Protein 6UEB (pdb70)

Sequence (2141 aa):
NILRNSDYNLNSPLIEDPARLMLEWLKTGNRPYRMTLTDNCSRSFRVLKDYFKKVDLGSLKVGGMAAQSMISLWLYGAHSESNRSRRCITDLAHFYSKSSPIEKLLNLTLGNRGLRIPPEGVLSCLERVDYDNAFGRYLANTYSSYLFFHVITLYMNALDWDEEKTILALWKDLTSVDIGKDLVKFKDQIWGLLIVTKDFVYSQSSNCLFDRNYTLMLKDLFLSRFNSLMVLLSPPEPRYSDDLISQLCQLYIAGDQVLSMCGNSGYEVIKILEPYVVNSLVQRAEKFRPLIHSLGDFPVFIKDKVSQLEETFGPCARRFFRALDQFDNIHDLVFVFGCYRHWGHPYIDYRKGLSKLYDQVHLKKMIDKSYQECLASDLARRILRWGFDKYSKWYLDSRFLARDHPLTPYIKTQTWPPKHIVDLVGDTWHKLPITQIFEIPESMDPSEILDDKSHSFTRTRLASWLSENRGGPVPSEKVIITALSKPPVNPREFLRSIDLGGLPDEDLIIGLKPKERELKIEGRFFALMSWNLRLYFVITEKLLANYILPLFDALTMTDNLNKVFKKLIDRVTGQGLLDYSRVTYAFHLDYEKWNNHQRLESTEDVFSVLDQVFGLKRVFSRTHEFFQKAWIYYSDRSDLIGLREDQIYCLDASNGPTCWNGQDGGLEGLRQKGWSLVSLLMIDRESQIRNTRTKILAQGDNQVLCPTYMLSPGLSQEGLLYELERISRNALSIYRAVEEGASKLGLIIKKEETMCSYDFLIYGKTPLFRGNILVPESKRWARVSCVSNDQIVNLANIMSTVSTNALTVAQHSQSLIKPMRDFLLMSVQAVFHYLLFSPILKGRVYKILSAEGESFLLAMSRIIYLDPSLGGISGMSLGRFHIRQFSDPVSEGLSFWREIWLSSQESWIHALCQEAGNPDLGERTLESFTRLLEDPTTLNIRGGASPTILLKDAIRKALYDEVDKVENSEFREAILLSKTHRDNFILFLISVEPLFPRFLSELFSSSFLGIPESIIGLIQNSRTIRRQFRKSLSKTLEESFYNSEIHGISRMTQTPQRVGGVWPCSSERADLLREISWGRKVVGTTVPHPSEMLGLLPKSSISCTCGATGGGNPRVSVSVLPSFDQSFFSRGPLKGYLGSSTSMSTQLFHAWEKVTNVHVVKRALSLKESINWFITRDSNLAQALIRNIMSLTGPDFPLEEAPVFKRTGSALHRFKSARYSEGGYSSVCPNLLSHISVSTDTMSDLTQDGKNYDFMFQPLMLYAQTWTSELVQRDTRLRDSTFHWHLRCNRCVRPIDDVTLETSQIFEFPDVSKRISRMVSGAVPHFQRLPDIRLRPGDFESLSGREKSHHIGSAQGLLYSILVAIHDSGYNDGTIFPVNIYGKVSPRDYLRGLARGVLIGSSICFLTRMTNININRPLELVSGVISYILLRLDNHPSLYIMLREPSLRGEIFSIPQKIPAAYPTTMKEGNRSILCYLQHVLRYEREIITASPENDWLWIFSDFRSAKMTYLSLITYQSHLLLQRVERNLSKSMRDNLRQLSSLMRQVLGGHGEDTLESDDNIQRLLKDSLRRTRWVDQEVRHAARTMTGDYSPNKKVSRKVGCSEWVCSAQQVAVSTSANPAPVSELDIRALSKRFQNPLISGLRVVQWATGAHYKLKPILDDLNVFPSLCLVVGDGSGGISRAVLNMFPDAKLVFNSLLEVNDLMASGTHPLPPSAIMRGGNDIVSRVIDLDSIWEKPSDLRNLATWKYFQSVQKQVNMSYDLIICDAEVTDIASINRITLLMSDFALSIDGPLYLVFKTYGTMLVNPNYKAIQHLSRAFPSVTGFITQVTSSFSSELYLRFSKRGKFFRDAEYLTSSTLREMSLVLFNCSSPKSEMQRARSLNYQDLVRGFPEEIISNPYNEMIITLIDSDVESFLVHKMVDDLELQRGTLSKVAIIIAIMIVFSNRVFNVSKPLTDPSFYPPSDPKILRHFNICCSTMMYLSTALGDVPSFARLHDLYNRPITYYFRKQVIRGNVYLSWSWSNDTSVFKRVACNSSLSLSSHWIRLIYKIVKTTRLVGSIKDLSREVERHLHRYNRWITLEDIRSRSSLLDYSCLEDMGRLHLDDGKSPNHGEIAKVGEGKYREDFQMDEGE

Organism: Rabies virus (strain SAD B19) (NCBI:txid11300)

Secondary structure (DSSP, 8-state):
--------SS-S---SHHHHHHHHHHHSSS--S-S---HHHHHHHHHHHHH--SS-TTS-B-TTTHHHHHHHHHHHHHHS--SSHHHHHHHHHHHHHHTGGGHHHHHHHHHHHT----SS-GGGGGGSS-SSSHHHHHHHHHHHHHHHHHHHHHHHH--SHHHHHHHHHHS-SSEEEETTTTEEEEEETTTEEE---SS-EEETTTTEEE-HHHHHHHHHHHHHHHHHHHHHSS-SSTTS-SHHHHHHHHHHHHHHHHHHHH-GGGGHHHHHHHHHHHHHHHHHHTTSSTTSPP-SSHHHHHHHHHHHHHHTTTTHHHHHHHHHHT--SSHHHHHHHH-SSSS------HHHHHHHHHHHHH------SHHHHHHHHHHHHHHHHHHHHHSSS----GGGS-SSSTTTHHHHTT----HHHHHHTTT-GGGS-----SPPPS---GGGT--S------HHHHHHHHHH--S-PPPPP-HHHHHHHS----HHHHHHHHHTS-S-TTS-EEEEEE-SS---SS--EEEEE-HHHHHHHHHHHHHHHHHTGGG-SSB-SS--HHHHHHHHHHTTTTSS-SSSS-EE-EEEEE-SSHHHH--TTTTTHHHHHHHHHTT-SSTTTHHHHHHHH-EEEETT--TT----SSS---SSTTS----BS--SS--TTSSHHHHHHHHHHHHHHHHHHH-SSEEEEBSSSEEEEEEEE---SS--HHHHHHHHHHHHHHHHHHHHHHHHHHHHTT----TTT-EEESS-EEETTEEEETTEE----HHHHHTTT---TT----HHHHHHHHHHHHHHHHHT-S-THHHHHHHHHHHHHHHHHHHH-BTTTTB---SSSS--TTHHHHHHHHHHTS-SSSS-SS---GGGTT-SS-S-HHHHHHHHHHHHHHS---SHHHHHHHHHHS--B---STTTTTHHHHS-S---BTT---HHHHHHHHHHHHHHHTGGG---HHHHHHHHHHHHHHHHHHHHHHTSSS--HHHHHHHHHHSTTHHHHHHHHH---HHHHHHHS-HHHHHHHHHHHHHHHHHHHHHHT----------S-HHHHHHHHHHHHHSS---SS----TTTSS-S--EESSS-S-TT-SS----EEEEE-TT--SSSS---S---------S-SS-SSS-S-------HHHHHHHHHHTSTTTS-SSSHHHHHHHHHHHHSS-S-------------SS-SS---TTTT-S-----S-TTGGGGEEEE-GGGGGGGGS-TT-----HHHHHHHHHHHHHHHHT-TT-TT--EEE----STT-----------S---PPPP-TTT--SSSTTSS----------------TTS-HHHHHHHHHHHHHHHHHHHHHTT-GGGG-TTSS-SSSSSSS-HHHHHHHHHHHHHHHHHHHHHHS--SSGGG-HHHHHHHHHHHHHHHHHT-SGGGGGGGSHHHHHHHHSS-------SS--HHHHHHHHHHHHHHHTTTSTTTTT-SSTT--B---SSS-SHHHHHHHHHHHHHHHHHSS-SS---HHHHHHHHHHHHHHHHHS-SSS-S-S-SHHHHHHHTTTTGGGB---SS-TGGGGGTTTTS--------------------EEEE---EESS----SHHHHHHS------SHHHH----SSSS-HHHHHHHHHH--S--SEEEEES-SSSHHHHHHHHH-SS-EEEEE------TTS-SSSPP---HHHHHH-HHHHHTSS-STTSTTS---TTSSHHHHHHHHHHHHTT----EEEE----S-SHHHHHHHHHHHHHHHT--S-EEEEEEEEGGGGTSTT--SHHHHTTS--EEEEEEESSS-TT--EEEEEEEE-S-------EE-SHHHHHHHHSSSSSS-HHHHHHHHHHS-SHHHHTTS-SSSS--HHHHHHHHHHHT---HHHHHHHHHHHHH---HHHHHHHHHHHHHHHHHHSS--SS---SSEE----HHHHHHHHHHHHHHHHHHHHHHT-HHHHHHHHHHHHSPEEEEEEEEE-SSSEEEEEESS---SEEEEES----HHHHHHHHHHHHHHS---S----HHHHHHHHHHHHHHHTSS--STTTTTTT-SSSSS--/----------SEE----SS--TTTS-----------------

InterPro domains:
  IPR014023 Mononegavirales RNA-directed RNA polymerase catalytic domain [PF00946] (35-1083)
  IPR014023 Mononegavirales RNA-directed RNA polymerase catalytic domain [PS50526] (611-799)
  IPR017234 RNA-directed RNA polymerase, rhabdovirus [PIRSF037546] (3-2126)
  IPR025786 Mononegavirus L protein 2-O-ribose methyltransferase [PS51590] (1674-1871)
  IPR026890 Mononegavirales mRNA-capping domain V [PF14318] (1093-1326)
  IPR039530 RNA-directed RNA polymerase L methyltransferase domain, rhabdovirus [PF14314] (1660-1925)
  IPR039736 RNA-directed RNA polymerase L, C-terminal [TIGR04198] (1189-2093)
  IPR048397 Virus-capping methyltransferase, connector domain [PF21080] (1376-1577)
  IPR048398 Virus-capping methyltransferase, C-terminal domain [PF21081] (1928-2051)

Radius of gyration: 39.96 Å; Cα contacts (8 Å, |Δi|>4): 3445; chains: 2; bounding box: 104×99×120 Å

Nearest PDB structures (foldseek):
  6ueb-assembly1_A  TM=1.000E+00  e=0.000E+00  Rabies virus SAD B19
  6u1x-assembly1_A  TM=9.436E-01  e=0.000E+00  Vesicular stomatitis Indiana virus strain San Juan
  6uen-assembly1_A  TM=7.520E-01  e=6.757E-36  human respiratory syncytial virus
  5chs-assembly2_B  TM=7.984E-01  e=4.181E-09  Vesicular stomatitis Indiana virus
  5chs-assembly1_A  TM=8.192E-01  e=1.172E-08  Vesicular stomatitis Indiana virus

B-factor: mean 109.97, std 10.53, range [85.77, 172.06]

Structure (mmCIF, N/CA/C/O backbone):
data_6UEB
#
_entry.id   6UEB
#
_cell.length_a   1.00
_cell.length_b   1.00
_cell.length_c   1.00
_cell.angle_alpha   90.00
_cell.angle_beta   90.00
_cell.angle_gamma   90.00
#
_symmetry.space_group_name_H-M   'P 1'
#
loop_
_entity.id
_entity.type
_entity.pdbx_description
1 polymer 'Large structural protein'
2 polymer Phosphoprotein,Phosphoprotein
3 non-polymer 'ZINC ION'
#
loop_
_atom_site.group_PDB
_atom_site.id
_atom_site.type_symbol
_atom_site.label_atom_id
_atom_site.label_alt_id
_atom_site.label_comp_id
_atom_site.label_asym_id
_atom_site.label_entity_id
_atom_site.label_seq_id
_atom_site.pdbx_PDB_ins_code
_atom_site.Cartn_x
_atom_site.Cartn_y
_atom_site.Cartn_z
_atom_site.occupancy
_atom_site.B_iso_or_equiv
_atom_site.auth_seq_id
_atom_site.auth_comp_id
_atom_site.auth_asym_id
_atom_site.auth_atom_id
_atom_site.pdbx_PDB_model_num
ATOM 1 N N . ASN A 1 29 ? 49.439 93.670 110.463 1.00 149.87 29 ASN A N 1
ATOM 2 C CA . ASN A 1 29 ? 49.395 92.549 111.393 1.00 149.87 29 ASN A CA 1
ATOM 3 C C . ASN A 1 29 ? 49.059 91.251 110.662 1.00 149.87 29 ASN A C 1
ATOM 4 O O . ASN A 1 29 ? 48.426 90.354 111.220 1.00 149.87 29 ASN A O 1
ATOM 14 N N . ILE A 1 30 ? 49.490 91.158 109.405 1.00 143.36 30 ILE A N 1
ATOM 15 C CA . ILE A 1 30 ? 49.249 89.974 108.589 1.00 143.36 30 ILE A CA 1
ATOM 16 C C . ILE A 1 30 ? 50.298 89.924 107.485 1.00 143.36 30 ILE A C 1
ATOM 17 O O . ILE A 1 30 ? 50.591 90.940 106.844 1.00 143.36 30 ILE A O 1
ATOM 33 N N . LEU A 1 31 ? 50.873 88.744 107.265 1.00 132.71 31 LEU A N 1
ATOM 34 C CA . LEU A 1 31 ? 51.873 88.536 106.228 1.00 132.71 31 LEU A CA 1
ATOM 35 C C . LEU A 1 31 ? 51.604 87.203 105.548 1.00 132.71 31 LEU A C 1
ATOM 36 O O . LEU A 1 31 ? 51.034 86.288 106.147 1.00 132.71 31 LEU A O 1
ATOM 52 N N . ARG A 1 32 ? 52.017 87.103 104.289 1.00 131.58 32 ARG A N 1
ATOM 53 C CA . ARG A 1 32 ? 51.841 85.875 103.533 1.00 131.58 32 ARG A CA 1
ATOM 54 C C . ARG A 1 32 ? 52.912 84.855 103.918 1.00 131.58 32 ARG A C 1
ATOM 55 O O . ARG A 1 32 ? 53.872 85.156 104.631 1.00 131.58 32 ARG A O 1
ATOM 76 N N . ASN A 1 33 ? 52.736 83.629 103.428 1.00 129.18 33 ASN A N 1
ATOM 77 C CA . ASN A 1 33 ? 53.695 82.557 103.693 1.00 129.18 33 ASN A CA 1
ATOM 78 C C . ASN A 1 33 ? 54.741 82.467 102.583 1.00 129.18 33 ASN A C 1
ATOM 79 O O . ASN A 1 33 ? 55.942 82.583 102.846 1.00 129.18 33 ASN A O 1
ATOM 90 N N . SER A 1 34 ? 54.291 82.274 101.339 1.00 128.69 34 SER A N 1
ATOM 91 C CA . SER A 1 34 ? 55.138 82.302 100.140 1.00 128.69 34 SER A CA 1
ATOM 92 C C . SER A 1 34 ? 56.396 81.447 100.292 1.00 128.69 34 SER A C 1
ATOM 93 O O . SER A 1 34 ? 57.439 81.745 99.704 1.00 128.69 34 SER A O 1
ATOM 101 N N . ASP A 1 35 ? 56.315 80.370 101.076 1.00 120.98 35 ASP A N 1
ATOM 102 C CA . ASP A 1 35 ? 57.463 79.487 101.275 1.00 120.98 35 ASP A CA 1
ATOM 103 C C . ASP A 1 35 ? 56.937 78.076 101.517 1.00 120.98 35 ASP A C 1
ATOM 104 O O . ASP A 1 35 ? 56.531 77.753 102.637 1.00 120.98 35 ASP A O 1
ATOM 113 N N . TYR A 1 36 ? 56.940 77.250 100.473 1.00 112.42 36 TYR A N 1
ATOM 114 C CA . TYR A 1 36 ? 56.591 75.841 100.601 1.00 112.42 36 TYR A CA 1
ATOM 115 C C . TYR A 1 36 ? 57.738 74.914 100.243 1.00 112.42 36 TYR A C 1
ATOM 116 O O . TYR A 1 36 ? 58.016 73.966 100.987 1.00 112.42 36 TYR A O 1
ATOM 134 N N . ASN A 1 37 ? 58.407 75.155 99.124 1.00 109.42 37 ASN A N 1
ATOM 135 C CA . ASN A 1 37 ? 59.519 74.332 98.679 1.00 109.42 37 ASN A CA 1
ATOM 136 C C . ASN A 1 37 ? 60.847 75.005 98.997 1.00 109.42 37 ASN A C 1
ATOM 137 O O . ASN A 1 37 ? 60.917 76.190 99.328 1.00 109.42 37 ASN A O 1
ATOM 148 N N . LEU A 1 38 ? 61.916 74.224 98.881 1.00 105.37 38 LEU A N 1
ATOM 149 C CA . LEU A 1 38 ? 63.259 74.682 99.226 1.00 105.37 38 LEU A CA 1
ATOM 150 C C . LEU A 1 38 ? 63.854 75.407 98.028 1.00 105.37 38 LEU A C 1
ATOM 151 O O . LEU A 1 38 ? 64.490 74.807 97.162 1.00 105.37 38 LEU A O 1
ATOM 167 N N . ASN A 1 39 ? 63.640 76.718 97.985 1.00 108.73 39 ASN A N 1
ATOM 168 C CA . ASN A 1 39 ? 64.321 77.600 97.050 1.00 108.73 39 ASN A CA 1
ATOM 169 C C . ASN A 1 39 ? 65.337 78.496 97.729 1.00 108.73 39 ASN A C 1
ATOM 170 O O . ASN A 1 39 ? 66.348 78.848 97.118 1.00 108.73 39 ASN A O 1
ATOM 181 N N . SER A 1 40 ? 65.086 78.864 98.980 1.00 109.59 40 SER A N 1
ATOM 182 C CA . SER A 1 40 ? 66.032 79.643 99.748 1.00 109.59 40 SER A CA 1
ATOM 183 C C . SER A 1 40 ? 67.325 78.856 99.947 1.00 109.59 40 SER A C 1
ATOM 184 O O . SER A 1 40 ? 67.358 77.639 99.762 1.00 109.59 40 SER A O 1
ATOM 192 N N . PRO A 1 41 ? 68.406 79.531 100.323 1.00 102.46 41 PRO A N 1
ATOM 193 C CA . PRO A 1 41 ? 69.635 78.806 100.657 1.00 102.46 41 PRO A CA 1
ATOM 194 C C . PRO A 1 41 ? 69.527 78.133 102.008 1.00 102.46 41 PRO A C 1
ATOM 195 O O . PRO A 1 41 ? 68.470 78.179 102.642 1.00 102.46 41 PRO A O 1
ATOM 206 N N . LEU A 1 42 ? 70.607 77.505 102.453 1.00 101.61 42 LEU A N 1
ATOM 207 C CA . LEU A 1 42 ? 70.610 76.745 103.690 1.00 101.61 42 LEU A CA 1
ATOM 208 C C . LEU A 1 42 ? 71.776 77.199 104.555 1.00 101.61 42 LEU A C 1
ATOM 209 O O . LEU A 1 42 ? 72.843 77.550 104.045 1.00 101.61 42 LEU A O 1
ATOM 225 N N . ILE A 1 43 ? 71.552 77.205 105.869 1.00 104.98 43 ILE A N 1
ATOM 226 C CA . ILE A 1 43 ? 72.394 77.948 106.798 1.00 104.98 43 ILE A CA 1
ATOM 227 C C . ILE A 1 43 ? 72.161 77.386 108.192 1.00 104.98 43 ILE A C 1
ATOM 228 O O . ILE A 1 43 ? 71.127 76.773 108.463 1.00 104.98 43 ILE A O 1
ATOM 244 N N . GLU A 1 44 ? 73.133 77.591 109.087 1.00 107.93 44 GLU A N 1
ATOM 245 C CA . GLU A 1 44 ? 73.080 77.058 110.445 1.00 107.93 44 GLU A CA 1
ATOM 246 C C . GLU A 1 44 ? 73.087 78.125 111.532 1.00 107.93 44 GLU A C 1
ATOM 247 O O . GLU A 1 44 ? 72.952 77.779 112.710 1.00 107.93 44 GLU A O 1
ATOM 259 N N . ASP A 1 45 ? 73.236 79.400 111.184 1.00 109.33 45 ASP A N 1
ATOM 260 C CA . ASP A 1 45 ? 73.289 80.436 112.211 1.00 109.33 45 ASP A CA 1
ATOM 261 C C . ASP A 1 45 ? 72.007 80.556 113.029 1.00 109.33 45 ASP A C 1
ATOM 262 O O . ASP A 1 45 ? 72.108 80.712 114.260 1.00 109.33 45 ASP A O 1
ATOM 271 N N . PRO A 1 46 ? 70.806 80.513 112.441 1.00 109.00 46 PRO A N 1
ATOM 272 C CA . PRO A 1 46 ? 69.592 80.663 113.263 1.00 109.00 46 PRO A CA 1
ATOM 273 C C . PRO A 1 46 ? 69.480 79.645 114.380 1.00 109.00 46 PRO A C 1
ATOM 274 O O . PRO A 1 46 ? 69.154 80.005 115.519 1.00 109.00 46 PRO A O 1
ATOM 285 N N . ALA A 1 47 ? 69.749 78.377 114.085 1.00 112.95 47 ALA A N 1
ATOM 286 C CA . ALA A 1 47 ? 69.639 77.347 115.108 1.00 112.95 47 ALA A CA 1
ATOM 287 C C . ALA A 1 47 ? 70.661 77.566 116.214 1.00 112.95 47 ALA A C 1
ATOM 288 O O . ALA A 1 47 ? 70.351 77.399 117.398 1.00 112.95 47 ALA A O 1
ATOM 295 N N . ARG A 1 48 ? 71.883 77.948 115.847 1.00 110.58 48 ARG A N 1
ATOM 296 C CA . ARG A 1 48 ? 72.916 78.187 116.848 1.00 110.58 48 ARG A CA 1
ATOM 297 C C . ARG A 1 48 ? 72.520 79.331 117.769 1.00 110.58 48 ARG A C 1
ATOM 298 O O . ARG A 1 48 ? 72.651 79.233 118.997 1.00 110.58 48 ARG A O 1
ATOM 319 N N . LEU A 1 49 ? 72.015 80.422 117.193 1.00 112.39 49 LEU A N 1
ATOM 320 C CA . LEU A 1 49 ? 71.629 81.562 118.012 1.00 112.39 49 LEU A CA 1
ATOM 321 C C . LEU A 1 49 ? 70.439 81.222 118.897 1.00 112.39 49 LEU A C 1
ATOM 322 O O . LEU A 1 49 ? 70.386 81.630 120.065 1.00 112.39 49 LEU A O 1
ATOM 338 N N . MET A 1 50 ? 69.481 80.460 118.373 1.00 115.91 50 MET A N 1
ATOM 339 C CA . MET A 1 50 ? 68.344 80.081 119.196 1.00 115.91 50 MET A CA 1
ATOM 340 C C . MET A 1 50 ? 68.770 79.154 120.322 1.00 115.91 50 MET A C 1
ATOM 341 O O . MET A 1 50 ? 68.218 79.226 121.425 1.00 115.91 50 MET A O 1
ATOM 355 N N . LEU A 1 51 ? 69.769 78.307 120.083 1.00 115.75 51 LEU A N 1
ATOM 356 C CA . LEU A 1 51 ? 70.288 77.467 121.154 1.00 115.75 51 LEU A CA 1
ATOM 357 C C . LEU A 1 51 ? 70.939 78.318 122.233 1.00 115.75 51 LEU A C 1
ATOM 358 O O . LEU A 1 51 ? 70.719 78.102 123.433 1.00 115.75 51 LEU A O 1
ATOM 374 N N . GLU A 1 52 ? 71.750 79.292 121.821 1.00 115.53 52 GLU A N 1
ATOM 375 C CA . GLU A 1 52 ? 72.396 80.158 122.799 1.00 115.53 52 GLU A CA 1
ATOM 376 C C . GLU A 1 52 ? 71.374 80.958 123.588 1.00 115.53 52 GLU A C 1
ATOM 377 O O . GLU A 1 52 ? 71.606 81.280 124.758 1.00 115.53 52 GLU A O 1
ATOM 389 N N . TRP A 1 53 ? 70.241 81.288 122.969 1.00 116.16 53 TRP A N 1
ATOM 390 C CA . TRP A 1 53 ? 69.186 81.969 123.709 1.00 116.16 53 TRP A CA 1
ATOM 391 C C . TRP A 1 53 ? 68.492 81.017 124.673 1.00 116.16 53 TRP A C 1
ATOM 392 O O . TRP A 1 53 ? 68.112 81.410 125.780 1.00 116.16 53 TRP A O 1
ATOM 413 N N . LEU A 1 54 ? 68.316 79.761 124.264 1.00 117.13 54 LEU A N 1
ATOM 414 C CA . LEU A 1 54 ? 67.642 78.790 125.116 1.00 117.13 54 LEU A CA 1
ATOM 415 C C . LEU A 1 54 ? 68.472 78.431 126.336 1.00 117.13 54 LEU A C 1
ATOM 416 O O . LEU A 1 54 ? 67.912 78.152 127.402 1.00 117.13 54 LEU A O 1
ATOM 432 N N . LYS A 1 55 ? 69.797 78.420 126.206 1.00 119.13 55 LYS A N 1
ATOM 433 C CA . LYS A 1 55 ? 70.635 78.131 127.363 1.00 119.13 55 LYS A CA 1
ATOM 434 C C . LYS A 1 55 ? 70.487 79.222 128.416 1.00 119.13 55 LYS A C 1
ATOM 435 O O . LYS A 1 55 ? 70.114 78.951 129.563 1.00 119.13 55 LYS A O 1
ATOM 454 N N . THR A 1 56 ? 70.757 80.469 128.037 1.00 119.09 56 THR A N 1
ATOM 455 C CA . THR A 1 56 ? 70.569 81.604 128.931 1.00 119.09 56 THR A CA 1
ATOM 456 C C . THR A 1 56 ? 70.798 82.888 128.151 1.00 119.09 56 THR A C 1
ATOM 457 O O . THR A 1 56 ? 71.447 82.891 127.100 1.00 119.09 56 THR A O 1
ATOM 468 N N . GLY A 1 57 ? 70.251 83.977 128.682 1.00 115.91 57 GLY A N 1
ATOM 469 C CA . GLY A 1 57 ? 70.491 85.309 128.164 1.00 115.91 57 GLY A CA 1
ATOM 470 C C . GLY A 1 57 ? 69.307 85.841 127.387 1.00 115.91 57 GLY A C 1
ATOM 471 O O . GLY A 1 57 ? 68.282 85.179 127.203 1.00 115.91 57 GLY A O 1
ATOM 475 N N . ASN A 1 58 ? 69.460 87.084 126.946 1.00 121.69 58 ASN A N 1
ATOM 476 C CA . ASN A 1 58 ? 68.541 87.683 125.994 1.00 121.69 58 ASN A CA 1
ATOM 477 C C . ASN A 1 58 ? 68.956 87.306 124.573 1.00 121.69 58 ASN A C 1
ATOM 478 O O . ASN A 1 58 ? 69.990 86.672 124.350 1.00 121.69 58 ASN A O 1
ATOM 489 N N . ARG A 1 59 ? 68.136 87.698 123.602 1.00 118.71 59 ARG A N 1
ATOM 490 C CA . ARG A 1 59 ? 68.423 87.349 122.219 1.00 118.71 59 ARG A CA 1
ATOM 491 C C . ARG A 1 59 ? 69.737 88.000 121.790 1.00 118.71 59 ARG A C 1
ATOM 492 O O . ARG A 1 59 ? 69.947 89.189 122.067 1.00 118.71 59 ARG A O 1
ATOM 513 N N . PRO A 1 60 ? 70.656 87.265 121.109 1.00 118.73 60 PRO A N 1
ATOM 514 C CA . PRO A 1 60 ? 71.961 87.834 120.749 1.00 118.73 60 PRO A CA 1
ATOM 515 C C . PRO A 1 60 ? 71.970 88.664 119.463 1.00 118.73 60 PRO A C 1
ATOM 516 O O . PRO A 1 60 ? 72.828 88.496 118.597 1.00 118.73 60 PRO A O 1
ATOM 527 N N . TYR A 1 61 ? 71.008 89.573 119.340 1.00 119.78 61 TYR A N 1
ATOM 528 C CA . TYR A 1 61 ? 71.039 90.717 118.437 1.00 119.78 61 TYR A CA 1
ATOM 529 C C . TYR A 1 61 ? 70.921 90.342 116.965 1.00 119.78 61 TYR A C 1
ATOM 530 O O . TYR A 1 61 ? 70.905 91.244 116.119 1.00 119.78 61 TYR A O 1
ATOM 548 N N . ARG A 1 62 ? 70.843 89.057 116.624 1.00 118.98 62 ARG A N 1
ATOM 549 C CA . ARG A 1 62 ? 70.925 88.611 115.237 1.00 118.98 62 ARG A CA 1
ATOM 550 C C . ARG A 1 62 ? 69.870 87.560 114.937 1.00 118.98 62 ARG A C 1
ATOM 551 O O . ARG A 1 62 ? 70.150 86.561 114.267 1.00 118.98 62 ARG A O 1
ATOM 572 N N . MET A 1 63 ? 68.642 87.765 115.411 1.00 121.92 63 MET A N 1
ATOM 573 C CA . MET A 1 63 ? 67.662 86.687 115.462 1.00 121.92 63 MET A CA 1
ATOM 574 C C . MET A 1 63 ? 66.388 86.962 114.672 1.00 121.92 63 MET A C 1
ATOM 575 O O . MET A 1 63 ? 65.442 86.172 114.768 1.00 121.92 63 MET A O 1
ATOM 589 N N . THR A 1 64 ? 66.338 88.029 113.875 1.00 123.23 64 THR A N 1
ATOM 590 C CA . THR A 1 64 ? 65.199 88.296 112.993 1.00 123.23 64 THR A CA 1
ATOM 591 C C . THR A 1 64 ? 63.893 88.329 113.789 1.00 123.23 64 THR A C 1
ATOM 592 O O . THR A 1 64 ? 62.998 87.503 113.606 1.00 123.23 64 THR A O 1
ATOM 603 N N . LEU A 1 65 ? 63.839 89.279 114.719 1.00 123.98 65 LEU A N 1
ATOM 604 C CA . LEU A 1 65 ? 62.729 89.420 115.654 1.00 123.98 65 LEU A CA 1
ATOM 605 C C . LEU A 1 65 ? 61.371 89.341 114.965 1.00 123.98 65 LEU A C 1
ATOM 606 O O . LEU A 1 65 ? 61.142 89.981 113.936 1.00 123.98 65 LEU A O 1
ATOM 622 N N . THR A 1 66 ? 60.486 88.516 115.528 1.00 124.75 66 THR A N 1
ATOM 623 C CA . THR A 1 66 ? 59.107 88.368 115.074 1.00 124.75 66 THR A CA 1
ATOM 624 C C . THR A 1 66 ? 58.270 87.883 116.252 1.00 124.75 66 THR A C 1
ATOM 625 O O . THR A 1 66 ? 58.768 87.712 117.368 1.00 124.75 66 THR A O 1
ATOM 636 N N . ASP A 1 67 ? 56.979 87.670 115.990 1.00 129.27 67 ASP A N 1
ATOM 637 C CA . ASP A 1 67 ? 56.086 87.077 116.980 1.00 129.27 67 ASP A CA 1
ATOM 638 C C . ASP A 1 67 ? 56.266 85.565 117.045 1.00 129.27 67 ASP A C 1
ATOM 639 O O . ASP A 1 67 ? 56.240 84.971 118.134 1.00 129.27 67 ASP A O 1
ATOM 648 N N . ASN A 1 68 ? 56.467 84.938 115.883 1.00 123.59 68 ASN A N 1
ATOM 649 C CA . ASN A 1 68 ? 56.561 83.486 115.813 1.00 123.59 68 ASN A CA 1
ATOM 650 C C . ASN A 1 68 ? 57.753 82.986 116.611 1.00 123.59 68 ASN A C 1
ATOM 651 O O . ASN A 1 68 ? 57.639 82.045 117.406 1.00 123.59 68 ASN A O 1
ATOM 662 N N . CYS A 1 69 ? 58.914 83.598 116.400 1.00 121.34 69 CYS A N 1
ATOM 663 C CA . CYS A 1 69 ? 60.104 83.162 117.107 1.00 121.34 69 CYS A CA 1
ATOM 664 C C . CYS A 1 69 ? 59.965 83.397 118.606 1.00 121.34 69 CYS A C 1
ATOM 665 O O . CYS A 1 69 ? 60.431 82.584 119.412 1.00 121.34 69 CYS A O 1
ATOM 673 N N . SER A 1 70 ? 59.298 84.483 119.000 1.00 120.34 70 SER A N 1
ATOM 674 C CA . SER A 1 70 ? 59.093 84.745 120.423 1.00 120.34 70 SER A CA 1
ATOM 675 C C . SER A 1 70 ? 58.242 83.658 121.073 1.00 120.34 70 SER A C 1
ATOM 676 O O . SER A 1 70 ? 58.606 83.108 122.124 1.00 120.34 70 SER A O 1
ATOM 684 N N . ARG A 1 71 ? 57.102 83.330 120.462 1.00 119.67 71 ARG A N 1
ATOM 685 C CA . ARG A 1 71 ? 56.254 82.298 121.050 1.00 119.67 71 ARG A CA 1
ATOM 686 C C . ARG A 1 71 ? 56.954 80.945 121.033 1.00 119.67 71 ARG A C 1
ATOM 687 O O . ARG A 1 71 ? 56.821 80.148 121.977 1.00 119.67 71 ARG A O 1
ATOM 708 N N . SER A 1 72 ? 57.737 80.688 119.982 1.00 117.66 72 SER A N 1
ATOM 709 C CA . SER A 1 72 ? 58.477 79.438 119.902 1.00 117.66 72 SER A CA 1
ATOM 710 C C . SER A 1 72 ? 59.478 79.336 121.037 1.00 117.66 72 SER A C 1
ATOM 711 O O . SER A 1 72 ? 59.620 78.280 121.656 1.00 117.66 72 SER A O 1
ATOM 719 N N . PHE A 1 73 ? 60.176 80.428 121.325 1.00 116.79 73 PHE A N 1
ATOM 720 C CA . PHE A 1 73 ? 61.137 80.428 122.418 1.00 116.79 73 PHE A CA 1
ATOM 721 C C . PHE A 1 73 ? 60.442 80.229 123.754 1.00 116.79 73 PHE A C 1
ATOM 722 O O . PHE A 1 73 ? 60.971 79.549 124.640 1.00 116.79 73 PHE A O 1
ATOM 739 N N . ARG A 1 74 ? 59.269 80.839 123.926 1.00 121.98 74 ARG A N 1
ATOM 740 C CA . ARG A 1 74 ? 58.510 80.644 125.158 1.00 121.98 74 ARG A CA 1
ATOM 741 C C . ARG A 1 74 ? 58.221 79.164 125.393 1.00 121.98 74 ARG A C 1
ATOM 742 O O . ARG A 1 74 ? 58.581 78.591 126.437 1.00 121.98 74 ARG A O 1
ATOM 763 N N . VAL A 1 75 ? 57.636 78.509 124.390 1.00 118.25 75 VAL A N 1
ATOM 764 C CA . VAL A 1 75 ? 57.297 77.097 124.555 1.00 118.25 75 VAL A CA 1
ATOM 765 C C . VAL A 1 75 ? 58.564 76.259 124.671 1.00 118.25 75 VAL A C 1
ATOM 766 O O . VAL A 1 75 ? 58.601 75.247 125.392 1.00 118.25 75 VAL A O 1
ATOM 779 N N . LEU A 1 76 ? 59.628 76.674 123.988 1.00 117.28 76 LEU A N 1
ATOM 780 C CA . LEU A 1 76 ? 60.851 75.897 124.008 1.00 117.28 76 LEU A CA 1
ATOM 781 C C . LEU A 1 76 ? 61.497 75.941 125.379 1.00 117.28 76 LEU A C 1
ATOM 782 O O . LEU A 1 76 ? 62.020 74.932 125.838 1.00 117.28 76 LEU A O 1
ATOM 798 N N . LYS A 1 77 ? 61.477 77.090 126.055 1.00 117.25 77 LYS A N 1
ATOM 799 C CA . LYS A 1 77 ? 61.922 77.105 127.444 1.00 117.25 77 LYS A CA 1
ATOM 800 C C . LYS A 1 77 ? 61.050 76.195 128.294 1.00 117.25 77 LYS A C 1
ATOM 801 O O . LYS A 1 77 ? 61.557 75.368 129.078 1.00 117.25 77 LYS A O 1
ATOM 820 N N . ASP A 1 78 ? 59.730 76.274 128.078 1.00 119.60 78 ASP A N 1
ATOM 821 C CA . ASP A 1 78 ? 58.789 75.545 128.917 1.00 119.60 78 ASP A CA 1
ATOM 822 C C . ASP A 1 78 ? 58.906 74.041 128.750 1.00 119.60 78 ASP A C 1
ATOM 823 O O . ASP A 1 78 ? 58.372 73.305 129.586 1.00 119.60 78 ASP A O 1
ATOM 832 N N . TYR A 1 79 ? 59.584 73.572 127.700 1.00 114.20 79 TYR A N 1
ATOM 833 C CA . TYR A 1 79 ? 59.864 72.147 127.560 1.00 114.20 79 TYR A CA 1
ATOM 834 C C . TYR A 1 79 ? 61.348 71.805 127.642 1.00 114.20 79 TYR A C 1
ATOM 835 O O . TYR A 1 79 ? 61.680 70.633 127.846 1.00 114.20 79 TYR A O 1
ATOM 853 N N . PHE A 1 80 ? 62.244 72.789 127.547 1.00 116.95 80 PHE A N 1
ATOM 854 C CA . PHE A 1 80 ? 63.672 72.607 127.771 1.00 116.95 80 PHE A CA 1
ATOM 855 C C . PHE A 1 80 ? 64.107 73.098 129.142 1.00 116.95 80 PHE A C 1
ATOM 856 O O . PHE A 1 80 ? 65.222 73.606 129.298 1.00 116.95 80 PHE A O 1
ATOM 873 N N . LYS A 1 81 ? 63.244 72.973 130.143 1.00 122.75 81 LYS A N 1
ATOM 874 C CA . LYS A 1 81 ? 63.739 72.908 131.512 1.00 122.75 81 LYS A CA 1
ATOM 875 C C . LYS A 1 81 ? 64.068 71.473 131.932 1.00 122.75 81 LYS A C 1
ATOM 876 O O . LYS A 1 81 ? 64.128 71.178 133.131 1.00 122.75 81 LYS A O 1
ATOM 895 N N . LYS A 1 82 ? 64.287 70.585 130.960 1.00 126.30 82 LYS A N 1
ATOM 896 C CA . LYS A 1 82 ? 64.887 69.272 131.151 1.00 126.30 82 LYS A CA 1
ATOM 897 C C . LYS A 1 82 ? 66.412 69.394 131.112 1.00 126.30 82 LYS A C 1
ATOM 898 O O . LYS A 1 82 ? 66.970 70.495 131.127 1.00 126.30 82 LYS A O 1
ATOM 917 N N . VAL A 1 83 ? 67.099 68.252 131.063 1.00 129.92 83 VAL A N 1
ATOM 918 C CA . VAL A 1 83 ? 68.547 68.182 131.254 1.00 129.92 83 VAL A CA 1
ATOM 919 C C . VAL A 1 83 ? 69.292 67.790 129.986 1.00 129.92 83 VAL A C 1
ATOM 920 O O . VAL A 1 83 ? 70.533 67.848 129.976 1.00 129.92 83 VAL A O 1
ATOM 933 N N . ASP A 1 84 ? 68.589 67.396 128.920 1.00 127.87 84 ASP A N 1
ATOM 934 C CA . ASP A 1 84 ? 69.263 67.053 127.671 1.00 127.87 84 ASP A CA 1
ATOM 935 C C . ASP A 1 84 ? 70.088 68.221 127.145 1.00 127.87 84 ASP A C 1
ATOM 936 O O . ASP A 1 84 ? 71.128 68.010 126.510 1.00 127.87 84 ASP A O 1
ATOM 945 N N . LEU A 1 85 ? 69.642 69.450 127.389 1.00 121.69 85 LEU A N 1
ATOM 946 C CA . LEU A 1 85 ? 70.371 70.626 126.937 1.00 121.69 85 LEU A CA 1
ATOM 947 C C . LEU A 1 85 ? 71.760 70.654 127.555 1.00 121.69 85 LEU A C 1
ATOM 948 O O . LEU A 1 85 ? 71.909 70.649 128.780 1.00 121.69 85 LEU A O 1
ATOM 964 N N . GLY A 1 86 ? 72.772 70.630 126.695 1.00 120.93 86 GLY A N 1
ATOM 965 C CA . GLY A 1 86 ? 74.156 70.659 127.117 1.00 120.93 86 GLY A CA 1
ATOM 966 C C . GLY A 1 86 ? 74.994 69.683 126.324 1.00 120.93 86 GLY A C 1
ATOM 967 O O . GLY A 1 86 ? 76.193 69.901 126.129 1.00 120.93 86 GLY A O 1
ATOM 971 N N . SER A 1 87 ? 74.373 68.601 125.864 1.00 121.76 87 SER A N 1
ATOM 972 C CA . SER A 1 87 ? 74.971 67.694 124.896 1.00 121.76 87 SER A CA 1
ATOM 973 C C . SER A 1 87 ? 74.098 67.610 123.652 1.00 121.76 87 SER A C 1
ATOM 974 O O . SER A 1 87 ? 73.886 66.536 123.086 1.00 121.76 87 SER A O 1
ATOM 982 N N . LEU A 1 88 ? 73.595 68.755 123.207 1.00 114.92 88 LEU A N 1
ATOM 983 C CA . LEU A 1 88 ? 72.752 68.820 122.025 1.00 114.92 88 LEU A CA 1
ATOM 984 C C . LEU A 1 88 ? 73.593 69.024 120.773 1.00 114.92 88 LEU A C 1
ATOM 985 O O . LEU A 1 88 ? 74.666 69.632 120.815 1.00 114.92 88 LEU A O 1
ATOM 1001 N N . LYS A 1 89 ? 73.088 68.515 119.654 1.00 112.12 89 LYS A N 1
ATOM 1002 C CA . LYS A 1 89 ? 73.696 68.726 118.351 1.00 112.12 89 LYS A CA 1
ATOM 1003 C C . LYS A 1 89 ? 72.970 69.834 117.599 1.00 112.12 89 LYS A C 1
ATOM 1004 O O . LYS A 1 89 ? 71.840 70.203 117.922 1.00 112.12 89 LYS A O 1
ATOM 1023 N N . VAL A 1 90 ? 73.639 70.355 116.572 1.00 110.47 90 VAL A N 1
ATOM 1024 C CA . VAL A 1 90 ? 73.147 71.482 115.791 1.00 110.47 90 VAL A CA 1
ATOM 1025 C C . VAL A 1 90 ? 73.359 71.168 114.315 1.00 110.47 90 VAL A C 1
ATOM 1026 O O . VAL A 1 90 ? 74.015 70.190 113.952 1.00 110.47 90 VAL A O 1
ATOM 1039 N N . GLY A 1 91 ? 72.762 71.999 113.464 1.00 112.39 91 GLY A N 1
ATOM 1040 C CA . GLY A 1 91 ? 72.959 71.930 112.030 1.00 112.39 91 GLY A CA 1
ATOM 1041 C C . GLY A 1 91 ? 74.414 71.806 111.636 1.00 112.39 91 GLY A C 1
ATOM 1042 O O . GLY A 1 91 ? 75.290 72.401 112.270 1.00 112.39 91 GLY A O 1
ATOM 1046 N N . GLY A 1 92 ? 74.684 71.032 110.587 1.00 109.30 92 GLY A N 1
ATOM 1047 C CA . GLY A 1 92 ? 76.015 70.565 110.290 1.00 109.30 92 GLY A CA 1
ATOM 1048 C C . GLY A 1 92 ? 76.400 69.298 111.022 1.00 109.30 92 GLY A C 1
ATOM 1049 O O . GLY A 1 92 ? 77.272 68.564 110.546 1.00 109.30 92 GLY A O 1
ATOM 1053 N N . MET A 1 93 ? 75.777 69.030 112.170 1.00 107.30 93 MET A N 1
ATOM 1054 C CA . MET A 1 93 ? 75.869 67.752 112.854 1.00 107.30 93 MET A CA 1
ATOM 1055 C C . MET A 1 93 ? 74.512 67.111 113.078 1.00 107.30 93 MET A C 1
ATOM 1056 O O . MET A 1 93 ? 74.442 65.885 113.229 1.00 107.30 93 MET A O 1
ATOM 1070 N N . ALA A 1 94 ? 73.432 67.882 112.976 1.00 109.62 94 ALA A N 1
ATOM 1071 C CA . ALA A 1 94 ? 72.112 67.381 113.327 1.00 109.62 94 ALA A CA 1
ATOM 1072 C C . ALA A 1 94 ? 71.687 66.288 112.364 1.00 109.62 94 ALA A C 1
ATOM 1073 O O . ALA A 1 94 ? 71.232 65.217 112.782 1.00 109.62 94 ALA A O 1
ATOM 1080 N N . ALA A 1 95 ? 71.799 66.566 111.069 1.00 105.81 95 ALA A N 1
ATOM 1081 C CA . ALA A 1 95 ? 71.586 65.586 110.017 1.00 105.81 95 ALA A CA 1
ATOM 1082 C C . ALA A 1 95 ? 72.226 64.248 110.355 1.00 105.81 95 ALA A C 1
ATOM 1083 O O . ALA A 1 95 ? 71.631 63.201 110.081 1.00 105.81 95 ALA A O 1
ATOM 1090 N N . GLN A 1 96 ? 73.450 64.280 110.897 1.00 105.95 96 GLN A N 1
ATOM 1091 C CA . GLN A 1 96 ? 74.189 63.056 111.197 1.00 105.95 96 GLN A CA 1
ATOM 1092 C C . GLN A 1 96 ? 73.311 62.016 111.887 1.00 105.95 96 GLN A C 1
ATOM 1093 O O . GLN A 1 96 ? 73.145 60.895 111.394 1.00 105.95 96 GLN A O 1
ATOM 1107 N N . SER A 1 97 ? 72.757 62.370 113.047 1.00 107.62 97 SER A N 1
ATOM 1108 C CA . SER A 1 97 ? 71.775 61.520 113.712 1.00 107.62 97 SER A CA 1
ATOM 1109 C C . SER A 1 97 ? 70.643 61.127 112.769 1.00 107.62 97 SER A C 1
ATOM 1110 O O . SER A 1 97 ? 70.339 59.940 112.591 1.00 107.62 97 SER A O 1
ATOM 1118 N N . MET A 1 98 ? 69.997 62.137 112.180 1.00 104.99 98 MET A N 1
ATOM 1119 C CA . MET A 1 98 ? 68.776 61.938 111.405 1.00 104.99 98 MET A CA 1
ATOM 1120 C C . MET A 1 98 ? 68.924 60.856 110.344 1.00 104.99 98 MET A C 1
ATOM 1121 O O . MET A 1 98 ? 68.080 59.964 110.239 1.00 104.99 98 MET A O 1
ATOM 1135 N N . ILE A 1 99 ? 69.948 60.966 109.496 1.00 101.13 99 ILE A N 1
ATOM 1136 C CA . ILE A 1 99 ? 70.077 60.048 108.366 1.00 101.13 99 ILE A CA 1
ATOM 1137 C C . ILE A 1 99 ? 70.232 58.611 108.852 1.00 101.13 99 ILE A C 1
ATOM 1138 O O . ILE A 1 99 ? 69.642 57.677 108.289 1.00 101.13 99 ILE A O 1
ATOM 1154 N N . SER A 1 100 ? 71.063 58.410 109.876 1.00 103.31 100 SER A N 1
ATOM 1155 C CA . SER A 1 100 ? 71.180 57.104 110.520 1.00 103.31 100 SER A CA 1
ATOM 1156 C C . SER A 1 100 ? 69.819 56.588 110.961 1.00 103.31 100 SER A C 1
ATOM 1157 O O . SER A 1 100 ? 69.431 55.448 110.658 1.00 103.31 100 SER A O 1
ATOM 1165 N N . LEU A 1 101 ? 69.117 57.403 111.747 1.00 101.39 101 LEU A N 1
ATOM 1166 C CA . LEU A 1 101 ? 67.759 57.083 112.161 1.00 101.39 101 LEU A CA 1
ATOM 1167 C C . LEU A 1 101 ? 66.921 56.628 110.979 1.00 101.39 101 LEU A C 1
ATOM 1168 O O . LEU A 1 101 ? 66.195 55.626 111.055 1.00 101.39 101 LEU A O 1
ATOM 1184 N N . TRP A 1 102 ? 66.970 57.394 109.893 1.00 97.50 102 TRP A N 1
ATOM 1185 C CA . TRP A 1 102 ? 66.092 57.106 108.773 1.00 97.50 102 TRP A CA 1
ATOM 1186 C C . TRP A 1 102 ? 66.422 55.776 108.131 1.00 97.50 102 TRP A C 1
ATOM 1187 O O . TRP A 1 102 ? 65.518 55.024 107.780 1.00 97.50 102 TRP A O 1
ATOM 1208 N N . LEU A 1 103 ? 67.702 55.492 107.893 1.00 100.14 103 LEU A N 1
ATOM 1209 C CA . LEU A 1 103 ? 68.013 54.211 107.266 1.00 100.14 103 LEU A CA 1
ATOM 1210 C C . LEU A 1 103 ? 67.600 53.058 108.173 1.00 100.14 103 LEU A C 1
ATOM 1211 O O . LEU A 1 103 ? 67.067 52.035 107.705 1.00 100.14 103 LEU A O 1
ATOM 1227 N N . TYR A 1 104 ? 67.750 53.252 109.486 1.00 103.63 104 TYR A N 1
ATOM 1228 C CA . TYR A 1 104 ? 67.303 52.253 110.446 1.00 103.63 104 TYR A CA 1
ATOM 1229 C C . TYR A 1 104 ? 65.820 51.961 110.259 1.00 103.63 104 TYR A C 1
ATOM 1230 O O . TYR A 1 104 ? 65.419 50.827 109.964 1.00 103.63 104 TYR A O 1
ATOM 1248 N N . GLY A 1 105 ? 64.985 52.985 110.425 1.00 101.15 105 GLY A N 1
ATOM 1249 C CA . GLY A 1 105 ? 63.559 52.779 110.246 1.00 101.15 105 GLY A CA 1
ATOM 1250 C C . GLY A 1 105 ? 63.152 52.422 108.829 1.00 101.15 105 GLY A C 1
ATOM 1251 O O . GLY A 1 105 ? 62.103 51.800 108.635 1.00 101.15 105 GLY A O 1
ATOM 1255 N N . ALA A 1 106 ? 63.965 52.789 107.838 1.00 96.21 106 ALA A N 1
ATOM 1256 C CA . ALA A 1 106 ? 63.665 52.480 106.448 1.00 96.21 106 ALA A CA 1
ATOM 1257 C C . ALA A 1 106 ? 63.792 50.999 106.178 1.00 96.21 106 ALA A C 1
ATOM 1258 O O . ALA A 1 106 ? 63.128 50.473 105.279 1.00 96.21 106 ALA A O 1
ATOM 1265 N N . HIS A 1 107 ? 64.629 50.315 106.950 1.00 99.23 107 HIS A N 1
ATOM 1266 C CA . HIS A 1 107 ? 64.706 48.867 106.849 1.00 99.23 107 HIS A CA 1
ATOM 1267 C C . HIS A 1 107 ? 63.886 48.169 107.921 1.00 99.23 107 HIS A C 1
ATOM 1268 O O . HIS A 1 107 ? 63.661 46.959 107.812 1.00 99.23 107 HIS A O 1
ATOM 1282 N N . SER A 1 108 ? 63.434 48.891 108.941 1.00 100.88 108 SER A N 1
ATOM 1283 C CA . SER A 1 108 ? 62.360 48.377 109.777 1.00 100.88 108 SER A CA 1
ATOM 1284 C C . SER A 1 108 ? 61.009 48.613 109.107 1.00 100.88 108 SER A C 1
ATOM 1285 O O . SER A 1 108 ? 60.860 49.467 108.230 1.00 100.88 108 SER A O 1
ATOM 1293 N N . GLU A 1 109 ? 60.021 47.832 109.530 1.00 100.67 109 GLU A N 1
ATOM 1294 C CA . GLU A 1 109 ? 58.645 47.972 109.086 1.00 100.67 109 GLU A CA 1
ATOM 1295 C C . GLU A 1 109 ? 57.857 48.785 110.106 1.00 100.67 109 GLU A C 1
ATOM 1296 O O . GLU A 1 109 ? 58.358 49.153 111.171 1.00 100.67 109 GLU A O 1
ATOM 1308 N N . SER A 1 110 ? 56.601 49.067 109.772 1.00 99.12 110 SER A N 1
ATOM 1309 C CA . SER A 1 110 ? 55.701 49.770 110.673 1.00 99.12 110 SER A CA 1
ATOM 1310 C C . SER A 1 110 ? 54.296 49.216 110.485 1.00 99.12 110 SER A C 1
ATOM 1311 O O . SER A 1 110 ? 54.086 48.210 109.801 1.00 99.12 110 SER A O 1
ATOM 1319 N N . ASN A 1 111 ? 53.331 49.885 111.113 1.00 101.09 111 ASN A N 1
ATOM 1320 C CA . ASN A 1 111 ? 51.914 49.649 110.892 1.00 101.09 111 ASN A CA 1
ATOM 1321 C C . ASN A 1 111 ? 51.241 50.818 110.190 1.00 101.09 111 ASN A C 1
ATOM 1322 O O . ASN A 1 111 ? 50.033 50.763 109.938 1.00 101.09 111 ASN A O 1
ATOM 1333 N N . ARG A 1 112 ? 51.991 51.864 109.857 1.00 97.63 112 ARG A N 1
ATOM 1334 C CA . ARG A 1 112 ? 51.454 53.078 109.262 1.00 97.63 112 ARG A CA 1
ATOM 1335 C C . ARG A 1 112 ? 51.627 53.104 107.759 1.00 97.63 112 ARG A C 1
ATOM 1336 O O . ARG A 1 112 ? 50.721 53.530 107.037 1.00 97.63 112 ARG A O 1
ATOM 1357 N N . SER A 1 113 ? 52.782 52.657 107.276 1.00 97.70 113 SER A N 1
ATOM 1358 C CA . SER A 1 113 ? 53.044 52.700 105.848 1.00 97.70 113 SER A CA 1
ATOM 1359 C C . SER A 1 113 ? 52.086 51.793 105.089 1.00 97.70 113 SER A C 1
ATOM 1360 O O . SER A 1 113 ? 51.701 52.108 103.958 1.00 97.70 113 SER A O 1
ATOM 1368 N N . ARG A 1 114 ? 51.708 50.661 105.686 1.00 100.27 114 ARG A N 1
ATOM 1369 C CA . ARG A 1 114 ? 50.680 49.806 105.102 1.00 100.27 114 ARG A CA 1
ATOM 1370 C C . ARG A 1 114 ? 49.429 50.605 104.755 1.00 100.27 114 ARG A C 1
ATOM 1371 O O . ARG A 1 114 ? 48.935 50.550 103.624 1.00 100.27 114 ARG A O 1
ATOM 1392 N N . ARG A 1 115 ? 48.898 51.345 105.729 1.00 101.80 115 ARG A N 1
ATOM 1393 C CA . ARG A 1 115 ? 47.672 52.104 105.506 1.00 101.80 115 ARG A CA 1
ATOM 1394 C C . ARG A 1 115 ? 47.840 53.106 104.374 1.00 101.80 115 ARG A C 1
ATOM 1395 O O . ARG A 1 115 ? 46.945 53.266 103.533 1.00 101.80 115 ARG A O 1
ATOM 1416 N N . CYS A 1 116 ? 48.990 53.773 104.323 1.00 97.67 116 CYS A N 1
ATOM 1417 C CA . CYS A 1 116 ? 49.187 54.839 103.351 1.00 97.67 116 CYS A CA 1
ATOM 1418 C C . CYS A 1 116 ? 49.163 54.295 101.929 1.00 97.67 116 CYS A C 1
ATOM 1419 O O . CYS A 1 116 ? 48.399 54.767 101.078 1.00 97.67 116 CYS A O 1
ATOM 1427 N N . ILE A 1 117 ? 50.009 53.306 101.650 1.00 95.82 117 ILE A N 1
ATOM 1428 C CA . ILE A 1 117 ? 50.100 52.790 100.294 1.00 95.82 117 ILE A CA 1
ATOM 1429 C C . ILE A 1 117 ? 48.850 52.006 99.941 1.00 95.82 117 ILE A C 1
ATOM 1430 O O . ILE A 1 117 ? 48.454 51.954 98.772 1.00 95.82 117 ILE A O 1
ATOM 1446 N N . THR A 1 118 ? 48.180 51.428 100.934 1.00 98.35 118 THR A N 1
ATOM 1447 C CA . THR A 1 118 ? 46.890 50.802 100.679 1.00 98.35 118 THR A CA 1
ATOM 1448 C C . THR A 1 118 ? 45.889 51.827 100.166 1.00 98.35 118 THR A C 1
ATOM 1449 O O . THR A 1 118 ? 45.202 51.596 99.164 1.00 98.35 118 THR A O 1
ATOM 1460 N N . ASP A 1 119 ? 45.810 52.981 100.830 1.00 98.56 119 ASP A N 1
ATOM 1461 C CA . ASP A 1 119 ? 44.892 54.019 100.380 1.00 98.56 119 ASP A CA 1
ATOM 1462 C C . ASP A 1 119 ? 45.293 54.558 99.013 1.00 98.56 119 ASP A C 1
ATOM 1463 O O . ASP A 1 119 ? 44.432 54.834 98.169 1.00 98.56 119 ASP A O 1
ATOM 1472 N N . LEU A 1 120 ? 46.594 54.717 98.776 1.00 93.56 120 LEU A N 1
ATOM 1473 C CA . LEU A 1 120 ? 47.045 55.229 97.486 1.00 93.56 120 LEU A CA 1
ATOM 1474 C C . LEU A 1 120 ? 46.670 54.280 96.355 1.00 93.56 120 LEU A C 1
ATOM 1475 O O . LEU A 1 120 ? 46.184 54.705 95.299 1.00 93.56 120 LEU A O 1
ATOM 1491 N N . ALA A 1 121 ? 46.895 52.983 96.555 1.00 96.64 121 ALA A N 1
ATOM 1492 C CA . ALA A 1 121 ? 46.550 52.021 95.521 1.00 96.64 121 ALA A CA 1
ATOM 1493 C C . ALA A 1 121 ? 45.046 51.905 95.358 1.00 96.64 121 ALA A C 1
ATOM 1494 O O . ALA A 1 121 ? 44.562 51.640 94.253 1.00 96.64 121 ALA A O 1
ATOM 1501 N N . HIS A 1 122 ? 44.290 52.102 96.437 1.00 96.24 122 HIS A N 1
ATOM 1502 C CA . HIS A 1 122 ? 42.844 52.183 96.306 1.00 96.24 122 HIS A CA 1
ATOM 1503 C C . HIS A 1 122 ? 42.453 53.346 95.412 1.00 96.24 122 HIS A C 1
ATOM 1504 O O . HIS A 1 122 ? 41.575 53.215 94.554 1.00 96.24 122 HIS A O 1
ATOM 1518 N N . PHE A 1 123 ? 43.106 54.491 95.598 1.00 94.48 123 PHE A N 1
ATOM 1519 C CA . PHE A 1 123 ? 42.844 55.647 94.748 1.00 94.48 123 PHE A CA 1
ATOM 1520 C C . PHE A 1 123 ? 43.162 55.339 93.294 1.00 94.48 123 PHE A C 1
ATOM 1521 O O . PHE A 1 123 ? 42.383 55.663 92.387 1.00 94.48 123 PHE A O 1
ATOM 1538 N N . TYR A 1 124 ? 44.289 54.674 93.055 1.00 95.97 124 TYR A N 1
ATOM 1539 C CA . TYR A 1 124 ? 44.661 54.339 91.686 1.00 95.97 124 TYR A CA 1
ATOM 1540 C C . TYR A 1 124 ? 43.638 53.404 91.056 1.00 95.97 124 TYR A C 1
ATOM 1541 O O . TYR A 1 124 ? 43.157 53.653 89.946 1.00 95.97 124 TYR A O 1
ATOM 1559 N N . SER A 1 125 ? 43.303 52.312 91.744 1.00 94.88 125 SER A N 1
ATOM 1560 C CA . SER A 1 125 ? 42.321 51.378 91.209 1.00 94.88 125 SER A CA 1
ATOM 1561 C C . SER A 1 125 ? 40.983 52.062 90.967 1.00 94.88 125 SER A C 1
ATOM 1562 O O . SER A 1 125 ? 40.293 51.765 89.985 1.00 94.88 125 SER A O 1
ATOM 1570 N N . LYS A 1 126 ? 40.600 52.987 91.849 1.00 97.49 126 LYS A N 1
ATOM 1571 C CA . LYS A 1 126 ? 39.411 53.795 91.608 1.00 97.49 126 LYS A CA 1
ATOM 1572 C C . LYS A 1 126 ? 39.570 54.657 90.366 1.00 97.49 126 LYS A C 1
ATOM 1573 O O . LYS A 1 126 ? 38.574 55.041 89.745 1.00 97.49 126 LYS A O 1
ATOM 1592 N N . SER A 1 127 ? 40.811 54.968 89.993 1.00 95.80 127 SER A N 1
ATOM 1593 C CA . SER A 1 127 ? 41.105 55.793 88.832 1.00 95.80 127 SER A CA 1
ATOM 1594 C C . SER A 1 127 ? 41.616 54.982 87.644 1.00 95.80 127 SER A C 1
ATOM 1595 O O . SER A 1 127 ? 42.167 55.556 86.700 1.00 95.80 127 SER A O 1
ATOM 1603 N N . SER A 1 128 ? 41.411 53.663 87.654 1.00 97.46 128 SER A N 1
ATOM 1604 C CA . SER A 1 128 ? 41.975 52.828 86.593 1.00 97.46 128 SER A CA 1
ATOM 1605 C C . SER A 1 128 ? 41.355 53.106 85.231 1.00 97.46 128 SER A C 1
ATOM 1606 O O . SER A 1 128 ? 42.111 53.267 84.257 1.00 97.46 128 SER A O 1
ATOM 1614 N N . PRO A 1 129 ? 40.024 53.163 85.073 1.00 99.76 129 PRO A N 1
ATOM 1615 C CA . PRO A 1 129 ? 39.440 53.335 83.734 1.00 99.76 129 PRO A CA 1
ATOM 1616 C C . PRO A 1 129 ? 39.948 54.545 82.963 1.00 99.76 129 PRO A C 1
ATOM 1617 O O . PRO A 1 129 ? 39.822 54.587 81.737 1.00 99.76 129 PRO A O 1
ATOM 1628 N N . ILE A 1 130 ? 40.473 55.542 83.677 1.00 97.09 130 ILE A N 1
ATOM 1629 C CA . ILE A 1 130 ? 41.008 56.750 83.048 1.00 97.09 130 ILE A CA 1
ATOM 1630 C C . ILE A 1 130 ? 41.914 56.403 81.875 1.00 97.09 130 ILE A C 1
ATOM 1631 O O . ILE A 1 130 ? 41.802 56.982 80.789 1.00 97.09 130 ILE A O 1
ATOM 1647 N N . GLU A 1 131 ? 42.845 55.473 82.088 1.00 101.79 131 GLU A N 1
ATOM 1648 C CA . GLU A 1 131 ? 43.794 55.078 81.050 1.00 101.79 131 GLU A CA 1
ATOM 1649 C C . GLU A 1 131 ? 43.119 54.675 79.741 1.00 101.79 131 GLU A C 1
ATOM 1650 O O . GLU A 1 131 ? 43.767 54.719 78.683 1.00 101.79 131 GLU A O 1
ATOM 1662 N N . LYS A 1 132 ? 41.855 54.240 79.799 1.00 101.16 132 LYS A N 1
ATOM 1663 C CA . LYS A 1 132 ? 41.129 53.823 78.601 1.00 101.16 132 LYS A CA 1
ATOM 1664 C C . LYS A 1 132 ? 41.244 54.850 77.484 1.00 101.16 132 LYS A C 1
ATOM 1665 O O . LYS A 1 132 ? 41.390 54.483 76.319 1.00 101.16 132 LYS A O 1
ATOM 1684 N N . LEU A 1 133 ? 41.090 56.136 77.805 1.00 98.43 133 LEU A N 1
ATOM 1685 C CA . LEU A 1 133 ? 41.288 57.180 76.802 1.00 98.43 133 LEU A CA 1
ATOM 1686 C C . LEU A 1 133 ? 42.622 57.025 76.084 1.00 98.43 133 LEU A C 1
ATOM 1687 O O . LEU A 1 133 ? 42.686 57.055 74.847 1.00 98.43 133 LEU A O 1
ATOM 1703 N N . LEU A 1 134 ? 43.708 56.938 76.853 1.00 96.31 134 LEU A N 1
ATOM 1704 C CA . LEU A 1 134 ? 45.027 56.731 76.268 1.00 96.31 134 LEU A CA 1
ATOM 1705 C C . LEU A 1 134 ? 45.046 55.515 75.351 1.00 96.31 134 LEU A C 1
ATOM 1706 O O . LEU A 1 134 ? 45.478 55.593 74.194 1.00 96.31 134 LEU A O 1
ATOM 1722 N N . ASN A 1 135 ? 44.605 54.368 75.869 1.00 100.81 135 ASN A N 1
ATOM 1723 C CA . ASN A 1 135 ? 44.617 53.153 75.064 1.00 100.81 135 ASN A CA 1
ATOM 1724 C C . ASN A 1 135 ? 43.778 53.309 73.803 1.00 100.81 135 ASN A C 1
ATOM 1725 O O . ASN A 1 135 ? 44.131 52.773 72.747 1.00 100.81 135 ASN A O 1
ATOM 1736 N N . LEU A 1 136 ? 42.694 54.078 73.883 1.00 99.10 136 LEU A N 1
ATOM 1737 C CA . LEU A 1 136 ? 41.812 54.257 72.740 1.00 99.10 136 LEU A CA 1
ATOM 1738 C C . LEU A 1 136 ? 42.471 55.109 71.672 1.00 99.10 136 LEU A C 1
ATOM 1739 O O . LEU A 1 136 ? 42.377 54.802 70.479 1.00 99.10 136 LEU A O 1
ATOM 1755 N N . THR A 1 137 ? 43.168 56.167 72.079 1.00 98.52 137 THR A N 1
ATOM 1756 C CA . THR A 1 137 ? 43.830 56.986 71.073 1.00 98.52 137 THR A CA 1
ATOM 1757 C C . THR A 1 137 ? 45.004 56.238 70.468 1.00 98.52 137 THR A C 1
ATOM 1758 O O . THR A 1 137 ? 45.275 56.375 69.272 1.00 98.52 137 THR A O 1
ATOM 1769 N N . LEU A 1 138 ? 45.650 55.370 71.242 1.00 99.10 138 LEU A N 1
ATOM 1770 C CA . LEU A 1 138 ? 46.753 54.602 70.678 1.00 99.10 138 LEU A CA 1
ATOM 1771 C C . LEU A 1 138 ? 46.236 53.534 69.721 1.00 99.10 138 LEU A C 1
ATOM 1772 O O . LEU A 1 138 ? 46.873 53.245 68.701 1.00 99.10 138 LEU A O 1
ATOM 1788 N N . GLY A 1 139 ? 45.069 52.957 70.012 1.00 97.98 139 GLY A N 1
ATOM 1789 C CA . GLY A 1 139 ? 44.493 51.988 69.100 1.00 97.98 139 GLY A CA 1
ATOM 1790 C C . GLY A 1 139 ? 43.901 52.621 67.861 1.00 97.98 139 GLY A C 1
ATOM 1791 O O . GLY A 1 139 ? 43.831 51.978 66.809 1.00 97.98 139 GLY A O 1
ATOM 1795 N N . ASN A 1 140 ? 43.467 53.879 67.959 1.00 98.38 140 ASN A N 1
ATOM 1796 C CA . ASN A 1 140 ? 43.069 54.615 66.765 1.00 98.38 140 ASN A CA 1
ATOM 1797 C C . ASN A 1 140 ? 44.275 55.015 65.929 1.00 98.38 140 ASN A C 1
ATOM 1798 O O . ASN A 1 140 ? 44.175 55.100 64.701 1.00 98.38 140 ASN A O 1
ATOM 1809 N N . ARG A 1 141 ? 45.418 55.254 66.569 1.00 95.41 141 ARG A N 1
ATOM 1810 C CA . ARG A 1 141 ? 46.632 55.571 65.829 1.00 95.41 141 ARG A CA 1
ATOM 1811 C C . ARG A 1 141 ? 47.271 54.321 65.249 1.00 95.41 141 ARG A C 1
ATOM 1812 O O . ARG A 1 141 ? 48.080 54.423 64.321 1.00 95.41 141 ARG A O 1
ATOM 1833 N N . GLY A 1 142 ? 46.943 53.145 65.786 1.00 96.64 142 GLY A N 1
ATOM 1834 C CA . GLY A 1 142 ? 47.463 51.912 65.229 1.00 96.64 142 GLY A CA 1
ATOM 1835 C C . GLY A 1 142 ? 48.672 51.335 65.928 1.00 96.64 142 GLY A C 1
ATOM 1836 O O . GLY A 1 142 ? 49.643 50.939 65.278 1.00 96.64 142 GLY A O 1
ATOM 1840 N N . LEU A 1 143 ? 48.623 51.286 67.255 1.00 99.19 143 LEU A N 1
ATOM 1841 C CA . LEU A 1 143 ? 49.723 50.773 68.056 1.00 99.19 143 LEU A CA 1
ATOM 1842 C C . LEU A 1 143 ? 49.170 49.912 69.178 1.00 99.19 143 LEU A C 1
ATOM 1843 O O . LEU A 1 143 ? 48.013 50.040 69.582 1.00 99.19 143 LEU A O 1
ATOM 1859 N N . ARG A 1 144 ? 50.024 49.026 69.675 1.00 107.94 144 ARG A N 1
ATOM 1860 C CA . ARG A 1 144 ? 49.642 48.106 70.727 1.00 107.94 144 ARG A CA 1
ATOM 1861 C C . ARG A 1 144 ? 49.606 48.835 72.060 1.00 107.94 144 ARG A C 1
ATOM 1862 O O . ARG A 1 144 ? 50.186 49.911 72.222 1.00 107.94 144 ARG A O 1
ATOM 1883 N N . ILE A 1 145 ? 48.916 48.239 73.020 1.00 107.07 145 ILE A N 1
ATOM 1884 C CA . ILE A 1 145 ? 48.776 48.798 74.361 1.00 107.07 145 ILE A CA 1
ATOM 1885 C C . ILE A 1 145 ? 49.562 47.915 75.322 1.00 107.07 145 ILE A C 1
ATOM 1886 O O . ILE A 1 145 ? 49.394 46.691 75.295 1.00 107.07 145 ILE A O 1
ATOM 1902 N N . PRO A 1 146 ? 50.468 48.469 76.122 1.00 102.47 146 PRO A N 1
ATOM 1903 C CA . PRO A 1 146 ? 51.074 47.694 77.200 1.00 102.47 146 PRO A CA 1
ATOM 1904 C C . PRO A 1 146 ? 50.013 47.066 78.087 1.00 102.47 146 PRO A C 1
ATOM 1905 O O . PRO A 1 146 ? 49.162 47.782 78.636 1.00 102.47 146 PRO A O 1
ATOM 1916 N N . PRO A 1 147 ? 50.013 45.740 78.258 1.00 106.87 147 PRO A N 1
ATOM 1917 C CA . PRO A 1 147 ? 48.946 45.098 79.033 1.00 106.87 147 PRO A CA 1
ATOM 1918 C C . PRO A 1 147 ? 49.185 45.031 80.531 1.00 106.87 147 PRO A C 1
ATOM 1919 O O . PRO A 1 147 ? 48.260 44.654 81.263 1.00 106.87 147 PRO A O 1
ATOM 1930 N N . GLU A 1 148 ? 50.382 45.373 81.008 1.00 110.27 148 GLU A N 1
ATOM 1931 C CA . GLU A 1 148 ? 50.645 45.317 82.441 1.00 110.27 148 GLU A CA 1
ATOM 1932 C C . GLU A 1 148 ? 49.779 46.327 83.182 1.00 110.27 148 GLU A C 1
ATOM 1933 O O . GLU A 1 148 ? 49.159 46.003 84.201 1.00 110.27 148 GLU A O 1
ATOM 1945 N N . GLY A 1 149 ? 49.731 47.558 82.682 1.00 101.66 149 GLY A N 1
ATOM 1946 C CA . GLY A 1 149 ? 48.888 48.590 83.249 1.00 101.66 149 GLY A CA 1
ATOM 1947 C C . GLY A 1 149 ? 49.691 49.593 84.046 1.00 101.66 149 GLY A C 1
ATOM 1948 O O . GLY A 1 149 ? 50.110 49.304 85.171 1.00 101.66 149 GLY A O 1
ATOM 1952 N N . VAL A 1 150 ? 49.932 50.766 83.455 1.00 97.27 150 VAL A N 1
ATOM 1953 C CA . VAL A 1 150 ? 50.657 51.832 84.145 1.00 97.27 150 VAL A CA 1
ATOM 1954 C C . VAL A 1 150 ? 50.044 52.104 85.507 1.00 97.27 150 VAL A C 1
ATOM 1955 O O . VAL A 1 150 ? 50.747 52.199 86.519 1.00 97.27 150 VAL A O 1
ATOM 1968 N N . LEU A 1 151 ? 48.731 52.228 85.550 1.00 95.96 151 LEU A N 1
ATOM 1969 C CA . LEU A 1 151 ? 48.056 52.860 86.664 1.00 95.96 151 LEU A CA 1
ATOM 1970 C C . LEU A 1 151 ? 47.703 51.882 87.771 1.00 95.96 151 LEU A C 1
ATOM 1971 O O . LEU A 1 151 ? 47.189 52.304 88.809 1.00 95.96 151 LEU A O 1
ATOM 1987 N N . SER A 1 152 ? 47.957 50.595 87.571 1.00 99.83 152 SER A N 1
ATOM 1988 C CA . SER A 1 152 ? 47.808 49.576 88.597 1.00 99.83 152 SER A CA 1
ATOM 1989 C C . SER A 1 152 ? 49.173 48.976 88.893 1.00 99.83 152 SER A C 1
ATOM 1990 O O . SER A 1 152 ? 49.327 47.773 89.108 1.00 99.83 152 SER A O 1
ATOM 1998 N N . CYS A 1 153 ? 50.178 49.851 88.902 1.00 99.85 153 CYS A N 1
ATOM 1999 C CA . CYS A 1 153 ? 51.563 49.485 89.148 1.00 99.85 153 CYS A CA 1
ATOM 2000 C C . CYS A 1 153 ? 51.851 49.184 90.609 1.00 99.85 153 CYS A C 1
ATOM 2001 O O . CYS A 1 153 ? 52.885 48.576 90.901 1.00 99.85 153 CYS A O 1
ATOM 2009 N N . LEU A 1 154 ? 50.975 49.582 91.528 1.00 98.76 154 LEU A N 1
ATOM 2010 C CA . LEU A 1 154 ? 51.199 49.337 92.951 1.00 98.76 154 LEU A CA 1
ATOM 2011 C C . LEU A 1 154 ? 50.409 48.140 93.439 1.00 98.76 154 LEU A C 1
ATOM 2012 O O . LEU A 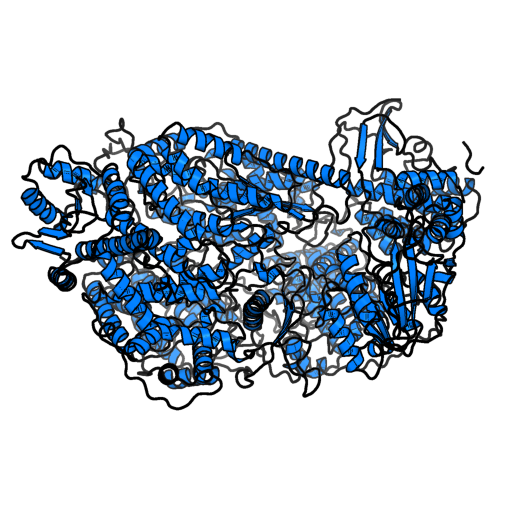1 154 ? 50.066 48.047 94.621 1.00 98.76 154 LEU A O 1
ATOM 2028 N N . GLU A 1 155 ? 50.097 47.201 92.548 1.00 110.41 155 GLU A N 1
ATOM 2029 C CA . GLU A 1 155 ? 49.559 45.922 92.982 1.00 110.41 155 GLU A CA 1
ATOM 2030 C C . GLU A 1 155 ? 50.186 44.741 92.255 1.00 110.41 155 GLU A C 1
ATOM 2031 O O . GLU A 1 155 ? 49.460 43.811 91.892 1.00 110.41 155 GLU A O 1
ATOM 2043 N N . ARG A 1 156 ? 51.503 44.752 92.010 1.00 113.03 156 ARG A N 1
ATOM 2044 C CA . ARG A 1 156 ? 52.127 43.518 91.544 1.00 113.03 156 ARG A CA 1
ATOM 2045 C C . ARG A 1 156 ? 53.114 42.933 92.548 1.00 113.03 156 ARG A C 1
ATOM 2046 O O . ARG A 1 156 ? 52.963 41.777 92.956 1.00 113.03 156 ARG A O 1
ATOM 2067 N N . VAL A 1 157 ? 54.114 43.708 92.970 1.00 108.45 157 VAL A N 1
ATOM 2068 C CA . VAL A 1 157 ? 54.749 43.550 94.274 1.00 108.45 157 VAL A CA 1
ATOM 2069 C C . VAL A 1 157 ? 55.002 44.936 94.843 1.00 108.45 157 VAL A C 1
ATOM 2070 O O . VAL A 1 157 ? 55.950 45.608 94.421 1.00 108.45 157 VAL A O 1
ATOM 2083 N N . ASP A 1 158 ? 54.179 45.395 95.777 1.00 106.08 158 ASP A N 1
ATOM 2084 C CA . ASP A 1 158 ? 54.551 46.578 96.541 1.00 106.08 158 ASP A CA 1
ATOM 2085 C C . ASP A 1 158 ? 54.244 46.395 98.021 1.00 106.08 158 ASP A C 1
ATOM 2086 O O . ASP A 1 158 ? 53.771 47.324 98.684 1.00 106.08 158 ASP A O 1
ATOM 2095 N N . TYR A 1 159 ? 54.548 45.221 98.572 1.00 103.82 159 TYR A N 1
ATOM 2096 C CA . TYR A 1 159 ? 54.192 44.956 99.958 1.00 103.82 159 TYR A CA 1
ATOM 2097 C C . TYR A 1 159 ? 55.059 43.841 100.517 1.00 103.82 159 TYR A C 1
ATOM 2098 O O . TYR A 1 159 ? 55.559 42.986 99.782 1.00 103.82 159 TYR A O 1
ATOM 2116 N N . ASP A 1 160 ? 55.211 43.871 101.845 1.00 103.72 160 ASP A N 1
ATOM 2117 C CA . ASP A 1 160 ? 55.818 42.793 102.630 1.00 103.72 160 ASP A CA 1
ATOM 2118 C C . ASP A 1 160 ? 57.146 42.328 102.040 1.00 103.72 160 ASP A C 1
ATOM 2119 O O . ASP A 1 160 ? 57.486 41.144 102.091 1.00 103.72 160 ASP A O 1
ATOM 2128 N N . ASN A 1 161 ? 57.902 43.258 101.466 1.00 100.12 161 ASN A N 1
ATOM 2129 C CA . ASN A 1 161 ? 59.192 42.953 100.868 1.00 100.12 161 ASN A CA 1
ATOM 2130 C C . ASN A 1 161 ? 60.104 44.153 101.051 1.00 100.12 161 ASN A C 1
ATOM 2131 O O . ASN A 1 161 ? 59.648 45.265 101.329 1.00 100.12 161 ASN A O 1
ATOM 2142 N N . ALA A 1 162 ? 61.407 43.903 100.911 1.00 100.46 162 ALA A N 1
ATOM 2143 C CA . ALA A 1 162 ? 62.401 44.948 101.139 1.00 100.46 162 ALA A CA 1
ATOM 2144 C C . ALA A 1 162 ? 62.121 46.179 100.285 1.00 100.46 162 ALA A C 1
ATOM 2145 O O . ALA A 1 162 ? 62.106 47.311 100.787 1.00 100.46 162 ALA A O 1
ATOM 2152 N N . PHE A 1 163 ? 61.852 45.975 98.996 1.00 94.64 163 PHE A N 1
ATOM 2153 C CA . PHE A 1 163 ? 61.691 47.120 98.114 1.00 94.64 163 PHE A CA 1
ATOM 2154 C C . PHE A 1 163 ? 60.380 47.839 98.377 1.00 94.64 163 PHE A C 1
ATOM 2155 O O . PHE A 1 163 ? 60.321 49.073 98.2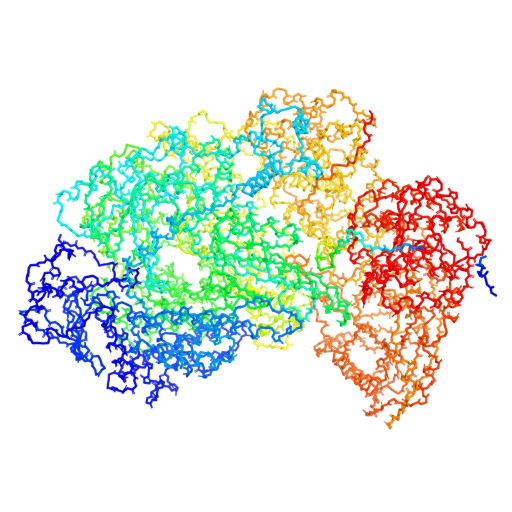95 1.00 94.64 163 PHE A O 1
ATOM 2172 N N . GLY A 1 164 ? 59.363 47.116 98.828 1.00 100.13 164 GLY A N 1
ATOM 2173 C CA . GLY A 1 164 ? 58.089 47.753 99.070 1.00 100.13 164 GLY A CA 1
ATOM 2174 C C . GLY A 1 164 ? 58.057 48.339 100.460 1.00 100.13 164 GLY A C 1
ATOM 2175 O O . GLY A 1 164 ? 57.342 49.313 100.704 1.00 100.13 164 GLY A O 1
ATOM 2179 N N . ARG A 1 165 ? 58.968 47.888 101.319 1.00 96.97 165 ARG A N 1
ATOM 2180 C CA . ARG A 1 165 ? 59.076 48.506 102.628 1.00 96.97 165 ARG A CA 1
ATOM 2181 C C . ARG A 1 165 ? 59.864 49.791 102.525 1.00 96.97 165 ARG A C 1
ATOM 2182 O O . ARG A 1 165 ? 59.522 50.781 103.180 1.00 96.97 165 ARG A O 1
ATOM 2203 N N . TYR A 1 166 ? 60.809 49.839 101.592 1.00 93.95 166 TYR A N 1
ATOM 2204 C CA . TYR A 1 166 ? 61.572 51.056 101.394 1.00 93.95 166 TYR A CA 1
ATOM 2205 C C . TYR A 1 166 ? 60.745 52.085 100.644 1.00 93.95 166 TYR A C 1
ATOM 2206 O O . TYR A 1 166 ? 60.761 53.272 101.000 1.00 93.95 166 TYR A O 1
ATOM 2224 N N . LEU A 1 167 ? 59.887 51.624 99.735 1.00 94.77 167 LEU A N 1
ATOM 2225 C CA . LEU A 1 167 ? 59.013 52.546 99.026 1.00 94.77 167 LEU A CA 1
ATOM 2226 C C . LEU A 1 167 ? 57.945 53.100 99.954 1.00 94.77 167 LEU A C 1
ATOM 2227 O O . LEU A 1 167 ? 57.674 54.310 99.955 1.00 94.77 167 LEU A O 1
ATOM 2243 N N . ALA A 1 168 ? 57.355 52.239 100.782 1.00 95.17 168 ALA A N 1
ATOM 2244 C CA . ALA A 1 168 ? 56.279 52.693 101.642 1.00 95.17 168 ALA A CA 1
ATOM 2245 C C . ALA A 1 168 ? 56.805 53.600 102.743 1.00 95.17 168 ALA A C 1
ATOM 2246 O O . ALA A 1 168 ? 56.175 54.612 103.070 1.00 95.17 168 ALA A O 1
ATOM 2253 N N . ASN A 1 169 ? 57.971 53.279 103.309 1.00 94.05 169 ASN A N 1
ATOM 2254 C CA . ASN A 1 169 ? 58.547 54.166 104.308 1.00 94.05 169 ASN A CA 1
ATOM 2255 C C . ASN A 1 169 ? 58.925 55.505 103.697 1.00 94.05 169 ASN A C 1
ATOM 2256 O O . ASN A 1 169 ? 58.747 56.552 104.332 1.00 94.05 169 ASN A O 1
ATOM 2267 N N . THR A 1 170 ? 59.419 55.504 102.458 1.00 95.22 170 THR A N 1
ATOM 2268 C CA . THR A 1 170 ? 59.753 56.767 101.818 1.00 95.22 170 THR A CA 1
ATOM 2269 C C . THR A 1 170 ? 58.511 57.630 101.638 1.00 95.22 170 THR A C 1
ATOM 2270 O O . THR A 1 170 ? 58.508 58.824 101.977 1.00 95.22 170 THR A O 1
ATOM 2281 N N . TYR A 1 171 ? 57.432 57.034 101.126 1.00 95.70 171 TYR A N 1
ATOM 2282 C CA . TYR A 1 171 ? 56.208 57.803 100.929 1.00 95.70 171 TYR A CA 1
ATOM 2283 C C . TYR A 1 171 ? 55.656 58.301 102.256 1.00 95.70 171 TYR A C 1
ATOM 2284 O O . TYR A 1 171 ? 55.177 59.439 102.357 1.00 95.70 171 TYR A O 1
ATOM 2302 N N . SER A 1 172 ? 55.732 57.471 103.294 1.00 95.21 172 SER A N 1
ATOM 2303 C CA . SER A 1 172 ? 55.181 57.863 104.580 1.00 95.21 172 SER A CA 1
ATOM 2304 C C . SER A 1 172 ? 55.966 59.014 105.175 1.00 95.21 172 SER A C 1
ATOM 2305 O O . SER A 1 172 ? 55.387 59.932 105.768 1.00 95.21 172 SER A O 1
ATOM 2313 N N . SER A 1 173 ? 57.287 58.986 105.024 1.00 97.18 173 SER A N 1
ATOM 2314 C CA . SER A 1 173 ? 58.095 60.091 105.514 1.00 97.18 173 SER A CA 1
ATOM 2315 C C . SER A 1 173 ? 57.788 61.371 104.752 1.00 97.18 173 SER A C 1
ATOM 2316 O O . SER A 1 173 ? 57.731 62.458 105.345 1.00 97.18 173 SER A O 1
ATOM 2324 N N . TYR A 1 174 ? 57.581 61.263 103.437 1.00 96.66 174 TYR A N 1
ATOM 2325 C CA . TYR A 1 174 ? 57.213 62.448 102.673 1.00 96.66 174 TYR A CA 1
ATOM 2326 C C . TYR A 1 174 ? 55.897 63.028 103.168 1.00 96.66 174 TYR A C 1
ATOM 2327 O O . TYR A 1 174 ? 55.750 64.249 103.285 1.00 96.66 174 TYR A O 1
ATOM 2345 N N . LEU A 1 175 ? 54.930 62.163 103.471 1.00 97.20 175 LEU A N 1
ATOM 2346 C CA . LEU A 1 175 ? 53.639 62.637 103.960 1.00 97.20 175 LEU A CA 1
ATOM 2347 C C . LEU A 1 175 ? 53.789 63.316 105.315 1.00 97.20 175 LEU A C 1
ATOM 2348 O O . LEU A 1 175 ? 53.207 64.383 105.567 1.00 97.20 175 LEU A O 1
ATOM 2364 N N . PHE A 1 176 ? 54.553 62.682 106.205 1.00 96.95 176 PHE A N 1
ATOM 2365 C CA . PHE A 1 176 ? 54.899 63.262 107.496 1.00 96.95 176 PHE A CA 1
ATOM 2366 C C . PHE A 1 176 ? 55.410 64.685 107.337 1.00 96.95 176 PHE A C 1
ATOM 2367 O O . PHE A 1 176 ? 54.881 65.631 107.938 1.00 96.95 176 PHE A O 1
ATOM 2384 N N . PHE A 1 177 ? 56.431 64.856 106.505 1.00 97.49 177 PHE A N 1
ATOM 2385 C CA . PHE A 1 177 ? 57.071 66.159 106.412 1.00 97.49 177 PHE A CA 1
ATOM 2386 C C . PHE A 1 177 ? 56.192 67.160 105.676 1.00 97.49 177 PHE A C 1
ATOM 2387 O O . PHE A 1 177 ? 56.273 68.363 105.941 1.00 97.49 177 PHE A O 1
ATOM 2404 N N . HIS A 1 178 ? 55.322 66.687 104.784 1.00 98.80 178 HIS A N 1
ATOM 2405 C CA . HIS A 1 178 ? 54.353 67.580 104.160 1.00 98.80 178 HIS A CA 1
ATOM 2406 C C . HIS A 1 178 ? 53.409 68.161 105.202 1.00 98.80 178 HIS A C 1
ATOM 2407 O O . HIS A 1 178 ? 53.157 69.373 105.228 1.00 98.80 178 HIS A O 1
ATOM 2421 N N . VAL A 1 179 ? 52.879 67.304 106.076 1.00 102.30 179 VAL A N 1
ATOM 2422 C CA . VAL A 1 179 ? 51.995 67.787 107.133 1.00 102.30 179 VAL A CA 1
ATOM 2423 C C . VAL A 1 179 ? 52.736 68.762 108.036 1.00 102.30 179 VAL A C 1
ATOM 2424 O O . VAL A 1 179 ? 52.190 69.798 108.450 1.00 102.30 179 VAL A O 1
ATOM 2437 N N . ILE A 1 180 ? 53.990 68.446 108.357 1.00 104.32 180 ILE A N 1
ATOM 2438 C CA . ILE A 1 180 ? 54.783 69.334 109.201 1.00 104.32 180 ILE A CA 1
ATOM 2439 C C . ILE A 1 180 ? 54.909 70.703 108.550 1.00 104.32 180 ILE A C 1
ATOM 2440 O O . ILE A 1 180 ? 54.685 71.738 109.189 1.00 104.32 180 ILE A O 1
ATOM 2456 N N . THR A 1 181 ? 55.275 70.729 107.270 1.00 106.07 181 THR A N 1
ATOM 2457 C CA . THR A 1 181 ? 55.464 72.005 106.596 1.00 106.07 181 THR A CA 1
ATOM 2458 C C . THR A 1 181 ? 54.162 72.776 106.487 1.00 106.07 181 THR A C 1
ATOM 2459 O O . THR A 1 181 ? 54.170 74.011 106.518 1.00 106.07 181 THR A O 1
ATOM 2470 N N . LEU A 1 182 ? 53.034 72.077 106.377 1.00 105.30 182 LEU A N 1
ATOM 2471 C CA . LEU A 1 182 ? 51.764 72.789 106.343 1.00 105.30 182 LEU A CA 1
ATOM 2472 C C . LEU A 1 182 ? 51.483 73.456 107.680 1.00 105.30 182 LEU A C 1
ATOM 2473 O O . LEU A 1 182 ? 51.074 74.625 107.727 1.00 105.30 182 LEU A O 1
ATOM 2489 N N . TYR A 1 183 ? 51.733 72.742 108.779 1.00 110.33 183 TYR A N 1
ATOM 2490 C CA . TYR A 1 183 ? 51.539 73.356 110.087 1.00 110.33 183 TYR A CA 1
ATOM 2491 C C . TYR A 1 183 ? 52.481 74.531 110.274 1.00 110.33 183 TYR A C 1
ATOM 2492 O O . TYR A 1 183 ? 52.122 75.536 110.897 1.00 110.33 183 TYR A O 1
ATOM 2510 N N . MET A 1 184 ? 53.690 74.424 109.737 1.00 112.11 184 MET A N 1
ATOM 2511 C CA . MET A 1 184 ? 54.662 75.494 109.902 1.00 112.11 184 MET A CA 1
ATOM 2512 C C . MET A 1 184 ? 54.253 76.732 109.119 1.00 112.11 184 MET A C 1
ATOM 2513 O O . MET A 1 184 ? 54.284 77.849 109.646 1.00 112.11 184 MET A O 1
ATOM 2527 N N . ASN A 1 185 ? 53.865 76.554 107.861 1.00 113.81 185 ASN A N 1
ATOM 2528 C CA . ASN A 1 185 ? 53.520 77.680 107.009 1.00 113.81 185 ASN A CA 1
ATOM 2529 C C . ASN A 1 185 ? 52.076 78.131 107.166 1.00 113.81 185 ASN A C 1
ATOM 2530 O O . ASN A 1 185 ? 51.648 79.025 106.429 1.00 113.81 185 ASN A O 1
ATOM 2541 N N . ALA A 1 186 ? 51.317 77.556 108.096 1.00 112.68 186 ALA A N 1
ATOM 2542 C CA . ALA A 1 186 ? 49.974 78.062 108.322 1.00 112.68 186 ALA A CA 1
ATOM 2543 C C . ALA A 1 186 ? 50.033 79.452 108.951 1.00 112.68 186 ALA A C 1
ATOM 2544 O O . ALA A 1 186 ? 51.095 79.947 109.337 1.00 112.68 186 ALA A O 1
ATOM 2551 N N . LEU A 1 187 ? 48.863 80.080 109.063 1.00 112.60 187 LEU A N 1
ATOM 2552 C CA . LEU A 1 187 ? 48.748 81.456 109.529 1.00 112.60 187 LEU A CA 1
ATOM 2553 C C . LEU A 1 187 ? 48.041 81.584 110.867 1.00 112.60 187 LEU A C 1
ATOM 2554 O O . LEU A 1 187 ? 48.577 82.194 111.796 1.00 112.60 187 LEU A O 1
ATOM 2570 N N . ASP A 1 188 ? 46.843 81.022 110.982 1.00 114.14 188 ASP A N 1
ATOM 2571 C CA . ASP A 1 188 ? 45.963 81.217 112.123 1.00 114.14 188 ASP A CA 1
ATOM 2572 C C . ASP A 1 188 ? 45.681 79.890 112.810 1.00 114.14 188 ASP A C 1
ATOM 2573 O O . ASP A 1 188 ? 45.988 78.812 112.296 1.00 114.14 188 ASP A O 1
ATOM 2582 N N . TRP A 1 189 ? 45.073 79.986 113.992 1.00 112.53 189 TRP A N 1
ATOM 2583 C CA . TRP A 1 189 ? 44.746 78.785 114.746 1.00 112.53 189 TRP A CA 1
ATOM 2584 C C . TRP A 1 189 ? 43.715 77.929 114.022 1.00 112.53 189 TRP A C 1
ATOM 2585 O O . TRP A 1 189 ? 43.670 76.711 114.228 1.00 112.53 189 TRP A O 1
ATOM 2606 N N . ASP A 1 190 ? 42.896 78.536 113.162 1.00 107.89 190 ASP A N 1
ATOM 2607 C CA . ASP A 1 190 ? 41.854 77.776 112.482 1.00 107.89 190 ASP A CA 1
ATOM 2608 C C . ASP A 1 190 ? 42.450 76.732 111.544 1.00 107.89 190 ASP A C 1
ATOM 2609 O O . ASP A 1 190 ? 41.989 75.585 111.509 1.00 107.89 190 ASP A O 1
ATOM 2618 N N . GLU A 1 191 ? 43.485 77.103 110.787 1.00 108.79 191 GLU A N 1
ATOM 2619 C CA . GLU A 1 191 ? 44.121 76.141 109.894 1.00 108.79 191 GLU A CA 1
ATOM 2620 C C . GLU A 1 191 ? 44.744 74.993 110.672 1.00 108.79 191 GLU A C 1
ATOM 2621 O O . GLU A 1 191 ? 44.679 73.835 110.245 1.00 108.79 191 GLU A O 1
ATOM 2633 N N . GLU A 1 192 ? 45.382 75.296 111.798 1.00 112.97 192 GLU A N 1
ATOM 2634 C CA . GLU A 1 192 ? 46.008 74.242 112.582 1.00 112.97 192 GLU A CA 1
ATOM 2635 C C . GLU A 1 192 ? 44.958 73.311 113.173 1.00 112.97 192 GLU A C 1
ATOM 2636 O O . GLU A 1 192 ? 45.151 72.089 113.212 1.00 112.97 192 GLU A O 1
ATOM 2648 N N . LYS A 1 193 ? 43.836 73.872 113.626 1.00 109.17 193 LYS A N 1
ATOM 2649 C CA . LYS A 1 193 ? 42.726 73.038 114.068 1.00 109.17 193 LYS A CA 1
ATOM 2650 C C . LYS A 1 193 ? 42.248 72.141 112.940 1.00 109.17 193 LYS A C 1
ATOM 2651 O O . LYS A 1 193 ? 41.957 70.961 113.154 1.00 109.17 193 LYS A O 1
ATOM 2670 N N . THR A 1 194 ? 42.172 72.686 111.727 1.00 108.54 194 THR A N 1
ATOM 2671 C CA . THR A 1 194 ? 41.751 71.898 110.573 1.00 108.54 194 THR A CA 1
ATOM 2672 C C . THR A 1 194 ? 42.710 70.739 110.329 1.00 108.54 194 THR A C 1
ATOM 2673 O O . THR A 1 194 ? 42.292 69.594 110.108 1.00 108.54 194 THR A O 1
ATOM 2684 N N . ILE A 1 195 ? 44.008 71.031 110.351 1.00 104.51 195 ILE A N 1
ATOM 2685 C CA . ILE A 1 195 ? 45.014 70.001 110.118 1.00 104.51 195 ILE A CA 1
ATOM 2686 C C . ILE A 1 195 ? 44.885 68.889 111.150 1.00 104.51 195 ILE A C 1
ATOM 2687 O O . ILE A 1 195 ? 44.831 67.703 110.805 1.00 104.51 195 ILE A O 1
ATOM 2703 N N . LEU A 1 196 ? 44.853 69.252 112.435 1.00 108.24 196 LEU A N 1
ATOM 2704 C CA . LEU A 1 196 ? 44.713 68.228 113.465 1.00 108.24 196 LEU A CA 1
ATOM 2705 C C . LEU A 1 196 ? 43.385 67.494 113.354 1.00 108.24 196 LEU A C 1
ATOM 2706 O O . LEU A 1 196 ? 43.286 66.330 113.755 1.00 108.24 196 LEU A O 1
ATOM 2722 N N . ALA A 1 197 ? 42.359 68.147 112.809 1.00 105.88 197 ALA A N 1
ATOM 2723 C CA . ALA A 1 197 ? 41.103 67.452 112.566 1.00 105.88 197 ALA A CA 1
ATOM 2724 C C . ALA A 1 197 ? 41.298 66.364 111.529 1.00 105.88 197 ALA A C 1
ATOM 2725 O O . ALA A 1 197 ? 40.737 65.269 111.646 1.00 105.88 197 ALA A O 1
ATOM 2732 N N . LEU A 1 198 ? 42.102 66.650 110.509 1.00 102.93 198 LEU A N 1
ATOM 2733 C CA . LEU A 1 198 ? 42.343 65.657 109.470 1.00 102.93 198 LEU A CA 1
ATOM 2734 C C . LEU A 1 198 ? 43.205 64.519 109.998 1.00 102.93 198 LEU A C 1
ATOM 2735 O O . LEU A 1 198 ? 42.790 63.355 109.997 1.00 102.93 198 LEU A O 1
ATOM 2751 N N . TRP A 1 199 ? 44.409 64.840 110.459 1.00 101.14 199 TRP A N 1
ATOM 2752 C CA . TRP A 1 199 ? 45.313 63.858 111.048 1.00 101.14 199 TRP A CA 1
ATOM 2753 C C . TRP A 1 199 ? 45.103 63.850 112.555 1.00 101.14 199 TRP A C 1
ATOM 2754 O O . TRP A 1 199 ? 45.453 64.816 113.240 1.00 101.14 199 TRP A O 1
ATOM 2775 N N . LYS A 1 200 ? 44.540 62.761 113.073 1.00 110.52 200 LYS A N 1
ATOM 2776 C CA . LYS A 1 200 ? 44.220 62.642 114.489 1.00 110.52 200 LYS A CA 1
ATOM 2777 C C . LYS A 1 200 ? 45.087 61.625 115.212 1.00 110.52 200 LYS A C 1
ATOM 2778 O O . LYS A 1 200 ? 45.713 61.956 116.222 1.00 110.52 200 LYS A O 1
ATOM 2797 N N . ASP A 1 201 ? 45.153 60.392 114.715 1.00 111.52 201 ASP A N 1
ATOM 2798 C CA . ASP A 1 201 ? 45.901 59.343 115.397 1.00 111.52 201 ASP A CA 1
ATOM 2799 C C . ASP A 1 201 ? 47.404 59.457 115.194 1.00 111.52 201 ASP A C 1
ATOM 2800 O O . ASP A 1 201 ? 48.148 58.641 115.748 1.00 111.52 201 ASP A O 1
ATOM 2809 N N . LEU A 1 202 ? 47.866 60.439 114.427 1.00 102.97 202 LEU A N 1
ATOM 2810 C CA . LEU A 1 202 ? 49.285 60.658 114.193 1.00 102.97 202 LEU A CA 1
ATOM 2811 C C . LEU A 1 202 ? 49.853 61.790 115.031 1.00 102.97 202 LEU A C 1
ATOM 2812 O O . LEU A 1 202 ? 50.961 61.673 115.560 1.00 102.97 202 LEU A O 1
ATOM 2828 N N . THR A 1 203 ? 49.109 62.878 115.158 1.00 107.17 203 THR A N 1
ATOM 2829 C CA . THR A 1 203 ? 49.556 64.102 115.800 1.00 107.17 203 THR A CA 1
ATOM 2830 C C . THR A 1 203 ? 48.949 64.204 117.192 1.00 107.17 203 THR A C 1
ATOM 2831 O O . THR A 1 203 ? 47.941 63.564 117.499 1.00 107.17 203 THR A O 1
ATOM 2842 N N . SER A 1 204 ? 49.577 65.010 118.044 1.00 106.40 204 SER A N 1
ATOM 2843 C CA . SER A 1 204 ? 48.963 65.363 119.311 1.00 106.40 204 SER A CA 1
ATOM 2844 C C . SER A 1 204 ? 49.283 66.810 119.647 1.00 106.40 204 SER A C 1
ATOM 2845 O O . SER A 1 204 ? 50.261 67.389 119.164 1.00 106.40 204 SER A O 1
ATOM 2853 N N . VAL A 1 205 ? 48.443 67.375 120.509 1.00 111.43 205 VAL A N 1
ATOM 2854 C CA . VAL A 1 205 ? 48.469 68.791 120.838 1.00 111.43 205 VAL A CA 1
ATOM 2855 C C . VAL A 1 205 ? 48.489 68.962 122.348 1.00 111.43 205 VAL A C 1
ATOM 2856 O O . VAL A 1 205 ? 47.941 68.148 123.096 1.00 111.43 205 VAL A O 1
ATOM 2869 N N . ASP A 1 206 ? 49.130 70.039 122.789 1.00 115.78 206 ASP A N 1
ATOM 2870 C CA . ASP A 1 206 ? 49.072 70.502 124.168 1.00 115.78 206 ASP A CA 1
ATOM 2871 C C . ASP A 1 206 ? 48.766 71.993 124.101 1.00 115.78 206 ASP A C 1
ATOM 2872 O O . ASP A 1 206 ? 49.616 72.795 123.672 1.00 115.78 206 ASP A O 1
ATOM 2881 N N . ILE A 1 207 ? 47.508 72.306 124.429 1.00 112.83 207 ILE A N 1
ATOM 2882 C CA . ILE A 1 207 ? 46.911 73.630 124.583 1.00 112.83 207 ILE A CA 1
ATOM 2883 C C . ILE A 1 207 ? 47.274 74.156 125.970 1.00 112.83 207 ILE A C 1
ATOM 2884 O O . ILE A 1 207 ? 47.737 73.395 126.826 1.00 112.83 207 ILE A O 1
ATOM 2900 N N . GLY A 1 208 ? 47.078 75.455 126.205 1.00 111.47 208 GLY A N 1
ATOM 2901 C CA . GLY A 1 208 ? 47.760 76.157 127.269 1.00 111.47 208 GLY A CA 1
ATOM 2902 C C . GLY A 1 208 ? 49.188 76.490 126.924 1.00 111.47 208 GLY A C 1
ATOM 2903 O O . GLY A 1 208 ? 49.923 77.005 127.776 1.00 111.47 208 GLY A O 1
ATOM 2907 N N . LYS A 1 209 ? 49.590 76.201 125.694 1.00 115.43 209 LYS A N 1
ATOM 2908 C CA . LYS A 1 209 ? 50.892 76.397 125.101 1.00 115.43 209 LYS A CA 1
ATOM 2909 C C . LYS A 1 209 ? 50.699 75.987 123.652 1.00 115.43 209 LYS A C 1
ATOM 2910 O O . LYS A 1 209 ? 49.716 75.320 123.320 1.00 115.43 209 LYS A O 1
ATOM 2929 N N . ASP A 1 210 ? 51.603 76.420 122.788 1.00 118.13 210 ASP A N 1
ATOM 2930 C CA . ASP A 1 210 ? 51.538 75.999 121.392 1.00 118.13 210 ASP A CA 1
ATOM 2931 C C . ASP A 1 210 ? 52.358 74.738 121.168 1.00 118.13 210 ASP A C 1
ATOM 2932 O O . ASP A 1 210 ? 53.227 74.711 120.298 1.00 118.13 210 ASP A O 1
ATOM 2941 N N . LEU A 1 211 ? 52.094 73.668 121.930 1.00 112.39 211 LEU A N 1
ATOM 2942 C CA . LEU A 1 211 ? 53.033 72.546 121.976 1.00 112.39 211 LEU A CA 1
ATOM 2943 C C . LEU A 1 211 ? 52.468 71.392 121.159 1.00 112.39 211 LEU A C 1
ATOM 2944 O O . LEU A 1 211 ? 51.646 70.618 121.649 1.00 112.39 211 LEU A O 1
ATOM 2960 N N . VAL A 1 212 ? 52.940 71.255 119.922 1.00 110.19 212 VAL A N 1
ATOM 2961 C CA . VAL A 1 212 ? 52.441 70.242 118.999 1.00 110.19 212 VAL A CA 1
ATOM 2962 C C . VAL A 1 212 ? 53.520 69.194 118.774 1.00 110.19 212 VAL A C 1
ATOM 2963 O O . VAL A 1 212 ? 54.670 69.518 118.425 1.00 110.19 212 VAL A O 1
ATOM 2976 N N . LYS A 1 213 ? 53.141 67.939 118.994 1.00 105.41 213 LYS A N 1
ATOM 2977 C CA . LYS A 1 213 ? 54.010 66.789 118.843 1.00 105.41 213 LYS A CA 1
ATOM 2978 C C . LYS A 1 213 ? 53.556 65.952 117.659 1.00 105.41 213 LYS A C 1
ATOM 2979 O O . LYS A 1 213 ? 52.353 65.810 117.409 1.00 105.41 213 LYS A O 1
ATOM 2998 N N . PHE A 1 214 ? 54.526 65.371 116.962 1.00 104.09 214 PHE A N 1
ATOM 2999 C CA . PHE A 1 214 ? 54.277 64.446 115.867 1.00 104.09 214 PHE A CA 1
ATOM 3000 C C . PHE A 1 214 ? 55.097 63.191 116.108 1.00 104.09 214 PHE A C 1
ATOM 3001 O O . PHE A 1 214 ? 56.325 63.262 116.211 1.00 104.09 214 PHE A O 1
ATOM 3018 N N . LYS A 1 215 ? 54.423 62.055 116.203 1.00 98.95 215 LYS A N 1
ATOM 3019 C CA . LYS A 1 215 ? 55.063 60.786 116.494 1.00 98.95 215 LYS A CA 1
ATOM 3020 C C . LYS A 1 215 ? 55.153 59.933 115.241 1.00 98.95 215 LYS A C 1
ATOM 3021 O O . LYS A 1 215 ? 54.392 60.099 114.286 1.00 98.95 215 LYS A O 1
ATOM 3040 N N . ASP A 1 216 ? 56.105 59.008 115.259 1.00 101.64 216 ASP A N 1
ATOM 3041 C CA . ASP A 1 216 ? 56.207 58.020 114.193 1.00 101.64 216 ASP A CA 1
ATOM 3042 C C . ASP A 1 216 ? 57.196 56.950 114.611 1.00 101.64 216 ASP A C 1
ATOM 3043 O O . ASP A 1 216 ? 58.204 57.241 115.257 1.00 101.64 216 ASP A O 1
ATOM 3052 N N . GLN A 1 217 ? 56.931 55.722 114.166 1.00 98.75 217 GLN A N 1
ATOM 3053 C CA . GLN A 1 217 ? 57.740 54.588 114.586 1.00 98.75 217 GLN A CA 1
ATOM 3054 C C . GLN A 1 217 ? 59.174 54.707 114.098 1.00 98.75 217 GLN A C 1
ATOM 3055 O O . GLN A 1 217 ? 60.065 54.071 114.670 1.00 98.75 217 GLN A O 1
ATOM 3069 N N . ILE A 1 218 ? 59.419 55.506 113.065 1.00 95.00 218 ILE A N 1
ATOM 3070 C CA . ILE A 1 218 ? 60.772 55.733 112.582 1.00 95.00 218 ILE A CA 1
ATOM 3071 C C . ILE A 1 218 ? 61.385 56.942 113.274 1.00 95.00 218 ILE A C 1
ATOM 3072 O O . ILE A 1 218 ? 62.417 56.830 113.944 1.00 95.00 218 ILE A O 1
ATOM 3088 N N . TRP A 1 219 ? 60.752 58.102 113.122 1.00 94.73 219 TRP A N 1
ATOM 3089 C CA . TRP A 1 219 ? 61.352 59.372 113.503 1.00 94.73 219 TRP A CA 1
ATOM 3090 C C . TRP A 1 219 ? 61.079 59.777 114.947 1.00 94.73 219 TRP A C 1
ATOM 3091 O O . TRP A 1 219 ? 61.354 60.922 115.313 1.00 94.73 219 TRP A O 1
ATOM 3112 N N . GLY A 1 220 ? 60.540 58.886 115.769 1.00 97.50 220 GLY A N 1
ATOM 3113 C CA . GLY A 1 220 ? 60.408 59.156 117.183 1.00 97.50 220 GLY A CA 1
ATOM 3114 C C . GLY A 1 220 ? 59.302 60.130 117.529 1.00 97.50 220 GLY A C 1
ATOM 3115 O O . GLY A 1 220 ? 58.124 59.866 117.260 1.00 97.50 220 GLY A O 1
ATOM 3119 N N . LEU A 1 221 ? 59.692 61.285 118.078 1.00 100.74 221 LEU A N 1
ATOM 3120 C CA . LEU A 1 221 ? 58.752 62.243 118.660 1.00 100.74 221 LEU A CA 1
ATOM 3121 C C . LEU A 1 221 ? 59.285 63.649 118.401 1.00 100.74 221 LEU A C 1
ATOM 3122 O O . LEU A 1 221 ? 60.124 64.140 119.159 1.00 100.74 221 LEU A O 1
ATOM 3138 N N . LEU A 1 222 ? 58.791 64.286 117.345 1.00 101.49 222 LEU A N 1
ATOM 3139 C CA . LEU A 1 222 ? 59.214 65.635 116.999 1.00 101.49 222 LEU A CA 1
ATOM 3140 C C . LEU A 1 222 ? 58.331 66.655 117.711 1.00 101.49 222 LEU A C 1
ATOM 3141 O O . LEU A 1 222 ? 57.196 66.354 118.081 1.00 101.49 222 LEU A O 1
ATOM 3157 N N . ILE A 1 223 ? 58.858 67.859 117.902 1.00 107.09 223 ILE A N 1
ATOM 3158 C CA . ILE A 1 223 ? 58.116 68.919 118.571 1.00 107.09 223 ILE A CA 1
ATOM 3159 C C . ILE A 1 223 ? 58.146 70.193 117.736 1.00 107.09 223 ILE A C 1
ATOM 3160 O O . ILE A 1 223 ? 58.753 71.189 118.129 1.00 107.09 223 ILE A O 1
ATOM 3176 N N . VAL A 1 224 ? 57.487 70.155 116.583 1.00 109.18 224 VAL A N 1
ATOM 3177 C CA . VAL A 1 224 ? 57.438 71.305 115.688 1.00 109.18 224 VAL A CA 1
ATOM 3178 C C . VAL A 1 224 ? 56.899 72.536 116.416 1.00 109.18 224 VAL A C 1
ATOM 3179 O O . VAL A 1 224 ? 55.689 72.758 116.453 1.00 109.18 224 VAL A O 1
ATOM 3192 N N . THR A 1 225 ? 57.793 73.335 116.994 1.00 116.78 225 THR A N 1
ATOM 3193 C CA . THR A 1 225 ? 57.389 74.534 117.716 1.00 116.78 225 THR A CA 1
ATOM 3194 C C . THR A 1 225 ? 57.227 75.712 116.762 1.00 116.78 225 THR A C 1
ATOM 3195 O O . THR A 1 225 ? 58.082 76.597 116.704 1.00 116.78 225 THR A O 1
ATOM 3206 N N . LYS A 1 226 ? 56.131 75.700 116.005 1.00 115.98 226 LYS A N 1
ATOM 3207 C CA . LYS A 1 226 ? 55.792 76.748 115.029 1.00 115.98 226 LYS A CA 1
ATOM 3208 C C . LYS A 1 226 ? 56.851 77.004 113.934 1.00 115.98 226 LYS A C 1
ATOM 3209 O O . LYS A 1 226 ? 56.637 76.621 112.783 1.00 115.98 226 LYS A O 1
ATOM 3228 N N . ASP A 1 227 ? 57.976 77.637 114.266 1.00 116.85 227 ASP A N 1
ATOM 3229 C CA . ASP A 1 227 ? 59.008 77.914 113.273 1.00 116.85 227 ASP A CA 1
ATOM 3230 C C . ASP A 1 227 ? 60.298 77.141 113.552 1.00 116.85 227 ASP A C 1
ATOM 3231 O O . ASP A 1 227 ? 61.352 77.473 113.010 1.00 116.85 227 ASP A O 1
ATOM 3240 N N . PHE A 1 228 ? 60.211 76.110 114.388 1.00 113.71 228 PHE A N 1
ATOM 3241 C CA . PHE A 1 228 ? 61.374 75.300 114.731 1.00 113.71 228 PHE A CA 1
ATOM 3242 C C . PHE A 1 228 ? 60.970 73.843 114.943 1.00 113.71 228 PHE A C 1
ATOM 3243 O O . PHE A 1 228 ? 59.824 73.555 115.289 1.00 113.71 228 PHE A O 1
ATOM 3260 N N . VAL A 1 229 ? 61.912 72.927 114.735 1.00 108.04 229 VAL A N 1
ATOM 3261 C CA . VAL A 1 229 ? 61.649 71.503 114.909 1.00 108.04 229 VAL A CA 1
ATOM 3262 C C . VAL A 1 229 ? 62.699 70.894 115.846 1.00 108.04 229 VAL A C 1
ATOM 3263 O O . VAL A 1 229 ? 63.878 71.236 115.758 1.00 108.04 229 VAL A O 1
ATOM 3276 N N . TYR A 1 230 ? 62.281 69.996 116.738 1.00 108.97 230 TYR A N 1
ATOM 3277 C CA . TYR A 1 230 ? 63.206 69.360 117.669 1.00 108.97 230 TYR A CA 1
ATOM 3278 C C . TYR A 1 230 ? 62.970 67.855 117.693 1.00 108.97 230 TYR A C 1
ATOM 3279 O O . TYR A 1 230 ? 61.826 67.399 117.702 1.00 108.97 230 TYR A O 1
ATOM 3297 N N . SER A 1 231 ? 64.053 67.085 117.706 1.00 107.55 231 SER A N 1
ATOM 3298 C CA . SER A 1 231 ? 63.953 65.638 117.723 1.00 107.55 231 SER A CA 1
ATOM 3299 C C . SER A 1 231 ? 64.638 65.126 118.976 1.00 107.55 231 SER A C 1
ATOM 3300 O O . SER A 1 231 ? 65.767 65.530 119.284 1.00 107.55 231 SER A O 1
ATOM 3308 N N . GLN A 1 232 ? 63.939 64.250 119.692 1.00 108.08 232 GLN A N 1
ATOM 3309 C CA . GLN A 1 232 ? 64.374 63.737 120.983 1.00 108.08 232 GLN A CA 1
ATOM 3310 C C . GLN A 1 232 ? 65.235 62.489 120.822 1.00 108.08 232 GLN A C 1
ATOM 3311 O O . GLN A 1 232 ? 66.369 62.443 121.309 1.00 108.08 232 GLN A O 1
ATOM 3325 N N . SER A 1 233 ? 64.696 61.462 120.162 1.00 109.41 233 SER A N 1
ATOM 3326 C CA . SER A 1 233 ? 65.473 60.258 119.890 1.00 109.41 233 SER A CA 1
ATOM 3327 C C . SER A 1 233 ? 66.762 60.603 119.157 1.00 109.41 233 SER A C 1
ATOM 3328 O O . SER A 1 233 ? 67.864 60.286 119.619 1.00 109.41 233 SER A O 1
ATOM 3336 N N . SER A 1 234 ? 66.640 61.256 118.007 1.00 109.68 234 SER A N 1
ATOM 3337 C CA . SER A 1 234 ? 67.769 61.913 117.358 1.00 109.68 234 SER A CA 1
ATOM 3338 C C . SER A 1 234 ? 67.922 63.276 118.010 1.00 109.68 234 SER A C 1
ATOM 3339 O O . SER A 1 234 ? 67.244 64.233 117.635 1.00 109.68 234 SER A O 1
ATOM 3347 N N . ASN A 1 235 ? 68.830 63.381 118.973 1.00 111.49 235 ASN A N 1
ATOM 3348 C CA . ASN A 1 235 ? 68.828 64.505 119.907 1.00 111.49 235 ASN A CA 1
ATOM 3349 C C . ASN A 1 235 ? 69.388 65.717 119.182 1.00 111.49 235 ASN A C 1
ATOM 3350 O O . ASN A 1 235 ? 70.585 66.002 119.227 1.00 111.49 235 ASN A O 1
ATOM 3361 N N . CYS A 1 236 ? 68.508 66.443 118.496 1.00 110.36 236 CYS A N 1
ATOM 3362 C CA . CYS A 1 236 ? 68.950 67.582 117.702 1.00 110.36 236 CYS A CA 1
ATOM 3363 C C . CYS A 1 236 ? 67.793 68.552 117.498 1.00 110.36 236 CYS A C 1
ATOM 3364 O O . CYS A 1 236 ? 66.664 68.312 117.930 1.00 110.36 236 CYS A O 1
ATOM 3372 N N . LEU A 1 237 ? 68.092 69.648 116.807 1.00 110.46 237 LEU A N 1
ATOM 3373 C CA . LEU A 1 237 ? 67.171 70.753 116.604 1.00 110.46 237 LEU A CA 1
ATOM 3374 C C . LEU A 1 237 ? 67.512 71.426 115.287 1.00 110.46 237 LEU A C 1
ATOM 3375 O O . LEU A 1 237 ? 68.679 71.477 114.892 1.00 110.46 237 LEU A O 1
ATOM 3391 N N . PHE A 1 238 ? 66.499 71.952 114.608 1.00 108.12 238 PHE A N 1
ATOM 3392 C CA . PHE A 1 238 ? 66.743 72.585 113.315 1.00 108.12 238 PHE A CA 1
ATOM 3393 C C . PHE A 1 238 ? 65.510 73.386 112.906 1.00 108.12 238 PHE A C 1
ATOM 3394 O O . PHE A 1 238 ? 64.549 73.525 113.670 1.00 108.12 238 PHE A O 1
ATOM 3411 N N . ASP A 1 239 ? 65.559 73.929 111.695 1.00 110.40 239 ASP A N 1
ATOM 3412 C CA . ASP A 1 239 ? 64.635 74.937 111.199 1.00 110.40 239 ASP A CA 1
ATOM 3413 C C . ASP A 1 239 ? 63.922 74.424 109.948 1.00 110.40 239 ASP A C 1
ATOM 3414 O O . ASP A 1 239 ? 64.082 73.271 109.542 1.00 110.40 239 ASP A O 1
ATOM 3423 N N . ARG A 1 240 ? 63.131 75.306 109.334 1.00 108.17 240 ARG A N 1
ATOM 3424 C CA . ARG A 1 240 ? 62.217 74.889 108.276 1.00 108.17 240 ARG A CA 1
ATOM 3425 C C . ARG A 1 240 ? 62.964 74.412 107.039 1.00 108.17 240 ARG A C 1
ATOM 3426 O O . ARG A 1 240 ? 62.558 73.429 106.408 1.00 108.17 240 ARG A O 1
ATOM 3447 N N . ASN A 1 241 ? 64.044 75.103 106.671 1.00 104.33 241 ASN A N 1
ATOM 3448 C CA . ASN A 1 241 ? 64.733 74.800 105.422 1.00 104.33 241 ASN A CA 1
ATOM 3449 C C . ASN A 1 241 ? 65.172 73.341 105.366 1.00 104.33 241 ASN A C 1
ATOM 3450 O O . ASN A 1 241 ? 65.083 72.694 104.315 1.00 104.33 241 ASN A O 1
ATOM 3461 N N . TYR A 1 242 ? 65.630 72.798 106.493 1.00 104.27 242 TYR A N 1
ATOM 3462 C CA . TYR A 1 242 ? 66.007 71.391 106.524 1.00 104.27 242 TYR A CA 1
ATOM 3463 C C . TYR A 1 242 ? 64.796 70.499 106.288 1.00 104.27 242 TYR A C 1
ATOM 3464 O O . TYR A 1 242 ? 64.893 69.465 105.611 1.00 104.27 242 TYR A O 1
ATOM 3482 N N . THR A 1 243 ? 63.640 70.892 106.822 1.00 103.91 243 THR A N 1
ATOM 3483 C CA . THR A 1 243 ? 62.436 70.100 106.609 1.00 103.91 243 THR A CA 1
ATOM 3484 C C . THR A 1 243 ? 62.052 70.101 105.142 1.00 103.91 243 THR A C 1
ATOM 3485 O O . THR A 1 243 ? 61.655 69.067 104.594 1.00 103.91 243 THR A O 1
ATOM 3496 N N . LEU A 1 244 ? 62.167 71.255 104.490 1.00 105.27 244 LEU A N 1
ATOM 3497 C CA . LEU A 1 244 ? 61.883 71.319 103.064 1.00 105.27 244 LEU A CA 1
ATOM 3498 C C . LEU A 1 244 ? 62.851 70.448 102.283 1.00 105.27 244 LEU A C 1
ATOM 3499 O O . LEU A 1 244 ? 62.453 69.759 101.338 1.00 105.27 244 LEU A O 1
ATOM 3515 N N . MET A 1 245 ? 64.127 70.463 102.668 1.00 100.38 245 MET A N 1
ATOM 3516 C CA . MET A 1 245 ? 65.113 69.628 101.992 1.00 100.38 245 MET A CA 1
ATOM 3517 C C . MET A 1 245 ? 64.728 68.159 102.079 1.00 100.38 245 MET A C 1
ATOM 3518 O O . MET A 1 245 ? 64.725 67.438 101.071 1.00 100.38 245 MET A O 1
ATOM 3532 N N . LEU A 1 246 ? 64.399 67.700 103.282 1.00 98.98 246 LEU A N 1
ATOM 3533 C CA . LEU A 1 246 ? 64.080 66.289 103.457 1.00 98.98 246 LEU A CA 1
ATOM 3534 C C . LEU A 1 246 ? 62.791 65.924 102.737 1.00 98.98 246 LEU A C 1
ATOM 3535 O O . LEU A 1 246 ? 62.697 64.857 102.117 1.00 98.98 246 LEU A O 1
ATOM 3551 N N . LYS A 1 247 ? 61.786 66.796 102.809 1.00 100.00 247 LYS A N 1
ATOM 3552 C CA . LYS A 1 247 ? 60.554 66.567 102.068 1.00 100.00 247 LYS A CA 1
ATOM 3553 C C . LYS A 1 247 ? 60.844 66.415 100.584 1.00 100.00 247 LYS A C 1
ATOM 3554 O O . LYS A 1 247 ? 60.349 65.486 99.931 1.00 100.00 247 LYS A O 1
ATOM 3573 N N . ASP A 1 248 ? 61.690 67.293 100.049 1.00 102.51 248 ASP A N 1
ATOM 3574 C CA . ASP A 1 248 ? 61.989 67.264 98.627 1.00 102.51 248 ASP A CA 1
ATOM 3575 C C . ASP A 1 248 ? 62.701 65.977 98.252 1.00 102.51 248 ASP A C 1
ATOM 3576 O O . ASP A 1 248 ? 62.388 65.365 97.226 1.00 102.51 248 ASP A O 1
ATOM 3585 N N . LEU A 1 249 ? 63.661 65.542 99.069 1.00 95.58 249 LEU A N 1
ATOM 3586 C CA . LEU A 1 249 ? 64.418 64.357 98.684 1.00 95.58 249 LEU A CA 1
ATOM 3587 C C . LEU A 1 249 ? 63.559 63.104 98.780 1.00 95.58 249 LEU A C 1
ATOM 3588 O O . LEU A 1 249 ? 63.626 62.233 97.902 1.00 95.58 249 LEU A O 1
ATOM 3604 N N . PHE A 1 250 ? 62.741 62.990 99.830 1.00 94.54 250 PHE A N 1
ATOM 3605 C CA . PHE A 1 250 ? 61.847 61.841 99.916 1.00 94.54 250 PHE A CA 1
ATOM 3606 C C . PHE A 1 250 ? 60.889 61.813 98.734 1.00 94.54 250 PHE A C 1
ATOM 3607 O O . PHE A 1 250 ? 60.640 60.750 98.148 1.00 94.54 250 PHE A O 1
ATOM 3624 N N . LEU A 1 251 ? 60.366 62.978 98.347 1.00 98.18 251 LEU A N 1
ATOM 3625 C CA . LEU A 1 251 ? 59.452 63.023 97.214 1.00 98.18 251 LEU A CA 1
ATOM 3626 C C . LEU A 1 251 ? 60.157 62.631 95.926 1.00 98.18 251 LEU A C 1
ATOM 3627 O O . LEU A 1 251 ? 59.590 61.916 95.089 1.00 98.18 251 LEU A O 1
ATOM 3643 N N . SER A 1 252 ? 61.390 63.105 95.749 1.00 96.32 252 SER A N 1
ATOM 3644 C CA . SER A 1 252 ? 62.171 62.740 94.578 1.00 96.32 252 SER A CA 1
ATOM 3645 C C . SER A 1 252 ? 62.316 61.233 94.486 1.00 96.32 252 SER A C 1
ATOM 3646 O O . SER A 1 252 ? 62.013 60.626 93.453 1.00 96.32 252 SER A O 1
ATOM 3654 N N . ARG A 1 253 ? 62.781 60.613 95.569 1.00 93.55 253 ARG A N 1
ATOM 3655 C CA . ARG A 1 253 ? 62.971 59.168 95.570 1.00 93.55 253 ARG A CA 1
ATOM 3656 C C . ARG A 1 253 ? 61.674 58.449 95.232 1.00 93.55 253 ARG A C 1
ATOM 3657 O O . ARG A 1 253 ? 61.644 57.560 94.366 1.00 93.55 253 ARG A O 1
ATOM 3678 N N . PHE A 1 254 ? 60.576 58.853 95.873 1.00 96.09 254 PHE A N 1
ATOM 3679 C CA . PHE A 1 254 ? 59.328 58.126 95.696 1.00 96.09 254 PHE A CA 1
ATOM 3680 C C . PHE A 1 254 ? 58.830 58.230 94.265 1.00 96.09 254 PHE A C 1
ATOM 3681 O O . PHE A 1 254 ? 58.580 57.212 93.610 1.00 96.09 254 PHE A O 1
ATOM 3698 N N . ASN A 1 255 ? 58.701 59.451 93.748 1.00 96.79 255 ASN A N 1
ATOM 3699 C CA . ASN A 1 255 ? 58.114 59.592 92.422 1.00 96.79 255 ASN A CA 1
ATOM 3700 C C . ASN A 1 255 ? 59.040 59.036 91.350 1.00 96.79 255 ASN A C 1
ATOM 3701 O O . ASN A 1 255 ? 58.567 58.494 90.340 1.00 96.79 255 ASN A O 1
ATOM 3712 N N . SER A 1 256 ? 60.354 59.141 91.557 1.00 95.55 256 SER A N 1
ATOM 3713 C CA . SER A 1 256 ? 61.292 58.552 90.617 1.00 95.55 256 SER A CA 1
ATOM 3714 C C . SER A 1 256 ? 61.095 57.046 90.529 1.00 95.55 256 SER A C 1
ATOM 3715 O O . SER A 1 256 ? 60.913 56.500 89.436 1.00 95.55 256 SER A O 1
ATOM 3723 N N . LEU A 1 257 ? 61.112 56.352 91.671 1.00 94.01 257 LEU A N 1
ATOM 3724 C CA . LEU A 1 257 ? 60.904 54.907 91.629 1.00 94.01 257 LEU A CA 1
ATOM 3725 C C . LEU A 1 257 ? 59.519 54.554 91.100 1.00 94.01 257 LEU A C 1
ATOM 3726 O O . LEU A 1 257 ? 59.345 53.520 90.434 1.00 94.01 257 LEU A O 1
ATOM 3742 N N . MET A 1 258 ? 58.550 55.448 91.285 1.00 96.46 258 MET A N 1
ATOM 3743 C CA . MET A 1 258 ? 57.192 55.150 90.860 1.00 96.46 258 MET A CA 1
ATOM 3744 C C . MET A 1 258 ? 57.104 55.144 89.347 1.00 96.46 258 MET A C 1
ATOM 3745 O O . MET A 1 258 ? 56.659 54.162 88.742 1.00 96.46 258 MET A O 1
ATOM 3759 N N . VAL A 1 259 ? 57.529 56.236 88.714 1.00 95.04 259 VAL A N 1
ATOM 3760 C CA . VAL A 1 259 ? 57.506 56.256 87.258 1.00 95.04 259 VAL A CA 1
ATOM 3761 C C . VAL A 1 259 ? 58.469 55.221 86.702 1.00 95.04 259 VAL A C 1
ATOM 3762 O O . VAL A 1 259 ? 58.274 54.717 85.590 1.00 95.04 259 VAL A O 1
ATOM 3775 N N . LEU A 1 260 ? 59.521 54.885 87.450 1.00 94.38 260 LEU A N 1
ATOM 3776 C CA . LEU A 1 260 ? 60.409 53.817 87.016 1.00 94.38 260 LEU A CA 1
ATOM 3777 C C . LEU A 1 260 ? 59.694 52.481 86.952 1.00 94.38 260 LEU A C 1
ATOM 3778 O O . LEU A 1 260 ? 60.085 51.607 86.171 1.00 94.38 260 LEU A O 1
ATOM 3794 N N . LEU A 1 261 ? 58.653 52.298 87.756 1.00 94.99 261 LEU A N 1
ATOM 3795 C CA . LEU A 1 261 ? 57.950 51.025 87.756 1.00 94.99 261 LEU A CA 1
ATOM 3796 C C . LEU A 1 261 ? 57.001 50.904 86.571 1.00 94.99 261 LEU A C 1
ATOM 3797 O O . LEU A 1 261 ? 56.494 51.897 86.042 1.00 94.99 261 LEU A O 1
ATOM 3813 N N . SER A 1 262 ? 56.759 49.654 86.172 1.00 98.19 262 SER A N 1
ATOM 3814 C CA . SER A 1 262 ? 55.862 49.268 85.088 1.00 98.19 262 SER A CA 1
ATOM 3815 C C . SER A 1 262 ? 56.026 50.114 83.832 1.00 98.19 262 SER A C 1
ATOM 3816 O O . SER A 1 262 ? 55.113 50.870 83.478 1.00 98.19 262 SER A O 1
ATOM 3824 N N . PRO A 1 263 ? 57.155 50.027 83.137 1.00 97.78 263 PRO A N 1
ATOM 3825 C CA . PRO A 1 263 ? 57.283 50.701 81.854 1.00 97.78 263 PRO A CA 1
ATOM 3826 C C . PRO A 1 263 ? 56.861 49.786 80.719 1.00 97.78 263 PRO A C 1
ATOM 3827 O O . PRO A 1 263 ? 56.786 48.561 80.894 1.00 97.78 263 PRO A O 1
ATOM 3838 N N . PRO A 1 264 ? 56.579 50.341 79.538 1.00 98.91 264 PRO A N 1
ATOM 3839 C CA . PRO A 1 264 ? 56.051 49.499 78.454 1.00 98.91 264 PRO A CA 1
ATOM 3840 C C . PRO A 1 264 ? 57.054 48.519 77.878 1.00 98.91 264 PRO A C 1
ATOM 3841 O O . PRO A 1 264 ? 56.714 47.352 77.650 1.00 98.91 264 PRO A O 1
ATOM 3852 N N . GLU A 1 265 ? 58.281 48.963 77.642 1.00 102.99 265 GLU A N 1
ATOM 3853 C CA . GLU A 1 265 ? 59.306 48.217 76.932 1.00 102.99 265 GLU A CA 1
ATOM 3854 C C . GLU A 1 265 ? 60.486 47.944 77.853 1.00 102.99 265 GLU A C 1
ATOM 3855 O O . GLU A 1 265 ? 60.693 48.665 78.836 1.00 102.99 265 GLU A O 1
ATOM 3867 N N . PRO A 1 266 ? 61.295 46.916 77.566 1.00 102.57 266 PRO A N 1
ATOM 3868 C CA . PRO A 1 266 ? 62.460 46.652 78.426 1.00 102.57 266 PRO A CA 1
ATOM 3869 C C . PRO A 1 266 ? 63.623 47.591 78.124 1.00 102.57 266 PRO A C 1
ATOM 3870 O O . PRO A 1 266 ? 64.722 47.177 77.748 1.00 102.57 266 PRO A O 1
ATOM 3881 N N . ARG A 1 267 ? 63.374 48.890 78.291 1.00 100.83 267 ARG A N 1
ATOM 3882 C CA . ARG A 1 267 ? 64.452 49.866 78.229 1.00 100.83 267 ARG A CA 1
ATOM 3883 C C . ARG A 1 267 ? 65.402 49.703 79.407 1.00 100.83 267 ARG A C 1
ATOM 3884 O O . ARG A 1 267 ? 66.625 49.761 79.238 1.00 100.83 267 ARG A O 1
ATOM 3905 N N . TYR A 1 268 ? 64.857 49.507 80.605 1.00 97.19 268 TYR A N 1
ATOM 3906 C CA . TYR A 1 268 ? 65.642 49.300 81.811 1.00 97.19 268 TYR A CA 1
ATOM 3907 C C . TYR A 1 268 ? 65.558 47.847 82.256 1.00 97.19 268 TYR A C 1
ATOM 3908 O O . TYR A 1 268 ? 64.712 47.074 81.800 1.00 97.19 268 TYR A O 1
ATOM 3926 N N . SER A 1 269 ? 66.456 47.484 83.166 1.00 99.65 269 SER A N 1
ATOM 3927 C CA . SER A 1 269 ? 66.336 46.270 83.956 1.00 99.65 269 SER A CA 1
ATOM 3928 C C . SER A 1 269 ? 65.454 46.490 85.188 1.00 99.65 269 SER A C 1
ATOM 3929 O O . SER A 1 269 ? 64.983 47.597 85.463 1.00 99.65 269 SER A O 1
ATOM 3937 N N . ASP A 1 270 ? 65.236 45.407 85.945 1.00 104.15 270 ASP A N 1
ATOM 3938 C CA . ASP A 1 270 ? 64.738 45.492 87.321 1.00 104.15 270 ASP A CA 1
ATOM 3939 C C . ASP A 1 270 ? 65.867 45.610 88.341 1.00 104.15 270 ASP A C 1
ATOM 3940 O O . ASP A 1 270 ? 65.663 46.130 89.461 1.00 104.15 270 ASP A O 1
ATOM 3949 N N . ASP A 1 271 ? 67.082 45.240 87.960 1.00 101.47 271 ASP A N 1
ATOM 3950 C CA . ASP A 1 271 ? 68.158 45.501 88.886 1.00 101.47 271 ASP A CA 1
ATOM 3951 C C . ASP A 1 271 ? 68.535 46.966 88.873 1.00 101.47 271 ASP A C 1
ATOM 3952 O O . ASP A 1 271 ? 69.352 47.372 89.687 1.00 101.47 271 ASP A O 1
ATOM 3961 N N . LEU A 1 272 ? 67.835 47.790 88.089 1.00 97.56 272 LEU A N 1
ATOM 3962 C CA . LEU A 1 272 ? 67.965 49.230 88.242 1.00 97.56 272 LEU A CA 1
ATOM 3963 C C . LEU A 1 272 ? 67.273 49.694 89.510 1.00 97.56 272 LEU A C 1
ATOM 3964 O O . LEU A 1 272 ? 67.850 50.450 90.293 1.00 97.56 272 LEU A O 1
ATOM 3980 N N . ILE A 1 273 ? 66.056 49.213 89.765 1.00 96.02 273 ILE A N 1
ATOM 3981 C CA . ILE A 1 273 ? 65.402 49.578 91.015 1.00 96.02 273 ILE A CA 1
ATOM 3982 C C . ILE A 1 273 ? 66.183 49.008 92.187 1.00 96.02 273 ILE A C 1
ATOM 3983 O O . ILE A 1 273 ? 66.405 49.696 93.198 1.00 96.02 273 ILE A O 1
ATOM 3999 N N . SER A 1 274 ? 66.645 47.758 92.072 1.00 96.40 274 SER A N 1
ATOM 4000 C CA . SER A 1 274 ? 67.369 47.199 93.213 1.00 96.40 274 SER A CA 1
ATOM 4001 C C . SER A 1 274 ? 68.690 47.937 93.445 1.00 96.40 274 SER A C 1
ATOM 4002 O O . SER A 1 274 ? 69.025 48.293 94.586 1.00 96.40 274 SER A O 1
ATOM 4010 N N . GLN A 1 275 ? 69.425 48.231 92.372 1.00 97.83 275 GLN A N 1
ATOM 4011 C CA . GLN A 1 275 ? 70.680 48.951 92.489 1.00 97.83 275 GLN A CA 1
ATOM 4012 C C . GLN A 1 275 ? 70.467 50.363 93.001 1.00 97.83 275 GLN A C 1
ATOM 4013 O O . GLN A 1 275 ? 71.330 50.901 93.695 1.00 97.83 275 GLN A O 1
ATOM 4027 N N . LEU A 1 276 ? 69.339 50.987 92.666 1.00 93.85 276 LEU A N 1
ATOM 4028 C CA . LEU A 1 276 ? 69.112 52.358 93.098 1.00 93.85 276 LEU A CA 1
ATOM 4029 C C . LEU A 1 276 ? 68.769 52.410 94.575 1.00 93.85 276 LEU A C 1
ATOM 4030 O O . LEU A 1 276 ? 69.197 53.327 95.287 1.00 93.85 276 LEU A O 1
ATOM 4046 N N . CYS A 1 277 ? 68.013 51.425 95.060 1.00 95.54 277 CYS A N 1
ATOM 4047 C CA . CYS A 1 277 ? 67.847 51.303 96.502 1.00 95.54 277 CYS A CA 1
ATOM 4048 C C . CYS A 1 277 ? 69.198 51.120 97.183 1.00 95.54 277 CYS A C 1
ATOM 4049 O O . CYS A 1 277 ? 69.487 51.759 98.207 1.00 95.54 277 CYS A O 1
ATOM 4057 N N . GLN A 1 278 ? 70.055 50.281 96.598 1.00 92.19 278 GLN A N 1
ATOM 4058 C CA . GLN A 1 278 ? 71.387 50.079 97.157 1.00 92.19 278 GLN A CA 1
ATOM 4059 C C . GLN A 1 278 ? 72.178 51.381 97.179 1.00 92.19 278 GLN A C 1
ATOM 4060 O O . GLN A 1 278 ? 72.853 51.695 98.166 1.00 92.19 278 GLN A O 1
ATOM 4074 N N . LEU A 1 279 ? 72.098 52.152 96.097 1.00 94.58 279 LEU A N 1
ATOM 4075 C CA . LEU A 1 279 ? 72.852 53.393 95.984 1.00 94.58 279 LEU A CA 1
ATOM 4076 C C . LEU A 1 279 ? 72.395 54.411 97.016 1.00 94.58 279 LEU A C 1
ATOM 4077 O O . LEU A 1 279 ? 73.218 55.085 97.650 1.00 94.58 279 LEU A O 1
ATOM 4093 N N . TYR A 1 280 ? 71.082 54.556 97.178 1.00 93.25 280 TYR A N 1
ATOM 4094 C CA . TYR A 1 280 ? 70.573 55.491 98.170 1.00 93.25 280 TYR A CA 1
ATOM 4095 C C . TYR A 1 280 ? 71.001 55.079 99.570 1.00 93.25 280 TYR A C 1
ATOM 4096 O O . TYR A 1 280 ? 71.386 55.929 100.382 1.00 93.25 280 TYR A O 1
ATOM 4114 N N . ILE A 1 281 ? 70.967 53.780 99.869 1.00 95.35 281 ILE A N 1
ATOM 4115 C CA . ILE A 1 281 ? 71.400 53.352 101.194 1.00 95.35 281 ILE A CA 1
ATOM 4116 C C . ILE A 1 281 ? 72.892 53.599 101.373 1.00 95.35 281 ILE A C 1
ATOM 4117 O O . ILE A 1 281 ? 73.353 53.923 102.477 1.00 95.35 281 ILE A O 1
ATOM 4133 N N . ALA A 1 282 ? 73.667 53.482 100.297 1.00 96.47 282 ALA A N 1
ATOM 4134 C CA . ALA A 1 282 ? 75.092 53.774 100.380 1.00 96.47 282 ALA A CA 1
ATOM 4135 C C . ALA A 1 282 ? 75.330 55.242 100.697 1.00 96.47 282 ALA A C 1
ATOM 4136 O O . ALA A 1 282 ? 76.177 55.581 101.532 1.00 96.47 282 ALA A O 1
ATOM 4143 N N . GLY A 1 283 ? 74.603 56.126 100.020 1.00 97.02 283 GLY A N 1
ATOM 4144 C CA . GLY A 1 283 ? 74.711 57.542 100.328 1.00 97.02 283 GLY A CA 1
ATOM 4145 C C . GLY A 1 283 ? 74.314 57.845 101.759 1.00 97.02 283 GLY A C 1
ATOM 4146 O O . GLY A 1 283 ? 74.924 58.689 102.423 1.00 97.02 283 GLY A O 1
ATOM 4150 N N . ASP A 1 284 ? 73.280 57.162 102.249 1.00 102.03 284 ASP A N 1
ATOM 4151 C CA . ASP A 1 284 ? 72.896 57.308 103.648 1.00 102.03 284 ASP A CA 1
ATOM 4152 C C . ASP A 1 284 ? 74.046 56.930 104.566 1.00 102.03 284 ASP A C 1
ATOM 4153 O O . ASP A 1 284 ? 74.327 57.633 105.541 1.00 102.03 284 ASP A O 1
ATOM 4162 N N . GLN A 1 285 ? 74.720 55.819 104.271 1.00 99.12 285 GLN A N 1
ATOM 4163 C CA . GLN A 1 285 ? 75.843 55.399 105.101 1.00 99.12 285 GLN A CA 1
ATOM 4164 C C . GLN A 1 285 ? 76.957 56.435 105.067 1.00 99.12 285 GLN A C 1
ATOM 4165 O O . GLN A 1 285 ? 77.560 56.758 106.104 1.00 99.12 285 GLN A O 1
ATOM 4179 N N . VAL A 1 286 ? 77.243 56.960 103.877 1.00 97.93 286 VAL A N 1
ATOM 4180 C CA . VAL A 1 286 ? 78.269 57.987 103.736 1.00 97.93 286 VAL A CA 1
ATOM 4181 C C . VAL A 1 286 ? 77.947 59.172 104.629 1.00 97.93 286 VAL A C 1
ATOM 4182 O O . VAL A 1 286 ? 78.792 59.647 105.395 1.00 97.93 286 VAL A O 1
ATOM 4195 N N . LEU A 1 287 ? 76.721 59.675 104.533 1.00 98.78 287 LEU A N 1
ATOM 4196 C CA . LEU A 1 287 ? 76.341 60.822 105.347 1.00 98.78 287 LEU A CA 1
ATOM 4197 C C . LEU A 1 287 ? 76.398 60.488 106.826 1.00 98.78 287 LEU A C 1
ATOM 4198 O O . LEU A 1 287 ? 76.799 61.322 107.644 1.00 98.78 287 LEU A O 1
ATOM 4214 N N . SER A 1 288 ? 76.019 59.267 107.189 1.00 101.97 288 SER A N 1
ATOM 4215 C CA . SER A 1 288 ? 75.896 58.931 108.595 1.00 101.97 288 SER A CA 1
ATOM 4216 C C . SER A 1 288 ? 77.241 58.737 109.268 1.00 101.97 288 SER A C 1
ATOM 4217 O O . SER A 1 288 ? 77.321 58.876 110.493 1.00 101.97 288 SER A O 1
ATOM 4225 N N . MET A 1 289 ? 78.294 58.419 108.508 1.00 104.40 289 MET A N 1
ATOM 4226 C CA . MET A 1 289 ? 79.613 58.224 109.104 1.00 104.40 289 MET A CA 1
ATOM 4227 C C . MET A 1 289 ? 80.690 59.128 108.509 1.00 104.40 289 MET A C 1
ATOM 4228 O O . MET A 1 289 ? 81.878 58.849 108.691 1.00 104.40 289 MET A O 1
ATOM 4242 N N . CYS A 1 290 ? 80.317 60.198 107.798 1.00 102.99 290 CYS A N 1
ATOM 4243 C CA . CYS A 1 290 ? 81.299 61.197 107.391 1.00 102.99 290 CYS A CA 1
ATOM 4244 C C . CYS A 1 290 ? 80.829 62.638 107.540 1.00 102.99 290 CYS A C 1
ATOM 4245 O O . CYS A 1 290 ? 81.564 63.547 107.143 1.00 102.99 290 CYS A O 1
ATOM 4253 N N . GLY A 1 291 ? 79.653 62.881 108.094 1.00 102.84 291 GLY A N 1
ATOM 4254 C CA . GLY A 1 291 ? 79.181 64.239 108.270 1.00 102.84 291 GLY A CA 1
ATOM 4255 C C . GLY A 1 291 ? 78.850 64.933 106.958 1.00 102.84 291 GLY A C 1
ATOM 4256 O O . GLY A 1 291 ? 78.899 64.358 105.870 1.00 102.84 291 GLY A O 1
ATOM 4260 N N . ASN A 1 292 ? 78.543 66.226 107.088 1.00 102.30 292 ASN A N 1
ATOM 4261 C CA . ASN A 1 292 ? 78.267 67.046 105.915 1.00 102.30 292 ASN A CA 1
ATOM 4262 C C . ASN A 1 292 ? 79.455 67.072 104.968 1.00 102.30 292 ASN A C 1
ATOM 4263 O O . ASN A 1 292 ? 79.283 67.231 103.753 1.00 102.30 292 ASN A O 1
ATOM 4274 N N . SER A 1 293 ? 80.662 66.885 105.502 1.00 106.81 293 SER A N 1
ATOM 4275 C CA . SER A 1 293 ? 81.859 66.833 104.676 1.00 106.81 293 SER A CA 1
ATOM 4276 C C . SER A 1 293 ? 81.776 65.755 103.608 1.00 106.81 293 SER A C 1
ATOM 4277 O O . SER A 1 293 ? 82.492 65.836 102.605 1.00 106.81 293 SER A O 1
ATOM 4285 N N . GLY A 1 294 ? 80.916 64.758 103.792 1.00 104.29 294 GLY A N 1
ATOM 4286 C CA . GLY A 1 294 ? 80.739 63.725 102.796 1.00 104.29 294 GLY A CA 1
ATOM 4287 C C . GLY A 1 294 ? 79.988 64.158 101.554 1.00 104.29 294 GLY A C 1
ATOM 4288 O O . GLY A 1 294 ? 79.710 63.329 100.684 1.00 104.29 294 GLY A O 1
ATOM 4292 N N . TYR A 1 295 ? 79.654 65.442 101.445 1.00 100.35 295 TYR A N 1
ATOM 4293 C CA . TYR A 1 295 ? 78.957 65.934 100.266 1.00 100.35 295 TYR A CA 1
ATOM 4294 C C . TYR A 1 295 ? 79.891 66.244 99.107 1.00 100.35 295 TYR A C 1
ATOM 4295 O O . TYR A 1 295 ? 79.421 66.716 98.067 1.00 100.35 295 TYR A O 1
ATOM 4313 N N . GLU A 1 296 ? 81.191 65.990 99.245 1.00 103.16 296 GLU A N 1
ATOM 4314 C CA . GLU A 1 296 ? 82.068 66.010 98.085 1.00 103.16 296 GLU A CA 1
ATOM 4315 C C . GLU A 1 296 ? 81.916 64.749 97.246 1.00 103.16 296 GLU A C 1
ATOM 4316 O O . GLU A 1 296 ? 82.229 64.756 96.045 1.00 103.16 296 GLU A O 1
ATOM 4328 N N . VAL A 1 297 ? 81.330 63.706 97.827 1.00 102.39 297 VAL A N 1
ATOM 4329 C CA . VAL A 1 297 ? 81.312 62.406 97.186 1.00 102.39 297 VAL A CA 1
ATOM 4330 C C . VAL A 1 297 ? 80.356 62.399 96.006 1.00 102.39 297 VAL A C 1
ATOM 4331 O O . VAL A 1 297 ? 80.610 61.725 95.010 1.00 102.39 297 VAL A O 1
ATOM 4344 N N . ILE A 1 298 ? 79.247 63.130 96.081 1.00 99.68 298 ILE A N 1
ATOM 4345 C CA . ILE A 1 298 ? 78.339 63.173 94.942 1.00 99.68 298 ILE A CA 1
ATOM 4346 C C . ILE A 1 298 ? 78.896 64.086 93.855 1.00 99.68 298 ILE A C 1
ATOM 4347 O O . ILE A 1 298 ? 78.717 63.831 92.643 1.00 99.68 298 ILE A O 1
ATOM 4363 N N . LYS A 1 299 ? 79.595 65.144 94.273 1.00 98.79 299 LYS A N 1
ATOM 4364 C CA . LYS A 1 299 ? 80.417 65.917 93.354 1.00 98.79 299 LYS A CA 1
ATOM 4365 C C . LYS A 1 299 ? 81.392 65.035 92.594 1.00 98.79 299 LYS A C 1
ATOM 4366 O O . LYS A 1 299 ? 81.817 65.394 91.491 1.00 98.79 299 LYS A O 1
ATOM 4385 N N . ILE A 1 300 ? 81.760 63.885 93.160 1.00 101.71 300 ILE A N 1
ATOM 4386 C CA . ILE A 1 300 ? 82.551 62.923 92.396 1.00 101.71 300 ILE A CA 1
ATOM 4387 C C . ILE A 1 300 ? 81.667 61.897 91.693 1.00 101.71 300 ILE A C 1
ATOM 4388 O O . ILE A 1 300 ? 82.084 61.317 90.686 1.00 101.71 300 ILE A O 1
ATOM 4404 N N . LEU A 1 301 ? 80.465 61.649 92.215 1.00 98.65 301 LEU A N 1
ATOM 4405 C CA . LEU A 1 301 ? 79.549 60.708 91.579 1.00 98.65 301 LEU A CA 1
ATOM 4406 C C . LEU A 1 301 ? 79.298 61.089 90.137 1.00 98.65 301 LEU A C 1
ATOM 4407 O O . LEU A 1 301 ? 79.373 60.247 89.235 1.00 98.65 301 LEU A O 1
ATOM 4423 N N . GLU A 1 302 ? 78.968 62.357 89.907 1.00 98.45 302 GLU A N 1
ATOM 4424 C CA . GLU A 1 302 ? 78.523 62.741 88.567 1.00 98.45 302 GLU A CA 1
ATOM 4425 C C . GLU A 1 302 ? 79.600 62.496 87.511 1.00 98.45 302 GLU A C 1
ATOM 4426 O O . GLU A 1 302 ? 79.335 61.775 86.528 1.00 98.45 302 GLU A O 1
ATOM 4438 N N . PRO A 1 303 ? 80.815 63.033 87.643 1.00 95.13 303 PRO A N 1
ATOM 4439 C CA . PRO A 1 303 ? 81.844 62.727 86.643 1.00 95.13 303 PRO A CA 1
ATOM 4440 C C . PRO A 1 303 ? 82.196 61.256 86.556 1.00 95.13 303 PRO A C 1
ATOM 4441 O O . PRO A 1 303 ? 82.657 60.808 85.503 1.00 95.13 303 PRO A O 1
ATOM 4452 N N . TYR A 1 304 ? 81.998 60.484 87.623 1.00 98.23 304 TYR A N 1
ATOM 4453 C CA . TYR A 1 304 ? 82.225 59.045 87.533 1.00 98.23 304 TYR A CA 1
ATOM 4454 C C . TYR A 1 304 ? 81.265 58.414 86.539 1.00 98.23 304 TYR A C 1
ATOM 4455 O O . TYR A 1 304 ? 81.657 57.588 85.705 1.00 98.23 304 TYR A O 1
ATOM 4473 N N . VAL A 1 305 ? 79.992 58.795 86.621 1.00 95.79 305 VAL A N 1
ATOM 4474 C CA . VAL A 1 305 ? 79.003 58.321 85.661 1.00 95.79 305 VAL A CA 1
ATOM 4475 C C . VAL A 1 305 ? 79.378 58.763 84.258 1.00 95.79 305 VAL A C 1
ATOM 4476 O O . VAL A 1 305 ? 79.234 58.004 83.291 1.00 95.79 305 VAL A O 1
ATOM 4489 N N . VAL A 1 306 ? 79.851 59.999 84.118 1.00 91.52 306 VAL A N 1
ATOM 4490 C CA . VAL A 1 306 ? 80.229 60.481 82.793 1.00 91.52 306 VAL A CA 1
ATOM 4491 C C . VAL A 1 306 ? 81.377 59.651 82.231 1.00 91.52 306 VAL A C 1
ATOM 4492 O O . VAL A 1 306 ? 81.385 59.286 81.046 1.00 91.52 306 VAL A O 1
ATOM 4505 N N . ASN A 1 307 ? 82.366 59.348 83.069 1.00 92.77 307 ASN A N 1
ATOM 4506 C CA . ASN A 1 307 ? 83.492 58.532 82.637 1.00 92.77 307 ASN A CA 1
ATOM 4507 C C . ASN A 1 307 ? 83.034 57.139 82.240 1.00 92.77 307 ASN A C 1
ATOM 4508 O O . ASN A 1 307 ? 83.516 56.574 81.252 1.00 92.77 307 ASN A O 1
ATOM 4519 N N . SER A 1 308 ? 82.112 56.563 83.008 1.00 92.25 308 SER A N 1
ATOM 4520 C CA . SER A 1 308 ? 81.580 55.255 82.653 1.00 92.25 308 SER A CA 1
ATOM 4521 C C . SER A 1 308 ? 80.889 55.297 81.299 1.00 92.25 308 SER A C 1
ATOM 4522 O O . SER A 1 308 ? 81.059 54.391 80.475 1.00 92.25 308 SER A O 1
ATOM 4530 N N . LEU A 1 309 ? 80.104 56.345 81.054 1.00 90.59 309 LEU A N 1
ATOM 4531 C CA . LEU A 1 309 ? 79.418 56.470 79.772 1.00 90.59 309 LEU A CA 1
ATOM 4532 C C . LEU A 1 309 ? 80.417 56.546 78.627 1.00 90.59 309 LEU A C 1
ATOM 4533 O O . LEU A 1 309 ? 80.270 55.857 77.609 1.00 90.59 309 LEU A O 1
ATOM 4549 N N . VAL A 1 310 ? 81.444 57.382 78.775 1.00 88.68 310 VAL A N 1
ATOM 4550 C CA . VAL A 1 310 ? 82.462 57.481 77.733 1.00 88.68 310 VAL A CA 1
ATOM 4551 C C . VAL A 1 310 ? 83.121 56.129 77.499 1.00 88.68 310 VAL A C 1
ATOM 4552 O O . VAL A 1 310 ? 83.278 55.685 76.355 1.00 88.68 310 VAL A O 1
ATOM 4565 N N . GLN A 1 311 ? 83.513 55.449 78.574 1.00 93.01 311 GLN A N 1
ATOM 4566 C CA . GLN A 1 311 ? 84.199 54.179 78.406 1.00 93.01 311 GLN A CA 1
ATOM 4567 C C . GLN A 1 311 ? 83.288 53.111 77.819 1.00 93.01 311 GLN A C 1
ATOM 4568 O O . GLN A 1 311 ? 83.787 52.133 77.255 1.00 93.01 311 GLN A O 1
ATOM 4582 N N . ARG A 1 312 ? 81.972 53.275 77.937 1.00 94.36 312 ARG A N 1
ATOM 4583 C CA . ARG A 1 312 ? 81.035 52.412 77.233 1.00 94.36 312 ARG A CA 1
ATOM 4584 C C . ARG A 1 312 ? 80.756 52.880 75.814 1.00 94.36 312 ARG A C 1
ATOM 4585 O O . ARG A 1 312 ? 80.147 52.133 75.042 1.00 94.36 312 ARG A O 1
ATOM 4606 N N . ALA A 1 313 ? 81.180 54.090 75.454 1.00 90.50 313 ALA A N 1
ATOM 4607 C CA . ALA A 1 313 ? 80.978 54.565 74.092 1.00 90.50 313 ALA A CA 1
ATOM 4608 C C . ALA A 1 313 ? 82.036 54.021 73.144 1.00 90.50 313 ALA A C 1
ATOM 4609 O O . ALA A 1 313 ? 81.713 53.500 72.072 1.00 90.50 313 ALA A O 1
ATOM 4616 N N . GLU A 1 314 ? 83.308 54.137 73.527 1.00 95.56 314 GLU A N 1
ATOM 4617 C CA . GLU A 1 314 ? 84.413 53.785 72.640 1.00 95.56 314 GLU A CA 1
ATOM 4618 C C . GLU A 1 314 ? 84.390 52.334 72.175 1.00 95.56 314 GLU A C 1
ATOM 4619 O O . GLU A 1 314 ? 85.124 51.996 71.241 1.00 95.56 314 GLU A O 1
ATOM 4631 N N . LYS A 1 315 ? 83.583 51.470 72.790 1.00 96.81 315 LYS A N 1
ATOM 4632 C CA . LYS A 1 315 ? 83.551 50.072 72.384 1.00 96.81 315 LYS A CA 1
ATOM 4633 C C . LYS A 1 315 ? 83.067 49.889 70.950 1.00 96.81 315 LYS A C 1
ATOM 4634 O O . LYS A 1 315 ? 83.382 48.867 70.330 1.00 96.81 315 LYS A O 1
ATOM 4653 N N . PHE A 1 316 ? 82.314 50.848 70.409 1.00 93.30 316 PHE A N 1
ATOM 4654 C CA . PHE A 1 316 ? 81.762 50.701 69.067 1.00 93.30 316 PHE A CA 1
ATOM 4655 C C . PHE A 1 316 ? 82.760 51.086 67.986 1.00 93.30 316 PHE A C 1
ATOM 4656 O O . PHE A 1 316 ? 82.765 50.478 66.910 1.00 93.30 316 PHE A O 1
ATOM 4673 N N . ARG A 1 317 ? 83.597 52.084 68.246 1.00 93.32 317 ARG A N 1
ATOM 4674 C CA . ARG A 1 317 ? 84.660 52.507 67.335 1.00 93.32 317 ARG A CA 1
ATOM 4675 C C . ARG A 1 317 ? 85.968 52.518 68.110 1.00 93.32 317 ARG A C 1
ATOM 4676 O O . ARG A 1 317 ? 86.595 53.568 68.287 1.00 93.32 317 ARG A O 1
ATOM 4697 N N . PRO A 1 318 ? 86.430 51.351 68.560 1.00 93.70 318 PRO A N 1
ATOM 4698 C CA . PRO A 1 318 ? 87.531 51.296 69.524 1.00 93.70 318 PRO A CA 1
ATOM 4699 C C . PRO A 1 318 ? 88.910 51.502 68.924 1.00 93.70 318 PRO A C 1
ATOM 4700 O O . PRO A 1 318 ? 89.905 51.270 69.615 1.00 93.70 318 PRO A O 1
ATOM 4711 N N . LEU A 1 319 ? 88.988 51.927 67.673 1.00 93.59 319 LEU A N 1
ATOM 4712 C CA . LEU A 1 319 ? 90.241 51.994 66.947 1.00 93.59 319 LEU A CA 1
ATOM 4713 C C . LEU A 1 319 ? 90.887 53.370 67.011 1.00 93.59 319 LEU A C 1
ATOM 4714 O O . LEU A 1 319 ? 92.006 53.533 66.519 1.00 93.59 319 LEU A O 1
ATOM 4730 N N . ILE A 1 320 ? 90.221 54.352 67.610 1.00 93.61 320 ILE A N 1
ATOM 4731 C CA . ILE A 1 320 ? 90.755 55.701 67.740 1.00 93.61 320 ILE A CA 1
ATOM 4732 C C . ILE A 1 320 ? 91.295 55.865 69.152 1.00 93.61 320 ILE A C 1
ATOM 4733 O O . ILE A 1 320 ? 90.856 55.189 70.090 1.00 93.61 320 ILE A O 1
ATOM 4749 N N . HIS A 1 321 ? 92.246 56.780 69.311 1.00 91.56 321 HIS A N 1
ATOM 4750 C CA . HIS A 1 321 ? 92.958 56.954 70.567 1.00 91.56 321 HIS A CA 1
ATOM 4751 C C . HIS A 1 321 ? 92.244 57.983 71.434 1.00 91.56 321 HIS A C 1
ATOM 4752 O O . HIS A 1 321 ? 92.117 59.148 71.046 1.00 91.56 321 HIS A O 1
ATOM 4766 N N . SER A 1 322 ? 91.793 57.552 72.608 1.00 92.82 322 SER A N 1
ATOM 4767 C CA . SER A 1 322 ? 91.148 58.447 73.554 1.00 92.82 322 SER A CA 1
ATOM 4768 C C . SER A 1 322 ? 92.196 59.186 74.372 1.00 92.82 322 SER A C 1
ATOM 4769 O O . SER A 1 322 ? 93.161 58.589 74.855 1.00 92.82 322 SER A O 1
ATOM 4777 N N . LEU A 1 323 ? 91.996 60.487 74.528 1.00 95.01 323 LEU A N 1
ATOM 4778 C CA . LEU A 1 323 ? 92.997 61.388 75.072 1.00 95.01 323 LEU A CA 1
ATOM 4779 C C . LEU A 1 323 ? 92.628 61.823 76.485 1.00 95.01 323 LEU A C 1
ATOM 4780 O O . LEU A 1 323 ? 91.628 61.390 77.060 1.00 95.01 323 LEU A O 1
ATOM 4796 N N . GLY A 1 324 ? 93.460 62.698 77.038 1.00 99.16 324 GLY A N 1
ATOM 4797 C CA . GLY A 1 324 ? 93.211 63.273 78.338 1.00 99.16 324 GLY A CA 1
ATOM 4798 C C . GLY A 1 324 ? 93.620 62.360 79.475 1.00 99.16 324 GLY A C 1
ATOM 4799 O O . GLY A 1 324 ? 94.258 61.319 79.295 1.00 99.16 324 GLY A O 1
ATOM 4803 N N . ASP A 1 325 ? 93.233 62.777 80.683 1.00 103.06 325 ASP A N 1
ATOM 4804 C CA . ASP A 1 325 ? 93.535 62.037 81.900 1.00 103.06 325 ASP A CA 1
ATOM 4805 C C . ASP A 1 325 ? 92.328 61.986 82.824 1.00 103.06 325 ASP A C 1
ATOM 4806 O O . ASP A 1 325 ? 92.478 61.859 84.046 1.00 103.06 325 ASP A O 1
ATOM 4815 N N . PHE A 1 326 ? 91.130 62.071 82.254 1.00 98.21 326 PHE A N 1
ATOM 4816 C CA . PHE A 1 326 ? 89.911 62.031 83.059 1.00 98.21 326 PHE A CA 1
ATOM 4817 C C . PHE A 1 326 ? 89.793 60.752 83.872 1.00 98.21 326 PHE A C 1
ATOM 4818 O O . PHE A 1 326 ? 89.504 60.836 85.081 1.00 98.21 326 PHE A O 1
ATOM 4835 N N . PRO A 1 327 ? 89.978 59.560 83.302 1.00 100.58 327 PRO A N 1
ATOM 4836 C CA . PRO A 1 327 ? 89.830 58.349 84.116 1.00 100.58 327 PRO A CA 1
ATOM 4837 C C . PRO A 1 327 ? 90.902 58.224 85.182 1.00 100.58 327 PRO A C 1
ATOM 4838 O O . PRO A 1 327 ? 90.621 57.716 86.274 1.00 100.58 327 PRO A O 1
ATOM 4849 N N . VAL A 1 328 ? 92.118 58.697 84.909 1.00 102.23 328 VAL A N 1
ATOM 4850 C CA . VAL A 1 328 ? 93.164 58.677 85.925 1.00 102.23 328 VAL A CA 1
ATOM 4851 C C . VAL A 1 328 ? 92.783 59.590 87.077 1.00 102.23 328 VAL A C 1
ATOM 4852 O O . VAL A 1 328 ? 92.963 59.250 88.254 1.00 102.23 328 VAL A O 1
ATOM 4865 N N . PHE A 1 329 ? 92.261 60.769 86.749 1.00 100.90 329 PHE A N 1
ATOM 4866 C CA . PHE A 1 329 ? 91.777 61.701 87.759 1.00 100.90 329 PHE A CA 1
ATOM 4867 C C . PHE A 1 329 ? 90.715 61.048 88.632 1.00 100.90 329 PHE A C 1
ATOM 4868 O O . PHE A 1 329 ? 90.771 61.112 89.870 1.00 100.90 329 PHE A O 1
ATOM 4885 N N . ILE A 1 330 ? 89.751 60.385 87.994 1.00 100.44 330 ILE A N 1
ATOM 4886 C CA . ILE A 1 330 ? 88.673 59.735 88.734 1.00 100.44 330 ILE A CA 1
ATOM 4887 C C . ILE A 1 330 ? 89.230 58.664 89.663 1.00 100.44 330 ILE A C 1
ATOM 4888 O O . ILE A 1 330 ? 88.852 58.578 90.837 1.00 100.44 330 ILE A O 1
ATOM 4904 N N . LYS A 1 331 ? 90.121 57.816 89.144 1.00 104.20 331 LYS A N 1
ATOM 4905 C CA . LYS A 1 331 ? 90.656 56.724 89.950 1.00 104.20 331 LYS A CA 1
ATOM 4906 C C . LYS A 1 331 ? 91.437 57.257 91.141 1.00 104.20 331 LYS A C 1
ATOM 4907 O O . LYS A 1 331 ? 91.312 56.741 92.261 1.00 104.20 331 LYS A O 1
ATOM 4926 N N . ASP A 1 332 ? 92.254 58.287 90.920 1.00 106.85 332 ASP A N 1
ATOM 4927 C CA . ASP A 1 332 ? 93.022 58.859 92.016 1.00 106.85 332 ASP A CA 1
ATOM 4928 C C . ASP A 1 332 ? 92.102 59.402 93.094 1.00 106.85 332 ASP A C 1
ATOM 4929 O O . ASP A 1 332 ? 92.319 59.167 94.288 1.00 106.85 332 ASP A O 1
ATOM 4938 N N . LYS A 1 333 ? 91.060 60.133 92.693 1.00 105.23 333 LYS A N 1
ATOM 4939 C CA . LYS A 1 333 ? 90.178 60.706 93.704 1.00 105.23 333 LYS A CA 1
ATOM 4940 C C . LYS A 1 333 ? 89.362 59.643 94.425 1.00 105.23 333 LYS A C 1
ATOM 4941 O O . LYS A 1 333 ? 89.060 59.798 95.615 1.00 105.23 333 LYS A O 1
ATOM 4960 N N . VAL A 1 334 ? 89.020 58.550 93.746 1.00 103.68 334 VAL A N 1
ATOM 4961 C CA . VAL A 1 334 ? 88.318 57.470 94.429 1.00 103.68 334 VAL A CA 1
ATOM 4962 C C . VAL A 1 334 ? 89.227 56.816 95.456 1.00 103.68 334 VAL A C 1
ATOM 4963 O O . VAL A 1 334 ? 88.798 56.512 96.573 1.00 103.68 334 VAL A O 1
ATOM 4976 N N . SER A 1 335 ? 90.489 56.578 95.102 1.00 108.25 335 SER A N 1
ATOM 4977 C CA . SER A 1 335 ? 91.413 56.016 96.082 1.00 108.25 335 SER A CA 1
ATOM 4978 C C . SER A 1 335 ? 91.608 56.969 97.255 1.00 108.25 335 SER A C 1
ATOM 4979 O O . SER A 1 335 ? 91.695 56.536 98.412 1.00 108.25 335 SER A O 1
ATOM 4987 N N . GLN A 1 336 ? 91.676 58.271 96.975 1.00 107.16 336 GLN A N 1
ATOM 4988 C CA . GLN A 1 336 ? 91.796 59.264 98.037 1.00 107.16 336 GLN A CA 1
ATOM 4989 C C . GLN A 1 336 ? 90.617 59.178 98.998 1.00 107.16 336 GLN A C 1
ATOM 4990 O O . GLN A 1 336 ? 90.792 59.004 100.212 1.00 107.16 336 GLN A O 1
ATOM 5004 N N . LEU A 1 337 ? 89.403 59.316 98.468 1.00 105.30 337 LEU A N 1
ATOM 5005 C CA . LEU A 1 337 ? 88.203 59.253 99.288 1.00 105.30 337 LEU A CA 1
ATOM 5006 C C . LEU A 1 337 ? 87.953 57.876 99.880 1.00 105.30 337 LEU A C 1
ATOM 5007 O O . LEU A 1 337 ? 87.086 57.748 100.748 1.00 105.30 337 LEU A O 1
ATOM 5023 N N . GLU A 1 338 ? 88.650 56.845 99.408 1.00 107.84 338 GLU A N 1
ATOM 5024 C CA . GLU A 1 338 ? 88.554 55.540 100.045 1.00 107.84 338 GLU A CA 1
ATOM 5025 C C . GLU A 1 338 ? 89.484 55.458 101.243 1.00 107.84 338 GLU A C 1
ATOM 5026 O O . GLU A 1 338 ? 89.110 54.912 102.287 1.00 107.84 338 GLU A O 1
ATOM 5038 N N . GLU A 1 339 ? 90.695 55.997 101.112 1.00 109.46 339 GLU A N 1
ATOM 5039 C CA . GLU A 1 339 ? 91.614 56.007 102.242 1.00 109.46 339 GLU A CA 1
ATOM 5040 C C . GLU A 1 339 ? 91.094 56.919 103.344 1.00 109.46 339 GLU A C 1
ATOM 5041 O O . GLU A 1 339 ? 90.869 56.477 104.477 1.00 109.46 339 GLU A O 1
ATOM 5053 N N . THR A 1 340 ? 90.898 58.199 103.036 1.00 107.34 340 THR A N 1
ATOM 5054 C CA . THR A 1 340 ? 90.115 59.027 103.937 1.00 107.34 340 THR A CA 1
ATOM 5055 C C . THR A 1 340 ? 88.656 58.585 103.896 1.00 107.34 340 THR A C 1
ATOM 5056 O O . THR A 1 340 ? 88.243 57.790 103.050 1.00 107.34 340 THR A O 1
ATOM 5067 N N . PHE A 1 341 ? 87.878 59.063 104.863 1.00 102.85 341 PHE A N 1
ATOM 5068 C CA . PHE A 1 341 ? 86.428 58.906 104.927 1.00 102.85 341 PHE A CA 1
ATOM 5069 C C . PHE A 1 341 ? 85.996 57.468 105.177 1.00 102.85 341 PHE A C 1
ATOM 5070 O O . PHE A 1 341 ? 84.792 57.207 105.251 1.00 102.85 341 PHE A O 1
ATOM 5087 N N . GLY A 1 342 ? 86.925 56.532 105.321 1.00 102.43 342 GLY A N 1
ATOM 5088 C CA . GLY A 1 342 ? 86.589 55.151 105.556 1.00 102.43 342 GLY A CA 1
ATOM 5089 C C . GLY A 1 342 ? 86.224 54.415 104.289 1.00 102.43 342 GLY A C 1
ATOM 5090 O O . GLY A 1 342 ? 86.403 54.912 103.174 1.00 102.43 342 GLY A O 1
ATOM 5094 N N . PRO A 1 343 ? 85.691 53.202 104.443 1.00 107.08 343 PRO A N 1
ATOM 5095 C CA . PRO A 1 343 ? 85.291 52.407 103.281 1.00 107.08 343 PRO A CA 1
ATOM 5096 C C . PRO A 1 343 ? 83.917 52.749 102.739 1.00 107.08 343 PRO A C 1
ATOM 5097 O O . PRO A 1 343 ? 83.473 52.116 101.772 1.00 107.08 343 PRO A O 1
ATOM 5108 N N . CYS A 1 344 ? 83.229 53.721 103.337 1.00 105.39 344 CYS A N 1
ATOM 5109 C CA . CYS A 1 344 ? 81.897 54.067 102.864 1.00 105.39 344 CYS A CA 1
ATOM 5110 C C . CYS A 1 344 ? 81.949 54.591 101.437 1.00 105.39 344 CYS A C 1
ATOM 5111 O O . CYS A 1 344 ? 81.108 54.234 100.604 1.00 105.39 344 CYS A O 1
ATOM 5119 N N . ALA A 1 345 ? 82.924 55.451 101.141 1.00 102.88 345 ALA A N 1
ATOM 5120 C CA . ALA A 1 345 ? 83.113 55.900 99.769 1.00 102.88 345 ALA A CA 1
ATOM 5121 C C . ALA A 1 345 ? 83.394 54.730 98.841 1.00 102.88 345 ALA A C 1
ATOM 5122 O O . ALA A 1 345 ? 82.962 54.724 97.682 1.00 102.88 345 ALA A O 1
ATOM 5129 N N . ARG A 1 346 ? 84.118 53.728 99.334 1.00 106.88 346 ARG A N 1
ATOM 5130 C CA . ARG A 1 346 ? 84.372 52.542 98.528 1.00 106.88 346 ARG A CA 1
ATOM 5131 C C . ARG A 1 346 ? 83.069 51.847 98.174 1.00 106.88 346 ARG A C 1
ATOM 5132 O O . ARG A 1 346 ? 82.838 51.486 97.016 1.00 106.88 346 ARG A O 1
ATOM 5153 N N . ARG A 1 347 ? 82.199 51.657 99.168 1.00 105.49 347 ARG A N 1
ATOM 5154 C CA . ARG A 1 347 ? 80.909 51.027 98.913 1.00 105.49 347 ARG A CA 1
ATOM 5155 C C . ARG A 1 347 ? 80.091 51.846 97.930 1.00 105.49 347 ARG A C 1
ATOM 5156 O O . ARG A 1 347 ? 79.436 51.295 97.035 1.00 105.49 347 ARG A O 1
ATOM 5177 N N . PHE A 1 348 ? 80.123 53.166 98.084 1.00 99.29 348 PHE A N 1
ATOM 5178 C CA . PHE A 1 348 ? 79.364 54.046 97.205 1.00 99.29 348 PHE A CA 1
ATOM 5179 C C . PHE A 1 348 ? 79.815 53.891 95.761 1.00 99.29 348 PHE A C 1
ATOM 5180 O O . PHE A 1 348 ? 79.007 53.623 94.865 1.00 99.29 348 PHE A O 1
ATOM 5197 N N . PHE A 1 349 ? 81.113 54.065 95.515 1.00 101.72 349 PHE A N 1
ATOM 5198 C CA . PHE A 1 349 ? 81.621 53.955 94.155 1.00 101.72 349 PHE A CA 1
ATOM 5199 C C . PHE A 1 349 ? 81.470 52.541 93.606 1.00 101.72 349 PHE A C 1
ATOM 5200 O O . PHE A 1 349 ? 81.294 52.366 92.396 1.00 101.72 349 PHE A O 1
ATOM 5217 N N . ARG A 1 350 ? 81.495 51.527 94.471 1.00 105.16 350 ARG A N 1
ATOM 5218 C CA . ARG A 1 350 ? 81.288 50.159 94.013 1.00 105.16 350 ARG A CA 1
ATOM 5219 C C . ARG A 1 350 ? 79.865 49.971 93.511 1.00 105.16 350 ARG A C 1
ATOM 5220 O O . ARG A 1 350 ? 79.640 49.458 92.407 1.00 105.16 350 ARG A O 1
ATOM 5241 N N . ALA A 1 351 ? 78.889 50.404 94.306 1.00 98.50 351 ALA A N 1
ATOM 5242 C CA . ALA A 1 351 ? 77.501 50.307 93.882 1.00 98.50 351 ALA A CA 1
ATOM 5243 C C . ALA A 1 351 ? 77.229 51.182 92.670 1.00 98.50 351 ALA A C 1
ATOM 5244 O O . ALA A 1 351 ? 76.324 50.890 91.882 1.00 98.50 351 ALA A O 1
ATOM 5251 N N . LEU A 1 352 ? 77.997 52.259 92.507 1.00 99.98 352 LEU A N 1
ATOM 5252 C CA . LEU A 1 352 ? 77.852 53.090 91.320 1.00 99.98 352 LEU A CA 1
ATOM 5253 C C . LEU A 1 352 ? 78.377 52.376 90.083 1.00 99.98 352 LEU A C 1
ATOM 5254 O O . LEU A 1 352 ? 77.755 52.426 89.017 1.00 99.98 352 LEU A O 1
ATOM 5270 N N . ASP A 1 353 ? 79.527 51.717 90.203 1.00 103.66 353 ASP A N 1
ATOM 5271 C CA . ASP A 1 353 ? 80.070 50.940 89.100 1.00 103.66 353 ASP A CA 1
ATOM 5272 C C . ASP A 1 353 ? 79.302 49.650 88.856 1.00 103.66 353 ASP A C 1
ATOM 5273 O O . ASP A 1 353 ? 79.554 48.982 87.849 1.00 103.66 353 ASP A O 1
ATOM 5282 N N . GLN A 1 354 ? 78.377 49.284 89.747 1.00 100.14 354 GLN A N 1
ATOM 5283 C CA . GLN A 1 354 ? 77.609 48.061 89.547 1.00 100.14 354 GLN A CA 1
ATOM 5284 C C . GLN A 1 354 ? 76.760 48.126 88.285 1.00 100.14 354 GLN A C 1
ATOM 5285 O O . GLN A 1 354 ? 76.513 47.095 87.650 1.00 100.14 354 GLN A O 1
ATOM 5299 N N . PHE A 1 355 ? 76.306 49.316 87.907 1.00 96.41 355 PHE A N 1
ATOM 5300 C CA . PHE A 1 355 ? 75.470 49.464 86.725 1.00 96.41 355 PHE A CA 1
ATOM 5301 C C . PHE A 1 355 ? 76.249 49.099 85.468 1.00 96.41 355 PHE A C 1
ATOM 5302 O O . PHE A 1 355 ? 77.461 49.306 85.382 1.00 96.41 355 PHE A O 1
ATOM 5319 N N . ASP A 1 356 ? 75.538 48.542 84.489 1.00 99.05 356 ASP A N 1
ATOM 5320 C CA . ASP A 1 356 ? 76.127 48.171 83.207 1.00 99.05 356 ASP A CA 1
ATOM 5321 C C . ASP A 1 356 ? 75.444 48.820 82.017 1.00 99.05 356 ASP A C 1
ATOM 5322 O O . ASP A 1 356 ? 76.119 49.192 81.054 1.00 99.05 356 ASP A O 1
ATOM 5331 N N . ASN A 1 357 ? 74.124 48.969 82.054 1.00 98.65 357 ASN A N 1
ATOM 5332 C CA . ASN A 1 357 ? 73.413 49.599 80.957 1.00 98.65 357 ASN A CA 1
ATOM 5333 C C . ASN A 1 357 ? 73.745 51.085 80.898 1.00 98.65 357 ASN A C 1
ATOM 5334 O O . ASN A 1 357 ? 74.418 51.640 81.771 1.00 98.65 357 ASN A O 1
ATOM 5345 N N . ILE A 1 358 ? 73.262 51.730 79.843 1.00 92.53 358 ILE A N 1
ATOM 5346 C CA . ILE A 1 358 ? 73.549 53.140 79.607 1.00 92.53 358 ILE A CA 1
ATOM 5347 C C . ILE A 1 358 ? 72.442 54.036 80.152 1.00 92.53 358 ILE A C 1
ATOM 5348 O O . ILE A 1 358 ? 72.702 55.021 80.855 1.00 92.53 358 ILE A O 1
ATOM 5364 N N . HIS A 1 359 ? 71.185 53.683 79.886 1.00 95.38 359 HIS A N 1
ATOM 5365 C CA . HIS A 1 359 ? 70.088 54.508 80.365 1.00 95.38 359 HIS A CA 1
ATOM 5366 C C . HIS A 1 359 ? 69.967 54.428 81.878 1.00 95.38 359 HIS A C 1
ATOM 5367 O O . HIS A 1 359 ? 69.562 55.401 82.523 1.00 95.38 359 HIS A O 1
ATOM 5381 N N . ASP A 1 360 ? 70.357 53.298 82.466 1.00 97.87 360 ASP A N 1
ATOM 5382 C CA . ASP A 1 360 ? 70.384 53.201 83.917 1.00 97.87 360 ASP A CA 1
ATOM 5383 C C . ASP A 1 360 ? 71.420 54.161 84.487 1.00 97.87 360 ASP A C 1
ATOM 5384 O O . ASP A 1 360 ? 71.177 54.827 85.500 1.00 97.87 360 ASP A O 1
ATOM 5393 N N . LEU A 1 361 ? 72.577 54.261 83.831 1.00 93.90 361 LEU A N 1
ATOM 5394 C CA . LEU A 1 361 ? 73.609 55.179 84.293 1.00 93.90 361 LEU A CA 1
ATOM 5395 C C . LEU A 1 361 ? 73.141 56.621 84.187 1.00 93.90 361 LEU A C 1
ATOM 5396 O O . LEU A 1 361 ? 73.431 57.438 85.065 1.00 93.90 361 LEU A O 1
ATOM 5412 N N . VAL A 1 362 ? 72.414 56.960 83.125 1.00 91.47 362 VAL A N 1
ATOM 5413 C CA . VAL A 1 362 ? 71.852 58.307 83.051 1.00 91.47 362 VAL A CA 1
ATOM 5414 C C . VAL A 1 362 ? 70.829 58.526 84.159 1.00 91.47 362 VAL A C 1
ATOM 5415 O O . VAL A 1 362 ? 70.739 59.617 84.740 1.00 91.47 362 VAL A O 1
ATOM 5428 N N . PHE A 1 363 ? 70.027 57.512 84.461 1.00 94.26 363 PHE A N 1
ATOM 5429 C CA . PHE A 1 363 ? 69.073 57.672 85.547 1.00 94.26 363 PHE A CA 1
ATOM 5430 C C . PHE A 1 363 ? 69.779 57.895 86.875 1.00 94.26 363 PHE A C 1
ATOM 5431 O O . PHE A 1 363 ? 69.243 58.577 87.754 1.00 94.26 363 PHE A O 1
ATOM 5448 N N . VAL A 1 364 ? 70.969 57.320 87.046 1.00 96.78 364 VAL A N 1
ATOM 5449 C CA . VAL A 1 364 ? 71.792 57.678 88.199 1.00 96.78 364 VAL A CA 1
ATOM 5450 C C . VAL A 1 364 ? 72.353 59.087 88.048 1.00 96.78 364 VAL A C 1
ATOM 5451 O O . VAL A 1 364 ? 72.592 59.778 89.045 1.00 96.78 364 VAL A O 1
ATOM 5464 N N . PHE A 1 365 ? 72.568 59.533 86.811 1.00 91.05 365 PHE A N 1
ATOM 5465 C CA . PHE A 1 365 ? 73.079 60.879 86.571 1.00 91.05 365 PHE A CA 1
ATOM 5466 C C . PHE A 1 365 ? 72.118 61.914 87.122 1.00 91.05 365 PHE A C 1
ATOM 5467 O O . PHE A 1 365 ? 72.530 62.887 87.762 1.00 91.05 365 PHE A O 1
ATOM 5484 N N . GLY A 1 366 ? 70.827 61.725 86.868 1.00 94.76 366 GLY A N 1
ATOM 5485 C CA . GLY A 1 366 ? 69.874 62.769 87.192 1.00 94.76 366 GLY A CA 1
ATOM 5486 C C . GLY A 1 366 ? 69.731 63.018 88.678 1.00 94.76 366 GLY A C 1
ATOM 5487 O O . GLY A 1 366 ? 69.384 64.127 89.092 1.00 94.76 366 GLY A O 1
ATOM 5491 N N . CYS A 1 367 ? 69.991 62.004 89.498 1.00 99.68 367 CYS A N 1
ATOM 5492 C CA . CYS A 1 367 ? 69.839 62.120 90.946 1.00 99.68 367 CYS A CA 1
ATOM 5493 C C . CYS A 1 367 ? 71.174 62.467 91.603 1.00 99.68 367 CYS A C 1
ATOM 5494 O O . CYS A 1 367 ? 71.815 61.642 92.253 1.00 99.68 367 CYS A O 1
ATOM 5502 N N . TYR A 1 368 ? 71.590 63.719 91.421 1.00 97.49 368 TYR A N 1
ATOM 5503 C CA . TYR A 1 368 ? 72.642 64.300 92.241 1.00 97.49 368 TYR A CA 1
ATOM 5504 C C . TYR A 1 368 ? 72.083 65.240 93.296 1.00 97.49 368 TYR A C 1
ATOM 5505 O O . TYR A 1 368 ? 72.841 66.012 93.889 1.00 97.49 368 TYR A O 1
ATOM 5523 N N . ARG A 1 369 ? 70.775 65.182 93.545 1.00 97.80 369 ARG A N 1
ATOM 5524 C CA . ARG A 1 369 ? 70.131 65.984 94.575 1.00 97.80 369 ARG A CA 1
ATOM 5525 C C . ARG A 1 369 ? 69.191 65.157 95.438 1.00 97.80 369 ARG A C 1
ATOM 5526 O O . ARG A 1 369 ? 68.452 65.727 96.246 1.00 97.80 369 ARG A O 1
ATOM 5547 N N . HIS A 1 370 ? 69.201 63.838 95.294 1.00 95.96 370 HIS A N 1
ATOM 5548 C CA . HIS A 1 370 ? 68.293 62.968 96.024 1.00 95.96 370 HIS A CA 1
ATOM 5549 C C . HIS A 1 370 ? 68.805 62.610 97.407 1.00 95.96 370 HIS A C 1
ATOM 5550 O O . HIS A 1 370 ? 68.238 61.719 98.047 1.00 95.96 370 HIS A O 1
ATOM 5564 N N . TRP A 1 371 ? 69.853 63.275 97.877 1.00 95.12 371 TRP A N 1
ATOM 5565 C CA . TRP A 1 371 ? 70.414 63.029 99.194 1.00 95.12 371 TRP A CA 1
ATOM 5566 C C . TRP A 1 371 ? 70.319 64.225 100.120 1.00 95.12 371 TRP A C 1
ATOM 5567 O O . TRP A 1 371 ? 70.199 64.037 101.332 1.00 95.12 371 TRP A O 1
ATOM 5588 N N . GLY A 1 372 ? 70.366 65.434 99.591 1.00 96.77 372 GLY A N 1
ATOM 5589 C CA . GLY A 1 372 ? 70.147 66.621 100.382 1.00 96.77 372 GLY A CA 1
ATOM 5590 C C . GLY A 1 372 ? 70.984 67.765 99.858 1.00 96.77 372 GLY A C 1
ATOM 5591 O O . GLY A 1 372 ? 71.379 67.782 98.698 1.00 96.77 372 GLY A O 1
ATOM 5595 N N . HIS A 1 373 ? 71.234 68.719 100.745 1.00 99.99 373 HIS A N 1
ATOM 5596 C CA . HIS A 1 373 ? 72.050 69.876 100.438 1.00 99.99 373 HIS A CA 1
ATOM 5597 C C . HIS A 1 373 ? 72.876 70.229 101.665 1.00 99.99 373 HIS A C 1
ATOM 5598 O O . HIS A 1 373 ? 72.435 69.999 102.796 1.00 99.99 373 HIS A O 1
ATOM 5612 N N . PRO A 1 374 ? 74.075 70.779 101.477 1.00 100.33 374 PRO A N 1
ATOM 5613 C CA . PRO A 1 374 ? 75.002 70.913 102.600 1.00 100.33 374 PRO A CA 1
ATOM 5614 C C . PRO A 1 374 ? 74.878 72.233 103.340 1.00 100.33 374 PRO A C 1
ATOM 5615 O O . PRO A 1 374 ? 74.659 73.294 102.754 1.00 100.33 374 PRO A O 1
ATOM 5626 N N . TYR A 1 375 ? 75.043 72.158 104.655 1.00 104.30 375 TYR A N 1
ATOM 5627 C CA . TYR A 1 375 ? 75.135 73.362 105.467 1.00 104.30 375 TYR A CA 1
ATOM 5628 C C . TYR A 1 375 ? 76.445 74.058 105.132 1.00 104.30 375 TYR A C 1
ATOM 5629 O O . TYR A 1 375 ? 77.520 73.598 105.524 1.00 104.30 375 TYR A O 1
ATOM 5647 N N . ILE A 1 376 ? 76.358 75.165 104.409 1.00 100.54 376 ILE A N 1
ATOM 5648 C CA . ILE A 1 376 ? 77.552 75.831 103.913 1.00 100.54 376 ILE A CA 1
ATOM 5649 C C . ILE A 1 376 ? 78.254 76.575 105.044 1.00 100.54 376 ILE A C 1
ATOM 5650 O O . ILE A 1 376 ? 77.691 76.818 106.114 1.00 100.54 376 ILE A O 1
ATOM 5666 N N . ASP A 1 377 ? 79.513 76.926 104.798 1.00 100.88 377 ASP A N 1
ATOM 5667 C CA . ASP A 1 377 ? 80.320 77.734 105.707 1.00 100.88 377 ASP A CA 1
ATOM 5668 C C . ASP A 1 377 ? 80.684 79.001 104.942 1.00 100.88 377 ASP A C 1
ATOM 5669 O O . ASP A 1 377 ? 81.721 79.079 104.272 1.00 100.88 377 ASP A O 1
ATOM 5678 N N . TYR A 1 378 ? 79.798 79.991 105.053 1.00 103.29 378 TYR A N 1
ATOM 5679 C CA . TYR A 1 378 ? 79.953 81.229 104.304 1.00 103.29 378 TYR A CA 1
ATOM 5680 C C . TYR A 1 378 ? 81.286 81.903 104.596 1.00 103.29 378 TYR A C 1
ATOM 5681 O O . TYR A 1 378 ? 81.907 82.465 103.689 1.00 103.29 378 TYR A O 1
ATOM 5699 N N . ARG A 1 379 ? 81.753 81.850 105.844 1.00 103.93 379 ARG A N 1
ATOM 5700 C CA . ARG A 1 379 ? 83.027 82.485 106.164 1.00 103.93 379 ARG A CA 1
ATOM 5701 C C . ARG A 1 379 ? 84.166 81.826 105.403 1.00 103.93 379 ARG A C 1
ATOM 5702 O O . ARG A 1 379 ? 85.018 82.504 104.816 1.00 103.93 379 ARG A O 1
ATOM 5723 N N . LYS A 1 380 ? 84.181 80.496 105.390 1.00 99.18 380 LYS A N 1
ATOM 5724 C CA . LYS A 1 380 ? 85.218 79.765 104.675 1.00 99.18 380 LYS A CA 1
ATOM 5725 C C . LYS A 1 380 ? 85.181 80.086 103.188 1.00 99.18 380 LYS A C 1
ATOM 5726 O O . LYS A 1 380 ? 86.216 80.372 102.567 1.00 99.18 380 LYS A O 1
ATOM 5745 N N . GLY A 1 381 ? 83.986 80.048 102.599 1.00 101.16 381 GLY A N 1
ATOM 5746 C CA . GLY A 1 381 ? 83.886 80.297 101.174 1.00 101.16 381 GLY A CA 1
ATOM 5747 C C . GLY A 1 381 ? 84.278 81.713 100.814 1.00 101.16 381 GLY A C 1
ATOM 5748 O O . GLY A 1 381 ? 84.929 81.948 99.794 1.00 101.16 381 GLY A O 1
ATOM 5752 N N . LEU A 1 382 ? 83.919 82.670 101.663 1.00 102.66 382 LEU A N 1
ATOM 5753 C CA . LEU A 1 382 ? 84.274 84.053 101.397 1.00 102.66 382 LEU A CA 1
ATOM 5754 C C . LEU A 1 382 ? 85.770 84.269 101.540 1.00 102.66 382 LEU A C 1
ATOM 5755 O O . LEU A 1 382 ? 86.357 85.063 100.802 1.00 102.66 382 LEU A O 1
ATOM 5771 N N . SER A 1 383 ? 86.406 83.572 102.480 1.00 103.37 383 SER A N 1
ATOM 5772 C CA . SER A 1 383 ? 87.855 83.666 102.596 1.00 103.37 383 SER A CA 1
ATOM 5773 C C . SER A 1 383 ? 88.529 83.137 101.338 1.00 103.37 383 SER A C 1
ATOM 5774 O O . SER A 1 383 ? 89.451 83.764 100.792 1.00 103.37 383 SER A O 1
ATOM 5782 N N . LYS A 1 384 ? 88.063 81.986 100.852 1.00 103.33 384 LYS A N 1
ATOM 5783 C CA . LYS A 1 384 ? 88.643 81.430 99.635 1.00 103.33 384 LYS A CA 1
ATOM 5784 C C . LYS A 1 384 ? 88.413 82.358 98.452 1.00 103.33 384 LYS A C 1
ATOM 5785 O O . LYS A 1 384 ? 89.296 82.529 97.604 1.00 103.33 384 LYS A O 1
ATOM 5804 N N . LEU A 1 385 ? 87.245 82.996 98.401 1.00 101.59 385 LEU A N 1
ATOM 5805 C CA . LEU A 1 385 ? 86.956 83.915 97.310 1.00 101.59 385 LEU A CA 1
ATOM 5806 C C . LEU A 1 385 ? 87.851 85.141 97.376 1.00 101.59 385 LEU A C 1
ATOM 5807 O O . LEU A 1 385 ? 88.367 85.597 96.350 1.00 101.59 385 LEU A O 1
ATOM 5823 N N . TYR A 1 386 ? 88.009 85.710 98.570 1.00 100.08 386 TYR A N 1
ATOM 5824 C CA . TYR A 1 386 ? 88.899 86.848 98.752 1.00 100.08 386 TYR A CA 1
ATOM 5825 C C . TYR A 1 386 ? 90.297 86.517 98.258 1.00 100.08 386 TYR A C 1
ATOM 5826 O O . TYR A 1 386 ? 90.906 87.294 97.511 1.00 100.08 386 TYR A O 1
ATOM 5844 N N . ASP A 1 387 ? 90.819 85.353 98.652 1.00 104.37 387 ASP A N 1
ATOM 5845 C CA . ASP A 1 387 ? 92.168 84.995 98.228 1.00 104.37 387 ASP A CA 1
ATOM 5846 C C . ASP A 1 387 ? 92.240 84.797 96.719 1.00 104.37 387 ASP A C 1
ATOM 5847 O O . ASP A 1 387 ? 93.171 85.287 96.063 1.00 104.37 387 ASP A O 1
ATOM 5856 N N . GLN A 1 388 ? 91.230 84.146 96.142 1.00 102.58 388 GLN A N 1
ATOM 5857 C CA . GLN A 1 388 ? 91.278 83.828 94.721 1.00 102.58 388 GLN A CA 1
ATOM 5858 C C . GLN A 1 388 ? 91.118 85.073 93.870 1.00 102.58 388 GLN A C 1
ATOM 5859 O O . GLN A 1 388 ? 91.604 85.115 92.735 1.00 102.58 388 GLN A O 1
ATOM 5873 N N . VAL A 1 389 ? 90.444 86.087 94.397 1.00 101.74 389 VAL A N 1
ATOM 5874 C CA . VAL A 1 389 ? 90.256 87.318 93.646 1.00 101.74 389 VAL A CA 1
ATOM 5875 C C . VAL A 1 389 ? 91.477 88.210 93.784 1.00 101.74 389 VAL A C 1
ATOM 5876 O O . VAL A 1 389 ? 91.987 88.748 92.796 1.00 101.74 389 VAL A O 1
ATOM 5889 N N . HIS A 1 390 ? 91.968 88.384 95.010 1.00 100.61 390 HIS A N 1
ATOM 5890 C CA . HIS A 1 390 ? 93.126 89.235 95.222 1.00 100.61 390 HIS A CA 1
ATOM 5891 C C . HIS A 1 390 ? 94.422 88.610 94.735 1.00 100.61 390 HIS A C 1
ATOM 5892 O O . HIS A 1 390 ? 95.452 89.292 94.747 1.00 100.61 390 HIS A O 1
ATOM 5906 N N . LEU A 1 391 ? 94.413 87.347 94.315 1.00 102.76 391 LEU A N 1
ATOM 5907 C CA . LEU A 1 391 ? 95.636 86.763 93.786 1.00 102.76 391 LEU A CA 1
ATOM 5908 C C . LEU A 1 391 ? 96.052 87.468 92.501 1.00 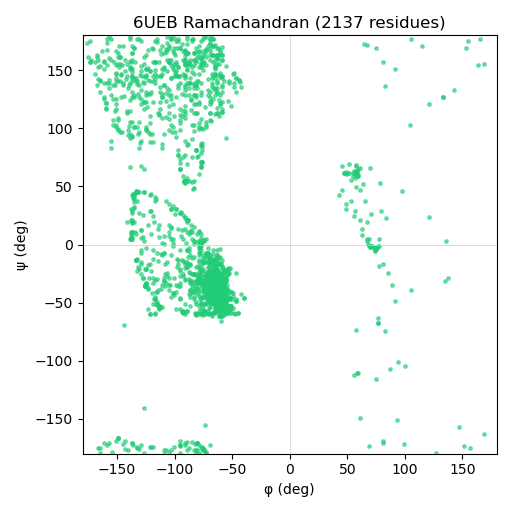102.76 391 LEU A C 1
ATOM 5909 O O . LEU A 1 391 ? 95.365 87.371 91.480 1.00 102.76 391 LEU A O 1
ATOM 5925 N N . LYS A 1 392 ? 97.173 88.181 92.548 1.00 104.47 392 LYS A N 1
ATOM 5926 C CA . LYS A 1 392 ? 97.677 88.921 91.402 1.00 104.47 392 LYS A CA 1
ATOM 5927 C C . LYS A 1 392 ? 98.348 87.985 90.403 1.00 104.47 392 LYS A C 1
ATOM 5928 O O . LYS A 1 392 ? 98.758 86.870 90.733 1.00 104.47 392 LYS A O 1
ATOM 5947 N N . LYS A 1 393 ? 98.455 88.458 89.162 1.00 104.48 393 LYS A N 1
ATOM 5948 C CA . LYS A 1 393 ? 99.020 87.685 88.066 1.00 104.48 393 LYS A CA 1
ATOM 5949 C C . LYS A 1 393 ? 100.024 88.539 87.299 1.00 104.48 393 LYS A C 1
ATOM 5950 O O . LYS A 1 393 ? 100.225 89.721 87.593 1.00 104.48 393 LYS A O 1
ATOM 5969 N N . MET A 1 394 ? 100.658 87.920 86.306 1.00 112.66 394 MET A N 1
ATOM 5970 C CA . MET A 1 394 ? 101.730 88.513 85.509 1.00 112.66 394 MET A CA 1
ATOM 5971 C C . MET A 1 394 ? 101.474 88.262 84.029 1.00 112.66 394 MET A C 1
ATOM 5972 O O . MET A 1 394 ? 102.363 87.878 83.267 1.00 112.66 394 MET A O 1
ATOM 5986 N N . ILE A 1 395 ? 100.231 88.481 83.610 1.00 107.88 395 ILE A N 1
ATOM 5987 C CA . ILE A 1 395 ? 99.754 88.058 82.298 1.00 107.88 395 ILE A CA 1
ATOM 5988 C C . ILE A 1 395 ? 100.208 89.005 81.196 1.00 107.88 395 ILE A C 1
ATOM 5989 O O . ILE A 1 395 ? 100.655 90.126 81.460 1.00 107.88 395 ILE A O 1
ATOM 6005 N N . ASP A 1 396 ? 100.086 88.549 79.954 1.00 113.00 396 ASP A N 1
ATOM 6006 C CA . ASP A 1 396 ? 100.527 89.284 78.781 1.00 113.00 396 ASP A CA 1
ATOM 6007 C C . ASP A 1 396 ? 99.414 90.190 78.263 1.00 113.00 396 ASP A C 1
ATOM 6008 O O . ASP A 1 396 ? 98.244 90.060 78.628 1.00 113.00 396 ASP A O 1
ATOM 6017 N N . LYS A 1 397 ? 99.804 91.122 77.398 1.00 111.73 397 LYS A N 1
ATOM 6018 C CA . LYS A 1 397 ? 98.897 92.058 76.752 1.00 111.73 397 LYS A CA 1
ATOM 6019 C C . LYS A 1 397 ? 98.886 91.935 75.239 1.00 111.73 397 LYS A C 1
ATOM 6020 O O . LYS A 1 397 ? 97.864 92.236 74.617 1.00 111.73 397 LYS A O 1
ATOM 6039 N N . SER A 1 398 ? 99.994 91.509 74.631 1.00 109.97 398 SER A N 1
ATOM 6040 C CA . SER A 1 398 ? 100.046 91.398 73.179 1.00 109.97 398 SER A CA 1
ATOM 6041 C C . SER A 1 398 ? 99.039 90.378 72.674 1.00 109.97 398 SER A C 1
ATOM 6042 O O . SER A 1 398 ? 98.470 90.536 71.586 1.00 109.97 398 SER A O 1
ATOM 6050 N N . TYR A 1 399 ? 98.821 89.310 73.441 1.00 104.72 399 TYR A N 1
ATOM 6051 C CA . TYR A 1 399 ? 97.809 88.334 73.061 1.00 104.72 399 TYR A CA 1
ATOM 6052 C C . TYR A 1 399 ? 96.434 88.980 73.005 1.00 104.72 399 TYR A C 1
ATOM 6053 O O . TYR A 1 399 ? 95.673 88.770 72.053 1.00 104.72 399 TYR A O 1
ATOM 6071 N N . GLN A 1 400 ? 96.100 89.781 74.018 1.00 105.08 400 GLN A N 1
ATOM 6072 C CA . GLN A 1 400 ? 94.830 90.493 73.991 1.00 105.08 400 GLN A CA 1
ATOM 6073 C C . GLN A 1 400 ? 94.769 91.473 72.834 1.00 105.08 400 GLN A C 1
ATOM 6074 O O . GLN A 1 400 ? 93.697 91.686 72.257 1.00 105.08 400 GLN A O 1
ATOM 6088 N N . GLU A 1 401 ? 95.903 92.068 72.470 1.00 107.05 401 GLU A N 1
ATOM 6089 C CA . GLU A 1 401 ? 95.915 92.980 71.332 1.00 107.05 401 GLU A CA 1
ATOM 6090 C C . GLU A 1 401 ? 95.554 92.244 70.049 1.00 107.05 401 GLU A C 1
ATOM 6091 O O . GLU A 1 401 ? 94.688 92.686 69.285 1.00 107.05 401 GLU A O 1
ATOM 6103 N N . CYS A 1 402 ? 96.206 91.107 69.803 1.00 106.66 402 CYS A N 1
ATOM 6104 C CA . CYS A 1 402 ? 95.890 90.316 68.617 1.00 106.66 402 CYS A CA 1
ATOM 6105 C C . CYS A 1 402 ? 94.439 89.855 68.644 1.00 106.66 402 CYS A C 1
ATOM 6106 O O . CYS A 1 402 ? 93.751 89.854 67.614 1.00 106.66 402 CYS A O 1
ATOM 6114 N N . LEU A 1 403 ? 93.954 89.481 69.825 1.00 101.57 403 LEU A N 1
ATOM 6115 C CA . LEU A 1 403 ? 92.588 88.996 69.962 1.00 101.57 403 LEU A CA 1
ATOM 6116 C C . LEU A 1 403 ? 91.581 90.077 69.588 1.00 101.57 403 LEU A C 1
ATOM 6117 O O . LEU A 1 403 ? 90.652 89.847 68.800 1.00 101.57 403 LEU A O 1
ATOM 6133 N N . ALA A 1 404 ? 91.755 91.273 70.142 1.00 103.57 404 ALA A N 1
ATOM 6134 C CA . ALA A 1 404 ? 90.834 92.356 69.837 1.00 103.57 404 ALA A CA 1
ATOM 6135 C C . ALA A 1 404 ? 90.979 92.823 68.397 1.00 103.57 404 ALA A C 1
ATOM 6136 O O . ALA A 1 404 ? 90.004 93.290 67.798 1.00 103.57 404 ALA A O 1
ATOM 6143 N N . SER A 1 405 ? 92.174 92.697 67.818 1.00 104.78 405 SER A N 1
ATOM 6144 C CA . SER A 1 405 ? 92.321 92.981 66.397 1.00 104.78 405 SER A CA 1
ATOM 6145 C C . SER A 1 405 ? 91.487 92.015 65.570 1.00 104.78 405 SER A C 1
ATOM 6146 O O . SER A 1 405 ? 90.841 92.415 64.595 1.00 104.78 405 SER A O 1
ATOM 6154 N N . ASP A 1 406 ? 91.482 90.739 65.956 1.00 104.65 406 ASP A N 1
ATOM 6155 C CA . ASP A 1 406 ? 90.629 89.770 65.276 1.00 104.65 406 ASP A CA 1
ATOM 6156 C C . ASP A 1 406 ? 89.162 90.154 65.412 1.00 104.65 406 ASP A C 1
ATOM 6157 O O . ASP A 1 406 ? 88.393 90.079 64.443 1.00 104.65 406 ASP A O 1
ATOM 6166 N N . LEU A 1 407 ? 88.760 90.572 66.612 1.00 101.54 407 LEU A N 1
ATOM 6167 C CA . LEU A 1 407 ? 87.370 90.965 66.823 1.00 101.54 407 LEU A CA 1
ATOM 6168 C C . LEU A 1 407 ? 86.987 92.139 65.931 1.00 101.54 407 LEU A C 1
ATOM 6169 O O . LEU A 1 407 ? 85.910 92.143 65.321 1.00 101.54 407 LEU A O 1
ATOM 6185 N N . ALA A 1 408 ? 87.850 93.149 65.853 1.00 103.49 408 ALA A N 1
ATOM 6186 C CA . ALA A 1 408 ? 87.542 94.312 65.030 1.00 103.49 408 ALA A CA 1
ATOM 6187 C C . ALA A 1 408 ? 87.516 93.946 63.555 1.00 103.49 408 ALA A C 1
ATOM 6188 O O . ALA A 1 408 ? 86.690 94.462 62.793 1.00 103.49 408 ALA A O 1
ATOM 6195 N N . ARG A 1 409 ? 88.406 93.051 63.131 1.00 104.45 409 ARG A N 1
ATOM 6196 C CA . ARG A 1 409 ? 88.355 92.570 61.757 1.00 104.45 409 ARG A CA 1
ATOM 6197 C C . ARG A 1 409 ? 87.010 91.921 61.468 1.00 104.45 409 ARG A C 1
ATOM 6198 O O . ARG A 1 409 ? 86.393 92.181 60.427 1.00 104.45 409 ARG A O 1
ATOM 6219 N N . ARG A 1 410 ? 86.515 91.117 62.408 1.00 102.68 410 ARG A N 1
ATOM 6220 C CA . ARG A 1 410 ? 85.250 90.424 62.196 1.00 102.68 410 ARG A CA 1
ATOM 6221 C C . ARG A 1 410 ? 84.095 91.414 62.132 1.00 102.68 410 ARG A C 1
ATOM 6222 O O . ARG A 1 410 ? 83.237 91.334 61.241 1.00 102.68 410 ARG A O 1
ATOM 6243 N N . ILE A 1 411 ? 84.070 92.371 63.058 1.00 97.97 411 ILE A N 1
ATOM 6244 C CA . ILE A 1 411 ? 82.948 93.300 63.115 1.00 97.97 411 ILE A CA 1
ATOM 6245 C C . ILE A 1 411 ? 82.938 94.192 61.882 1.00 97.97 411 ILE A C 1
ATOM 6246 O O . ILE A 1 411 ? 81.875 94.513 61.344 1.00 97.97 411 ILE A O 1
ATOM 6262 N N . LEU A 1 412 ? 84.114 94.586 61.395 1.00 98.17 412 LEU A N 1
ATOM 6263 C CA . LEU A 1 412 ? 84.157 95.441 60.216 1.00 98.17 412 LEU A CA 1
ATOM 6264 C C . LEU A 1 412 ? 83.799 94.665 58.957 1.00 98.17 412 LEU A C 1
ATOM 6265 O O . LEU A 1 412 ? 83.149 95.209 58.058 1.00 98.17 412 LEU A O 1
ATOM 6281 N N . ARG A 1 413 ? 84.216 93.400 58.860 1.00 101.11 413 ARG A N 1
ATOM 6282 C CA . ARG A 1 413 ? 83.769 92.578 57.741 1.00 101.11 413 ARG A CA 1
ATOM 6283 C C . ARG A 1 413 ? 82.253 92.477 57.730 1.00 101.11 413 ARG A C 1
ATOM 6284 O O . ARG A 1 413 ? 81.616 92.623 56.681 1.00 101.11 413 ARG A O 1
ATOM 6305 N N . TRP A 1 414 ? 81.656 92.236 58.897 1.00 94.16 414 TRP A N 1
ATOM 6306 C CA . TRP A 1 414 ? 80.203 92.132 58.971 1.00 94.16 414 TRP A CA 1
ATOM 6307 C C . TRP A 1 414 ? 79.543 93.442 58.582 1.00 94.16 414 TRP A C 1
ATOM 6308 O O . TRP A 1 414 ? 78.542 93.457 57.850 1.00 94.16 414 TRP A O 1
ATOM 6329 N N . GLY A 1 415 ? 80.066 94.549 59.103 1.00 95.53 415 GLY A N 1
ATOM 6330 C CA . GLY A 1 415 ? 79.529 95.846 58.748 1.00 95.53 415 GLY A CA 1
ATOM 6331 C C . GLY A 1 415 ? 79.560 96.090 57.256 1.00 95.53 415 GLY A C 1
ATOM 6332 O O . GLY A 1 415 ? 78.559 96.478 56.660 1.00 95.53 415 GLY A O 1
ATOM 6336 N N . PHE A 1 416 ? 80.710 95.848 56.629 1.00 96.37 416 PHE A N 1
ATOM 6337 C CA . PHE A 1 416 ? 80.812 96.045 55.189 1.00 96.37 416 PHE A CA 1
ATOM 6338 C C . PHE A 1 416 ? 79.851 95.138 54.444 1.00 96.37 416 PHE A C 1
ATOM 6339 O O . PHE A 1 416 ? 79.230 95.554 53.460 1.00 96.37 416 PHE A O 1
ATOM 6356 N N . ASP A 1 417 ? 79.729 93.888 54.885 1.00 98.00 417 ASP A N 1
ATOM 6357 C CA . ASP A 1 417 ? 78.860 92.946 54.194 1.00 98.00 417 ASP A CA 1
ATOM 6358 C C . ASP A 1 417 ? 77.421 93.432 54.210 1.00 98.00 417 ASP A C 1
ATOM 6359 O O . ASP A 1 417 ? 76.800 93.615 53.157 1.00 98.00 417 ASP A O 1
ATOM 6368 N N . LYS A 1 418 ? 76.874 93.661 55.402 1.00 97.42 418 LYS A N 1
ATOM 6369 C CA . LYS A 1 418 ? 75.468 94.038 55.487 1.00 97.42 418 LYS A CA 1
ATOM 6370 C C . LYS A 1 418 ? 75.233 95.434 54.929 1.00 97.42 418 LYS A C 1
ATOM 6371 O O . LYS A 1 418 ? 74.382 95.630 54.055 1.00 97.42 418 LYS A O 1
ATOM 6390 N N . TYR A 1 419 ? 75.976 96.415 55.424 1.00 94.17 419 TYR A N 1
ATOM 6391 C CA . TYR A 1 419 ? 75.844 97.812 55.033 1.00 94.17 419 TYR A CA 1
ATOM 6392 C C . TYR A 1 419 ? 77.129 98.174 54.303 1.00 94.17 419 TYR A C 1
ATOM 6393 O O . TYR A 1 419 ? 78.190 98.280 54.924 1.00 94.17 419 TYR A O 1
ATOM 6411 N N . SER A 1 420 ? 77.045 98.409 52.997 1.00 101.05 420 SER A N 1
ATOM 6412 C CA . SER A 1 420 ? 78.251 98.482 52.176 1.00 101.05 420 SER A CA 1
ATOM 6413 C C . SER A 1 420 ? 78.934 99.825 52.424 1.00 101.05 420 SER A C 1
ATOM 6414 O O . SER A 1 420 ? 78.976 100.721 51.581 1.00 101.05 420 SER A O 1
ATOM 6422 N N . LYS A 1 421 ? 79.501 99.932 53.622 1.00 101.14 421 LYS A N 1
ATOM 6423 C CA . LYS A 1 421 ? 80.082 101.173 54.107 1.00 101.14 421 LYS A CA 1
ATOM 6424 C C . LYS A 1 421 ? 81.030 100.842 55.248 1.00 101.14 421 LYS A C 1
ATOM 6425 O O . LYS A 1 421 ? 80.639 100.166 56.202 1.00 101.14 421 LYS A O 1
ATOM 6444 N N . TRP A 1 422 ? 82.266 101.316 55.143 1.00 100.20 422 TRP A N 1
ATOM 6445 C CA . TRP A 1 422 ? 83.224 101.185 56.226 1.00 100.20 422 TRP A CA 1
ATOM 6446 C C . TRP A 1 422 ? 82.766 101.990 57.441 1.00 100.20 422 TRP A C 1
ATOM 6447 O O . TRP A 1 422 ? 81.800 102.755 57.392 1.00 100.20 422 TRP A O 1
ATOM 6468 N N . TYR A 1 423 ? 83.474 101.803 58.550 1.00 99.48 423 TYR A N 1
ATOM 6469 C CA . TYR A 1 423 ? 83.177 102.468 59.813 1.00 99.48 423 TYR A CA 1
ATOM 6470 C C . TYR A 1 423 ? 84.446 103.044 60.417 1.00 99.48 423 TYR A C 1
ATOM 6471 O O . TYR A 1 423 ? 84.727 102.907 61.609 1.00 99.48 423 TYR A O 1
ATOM 6489 N N . LEU A 1 424 ? 85.232 103.699 59.572 1.00 105.32 424 LEU A N 1
ATOM 6490 C CA . LEU A 1 424 ? 86.470 104.365 59.941 1.00 105.32 424 LEU A CA 1
ATOM 6491 C C . LEU A 1 424 ? 86.357 105.854 59.638 1.00 105.32 424 LEU A C 1
ATOM 6492 O O . LEU A 1 424 ? 85.301 106.357 59.246 1.00 105.32 424 LEU A O 1
ATOM 6508 N N . ASP A 1 425 ? 87.468 106.561 59.828 1.00 115.30 425 ASP A N 1
ATOM 6509 C CA . ASP A 1 425 ? 87.529 107.992 59.549 1.00 115.30 425 ASP A CA 1
ATOM 6510 C C . ASP A 1 425 ? 88.956 108.304 59.114 1.00 115.30 425 ASP A C 1
ATOM 6511 O O . ASP A 1 425 ? 89.848 108.456 59.954 1.00 115.30 425 ASP A O 1
ATOM 6520 N N . SER A 1 426 ? 89.159 108.401 57.799 1.00 120.51 426 SER A N 1
ATOM 6521 C CA . SER A 1 426 ? 90.483 108.675 57.254 1.00 120.51 426 SER A CA 1
ATOM 6522 C C . SER A 1 426 ? 91.042 110.010 57.723 1.00 120.51 426 SER A C 1
ATOM 6523 O O . SER A 1 426 ? 92.251 110.237 57.606 1.00 120.51 426 SER A O 1
ATOM 6531 N N . ARG A 1 427 ? 90.195 110.898 58.247 1.00 124.93 427 ARG A N 1
ATOM 6532 C CA . ARG A 1 427 ? 90.680 112.171 58.761 1.00 124.93 427 ARG A CA 1
ATOM 6533 C C . ARG A 1 427 ? 91.667 111.970 59.902 1.00 124.93 427 ARG A C 1
ATOM 6534 O O . ARG A 1 427 ? 92.561 112.800 60.102 1.00 124.93 427 ARG A O 1
ATOM 6555 N N . PHE A 1 428 ? 91.528 110.879 60.650 1.00 122.58 428 PHE A N 1
ATOM 6556 C CA . PHE A 1 428 ? 92.364 110.594 61.806 1.00 122.58 428 PHE A CA 1
ATOM 6557 C C . PHE A 1 428 ? 93.463 109.580 61.516 1.00 122.58 428 PHE A C 1
ATOM 6558 O O . PHE A 1 428 ? 94.252 109.275 62.415 1.00 122.58 428 PHE A O 1
ATOM 6575 N N . LEU A 1 429 ? 93.540 109.059 60.295 1.00 116.13 429 LEU A N 1
ATOM 6576 C CA . LEU A 1 429 ? 94.395 107.925 59.977 1.00 116.13 429 LEU A CA 1
ATOM 6577 C C . LEU A 1 429 ? 95.633 108.366 59.203 1.00 116.13 429 LEU A C 1
ATOM 6578 O O . LEU A 1 429 ? 95.745 109.502 58.741 1.00 116.13 429 LEU A O 1
ATOM 6594 N N . ALA A 1 430 ? 96.571 107.433 59.070 1.00 115.60 430 ALA A N 1
ATOM 6595 C CA . ALA A 1 430 ? 97.843 107.688 58.409 1.00 115.60 430 ALA A CA 1
ATOM 6596 C C . ALA A 1 430 ? 97.662 107.601 56.895 1.00 115.60 430 ALA A C 1
ATOM 6597 O O . ALA A 1 430 ? 96.544 107.512 56.382 1.00 115.60 430 ALA A O 1
ATOM 6604 N N . ARG A 1 431 ? 98.778 107.627 56.161 1.00 116.29 431 ARG A N 1
ATOM 6605 C CA . ARG A 1 431 ? 98.756 107.613 54.704 1.00 116.29 431 ARG A CA 1
ATOM 6606 C C . ARG A 1 431 ? 99.632 106.505 54.136 1.00 116.29 431 ARG A C 1
ATOM 6607 O O . ARG A 1 431 ? 99.350 105.986 53.052 1.00 116.29 431 ARG A O 1
ATOM 6628 N N . ASP A 1 432 ? 100.690 106.126 54.854 1.00 116.37 432 ASP A N 1
ATOM 6629 C CA . ASP A 1 432 ? 101.493 104.972 54.462 1.00 116.37 432 ASP A CA 1
ATOM 6630 C C . ASP A 1 432 ? 100.838 103.696 54.972 1.00 116.37 432 ASP A C 1
ATOM 6631 O O . ASP A 1 432 ? 101.466 102.887 55.662 1.00 116.37 432 ASP A O 1
ATOM 6640 N N . HIS A 1 433 ? 99.568 103.516 54.618 1.00 111.69 433 HIS A N 1
ATOM 6641 C CA . HIS A 1 433 ? 98.728 102.474 55.139 1.00 111.69 433 HIS A CA 1
ATOM 6642 C C . HIS A 1 433 ? 97.847 102.035 53.972 1.00 111.69 433 HIS A C 1
ATOM 6643 O O . HIS A 1 433 ? 97.207 102.891 53.341 1.00 111.69 433 HIS A O 1
ATOM 6657 N N . PRO A 1 434 ? 97.773 100.739 53.643 1.00 111.22 434 PRO A N 1
ATOM 6658 C CA . PRO A 1 434 ? 97.024 100.342 52.435 1.00 111.22 434 PRO A CA 1
ATOM 6659 C C . PRO A 1 434 ? 95.526 100.604 52.545 1.00 111.22 434 PRO A C 1
ATOM 6660 O O . PRO A 1 434 ? 94.794 100.541 51.534 1.00 111.22 434 PRO A O 1
ATOM 6671 N N . LEU A 1 435 ? 95.051 100.974 53.720 1.00 108.90 435 LEU A N 1
ATOM 6672 C CA . LEU A 1 435 ? 93.632 101.158 53.893 1.00 108.90 435 LEU A CA 1
ATOM 6673 C C . LEU A 1 435 ? 93.180 102.568 53.549 1.00 108.90 435 LEU A C 1
ATOM 6674 O O . LEU A 1 435 ? 91.984 102.770 53.369 1.00 108.90 435 LEU A O 1
ATOM 6690 N N . THR A 1 436 ? 94.086 103.533 53.354 1.00 114.53 436 THR A N 1
ATOM 6691 C CA . THR A 1 436 ? 93.561 104.802 52.858 1.00 114.53 436 THR A CA 1
ATOM 6692 C C . THR A 1 436 ? 93.120 104.680 51.395 1.00 114.53 436 THR A C 1
ATOM 6693 O O . THR A 1 436 ? 92.073 105.242 51.050 1.00 114.53 436 THR A O 1
ATOM 6704 N N . PRO A 1 437 ? 93.803 103.933 50.509 1.00 106.63 437 PRO A N 1
ATOM 6705 C CA . PRO A 1 437 ? 93.162 103.658 49.216 1.00 106.63 437 PRO A CA 1
ATOM 6706 C C . PRO A 1 437 ? 92.040 102.652 49.321 1.00 106.63 437 PRO A C 1
ATOM 6707 O O . PRO A 1 437 ? 91.014 102.811 48.642 1.00 106.63 437 PRO A O 1
ATOM 6718 N N . TYR A 1 438 ? 92.163 101.651 50.203 1.00 105.56 438 TYR A N 1
ATOM 6719 C CA . TYR A 1 438 ? 91.035 100.725 50.313 1.00 105.56 438 TYR A CA 1
ATOM 6720 C C . TYR A 1 438 ? 89.841 101.331 51.060 1.00 105.56 438 TYR A C 1
ATOM 6721 O O . TYR A 1 438 ? 88.859 100.620 51.300 1.00 105.56 438 TYR A O 1
ATOM 6739 N N . ILE A 1 439 ? 89.920 102.606 51.443 1.00 106.53 439 ILE A N 1
ATOM 6740 C CA . ILE A 1 439 ? 88.809 103.341 52.022 1.00 106.53 439 ILE A CA 1
ATOM 6741 C C . ILE A 1 439 ? 88.323 104.438 51.084 1.00 106.53 439 ILE A C 1
ATOM 6742 O O . ILE A 1 439 ? 87.119 104.689 50.996 1.00 106.53 439 ILE A O 1
ATOM 6758 N N . LYS A 1 440 ? 89.242 105.117 50.390 1.00 109.47 440 LYS A N 1
ATOM 6759 C CA . LYS A 1 440 ? 88.834 105.982 49.291 1.00 109.47 440 LYS A CA 1
ATOM 6760 C C . LYS A 1 440 ? 87.998 105.206 48.290 1.00 109.47 440 LYS A C 1
ATOM 6761 O O . LYS A 1 440 ? 87.068 105.759 47.692 1.00 109.47 440 LYS A O 1
ATOM 6780 N N . THR A 1 441 ? 88.315 103.929 48.097 1.00 108.95 441 THR A N 1
ATOM 6781 C CA . THR A 1 441 ? 87.441 103.001 47.397 1.00 108.95 441 THR A CA 1
ATOM 6782 C C . THR A 1 441 ? 86.798 102.105 48.444 1.00 108.95 441 THR A C 1
ATOM 6783 O O . THR A 1 441 ? 87.498 101.378 49.156 1.00 108.95 441 THR A O 1
ATOM 6794 N N . GLN A 1 442 ? 85.472 102.149 48.534 1.00 103.03 442 GLN A N 1
ATOM 6795 C CA . GLN A 1 442 ? 84.760 101.449 49.600 1.00 103.03 442 GLN A CA 1
ATOM 6796 C C . GLN A 1 442 ? 84.720 99.966 49.253 1.00 103.03 442 GLN A C 1
ATOM 6797 O O . GLN A 1 442 ? 83.757 99.444 48.686 1.00 103.03 442 GLN A O 1
ATOM 6811 N N . THR A 1 443 ? 85.802 99.283 49.615 1.00 106.87 443 THR A N 1
ATOM 6812 C CA . THR A 1 443 ? 85.975 97.864 49.340 1.00 106.87 443 THR A CA 1
ATOM 6813 C C . THR A 1 443 ? 86.371 97.109 50.597 1.00 106.87 443 THR A C 1
ATOM 6814 O O . THR A 1 443 ? 86.379 97.673 51.694 1.00 106.87 443 THR A O 1
ATOM 6825 N N . TRP A 1 444 ? 86.703 95.833 50.437 1.00 100.73 444 TRP A N 1
ATOM 6826 C CA . TRP A 1 444 ? 87.321 95.036 51.472 1.00 100.73 444 TRP A CA 1
ATOM 6827 C C . TRP A 1 444 ? 88.618 94.445 50.934 1.00 100.73 444 TRP A C 1
ATOM 6828 O O . TRP A 1 444 ? 88.678 94.105 49.748 1.00 100.73 444 TRP A O 1
ATOM 6849 N N . PRO A 1 445 ? 89.662 94.301 51.748 1.00 105.56 445 PRO A N 1
ATOM 6850 C CA . PRO A 1 445 ? 90.959 93.965 51.186 1.00 105.56 445 PRO A CA 1
ATOM 6851 C C . PRO A 1 445 ? 91.170 92.464 51.130 1.00 105.56 445 PRO A C 1
ATOM 6852 O O . PRO A 1 445 ? 90.420 91.697 51.751 1.00 105.56 445 PRO A O 1
ATOM 6863 N N . PRO A 1 446 ? 92.178 92.010 50.401 1.00 107.40 446 PRO A N 1
ATOM 6864 C CA . PRO A 1 446 ? 92.479 90.580 50.324 1.00 107.40 446 PRO A CA 1
ATOM 6865 C C . PRO A 1 446 ? 93.333 90.073 51.486 1.00 107.40 446 PRO A C 1
ATOM 6866 O O . PRO A 1 446 ? 93.713 90.803 52.418 1.00 107.40 446 PRO A O 1
ATOM 6877 N N . LYS A 1 447 ? 93.665 88.783 51.382 1.00 108.59 447 LYS A N 1
ATOM 6878 C CA . LYS A 1 447 ? 94.307 88.068 52.476 1.00 108.59 447 LYS A CA 1
ATOM 6879 C C . LYS A 1 447 ? 95.689 88.628 52.775 1.00 108.59 447 LYS A C 1
ATOM 6880 O O . LYS A 1 447 ? 96.062 88.781 53.942 1.00 108.59 447 LYS A O 1
ATOM 6899 N N . HIS A 1 448 ? 96.476 88.920 51.740 1.00 107.68 448 HIS A N 1
ATOM 6900 C CA . HIS A 1 448 ? 97.836 89.373 52.002 1.00 107.68 448 HIS A CA 1
ATOM 6901 C C . HIS A 1 448 ? 97.857 90.760 52.630 1.00 107.68 448 HIS A C 1
ATOM 6902 O O . HIS A 1 448 ? 98.705 91.038 53.485 1.00 107.68 448 HIS A O 1
ATOM 6916 N N . ILE A 1 449 ? 96.913 91.627 52.267 1.00 108.25 449 ILE A N 1
ATOM 6917 C CA . ILE A 1 449 ? 96.829 92.926 52.927 1.00 108.25 449 ILE A CA 1
ATOM 6918 C C . ILE A 1 449 ? 96.456 92.753 54.395 1.00 108.25 449 ILE A C 1
ATOM 6919 O O . ILE A 1 449 ? 97.084 93.341 55.292 1.00 108.25 449 ILE A O 1
ATOM 6935 N N . VAL A 1 450 ? 95.435 91.937 54.670 1.00 107.34 450 VAL A N 1
ATOM 6936 C CA . VAL A 1 450 ? 95.050 91.799 56.071 1.00 107.34 450 VAL A CA 1
ATOM 6937 C C . VAL A 1 450 ? 96.170 91.143 56.866 1.00 107.34 450 VAL A C 1
ATOM 6938 O O . VAL A 1 450 ? 96.324 91.405 58.064 1.00 107.34 450 VAL A O 1
ATOM 6951 N N . ASP A 1 451 ? 96.974 90.294 56.224 1.00 110.69 451 ASP A N 1
ATOM 6952 C CA . ASP A 1 451 ? 98.149 89.757 56.898 1.00 110.69 451 ASP A CA 1
ATOM 6953 C C . ASP A 1 451 ? 99.174 90.854 57.154 1.00 110.69 451 ASP A C 1
ATOM 6954 O O . ASP A 1 451 ? 99.847 90.852 58.191 1.00 110.69 451 ASP A O 1
ATOM 6963 N N . LEU A 1 452 ? 99.298 91.811 56.230 1.00 106.64 452 LEU A N 1
ATOM 6964 C CA . LEU A 1 452 ? 100.208 92.926 56.465 1.00 106.64 452 LEU A CA 1
ATOM 6965 C C . LEU A 1 452 ? 99.777 93.757 57.660 1.00 106.64 452 LEU A C 1
ATOM 6966 O O . LEU A 1 452 ? 100.619 94.388 58.306 1.00 106.64 452 LEU A O 1
ATOM 6982 N N . VAL A 1 453 ? 98.479 93.776 57.965 1.00 108.75 453 VAL A N 1
ATOM 6983 C CA . VAL A 1 453 ? 97.978 94.559 59.097 1.00 108.75 453 VAL A CA 1
ATOM 6984 C C . VAL A 1 453 ? 97.264 93.666 60.101 1.00 108.75 453 VAL A C 1
ATOM 6985 O O . VAL A 1 453 ? 96.342 94.111 60.792 1.00 108.75 453 VAL A O 1
ATOM 6998 N N . GLY A 1 454 ? 97.675 92.401 60.183 1.00 109.14 454 GLY A N 1
ATOM 6999 C CA . GLY A 1 454 ? 96.926 91.420 60.952 1.00 109.14 454 GLY A CA 1
ATOM 7000 C C . GLY A 1 454 ? 96.715 91.756 62.414 1.00 109.14 454 GLY A C 1
ATOM 7001 O O . GLY A 1 454 ? 95.794 91.209 63.031 1.00 109.14 454 GLY A O 1
ATOM 7005 N N . ASP A 1 455 ? 97.544 92.624 62.992 1.00 109.40 455 ASP A N 1
ATOM 7006 C CA . ASP A 1 455 ? 97.447 92.943 64.416 1.00 109.40 455 ASP A CA 1
ATOM 7007 C C . ASP A 1 455 ? 97.568 94.441 64.666 1.00 109.40 455 ASP A C 1
ATOM 7008 O O . ASP A 1 455 ? 98.260 94.870 65.595 1.00 109.40 455 ASP A O 1
ATOM 7017 N N . THR A 1 456 ? 96.908 95.267 63.844 1.00 109.55 456 THR A N 1
ATOM 7018 C CA . THR A 1 456 ? 96.995 96.712 64.032 1.00 109.55 456 THR A CA 1
ATOM 7019 C C . THR A 1 456 ? 95.647 97.413 63.873 1.00 109.55 456 THR A C 1
ATOM 7020 O O . THR A 1 456 ? 95.609 98.650 63.783 1.00 109.55 456 THR A O 1
ATOM 7031 N N . TRP A 1 457 ? 94.533 96.683 63.966 1.00 106.09 457 TRP A N 1
ATOM 7032 C CA . TRP A 1 457 ? 93.244 97.290 63.659 1.00 106.09 457 TRP A CA 1
ATOM 7033 C C . TRP A 1 457 ? 92.838 98.301 64.718 1.00 106.09 457 TRP A C 1
ATOM 7034 O O . TRP A 1 457 ? 92.041 99.203 64.434 1.00 106.09 457 TRP A O 1
ATOM 7055 N N . HIS A 1 458 ? 93.441 98.222 65.901 1.00 105.51 458 HIS A N 1
ATOM 7056 C CA . HIS A 1 458 ? 93.148 99.188 66.947 1.00 105.51 458 HIS A CA 1
ATOM 7057 C C . HIS A 1 458 ? 93.626 100.566 66.545 1.00 105.51 458 HIS A C 1
ATOM 7058 O O . HIS A 1 458 ? 92.959 101.567 66.829 1.00 105.51 458 HIS A O 1
ATOM 7072 N N . LYS A 1 459 ? 94.782 100.644 65.882 1.00 108.63 459 LYS A N 1
ATOM 7073 C CA . LYS A 1 459 ? 95.245 101.945 65.418 1.00 108.63 459 LYS A CA 1
ATOM 7074 C C . LYS A 1 459 ? 94.273 102.589 64.435 1.00 108.63 459 LYS A C 1
ATOM 7075 O O . LYS A 1 459 ? 94.431 103.776 64.128 1.00 108.63 459 LYS A O 1
ATOM 7094 N N . LEU A 1 460 ? 93.277 101.850 63.938 1.00 107.63 460 LEU A N 1
ATOM 7095 C CA . LEU A 1 460 ? 92.195 102.468 63.189 1.00 107.63 460 LEU A CA 1
ATOM 7096 C C . LEU A 1 460 ? 91.170 103.060 64.155 1.00 107.63 460 LEU A C 1
ATOM 7097 O O . LEU A 1 460 ? 90.715 102.360 65.064 1.00 107.63 460 LEU A O 1
ATOM 7113 N N . PRO A 1 461 ? 90.779 104.335 63.998 1.00 111.64 461 PRO A N 1
ATOM 7114 C CA . PRO A 1 461 ? 89.727 104.884 64.881 1.00 111.64 461 PRO A CA 1
ATOM 7115 C C . PRO A 1 461 ? 88.313 104.512 64.443 1.00 111.64 461 PRO A C 1
ATOM 7116 O O . PRO A 1 461 ? 87.590 105.267 63.798 1.00 111.64 461 PRO A O 1
ATOM 7127 N N . ILE A 1 462 ? 87.902 103.298 64.804 1.00 102.20 462 ILE A N 1
ATOM 7128 C CA . ILE A 1 462 ? 86.577 102.818 64.435 1.00 102.20 462 ILE A CA 1
ATOM 7129 C C . ILE A 1 462 ? 85.518 103.665 65.124 1.00 102.20 462 ILE A C 1
ATOM 7130 O O . ILE A 1 462 ? 85.565 103.883 66.341 1.00 102.20 462 ILE A O 1
ATOM 7146 N N . THR A 1 463 ? 84.566 104.157 64.341 1.00 99.17 463 THR A N 1
ATOM 7147 C CA . THR A 1 463 ? 83.503 105.020 64.818 1.00 99.17 463 THR A CA 1
ATOM 7148 C C . THR A 1 463 ? 82.251 104.205 65.138 1.00 99.17 463 THR A C 1
ATOM 7149 O O . THR A 1 463 ? 82.253 102.972 65.119 1.00 99.17 463 THR A O 1
ATOM 7160 N N . GLN A 1 464 ? 81.168 104.913 65.437 1.00 98.13 464 GLN A N 1
ATOM 7161 C CA . GLN A 1 464 ? 79.924 104.282 65.849 1.00 98.13 464 GLN A CA 1
ATOM 7162 C C . GLN A 1 464 ? 79.337 103.446 64.723 1.00 98.13 464 GLN A C 1
ATOM 7163 O O . GLN A 1 464 ? 79.423 103.811 63.548 1.00 98.13 464 GLN A O 1
ATOM 7177 N N . ILE A 1 465 ? 78.743 102.309 65.090 1.00 98.81 465 ILE A N 1
ATOM 7178 C CA . ILE A 1 465 ? 77.995 101.488 64.145 1.00 98.81 465 ILE A CA 1
ATOM 7179 C C . ILE A 1 465 ? 76.561 101.343 64.627 1.00 98.81 465 ILE A C 1
ATOM 7180 O O . ILE A 1 465 ? 75.616 101.723 63.927 1.00 98.81 465 ILE A O 1
ATOM 7196 N N . PHE A 1 466 ? 76.392 100.788 65.820 1.00 97.08 466 PHE A N 1
ATOM 7197 C CA . PHE A 1 466 ? 75.081 100.414 66.333 1.00 97.08 466 PHE A CA 1
ATOM 7198 C C . PHE A 1 466 ? 74.553 101.546 67.201 1.00 97.08 466 PHE A C 1
ATOM 7199 O O . PHE A 1 466 ? 75.025 101.749 68.323 1.00 97.08 466 PHE A O 1
ATOM 7216 N N . GLU A 1 467 ? 73.570 102.273 66.687 1.00 103.24 467 GLU A N 1
ATOM 7217 C CA . GLU A 1 467 ? 72.969 103.351 67.453 1.00 103.24 467 GLU A CA 1
ATOM 7218 C C . GLU A 1 467 ? 72.176 102.777 68.616 1.00 103.24 467 GLU A C 1
ATOM 7219 O O . GLU A 1 467 ? 71.373 101.857 68.442 1.00 103.24 467 GLU A O 1
ATOM 7231 N N . ILE A 1 468 ? 72.411 103.320 69.803 1.00 100.15 468 ILE A N 1
ATOM 7232 C CA . ILE A 1 468 ? 71.714 102.883 71.007 1.00 100.15 468 ILE A CA 1
ATOM 7233 C C . ILE A 1 468 ? 70.411 103.657 71.137 1.00 100.15 468 ILE A C 1
ATOM 7234 O O . ILE A 1 468 ? 70.302 104.776 70.617 1.00 100.15 468 ILE A O 1
ATOM 7250 N N . PRO A 1 469 ? 69.408 103.117 71.826 1.00 104.00 469 PRO A N 1
ATOM 7251 C CA . PRO A 1 469 ? 68.126 103.814 71.929 1.00 104.00 469 PRO A CA 1
ATOM 7252 C C . PRO A 1 469 ? 68.098 104.795 73.087 1.00 104.00 469 PRO A C 1
ATOM 7253 O O . PRO A 1 469 ? 68.637 104.546 74.166 1.00 104.00 469 PRO A O 1
ATOM 7264 N N . GLU A 1 470 ? 67.433 105.925 72.856 1.00 105.74 470 GLU A N 1
ATOM 7265 C CA . GLU A 1 470 ? 67.267 106.930 73.897 1.00 105.74 470 GLU A CA 1
ATOM 7266 C C . GLU A 1 470 ? 66.310 106.491 74.994 1.00 105.74 470 GLU A C 1
ATOM 7267 O O . GLU A 1 470 ? 66.127 107.237 75.961 1.00 105.74 470 GLU A O 1
ATOM 7279 N N . SER A 1 471 ? 65.699 105.319 74.873 1.00 106.03 471 SER A N 1
ATOM 7280 C CA . SER A 1 471 ? 64.825 104.778 75.900 1.00 106.03 471 SER A CA 1
ATOM 7281 C C . SER A 1 471 ? 64.774 103.268 75.719 1.00 106.03 471 SER A C 1
ATOM 7282 O O . SER A 1 471 ? 65.533 102.695 74.931 1.00 106.03 471 SER A O 1
ATOM 7290 N N . MET A 1 472 ? 63.878 102.619 76.451 1.00 107.62 472 MET A N 1
ATOM 7291 C CA . MET A 1 472 ? 63.788 101.169 76.428 1.00 107.62 472 MET A CA 1
ATOM 7292 C C . MET A 1 472 ? 62.512 100.766 77.143 1.00 107.62 472 MET A C 1
ATOM 7293 O O . MET A 1 472 ? 61.978 101.515 77.964 1.00 107.62 472 MET A O 1
ATOM 7307 N N . ASP A 1 473 ? 62.034 99.586 76.822 1.00 111.16 473 ASP A N 1
ATOM 7308 C CA . ASP A 1 473 ? 60.838 99.086 77.471 1.00 111.16 473 ASP A CA 1
ATOM 7309 C C . ASP A 1 473 ? 61.179 98.590 78.874 1.00 111.16 473 ASP A C 1
ATOM 7310 O O . ASP A 1 473 ? 62.215 97.948 79.066 1.00 111.16 473 ASP A O 1
ATOM 7319 N N . PRO A 1 474 ? 60.336 98.862 79.872 1.00 108.91 474 PRO A N 1
ATOM 7320 C CA . PRO A 1 474 ? 60.637 98.367 81.220 1.00 108.91 474 PRO A CA 1
ATOM 7321 C C . PRO A 1 474 ? 60.667 96.859 81.323 1.00 108.91 474 PRO A C 1
ATOM 7322 O O . PRO A 1 474 ? 61.309 96.329 82.236 1.00 108.91 474 PRO A O 1
ATOM 7333 N N . SER A 1 475 ? 60.001 96.144 80.418 1.00 111.42 475 SER A N 1
ATOM 7334 C CA . SER A 1 475 ? 59.980 94.689 80.501 1.00 111.42 475 SER A CA 1
ATOM 7335 C C . SER A 1 475 ? 61.364 94.081 80.341 1.00 111.42 475 SER A C 1
ATOM 7336 O O . SER A 1 475 ? 61.581 92.943 80.769 1.00 111.42 475 SER A O 1
ATOM 7344 N N . GLU A 1 476 ? 62.302 94.811 79.742 1.00 108.77 476 GLU A N 1
ATOM 7345 C CA . GLU A 1 476 ? 63.644 94.300 79.517 1.00 108.77 476 GLU A CA 1
ATOM 7346 C C . GLU A 1 476 ? 64.583 94.581 80.680 1.00 108.77 476 GLU A C 1
ATOM 7347 O O . GLU A 1 476 ? 65.638 93.944 80.774 1.00 108.77 476 GLU A O 1
ATOM 7359 N N . ILE A 1 477 ? 64.209 95.486 81.584 1.00 106.38 477 ILE A N 1
ATOM 7360 C CA . ILE A 1 477 ? 65.097 95.938 82.648 1.00 106.38 477 ILE A CA 1
ATOM 7361 C C . ILE A 1 477 ? 64.516 95.565 84.003 1.00 106.38 477 ILE A C 1
ATOM 7362 O O . ILE A 1 477 ? 65.143 94.841 84.784 1.00 106.38 477 ILE A O 1
ATOM 7378 N N . LEU A 1 478 ? 63.317 96.058 84.287 1.00 109.85 478 LEU A N 1
ATOM 7379 C CA . LEU A 1 478 ? 62.703 95.835 85.586 1.00 109.85 478 LEU A CA 1
ATOM 7380 C C . LEU A 1 478 ? 62.447 94.350 85.814 1.00 109.85 478 LEU A C 1
ATOM 7381 O O . LEU A 1 478 ? 62.020 93.628 84.910 1.00 109.85 478 LEU A O 1
ATOM 7397 N N . ASP A 1 479 ? 62.715 93.900 87.035 1.00 116.29 479 ASP A N 1
ATOM 7398 C CA . ASP A 1 479 ? 62.485 92.522 87.447 1.00 116.29 479 ASP A CA 1
ATOM 7399 C C . ASP A 1 479 ? 62.753 92.438 88.942 1.00 116.29 479 ASP A C 1
ATOM 7400 O O . ASP A 1 479 ? 63.488 93.256 89.500 1.00 116.29 479 ASP A O 1
ATOM 7409 N N . ASP A 1 480 ? 62.166 91.428 89.583 1.00 118.09 480 ASP A N 1
ATOM 7410 C CA . ASP A 1 480 ? 62.291 91.265 91.032 1.00 118.09 480 ASP A CA 1
ATOM 7411 C C . ASP A 1 480 ? 63.676 90.695 91.339 1.00 118.09 480 ASP A C 1
ATOM 7412 O O . ASP A 1 480 ? 63.862 89.505 91.605 1.00 118.09 480 ASP A O 1
ATOM 7421 N N . LYS A 1 481 ? 64.668 91.587 91.312 1.00 114.25 481 LYS A N 1
ATOM 7422 C CA . LYS A 1 481 ? 66.068 91.228 91.499 1.00 114.25 481 LYS A CA 1
ATOM 7423 C C . LYS A 1 481 ? 66.637 91.701 92.831 1.00 114.25 481 LYS A C 1
ATOM 7424 O O . LYS A 1 481 ? 67.845 91.573 93.053 1.00 114.25 481 LYS A O 1
ATOM 7443 N N . SER A 1 482 ? 65.804 92.240 93.722 1.00 112.29 482 SER A N 1
ATOM 7444 C CA . SER A 1 482 ? 66.230 92.637 95.061 1.00 112.29 482 SER A CA 1
ATOM 7445 C C . SER A 1 482 ? 67.381 93.644 94.998 1.00 112.29 482 SER A C 1
ATOM 7446 O O . SER A 1 482 ? 68.501 93.394 95.447 1.00 112.29 482 SER A O 1
ATOM 7454 N N . HIS A 1 483 ? 67.076 94.782 94.382 1.00 111.06 483 HIS A N 1
ATOM 7455 C CA . HIS A 1 483 ? 67.994 95.911 94.314 1.00 111.06 483 HIS A CA 1
ATOM 7456 C C . HIS A 1 483 ? 68.571 96.239 95.683 1.00 111.06 483 HIS A C 1
ATOM 7457 O O . HIS A 1 483 ? 67.870 96.214 96.697 1.00 111.06 483 HIS A O 1
ATOM 7471 N N . SER A 1 484 ? 69.860 96.553 95.698 1.00 106.30 484 SER A N 1
ATOM 7472 C CA . SER A 1 484 ? 70.624 96.693 96.929 1.00 106.30 484 SER A CA 1
ATOM 7473 C C . SER A 1 484 ? 70.383 98.059 97.554 1.00 106.30 484 SER A C 1
ATOM 7474 O O . SER A 1 484 ? 69.501 98.817 97.146 1.00 106.30 484 SER A O 1
ATOM 7482 N N . PHE A 1 485 ? 71.172 98.376 98.568 1.00 105.14 485 PHE A N 1
ATOM 7483 C CA . PHE A 1 485 ? 71.156 99.677 99.211 1.00 105.14 485 PHE A CA 1
ATOM 7484 C C . PHE A 1 485 ? 72.317 100.516 98.698 1.00 105.14 485 PHE A C 1
ATOM 7485 O O . PHE A 1 485 ? 73.216 100.026 98.013 1.00 105.14 485 PHE A O 1
ATOM 7502 N N . THR A 1 486 ? 72.281 101.798 99.034 1.00 107.10 486 THR A N 1
ATOM 7503 C CA . THR A 1 486 ? 73.386 102.708 98.782 1.00 107.10 486 THR A CA 1
ATOM 7504 C C . THR A 1 486 ? 74.027 103.111 100.105 1.00 107.10 486 THR A C 1
ATOM 7505 O O . THR A 1 486 ? 73.513 102.821 101.189 1.00 107.10 486 THR A O 1
ATOM 7516 N N . ARG A 1 487 ? 75.169 103.790 99.996 1.00 105.29 487 ARG A N 1
ATOM 7517 C CA . ARG A 1 487 ? 76.027 103.990 101.159 1.00 105.29 487 ARG A CA 1
ATOM 7518 C C . ARG A 1 487 ? 75.337 104.813 102.236 1.00 105.29 487 ARG A C 1
ATOM 7519 O O . ARG A 1 487 ? 75.490 104.536 103.432 1.00 105.29 487 ARG A O 1
ATOM 7540 N N . THR A 1 488 ? 74.584 105.834 101.833 1.00 109.24 488 THR A N 1
ATOM 7541 C CA . THR A 1 488 ? 73.939 106.708 102.805 1.00 109.24 488 THR A CA 1
ATOM 7542 C C . THR A 1 488 ? 72.964 105.928 103.677 1.00 109.24 488 THR A C 1
ATOM 7543 O O . THR A 1 488 ? 73.060 105.937 104.913 1.00 109.24 488 THR A O 1
ATOM 7554 N N . ARG A 1 489 ? 72.017 105.234 103.043 1.00 111.44 489 ARG A N 1
ATOM 7555 C CA . ARG A 1 489 ? 71.052 104.463 103.812 1.00 111.44 489 ARG A CA 1
ATOM 7556 C C . ARG A 1 489 ? 71.724 103.326 104.560 1.00 111.44 489 ARG A C 1
ATOM 7557 O O . ARG A 1 489 ? 71.270 102.955 105.644 1.00 111.44 489 ARG A O 1
ATOM 7578 N N . LEU A 1 490 ? 72.803 102.768 104.013 1.00 108.33 490 LEU A N 1
ATOM 7579 C CA . LEU A 1 490 ? 73.502 101.703 104.719 1.00 108.33 490 LEU A CA 1
ATOM 7580 C C . LEU A 1 490 ? 74.074 102.215 106.034 1.00 108.33 490 LEU A C 1
ATOM 7581 O O . LEU A 1 490 ? 73.878 101.607 107.093 1.00 108.33 490 LEU A O 1
ATOM 7597 N N . ALA A 1 491 ? 74.776 103.346 105.985 1.00 108.74 491 ALA A N 1
ATOM 7598 C CA . ALA A 1 491 ? 75.341 103.910 107.203 1.00 108.74 491 ALA A CA 1
ATOM 7599 C C . ALA A 1 491 ? 74.249 104.307 108.185 1.00 108.74 491 ALA A C 1
ATOM 7600 O O . ALA A 1 491 ? 74.391 104.108 109.398 1.00 108.74 491 ALA A O 1
ATOM 7607 N N . SER A 1 492 ? 73.146 104.865 107.684 1.00 111.90 492 SER A N 1
ATOM 7608 C CA . SER A 1 492 ? 72.067 105.260 108.583 1.00 111.90 492 SER A CA 1
ATOM 7609 C C . SER A 1 492 ? 71.442 104.046 109.260 1.00 111.90 492 SER A C 1
ATOM 7610 O O . SER A 1 492 ? 71.181 104.063 110.470 1.00 111.90 492 SER A O 1
ATOM 7618 N N . TRP A 1 493 ? 71.210 102.980 108.494 1.00 110.61 493 TRP A N 1
ATOM 7619 C CA . TRP A 1 493 ? 70.636 101.761 109.042 1.00 110.61 493 TRP A CA 1
ATOM 7620 C C . TRP A 1 493 ? 71.572 101.109 110.043 1.00 110.61 493 TRP A C 1
ATOM 7621 O O . TRP A 1 493 ? 71.114 100.502 111.015 1.00 110.61 493 TRP A O 1
ATOM 7642 N N . LEU A 1 494 ? 72.881 101.229 109.826 1.00 111.77 494 LEU A N 1
ATOM 7643 C CA . LEU A 1 494 ? 73.831 100.686 110.788 1.00 111.77 494 LEU A CA 1
ATOM 7644 C C . LEU A 1 494 ? 73.841 101.505 112.069 1.00 111.77 494 LEU A C 1
ATOM 7645 O O . LEU A 1 494 ? 73.909 100.947 113.170 1.00 111.77 494 LEU A O 1
ATOM 7661 N N . SER A 1 495 ? 73.779 102.831 111.945 1.00 114.63 495 SER A N 1
ATOM 7662 C CA . SER A 1 495 ? 73.728 103.673 113.132 1.00 114.63 495 SER A CA 1
ATOM 7663 C C . SER A 1 495 ? 72.465 103.403 113.937 1.00 114.63 495 SER A C 1
ATOM 7664 O O . SER A 1 495 ? 72.492 103.414 115.173 1.00 114.63 495 SER A O 1
ATOM 7672 N N . GLU A 1 496 ? 71.350 103.147 113.254 1.00 116.45 496 GLU A N 1
ATOM 7673 C CA . GLU A 1 496 ? 70.089 102.929 113.955 1.00 116.45 496 GLU A CA 1
ATOM 7674 C C . GLU A 1 496 ? 70.024 101.533 114.566 1.00 116.45 496 GLU A C 1
ATOM 7675 O O . GLU A 1 496 ? 69.876 101.382 115.783 1.00 116.45 496 GLU A O 1
ATOM 7687 N N . ASN A 1 497 ? 70.136 100.500 113.736 1.00 115.64 497 ASN A N 1
ATOM 7688 C CA . ASN A 1 497 ? 69.934 99.139 114.200 1.00 115.64 497 ASN A CA 1
ATOM 7689 C C . ASN A 1 497 ? 71.109 98.676 115.056 1.00 115.64 497 ASN A C 1
ATOM 7690 O O . ASN A 1 497 ? 72.173 99.300 115.105 1.00 115.64 497 ASN A O 1
ATOM 7701 N N . ARG A 1 498 ? 70.892 97.552 115.742 1.00 124.81 498 ARG A N 1
ATOM 7702 C CA . ARG A 1 498 ? 71.905 96.910 116.565 1.00 124.81 498 ARG A CA 1
ATOM 7703 C C . ARG A 1 498 ? 72.418 95.608 115.968 1.00 124.81 498 ARG A C 1
ATOM 7704 O O . ARG A 1 498 ? 73.372 95.036 116.505 1.00 124.81 498 ARG A O 1
ATOM 7725 N N . GLY A 1 499 ? 71.821 95.133 114.888 1.00 120.63 499 GLY A N 1
ATOM 7726 C CA . GLY A 1 499 ? 72.242 93.893 114.268 1.00 120.63 499 GLY A CA 1
ATOM 7727 C C . GLY A 1 499 ? 71.097 93.276 113.493 1.00 120.63 499 GLY A C 1
ATOM 7728 O O . GLY A 1 499 ? 69.968 93.758 113.510 1.00 120.63 499 GLY A O 1
ATOM 7732 N N . GLY A 1 500 ? 71.425 92.185 112.805 1.00 116.50 500 GLY A N 1
ATOM 7733 C CA . GLY A 1 500 ? 70.468 91.447 112.019 1.00 116.50 500 GLY A CA 1
ATOM 7734 C C . GLY A 1 500 ? 70.788 91.492 110.539 1.00 116.50 500 GLY A C 1
ATOM 7735 O O . GLY A 1 500 ? 71.668 92.233 110.091 1.00 116.50 500 GLY A O 1
ATOM 7739 N N . PRO A 1 501 ? 70.078 90.693 109.751 1.00 113.54 501 PRO A N 1
ATOM 7740 C CA . PRO A 1 501 ? 70.302 90.685 108.306 1.00 113.54 501 PRO A CA 1
ATOM 7741 C C . PRO A 1 501 ? 69.588 91.835 107.619 1.00 113.54 501 PRO A C 1
ATOM 7742 O O . PRO A 1 501 ? 68.606 92.388 108.116 1.00 113.54 501 PRO A O 1
ATOM 7753 N N . VAL A 1 502 ? 70.100 92.181 106.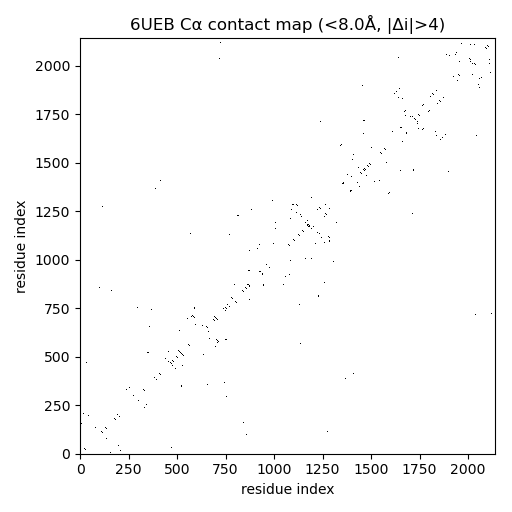449 1.00 109.79 502 VAL A N 1
ATOM 7754 C CA . VAL A 1 502 ? 69.525 93.279 105.673 1.00 109.79 502 VAL A CA 1
ATOM 7755 C C . VAL A 1 502 ? 68.334 92.750 104.878 1.00 109.79 502 VAL A C 1
ATOM 7756 O O . VAL A 1 502 ? 68.470 91.728 104.188 1.00 109.79 502 VAL A O 1
ATOM 7769 N N . PRO A 1 503 ? 67.158 93.392 104.949 1.00 115.00 503 PRO A N 1
ATOM 7770 C CA . PRO A 1 503 ? 66.189 93.245 103.858 1.00 115.00 503 PRO A CA 1
ATOM 7771 C C . PRO A 1 503 ? 66.497 94.252 102.762 1.00 115.00 503 PRO A C 1
ATOM 7772 O O . PRO A 1 503 ? 66.559 95.453 103.037 1.00 115.00 503 PRO A O 1
ATOM 7783 N N . SER A 1 504 ? 66.684 93.793 101.530 1.00 111.40 504 SER A N 1
ATOM 7784 C CA . SER A 1 504 ? 67.047 94.671 100.430 1.00 111.40 504 SER A CA 1
ATOM 7785 C C . SER A 1 504 ? 65.805 95.262 99.775 1.00 111.40 504 SER A C 1
ATOM 7786 O O . SER A 1 504 ? 64.713 94.693 99.828 1.00 111.40 504 SER A O 1
ATOM 7794 N N . GLU A 1 505 ? 65.986 96.420 99.145 1.00 111.63 505 GLU A N 1
ATOM 7795 C CA . GLU A 1 505 ? 64.883 97.064 98.456 1.00 111.63 505 GLU A CA 1
ATOM 7796 C C . GLU A 1 505 ? 64.554 96.311 97.174 1.00 111.63 505 GLU A C 1
ATOM 7797 O O . GLU A 1 505 ? 65.307 95.447 96.719 1.00 111.63 505 GLU A O 1
ATOM 7809 N N . LYS A 1 506 ? 63.414 96.657 96.581 1.00 114.00 506 LYS A N 1
ATOM 7810 C CA . LYS A 1 506 ? 62.967 96.031 95.349 1.00 114.00 506 LYS A CA 1
ATOM 7811 C C . LYS A 1 506 ? 62.999 96.995 94.166 1.00 114.00 506 LYS A C 1
ATOM 7812 O O . LYS A 1 506 ? 62.952 98.231 94.299 1.00 114.00 506 LYS A O 1
ATOM 7831 N N . VAL A 1 507 ? 62.923 96.387 92.990 1.00 111.35 507 VAL A N 1
ATOM 7832 C CA . VAL A 1 507 ? 63.340 97.047 91.768 1.00 111.35 507 VAL A CA 1
ATOM 7833 C C . VAL A 1 507 ? 62.211 97.863 91.178 1.00 111.35 507 VAL A C 1
ATOM 7834 O O . VAL A 1 507 ? 62.412 99.008 90.774 1.00 111.35 507 VAL A O 1
ATOM 7847 N N . ILE A 1 508 ? 61.013 97.287 91.126 1.00 112.80 508 ILE A N 1
ATOM 7848 C CA . ILE A 1 508 ? 59.893 98.019 90.561 1.00 112.80 508 ILE A CA 1
ATOM 7849 C C . ILE A 1 508 ? 59.536 99.195 91.449 1.00 112.80 508 ILE A C 1
ATOM 7850 O O . ILE A 1 508 ? 59.128 100.252 90.956 1.00 112.80 508 ILE A O 1
ATOM 7866 N N . ILE A 1 509 ? 59.706 99.051 92.760 1.00 114.08 509 ILE A N 1
ATOM 7867 C CA . ILE A 1 509 ? 59.436 100.165 93.657 1.00 114.08 509 ILE A CA 1
ATOM 7868 C C . ILE A 1 509 ? 60.445 101.277 93.428 1.00 114.08 509 ILE A C 1
ATOM 7869 O O . ILE A 1 509 ? 60.080 102.455 93.314 1.00 114.08 509 ILE A O 1
ATOM 7885 N N . THR A 1 510 ? 61.732 100.927 93.355 1.00 112.75 510 THR A N 1
ATOM 7886 C CA . THR A 1 510 ? 62.718 101.966 93.081 1.00 112.75 510 THR A CA 1
ATOM 7887 C C . THR A 1 510 ? 62.466 102.630 91.730 1.00 112.75 510 THR A C 1
ATOM 7888 O O . THR A 1 510 ? 62.645 103.845 91.583 1.00 112.75 510 THR A O 1
ATOM 7899 N N . ALA A 1 511 ? 62.033 101.853 90.736 1.00 110.62 511 ALA A N 1
ATOM 7900 C CA . ALA A 1 511 ? 61.775 102.408 89.412 1.00 110.62 511 ALA A CA 1
ATOM 7901 C C . ALA A 1 511 ? 60.595 103.364 89.435 1.00 110.62 511 ALA A C 1
ATOM 7902 O O . ALA A 1 511 ? 60.653 104.449 88.848 1.00 110.62 511 ALA A O 1
ATOM 7909 N N . LEU A 1 512 ? 59.512 102.975 90.102 1.00 113.71 512 LEU A N 1
ATOM 7910 C CA . LEU A 1 512 ? 58.351 103.841 90.203 1.00 113.71 512 LEU A CA 1
ATOM 7911 C C . LEU A 1 512 ? 58.648 105.082 91.023 1.00 113.71 512 LEU A C 1
ATOM 7912 O O . LEU A 1 512 ? 57.980 106.105 90.842 1.00 113.71 512 LEU A O 1
ATOM 7928 N N . SER A 1 513 ? 59.634 105.018 91.916 1.00 114.85 513 SER A N 1
ATOM 7929 C CA . SER A 1 513 ? 59.993 106.201 92.685 1.00 114.85 513 SER A CA 1
ATOM 7930 C C . SER A 1 513 ? 60.885 107.142 91.883 1.00 114.85 513 SER A C 1
ATOM 7931 O O . SER A 1 513 ? 60.723 108.364 91.963 1.00 114.85 513 SER A O 1
ATOM 7939 N N . LYS A 1 514 ? 61.816 106.600 91.101 1.00 113.35 514 LYS A N 1
ATOM 7940 C CA . LYS A 1 514 ? 62.800 107.403 90.390 1.00 113.35 514 LYS A CA 1
ATOM 7941 C C . LYS A 1 514 ? 62.411 107.570 88.930 1.00 113.35 514 LYS A C 1
ATOM 7942 O O . LYS A 1 514 ? 61.546 106.854 88.420 1.00 113.35 514 LYS A O 1
ATOM 7961 N N . PRO A 1 515 ? 63.026 108.513 88.218 1.00 109.56 515 PRO A N 1
ATOM 7962 C CA . PRO A 1 515 ? 62.690 108.706 86.809 1.00 109.56 515 PRO A CA 1
ATOM 7963 C C . PRO A 1 515 ? 63.162 107.535 85.970 1.00 109.56 515 PRO A C 1
ATOM 7964 O O . PRO A 1 515 ? 64.064 106.789 86.379 1.00 109.56 515 PRO A O 1
ATOM 7975 N N . PRO A 1 516 ? 62.587 107.345 84.788 1.00 109.51 516 PRO A N 1
ATOM 7976 C CA . PRO A 1 516 ? 62.969 106.204 83.954 1.00 109.51 516 PRO A CA 1
ATOM 7977 C C . PRO A 1 516 ? 64.320 106.404 83.291 1.00 109.51 516 PRO A C 1
ATOM 7978 O O . PRO A 1 516 ? 64.990 107.416 83.516 1.00 109.51 516 PRO A O 1
ATOM 7989 N N . VAL A 1 517 ? 64.717 105.454 82.471 1.00 105.17 517 VAL A N 1
ATOM 7990 C CA . VAL A 1 517 ? 66.078 105.374 81.962 1.00 105.17 517 VAL A CA 1
ATOM 7991 C C . VAL A 1 517 ? 66.196 106.132 80.650 1.00 105.17 517 VAL A C 1
ATOM 7992 O O . VAL A 1 517 ? 65.269 106.151 79.834 1.00 105.17 517 VAL A O 1
ATOM 8005 N N . ASN A 1 518 ? 67.356 106.753 80.449 1.00 106.41 518 ASN A N 1
ATOM 8006 C CA . ASN A 1 518 ? 67.749 107.361 79.179 1.00 106.41 518 ASN A CA 1
ATOM 8007 C C . ASN A 1 518 ? 69.157 106.867 78.872 1.00 106.41 518 ASN A C 1
ATOM 8008 O O . ASN A 1 518 ? 70.143 107.555 79.174 1.00 106.41 518 ASN A O 1
ATOM 8019 N N . PRO A 1 519 ? 69.290 105.669 78.287 1.00 102.58 519 PRO A N 1
ATOM 8020 C CA . PRO A 1 519 ? 70.618 105.038 78.218 1.00 102.58 519 PRO A CA 1
ATOM 8021 C C . PRO A 1 519 ? 71.678 105.872 77.529 1.00 102.58 519 PRO A C 1
ATOM 8022 O O . PRO A 1 519 ? 72.844 105.823 77.933 1.00 102.58 519 PRO A O 1
ATOM 8033 N N . ARG A 1 520 ? 71.317 106.633 76.499 1.00 101.45 520 ARG A N 1
ATOM 8034 C CA . ARG A 1 520 ? 72.279 107.540 75.883 1.00 101.45 520 ARG A CA 1
ATOM 8035 C C . ARG A 1 520 ? 72.882 108.477 76.919 1.00 101.45 520 ARG A C 1
ATOM 8036 O O . ARG A 1 520 ? 74.107 108.571 77.055 1.00 101.45 520 ARG A O 1
ATOM 8057 N N . GLU A 1 521 ? 72.028 109.169 77.674 1.00 106.01 521 GLU A N 1
ATOM 8058 C CA . GLU A 1 521 ? 72.514 110.112 78.672 1.00 106.01 521 GLU A CA 1
ATOM 8059 C C . GLU A 1 521 ? 73.278 109.397 79.778 1.00 106.01 521 GLU A C 1
ATOM 8060 O O . GLU A 1 521 ? 74.313 109.889 80.247 1.00 106.01 521 GLU A O 1
ATOM 8072 N N . PHE A 1 522 ? 72.795 108.223 80.188 1.00 100.16 522 PHE A N 1
ATOM 8073 C CA . PHE A 1 522 ? 73.454 107.471 81.251 1.00 100.16 522 PHE A CA 1
ATOM 8074 C C . PHE A 1 522 ? 74.878 107.101 80.858 1.00 100.16 522 PHE A C 1
ATOM 8075 O O . PHE A 1 522 ? 75.838 107.355 81.602 1.00 100.16 522 PHE A O 1
ATOM 8092 N N . LEU A 1 523 ? 75.038 106.511 79.677 1.00 100.70 523 LEU A N 1
ATOM 8093 C CA . LEU A 1 523 ? 76.354 106.091 79.242 1.00 100.70 523 LEU A CA 1
ATOM 8094 C C . LEU A 1 523 ? 77.229 107.267 78.851 1.00 100.70 523 LEU A C 1
ATOM 8095 O O . LEU A 1 523 ? 78.450 107.163 78.958 1.00 100.70 523 LEU A O 1
ATOM 8111 N N . ARG A 1 524 ? 76.653 108.400 78.453 1.00 105.45 524 ARG A N 1
ATOM 8112 C CA . ARG A 1 524 ? 77.487 109.577 78.243 1.00 105.45 524 ARG A CA 1
ATOM 8113 C C . ARG A 1 524 ? 78.027 110.094 79.569 1.00 105.45 524 ARG A C 1
ATOM 8114 O O . ARG A 1 524 ? 79.189 110.517 79.657 1.00 105.45 524 ARG A O 1
ATOM 8135 N N . SER A 1 525 ? 77.213 110.025 80.623 1.00 104.39 525 SER A N 1
ATOM 8136 C CA . SER A 1 525 ? 77.694 110.434 81.935 1.00 104.39 525 SER A CA 1
ATOM 8137 C C . SER A 1 525 ? 78.808 109.512 82.401 1.00 104.39 525 SER A C 1
ATOM 8138 O O . SER A 1 525 ? 79.826 109.969 82.933 1.00 104.39 525 SER A O 1
ATOM 8146 N N . ILE A 1 526 ? 78.633 108.206 82.202 1.00 101.80 526 ILE A N 1
ATOM 8147 C CA . ILE A 1 526 ? 79.705 107.272 82.530 1.00 101.80 526 ILE A CA 1
ATOM 8148 C C . ILE A 1 526 ? 80.935 107.532 81.666 1.00 101.80 526 ILE A C 1
ATOM 8149 O O . ILE A 1 526 ? 82.071 107.345 82.117 1.00 101.80 526 ILE A O 1
ATOM 8165 N N . ASP A 1 527 ? 80.735 107.965 80.421 1.00 103.12 527 ASP A N 1
ATOM 8166 C CA . ASP A 1 527 ? 81.850 108.337 79.557 1.00 103.12 527 ASP A CA 1
ATOM 8167 C C . ASP A 1 527 ? 82.591 109.548 80.095 1.00 103.12 527 ASP A C 1
ATOM 8168 O O . ASP A 1 527 ? 83.785 109.715 79.826 1.00 103.12 527 ASP A O 1
ATOM 8177 N N . LEU A 1 528 ? 81.902 110.394 80.854 1.00 103.33 528 LEU A N 1
ATOM 8178 C CA . LEU A 1 528 ? 82.487 111.587 81.447 1.00 103.33 528 LEU A CA 1
ATOM 8179 C C . LEU A 1 528 ? 82.976 111.330 82.867 1.00 103.33 528 LEU A C 1
ATOM 8180 O O . LEU A 1 528 ? 83.031 112.254 83.688 1.00 103.33 528 LEU A O 1
ATOM 8196 N N . GLY A 1 529 ? 83.348 110.088 83.168 1.00 107.11 529 GLY A N 1
ATOM 8197 C CA . GLY A 1 529 ? 83.540 109.645 84.534 1.00 107.11 529 GLY A CA 1
ATOM 8198 C C . GLY A 1 529 ? 82.266 109.017 85.045 1.00 107.11 529 GLY A C 1
ATOM 8199 O O . GLY A 1 529 ? 81.985 107.854 84.745 1.00 107.11 529 GLY A O 1
ATOM 8203 N N . GLY A 1 530 ? 81.495 109.758 85.827 1.00 107.16 530 GLY A N 1
ATOM 8204 C CA . GLY A 1 530 ? 80.174 109.292 86.179 1.00 107.16 530 GLY A CA 1
ATOM 8205 C C . GLY A 1 530 ? 80.180 108.066 87.062 1.00 107.16 530 GLY A C 1
ATOM 8206 O O . GLY A 1 530 ? 81.226 107.449 87.286 1.00 107.16 530 GLY A O 1
ATOM 8210 N N . LEU A 1 531 ? 79.005 107.702 87.560 1.00 104.37 531 LEU A N 1
ATOM 8211 C CA . LEU A 1 531 ? 78.898 106.671 88.576 1.00 104.37 531 LEU A CA 1
ATOM 8212 C C . LEU A 1 531 ? 79.744 107.093 89.768 1.00 104.37 531 LEU A C 1
ATOM 8213 O O . LEU A 1 531 ? 80.780 106.479 90.052 1.00 104.37 531 LEU A O 1
ATOM 8229 N N . PRO A 1 532 ? 79.344 108.154 90.467 1.00 107.54 532 PRO A N 1
ATOM 8230 C CA . PRO A 1 532 ? 80.157 108.669 91.572 1.00 107.54 532 PRO A CA 1
ATOM 8231 C C . PRO A 1 532 ? 80.382 107.610 92.638 1.00 107.54 532 PRO A C 1
ATOM 8232 O O . PRO A 1 532 ? 79.769 106.542 92.648 1.00 107.54 532 PRO A O 1
ATOM 8243 N N . ASP A 1 533 ? 81.285 107.933 93.562 1.00 110.90 533 ASP A N 1
ATOM 8244 C CA . ASP A 1 533 ? 81.810 106.931 94.479 1.00 110.90 533 ASP A CA 1
ATOM 8245 C C . ASP A 1 533 ? 80.732 106.331 95.373 1.00 110.90 533 ASP A C 1
ATOM 8246 O O . ASP A 1 533 ? 80.953 105.267 95.959 1.00 110.90 533 ASP A O 1
ATOM 8255 N N . GLU A 1 534 ? 79.567 106.972 95.480 1.00 108.50 534 GLU A N 1
ATOM 8256 C CA . GLU A 1 534 ? 78.570 106.519 96.440 1.00 108.50 534 GLU A CA 1
ATOM 8257 C C . GLU A 1 534 ? 77.875 105.247 95.972 1.00 108.50 534 GLU A C 1
ATOM 8258 O O . GLU A 1 534 ? 77.667 104.324 96.767 1.00 108.50 534 GLU A O 1
ATOM 8270 N N . ASP A 1 535 ? 77.513 105.173 94.698 1.00 108.47 535 ASP A N 1
ATOM 8271 C CA . ASP A 1 535 ? 76.724 104.049 94.189 1.00 108.47 535 ASP A CA 1
ATOM 8272 C C . ASP A 1 535 ? 77.628 102.976 93.584 1.00 108.47 535 ASP A C 1
ATOM 8273 O O . ASP A 1 535 ? 77.600 102.695 92.388 1.00 108.47 535 ASP A O 1
ATOM 8282 N N . LEU A 1 536 ? 78.443 102.374 94.447 1.00 104.04 536 LEU A N 1
ATOM 8283 C CA . LEU A 1 536 ? 79.345 101.294 94.065 1.00 104.04 536 LEU A CA 1
ATOM 8284 C C . LEU A 1 536 ? 79.299 100.166 95.085 1.00 104.04 536 LEU A C 1
ATOM 8285 O O . LEU A 1 536 ? 80.335 99.629 95.488 1.00 104.04 536 LEU A O 1
ATOM 8301 N N . ILE A 1 537 ? 78.108 99.803 95.531 1.00 102.01 537 ILE A N 1
ATOM 8302 C CA . ILE A 1 537 ? 77.933 98.767 96.541 1.00 102.01 537 ILE A CA 1
ATOM 8303 C C . ILE A 1 537 ? 77.522 97.472 95.864 1.00 102.01 537 ILE A C 1
ATOM 8304 O O . ILE A 1 537 ? 76.800 97.469 94.862 1.00 102.01 537 ILE A O 1
ATOM 8320 N N . ILE A 1 538 ? 77.993 96.358 96.417 1.00 98.39 538 ILE A N 1
ATOM 8321 C CA . ILE A 1 538 ? 77.523 95.035 96.041 1.00 98.39 538 ILE A CA 1
ATOM 8322 C C . ILE A 1 538 ? 77.284 94.231 97.307 1.00 98.39 538 ILE A C 1
ATOM 8323 O O . ILE A 1 538 ? 78.036 94.345 98.284 1.00 98.39 538 ILE A O 1
ATOM 8339 N N . GLY A 1 539 ? 76.238 93.413 97.283 1.00 99.56 539 GLY A N 1
ATOM 8340 C CA . GLY A 1 539 ? 75.951 92.495 98.362 1.00 99.56 539 GLY A CA 1
ATOM 8341 C C . GLY A 1 539 ? 75.941 91.080 97.827 1.00 99.56 539 GLY A C 1
ATOM 8342 O O . GLY A 1 539 ? 75.606 90.845 96.667 1.00 99.56 539 GLY A O 1
ATOM 8346 N N . LEU A 1 540 ? 76.325 90.141 98.679 1.00 100.05 540 LEU A N 1
ATOM 8347 C CA . LEU A 1 540 ? 76.367 88.734 98.315 1.00 100.05 540 LEU A CA 1
ATOM 8348 C C . LEU A 1 540 ? 75.202 87.985 98.939 1.00 100.05 540 LEU A C 1
ATOM 8349 O O . LEU A 1 540 ? 74.617 88.409 99.937 1.00 100.05 540 LEU A O 1
ATOM 8365 N N . LYS A 1 541 ? 74.863 86.854 98.322 1.00 98.89 541 LYS A N 1
ATOM 8366 C CA . LYS A 1 541 ? 73.904 85.950 98.889 1.00 98.89 541 LYS A CA 1
ATOM 8367 C C . LYS A 1 541 ? 74.302 84.555 98.440 1.00 98.89 541 LYS A C 1
ATOM 8368 O O . LYS A 1 541 ? 74.702 84.377 97.279 1.00 98.89 541 LYS A O 1
ATOM 8387 N N . PRO A 1 542 ? 74.185 83.551 99.306 1.00 100.30 542 PRO A N 1
ATOM 8388 C CA . PRO A 1 542 ? 74.647 82.212 98.939 1.00 100.30 542 PRO A CA 1
ATOM 8389 C C . PRO A 1 542 ? 73.653 81.537 98.009 1.00 100.30 542 PRO A C 1
ATOM 8390 O O . PRO A 1 542 ? 72.449 81.518 98.272 1.00 100.30 542 PRO A O 1
ATOM 8401 N N . LYS A 1 543 ? 74.164 80.988 96.913 1.00 101.96 543 LYS A N 1
ATOM 8402 C CA . LYS A 1 543 ? 73.307 80.307 95.962 1.00 101.96 543 LYS A CA 1
ATOM 8403 C C . LYS A 1 543 ? 72.649 79.094 96.610 1.00 101.96 543 LYS A C 1
ATOM 8404 O O . LYS A 1 543 ? 73.073 78.602 97.657 1.00 101.96 543 LYS A O 1
ATOM 8423 N N . GLU A 1 544 ? 71.596 78.615 95.960 1.00 103.15 544 GLU A N 1
ATOM 8424 C CA . GLU A 1 544 ? 70.704 77.599 96.499 1.00 103.15 544 GLU A CA 1
ATOM 8425 C C . GLU A 1 544 ? 70.860 76.295 95.733 1.00 103.15 544 GLU A C 1
ATOM 8426 O O . GLU A 1 544 ? 70.790 76.282 94.501 1.00 103.15 544 GLU A O 1
ATOM 8438 N N . ARG A 1 545 ? 71.051 75.200 96.467 1.00 101.57 545 ARG A N 1
ATOM 8439 C CA . ARG A 1 545 ? 71.091 73.863 95.883 1.00 101.57 545 ARG A CA 1
ATOM 8440 C C . ARG A 1 545 ? 72.179 73.748 94.816 1.00 101.57 545 ARG A C 1
ATOM 8441 O O . ARG A 1 545 ? 71.919 73.501 93.637 1.00 101.57 545 ARG A O 1
ATOM 8462 N N . GLU A 1 546 ? 73.417 73.946 95.265 1.00 103.24 546 GLU A N 1
ATOM 8463 C CA . GLU A 1 546 ? 74.594 73.886 94.415 1.00 103.24 546 GLU A CA 1
ATOM 8464 C C . GLU A 1 546 ? 75.571 72.798 94.823 1.00 103.24 546 GLU A C 1
ATOM 8465 O O . GLU A 1 546 ? 76.490 72.501 94.052 1.00 103.24 546 GLU A O 1
ATOM 8477 N N . LEU A 1 547 ? 75.408 72.203 96.002 1.00 99.99 547 LEU A N 1
ATOM 8478 C CA . LEU A 1 547 ? 76.184 71.032 96.403 1.00 99.99 547 LEU A CA 1
ATOM 8479 C C . LEU A 1 547 ? 77.674 71.354 96.513 1.00 99.99 547 LEU A C 1
ATOM 8480 O O . LEU A 1 547 ? 78.528 70.683 95.932 1.00 99.99 547 LEU A O 1
ATOM 8496 N N . LYS A 1 548 ? 77.980 72.409 97.263 1.00 100.72 548 LYS A N 1
ATOM 8497 C CA . LYS A 1 548 ? 79.359 72.767 97.568 1.00 100.72 548 LYS A CA 1
ATOM 8498 C C . LYS A 1 548 ? 79.406 73.370 98.963 1.00 100.72 548 LYS A C 1
ATOM 8499 O O . LYS A 1 548 ? 78.674 74.320 99.256 1.00 100.72 548 LYS A O 1
ATOM 8518 N N . ILE A 1 549 ? 80.275 72.822 99.813 1.00 100.04 549 ILE A N 1
ATOM 8519 C CA . ILE A 1 549 ? 80.352 73.288 101.194 1.00 100.04 549 ILE A CA 1
ATOM 8520 C C . ILE A 1 549 ? 80.834 74.728 101.250 1.00 100.04 549 ILE A C 1
ATOM 8521 O O . ILE A 1 549 ? 80.380 75.515 102.088 1.00 100.04 549 ILE A O 1
ATOM 8537 N N . GLU A 1 550 ? 81.762 75.099 100.369 1.00 103.25 550 GLU A N 1
ATOM 8538 C CA . GLU A 1 550 ? 82.187 76.489 100.305 1.00 103.25 550 GLU A CA 1
ATOM 8539 C C . GLU A 1 550 ? 81.023 77.376 99.907 1.00 103.25 550 GLU A C 1
ATOM 8540 O O . GLU A 1 550 ? 80.870 78.490 100.420 1.00 103.25 550 GLU A O 1
ATOM 8552 N N . GLY A 1 551 ? 80.198 76.898 98.986 1.00 103.49 551 GLY A N 1
ATOM 8553 C CA . GLY A 1 551 ? 79.013 77.613 98.580 1.00 103.49 551 GLY A CA 1
ATOM 8554 C C . GLY A 1 551 ? 79.321 78.669 97.546 1.00 103.49 551 GLY A C 1
ATOM 8555 O O . GLY A 1 551 ? 80.309 79.399 97.663 1.00 103.49 551 GLY A O 1
ATOM 8559 N N . ARG A 1 552 ? 78.480 78.755 96.525 1.00 103.22 552 ARG A N 1
ATOM 8560 C CA . ARG A 1 552 ? 78.577 79.839 95.572 1.00 103.22 552 ARG A CA 1
ATOM 8561 C C . ARG A 1 552 ? 77.901 81.080 96.137 1.00 103.22 552 ARG A C 1
ATOM 8562 O O . ARG A 1 552 ? 77.203 81.034 97.152 1.00 103.22 552 ARG A O 1
ATOM 8583 N N . PHE A 1 553 ? 78.115 82.204 95.463 1.00 100.71 553 PHE A N 1
ATOM 8584 C CA . PHE A 1 553 ? 77.570 83.484 95.899 1.00 100.71 553 PHE A CA 1
ATOM 8585 C C . PHE A 1 553 ? 77.116 84.258 94.674 1.00 100.71 553 PHE A C 1
ATOM 8586 O O . PHE A 1 553 ? 77.943 84.640 93.840 1.00 100.71 553 PHE A O 1
ATOM 8603 N N . PHE A 1 554 ? 75.813 84.495 94.570 1.00 101.10 554 PHE A N 1
ATOM 8604 C CA . PHE A 1 554 ? 75.278 85.402 93.569 1.00 101.10 554 PHE A CA 1
ATOM 8605 C C . PHE A 1 554 ? 75.062 86.757 94.217 1.00 101.10 554 PHE A C 1
ATOM 8606 O O . PHE A 1 554 ? 74.708 86.847 95.397 1.00 101.10 554 PHE A O 1
ATOM 8623 N N . ALA A 1 555 ? 75.283 87.805 93.442 1.00 96.80 555 ALA A N 1
ATOM 8624 C CA . ALA A 1 555 ? 75.343 89.154 93.966 1.00 96.80 555 ALA A CA 1
ATOM 8625 C C . ALA A 1 555 ? 74.105 89.945 93.589 1.00 96.80 555 ALA A C 1
ATOM 8626 O O . ALA A 1 555 ? 73.385 89.619 92.643 1.00 96.80 555 ALA A O 1
ATOM 8633 N N . LEU A 1 556 ? 73.872 90.997 94.362 1.00 101.46 556 LEU A N 1
ATOM 8634 C CA . LEU A 1 556 ? 72.858 91.992 94.068 1.00 101.46 556 LEU A CA 1
ATOM 8635 C C . LEU A 1 556 ? 73.496 93.363 94.194 1.00 101.46 556 LEU A C 1
ATOM 8636 O O . LEU A 1 556 ? 74.143 93.669 95.203 1.00 101.46 556 LEU A O 1
ATOM 8652 N N . MET A 1 557 ? 73.347 94.157 93.143 1.00 103.64 557 MET A N 1
ATOM 8653 C CA . MET A 1 557 ? 74.026 95.425 92.982 1.00 103.64 557 MET A CA 1
ATOM 8654 C C . MET A 1 557 ? 73.073 96.577 93.278 1.00 103.64 557 MET A C 1
ATOM 8655 O O . MET A 1 557 ? 71.886 96.390 93.554 1.00 103.64 557 MET A O 1
ATOM 8669 N N . SER A 1 558 ? 73.609 97.790 93.220 1.00 106.99 558 SER A N 1
ATOM 8670 C CA . SER A 1 558 ? 72.808 98.984 93.409 1.00 106.99 558 SER A CA 1
ATOM 8671 C C . SER A 1 558 ? 72.041 99.312 92.133 1.00 106.99 558 SER A C 1
ATOM 8672 O O . SER A 1 558 ? 72.132 98.616 91.118 1.00 106.99 558 SER A O 1
ATOM 8680 N N . TRP A 1 559 ? 71.284 100.406 92.186 1.00 105.79 559 TRP A N 1
ATOM 8681 C CA . TRP A 1 559 ? 70.411 100.764 91.077 1.00 105.79 559 TRP A CA 1
ATOM 8682 C C . TRP A 1 559 ? 71.223 101.096 89.839 1.00 105.79 559 TRP A C 1
ATOM 8683 O O . TRP A 1 559 ? 71.032 100.504 88.771 1.00 105.79 559 TRP A O 1
ATOM 8704 N N . ASN A 1 560 ? 72.152 102.039 89.971 1.00 103.40 560 ASN A N 1
ATOM 8705 C CA . ASN A 1 560 ? 72.914 102.481 88.815 1.00 103.40 560 ASN A CA 1
ATOM 8706 C C . ASN A 1 560 ? 73.779 101.354 88.273 1.00 103.40 560 ASN A C 1
ATOM 8707 O O . ASN A 1 560 ? 73.916 101.193 87.055 1.00 103.40 560 ASN A O 1
ATOM 8718 N N . LEU A 1 561 ? 74.330 100.531 89.161 1.00 103.89 561 LEU A N 1
ATOM 8719 C CA . LEU A 1 561 ? 75.238 99.480 88.722 1.00 103.89 561 LEU A CA 1
ATOM 8720 C C . LEU A 1 561 ? 74.483 98.353 88.028 1.00 103.89 561 LEU A C 1
ATOM 8721 O O . LEU A 1 561 ? 74.907 97.862 86.972 1.00 103.89 561 LEU A O 1
ATOM 8737 N N . ARG A 1 562 ? 73.365 97.920 88.615 1.00 104.10 562 ARG A N 1
ATOM 8738 C CA . ARG A 1 562 ? 72.541 96.913 87.957 1.00 104.10 562 ARG A CA 1
ATOM 8739 C C . ARG A 1 562 ? 72.033 97.427 86.624 1.00 104.10 562 ARG A C 1
ATOM 8740 O O . ARG A 1 562 ? 71.970 96.679 85.644 1.00 104.10 562 ARG A O 1
ATOM 8761 N N . LEU A 1 563 ? 71.665 98.704 86.573 1.00 102.83 563 LEU A N 1
ATOM 8762 C CA . LEU A 1 563 ? 71.232 99.303 85.321 1.00 102.83 563 LEU A CA 1
ATOM 8763 C C . LEU A 1 563 ? 72.329 99.205 84.275 1.00 102.83 563 LEU A C 1
ATOM 8764 O O . LEU A 1 563 ? 72.089 98.784 83.136 1.00 102.83 563 LEU A O 1
ATOM 8780 N N . TYR A 1 564 ? 73.543 99.601 84.654 1.00 103.08 564 TYR A N 1
ATOM 8781 C CA . TYR A 1 564 ? 74.692 99.517 83.765 1.00 103.08 564 TYR A CA 1
ATOM 8782 C C . TYR A 1 564 ? 74.841 98.110 83.208 1.00 103.08 564 TYR A C 1
ATOM 8783 O O . TYR A 1 564 ? 74.841 97.899 81.988 1.00 103.08 564 TYR A O 1
ATOM 8801 N N . PHE A 1 565 ? 74.957 97.131 84.107 1.00 103.28 565 PHE A N 1
ATOM 8802 C CA . PHE A 1 565 ? 75.188 95.755 83.677 1.00 103.28 565 PHE A CA 1
ATOM 8803 C C . PHE A 1 565 ? 74.070 95.254 82.771 1.00 103.28 565 PHE A C 1
ATOM 8804 O O . PHE A 1 565 ? 74.332 94.623 81.739 1.00 103.28 565 PHE A O 1
ATOM 8821 N N . VAL A 1 566 ? 72.817 95.541 83.124 1.00 103.37 566 VAL A N 1
ATOM 8822 C CA . VAL A 1 566 ? 71.694 94.977 82.385 1.00 103.37 566 VAL A CA 1
ATOM 8823 C C . VAL A 1 566 ? 71.613 95.579 80.993 1.00 103.37 566 VAL A C 1
ATOM 8824 O O . VAL A 1 566 ? 71.478 94.857 79.997 1.00 103.37 566 VAL A O 1
ATOM 8837 N N . ILE A 1 567 ? 71.668 96.907 80.894 1.00 102.55 567 ILE A N 1
ATOM 8838 C CA . ILE A 1 567 ? 71.554 97.504 79.573 1.00 102.55 567 ILE A CA 1
ATOM 8839 C C . ILE A 1 567 ? 72.746 97.106 78.722 1.00 102.55 567 ILE A C 1
ATOM 8840 O O . ILE A 1 567 ? 72.606 96.860 77.521 1.00 102.55 567 ILE A O 1
ATOM 8856 N N . THR A 1 568 ? 73.925 96.981 79.333 1.00 101.62 568 THR A N 1
ATOM 8857 C CA . THR A 1 568 ? 75.099 96.577 78.574 1.00 101.62 568 THR A CA 1
ATOM 8858 C C . THR A 1 568 ? 74.933 95.174 78.004 1.00 101.62 568 THR A C 1
ATOM 8859 O O . THR A 1 568 ? 75.173 94.938 76.811 1.00 101.62 568 THR A O 1
ATOM 8870 N N . GLU A 1 569 ? 74.527 94.223 78.846 1.00 103.03 569 GLU A N 1
ATOM 8871 C CA . GLU A 1 569 ? 74.449 92.848 78.378 1.00 103.03 569 GLU A CA 1
ATOM 8872 C C . GLU A 1 569 ? 73.321 92.672 77.369 1.00 103.03 569 GLU A C 1
ATOM 8873 O O . GLU A 1 569 ? 73.463 91.911 76.407 1.00 103.03 569 GLU A O 1
ATOM 8885 N N . LYS A 1 570 ? 72.205 93.385 77.544 1.00 102.23 570 LYS A N 1
ATOM 8886 C CA . LYS A 1 570 ? 71.148 93.307 76.540 1.00 102.23 570 LYS A CA 1
ATOM 8887 C C . LYS A 1 570 ? 71.597 93.928 75.227 1.00 102.23 570 LYS A C 1
ATOM 8888 O O . LYS A 1 570 ? 71.291 93.408 74.146 1.00 102.23 570 LYS A O 1
ATOM 8907 N N . LEU A 1 571 ? 72.330 95.038 75.305 1.00 97.70 571 LEU A N 1
ATOM 8908 C CA . LEU A 1 571 ? 72.876 95.667 74.113 1.00 97.70 571 LEU A CA 1
ATOM 8909 C C . LEU A 1 571 ? 73.745 94.691 73.341 1.00 97.70 571 LEU A C 1
ATOM 8910 O O . LEU A 1 571 ? 73.628 94.566 72.117 1.00 97.70 571 LEU A O 1
ATOM 8926 N N . LEU A 1 572 ? 74.634 93.990 74.043 1.00 97.98 572 LEU A N 1
ATOM 8927 C CA . LEU A 1 572 ? 75.474 93.011 73.361 1.00 97.98 572 LEU A CA 1
ATOM 8928 C C . LEU A 1 572 ? 74.645 91.867 72.798 1.00 97.98 572 LEU A C 1
ATOM 8929 O O . LEU A 1 572 ? 74.837 91.460 71.647 1.00 97.98 572 LEU A O 1
ATOM 8945 N N . ALA A 1 573 ? 73.710 91.339 73.587 1.00 99.05 573 ALA A N 1
ATOM 8946 C CA . ALA A 1 573 ? 72.923 90.204 73.125 1.00 99.05 573 ALA A CA 1
ATOM 8947 C C . ALA A 1 573 ? 72.118 90.543 71.882 1.00 99.05 573 ALA A C 1
ATOM 8948 O O . ALA A 1 573 ? 71.843 89.660 71.063 1.00 99.05 573 ALA A O 1
ATOM 8955 N N . ASN A 1 574 ? 71.730 91.806 71.720 1.00 97.62 574 ASN A N 1
ATOM 8956 C CA . ASN A 1 574 ? 70.942 92.168 70.550 1.00 97.62 574 ASN A CA 1
ATOM 8957 C C . ASN A 1 574 ? 71.802 92.284 69.298 1.00 97.62 574 ASN A C 1
ATOM 8958 O O . ASN A 1 574 ? 71.487 91.681 68.267 1.00 97.62 574 ASN A O 1
ATOM 8969 N N . TYR A 1 575 ? 72.891 93.050 69.367 1.00 94.28 575 TYR A N 1
ATOM 8970 C CA . TYR A 1 575 ? 73.618 93.469 68.176 1.00 94.28 575 TYR A CA 1
ATOM 8971 C C . TYR A 1 575 ? 75.019 92.881 68.058 1.00 94.28 575 TYR A C 1
ATOM 8972 O O . TYR A 1 575 ? 75.758 93.279 67.152 1.00 94.28 575 TYR A O 1
ATOM 8990 N N . ILE A 1 576 ? 75.413 91.960 68.939 1.00 96.88 576 ILE A N 1
ATOM 8991 C CA . ILE A 1 576 ? 76.737 91.347 68.855 1.00 96.88 576 ILE A CA 1
ATOM 8992 C C . ILE A 1 576 ? 76.631 89.832 68.762 1.00 96.88 576 ILE A C 1
ATOM 8993 O O . ILE A 1 576 ? 77.185 89.220 67.843 1.00 96.88 576 ILE A O 1
ATOM 9009 N N . LEU A 1 577 ? 75.948 89.224 69.727 1.00 98.94 577 LEU A N 1
ATOM 9010 C CA . LEU A 1 577 ? 75.887 87.767 69.809 1.00 98.94 577 LEU A CA 1
ATOM 9011 C C . LEU A 1 577 ? 75.478 87.078 68.516 1.00 98.94 577 LEU A C 1
ATOM 9012 O O . LEU A 1 577 ? 76.059 86.025 68.204 1.00 98.94 577 LEU A O 1
ATOM 9028 N N . PRO A 1 578 ? 74.506 87.572 67.752 1.00 93.03 578 PRO A N 1
ATOM 9029 C CA . PRO A 1 578 ? 74.163 86.917 66.483 1.00 93.03 578 PRO A CA 1
ATOM 9030 C C . PRO A 1 578 ? 75.332 86.703 65.541 1.00 93.03 578 PRO A C 1
ATOM 9031 O O . PRO A 1 578 ? 75.278 85.797 64.701 1.00 93.03 578 PRO A O 1
ATOM 9042 N N . LEU A 1 579 ? 76.386 87.512 65.641 1.00 97.30 579 LEU A N 1
ATOM 9043 C CA . LEU A 1 579 ? 77.571 87.272 64.826 1.00 97.30 579 LEU A CA 1
ATOM 9044 C C . LEU A 1 579 ? 78.184 85.917 65.143 1.00 97.30 579 LEU A C 1
ATOM 9045 O O . LEU A 1 579 ? 78.546 85.157 64.238 1.00 97.30 579 LEU A O 1
ATOM 9061 N N . PHE A 1 580 ? 78.315 85.603 66.427 1.00 97.91 580 PHE A N 1
ATOM 9062 C CA . PHE A 1 580 ? 78.935 84.365 66.866 1.00 97.91 580 PHE A CA 1
ATOM 9063 C C . PHE A 1 580 ? 77.904 83.254 66.992 1.00 97.91 580 PHE A C 1
ATOM 9064 O O . PHE A 1 580 ? 76.730 83.496 67.282 1.00 97.91 580 PHE A O 1
ATOM 9081 N N . ASP A 1 581 ? 78.364 82.023 66.779 1.00 94.97 581 ASP A N 1
ATOM 9082 C CA . ASP A 1 581 ? 77.496 80.856 66.787 1.00 94.97 581 ASP A CA 1
ATOM 9083 C C . ASP A 1 581 ? 77.604 80.015 68.057 1.00 94.97 581 ASP A C 1
ATOM 9084 O O . ASP A 1 581 ? 76.589 79.481 68.511 1.00 94.97 581 ASP A O 1
ATOM 9093 N N . ALA A 1 582 ? 78.795 79.901 68.662 1.00 97.56 582 ALA A N 1
ATOM 9094 C CA . ALA A 1 582 ? 78.918 79.237 69.944 1.00 97.56 582 ALA A CA 1
ATOM 9095 C C . ALA A 1 582 ? 78.063 79.869 71.025 1.00 97.56 582 ALA A C 1
ATOM 9096 O O . ALA A 1 582 ? 77.717 79.188 71.991 1.00 97.56 582 ALA A O 1
ATOM 9103 N N . LEU A 1 583 ? 77.704 81.137 70.891 1.00 98.32 583 LEU A N 1
ATOM 9104 C CA . LEU A 1 583 ? 77.218 81.886 72.045 1.00 98.32 583 LEU A CA 1
ATOM 9105 C C . LEU A 1 583 ? 75.782 81.478 72.328 1.00 98.32 583 LEU A C 1
ATOM 9106 O O . LEU A 1 583 ? 74.824 82.097 71.866 1.00 98.32 583 LEU A O 1
ATOM 9122 N N . THR A 1 584 ? 75.646 80.411 73.106 1.00 102.78 584 THR A N 1
ATOM 9123 C CA . THR A 1 584 ? 74.345 79.845 73.441 1.00 102.78 584 THR A CA 1
ATOM 9124 C C . THR A 1 584 ? 73.857 80.382 74.784 1.00 102.78 584 THR A C 1
ATOM 9125 O O . THR A 1 584 ? 73.809 79.672 75.788 1.00 102.78 584 THR A O 1
ATOM 9136 N N . MET A 1 585 ? 73.496 81.662 74.793 1.00 108.86 585 MET A N 1
ATOM 9137 C CA . MET A 1 585 ? 72.829 82.264 75.939 1.00 108.86 585 MET A CA 1
ATOM 9138 C C . MET A 1 585 ? 71.400 82.681 75.635 1.00 108.86 585 MET A C 1
ATOM 9139 O O . MET A 1 585 ? 70.472 82.282 76.343 1.00 108.86 585 MET A O 1
ATOM 9153 N N . THR A 1 586 ? 71.206 83.475 74.588 1.00 106.80 586 THR A N 1
ATOM 9154 C CA . THR A 1 586 ? 69.877 83.917 74.165 1.00 106.80 586 THR A CA 1
ATOM 9155 C C . THR A 1 586 ? 69.277 82.972 73.132 1.00 106.80 586 THR A C 1
ATOM 9156 O O . THR A 1 586 ? 68.882 83.387 72.044 1.00 106.80 586 THR A O 1
ATOM 9167 N N . ASP A 1 587 ? 69.201 81.689 73.468 1.00 110.67 587 ASP A N 1
ATOM 9168 C CA . ASP A 1 587 ? 68.727 80.683 72.534 1.00 110.67 587 ASP A CA 1
ATOM 9169 C C . ASP A 1 587 ? 67.792 79.725 73.250 1.00 110.67 587 ASP A C 1
ATOM 9170 O O . ASP A 1 587 ? 67.937 79.467 74.447 1.00 110.67 587 ASP A O 1
ATOM 9179 N N . ASN A 1 588 ? 66.829 79.205 72.500 1.00 108.91 588 ASN A N 1
ATOM 9180 C CA . ASN A 1 588 ? 65.853 78.268 73.021 1.00 108.91 588 ASN A CA 1
ATOM 9181 C C . ASN A 1 588 ? 66.297 76.835 72.748 1.00 108.91 588 ASN A C 1
ATOM 9182 O O . ASN A 1 588 ? 67.346 76.574 72.153 1.00 108.91 588 ASN A O 1
ATOM 9193 N N . LEU A 1 589 ? 65.459 75.893 73.175 1.00 103.88 589 LEU A N 1
ATOM 9194 C CA . LEU A 1 589 ? 65.852 74.491 73.167 1.00 103.88 589 LEU A CA 1
ATOM 9195 C C . LEU A 1 589 ? 65.972 73.947 71.751 1.00 103.88 589 LEU A C 1
ATOM 9196 O O . LEU A 1 589 ? 66.898 73.184 71.449 1.00 103.88 589 LEU A O 1
ATOM 9212 N N . ASN A 1 590 ? 65.041 74.312 70.870 1.00 103.39 590 ASN A N 1
ATOM 9213 C CA . ASN A 1 590 ? 65.110 73.833 69.495 1.00 103.39 590 ASN A CA 1
ATOM 9214 C C . ASN A 1 590 ? 66.387 74.302 68.814 1.00 103.39 590 ASN A C 1
ATOM 9215 O O . ASN A 1 590 ? 67.065 73.524 68.133 1.00 103.39 590 ASN A O 1
ATOM 9226 N N . LYS A 1 591 ? 66.728 75.581 68.976 1.00 99.63 591 LYS A N 1
ATOM 9227 C CA . LYS A 1 591 ? 67.947 76.079 68.355 1.00 99.63 591 LYS A CA 1
ATOM 9228 C C . LYS A 1 591 ? 69.180 75.456 68.988 1.00 99.63 591 LYS A C 1
ATOM 9229 O O . LYS A 1 591 ? 70.176 75.207 68.298 1.00 99.63 591 LYS A O 1
ATOM 9248 N N . VAL A 1 592 ? 69.119 75.170 70.288 1.00 98.56 592 VAL A N 1
ATOM 9249 C CA . VAL A 1 592 ? 70.206 74.448 70.936 1.00 98.56 592 VAL A CA 1
ATOM 9250 C C . VAL A 1 592 ? 70.402 73.097 70.268 1.00 98.56 592 VAL A C 1
ATOM 9251 O O . VAL A 1 592 ? 71.532 72.678 69.990 1.00 98.56 592 VAL A O 1
ATOM 9264 N N . PHE A 1 593 ? 69.303 72.395 70.005 1.00 96.36 593 PHE A N 1
ATOM 9265 C CA . PHE A 1 593 ? 69.407 71.077 69.398 1.00 96.36 593 PHE A CA 1
ATOM 9266 C C . PHE A 1 593 ? 69.939 71.174 67.977 1.00 96.36 593 PHE A C 1
ATOM 9267 O O . PHE A 1 593 ? 70.768 70.358 67.564 1.00 96.36 593 PHE A O 1
ATOM 9284 N N . LYS A 1 594 ? 69.475 72.165 67.216 1.00 95.97 594 LYS A N 1
ATOM 9285 C CA . LYS A 1 594 ? 70.000 72.370 65.871 1.00 95.97 594 LYS A CA 1
ATOM 9286 C C . LYS A 1 594 ? 71.508 72.575 65.906 1.00 95.97 594 LYS A C 1
ATOM 9287 O O . LYS A 1 594 ? 72.254 71.974 65.122 1.00 95.97 594 LYS A O 1
ATOM 9306 N N . LYS A 1 595 ? 71.975 73.405 66.838 1.00 95.64 595 LYS A N 1
ATOM 9307 C CA . LYS A 1 595 ? 73.401 73.682 66.931 1.00 95.64 595 LYS A CA 1
ATOM 9308 C C . LYS A 1 595 ? 74.178 72.430 67.313 1.00 95.64 595 LYS A C 1
ATOM 9309 O O . LYS A 1 595 ? 75.227 72.136 66.727 1.00 95.64 595 LYS A O 1
ATOM 9328 N N . LEU A 1 596 ? 73.681 71.685 68.299 1.00 93.03 596 LEU A N 1
ATOM 9329 C CA . LEU A 1 596 ? 74.358 70.462 68.717 1.00 93.03 596 LEU A CA 1
ATOM 9330 C C . LEU A 1 596 ? 74.476 69.484 67.559 1.00 93.03 596 LEU A C 1
ATOM 9331 O O . LEU A 1 596 ? 75.547 68.914 67.315 1.00 93.03 596 LEU A O 1
ATOM 9347 N N . ILE A 1 597 ? 73.379 69.279 66.833 1.00 93.91 597 ILE A N 1
ATOM 9348 C CA . ILE A 1 597 ? 73.402 68.368 65.698 1.00 93.91 597 ILE A CA 1
ATOM 9349 C C . ILE A 1 597 ? 74.400 68.847 64.657 1.00 93.91 597 ILE A C 1
ATOM 9350 O O . ILE A 1 597 ? 75.110 68.042 64.043 1.00 93.91 597 ILE A O 1
ATOM 9366 N N . ASP A 1 598 ? 74.478 70.159 64.441 1.00 95.87 598 ASP A N 1
ATOM 9367 C CA . ASP A 1 598 ? 75.446 70.660 63.474 1.00 95.87 598 ASP A CA 1
ATOM 9368 C C . ASP A 1 598 ? 76.874 70.433 63.945 1.00 95.87 598 ASP A C 1
ATOM 9369 O O . ASP A 1 598 ? 77.778 70.277 63.118 1.00 95.87 598 ASP A O 1
ATOM 9378 N N . ARG A 1 599 ? 77.096 70.409 65.256 1.00 93.24 599 ARG A N 1
ATOM 9379 C CA . ARG A 1 599 ? 78.437 70.290 65.813 1.00 93.24 599 ARG A CA 1
ATOM 9380 C C . ARG A 1 599 ? 78.740 68.898 66.323 1.00 93.24 599 ARG A C 1
ATOM 9381 O O . ARG A 1 599 ? 79.716 68.715 67.055 1.00 93.24 599 ARG A O 1
ATOM 9402 N N . VAL A 1 600 ? 77.928 67.917 65.953 1.00 92.26 600 VAL A N 1
ATOM 9403 C CA . VAL A 1 600 ? 78.106 66.544 66.403 1.00 92.26 600 VAL A CA 1
ATOM 9404 C C . VAL A 1 600 ? 78.091 65.606 65.201 1.00 92.26 600 VAL A C 1
ATOM 9405 O O . VAL A 1 600 ? 78.350 64.404 65.336 1.00 92.26 600 VAL A O 1
ATOM 9418 N N . THR A 1 601 ? 77.829 66.144 64.008 1.00 93.99 601 THR A N 1
ATOM 9419 C CA . THR A 1 601 ? 77.863 65.308 62.821 1.00 93.99 601 THR A CA 1
ATOM 9420 C C . THR A 1 601 ? 79.249 64.702 62.705 1.00 93.99 601 THR A C 1
ATOM 9421 O O . THR A 1 601 ? 80.233 65.414 62.484 1.00 93.99 601 THR A O 1
ATOM 9432 N N . GLY A 1 602 ? 79.320 63.385 62.842 1.00 94.50 602 GLY A N 1
ATOM 9433 C CA . GLY A 1 602 ? 80.583 62.689 62.917 1.00 94.50 602 GLY A CA 1
ATOM 9434 C C . GLY A 1 602 ? 80.743 61.909 64.201 1.00 94.50 602 GLY A C 1
ATOM 9435 O O . GLY A 1 602 ? 81.864 61.634 64.636 1.00 94.50 602 GLY A O 1
ATOM 9439 N N . GLN A 1 603 ? 79.622 61.564 64.824 1.00 89.38 603 GLN A N 1
ATOM 9440 C CA . GLN A 1 603 ? 79.608 60.767 66.039 1.00 89.38 603 GLN A CA 1
ATOM 9441 C C . GLN A 1 603 ? 78.722 59.555 65.812 1.00 89.38 603 GLN A C 1
ATOM 9442 O O . GLN A 1 603 ? 77.543 59.701 65.476 1.00 89.38 603 GLN A O 1
ATOM 9456 N N . GLY A 1 604 ? 79.286 58.367 65.998 1.00 93.43 604 GLY A N 1
ATOM 9457 C CA . GLY A 1 604 ? 78.533 57.145 65.822 1.00 93.43 604 GLY A CA 1
ATOM 9458 C C . GLY A 1 604 ? 77.998 56.969 64.421 1.00 93.43 604 GLY A C 1
ATOM 9459 O O . GLY A 1 604 ? 76.786 56.986 64.219 1.00 93.43 604 GLY A O 1
ATOM 9463 N N . LEU A 1 605 ? 78.888 56.810 63.444 1.00 94.06 605 LEU A N 1
ATOM 9464 C CA . LEU A 1 605 ? 78.505 56.735 62.045 1.00 94.06 605 LEU A CA 1
ATOM 9465 C C . LEU A 1 605 ? 78.696 55.360 61.423 1.00 94.06 605 LEU A C 1
ATOM 9466 O O . LEU A 1 605 ? 78.254 55.152 60.289 1.00 94.06 605 LEU A O 1
ATOM 9482 N N . LEU A 1 606 ? 79.345 54.428 62.119 1.00 95.52 606 LEU A N 1
ATOM 9483 C CA . LEU A 1 606 ? 79.673 53.085 61.653 1.00 95.52 606 LEU A CA 1
ATOM 9484 C C . LEU A 1 606 ? 80.821 53.069 60.651 1.00 95.52 606 LEU A C 1
ATOM 9485 O O . LEU A 1 606 ? 81.233 51.982 60.230 1.00 95.52 606 LEU A O 1
ATOM 9501 N N . ASP A 1 607 ? 81.353 54.227 60.256 1.00 98.46 607 ASP A N 1
ATOM 9502 C CA . ASP A 1 607 ? 82.445 54.300 59.294 1.00 98.46 607 ASP A CA 1
ATOM 9503 C C . ASP A 1 607 ? 83.521 55.245 59.803 1.00 98.46 607 ASP A C 1
ATOM 9504 O O . ASP A 1 607 ? 83.446 55.711 60.943 1.00 98.46 607 ASP A O 1
ATOM 9513 N N . TYR A 1 608 ? 84.535 55.504 58.984 1.00 100.25 608 TYR A N 1
ATOM 9514 C CA . TYR A 1 608 ? 85.628 56.381 59.388 1.00 100.25 608 TYR A CA 1
ATOM 9515 C C . TYR A 1 608 ? 85.698 57.627 58.515 1.00 100.25 608 TYR A C 1
ATOM 9516 O O . TYR A 1 608 ? 86.784 58.110 58.194 1.00 100.25 608 TYR A O 1
ATOM 9534 N N . SER A 1 609 ? 84.536 58.143 58.132 1.00 102.27 609 SER A N 1
ATOM 9535 C CA . SER A 1 609 ? 84.474 59.333 57.293 1.00 102.27 609 SER A CA 1
ATOM 9536 C C . SER A 1 609 ? 84.240 60.622 58.084 1.00 102.27 609 SER A C 1
ATOM 9537 O O . SER A 1 609 ? 84.518 61.711 57.585 1.00 102.27 609 SER A O 1
ATOM 9545 N N . ARG A 1 610 ? 83.739 60.506 59.312 1.00 100.94 610 ARG A N 1
ATOM 9546 C CA . ARG A 1 610 ? 83.464 61.686 60.127 1.00 100.94 610 ARG A CA 1
ATOM 9547 C C . ARG A 1 610 ? 83.856 61.509 61.598 1.00 100.94 610 ARG A C 1
ATOM 9548 O O . ARG A 1 610 ? 83.052 61.041 62.404 1.00 100.94 610 ARG A O 1
ATOM 9569 N N . VAL A 1 611 ? 85.086 61.882 61.947 1.00 95.40 611 VAL A N 1
ATOM 9570 C CA . VAL A 1 611 ? 85.553 61.786 63.326 1.00 95.40 611 VAL A CA 1
ATOM 9571 C C . VAL A 1 611 ? 85.491 63.171 63.962 1.00 95.40 611 VAL A C 1
ATOM 9572 O O . VAL A 1 611 ? 86.129 64.107 63.482 1.00 95.40 611 VAL A O 1
ATOM 9585 N N . THR A 1 612 ? 84.724 63.303 65.041 1.00 94.68 612 THR A N 1
ATOM 9586 C CA . THR A 1 612 ? 84.568 64.588 65.705 1.00 94.68 612 THR A CA 1
ATOM 9587 C C . THR A 1 612 ? 84.958 64.432 67.159 1.00 94.68 612 THR A C 1
ATOM 9588 O O . THR A 1 612 ? 84.324 63.668 67.894 1.00 94.68 612 THR A O 1
ATOM 9599 N N . TYR A 1 613 ? 85.983 65.163 67.574 1.00 91.48 613 TYR A N 1
ATOM 9600 C CA . TYR A 1 613 ? 86.312 65.170 68.983 1.00 91.48 613 TYR A CA 1
ATOM 9601 C C . TYR A 1 613 ? 85.435 66.177 69.709 1.00 91.48 613 TYR A C 1
ATOM 9602 O O . TYR A 1 613 ? 84.785 67.032 69.105 1.00 91.48 613 TYR A O 1
ATOM 9620 N N . ALA A 1 614 ? 85.418 66.053 71.027 1.00 91.28 614 ALA A N 1
ATOM 9621 C CA . ALA A 1 614 ? 84.667 66.947 71.895 1.00 91.28 614 ALA A CA 1
ATOM 9622 C C . ALA A 1 614 ? 85.520 67.193 73.125 1.00 91.28 614 ALA A C 1
ATOM 9623 O O . ALA A 1 614 ? 85.781 66.257 73.893 1.00 91.28 614 ALA A O 1
ATOM 9630 N N . PHE A 1 615 ? 85.978 68.434 73.281 1.00 92.09 615 PHE A N 1
ATOM 9631 C CA . PHE A 1 615 ? 86.712 68.877 74.459 1.00 92.09 615 PHE A CA 1
ATOM 9632 C C . PHE A 1 615 ? 85.773 69.728 75.297 1.00 92.09 615 PHE A C 1
ATOM 9633 O O . PHE A 1 615 ? 85.370 70.816 74.870 1.00 92.09 615 PHE A O 1
ATOM 9650 N N . HIS A 1 616 ? 85.420 69.227 76.476 1.00 91.48 616 HIS A N 1
ATOM 9651 C CA . HIS A 1 616 ? 84.696 70.003 77.473 1.00 91.48 616 HIS A CA 1
ATOM 9652 C C . HIS A 1 616 ? 85.707 70.684 78.380 1.00 91.48 616 HIS A C 1
ATOM 9653 O O . HIS A 1 616 ? 86.456 70.013 79.104 1.00 91.48 616 HIS A O 1
ATOM 9667 N N . LEU A 1 617 ? 85.725 72.011 78.330 1.00 95.96 617 LEU A N 1
ATOM 9668 C CA . LEU A 1 617 ? 86.592 72.828 79.161 1.00 95.96 617 LEU A CA 1
ATOM 9669 C C . LEU A 1 617 ? 85.786 73.430 80.301 1.00 95.96 617 LEU A C 1
ATOM 9670 O O . LEU A 1 617 ? 84.729 74.040 80.075 1.00 95.96 617 LEU A O 1
ATOM 9686 N N . ASP A 1 618 ? 86.302 73.254 81.517 1.00 104.00 618 ASP A N 1
ATOM 9687 C CA . ASP A 1 618 ? 85.726 73.816 82.736 1.00 104.00 618 ASP A CA 1
ATOM 9688 C C . ASP A 1 618 ? 86.882 74.404 83.539 1.00 104.00 618 ASP A C 1
ATOM 9689 O O . ASP A 1 618 ? 87.620 73.676 84.210 1.00 104.00 618 ASP A O 1
ATOM 9698 N N . TYR A 1 619 ? 87.036 75.720 83.467 1.00 101.09 619 TYR A N 1
ATOM 9699 C CA . TYR A 1 619 ? 88.154 76.382 84.113 1.00 101.09 619 TYR A CA 1
ATOM 9700 C C . TYR A 1 619 ? 88.002 76.313 85.630 1.00 101.09 619 TYR A C 1
ATOM 9701 O O . TYR A 1 619 ? 87.015 75.805 86.168 1.00 101.09 619 TYR A O 1
ATOM 9719 N N . GLU A 1 620 ? 89.006 76.841 86.322 1.00 102.09 620 GLU A N 1
ATOM 9720 C CA . GLU A 1 620 ? 89.013 76.935 87.778 1.00 102.09 620 GLU A CA 1
ATOM 9721 C C . GLU A 1 620 ? 88.692 78.376 88.145 1.00 102.09 620 GLU A C 1
ATOM 9722 O O . GLU A 1 620 ? 89.550 79.257 88.055 1.00 102.09 620 GLU A O 1
ATOM 9734 N N . LYS A 1 621 ? 87.453 78.612 88.573 1.00 103.78 621 LYS A N 1
ATOM 9735 C CA . LYS A 1 621 ? 87.004 79.943 88.964 1.00 103.78 621 LYS A CA 1
ATOM 9736 C C . LYS A 1 621 ? 87.185 80.939 87.817 1.00 103.78 621 LYS A C 1
ATOM 9737 O O . LYS A 1 621 ? 87.926 81.918 87.911 1.00 103.78 621 LYS A O 1
ATOM 9756 N N . TRP A 1 622 ? 86.492 80.652 86.715 1.00 100.34 622 TRP A N 1
ATOM 9757 C CA . TRP A 1 622 ? 86.587 81.493 85.528 1.00 100.34 622 TRP A CA 1
ATOM 9758 C C . TRP A 1 622 ? 86.128 82.912 85.827 1.00 100.34 622 TRP A C 1
ATOM 9759 O O . TRP A 1 622 ? 86.779 83.888 85.429 1.00 100.34 622 TRP A O 1
ATOM 9780 N N . ASN A 1 623 ? 85.069 83.039 86.624 1.00 100.35 623 ASN A N 1
ATOM 9781 C CA . ASN A 1 623 ? 84.507 84.347 86.923 1.00 100.35 623 ASN A CA 1
ATOM 9782 C C . ASN A 1 623 ? 85.482 85.172 87.742 1.00 100.35 623 ASN A C 1
ATOM 9783 O O . ASN A 1 623 ? 85.783 86.321 87.402 1.00 100.35 623 ASN A O 1
ATOM 9794 N N . ASN A 1 624 ? 85.994 84.593 88.823 1.00 101.74 624 ASN A N 1
ATOM 9795 C CA . ASN A 1 624 ? 86.895 85.327 89.696 1.00 101.74 624 ASN A CA 1
ATOM 9796 C C . ASN A 1 624 ? 88.201 85.640 88.981 1.00 101.74 624 ASN A C 1
ATOM 9797 O O . ASN A 1 624 ? 88.647 86.793 88.955 1.00 101.74 624 ASN A O 1
ATOM 9808 N N . HIS A 1 625 ? 88.823 84.629 88.380 1.00 100.22 625 HIS A N 1
ATOM 9809 C CA . HIS A 1 625 ? 90.111 84.837 87.739 1.00 100.22 625 HIS A CA 1
ATOM 9810 C C . HIS A 1 625 ? 90.027 85.778 86.550 1.00 100.22 625 HIS A C 1
ATOM 9811 O O . HIS A 1 625 ? 91.056 86.323 86.141 1.00 100.22 625 HIS A O 1
ATOM 9825 N N . GLN A 1 626 ? 88.844 85.996 85.985 1.00 98.45 626 GLN A N 1
ATOM 9826 C CA . GLN A 1 626 ? 88.736 86.993 84.929 1.00 98.45 626 GLN A CA 1
ATOM 9827 C C . GLN A 1 626 ? 88.945 88.368 85.542 1.00 98.45 626 GLN A C 1
ATOM 9828 O O . GLN A 1 626 ? 88.232 88.751 86.474 1.00 98.45 626 GLN A O 1
ATOM 9842 N N . ARG A 1 627 ? 89.929 89.106 85.030 1.00 100.21 627 ARG A N 1
ATOM 9843 C CA . ARG A 1 627 ? 90.434 90.285 85.713 1.00 100.21 627 ARG A CA 1
ATOM 9844 C C . ARG A 1 627 ? 90.693 91.405 84.711 1.00 100.21 627 ARG A C 1
ATOM 9845 O O . ARG A 1 627 ? 90.505 91.250 83.501 1.00 100.21 627 ARG A O 1
ATOM 9866 N N . LEU A 1 628 ? 91.138 92.543 85.246 1.00 103.56 628 LEU A N 1
ATOM 9867 C CA . LEU A 1 628 ? 91.165 93.799 84.502 1.00 103.56 628 LEU A CA 1
ATOM 9868 C C . LEU A 1 628 ? 92.054 93.719 83.270 1.00 103.56 628 LEU A C 1
ATOM 9869 O O . LEU A 1 628 ? 91.589 93.901 82.139 1.00 103.56 628 LEU A O 1
ATOM 9885 N N . GLU A 1 629 ? 93.347 93.459 83.473 1.00 104.96 629 GLU A N 1
ATOM 9886 C CA . GLU A 1 629 ? 94.337 93.670 82.422 1.00 104.96 629 GLU A CA 1
ATOM 9887 C C . GLU A 1 629 ? 94.053 92.858 81.170 1.00 104.96 629 GLU A C 1
ATOM 9888 O O . GLU A 1 629 ? 94.578 93.186 80.101 1.00 104.96 629 GLU A O 1
ATOM 9900 N N . SER A 1 630 ? 93.238 91.811 81.271 1.00 103.05 630 SER A N 1
ATOM 9901 C CA . SER A 1 630 ? 92.844 91.067 80.083 1.00 103.05 630 SER A CA 1
ATOM 9902 C C . SER A 1 630 ? 91.818 91.849 79.274 1.00 103.05 630 SER A C 1
ATOM 9903 O O . SER A 1 630 ? 92.038 92.157 78.099 1.00 103.05 630 SER A O 1
ATOM 9911 N N . THR A 1 631 ? 90.698 92.206 79.900 1.00 104.00 631 THR A N 1
ATOM 9912 C CA . THR A 1 631 ? 89.583 92.837 79.194 1.00 104.00 631 THR A CA 1
ATOM 9913 C C . THR A 1 631 ? 89.707 94.358 79.276 1.00 104.00 631 THR A C 1
ATOM 9914 O O . THR A 1 631 ? 89.002 95.041 80.020 1.00 104.00 631 THR A O 1
ATOM 9925 N N . GLU A 1 632 ? 90.642 94.878 78.488 1.00 109.52 632 GLU A N 1
ATOM 9926 C CA . GLU A 1 632 ? 90.776 96.310 78.257 1.00 109.52 632 GLU A CA 1
ATOM 9927 C C . GLU A 1 632 ? 90.550 96.668 76.800 1.00 109.52 632 GLU A C 1
ATOM 9928 O O . GLU A 1 632 ? 89.758 97.569 76.499 1.00 109.52 632 GLU A O 1
ATOM 9940 N N . ASP A 1 633 ? 91.172 95.935 75.881 1.00 108.28 633 ASP A N 1
ATOM 9941 C CA . ASP A 1 633 ? 91.184 96.306 74.475 1.00 108.28 633 ASP A CA 1
ATOM 9942 C C . ASP A 1 633 ? 89.965 95.775 73.735 1.00 108.28 633 ASP A C 1
ATOM 9943 O O . ASP A 1 633 ? 89.399 96.477 72.891 1.00 108.28 633 ASP A O 1
ATOM 9952 N N . VAL A 1 634 ? 89.532 94.557 74.053 1.00 103.35 634 VAL A N 1
ATOM 9953 C CA . VAL A 1 634 ? 88.293 94.038 73.484 1.00 103.35 634 VAL A CA 1
ATOM 9954 C C . VAL A 1 634 ? 87.125 94.929 73.886 1.00 103.35 634 VAL A C 1
ATOM 9955 O O . VAL A 1 634 ? 86.321 95.370 73.049 1.00 103.35 634 VAL A O 1
ATOM 9968 N N . PHE A 1 635 ? 87.016 95.196 75.183 1.00 103.81 635 PHE A N 1
ATOM 9969 C CA . PHE A 1 635 ? 85.963 96.064 75.680 1.00 103.81 635 PHE A CA 1
ATOM 9970 C C . PHE A 1 635 ? 86.105 97.475 75.123 1.00 103.81 635 PHE A C 1
ATOM 9971 O O . PHE A 1 635 ? 85.099 98.133 74.831 1.00 103.81 635 PHE A O 1
ATOM 9988 N N . SER A 1 636 ? 87.340 97.929 74.901 1.00 103.49 636 SER A N 1
ATOM 9989 C CA . SER A 1 636 ? 87.548 99.227 74.271 1.00 103.49 636 SER A CA 1
ATOM 9990 C C . SER A 1 636 ? 86.984 99.243 72.860 1.00 103.49 636 SER A C 1
ATOM 9991 O O . SER A 1 636 ? 86.387 100.235 72.428 1.00 103.49 636 SER A O 1
ATOM 9999 N N . VAL A 1 637 ? 87.175 98.153 72.122 1.00 102.29 637 VAL A N 1
ATOM 10000 C CA . VAL A 1 637 ? 86.659 98.076 70.761 1.00 102.29 637 VAL A CA 1
ATOM 10001 C C . VAL A 1 637 ? 85.137 98.115 70.772 1.00 102.29 637 VAL A C 1
ATOM 10002 O O . VAL A 1 637 ? 84.511 98.823 69.969 1.00 102.29 637 VAL A O 1
ATOM 10015 N N . LEU A 1 638 ? 84.518 97.348 71.674 1.00 101.23 638 LEU A N 1
ATOM 10016 C CA . LEU A 1 638 ? 83.063 97.411 71.804 1.00 101.23 638 LEU A CA 1
ATOM 10017 C C . LEU A 1 638 ? 82.610 98.834 72.101 1.00 101.23 638 LEU A C 1
ATOM 10018 O O . LEU A 1 638 ? 81.599 99.320 71.563 1.00 101.23 638 LEU A O 1
ATOM 10034 N N . ASP A 1 639 ? 83.392 99.542 72.900 1.00 105.37 639 ASP A N 1
ATOM 10035 C CA . ASP A 1 639 ? 82.954 100.840 73.364 1.00 105.37 639 ASP A CA 1
ATOM 10036 C C . ASP A 1 639 ? 83.106 101.869 72.259 1.00 105.37 639 ASP A C 1
ATOM 10037 O O . ASP A 1 639 ? 82.339 102.834 72.197 1.00 105.37 639 ASP A O 1
ATOM 10046 N N . GLN A 1 640 ? 84.102 101.677 71.392 1.00 101.58 640 GLN A N 1
ATOM 10047 C CA . GLN A 1 640 ? 84.242 102.530 70.219 1.00 101.58 640 GLN A CA 1
ATOM 10048 C C . GLN A 1 640 ? 83.128 102.277 69.215 1.00 101.58 640 GLN A C 1
ATOM 10049 O O . GLN A 1 640 ? 82.615 103.220 68.604 1.00 101.58 640 GLN A O 1
ATOM 10063 N N . VAL A 1 641 ? 82.734 101.014 69.025 1.00 98.28 641 VAL A N 1
ATOM 10064 C CA . VAL A 1 641 ? 81.679 100.751 68.049 1.00 98.28 641 VAL A CA 1
ATOM 10065 C C . VAL A 1 641 ? 80.341 101.283 68.527 1.00 98.28 641 VAL A C 1
ATOM 10066 O O . VAL A 1 641 ? 79.470 101.566 67.696 1.00 98.28 641 VAL A O 1
ATOM 10079 N N . PHE A 1 642 ? 80.142 101.431 69.837 1.00 98.79 642 PHE A N 1
ATOM 10080 C CA . PHE A 1 642 ? 78.917 102.064 70.318 1.00 98.79 642 PHE A CA 1
ATOM 10081 C C . PHE A 1 642 ? 79.054 103.573 70.473 1.00 98.79 642 PHE A C 1
ATOM 10082 O O . PHE A 1 642 ? 78.090 104.226 70.881 1.00 98.79 642 PHE A O 1
ATOM 10099 N N . GLY A 1 643 ? 80.211 104.141 70.141 1.00 99.07 643 GLY A N 1
ATOM 10100 C CA . GLY A 1 643 ? 80.397 105.576 70.213 1.00 99.07 643 GLY A CA 1
ATOM 10101 C C . GLY A 1 643 ? 80.753 106.087 71.582 1.00 99.07 643 GLY A C 1
ATOM 10102 O O . GLY A 1 643 ? 80.513 107.259 71.882 1.00 99.07 643 GLY A O 1
ATOM 10106 N N . LEU A 1 644 ? 81.304 105.231 72.425 1.00 101.41 644 LEU A N 1
ATOM 10107 C CA . LEU A 1 644 ? 81.671 105.516 73.799 1.00 101.41 644 LEU A CA 1
ATOM 10108 C C . LEU A 1 644 ? 83.173 105.262 73.954 1.00 101.41 644 LEU A C 1
ATOM 10109 O O . LEU A 1 644 ? 83.875 104.990 72.977 1.00 101.41 644 LEU A O 1
ATOM 10125 N N . LYS A 1 645 ? 83.676 105.365 75.183 1.00 102.99 645 LYS A N 1
ATOM 10126 C CA . LYS A 1 645 ? 85.088 105.087 75.417 1.00 102.99 645 LYS A CA 1
ATOM 10127 C C . LYS A 1 645 ? 85.343 104.903 76.906 1.00 102.99 645 LYS A C 1
ATOM 10128 O O . LYS A 1 645 ? 84.896 105.710 77.723 1.00 102.99 645 LYS A O 1
ATOM 10147 N N . ARG A 1 646 ? 86.042 103.820 77.242 1.00 110.09 646 ARG A N 1
ATOM 10148 C CA . ARG A 1 646 ? 86.432 103.399 78.587 1.00 110.09 646 ARG A CA 1
ATOM 10149 C C . ARG A 1 646 ? 85.252 102.863 79.392 1.00 110.09 646 ARG A C 1
ATOM 10150 O O . ARG A 1 646 ? 85.467 102.268 80.459 1.00 110.09 646 ARG A O 1
ATOM 10171 N N . VAL A 1 647 ? 84.045 102.869 78.832 1.00 103.85 647 VAL A N 1
ATOM 10172 C CA . VAL A 1 647 ? 82.855 102.572 79.619 1.00 103.85 647 VAL A CA 1
ATOM 10173 C C . VAL A 1 647 ? 82.869 101.116 80.042 1.00 103.85 647 VAL A C 1
ATOM 10174 O O . VAL A 1 647 ? 82.909 100.793 81.236 1.00 103.85 647 VAL A O 1
ATOM 10187 N N . PHE A 1 648 ? 82.906 100.222 79.061 1.00 102.79 648 PHE A N 1
ATOM 10188 C CA . PHE A 1 648 ? 83.084 98.814 79.360 1.00 102.79 648 PHE A CA 1
ATOM 10189 C C . PHE A 1 648 ? 84.329 98.604 80.203 1.00 102.79 648 PHE A C 1
ATOM 10190 O O . PHE A 1 648 ? 84.316 97.814 81.155 1.00 102.79 648 PHE A O 1
ATOM 10207 N N . SER A 1 649 ? 85.429 99.267 79.833 1.00 107.51 649 SER A N 1
ATOM 10208 C CA . SER A 1 649 ? 86.659 99.168 80.608 1.00 107.51 649 SER A CA 1
ATOM 10209 C C . SER A 1 649 ? 86.396 99.411 82.089 1.00 107.51 649 SER A C 1
ATOM 10210 O O . SER A 1 649 ? 86.870 98.660 82.949 1.00 107.51 649 SER A O 1
ATOM 10218 N N . ARG A 1 650 ? 85.637 100.467 82.400 1.00 105.29 650 ARG A N 1
ATOM 10219 C CA . ARG A 1 650 ? 85.420 100.881 83.783 1.00 105.29 650 ARG A CA 1
ATOM 10220 C C . ARG A 1 650 ? 84.907 99.765 84.688 1.00 105.29 650 ARG A C 1
ATOM 10221 O O . ARG A 1 650 ? 85.012 99.888 85.914 1.00 105.29 650 ARG A O 1
ATOM 10242 N N . THR A 1 651 ? 84.319 98.708 84.119 1.00 103.52 651 THR A N 1
ATOM 10243 C CA . THR A 1 651 ? 83.757 97.600 84.886 1.00 103.52 651 THR A CA 1
ATOM 10244 C C . THR A 1 651 ? 84.675 97.129 86.009 1.00 103.52 651 THR A C 1
ATOM 10245 O O . THR A 1 651 ? 84.317 97.152 87.196 1.00 103.52 651 THR A O 1
ATOM 10256 N N . HIS A 1 652 ? 85.878 96.704 85.642 1.00 102.67 652 HIS A N 1
ATOM 10257 C CA . HIS A 1 652 ? 86.808 96.230 86.652 1.00 102.67 652 HIS A CA 1
ATOM 10258 C C . HIS A 1 652 ? 87.294 97.371 87.532 1.00 102.67 652 HIS A C 1
ATOM 10259 O O . HIS A 1 652 ? 87.603 97.154 88.706 1.00 102.67 652 HIS A O 1
ATOM 10273 N N . GLU A 1 653 ? 87.386 98.585 86.991 1.00 105.19 653 GLU A N 1
ATOM 10274 C CA . GLU A 1 653 ? 87.619 99.735 87.856 1.00 105.19 653 GLU A CA 1
ATOM 10275 C C . GLU A 1 653 ? 86.533 99.857 88.919 1.00 105.19 653 GLU A C 1
ATOM 10276 O O . GLU A 1 653 ? 86.821 100.187 90.076 1.00 105.19 653 GLU A O 1
ATOM 10288 N N . PHE A 1 654 ? 85.274 99.597 88.553 1.00 104.12 654 PHE A N 1
ATOM 10289 C CA . PHE A 1 654 ? 84.220 99.608 89.561 1.00 104.12 654 PHE A CA 1
ATOM 10290 C C . PHE A 1 654 ? 84.446 98.517 90.593 1.00 104.12 654 PHE A C 1
ATOM 10291 O O . PHE A 1 654 ? 84.292 98.749 91.798 1.00 104.12 654 PHE A O 1
ATOM 10308 N N . PHE A 1 655 ? 84.812 97.316 90.143 1.00 101.20 655 PHE A N 1
ATOM 10309 C CA . PHE A 1 655 ? 85.116 96.260 91.101 1.00 101.20 655 PHE A CA 1
ATOM 10310 C C . PHE A 1 655 ? 86.320 96.600 91.972 1.00 101.20 655 PHE A C 1
ATOM 10311 O O . PHE A 1 655 ? 86.468 96.034 93.060 1.00 101.20 655 PHE A O 1
ATOM 10328 N N . GLN A 1 656 ? 87.179 97.508 91.511 1.00 102.60 656 GLN A N 1
ATOM 10329 C CA . GLN A 1 656 ? 88.315 97.966 92.300 1.00 102.60 656 GLN A CA 1
ATOM 10330 C C . GLN A 1 656 ? 87.912 99.031 93.304 1.00 102.60 656 GLN A C 1
ATOM 10331 O O . GLN A 1 656 ? 88.509 99.126 94.382 1.00 102.60 656 GLN A O 1
ATOM 10345 N N . LYS A 1 657 ? 86.906 99.830 92.964 1.00 104.83 657 LYS A N 1
ATOM 10346 C CA . LYS A 1 657 ? 86.515 100.996 93.738 1.00 104.83 657 LYS A CA 1
ATOM 10347 C C . LYS A 1 657 ? 85.244 100.769 94.540 1.00 104.83 657 LYS A C 1
ATOM 10348 O O . LYS A 1 657 ? 84.731 101.714 95.146 1.00 104.83 657 LYS A O 1
ATOM 10367 N N . ALA A 1 658 ? 84.734 99.544 94.567 1.00 101.00 658 ALA A N 1
ATOM 10368 C CA . ALA A 1 658 ? 83.412 99.252 95.095 1.00 101.00 658 ALA A CA 1
ATOM 10369 C C . ALA A 1 658 ? 83.482 98.547 96.440 1.00 101.00 658 ALA A C 1
ATOM 10370 O O . ALA A 1 658 ? 84.415 97.792 96.722 1.00 101.00 658 ALA A O 1
ATOM 10377 N N . TRP A 1 659 ? 82.471 98.803 97.263 1.00 103.11 659 TRP A N 1
ATOM 10378 C CA . TRP A 1 659 ? 82.277 98.032 98.479 1.00 103.11 659 TRP A CA 1
ATOM 10379 C C . TRP A 1 659 ? 81.622 96.701 98.149 1.00 103.11 659 TRP A C 1
ATOM 10380 O O . TRP A 1 659 ? 80.791 96.601 97.241 1.00 103.11 659 TRP A O 1
ATOM 10401 N N . ILE A 1 660 ? 81.981 95.680 98.915 1.00 97.39 660 ILE A N 1
ATOM 10402 C CA . ILE A 1 660 ? 81.344 94.376 98.828 1.00 97.39 660 ILE A CA 1
ATOM 10403 C C . ILE A 1 660 ? 81.075 93.887 100.237 1.00 97.39 660 ILE A C 1
ATOM 10404 O O . ILE A 1 660 ? 81.983 93.872 101.078 1.00 97.39 660 ILE A O 1
ATOM 10420 N N . TYR A 1 661 ? 79.831 93.476 100.484 1.00 101.92 661 TYR A N 1
ATOM 10421 C CA . TYR A 1 661 ? 79.399 93.047 101.803 1.00 101.92 661 TYR A CA 1
ATOM 10422 C C . TYR A 1 661 ? 78.548 91.792 101.693 1.00 101.92 661 TYR A C 1
ATOM 10423 O O . TYR A 1 661 ? 78.165 91.357 100.604 1.00 101.92 661 TYR A O 1
ATOM 10441 N N . TYR A 1 662 ? 78.259 91.219 102.856 1.00 102.52 662 TYR A N 1
ATOM 10442 C CA . TYR A 1 662 ? 77.428 90.035 102.996 1.00 102.52 662 TYR A CA 1
ATOM 10443 C C . TYR A 1 662 ? 76.140 90.412 103.710 1.00 102.52 662 TYR A C 1
ATOM 10444 O O . TYR A 1 662 ? 76.161 91.132 104.712 1.00 102.52 662 TYR A O 1
ATOM 10462 N N . SER A 1 663 ? 75.019 89.918 103.191 1.00 108.46 663 SER A N 1
ATOM 10463 C CA . SER A 1 663 ? 73.719 90.401 103.636 1.00 108.46 663 SER A CA 1
ATOM 10464 C C . SER A 1 663 ? 73.306 89.787 104.966 1.00 108.46 663 SER A C 1
ATOM 10465 O O . SER A 1 663 ? 72.757 90.482 105.826 1.00 108.46 663 SER A O 1
ATOM 10473 N N . ASP A 1 664 ? 73.557 88.494 105.155 1.00 115.05 664 ASP A N 1
ATOM 10474 C CA . ASP A 1 664 ? 73.041 87.792 106.325 1.00 115.05 664 ASP A CA 1
ATOM 10475 C C . ASP A 1 664 ? 73.789 88.126 107.610 1.00 115.05 664 ASP A C 1
ATOM 10476 O O . ASP A 1 664 ? 73.465 87.543 108.651 1.00 115.05 664 ASP A O 1
ATOM 10485 N N . ARG A 1 665 ? 74.762 89.034 107.581 1.00 113.56 665 ARG A N 1
ATOM 10486 C CA . ARG A 1 665 ? 75.449 89.456 108.798 1.00 113.56 665 ARG A CA 1
ATOM 10487 C C . ARG A 1 665 ? 75.918 90.889 108.619 1.00 113.56 665 ARG A C 1
ATOM 10488 O O . ARG A 1 665 ? 76.744 91.170 107.746 1.00 113.56 665 ARG A O 1
ATOM 10509 N N . SER A 1 666 ? 75.387 91.782 109.450 1.00 111.80 666 SER A N 1
ATOM 10510 C CA . SER A 1 666 ? 75.675 93.207 109.390 1.00 111.80 666 SER A CA 1
ATOM 10511 C C . SER A 1 666 ? 76.566 93.694 110.515 1.00 111.80 666 SER A C 1
ATOM 10512 O O . SER A 1 666 ? 77.280 94.682 110.336 1.00 111.80 666 SER A O 1
ATOM 10520 N N . ASP A 1 667 ? 76.546 93.020 111.665 1.00 116.28 667 ASP A N 1
ATOM 10521 C CA . ASP A 1 667 ? 77.301 93.482 112.822 1.00 116.28 667 ASP A CA 1
ATOM 10522 C C . ASP A 1 667 ? 78.802 93.495 112.576 1.00 116.28 667 ASP A C 1
ATOM 10523 O O . ASP A 1 667 ? 79.538 94.117 113.348 1.00 116.28 667 ASP A O 1
ATOM 10532 N N . LEU A 1 668 ? 79.272 92.829 111.525 1.00 114.25 668 LEU A N 1
ATOM 10533 C CA . LEU A 1 668 ? 80.696 92.780 111.241 1.00 114.25 668 LEU A CA 1
ATOM 10534 C C . LEU A 1 668 ? 81.209 94.045 110.569 1.00 114.25 668 LEU A C 1
ATOM 10535 O O . LEU A 1 668 ? 82.425 94.180 110.396 1.00 114.25 668 LEU A O 1
ATOM 10551 N N . ILE A 1 669 ? 80.329 94.966 110.194 1.00 108.81 669 ILE A N 1
ATOM 10552 C CA . ILE A 1 669 ? 80.730 96.199 109.529 1.00 108.81 669 ILE A CA 1
ATOM 10553 C C . ILE A 1 669 ? 80.979 97.275 110.572 1.00 108.81 669 ILE A C 1
ATOM 10554 O O . ILE A 1 669 ? 80.194 97.457 111.509 1.00 108.81 669 ILE A O 1
ATOM 10570 N N . GLY A 1 670 ? 82.082 97.993 110.395 1.00 117.76 670 GLY A N 1
ATOM 10571 C CA . GLY A 1 670 ? 82.598 98.928 111.374 1.00 117.76 670 GLY A CA 1
ATOM 10572 C C . GLY A 1 670 ? 83.023 100.240 110.751 1.00 117.76 670 GLY A C 1
ATOM 10573 O O . GLY A 1 670 ? 83.962 100.876 111.240 1.00 117.76 670 GLY A O 1
ATOM 10577 N N . LEU A 1 671 ? 82.331 100.638 109.676 1.00 114.64 671 LEU A N 1
ATOM 10578 C CA . LEU A 1 671 ? 82.815 101.621 108.709 1.00 114.64 671 LEU A CA 1
ATOM 10579 C C . LEU A 1 671 ? 83.492 102.814 109.362 1.00 114.64 671 LEU A C 1
ATOM 10580 O O . LEU A 1 671 ? 83.033 103.343 110.376 1.00 114.64 671 LEU A O 1
ATOM 10596 N N . ARG A 1 672 ? 84.629 103.184 108.786 1.00 118.69 672 ARG A N 1
ATOM 10597 C CA . ARG A 1 672 ? 85.486 104.255 109.264 1.00 118.69 672 ARG A CA 1
ATOM 10598 C C . ARG A 1 672 ? 85.140 105.601 108.639 1.00 118.69 672 ARG A C 1
ATOM 10599 O O . ARG A 1 672 ? 85.930 106.543 108.748 1.00 118.69 672 ARG A O 1
ATOM 10620 N N . GLU A 1 673 ? 83.985 105.703 107.978 1.00 121.39 673 GLU A N 1
ATOM 10621 C CA . GLU A 1 673 ? 83.507 106.866 107.233 1.00 121.39 673 GLU A CA 1
ATOM 10622 C C . GLU A 1 673 ? 84.282 107.101 105.942 1.00 121.39 673 GLU A C 1
ATOM 10623 O O . GLU A 1 673 ? 83.956 108.041 105.208 1.00 121.39 673 GLU A O 1
ATOM 10635 N N . ASP A 1 674 ? 85.283 106.291 105.637 1.00 117.33 674 ASP A N 1
ATOM 10636 C CA . ASP A 1 674 ? 86.036 106.342 104.392 1.00 117.33 674 ASP A CA 1
ATOM 10637 C C . ASP A 1 674 ? 86.058 105.008 103.665 1.00 117.33 674 ASP A C 1
ATOM 10638 O O . ASP A 1 674 ? 86.037 104.982 102.432 1.00 117.33 674 ASP A O 1
ATOM 10647 N N . GLN A 1 675 ? 86.097 103.905 104.402 1.00 114.92 675 GLN A N 1
ATOM 10648 C CA . GLN A 1 675 ? 86.218 102.568 103.844 1.00 114.92 675 GLN A CA 1
ATOM 10649 C C . GLN A 1 675 ? 85.489 101.609 104.782 1.00 114.92 675 GLN A C 1
ATOM 10650 O O . GLN A 1 675 ? 84.726 102.032 105.656 1.00 114.92 675 GLN A O 1
ATOM 10664 N N . ILE A 1 676 ? 85.718 100.311 104.601 1.00 107.72 676 ILE A N 1
ATOM 10665 C CA . ILE A 1 676 ? 84.899 99.304 105.267 1.00 107.72 676 ILE A CA 1
ATOM 10666 C C . ILE A 1 676 ? 85.377 99.058 106.691 1.00 107.72 676 ILE A C 1
ATOM 10667 O O . ILE A 1 676 ? 84.606 99.191 107.646 1.00 107.72 676 ILE A O 1
ATOM 10683 N N . TYR A 1 677 ? 86.633 98.646 106.855 1.00 111.57 677 TYR A N 1
ATOM 10684 C CA . TYR A 1 677 ? 87.181 98.335 108.176 1.00 111.57 677 TYR A CA 1
ATOM 10685 C C . TYR A 1 677 ? 86.365 97.223 108.840 1.00 111.57 677 TYR A C 1
ATOM 10686 O O . TYR A 1 677 ? 85.774 97.388 109.908 1.00 111.57 677 TYR A O 1
ATOM 10704 N N . CYS A 1 678 ? 86.322 96.080 108.161 1.00 110.50 678 CYS A N 1
ATOM 10705 C CA . CYS A 1 678 ? 85.567 94.944 108.665 1.00 110.50 678 CYS A CA 1
ATOM 10706 C C . CYS A 1 678 ? 86.137 94.464 109.993 1.00 110.50 678 CYS A C 1
ATOM 10707 O O . CYS A 1 678 ? 87.316 94.659 110.299 1.00 110.50 678 CYS A O 1
ATOM 10715 N N . LEU A 1 679 ? 85.281 93.823 110.779 1.00 113.89 679 LEU A N 1
ATOM 10716 C CA . LEU A 1 679 ? 85.610 93.344 112.110 1.00 113.89 679 LEU A CA 1
ATOM 10717 C C . LEU A 1 679 ? 85.747 91.830 112.105 1.00 113.89 679 LEU A C 1
ATOM 10718 O O . LEU A 1 679 ? 85.374 91.148 111.149 1.00 113.89 679 LEU A O 1
ATOM 10734 N N . ASP A 1 680 ? 86.308 91.311 113.196 1.00 119.62 680 ASP A N 1
ATOM 10735 C CA . ASP A 1 680 ? 86.473 89.872 113.388 1.00 119.62 680 ASP A CA 1
ATOM 10736 C C . ASP A 1 680 ? 87.269 89.246 112.250 1.00 119.62 680 ASP A C 1
ATOM 10737 O O . ASP A 1 680 ? 87.096 88.067 111.932 1.00 119.62 680 ASP A O 1
ATOM 10746 N N . ALA A 1 681 ? 88.157 90.021 111.634 1.00 117.69 681 ALA A N 1
ATOM 10747 C CA . ALA A 1 681 ? 88.860 89.571 110.435 1.00 117.69 681 ALA A CA 1
ATOM 10748 C C . ALA A 1 681 ? 90.126 88.797 110.783 1.00 117.69 681 ALA A C 1
ATOM 10749 O O . ALA A 1 681 ? 91.226 89.113 110.333 1.00 117.69 681 ALA A O 1
ATOM 10756 N N . SER A 1 682 ? 89.962 87.774 111.597 1.00 118.43 682 SER A N 1
ATOM 10757 C CA . SER A 1 682 ? 90.961 86.739 111.817 1.00 118.43 682 SER A CA 1
ATOM 10758 C C . SER A 1 682 ? 90.394 85.355 111.564 1.00 118.43 682 SER A C 1
ATOM 10759 O O . SER A 1 682 ? 91.109 84.482 111.065 1.00 118.43 682 SER A O 1
ATOM 10767 N N . ASN A 1 683 ? 89.124 85.136 111.893 1.00 114.93 683 ASN A N 1
ATOM 10768 C CA . ASN A 1 683 ? 88.434 83.898 111.574 1.00 114.93 683 ASN A CA 1
ATOM 10769 C C . ASN A 1 683 ? 87.971 83.840 110.125 1.00 114.93 683 ASN A C 1
ATOM 10770 O O . ASN A 1 683 ? 87.417 82.816 109.712 1.00 114.93 683 ASN A O 1
ATOM 10781 N N . GLY A 1 684 ? 88.179 84.908 109.355 1.00 111.54 684 GLY A N 1
ATOM 10782 C CA . GLY A 1 684 ? 87.818 84.944 107.958 1.00 111.54 684 GLY A CA 1
ATOM 10783 C C . GLY A 1 684 ? 87.077 86.224 107.608 1.00 111.54 684 GLY A C 1
ATOM 10784 O O . GLY A 1 684 ? 86.077 86.559 108.247 1.00 111.54 684 GLY A O 1
ATOM 10788 N N . PRO A 1 685 ? 87.527 86.961 106.591 1.00 101.76 685 PRO A N 1
ATOM 10789 C CA . PRO A 1 685 ? 86.871 88.231 106.277 1.00 101.76 685 PRO A CA 1
ATOM 10790 C C . PRO A 1 685 ? 85.474 88.025 105.720 1.00 101.76 685 PRO A C 1
ATOM 10791 O O . PRO A 1 685 ? 85.099 86.935 105.283 1.00 101.76 685 PRO A O 1
ATOM 10802 N N . THR A 1 686 ? 84.698 89.108 105.750 1.00 103.47 686 THR A N 1
ATOM 10803 C CA . THR A 1 686 ? 83.322 89.095 105.270 1.00 103.47 686 THR A CA 1
ATOM 10804 C C . THR A 1 686 ? 83.060 90.201 104.256 1.00 103.47 686 THR A C 1
ATOM 10805 O O . THR A 1 686 ? 82.204 90.049 103.380 1.00 103.47 686 THR A O 1
ATOM 10816 N N . CYS A 1 687 ? 83.782 91.313 104.367 1.00 102.72 687 CYS A N 1
ATOM 10817 C CA . CYS A 1 687 ? 83.551 92.476 103.526 1.00 102.72 687 CYS A CA 1
ATOM 10818 C C . CYS A 1 687 ? 84.880 93.041 103.062 1.00 102.72 687 CYS A C 1
ATOM 10819 O O . CYS A 1 687 ? 85.937 92.714 103.604 1.00 102.72 687 CYS A O 1
ATOM 10827 N N . TRP A 1 688 ? 84.819 93.901 102.049 1.00 98.17 688 TRP A N 1
ATOM 10828 C CA . TRP A 1 688 ? 86.039 94.577 101.624 1.00 98.17 688 TRP A CA 1
ATOM 10829 C C . TRP A 1 688 ? 85.715 95.733 100.690 1.00 98.17 688 TRP A C 1
ATOM 10830 O O . TRP A 1 688 ? 84.640 95.796 100.088 1.00 98.17 688 TRP A O 1
ATOM 10851 N N . ASN A 1 689 ? 86.686 96.637 100.564 1.00 100.64 689 ASN A N 1
ATOM 10852 C CA . ASN A 1 689 ? 86.511 97.905 99.874 1.00 100.64 689 ASN A CA 1
ATOM 10853 C C . ASN A 1 689 ? 86.995 97.872 98.435 1.00 100.64 689 ASN A C 1
ATOM 10854 O O . ASN A 1 689 ? 87.145 98.931 97.820 1.00 100.64 689 ASN A O 1
ATOM 10865 N N . GLY A 1 690 ? 87.260 96.694 97.889 1.00 99.53 690 GLY A N 1
ATOM 10866 C CA . GLY A 1 690 ? 87.699 96.605 96.515 1.00 99.53 690 GLY A CA 1
ATOM 10867 C C . GLY A 1 690 ? 88.198 95.224 96.170 1.00 99.53 690 GLY A C 1
ATOM 10868 O O . GLY A 1 690 ? 88.631 94.482 97.055 1.00 99.53 690 GLY A O 1
ATOM 10872 N N . GLN A 1 691 ? 88.148 94.858 94.894 1.00 100.61 691 GLN A N 1
ATOM 10873 C CA . GLN A 1 691 ? 88.649 93.556 94.496 1.00 100.61 691 GLN A CA 1
ATOM 10874 C C . GLN A 1 691 ? 88.922 93.550 93.001 1.00 100.61 691 GLN A C 1
ATOM 10875 O O . GLN A 1 691 ? 88.138 94.089 92.218 1.00 100.61 691 GLN A O 1
ATOM 10889 N N . ASP A 1 692 ? 90.036 92.933 92.623 1.00 100.95 692 ASP A N 1
ATOM 10890 C CA . ASP A 1 692 ? 90.441 92.821 91.227 1.00 100.95 692 ASP A CA 1
ATOM 10891 C C . ASP A 1 692 ? 89.865 91.525 90.682 1.00 100.95 692 ASP A C 1
ATOM 10892 O O . ASP A 1 692 ? 90.498 90.472 90.727 1.00 100.95 692 ASP A O 1
ATOM 10901 N N . GLY A 1 693 ? 88.649 91.598 90.158 1.00 100.55 693 GLY A N 1
ATOM 10902 C CA . GLY A 1 693 ? 88.004 90.401 89.659 1.00 100.55 693 GLY A CA 1
ATOM 10903 C C . GLY A 1 693 ? 86.543 90.647 89.355 1.00 100.55 693 GLY A C 1
ATOM 10904 O O . GLY A 1 693 ? 86.103 91.789 89.224 1.00 100.55 693 GLY A O 1
ATOM 10908 N N . GLY A 1 694 ? 85.807 89.545 89.239 1.00 102.46 694 GLY A N 1
ATOM 10909 C CA . GLY A 1 694 ? 84.387 89.587 88.969 1.00 102.46 694 GLY A CA 1
ATOM 10910 C C . GLY A 1 694 ? 83.661 88.522 89.764 1.00 102.46 694 GLY A C 1
ATOM 10911 O O . GLY A 1 694 ? 84.260 87.797 90.560 1.00 102.46 694 GLY A O 1
ATOM 10915 N N . LEU A 1 695 ? 82.353 88.444 89.533 1.00 100.99 695 LEU A N 1
ATOM 10916 C CA . LEU A 1 695 ? 81.482 87.559 90.286 1.00 100.99 695 LEU A CA 1
ATOM 10917 C C . LEU A 1 695 ? 80.514 86.876 89.334 1.00 100.99 695 LEU A C 1
ATOM 10918 O O . LEU A 1 695 ? 80.259 87.349 88.225 1.00 100.99 695 LEU A O 1
ATOM 10934 N N . GLU A 1 696 ? 79.970 85.753 89.788 1.00 106.94 696 GLU A N 1
ATOM 10935 C CA . GLU A 1 696 ? 79.123 84.935 88.937 1.00 106.94 696 GLU A CA 1
ATOM 10936 C C . GLU A 1 696 ? 77.828 85.659 88.598 1.00 106.94 696 GLU A C 1
ATOM 10937 O O . GLU A 1 696 ? 77.271 86.404 89.408 1.00 106.94 696 GLU A O 1
ATOM 10949 N N . GLY A 1 697 ? 77.349 85.427 87.379 1.00 103.56 697 GLY A N 1
ATOM 10950 C CA . GLY A 1 697 ? 76.118 86.043 86.931 1.00 103.56 697 GLY A CA 1
ATOM 10951 C C . GLY A 1 697 ? 76.266 87.478 86.494 1.00 103.56 697 GLY A C 1
ATOM 10952 O O . GLY A 1 697 ? 75.311 88.252 86.601 1.00 103.56 697 GLY A O 1
ATOM 10956 N N . LEU A 1 698 ? 77.439 87.858 85.995 1.00 102.19 698 LEU A N 1
ATOM 10957 C CA . LEU A 1 698 ? 77.713 89.245 85.656 1.00 102.19 698 LEU A CA 1
ATOM 10958 C C . LEU A 1 698 ? 78.723 89.298 84.524 1.00 102.19 698 LEU A C 1
ATOM 10959 O O . LEU A 1 698 ? 79.810 88.725 84.634 1.00 102.19 698 LEU A O 1
ATOM 10975 N N . ARG A 1 699 ? 78.359 89.990 83.448 1.00 104.05 699 ARG A N 1
ATOM 10976 C CA . ARG A 1 699 ? 79.207 90.109 82.266 1.00 104.05 699 ARG A CA 1
ATOM 10977 C C . ARG A 1 699 ? 79.641 88.739 81.762 1.00 104.05 699 ARG A C 1
ATOM 10978 O O . ARG A 1 699 ? 80.768 88.551 81.300 1.00 104.05 699 ARG A O 1
ATOM 10999 N N . GLN A 1 700 ? 78.730 87.769 81.854 1.00 103.39 700 GLN A N 1
ATOM 11000 C CA . GLN A 1 700 ? 78.980 86.461 81.266 1.00 103.39 700 GLN A CA 1
ATOM 11001 C C . GLN A 1 700 ? 79.280 86.571 79.780 1.00 103.39 700 GLN A C 1
ATOM 11002 O O . GLN A 1 700 ? 80.053 85.773 79.237 1.00 103.39 700 GLN A O 1
ATOM 11016 N N . LYS A 1 701 ? 78.732 87.588 79.124 1.00 100.98 701 LYS A N 1
ATOM 11017 C CA . LYS A 1 701 ? 78.739 87.630 77.672 1.00 100.98 701 LYS A CA 1
ATOM 11018 C C . LYS A 1 701 ? 80.056 88.173 77.132 1.00 100.98 701 LYS A C 1
ATOM 11019 O O . LYS A 1 701 ? 80.624 87.597 76.203 1.00 100.98 701 LYS A O 1
ATOM 11038 N N . GLY A 1 702 ? 80.574 89.258 77.705 1.00 102.51 702 GLY A N 1
ATOM 11039 C CA . GLY A 1 702 ? 81.864 89.761 77.255 1.00 102.51 702 GLY A CA 1
ATOM 11040 C C . GLY A 1 702 ? 83.002 88.812 77.583 1.00 102.51 702 GLY A C 1
ATOM 11041 O O . GLY A 1 702 ? 83.930 88.624 76.783 1.00 102.51 702 GLY A O 1
ATOM 11045 N N . TRP A 1 703 ? 82.948 88.199 78.762 1.00 99.13 703 TRP A N 1
ATOM 11046 C CA . TRP A 1 703 ? 83.974 87.239 79.133 1.00 99.13 703 TRP A CA 1
ATOM 11047 C C . TRP A 1 703 ? 83.898 86.001 78.250 1.00 99.13 703 TRP A C 1
ATOM 11048 O O . TRP A 1 703 ? 84.929 85.464 77.813 1.00 99.13 703 TRP A O 1
ATOM 11069 N N . SER A 1 704 ? 82.679 85.563 77.937 1.00 100.01 704 SER A N 1
ATOM 11070 C CA . SER A 1 704 ? 82.512 84.491 76.969 1.00 100.01 704 SER A CA 1
ATOM 11071 C C . SER A 1 704 ? 83.071 84.898 75.616 1.00 100.01 704 SER A C 1
ATOM 11072 O O . SER A 1 704 ? 83.675 84.081 74.918 1.00 100.01 704 SER A O 1
ATOM 11080 N N . LEU A 1 705 ? 82.878 86.159 75.230 1.00 101.06 705 LEU A N 1
ATOM 11081 C CA . LEU A 1 705 ? 83.386 86.632 73.948 1.00 101.06 705 LEU A CA 1
ATOM 11082 C C . LEU A 1 705 ? 84.899 86.510 73.880 1.00 101.06 705 LEU A C 1
ATOM 11083 O O . LEU A 1 705 ? 85.448 85.997 72.899 1.00 101.06 705 LEU A O 1
ATOM 11099 N N . VAL A 1 706 ? 85.597 86.992 74.908 1.00 101.08 706 VAL A N 1
ATOM 11100 C CA . VAL A 1 706 ? 87.056 86.962 74.844 1.00 101.08 706 VAL A CA 1
ATOM 11101 C C . VAL A 1 706 ? 87.565 85.524 74.877 1.00 101.08 706 VAL A C 1
ATOM 11102 O O . VAL A 1 706 ? 88.486 85.159 74.129 1.00 101.08 706 VAL A O 1
ATOM 11115 N N . SER A 1 707 ? 86.966 84.677 75.719 1.00 98.93 707 SER A N 1
ATOM 11116 C CA . SER A 1 707 ? 87.403 83.287 75.770 1.00 98.93 707 SER A CA 1
ATOM 11117 C C . SER A 1 707 ? 87.161 82.589 74.436 1.00 98.93 707 SER A C 1
ATOM 11118 O O . SER A 1 707 ? 88.024 81.851 73.934 1.00 98.93 707 SER A O 1
ATOM 11126 N N . LEU A 1 708 ? 85.995 82.826 73.843 1.00 97.81 708 LEU A N 1
ATOM 11127 C CA . LEU A 1 708 ? 85.669 82.236 72.557 1.00 97.81 708 LEU A CA 1
ATOM 11128 C C . LEU A 1 708 ? 86.616 82.723 71.478 1.00 97.81 708 LEU A C 1
ATOM 11129 O O . LEU A 1 708 ? 86.989 81.962 70.583 1.00 97.81 708 LEU A O 1
ATOM 11145 N N . LEU A 1 709 ? 87.004 83.994 71.536 1.00 99.98 709 LEU A N 1
ATOM 11146 C CA . LEU A 1 709 ? 87.926 84.516 70.539 1.00 99.98 709 LEU A CA 1
ATOM 11147 C C . LEU A 1 709 ? 89.284 83.844 70.652 1.00 99.98 709 LEU A C 1
ATOM 11148 O O . LEU A 1 709 ? 89.904 83.505 69.637 1.00 99.98 709 LEU A O 1
ATOM 11164 N N . MET A 1 710 ? 89.753 83.638 71.882 1.00 101.03 710 MET A N 1
ATOM 11165 C CA . MET A 1 710 ? 90.976 82.870 72.092 1.00 101.03 710 MET A CA 1
ATOM 11166 C C . MET A 1 710 ? 90.871 81.496 71.443 1.00 101.03 710 MET A C 1
ATOM 11167 O O . MET A 1 710 ? 91.747 81.083 70.662 1.00 101.03 710 MET A O 1
ATOM 11181 N N . ILE A 1 711 ? 89.803 80.768 71.777 1.00 98.23 711 ILE A N 1
ATOM 11182 C CA . ILE A 1 711 ? 89.634 79.409 71.272 1.00 98.23 711 ILE A CA 1
ATOM 11183 C C . ILE A 1 711 ? 89.604 79.408 69.752 1.00 98.23 711 ILE A C 1
ATOM 11184 O O . ILE A 1 711 ? 90.225 78.562 69.096 1.00 98.23 711 ILE A O 1
ATOM 11200 N N . ASP A 1 712 ? 88.853 80.340 69.174 1.00 101.45 712 ASP A N 1
ATOM 11201 C CA . ASP A 1 712 ? 88.705 80.378 67.730 1.00 101.45 712 ASP A CA 1
ATOM 11202 C C . ASP A 1 712 ? 90.032 80.685 67.061 1.00 101.45 712 ASP A C 1
ATOM 11203 O O . ASP A 1 712 ? 90.354 80.099 66.025 1.00 101.45 712 ASP A O 1
ATOM 11212 N N . ARG A 1 713 ? 90.824 81.583 67.644 1.00 99.44 713 ARG A N 1
ATOM 11213 C CA . ARG A 1 713 ? 92.139 81.866 67.086 1.00 99.44 713 ARG A CA 1
ATOM 11214 C C . ARG A 1 713 ? 92.988 80.606 67.045 1.00 99.44 713 ARG A C 1
ATOM 11215 O O . ARG A 1 713 ? 93.522 80.231 65.991 1.00 99.44 713 ARG A O 1
ATOM 11236 N N . GLU A 1 714 ? 93.116 79.934 68.190 1.00 100.09 714 GLU A N 1
ATOM 11237 C CA . GLU A 1 714 ? 93.992 78.767 68.252 1.00 100.09 714 GLU A CA 1
ATOM 11238 C C . GLU A 1 714 ? 93.527 77.675 67.294 1.00 100.09 714 GLU A C 1
ATOM 11239 O O . GLU A 1 714 ? 94.322 77.118 66.522 1.00 100.09 714 GLU A O 1
ATOM 11251 N N . SER A 1 715 ? 92.233 77.367 67.315 1.00 99.08 715 SER A N 1
ATOM 11252 C CA . SER A 1 715 ? 91.715 76.339 66.425 1.00 99.08 715 SER A CA 1
ATOM 11253 C C . SER A 1 715 ? 91.929 76.726 64.969 1.00 99.08 715 SER A C 1
ATOM 11254 O O . SER A 1 715 ? 92.553 75.989 64.201 1.00 99.08 715 SER A O 1
ATOM 11262 N N . GLN A 1 716 ? 91.439 77.905 64.583 1.00 97.59 716 GLN A N 1
ATOM 11263 C CA . GLN A 1 716 ? 91.504 78.337 63.196 1.00 97.59 716 GLN A CA 1
ATOM 11264 C C . GLN A 1 716 ? 92.930 78.359 62.672 1.00 97.59 716 GLN A C 1
ATOM 11265 O O . GLN A 1 716 ? 93.143 78.153 61.472 1.00 97.59 716 GLN A O 1
ATOM 11279 N N . ILE A 1 717 ? 93.920 78.591 63.539 1.00 96.14 717 ILE A N 1
ATOM 11280 C CA . ILE A 1 717 ? 95.290 78.499 63.044 1.00 96.14 717 ILE A CA 1
ATOM 11281 C C . ILE A 1 717 ? 95.729 77.043 62.951 1.00 96.14 717 ILE A C 1
ATOM 11282 O O . ILE A 1 717 ? 96.557 76.703 62.099 1.00 96.14 717 ILE A O 1
ATOM 11298 N N . ARG A 1 718 ? 95.192 76.162 63.798 1.00 97.91 718 ARG A N 1
ATOM 11299 C CA . ARG A 1 718 ? 95.531 74.744 63.686 1.00 97.91 718 ARG A CA 1
ATOM 11300 C C . ARG A 1 718 ? 94.585 74.008 62.738 1.00 97.91 718 ARG A C 1
ATOM 11301 O O . ARG A 1 718 ? 95.027 73.407 61.755 1.00 97.91 718 ARG A O 1
ATOM 11322 N N . ASN A 1 719 ? 93.285 74.053 63.024 1.00 100.21 719 ASN A N 1
ATOM 11323 C CA . ASN A 1 719 ? 92.265 73.408 62.205 1.00 100.21 719 ASN A CA 1
ATOM 11324 C C . ASN A 1 719 ? 91.103 74.366 62.012 1.00 100.21 719 ASN A C 1
ATOM 11325 O O . ASN A 1 719 ? 90.540 74.866 62.989 1.00 100.21 719 ASN A O 1
ATOM 11336 N N . THR A 1 720 ? 90.722 74.594 60.756 1.00 99.92 720 THR A N 1
ATOM 11337 C CA . THR A 1 720 ? 89.731 75.621 60.466 1.00 99.92 720 THR A CA 1
ATOM 11338 C C . THR A 1 720 ? 88.303 75.145 60.696 1.00 99.92 720 THR A C 1
ATOM 11339 O O . THR A 1 720 ? 87.443 75.954 61.059 1.00 99.92 720 THR A O 1
ATOM 11350 N N . ARG A 1 721 ? 88.025 73.862 60.499 1.00 103.79 721 ARG A N 1
ATOM 11351 C CA . ARG A 1 721 ? 86.660 73.347 60.613 1.00 103.79 721 ARG A CA 1
ATOM 11352 C C . ARG A 1 721 ? 86.337 72.911 62.036 1.00 103.79 721 ARG A C 1
ATOM 11353 O O . ARG A 1 721 ? 85.919 71.782 62.281 1.00 103.79 721 ARG A O 1
ATOM 11374 N N . THR A 1 722 ? 86.525 73.822 62.983 1.00 98.13 722 THR A N 1
ATOM 11375 C CA . THR A 1 722 ? 86.127 73.618 64.366 1.00 98.13 722 THR A CA 1
ATOM 11376 C C . THR A 1 722 ? 84.852 74.393 64.638 1.00 98.13 722 THR A C 1
ATOM 11377 O O . THR A 1 722 ? 84.670 75.501 64.126 1.00 98.13 722 THR A O 1
ATOM 11388 N N . LYS A 1 723 ? 83.973 73.812 65.445 1.00 97.05 723 LYS A N 1
ATOM 11389 C CA . LYS A 1 723 ? 82.791 74.513 65.909 1.00 97.05 723 LYS A CA 1
ATOM 11390 C C . LYS A 1 723 ? 82.845 74.656 67.421 1.00 97.05 723 LYS A C 1
ATOM 11391 O O . LYS A 1 723 ? 83.434 73.825 68.125 1.00 97.05 723 LYS A O 1
ATOM 11410 N N . ILE A 1 724 ? 82.235 75.733 67.914 1.00 95.51 724 ILE A N 1
ATOM 11411 C CA . ILE A 1 724 ? 82.340 76.100 69.317 1.00 95.51 724 ILE A CA 1
ATOM 11412 C C . ILE A 1 724 ? 80.971 76.360 69.927 1.00 95.51 724 ILE A C 1
ATOM 11413 O O . ILE A 1 724 ? 80.103 77.027 69.334 1.00 95.51 724 ILE A O 1
ATOM 11429 N N . LEU A 1 725 ? 80.877 76.005 71.210 1.00 95.12 725 LEU A N 1
ATOM 11430 C CA . LEU A 1 725 ? 79.676 76.188 72.010 1.00 95.12 725 LEU A CA 1
ATOM 11431 C C . LEU A 1 725 ? 80.077 76.724 73.373 1.00 95.12 725 LEU A C 1
ATOM 11432 O O . LEU A 1 725 ? 80.988 76.191 74.013 1.00 95.12 725 LEU A O 1
ATOM 11448 N N . ALA A 1 726 ? 79.401 77.781 73.810 1.00 97.02 726 ALA A N 1
ATOM 11449 C CA . ALA A 1 726 ? 79.846 78.548 74.964 1.00 97.02 726 ALA A CA 1
ATOM 11450 C C . ALA A 1 726 ? 78.670 79.324 75.524 1.00 97.02 726 ALA A C 1
ATOM 11451 O O . ALA A 1 726 ? 78.027 80.085 74.794 1.00 97.02 726 ALA A O 1
ATOM 11458 N N . GLN A 1 727 ? 78.351 79.082 76.791 1.00 103.76 727 GLN A N 1
ATOM 11459 C CA . GLN A 1 727 ? 77.561 80.010 77.581 1.00 103.76 727 GLN A CA 1
ATOM 11460 C C . GLN A 1 727 ? 78.420 80.809 78.550 1.00 103.76 727 GLN A C 1
ATOM 11461 O O . GLN A 1 727 ? 77.918 81.755 79.164 1.00 103.76 727 GLN A O 1
ATOM 11475 N N . GLY A 1 728 ? 79.695 80.451 78.692 1.00 102.59 728 GLY A N 1
ATOM 11476 C CA . GLY A 1 728 ? 80.669 81.250 79.406 1.00 102.59 728 GLY A CA 1
ATOM 11477 C C . GLY A 1 728 ? 81.543 80.444 80.343 1.00 102.59 728 GLY A C 1
ATOM 11478 O O . GLY A 1 728 ? 82.717 80.774 80.535 1.00 102.59 728 GLY A O 1
ATOM 11482 N N . ASP A 1 729 ? 80.998 79.367 80.903 1.00 106.39 729 ASP A N 1
ATOM 11483 C CA . ASP A 1 729 ? 81.714 78.533 81.861 1.00 106.39 729 ASP A CA 1
ATOM 11484 C C . ASP A 1 729 ? 81.966 77.129 81.343 1.00 106.39 729 ASP A C 1
ATOM 11485 O O . ASP A 1 729 ? 83.098 76.639 81.420 1.00 106.39 729 ASP A O 1
ATOM 11494 N N . ASN A 1 730 ? 80.937 76.466 80.818 1.00 103.93 730 ASN A N 1
ATOM 11495 C CA . ASN A 1 730 ? 81.036 75.076 80.377 1.00 103.93 730 ASN A CA 1
ATOM 11496 C C . ASN A 1 730 ? 81.280 75.056 78.871 1.00 103.93 730 ASN A C 1
ATOM 11497 O O . ASN A 1 730 ? 80.394 74.768 78.069 1.00 103.93 730 ASN A O 1
ATOM 11508 N N . GLN A 1 731 ? 82.516 75.340 78.485 1.00 96.75 731 GLN A N 1
ATOM 11509 C CA . GLN A 1 731 ? 82.789 75.519 77.070 1.00 96.75 731 GLN A CA 1
ATOM 11510 C C . GLN A 1 731 ? 83.002 74.176 76.391 1.00 96.75 731 GLN A C 1
ATOM 11511 O O . GLN A 1 731 ? 83.413 73.197 77.020 1.00 96.75 731 GLN A O 1
ATOM 11525 N N . VAL A 1 732 ? 82.742 74.144 75.084 1.00 94.19 732 VAL A N 1
ATOM 11526 C CA . VAL A 1 732 ? 82.879 72.926 74.297 1.00 94.19 732 VAL A CA 1
ATOM 11527 C C . VAL A 1 732 ? 83.512 73.274 72.961 1.00 94.19 732 VAL A C 1
ATOM 11528 O O . VAL A 1 732 ? 82.997 74.127 72.223 1.00 94.19 732 VAL A O 1
ATOM 11541 N N . LEU A 1 733 ? 84.617 72.602 72.653 1.00 94.44 733 LEU A N 1
ATOM 11542 C CA . LEU A 1 733 ? 85.244 72.622 71.343 1.00 94.44 733 LEU A CA 1
ATOM 11543 C C . LEU A 1 733 ? 84.914 71.329 70.617 1.00 94.44 733 LEU A C 1
ATOM 11544 O O . LEU A 1 733 ? 84.883 70.258 71.233 1.00 94.44 733 LEU A O 1
ATOM 11560 N N . CYS A 1 734 ? 84.705 71.425 69.305 1.00 96.66 734 CYS A N 1
ATOM 11561 C CA . CYS A 1 734 ? 84.412 70.256 68.481 1.00 96.66 734 CYS A CA 1
ATOM 11562 C C . CYS A 1 734 ? 85.176 70.378 67.171 1.00 96.66 734 CYS A C 1
ATOM 11563 O O . CYS A 1 734 ? 84.730 71.083 66.250 1.00 96.66 734 CYS A O 1
ATOM 11571 N N . PRO A 1 735 ? 86.364 69.769 67.076 1.00 94.99 735 PRO A N 1
ATOM 11572 C CA . PRO A 1 735 ? 87.023 69.636 65.776 1.00 94.99 735 PRO A CA 1
ATOM 11573 C C . PRO A 1 735 ? 86.580 68.384 65.039 1.00 94.99 735 PRO A C 1
ATOM 11574 O O . PRO A 1 735 ? 86.593 67.277 65.594 1.00 94.99 735 PRO A O 1
ATOM 11585 N N . THR A 1 736 ? 86.172 68.567 63.789 1.00 97.95 736 THR A N 1
ATOM 11586 C CA . THR A 1 736 ? 85.770 67.494 62.896 1.00 97.95 736 THR A CA 1
ATOM 11587 C C . THR A 1 736 ? 86.891 67.172 61.918 1.00 97.95 736 THR A C 1
ATOM 11588 O O . THR A 1 736 ? 87.705 68.032 61.575 1.00 97.95 736 THR A O 1
ATOM 11599 N N . TYR A 1 737 ? 86.930 65.919 61.476 1.00 102.06 737 TYR A N 1
ATOM 11600 C CA . TYR A 1 737 ? 87.910 65.472 60.501 1.00 102.06 737 TYR A CA 1
ATOM 11601 C C . TYR A 1 737 ? 87.284 64.435 59.581 1.00 102.06 737 TYR A C 1
ATOM 11602 O O . TYR A 1 737 ? 86.561 63.544 60.040 1.00 102.06 737 TYR A O 1
ATOM 11620 N N . MET A 1 738 ? 87.564 64.560 58.285 1.00 106.67 738 MET A N 1
ATOM 11621 C CA . MET A 1 738 ? 87.082 63.629 57.275 1.00 106.67 738 MET A CA 1
ATOM 11622 C C . MET A 1 738 ? 88.224 62.754 56.774 1.00 106.67 738 MET A C 1
ATOM 11623 O O . MET A 1 738 ? 89.291 63.260 56.415 1.00 106.67 738 MET A O 1
ATOM 11637 N N . LEU A 1 739 ? 87.990 61.445 56.755 1.00 105.28 739 LEU A N 1
ATOM 11638 C CA . LEU A 1 739 ? 88.889 60.465 56.172 1.00 105.28 739 LEU A CA 1
ATOM 11639 C C . LEU A 1 739 ? 88.161 59.604 55.151 1.00 105.28 739 LEU A C 1
ATOM 11640 O O . LEU A 1 739 ? 87.036 59.126 55.400 1.00 105.28 739 LEU A O 1
ATOM 11656 N N . SER A 1 740 ? 88.918 59.268 54.108 1.00 112.57 740 SER A N 1
ATOM 11657 C CA . SER A 1 740 ? 88.402 58.765 52.847 1.00 112.57 740 SER A CA 1
ATOM 11658 C C . SER A 1 740 ? 87.518 57.536 53.036 1.00 112.57 740 SER A C 1
ATOM 11659 O O . SER A 1 740 ? 87.674 56.788 54.005 1.00 112.57 740 SER A O 1
ATOM 11667 N N . PRO A 1 741 ? 86.581 57.300 52.113 1.00 119.07 741 PRO A N 1
ATOM 11668 C CA . PRO A 1 741 ? 85.691 56.139 52.270 1.00 119.07 741 PRO A CA 1
ATOM 11669 C C . PRO A 1 741 ? 86.434 54.818 52.197 1.00 119.07 741 PRO A C 1
ATOM 11670 O O . PRO A 1 741 ? 86.230 53.951 53.057 1.00 119.07 741 PRO A O 1
ATOM 11681 N N . GLY A 1 742 ? 87.287 54.636 51.190 1.00 112.82 742 GLY A N 1
ATOM 11682 C CA . GLY A 1 742 ? 88.051 53.411 51.072 1.00 112.82 742 GLY A CA 1
ATOM 11683 C C . GLY A 1 742 ? 89.495 53.612 51.471 1.00 112.82 742 GLY A C 1
ATOM 11684 O O . GLY A 1 742 ? 90.277 54.255 50.764 1.00 112.82 742 GLY A O 1
ATOM 11688 N N . LEU A 1 743 ? 89.844 53.055 52.624 1.00 109.09 743 LEU A N 1
ATOM 11689 C CA . LEU A 1 743 ? 91.171 53.165 53.203 1.00 109.09 743 LEU A CA 1
ATOM 11690 C C . LEU A 1 743 ? 91.581 51.814 53.759 1.00 109.09 743 LEU A C 1
ATOM 11691 O O . LEU A 1 743 ? 90.735 51.008 54.155 1.00 109.09 743 LEU A O 1
ATOM 11707 N N . SER A 1 744 ? 92.883 51.574 53.782 1.00 106.97 744 SER A N 1
ATOM 11708 C CA . SER A 1 744 ? 93.430 50.338 54.312 1.00 106.97 744 SER A CA 1
ATOM 11709 C C . SER A 1 744 ? 93.906 50.547 55.745 1.00 106.97 744 SER A C 1
ATOM 11710 O O . SER A 1 744 ? 94.002 51.671 56.244 1.00 106.97 744 SER A O 1
ATOM 11718 N N . GLN A 1 745 ? 94.207 49.429 56.407 1.00 106.16 745 GLN A N 1
ATOM 11719 C CA . GLN A 1 745 ? 94.484 49.458 57.840 1.00 106.16 745 GLN A CA 1
ATOM 11720 C C . GLN A 1 745 ? 95.693 50.329 58.155 1.00 106.16 745 GLN A C 1
ATOM 11721 O O . GLN A 1 745 ? 95.654 51.162 59.068 1.00 106.16 745 GLN A O 1
ATOM 11735 N N . GLU A 1 746 ? 96.780 50.145 57.406 1.00 109.68 746 GLU A N 1
ATOM 11736 C CA . GLU A 1 746 ? 97.978 50.951 57.610 1.00 109.68 746 GLU A CA 1
ATOM 11737 C C . GLU A 1 746 ? 97.661 52.436 57.475 1.00 109.68 746 GLU A C 1
ATOM 11738 O O . GLU A 1 746 ? 97.936 53.233 58.384 1.00 109.68 746 GLU A O 1
ATOM 11750 N N . GLY A 1 747 ? 97.073 52.821 56.343 1.00 111.03 747 GLY A N 1
ATOM 11751 C CA . GLY A 1 747 ? 96.738 54.215 56.131 1.00 111.03 747 GLY A CA 1
ATOM 11752 C C . GLY A 1 747 ? 95.729 54.729 57.133 1.00 111.03 747 GLY A C 1
ATOM 11753 O O . GLY A 1 747 ? 95.794 55.889 57.548 1.00 111.03 747 GLY A O 1
ATOM 11757 N N . LEU A 1 748 ? 94.791 53.877 57.544 1.00 103.75 748 LEU A N 1
ATOM 11758 C CA . LEU A 1 748 ? 93.804 54.302 58.526 1.00 103.75 748 LEU A CA 1
ATOM 11759 C C . LEU A 1 748 ? 94.475 54.655 59.844 1.00 103.75 748 LEU A C 1
ATOM 11760 O O . LEU A 1 748 ? 94.210 55.713 60.426 1.00 103.75 748 LEU A O 1
ATOM 11776 N N . LEU A 1 749 ? 95.369 53.788 60.317 1.00 101.72 749 LEU A N 1
ATOM 11777 C CA . LEU A 1 749 ? 96.057 54.063 61.572 1.00 101.72 749 LEU A CA 1
ATOM 11778 C C . LEU A 1 749 ? 96.949 55.288 61.450 1.00 101.72 749 LEU A C 1
ATOM 11779 O O . LEU A 1 749 ? 97.080 56.065 62.403 1.00 101.72 749 LEU A O 1
ATOM 11795 N N . TYR A 1 750 ? 97.553 55.490 60.282 1.00 104.88 750 TYR A N 1
ATOM 11796 C CA . TYR A 1 750 ? 98.345 56.695 60.068 1.00 104.88 750 TYR A CA 1
ATOM 11797 C C . TYR A 1 750 ? 97.479 57.938 60.209 1.00 104.88 750 TYR A C 1
ATOM 11798 O O . TYR A 1 750 ? 97.847 58.909 60.894 1.00 104.88 750 TYR A O 1
ATOM 11816 N N . GLU A 1 751 ? 96.313 57.917 59.565 1.00 106.56 751 GLU A N 1
ATOM 11817 C CA . GLU A 1 751 ? 95.396 59.043 59.650 1.00 106.56 751 GLU A CA 1
ATOM 11818 C C . GLU A 1 751 ? 94.998 59.303 61.093 1.00 106.56 751 GLU A C 1
ATOM 11819 O O . GLU A 1 751 ? 95.028 60.445 61.558 1.00 106.56 751 GLU A O 1
ATOM 11831 N N . LEU A 1 752 ? 94.632 58.250 61.824 1.00 99.96 752 LEU A N 1
ATOM 11832 C CA . LEU A 1 752 ? 94.197 58.450 63.200 1.00 99.96 752 LEU A CA 1
ATOM 11833 C C . LEU A 1 752 ? 95.325 58.974 64.080 1.00 99.96 752 LEU A C 1
ATOM 11834 O O . LEU A 1 752 ? 95.076 59.761 65.004 1.00 99.96 752 LEU A O 1
ATOM 11850 N N . GLU A 1 753 ? 96.566 58.568 63.808 1.00 101.76 753 GLU A N 1
ATOM 11851 C CA . GLU A 1 753 ? 97.689 59.132 64.545 1.00 101.76 753 GLU A CA 1
ATOM 11852 C C . GLU A 1 753 ? 97.775 60.631 64.317 1.00 101.76 753 GLU A C 1
ATOM 11853 O O . GLU A 1 753 ? 97.890 61.413 65.271 1.00 101.76 753 GLU A O 1
ATOM 11865 N N . ARG A 1 754 ? 97.722 61.049 63.052 1.00 107.96 754 ARG A N 1
ATOM 11866 C CA . ARG A 1 754 ? 97.774 62.480 62.769 1.00 107.96 754 ARG A CA 1
ATOM 11867 C C . ARG A 1 754 ? 96.596 63.208 63.404 1.00 107.96 754 ARG A C 1
ATOM 11868 O O . ARG A 1 754 ? 96.730 64.355 63.853 1.00 107.96 754 ARG A O 1
ATOM 11889 N N . ILE A 1 755 ? 95.450 62.536 63.480 1.00 103.26 755 ILE A N 1
ATOM 11890 C CA . ILE A 1 755 ? 94.252 63.128 64.065 1.00 103.26 755 ILE A CA 1
ATOM 11891 C C . ILE A 1 755 ? 94.486 63.439 65.535 1.00 103.26 755 ILE A C 1
ATOM 11892 O O . ILE A 1 755 ? 94.260 64.564 66.005 1.00 103.26 755 ILE A O 1
ATOM 11908 N N . SER A 1 756 ? 94.929 62.431 66.284 1.00 99.19 756 SER A N 1
ATOM 11909 C CA . SER A 1 756 ? 95.190 62.629 67.703 1.00 99.19 756 SER A CA 1
ATOM 11910 C C . SER A 1 756 ? 96.262 63.684 67.909 1.00 99.19 756 SER A C 1
ATOM 11911 O O . SER A 1 756 ? 96.181 64.492 68.843 1.00 99.19 756 SER A O 1
ATOM 11919 N N . ARG A 1 757 ? 97.282 63.682 67.052 1.00 104.44 757 ARG A N 1
ATOM 11920 C CA . ARG A 1 757 ? 98.335 64.684 67.147 1.00 104.44 757 ARG A CA 1
ATOM 11921 C C . ARG A 1 757 ? 97.757 66.089 67.059 1.00 104.44 757 ARG A C 1
ATOM 11922 O O . ARG A 1 757 ? 98.028 66.942 67.913 1.00 104.44 757 ARG A O 1
ATOM 11943 N N . ASN A 1 758 ? 96.942 66.342 66.034 1.00 103.30 758 ASN A N 1
ATOM 11944 C CA . ASN A 1 758 ? 96.405 67.685 65.850 1.00 103.30 758 ASN A CA 1
ATOM 11945 C C . ASN A 1 758 ? 95.480 68.073 66.996 1.00 103.30 758 ASN A C 1
ATOM 11946 O O . ASN A 1 758 ? 95.499 69.222 67.460 1.00 103.30 758 ASN A O 1
ATOM 11957 N N . ALA A 1 759 ? 94.672 67.128 67.478 1.00 99.06 759 ALA A N 1
ATOM 11958 C CA . ALA A 1 759 ? 93.750 67.454 68.562 1.00 99.06 759 ALA A CA 1
ATOM 11959 C C . ALA A 1 759 ? 94.506 67.812 69.835 1.00 99.06 759 ALA A C 1
ATOM 11960 O O . ALA A 1 759 ? 94.193 68.811 70.501 1.00 99.06 759 ALA A O 1
ATOM 11967 N N . LEU A 1 760 ? 95.496 66.995 70.197 1.00 99.79 760 LEU A N 1
ATOM 11968 C CA . LEU A 1 760 ? 96.318 67.302 71.358 1.00 99.79 760 LEU A CA 1
ATOM 11969 C C . LEU A 1 760 ? 97.015 68.645 71.193 1.00 99.79 760 LEU A C 1
ATOM 11970 O O . LEU A 1 760 ? 97.149 69.411 72.157 1.00 99.79 760 LEU A O 1
ATOM 11986 N N . SER A 1 761 ? 97.444 68.960 69.969 1.00 99.09 761 SER A N 1
ATOM 11987 C CA . SER A 1 761 ? 98.096 70.239 69.733 1.00 99.09 761 SER A CA 1
ATOM 11988 C C . SER A 1 761 ? 97.145 71.390 70.009 1.00 99.09 761 SER A C 1
ATOM 11989 O O . SER A 1 761 ? 97.522 72.385 70.641 1.00 99.09 761 SER A O 1
ATOM 11997 N N . ILE A 1 762 ? 95.898 71.265 69.559 1.00 97.24 762 ILE A N 1
ATOM 11998 C CA . ILE A 1 762 ? 94.942 72.345 69.769 1.00 97.24 762 ILE A CA 1
ATOM 11999 C C . ILE A 1 762 ? 94.628 72.497 71.250 1.00 97.24 762 ILE A C 1
ATOM 12000 O O . ILE A 1 762 ? 94.482 73.617 71.755 1.00 97.24 762 ILE A O 1
ATOM 12016 N N . TYR A 1 763 ? 94.508 71.382 71.969 1.00 99.23 763 TYR A N 1
ATOM 12017 C CA . TYR A 1 763 ? 94.238 71.477 73.401 1.00 99.23 763 TYR A CA 1
ATOM 12018 C C . TYR A 1 763 ? 95.388 72.168 74.129 1.00 99.23 763 TYR A C 1
ATOM 12019 O O . TYR A 1 763 ? 95.166 73.025 75.000 1.00 99.23 763 TYR A O 1
ATOM 12037 N N . ARG A 1 764 ? 96.625 71.839 73.757 1.00 101.51 764 ARG A N 1
ATOM 12038 C CA . ARG A 1 764 ? 97.773 72.510 74.354 1.00 101.51 764 ARG A CA 1
ATOM 12039 C C . ARG A 1 764 ? 97.773 73.995 74.028 1.00 101.51 764 ARG A C 1
ATOM 12040 O O . ARG A 1 764 ? 98.119 74.827 74.875 1.00 101.51 764 ARG A O 1
ATOM 12061 N N . ALA A 1 765 ? 97.392 74.347 72.801 1.00 101.35 765 ALA A N 1
ATOM 12062 C CA . ALA A 1 765 ? 97.353 75.753 72.416 1.00 101.35 765 ALA A CA 1
ATOM 12063 C C . ALA A 1 765 ? 96.310 76.507 73.226 1.00 101.35 765 ALA A C 1
ATOM 12064 O O . ALA A 1 765 ? 96.529 77.658 73.627 1.00 101.35 765 ALA A O 1
ATOM 12071 N N . VAL A 1 766 ? 95.171 75.870 73.482 1.00 98.95 766 VAL A N 1
ATOM 12072 C CA . VAL A 1 766 ? 94.134 76.507 74.282 1.00 98.95 766 VAL A CA 1
ATOM 12073 C C . VAL A 1 766 ? 94.634 76.732 75.698 1.00 98.95 766 VAL A C 1
ATOM 12074 O O . VAL A 1 766 ? 94.399 77.788 76.297 1.00 98.95 766 VAL A O 1
ATOM 12087 N N . GLU A 1 767 ? 95.352 75.756 76.250 1.00 101.99 767 GLU A N 1
ATOM 12088 C CA . GLU A 1 767 ? 95.868 75.933 77.602 1.00 101.99 767 GLU A CA 1
ATOM 12089 C C . GLU A 1 767 ? 96.913 77.038 77.646 1.00 101.99 767 GLU A C 1
ATOM 12090 O O . GLU A 1 767 ? 96.970 77.813 78.609 1.00 101.99 767 GLU A O 1
ATOM 12102 N N . GLU A 1 768 ? 97.753 77.121 76.617 1.00 105.85 768 GLU A N 1
ATOM 12103 C CA . GLU A 1 768 ? 98.732 78.198 76.550 1.00 105.85 768 GLU A CA 1
ATOM 12104 C C . GLU A 1 768 ? 98.042 79.556 76.517 1.00 105.85 768 GLU A C 1
ATOM 12105 O O . GLU A 1 768 ? 98.419 80.473 77.254 1.00 105.85 768 GLU A O 1
ATOM 12117 N N . GLY A 1 769 ? 97.024 79.706 75.668 1.00 103.74 769 GLY A N 1
ATOM 12118 C CA . GLY A 1 769 ? 96.292 80.965 75.631 1.00 103.74 769 GLY A CA 1
ATOM 12119 C C . GLY A 1 769 ? 95.621 81.290 76.952 1.00 103.74 769 GLY A C 1
ATOM 12120 O O . GLY A 1 769 ? 95.584 82.450 77.385 1.00 103.74 769 GLY A O 1
ATOM 12124 N N . ALA A 1 770 ? 95.141 80.263 77.647 1.00 99.81 770 ALA A N 1
ATOM 12125 C CA . ALA A 1 770 ? 94.399 80.516 78.870 1.00 99.81 770 ALA A CA 1
ATOM 12126 C C . ALA A 1 770 ? 95.339 80.918 79.992 1.00 99.81 770 ALA A C 1
ATOM 12127 O O . ALA A 1 770 ? 94.987 81.747 80.838 1.00 99.81 770 ALA A O 1
ATOM 12134 N N . SER A 1 771 ? 96.541 80.344 80.018 1.00 98.48 771 SER A N 1
ATOM 12135 C CA . SER A 1 771 ? 97.556 80.841 80.933 1.00 98.48 771 SER A CA 1
ATOM 12136 C C . SER A 1 771 ? 98.088 82.199 80.504 1.00 98.48 771 SER A C 1
ATOM 12137 O O . SER A 1 771 ? 98.603 82.943 81.344 1.00 98.48 771 SER A O 1
ATOM 12145 N N . LYS A 1 772 ? 97.979 82.536 79.218 1.00 101.56 772 LYS A N 1
ATOM 12146 C CA . LYS A 1 772 ? 98.320 83.879 78.769 1.00 101.56 772 LYS A CA 1
ATOM 12147 C C . LYS A 1 772 ? 97.277 84.903 79.178 1.00 101.56 772 LYS A C 1
ATOM 12148 O O . LYS A 1 772 ? 97.557 86.104 79.120 1.00 101.56 772 LYS A O 1
ATOM 12167 N N . LEU A 1 773 ? 96.088 84.460 79.587 1.00 99.84 773 LEU A N 1
ATOM 12168 C CA . LEU A 1 773 ? 95.051 85.361 80.076 1.00 99.84 773 LEU A CA 1
ATOM 12169 C C . LEU A 1 773 ? 94.726 85.147 81.547 1.00 99.84 773 LEU A C 1
ATOM 12170 O O . LEU A 1 773 ? 93.709 85.658 82.025 1.00 99.84 773 LEU A O 1
ATOM 12186 N N . GLY A 1 774 ? 95.552 84.402 82.277 1.00 101.23 774 GLY A N 1
ATOM 12187 C CA . GLY A 1 774 ? 95.304 84.140 83.677 1.00 101.23 774 GLY A CA 1
ATOM 12188 C C . GLY A 1 774 ? 94.311 83.038 83.951 1.00 101.23 774 GLY A C 1
ATOM 12189 O O . GLY A 1 774 ? 94.267 82.526 85.074 1.00 101.23 774 GLY A O 1
ATOM 12193 N N . LEU A 1 775 ? 93.517 82.654 82.963 1.00 98.13 775 LEU A N 1
ATOM 12194 C CA . LEU A 1 775 ? 92.525 81.600 83.117 1.00 98.13 775 LEU A CA 1
ATOM 12195 C C . LEU A 1 775 ? 93.254 80.270 83.179 1.00 98.13 775 LEU A C 1
ATOM 12196 O O . LEU A 1 775 ? 93.717 79.753 82.163 1.00 98.13 775 LEU A O 1
ATOM 12212 N N . ILE A 1 776 ? 93.380 79.713 84.373 1.00 97.50 776 ILE A N 1
ATOM 12213 C CA . ILE A 1 776 ? 94.048 78.430 84.525 1.00 97.50 776 ILE A CA 1
ATOM 12214 C C . ILE A 1 776 ? 93.065 77.328 84.167 1.00 97.50 776 ILE A C 1
ATOM 12215 O O . ILE A 1 776 ? 91.897 77.359 84.575 1.00 97.50 776 ILE A O 1
ATOM 12231 N N . ILE A 1 777 ? 93.531 76.363 83.384 1.00 101.02 777 ILE A N 1
ATOM 12232 C CA . ILE A 1 777 ? 92.735 75.218 82.970 1.00 101.02 777 ILE A CA 1
ATOM 12233 C C . ILE A 1 777 ? 93.265 73.992 83.691 1.00 101.02 777 ILE A C 1
ATOM 12234 O O . ILE A 1 777 ? 94.481 73.793 83.793 1.00 101.02 777 ILE A O 1
ATOM 12250 N N . LYS A 1 778 ? 92.349 73.169 84.183 1.00 102.60 778 LYS A N 1
ATOM 12251 C CA . LYS A 1 778 ? 92.715 71.937 84.864 1.00 102.60 778 LYS A CA 1
ATOM 12252 C C . LYS A 1 778 ? 92.966 70.868 83.811 1.00 102.60 778 LYS A C 1
ATOM 12253 O O . LYS A 1 778 ? 92.039 70.440 83.117 1.00 102.60 778 LYS A O 1
ATOM 12272 N N . LYS A 1 779 ? 94.220 70.435 83.687 1.00 101.58 779 LYS A N 1
ATOM 12273 C CA . LYS A 1 779 ? 94.545 69.440 82.674 1.00 101.58 779 LYS A CA 1
ATOM 12274 C C . LYS A 1 779 ? 93.858 68.117 82.970 1.00 101.58 779 LYS A C 1
ATOM 12275 O O . LYS A 1 779 ? 93.309 67.476 82.067 1.00 101.58 779 LYS A O 1
ATOM 12294 N N . GLU A 1 780 ? 93.875 67.699 84.231 1.00 99.72 780 GLU A N 1
ATOM 12295 C CA . GLU A 1 780 ? 93.327 66.421 84.648 1.00 99.72 780 GLU A CA 1
ATOM 12296 C C . GLU A 1 780 ? 91.834 66.475 84.930 1.00 99.72 780 GLU A C 1
ATOM 12297 O O . GLU A 1 780 ? 91.311 65.579 85.600 1.00 99.72 780 GLU A O 1
ATOM 12309 N N . GLU A 1 781 ? 91.141 67.512 84.463 1.00 99.76 781 GLU A N 1
ATOM 12310 C CA . GLU A 1 781 ? 89.693 67.575 84.574 1.00 99.76 781 GLU A CA 1
ATOM 12311 C C . GLU A 1 781 ? 88.989 67.990 83.298 1.00 99.76 781 GLU A C 1
ATOM 12312 O O . GLU A 1 781 ? 87.766 67.839 83.222 1.00 99.76 781 GLU A O 1
ATOM 12324 N N . THR A 1 782 ? 89.700 68.507 82.305 1.00 97.51 782 THR A N 1
ATOM 12325 C CA . THR A 1 782 ? 89.075 68.734 81.016 1.00 97.51 782 THR A CA 1
ATOM 12326 C C . THR A 1 782 ? 88.689 67.391 80.427 1.00 97.51 782 THR A C 1
ATOM 12327 O O . THR A 1 782 ? 89.462 66.431 80.474 1.00 97.51 782 THR A O 1
ATOM 12338 N N . MET A 1 783 ? 87.480 67.308 79.898 1.00 95.23 783 MET A N 1
ATOM 12339 C CA . MET A 1 783 ? 86.981 66.041 79.393 1.00 95.23 783 MET A CA 1
ATOM 12340 C C . MET A 1 783 ? 87.198 65.979 77.893 1.00 95.23 783 MET A C 1
ATOM 12341 O O . MET A 1 783 ? 87.087 66.990 77.197 1.00 95.23 783 MET A O 1
ATOM 12355 N N . CYS A 1 784 ? 87.498 64.786 77.403 1.00 95.87 784 CYS A N 1
ATOM 12356 C CA . CYS A 1 784 ? 87.662 64.546 75.982 1.00 95.87 784 CYS A CA 1
ATOM 12357 C C . CYS A 1 784 ? 86.900 63.301 75.582 1.00 95.87 784 CYS A C 1
ATOM 12358 O O . CYS A 1 784 ? 86.845 62.325 76.335 1.00 95.87 784 CYS A O 1
ATOM 12366 N N . SER A 1 785 ? 86.318 63.341 74.394 1.00 91.53 785 SER A N 1
ATOM 12367 C CA . SER A 1 785 ? 85.725 62.142 73.825 1.00 91.53 785 SER A CA 1
ATOM 12368 C C . SER A 1 785 ? 85.610 62.321 72.322 1.00 91.53 785 SER A C 1
ATOM 12369 O O . SER A 1 785 ? 85.964 63.364 71.772 1.00 91.53 785 SER A O 1
ATOM 12377 N N . TYR A 1 786 ? 85.137 61.274 71.659 1.00 87.72 786 TYR A N 1
ATOM 12378 C CA . TYR A 1 786 ? 84.764 61.344 70.256 1.00 87.72 786 TYR A CA 1
ATOM 12379 C C . TYR A 1 786 ? 83.376 60.809 69.975 1.00 87.72 786 TYR A C 1
ATOM 12380 O O . TYR A 1 786 ? 82.834 61.097 68.903 1.00 87.72 786 TYR A O 1
ATOM 12398 N N . ASP A 1 787 ? 82.784 60.051 70.889 1.00 90.05 787 ASP A N 1
ATOM 12399 C CA . ASP A 1 787 ? 81.427 59.541 70.770 1.00 90.05 787 ASP A CA 1
ATOM 12400 C C . ASP A 1 787 ? 80.629 59.915 72.007 1.00 90.05 787 ASP A C 1
ATOM 12401 O O . ASP A 1 787 ? 79.921 59.104 72.603 1.00 90.05 787 ASP A O 1
ATOM 12410 N N . PHE A 1 788 ? 80.760 61.170 72.423 1.00 85.77 788 PHE A N 1
ATOM 12411 C CA . PHE A 1 788 ? 80.029 61.679 73.571 1.00 85.77 788 PHE A CA 1
ATOM 12412 C C . PHE A 1 788 ? 80.134 63.192 73.591 1.00 85.77 788 PHE A C 1
ATOM 12413 O O . PHE A 1 788 ? 81.044 63.778 72.999 1.00 85.77 788 PHE A O 1
ATOM 12430 N N . LEU A 1 789 ? 79.192 63.816 74.289 1.00 88.73 789 LEU A N 1
ATOM 12431 C CA . LEU A 1 789 ? 79.206 65.261 74.441 1.00 88.73 789 LEU A CA 1
ATOM 12432 C C . LEU A 1 789 ? 78.223 65.653 75.534 1.00 88.73 789 LEU A C 1
ATOM 12433 O O . LEU A 1 789 ? 77.264 64.929 75.809 1.00 88.73 789 LEU A O 1
ATOM 12449 N N . ILE A 1 790 ? 78.492 66.788 76.173 1.00 88.12 790 ILE A N 1
ATOM 12450 C CA . ILE A 1 790 ? 77.652 67.321 77.239 1.00 88.12 790 ILE A CA 1
ATOM 12451 C C . ILE A 1 790 ? 77.498 68.817 77.031 1.00 88.12 790 ILE A C 1
ATOM 12452 O O . ILE A 1 790 ? 78.451 69.503 76.649 1.00 88.12 790 ILE A O 1
ATOM 12468 N N . TYR A 1 791 ? 76.297 69.323 77.291 1.00 94.43 791 TYR A N 1
ATOM 12469 C CA . TYR A 1 791 ? 76.070 70.763 77.268 1.00 94.43 791 TYR A CA 1
ATOM 12470 C C . TYR A 1 791 ? 74.984 71.107 78.272 1.00 94.43 791 TYR A C 1
ATOM 12471 O O . TYR A 1 791 ? 73.814 70.789 78.053 1.00 94.43 791 TYR A O 1
ATOM 12489 N N . GLY A 1 792 ? 75.371 71.756 79.365 1.00 97.92 792 GLY A N 1
ATOM 12490 C CA . GLY A 1 792 ? 74.411 72.210 80.347 1.00 97.92 792 GLY A CA 1
ATOM 12491 C C . GLY A 1 792 ? 73.568 71.082 80.893 1.00 97.92 792 GLY A C 1
ATOM 12492 O O . GLY A 1 792 ? 72.338 71.166 80.928 1.00 97.92 792 GLY A O 1
ATOM 12496 N N . LYS A 1 793 ? 74.232 70.009 81.304 1.00 96.82 793 LYS A N 1
ATOM 12497 C CA . LYS A 1 793 ? 73.612 68.796 81.824 1.00 96.82 793 LYS A CA 1
ATOM 12498 C C . LYS A 1 793 ? 72.739 68.089 80.792 1.00 96.82 793 LYS A C 1
ATOM 12499 O O . LYS A 1 793 ? 71.974 67.187 81.149 1.00 96.82 793 LYS A O 1
ATOM 12518 N N . THR A 1 794 ? 72.839 68.463 79.515 1.00 94.56 794 THR A N 1
ATOM 12519 C CA . THR A 1 794 ? 72.215 67.698 78.445 1.00 94.56 794 THR A CA 1
ATOM 12520 C C . THR A 1 794 ? 73.259 66.746 77.880 1.00 94.56 794 THR A C 1
ATOM 12521 O O . THR A 1 794 ? 74.240 67.213 77.280 1.00 94.56 794 THR A O 1
ATOM 12532 N N . PRO A 1 795 ? 73.129 65.433 78.080 1.00 88.98 795 PRO A N 1
ATOM 12533 C CA . PRO A 1 795 ? 74.052 64.493 77.442 1.00 88.98 795 PRO A CA 1
ATOM 12534 C C . PRO A 1 795 ? 73.630 64.072 76.047 1.00 88.98 795 PRO A C 1
ATOM 12535 O O . PRO A 1 795 ? 72.459 63.812 75.761 1.00 88.98 795 PRO A O 1
ATOM 12546 N N . LEU A 1 796 ? 74.627 63.997 75.176 1.00 89.39 796 LEU A N 1
ATOM 12547 C CA . LEU A 1 796 ? 74.467 63.629 73.776 1.00 89.39 796 LEU A CA 1
ATOM 12548 C C . LEU A 1 796 ? 75.405 62.456 73.513 1.00 89.39 796 LEU A C 1
ATOM 12549 O O . LEU A 1 796 ? 76.621 62.640 73.381 1.00 89.39 796 LEU A O 1
ATOM 12565 N N . PHE A 1 797 ? 74.834 61.257 73.484 1.00 88.29 797 PHE A N 1
ATOM 12566 C CA . PHE A 1 797 ? 75.575 60.020 73.276 1.00 88.29 797 PHE A CA 1
ATOM 12567 C C . PHE A 1 797 ? 75.396 59.601 71.826 1.00 88.29 797 PHE A C 1
ATOM 12568 O O . PHE A 1 797 ? 74.296 59.224 71.412 1.00 88.29 797 PHE A O 1
ATOM 12585 N N . ARG A 1 798 ? 76.474 59.685 71.059 1.00 90.24 798 ARG A N 1
ATOM 12586 C CA . ARG A 1 798 ? 76.488 59.275 69.664 1.00 90.24 798 ARG A CA 1
ATOM 12587 C C . ARG A 1 798 ? 75.362 59.951 68.892 1.00 90.24 798 ARG A C 1
ATOM 12588 O O . ARG A 1 798 ? 74.509 59.308 68.286 1.00 90.24 798 ARG A O 1
ATOM 12609 N N . GLY A 1 799 ? 75.349 61.276 68.967 1.00 89.94 799 GLY A N 1
ATOM 12610 C CA . GLY A 1 799 ? 74.353 62.071 68.289 1.00 89.94 799 GLY A CA 1
ATOM 12611 C C . GLY A 1 799 ? 72.948 61.963 68.832 1.00 89.94 799 GLY A C 1
ATOM 12612 O O . GLY A 1 799 ? 72.054 62.639 68.311 1.00 89.94 799 GLY A O 1
ATOM 12616 N N . ASN A 1 800 ? 72.718 61.152 69.857 1.00 88.27 800 ASN A N 1
ATOM 12617 C CA . ASN A 1 800 ? 71.391 60.949 70.416 1.00 88.27 800 ASN A CA 1
ATOM 12618 C C . ASN A 1 800 ? 71.250 61.726 71.713 1.00 88.27 800 ASN A C 1
ATOM 12619 O O . ASN A 1 800 ? 72.060 61.564 72.630 1.00 88.27 800 ASN A O 1
ATOM 12630 N N . ILE A 1 801 ? 70.220 62.567 71.786 1.00 90.88 801 ILE A N 1
ATOM 12631 C CA . ILE A 1 801 ? 69.997 63.402 72.961 1.00 90.88 801 ILE A CA 1
ATOM 12632 C C . ILE A 1 801 ? 69.410 62.483 74.022 1.00 90.88 801 ILE A C 1
ATOM 12633 O O . ILE A 1 801 ? 68.221 62.171 74.008 1.00 90.88 801 ILE A O 1
ATOM 12649 N N . LEU A 1 802 ? 70.252 62.051 74.946 1.00 92.69 802 LEU A N 1
ATOM 12650 C CA . LEU A 1 802 ? 69.841 61.124 75.977 1.00 92.69 802 LEU A CA 1
ATOM 12651 C C . LEU A 1 802 ? 69.274 61.905 77.152 1.00 92.69 802 LEU A C 1
ATOM 12652 O O . LEU A 1 802 ? 69.806 62.951 77.531 1.00 92.69 802 LEU A O 1
ATOM 12668 N N . VAL A 1 803 ? 68.191 61.401 77.719 1.00 96.38 803 VAL A N 1
ATOM 12669 C CA . VAL A 1 803 ? 67.349 62.165 78.636 1.00 96.38 803 VAL A CA 1
ATOM 12670 C C . VAL A 1 803 ? 67.601 61.685 80.059 1.00 96.38 803 VAL A C 1
ATOM 12671 O O . VAL A 1 803 ? 67.580 60.474 80.304 1.00 96.38 803 VAL A O 1
ATOM 12684 N N . PRO A 1 804 ? 67.879 62.579 81.007 1.00 96.60 804 PRO A N 1
ATOM 12685 C CA . PRO A 1 804 ? 67.609 62.262 82.412 1.00 96.60 804 PRO A CA 1
ATOM 12686 C C . PRO A 1 804 ? 66.171 62.579 82.788 1.00 96.60 804 PRO A C 1
ATOM 12687 O O . PRO A 1 804 ? 65.717 63.711 82.600 1.00 96.60 804 PRO A O 1
ATOM 12698 N N . GLU A 1 805 ? 65.449 61.595 83.318 1.00 100.46 805 GLU A N 1
ATOM 12699 C CA . GLU A 1 805 ? 64.068 61.792 83.745 1.00 100.46 805 GLU A CA 1
ATOM 12700 C C . GLU A 1 805 ? 63.953 62.206 85.203 1.00 100.46 805 GLU A C 1
ATOM 12701 O O . GLU A 1 805 ? 62.902 62.725 85.616 1.00 100.46 805 GLU A O 1
ATOM 12713 N N . SER A 1 806 ? 65.015 62.006 85.982 1.00 99.18 806 SER A N 1
ATOM 12714 C CA . SER A 1 806 ? 64.887 62.088 87.426 1.00 99.18 806 SER A CA 1
ATOM 12715 C C . SER A 1 806 ? 64.767 63.526 87.893 1.00 99.18 806 SER A C 1
ATOM 12716 O O . SER A 1 806 ? 64.001 63.810 88.814 1.00 99.18 806 SER A O 1
ATOM 12724 N N . LYS A 1 807 ? 65.487 64.450 87.255 1.00 101.75 807 LYS A N 1
ATOM 12725 C CA . LYS A 1 807 ? 65.354 65.857 87.617 1.00 101.75 807 LYS A CA 1
ATOM 12726 C C . LYS A 1 807 ? 63.910 66.312 87.483 1.00 101.75 807 LYS A C 1
ATOM 12727 O O . LYS A 1 807 ? 63.356 66.968 88.379 1.00 101.75 807 LYS A O 1
ATOM 12746 N N . ARG A 1 808 ? 63.251 65.871 86.419 1.00 98.84 808 ARG A N 1
ATOM 12747 C CA . ARG A 1 808 ? 61.974 66.454 86.058 1.00 98.84 808 ARG A CA 1
ATOM 12748 C C . ARG A 1 808 ? 60.850 65.805 86.838 1.00 98.84 808 ARG A C 1
ATOM 12749 O O . ARG A 1 808 ? 59.939 66.499 87.300 1.00 98.84 808 ARG A O 1
ATOM 12770 N N . TRP A 1 809 ? 60.891 64.485 87.011 1.00 98.01 809 TRP A N 1
ATOM 12771 C CA . TRP A 1 809 ? 59.907 63.897 87.905 1.00 98.01 809 TRP A CA 1
ATOM 12772 C C . TRP A 1 809 ? 60.180 64.233 89.366 1.00 98.01 809 TRP A C 1
ATOM 12773 O O . TRP A 1 809 ? 59.242 64.225 90.168 1.00 98.01 809 TRP A O 1
ATOM 12794 N N . ALA A 1 810 ? 61.424 64.555 89.733 1.00 99.10 810 ALA A N 1
ATOM 12795 C CA . ALA A 1 810 ? 61.696 65.060 91.071 1.00 99.10 810 ALA A CA 1
ATOM 12796 C C . ALA A 1 810 ? 61.095 66.435 91.287 1.00 99.10 810 ALA A C 1
ATOM 12797 O O . ALA A 1 810 ? 60.736 66.782 92.417 1.00 99.10 810 ALA A O 1
ATOM 12804 N N . ARG A 1 811 ? 60.969 67.227 90.227 1.00 105.31 811 ARG A N 1
ATOM 12805 C CA . ARG A 1 811 ? 60.398 68.559 90.375 1.00 105.31 811 ARG A CA 1
ATOM 12806 C C . ARG A 1 811 ? 58.874 68.549 90.421 1.00 105.31 811 ARG A C 1
ATOM 12807 O O . ARG A 1 811 ? 58.262 69.621 90.378 1.00 105.31 811 ARG A O 1
ATOM 12828 N N . VAL A 1 812 ? 58.247 67.374 90.512 1.00 100.99 812 VAL A N 1
ATOM 12829 C CA . VAL A 1 812 ? 56.801 67.314 90.674 1.00 100.99 812 VAL A CA 1
ATOM 12830 C C . VAL A 1 812 ? 56.419 67.920 92.012 1.00 100.99 812 VAL A C 1
ATOM 12831 O O . VAL A 1 812 ? 57.030 67.624 93.046 1.00 100.99 812 VAL A O 1
ATOM 12844 N N . SER A 1 813 ? 55.410 68.787 91.992 1.00 100.82 813 SER A N 1
ATOM 12845 C CA . SER A 1 813 ? 54.867 69.482 93.151 1.00 100.82 813 SER A CA 1
ATOM 12846 C C . SER A 1 813 ? 55.840 70.506 93.715 1.00 100.82 813 SER A C 1
ATOM 12847 O O . SER A 1 813 ? 55.548 71.107 94.756 1.00 100.82 813 SER A O 1
ATOM 12855 N N . CYS A 1 814 ? 56.985 70.729 93.067 1.00 107.21 814 CYS A N 1
ATOM 12856 C CA . CYS A 1 814 ? 57.955 71.730 93.494 1.00 107.21 814 CYS A CA 1
ATOM 12857 C C . CYS A 1 814 ? 57.695 72.982 92.664 1.00 107.21 814 CYS A C 1
ATOM 12858 O O . CYS A 1 814 ? 58.354 73.258 91.662 1.00 107.21 814 CYS A O 1
ATOM 12866 N N . VAL A 1 815 ? 56.692 73.741 93.098 1.00 108.97 815 VAL A N 1
ATOM 12867 C CA . VAL A 1 815 ? 56.288 74.931 92.370 1.00 108.97 815 VAL A CA 1
ATOM 12868 C C . VAL A 1 815 ? 57.390 75.981 92.428 1.00 108.97 815 VAL A C 1
ATOM 12869 O O . VAL A 1 815 ? 58.306 75.931 93.256 1.00 108.97 815 VAL A O 1
ATOM 12882 N N . SER A 1 816 ? 57.290 76.953 91.529 1.00 114.94 816 SER A N 1
ATOM 12883 C CA . SER A 1 816 ? 58.289 78.002 91.440 1.00 114.94 816 SER A CA 1
ATOM 12884 C C . SER A 1 816 ? 58.119 78.985 92.596 1.00 114.94 816 SER A C 1
ATOM 12885 O O . SER A 1 816 ? 57.228 78.855 93.439 1.00 114.94 816 SER A O 1
ATOM 12893 N N . ASN A 1 817 ? 58.995 79.984 92.635 1.00 118.51 817 ASN A N 1
ATOM 12894 C CA . ASN A 1 817 ? 58.918 81.012 93.655 1.00 118.51 817 ASN A CA 1
ATOM 12895 C C . ASN A 1 817 ? 57.836 82.024 93.297 1.00 118.51 817 ASN A C 1
ATOM 12896 O O . ASN A 1 817 ? 57.320 82.049 92.178 1.00 118.51 817 ASN A O 1
ATOM 12907 N N . ASP A 1 818 ? 57.490 82.853 94.287 1.00 127.09 818 ASP A N 1
ATOM 12908 C CA . ASP A 1 818 ? 56.470 83.898 94.200 1.00 127.09 818 ASP A CA 1
ATOM 12909 C C . ASP A 1 818 ? 55.225 83.409 93.469 1.00 127.09 818 ASP A C 1
ATOM 12910 O O . ASP A 1 818 ? 54.645 84.134 92.655 1.00 127.09 818 ASP A O 1
ATOM 12919 N N . GLN A 1 819 ? 54.800 82.186 93.779 1.00 116.98 819 GLN A N 1
ATOM 12920 C CA . GLN A 1 819 ? 53.611 81.595 93.191 1.00 116.98 819 GLN A CA 1
ATOM 12921 C C . GLN A 1 819 ? 52.792 80.937 94.286 1.00 116.98 819 GLN A C 1
ATOM 12922 O O . GLN A 1 819 ? 53.243 80.766 95.422 1.00 116.98 819 GLN A O 1
ATOM 12936 N N . ILE A 1 820 ? 51.576 80.562 93.919 1.00 109.08 820 ILE A N 1
ATOM 12937 C CA . ILE A 1 820 ? 50.597 80.012 94.839 1.00 109.08 820 ILE A CA 1
ATOM 12938 C C . ILE A 1 820 ? 50.439 78.536 94.525 1.00 109.08 820 ILE A C 1
ATOM 12939 O O . ILE A 1 820 ? 50.621 78.102 93.382 1.00 109.08 820 ILE A O 1
ATOM 12955 N N . VAL A 1 821 ? 50.092 77.757 95.546 1.00 106.09 821 VAL A N 1
ATOM 12956 C CA . VAL A 1 821 ? 49.878 76.323 95.372 1.00 106.09 821 VAL A CA 1
ATOM 12957 C C . VAL A 1 821 ? 48.411 76.162 94.990 1.00 106.09 821 VAL A C 1
ATOM 12958 O O . VAL A 1 821 ? 47.533 75.941 95.824 1.00 106.09 821 VAL A O 1
ATOM 12971 N N . ASN A 1 822 ? 48.153 76.272 93.694 1.00 104.30 822 ASN A N 1
ATOM 12972 C CA . ASN A 1 822 ? 46.845 76.026 93.120 1.00 104.30 822 ASN A CA 1
ATOM 12973 C C . ASN A 1 822 ? 46.880 74.735 92.319 1.00 104.30 822 ASN A C 1
ATOM 12974 O O . ASN A 1 822 ? 47.933 74.319 91.826 1.00 104.30 822 ASN A O 1
ATOM 12985 N N . LEU A 1 823 ? 45.712 74.101 92.218 1.00 98.91 823 LEU A N 1
ATOM 12986 C CA . LEU A 1 823 ? 45.551 72.936 91.357 1.00 98.91 823 LEU A CA 1
ATOM 12987 C C . LEU A 1 823 ? 46.152 73.189 89.984 1.00 98.91 823 LEU A C 1
ATOM 12988 O O . LEU A 1 823 ? 46.926 72.374 89.459 1.00 98.91 823 LEU A O 1
ATOM 13004 N N . ALA A 1 824 ? 45.832 74.349 89.413 1.00 100.53 824 ALA A N 1
ATOM 13005 C CA . ALA A 1 824 ? 46.319 74.696 88.088 1.00 100.53 824 ALA A CA 1
ATOM 13006 C C . ALA A 1 824 ? 47.835 74.708 88.043 1.00 100.53 824 ALA A C 1
ATOM 13007 O O . ALA A 1 824 ? 48.437 74.185 87.102 1.00 100.53 824 ALA A O 1
ATOM 13014 N N . ASN A 1 825 ? 48.474 75.274 89.063 1.00 102.30 825 ASN A N 1
ATOM 13015 C CA . ASN A 1 825 ? 49.917 75.470 88.989 1.00 102.30 825 ASN A CA 1
ATOM 13016 C C . ASN A 1 825 ? 50.666 74.147 89.092 1.00 102.30 825 ASN A C 1
ATOM 13017 O O . ASN A 1 825 ? 51.635 73.918 88.358 1.00 102.30 825 ASN A O 1
ATOM 13028 N N . ILE A 1 826 ? 50.226 73.254 89.977 1.00 99.98 826 ILE A N 1
ATOM 13029 C CA . ILE A 1 826 ? 50.939 71.991 90.125 1.00 99.98 826 ILE A CA 1
ATOM 13030 C C . ILE A 1 826 ? 50.674 71.093 88.924 1.00 99.98 826 ILE A C 1
ATOM 13031 O O . ILE A 1 826 ? 51.582 70.419 88.416 1.00 99.98 826 ILE A O 1
ATOM 13047 N N . MET A 1 827 ? 49.440 71.087 88.422 1.00 97.83 827 MET A N 1
ATOM 13048 C CA . MET A 1 827 ? 49.195 70.322 87.211 1.00 97.83 827 MET A CA 1
ATOM 13049 C C . MET A 1 827 ? 49.971 70.903 86.039 1.00 97.83 827 MET A C 1
ATOM 13050 O O . MET A 1 827 ? 50.418 70.160 85.158 1.00 97.83 827 MET A O 1
ATOM 13064 N N . SER A 1 828 ? 50.198 72.217 86.041 1.00 103.18 828 SER A N 1
ATOM 13065 C CA . SER A 1 828 ? 50.918 72.846 84.944 1.00 103.18 828 SER A CA 1
ATOM 13066 C C . SER A 1 828 ? 52.398 72.507 84.993 1.00 103.18 828 SER A C 1
ATOM 13067 O O . SER A 1 828 ? 53.014 72.250 83.952 1.00 103.18 828 SER A O 1
ATOM 13075 N N . THR A 1 829 ? 52.991 72.502 86.187 1.00 101.13 829 THR A N 1
ATOM 13076 C CA . THR A 1 829 ? 54.396 72.116 86.263 1.00 101.13 829 THR A CA 1
ATOM 13077 C C . THR A 1 829 ? 54.560 70.647 85.903 1.00 101.13 829 THR A C 1
ATOM 13078 O O . THR A 1 829 ? 55.522 70.277 85.223 1.00 101.13 829 THR A O 1
ATOM 13089 N N . VAL A 1 830 ? 53.606 69.804 86.305 1.00 97.11 830 VAL A N 1
ATOM 13090 C CA . VAL A 1 830 ? 53.645 68.401 85.903 1.00 97.11 830 VAL A CA 1
ATOM 13091 C C . VAL A 1 830 ? 53.626 68.288 84.385 1.00 97.11 830 VAL A C 1
ATOM 13092 O O . VAL A 1 830 ? 54.458 67.599 83.778 1.00 97.11 830 VAL A O 1
ATOM 13105 N N . SER A 1 831 ? 52.671 68.966 83.753 1.00 97.81 831 SER A N 1
ATOM 13106 C CA . SER A 1 831 ? 52.502 68.842 82.313 1.00 97.81 831 SER A CA 1
ATOM 13107 C C . SER A 1 831 ? 53.734 69.340 81.577 1.00 97.81 831 SER A C 1
ATOM 13108 O O . SER A 1 831 ? 54.252 68.662 80.685 1.00 97.81 831 SER A O 1
ATOM 13116 N N . THR A 1 832 ? 54.222 70.528 81.933 1.00 97.57 832 THR A N 1
ATOM 13117 C CA . THR A 1 832 ? 55.359 71.076 81.208 1.00 97.57 832 THR A CA 1
ATOM 13118 C C . THR A 1 832 ? 56.627 70.279 81.477 1.00 97.57 832 THR A C 1
ATOM 13119 O O . THR A 1 832 ? 57.477 70.160 80.588 1.00 97.57 832 THR A O 1
ATOM 13130 N N . ASN A 1 833 ? 56.765 69.694 82.669 1.00 99.04 833 ASN A N 1
ATOM 13131 C CA . ASN A 1 833 ? 57.898 68.814 82.919 1.00 99.04 833 ASN A CA 1
ATOM 13132 C C . ASN A 1 833 ? 57.846 67.602 82.005 1.00 99.04 833 ASN A C 1
ATOM 13133 O O . ASN A 1 833 ? 58.846 67.239 81.376 1.00 99.04 833 ASN A O 1
ATOM 13144 N N . ALA A 1 834 ? 56.676 66.969 81.908 1.00 97.36 834 ALA A N 1
ATOM 13145 C CA . ALA A 1 834 ? 56.549 65.802 81.042 1.00 97.36 834 ALA A CA 1
ATOM 13146 C C . ALA A 1 834 ? 56.794 66.169 79.587 1.00 97.36 834 ALA A C 1
ATOM 13147 O O . ALA A 1 834 ? 57.390 65.394 78.830 1.00 97.36 834 ALA A O 1
ATOM 13154 N N . LEU A 1 835 ? 56.350 67.351 79.174 1.00 95.57 835 LEU A N 1
ATOM 13155 C CA . LEU A 1 835 ? 56.515 67.731 77.780 1.00 95.57 835 LEU A CA 1
ATOM 13156 C C . LEU A 1 835 ? 57.967 68.065 77.469 1.00 95.57 835 LEU A C 1
ATOM 13157 O O . LEU A 1 835 ? 58.457 67.767 76.374 1.00 95.57 835 LEU A O 1
ATOM 13173 N N . THR A 1 836 ? 58.685 68.661 78.422 1.00 99.09 836 THR A N 1
ATOM 13174 C CA . THR A 1 836 ? 60.112 68.868 78.213 1.00 99.09 836 THR A CA 1
ATOM 13175 C C . THR A 1 836 ? 60.864 67.547 78.226 1.00 99.09 836 THR A C 1
ATOM 13176 O O . THR A 1 836 ? 61.851 67.383 77.499 1.00 99.09 836 THR A O 1
ATOM 13187 N N . VAL A 1 837 ? 60.382 66.578 79.002 1.00 96.33 837 VAL A N 1
ATOM 13188 C CA . VAL A 1 837 ? 60.950 65.237 78.948 1.00 96.33 837 VAL A CA 1
ATOM 13189 C C . VAL A 1 837 ? 60.784 64.664 77.552 1.00 96.33 837 VAL A C 1
ATOM 13190 O O . VAL A 1 837 ? 61.718 64.104 76.971 1.00 96.33 837 VAL A O 1
ATOM 13203 N N . ALA A 1 838 ? 59.582 64.791 76.999 1.00 96.04 838 ALA A N 1
ATOM 13204 C CA . ALA A 1 838 ? 59.338 64.293 75.653 1.00 96.04 838 ALA A CA 1
ATOM 13205 C C . ALA A 1 838 ? 60.232 64.992 74.642 1.00 96.04 838 ALA A C 1
ATOM 13206 O O . ALA A 1 838 ? 60.796 64.350 73.751 1.00 96.04 838 ALA A O 1
ATOM 13213 N N . GLN A 1 839 ? 60.376 66.311 74.765 1.00 99.83 839 GLN A N 1
ATOM 13214 C CA . GLN A 1 839 ? 61.253 67.040 73.856 1.00 99.83 839 GLN A CA 1
ATOM 13215 C C . GLN A 1 839 ? 62.697 66.591 73.999 1.00 99.83 839 GLN A C 1
ATOM 13216 O O . GLN A 1 839 ? 63.474 66.692 73.045 1.00 99.83 839 GLN A O 1
ATOM 13230 N N . HIS A 1 840 ? 63.073 66.101 75.173 1.00 97.16 840 HIS A N 1
ATOM 13231 C CA . HIS A 1 840 ? 64.386 65.508 75.370 1.00 97.16 840 HIS A CA 1
ATOM 13232 C C . HIS A 1 840 ? 64.426 64.028 75.024 1.00 97.16 840 HIS A C 1
ATOM 13233 O O . HIS A 1 840 ? 65.500 63.424 75.100 1.00 97.16 840 HIS A O 1
ATOM 13247 N N . SER A 1 841 ? 63.297 63.428 74.657 1.00 95.09 841 SER A N 1
ATOM 13248 C CA . SER A 1 841 ? 63.211 61.982 74.518 1.00 95.09 841 SER A CA 1
ATOM 13249 C C . SER A 1 841 ? 62.434 61.622 73.261 1.00 95.09 841 SER A C 1
ATOM 13250 O O . SER A 1 841 ? 62.103 62.471 72.429 1.00 95.09 841 SER A O 1
ATOM 13258 N N . GLN A 1 842 ? 62.146 60.331 73.151 1.00 98.23 842 GLN A N 1
ATOM 13259 C CA . GLN A 1 842 ? 61.359 59.713 72.099 1.00 98.23 842 GLN A CA 1
ATOM 13260 C C . GLN A 1 842 ? 60.322 58.817 72.760 1.00 98.23 842 GLN A C 1
ATOM 13261 O O . GLN A 1 842 ? 60.228 58.754 73.989 1.00 98.23 842 GLN A O 1
ATOM 13275 N N . SER A 1 843 ? 59.548 58.098 71.946 1.00 98.94 843 SER A N 1
ATOM 13276 C CA . SER A 1 843 ? 58.622 57.091 72.461 1.00 98.94 843 SER A CA 1
ATOM 13277 C C . SER A 1 843 ? 57.621 57.700 73.446 1.00 98.94 843 SER A C 1
ATOM 13278 O O . SER A 1 843 ? 57.576 57.356 74.628 1.00 98.94 843 SER A O 1
ATOM 13286 N N . LEU A 1 844 ? 56.814 58.627 72.921 1.00 95.18 844 LEU A N 1
ATOM 13287 C CA . LEU A 1 844 ? 55.941 59.478 73.725 1.00 95.18 844 LEU A CA 1
ATOM 13288 C C . LEU A 1 844 ? 55.053 58.712 74.696 1.00 95.18 844 LEU A C 1
ATOM 13289 O O . LEU A 1 844 ? 54.541 59.309 75.653 1.00 95.18 844 LEU A O 1
ATOM 13305 N N . ILE A 1 845 ? 54.833 57.420 74.460 1.00 96.26 845 ILE A N 1
ATOM 13306 C CA . ILE A 1 845 ? 54.002 56.615 75.350 1.00 96.26 845 ILE A CA 1
ATOM 13307 C C . ILE A 1 845 ? 54.505 56.710 76.785 1.00 96.26 845 ILE A C 1
ATOM 13308 O O . ILE A 1 845 ? 53.717 56.833 77.734 1.00 96.26 845 ILE A O 1
ATOM 13324 N N . LYS A 1 846 ? 55.821 56.648 76.965 1.00 95.55 846 LYS A N 1
ATOM 13325 C CA . LYS A 1 846 ? 56.395 56.715 78.306 1.00 95.55 846 LYS A CA 1
ATOM 13326 C C . LYS A 1 846 ? 56.096 58.042 78.990 1.00 95.55 846 LYS A C 1
ATOM 13327 O O . LYS A 1 846 ? 55.595 58.024 80.130 1.00 95.55 846 LYS A O 1
ATOM 13346 N N . PRO A 1 847 ? 56.380 59.203 78.394 1.00 95.50 847 PRO A N 1
ATOM 13347 C CA . PRO A 1 847 ? 56.004 60.455 79.060 1.00 95.50 847 PRO A CA 1
ATOM 13348 C C . PRO A 1 847 ? 54.510 60.613 79.245 1.00 95.50 847 PRO A C 1
ATOM 13349 O O . PRO A 1 847 ? 54.093 61.249 80.214 1.00 95.50 847 PRO A O 1
ATOM 13360 N N . MET A 1 848 ? 53.685 60.035 78.372 1.00 94.89 848 MET A N 1
ATOM 13361 C CA . MET A 1 848 ? 52.243 60.100 78.587 1.00 94.89 848 MET A CA 1
ATOM 13362 C C . MET A 1 848 ? 51.852 59.345 79.850 1.00 94.89 848 MET A C 1
ATOM 13363 O O . MET A 1 848 ? 51.076 59.838 80.683 1.00 94.89 848 MET A O 1
ATOM 13377 N N . ARG A 1 849 ? 52.378 58.133 80.001 1.00 94.73 849 ARG A N 1
ATOM 13378 C CA . ARG A 1 849 ? 52.078 57.340 81.184 1.00 94.73 849 ARG A CA 1
ATOM 13379 C C . ARG A 1 849 ? 52.588 58.025 82.445 1.00 94.73 849 ARG A C 1
ATOM 13380 O O . ARG A 1 849 ? 51.908 58.039 83.483 1.00 94.73 849 ARG A O 1
ATOM 13401 N N . ASP A 1 850 ? 53.768 58.638 82.360 1.00 97.67 850 ASP A N 1
ATOM 13402 C CA . ASP A 1 850 ? 54.306 59.348 83.513 1.00 97.67 850 ASP A CA 1
ATOM 13403 C C . ASP A 1 850 ? 53.460 60.568 83.845 1.00 97.67 850 ASP A C 1
ATOM 13404 O O . ASP A 1 850 ? 53.250 60.886 85.019 1.00 97.67 850 ASP A O 1
ATOM 13413 N N . PHE A 1 851 ? 52.985 61.271 82.817 1.00 95.45 851 PHE A N 1
ATOM 13414 C CA . PHE A 1 851 ? 52.073 62.389 83.008 1.00 95.45 851 PHE A CA 1
ATOM 13415 C C . PHE A 1 851 ? 50.863 61.947 83.809 1.00 95.45 851 PHE A C 1
ATOM 13416 O O . PHE A 1 851 ? 50.519 62.558 84.827 1.00 95.45 851 PHE A O 1
ATOM 13433 N N . LEU A 1 852 ? 50.206 60.877 83.357 1.00 93.63 852 LEU A N 1
ATOM 13434 C CA . LEU A 1 852 ? 49.056 60.345 84.084 1.00 93.63 852 LEU A CA 1
ATOM 13435 C C . LEU A 1 852 ? 49.391 60.078 85.544 1.00 93.63 852 LEU A C 1
ATOM 13436 O O . LEU A 1 852 ? 48.697 60.548 86.459 1.00 93.63 852 LEU A O 1
ATOM 13452 N N . LEU A 1 853 ? 50.458 59.315 85.778 1.00 94.75 853 LEU A N 1
ATOM 13453 C CA . LEU A 1 853 ? 50.742 58.859 87.132 1.00 94.75 853 LEU A CA 1
ATOM 13454 C C . LEU A 1 853 ? 51.078 60.027 88.051 1.00 94.75 853 LEU A C 1
ATOM 13455 O O . LEU A 1 853 ? 50.517 60.156 89.150 1.00 94.75 853 LEU A O 1
ATOM 13471 N N . MET A 1 854 ? 51.987 60.895 87.610 1.00 99.07 854 MET A N 1
ATOM 13472 C CA . MET A 1 854 ? 52.392 62.028 88.429 1.00 99.07 854 MET A CA 1
ATOM 13473 C C . MET A 1 854 ? 51.225 62.967 88.681 1.00 99.07 854 MET A C 1
ATOM 13474 O O . MET A 1 854 ? 51.099 63.530 89.774 1.00 99.07 854 MET A O 1
ATOM 13488 N N . SER A 1 855 ? 50.356 63.151 87.686 1.00 95.96 855 SER A N 1
ATOM 13489 C CA . SER A 1 855 ? 49.218 64.038 87.868 1.00 95.96 855 SER A CA 1
ATOM 13490 C C . SER A 1 855 ? 48.273 63.492 88.922 1.00 95.96 855 SER A C 1
ATOM 13491 O O . SER A 1 855 ? 47.794 64.235 89.788 1.00 95.96 855 SER A O 1
ATOM 13499 N N . VAL A 1 856 ? 47.980 62.195 88.855 1.00 94.32 856 VAL A N 1
ATOM 13500 C CA . VAL A 1 856 ? 47.107 61.599 89.859 1.00 94.32 856 VAL A CA 1
ATOM 13501 C C . VAL A 1 856 ? 47.724 61.731 91.244 1.00 94.32 856 VAL A C 1
ATOM 13502 O O . VAL A 1 856 ? 47.032 62.037 92.223 1.00 94.32 856 VAL A O 1
ATOM 13515 N N . GLN A 1 857 ? 49.036 61.520 91.348 1.00 96.99 857 GLN A N 1
ATOM 13516 C CA . GLN A 1 857 ? 49.707 61.659 92.637 1.00 96.99 857 GLN A CA 1
ATOM 13517 C C . GLN A 1 857 ? 49.567 63.081 93.173 1.00 96.99 857 GLN A C 1
ATOM 13518 O O . GLN A 1 857 ? 49.219 63.300 94.346 1.00 96.99 857 GLN A O 1
ATOM 13532 N N . ALA A 1 858 ? 49.821 64.062 92.310 1.00 96.96 858 ALA A N 1
ATOM 13533 C CA . ALA A 1 858 ? 49.780 65.454 92.729 1.00 96.96 858 ALA A CA 1
ATOM 13534 C C . ALA A 1 858 ? 48.388 65.847 93.187 1.00 96.96 858 ALA A C 1
ATOM 13535 O O . ALA A 1 858 ? 48.229 66.505 94.222 1.00 96.96 858 ALA A O 1
ATOM 13542 N N . VAL A 1 859 ? 47.363 65.456 92.432 1.00 94.81 859 VAL A N 1
ATOM 13543 C CA . VAL A 1 859 ? 46.020 65.856 92.823 1.00 94.81 859 VAL A CA 1
ATOM 13544 C C . VAL A 1 859 ? 45.596 65.111 94.072 1.00 94.81 859 VAL A C 1
ATOM 13545 O O . VAL A 1 859 ? 44.818 65.635 94.872 1.00 94.81 859 VAL A O 1
ATOM 13558 N N . PHE A 1 860 ? 46.110 63.900 94.289 1.00 92.15 860 PHE A N 1
ATOM 13559 C CA . PHE A 1 860 ? 45.806 63.217 95.539 1.00 92.15 860 PHE A CA 1
ATOM 13560 C C . PHE A 1 860 ? 46.354 64.000 96.719 1.00 92.15 860 PHE A C 1
ATOM 13561 O O . PHE A 1 860 ? 45.669 64.170 97.732 1.00 92.15 860 PHE A O 1
ATOM 13578 N N . HIS A 1 861 ? 47.578 64.509 96.596 1.00 95.88 861 HIS A N 1
ATOM 13579 C CA . HIS A 1 861 ? 48.126 65.342 97.666 1.00 95.88 861 HIS A CA 1
ATOM 13580 C C . HIS A 1 861 ? 47.300 66.613 97.851 1.00 95.88 861 HIS A C 1
ATOM 13581 O O . HIS A 1 861 ? 46.902 66.965 98.973 1.00 95.88 861 HIS A O 1
ATOM 13595 N N . TYR A 1 862 ? 47.019 67.307 96.747 1.00 98.54 862 TYR A N 1
ATOM 13596 C CA . TYR A 1 862 ? 46.327 68.590 96.814 1.00 98.54 862 TYR A CA 1
ATOM 13597 C C . TYR A 1 862 ? 44.935 68.439 97.395 1.00 98.54 862 TYR A C 1
ATOM 13598 O O . TYR A 1 862 ? 44.438 69.354 98.057 1.00 98.54 862 TYR A O 1
ATOM 13616 N N . LEU A 1 863 ? 44.285 67.309 97.143 1.00 98.48 863 LEU A N 1
ATOM 13617 C CA . LEU A 1 863 ? 42.972 67.070 97.716 1.00 98.48 863 LEU A CA 1
ATOM 13618 C C . LEU A 1 863 ? 43.069 66.539 99.136 1.00 98.48 863 LEU A C 1
ATOM 13619 O O . LEU A 1 863 ? 42.131 66.711 99.919 1.00 98.48 863 LEU A O 1
ATOM 13635 N N . LEU A 1 864 ? 44.180 65.890 99.487 1.00 96.67 864 LEU A N 1
ATOM 13636 C CA . LEU A 1 864 ? 44.427 65.587 100.888 1.00 96.67 864 LEU A CA 1
ATOM 13637 C C . LEU A 1 864 ? 44.478 66.863 101.706 1.00 96.67 864 LEU A C 1
ATOM 13638 O O . LEU A 1 864 ? 43.999 66.901 102.844 1.00 96.67 864 LEU A O 1
ATOM 13654 N N . PHE A 1 865 ? 45.045 67.925 101.139 1.00 101.94 865 PHE A N 1
ATOM 13655 C CA . PHE A 1 865 ? 44.962 69.226 101.787 1.00 101.94 865 PHE A CA 1
ATOM 13656 C C . PHE A 1 865 ? 45.198 70.335 100.776 1.00 101.94 865 PHE A C 1
ATOM 13657 O O . PHE A 1 865 ? 46.093 70.241 99.933 1.00 101.94 865 PHE A O 1
ATOM 13674 N N . SER A 1 866 ? 44.404 71.395 100.900 1.00 103.49 866 SER A N 1
ATOM 13675 C CA . SER A 1 866 ? 44.452 72.551 100.007 1.00 103.49 866 SER A CA 1
ATOM 13676 C C . SER A 1 866 ? 44.746 73.796 100.830 1.00 103.49 866 SER A C 1
ATOM 13677 O O . SER A 1 866 ? 43.854 74.294 101.540 1.00 103.49 866 SER A O 1
ATOM 13685 N N . PRO A 1 867 ? 45.968 74.336 100.784 1.00 105.31 867 PRO A N 1
ATOM 13686 C CA . PRO A 1 867 ? 46.294 75.497 101.622 1.00 105.31 867 PRO A CA 1
ATOM 13687 C C . PRO A 1 867 ? 45.407 76.714 101.426 1.00 105.31 867 PRO A C 1
ATOM 13688 O O . PRO A 1 867 ? 44.820 77.215 102.390 1.00 105.31 867 PRO A O 1
ATOM 13699 N N . ILE A 1 868 ? 45.299 77.202 100.190 1.00 105.40 868 ILE A N 1
ATOM 13700 C CA . ILE A 1 868 ? 44.571 78.444 99.970 1.00 105.40 868 ILE A CA 1
ATOM 13701 C C . ILE A 1 868 ? 43.094 78.253 100.258 1.00 105.40 868 ILE A C 1
ATOM 13702 O O . ILE A 1 868 ? 42.418 79.181 100.718 1.00 105.40 868 ILE A O 1
ATOM 13718 N N . LEU A 1 869 ? 42.566 77.066 99.989 1.00 102.72 869 LEU A N 1
ATOM 13719 C CA . LEU A 1 869 ? 41.204 76.747 100.378 1.00 102.72 869 LEU A CA 1
ATOM 13720 C C . LEU A 1 869 ? 41.081 76.477 101.871 1.00 102.72 869 LEU A C 1
ATOM 13721 O O . LEU A 1 869 ? 39.965 76.473 102.398 1.00 102.72 869 LEU A O 1
ATOM 13737 N N . LYS A 1 870 ? 42.202 76.255 102.557 1.00 107.46 870 LYS A N 1
ATOM 13738 C CA . LYS A 1 870 ? 42.239 76.153 104.015 1.00 107.46 870 LYS A CA 1
ATOM 13739 C C . LYS A 1 870 ? 41.375 74.997 104.512 1.00 107.46 870 LYS A C 1
ATOM 13740 O O . LYS A 1 870 ? 40.585 75.136 105.447 1.00 107.46 870 LYS A O 1
ATOM 13759 N N . GLY A 1 871 ? 41.532 73.848 103.878 1.00 103.95 871 GLY A N 1
ATOM 13760 C CA . GLY A 1 871 ? 40.844 72.653 104.316 1.00 103.95 871 GLY A CA 1
ATOM 13761 C C . GLY A 1 871 ? 40.886 71.588 103.244 1.00 103.95 871 GLY A C 1
ATOM 13762 O O . GLY A 1 871 ? 41.404 71.792 102.147 1.00 103.95 871 GLY A O 1
ATOM 13766 N N . ARG A 1 872 ? 40.330 70.436 103.596 1.00 99.34 872 ARG A N 1
ATOM 13767 C CA . ARG A 1 872 ? 40.192 69.351 102.644 1.00 99.34 872 ARG A CA 1
ATOM 13768 C C . ARG A 1 872 ? 38.942 69.559 101.799 1.00 99.34 872 ARG A C 1
ATOM 13769 O O . ARG A 1 872 ? 38.016 70.281 102.178 1.00 99.34 872 ARG A O 1
ATOM 13790 N N . VAL A 1 873 ? 38.921 68.913 100.637 1.00 99.42 873 VAL A N 1
ATOM 13791 C CA . VAL A 1 873 ? 37.865 69.167 99.665 1.00 99.42 873 VAL A CA 1
ATOM 13792 C C . VAL A 1 873 ? 36.587 68.430 100.044 1.00 99.42 873 VAL A C 1
ATOM 13793 O O . VAL A 1 873 ? 35.520 69.037 100.184 1.00 99.42 873 VAL A O 1
ATOM 13806 N N . TYR A 1 874 ? 36.672 67.108 100.180 1.00 101.61 874 TYR A N 1
ATOM 13807 C CA . TYR A 1 874 ? 35.600 66.205 100.597 1.00 101.61 874 TYR A CA 1
ATOM 13808 C C . TYR A 1 874 ? 34.505 66.041 99.550 1.00 101.61 874 TYR A C 1
ATOM 13809 O O . TYR A 1 874 ? 33.562 65.277 99.784 1.00 101.61 874 TYR A O 1
ATOM 13827 N N . LYS A 1 875 ? 34.595 66.716 98.406 1.00 100.94 875 LYS A N 1
ATOM 13828 C CA . LYS A 1 875 ? 33.616 66.559 97.340 1.00 100.94 875 LYS A CA 1
ATOM 13829 C C . LYS A 1 875 ? 34.049 65.544 96.299 1.00 100.94 875 LYS A C 1
ATOM 13830 O O . LYS A 1 875 ? 33.195 64.990 95.599 1.00 100.94 875 LYS A O 1
ATOM 13849 N N . ILE A 1 876 ? 35.347 65.291 96.188 1.00 98.54 876 ILE A N 1
ATOM 13850 C CA . ILE A 1 876 ? 35.896 64.400 95.182 1.00 98.54 876 ILE A CA 1
ATOM 13851 C C . ILE A 1 876 ? 36.265 63.052 95.781 1.00 98.54 876 ILE A C 1
ATOM 13852 O O . ILE A 1 876 ? 35.965 62.005 95.207 1.00 98.54 876 ILE A O 1
ATOM 13868 N N . LEU A 1 877 ? 36.924 63.062 96.939 1.00 96.73 877 LEU A N 1
ATOM 13869 C CA . LEU A 1 877 ? 37.347 61.814 97.563 1.00 96.73 877 LEU A CA 1
ATOM 13870 C C . LEU A 1 877 ? 36.150 60.953 97.940 1.00 96.73 877 LEU A C 1
ATOM 13871 O O . LEU A 1 877 ? 36.138 59.742 97.696 1.00 96.73 877 LEU A O 1
ATOM 13887 N N . SER A 1 878 ? 35.131 61.563 98.542 1.00 102.33 878 SER A N 1
ATOM 13888 C CA . SER A 1 878 ? 33.972 60.799 98.979 1.00 102.33 878 SER A CA 1
ATOM 13889 C C . SER A 1 878 ? 33.179 60.233 97.813 1.00 102.33 878 SER A C 1
ATOM 13890 O O . SER A 1 878 ? 32.428 59.271 98.002 1.00 102.33 878 SER A O 1
ATOM 13898 N N . ALA A 1 879 ? 33.324 60.802 96.621 1.00 104.70 879 ALA A N 1
ATOM 13899 C CA . ALA A 1 879 ? 32.622 60.282 95.461 1.00 104.70 879 ALA A CA 1
ATOM 13900 C C . ALA A 1 879 ? 33.083 58.863 95.159 1.00 104.70 879 ALA A C 1
ATOM 13901 O O . ALA A 1 879 ? 34.143 58.415 95.603 1.00 104.70 879 ALA A O 1
ATOM 13908 N N . GLU A 1 880 ? 32.264 58.146 94.397 1.00 109.49 880 GLU A N 1
ATOM 13909 C CA . GLU A 1 880 ? 32.607 56.781 94.032 1.00 109.49 880 GLU A CA 1
ATOM 13910 C C . GLU A 1 880 ? 31.862 56.388 92.767 1.00 109.49 880 GLU A C 1
ATOM 13911 O O . GLU A 1 880 ? 30.862 57.002 92.388 1.00 109.49 880 GLU A O 1
ATOM 13923 N N . GLY A 1 881 ? 32.381 55.350 92.122 1.00 108.89 881 GLY A N 1
ATOM 13924 C CA . GLY A 1 881 ? 31.729 54.694 91.010 1.00 108.89 881 GLY A CA 1
ATOM 13925 C C . GLY A 1 881 ? 31.936 55.378 89.675 1.00 108.89 881 GLY A C 1
ATOM 13926 O O . GLY A 1 881 ? 32.691 54.880 88.835 1.00 108.89 881 GLY A O 1
ATOM 13930 N N . GLU A 1 882 ? 31.265 56.511 89.462 1.00 107.88 882 GLU A N 1
ATOM 13931 C CA . GLU A 1 882 ? 31.409 57.288 88.233 1.00 107.88 882 GLU A CA 1
ATOM 13932 C C . GLU A 1 882 ? 31.767 58.748 88.462 1.00 107.88 882 GLU A C 1
ATOM 13933 O O . GLU A 1 882 ? 32.509 59.327 87.661 1.00 107.88 882 GLU A O 1
ATOM 13945 N N . SER A 1 883 ? 31.243 59.364 89.523 1.00 105.87 883 SER A N 1
ATOM 13946 C CA . SER A 1 883 ? 31.395 60.806 89.677 1.00 105.87 883 SER A CA 1
ATOM 13947 C C . SER A 1 883 ? 32.852 61.190 89.880 1.00 105.87 883 SER A C 1
ATOM 13948 O O . SER A 1 883 ? 33.333 62.165 89.290 1.00 105.87 883 SER A O 1
ATOM 13956 N N . PHE A 1 884 ? 33.567 60.438 90.715 1.00 100.03 884 PHE A N 1
ATOM 13957 C CA . PHE A 1 884 ? 34.999 60.654 90.859 1.00 100.03 884 PHE A CA 1
ATOM 13958 C C . PHE A 1 884 ? 35.720 60.470 89.533 1.00 100.03 884 PHE A C 1
ATOM 13959 O O . PHE A 1 884 ? 36.703 61.169 89.248 1.00 100.03 884 PHE A O 1
ATOM 13976 N N . LEU A 1 885 ? 35.225 59.554 88.700 1.00 99.84 885 LEU A N 1
ATOM 13977 C CA . LEU A 1 885 ? 35.799 59.354 87.377 1.00 99.84 885 LEU A CA 1
ATOM 13978 C C . LEU A 1 885 ? 35.683 60.619 86.542 1.00 99.84 885 LEU A C 1
ATOM 13979 O O . LEU A 1 885 ? 36.672 61.102 85.973 1.00 99.84 885 LEU A O 1
ATOM 13995 N N . LEU A 1 886 ? 34.473 61.175 86.468 1.00 100.13 886 LEU A N 1
ATOM 13996 C CA . LEU A 1 886 ? 34.273 62.402 85.709 1.00 100.13 886 LEU A CA 1
ATOM 13997 C C . LEU A 1 886 ? 35.108 63.531 86.281 1.00 100.13 886 LEU A C 1
ATOM 13998 O O . LEU A 1 886 ? 35.651 64.353 85.535 1.00 100.13 886 LEU A O 1
ATOM 14014 N N . ALA A 1 887 ? 35.235 63.576 87.605 1.00 100.45 887 ALA A N 1
ATOM 14015 C CA . ALA A 1 887 ? 35.990 64.648 88.238 1.00 100.45 887 ALA A CA 1
ATOM 14016 C C . ALA A 1 887 ? 37.452 64.606 87.820 1.00 100.45 887 ALA A C 1
ATOM 14017 O O . ALA A 1 887 ? 38.016 65.615 87.383 1.00 100.45 887 ALA A O 1
ATOM 14024 N N . MET A 1 888 ? 38.082 63.438 87.942 1.00 99.20 888 MET A N 1
ATOM 14025 C CA . MET A 1 888 ? 39.485 63.332 87.558 1.00 99.20 888 MET A CA 1
ATOM 14026 C C . MET A 1 888 ? 39.664 63.604 86.074 1.00 99.20 888 MET A C 1
ATOM 14027 O O . MET A 1 888 ? 40.614 64.288 85.668 1.00 99.20 888 MET A O 1
ATOM 14041 N N . SER A 1 889 ? 38.755 63.084 85.247 1.00 97.94 889 SER A N 1
ATOM 14042 C CA . SER A 1 889 ? 38.868 63.303 83.812 1.00 97.94 889 SER A CA 1
ATOM 14043 C C . SER A 1 889 ? 38.797 64.784 83.484 1.00 97.94 889 SER A C 1
ATOM 14044 O O . SER A 1 889 ? 39.553 65.281 82.643 1.00 97.94 889 SER A O 1
ATOM 14052 N N . ARG A 1 890 ? 37.905 65.511 84.155 1.00 97.38 890 ARG A N 1
ATOM 14053 C CA . ARG A 1 890 ? 37.811 66.944 83.930 1.00 97.38 890 ARG A CA 1
ATOM 14054 C C . ARG A 1 890 ? 39.038 67.664 84.458 1.00 97.38 890 ARG A C 1
ATOM 14055 O O . ARG A 1 890 ? 39.432 68.699 83.912 1.00 97.38 890 ARG A O 1
ATOM 14076 N N . ILE A 1 891 ? 39.651 67.139 85.515 1.00 97.69 891 ILE A N 1
ATOM 14077 C CA . ILE A 1 891 ? 40.789 67.827 86.108 1.00 97.69 891 ILE A CA 1
ATOM 14078 C C . ILE A 1 891 ? 42.018 67.701 85.219 1.00 97.69 891 ILE A C 1
ATOM 14079 O O . ILE A 1 891 ? 42.791 68.654 85.074 1.00 97.69 891 ILE A O 1
ATOM 14095 N N . ILE A 1 892 ? 42.224 66.536 84.616 1.00 96.72 892 ILE A N 1
ATOM 14096 C CA . ILE A 1 892 ? 43.483 66.229 83.941 1.00 96.72 892 ILE A CA 1
ATOM 14097 C C . ILE A 1 892 ? 43.416 66.528 82.453 1.00 96.72 892 ILE A C 1
ATOM 14098 O O . ILE A 1 892 ? 44.322 67.147 81.897 1.00 96.72 892 ILE A O 1
ATOM 14114 N N . TYR A 1 893 ? 42.353 66.086 81.791 1.00 95.32 893 TYR A N 1
ATOM 14115 C CA . TYR A 1 893 ? 42.300 66.115 80.337 1.00 95.32 893 TYR A CA 1
ATOM 14116 C C . TYR A 1 893 ? 41.782 67.435 79.785 1.00 95.32 893 TYR A C 1
ATOM 14117 O O . TYR A 1 893 ? 42.330 67.949 78.805 1.00 95.32 893 TYR A O 1
ATOM 14135 N N . LEU A 1 894 ? 40.733 67.989 80.383 1.00 95.28 894 LEU A N 1
ATOM 14136 C CA . LEU A 1 894 ? 40.167 69.230 79.883 1.00 95.28 894 LEU A CA 1
ATOM 14137 C C . LEU A 1 894 ? 41.192 70.352 79.935 1.00 95.28 894 LEU A C 1
ATOM 14138 O O . LEU A 1 894 ? 42.048 70.408 80.820 1.00 95.28 894 LEU A O 1
ATOM 14154 N N . ASP A 1 895 ? 41.089 71.250 78.976 1.00 101.71 895 ASP A N 1
ATOM 14155 C CA . ASP A 1 895 ? 42.041 72.331 78.798 1.00 101.71 895 ASP A CA 1
ATOM 14156 C C . ASP A 1 895 ? 41.620 73.538 79.617 1.00 101.71 895 ASP A C 1
ATOM 14157 O O . ASP A 1 895 ? 40.487 73.623 80.094 1.00 101.71 895 ASP A O 1
ATOM 14166 N N . PRO A 1 896 ? 42.521 74.502 79.816 1.00 102.86 896 PRO A N 1
ATOM 14167 C CA . PRO A 1 896 ? 42.122 75.709 80.550 1.00 102.86 896 PRO A CA 1
ATOM 14168 C C . PRO A 1 896 ? 41.039 76.503 79.853 1.00 102.86 896 PRO A C 1
ATOM 14169 O O . PRO A 1 896 ? 40.270 77.206 80.520 1.00 102.86 896 PRO A O 1
ATOM 14180 N N . SER A 1 897 ? 40.952 76.411 78.528 1.00 102.48 897 SER A N 1
ATOM 14181 C CA . SER A 1 897 ? 39.949 77.170 77.796 1.00 102.48 897 SER A CA 1
ATOM 14182 C C . SER A 1 897 ? 38.586 76.500 77.832 1.00 102.48 897 SER A C 1
ATOM 14183 O O . SER A 1 897 ? 37.561 77.189 77.799 1.00 102.48 897 SER A O 1
ATOM 14191 N N . LEU A 1 898 ? 38.550 75.172 77.897 1.00 102.49 898 LEU A N 1
ATOM 14192 C CA . LEU A 1 898 ? 37.301 74.420 77.826 1.00 102.49 898 LEU A CA 1
ATOM 14193 C C . LEU A 1 898 ? 36.845 74.083 79.243 1.00 102.49 898 LEU A C 1
ATOM 14194 O O . LEU A 1 898 ? 36.988 72.962 79.729 1.00 102.49 898 LEU A O 1
ATOM 14210 N N . GLY A 1 899 ? 36.293 75.087 79.915 1.00 102.56 899 GLY A N 1
ATOM 14211 C CA . GLY A 1 899 ? 35.656 74.881 81.199 1.00 102.56 899 GLY A CA 1
ATOM 14212 C C . GLY A 1 899 ? 36.643 74.716 82.331 1.00 102.56 899 GLY A C 1
ATOM 14213 O O . GLY A 1 899 ? 36.733 75.569 83.219 1.00 102.56 899 GLY A O 1
ATOM 14217 N N . GLY A 1 900 ? 37.389 73.615 82.311 1.00 102.97 900 GLY A N 1
ATOM 14218 C CA . GLY A 1 900 ? 38.410 73.403 83.315 1.00 102.97 900 GLY A CA 1
ATOM 14219 C C . GLY A 1 900 ? 39.473 74.481 83.275 1.00 102.97 900 GLY A C 1
ATOM 14220 O O . GLY A 1 900 ? 39.598 75.233 82.308 1.00 102.97 900 GLY A O 1
ATOM 14224 N N . ILE A 1 901 ? 40.234 74.569 84.366 1.00 103.54 901 ILE A N 1
ATOM 14225 C CA . ILE A 1 901 ? 41.343 75.511 84.449 1.00 103.54 901 ILE A CA 1
ATOM 14226 C C . ILE A 1 901 ? 42.625 74.827 84.906 1.00 103.54 901 ILE A C 1
ATOM 14227 O O . ILE A 1 901 ? 43.602 75.502 85.246 1.00 103.54 901 ILE A O 1
ATOM 14243 N N . SER A 1 902 ? 42.641 73.494 84.910 1.00 100.55 902 SER A N 1
ATOM 14244 C CA . SER A 1 902 ? 43.741 72.745 85.505 1.00 100.55 902 SER A CA 1
ATOM 14245 C C . SER A 1 902 ? 44.508 71.887 84.515 1.00 100.55 902 SER A C 1
ATOM 14246 O O . SER A 1 902 ? 45.744 71.895 84.523 1.00 100.55 902 SER A O 1
ATOM 14254 N N . GLY A 1 903 ? 43.813 71.150 83.653 1.00 100.39 903 GLY A N 1
ATOM 14255 C CA . GLY A 1 903 ? 44.406 70.056 82.919 1.00 100.39 903 GLY A CA 1
ATOM 14256 C C . GLY A 1 903 ? 44.889 70.440 81.533 1.00 100.39 903 GLY A C 1
ATOM 14257 O O . GLY A 1 903 ? 44.969 71.611 81.159 1.00 100.39 903 GLY A O 1
ATOM 14261 N N . MET A 1 904 ? 45.223 69.408 80.764 1.00 97.55 904 MET A N 1
ATOM 14262 C CA . MET A 1 904 ? 45.658 69.562 79.387 1.00 97.55 904 MET A CA 1
ATOM 14263 C C . MET A 1 904 ? 45.279 68.316 78.608 1.00 97.55 904 MET A C 1
ATOM 14264 O O . MET A 1 904 ? 45.351 67.202 79.132 1.00 97.55 904 MET A O 1
ATOM 14278 N N . SER A 1 905 ? 44.883 68.511 77.357 1.00 99.16 905 SER A N 1
ATOM 14279 C CA . SER A 1 905 ? 44.604 67.401 76.466 1.00 99.16 905 SER A CA 1
ATOM 14280 C C . SER A 1 905 ? 45.900 66.791 75.951 1.00 99.16 905 SER A C 1
ATOM 14281 O O . SER A 1 905 ? 46.942 67.447 75.875 1.00 99.16 905 SER A O 1
ATOM 14289 N N . LEU A 1 906 ? 45.822 65.515 75.575 1.00 98.20 906 LEU A N 1
ATOM 14290 C CA . LEU A 1 906 ? 46.995 64.837 75.043 1.00 98.20 906 LEU A CA 1
ATOM 14291 C C . LEU A 1 906 ? 47.427 65.403 73.701 1.00 98.20 906 LEU A C 1
ATOM 14292 O O . LEU A 1 906 ? 48.566 65.172 73.284 1.00 98.20 906 LEU A O 1
ATOM 14308 N N . GLY A 1 907 ? 46.555 66.145 73.022 1.00 97.19 907 GLY A N 1
ATOM 14309 C CA . GLY A 1 907 ? 46.902 66.722 71.739 1.00 97.19 907 GLY A CA 1
ATOM 14310 C C . GLY A 1 907 ? 48.037 67.722 71.790 1.00 97.19 907 GLY A C 1
ATOM 14311 O O . GLY A 1 907 ? 48.562 68.088 70.733 1.00 97.19 907 GLY A O 1
ATOM 14315 N N . ARG A 1 908 ? 48.423 68.176 72.980 1.00 96.11 908 ARG A N 1
ATOM 14316 C CA . ARG A 1 908 ? 49.581 69.045 73.113 1.00 96.11 908 ARG A CA 1
ATOM 14317 C C . ARG A 1 908 ? 50.894 68.282 73.058 1.00 96.11 908 ARG A C 1
ATOM 14318 O O . ARG A 1 908 ? 51.955 68.911 72.997 1.00 96.11 908 ARG A O 1
ATOM 14339 N N . PHE A 1 909 ? 50.852 66.951 73.089 1.00 95.20 909 PHE A N 1
ATOM 14340 C CA . PHE A 1 909 ? 52.066 66.163 72.943 1.00 95.20 909 PHE A CA 1
ATOM 14341 C C . PHE A 1 909 ? 52.523 66.098 71.496 1.00 95.20 909 PHE A C 1
ATOM 14342 O O . PHE A 1 909 ? 53.718 65.930 71.232 1.00 95.20 909 PHE A O 1
ATOM 14359 N N . HIS A 1 910 ? 51.592 66.225 70.552 1.00 94.98 910 HIS A N 1
ATOM 14360 C CA . HIS A 1 910 ? 51.954 66.181 69.142 1.00 94.98 910 HIS A CA 1
ATOM 14361 C C . HIS A 1 910 ? 52.836 67.367 68.780 1.00 94.98 910 HIS A C 1
ATOM 14362 O O . HIS A 1 910 ? 53.971 67.201 68.322 1.00 94.98 910 HIS A O 1
ATOM 14376 N N . ILE A 1 911 ? 52.324 68.577 68.982 1.00 99.54 911 ILE A N 1
ATOM 14377 C CA . ILE A 1 911 ? 53.093 69.804 68.835 1.00 99.54 911 ILE A CA 1
ATOM 14378 C C . ILE A 1 911 ? 52.946 70.612 70.111 1.00 99.54 911 ILE A C 1
ATOM 14379 O O . ILE A 1 911 ? 51.958 70.480 70.840 1.00 99.54 911 ILE A O 1
ATOM 14395 N N . ARG A 1 912 ? 53.935 71.464 70.377 1.00 100.48 912 ARG A N 1
ATOM 14396 C CA . ARG A 1 912 ? 53.931 72.306 71.567 1.00 100.48 912 ARG A CA 1
ATOM 14397 C C . ARG A 1 912 ? 53.457 73.724 71.267 1.00 100.48 912 ARG A C 1
ATOM 14398 O O . ARG A 1 912 ? 52.513 74.210 71.896 1.00 100.48 912 ARG A O 1
ATOM 14419 N N . GLN A 1 913 ? 54.097 74.397 70.316 1.00 104.71 913 GLN A N 1
ATOM 14420 C CA . GLN A 1 913 ? 53.755 75.780 69.985 1.00 104.71 913 GLN A CA 1
ATOM 14421 C C . GLN A 1 913 ? 52.711 75.843 68.880 1.00 104.71 913 GLN A C 1
ATOM 14422 O O . GLN A 1 913 ? 52.899 76.487 67.850 1.00 104.71 913 GLN A O 1
ATOM 14436 N N . PHE A 1 914 ? 51.592 75.167 69.097 1.00 105.33 914 PHE A N 1
ATOM 14437 C CA . PHE A 1 914 ? 50.502 75.195 68.141 1.00 105.33 914 PHE A CA 1
ATOM 14438 C C . PHE A 1 914 ? 49.738 76.505 68.261 1.00 105.33 914 PHE A C 1
ATOM 14439 O O . PHE A 1 914 ? 49.707 77.136 69.321 1.00 105.33 914 PHE A O 1
ATOM 14456 N N . SER A 1 915 ? 49.117 76.913 67.157 1.00 108.72 915 SER A N 1
ATOM 14457 C CA . SER A 1 915 ? 48.519 78.239 67.099 1.00 108.72 915 SER A CA 1
ATOM 14458 C C . SER A 1 915 ? 47.151 78.293 67.765 1.00 108.72 915 SER A C 1
ATOM 14459 O O . SER A 1 915 ? 46.746 79.360 68.238 1.00 108.72 915 SER A O 1
ATOM 14467 N N . ASP A 1 916 ? 46.432 77.173 67.813 1.00 105.67 916 ASP A N 1
ATOM 14468 C CA . ASP A 1 916 ? 45.086 77.144 68.371 1.00 105.67 916 ASP A CA 1
ATOM 14469 C C . ASP A 1 916 ? 44.874 75.891 69.211 1.00 105.67 916 ASP A C 1
ATOM 14470 O O . ASP A 1 916 ? 44.704 74.802 68.650 1.00 105.67 916 ASP A O 1
ATOM 14479 N N . PRO A 1 917 ? 44.866 75.986 70.545 1.00 105.50 917 PRO A N 1
ATOM 14480 C CA . PRO A 1 917 ? 44.577 74.790 71.348 1.00 105.50 917 PRO A CA 1
ATOM 14481 C C . PRO A 1 917 ? 43.142 74.318 71.232 1.00 105.50 917 PRO A C 1
ATOM 14482 O O . PRO A 1 917 ? 42.855 73.161 71.570 1.00 105.50 917 PRO A O 1
ATOM 14493 N N . VAL A 1 918 ? 42.238 75.166 70.743 1.00 102.57 918 VAL A N 1
ATOM 14494 C CA . VAL A 1 918 ? 40.825 74.808 70.708 1.00 102.57 918 VAL A CA 1
ATOM 14495 C C . VAL A 1 918 ? 40.599 73.666 69.730 1.00 102.57 918 VAL A C 1
ATOM 14496 O O . VAL A 1 918 ? 39.942 72.667 70.048 1.00 102.57 918 VAL A O 1
ATOM 14509 N N . SER A 1 919 ? 41.140 73.804 68.521 1.00 101.07 919 SER A N 1
ATOM 14510 C CA . SER A 1 919 ? 40.985 72.766 67.514 1.00 101.07 919 SER A CA 1
ATOM 14511 C C . SER A 1 919 ? 41.641 71.472 67.960 1.00 101.07 919 SER A C 1
ATOM 14512 O O . SER A 1 919 ? 41.087 70.386 67.762 1.00 101.07 919 SER A O 1
ATOM 14520 N N . GLU A 1 920 ? 42.840 71.570 68.533 1.00 102.02 920 GLU A N 1
ATOM 14521 C CA . GLU A 1 920 ? 43.518 70.401 69.079 1.00 102.02 920 GLU A CA 1
ATOM 14522 C C . GLU A 1 920 ? 42.620 69.658 70.058 1.00 102.02 920 GLU A C 1
ATOM 14523 O O . GLU A 1 920 ? 42.390 68.446 69.925 1.00 102.02 920 GLU A O 1
ATOM 14535 N N . GLY A 1 921 ? 42.091 70.382 71.043 1.00 100.82 921 GLY A N 1
ATOM 14536 C CA . GLY A 1 921 ? 41.246 69.748 72.035 1.00 100.82 921 GLY A CA 1
ATOM 14537 C C . GLY A 1 921 ? 40.009 69.124 71.427 1.00 100.82 921 GLY A C 1
ATOM 14538 O O . GLY A 1 921 ? 39.654 67.987 71.744 1.00 100.82 921 GLY A O 1
ATOM 14542 N N . LEU A 1 922 ? 39.348 69.851 70.529 1.00 98.52 922 LEU A N 1
ATOM 14543 C CA . LEU A 1 922 ? 38.101 69.356 69.967 1.00 98.52 922 LEU A CA 1
ATOM 14544 C C . LEU A 1 922 ? 38.340 68.126 69.107 1.00 98.52 922 LEU A C 1
ATOM 14545 O O . LEU A 1 922 ? 37.544 67.183 69.129 1.00 98.52 922 LEU A O 1
ATOM 14561 N N . SER A 1 923 ? 39.435 68.113 68.351 1.00 97.98 923 SER A N 1
ATOM 14562 C CA . SER A 1 923 ? 39.778 66.940 67.564 1.00 97.98 923 SER A CA 1
ATOM 14563 C C . SER A 1 923 ? 40.038 65.742 68.460 1.00 97.98 923 SER A C 1
ATOM 14564 O O . SER A 1 923 ? 39.568 64.630 68.182 1.00 97.98 923 SER A O 1
ATOM 14572 N N . PHE A 1 924 ? 40.793 65.950 69.540 1.00 96.65 924 PHE A N 1
ATOM 14573 C CA . PHE A 1 924 ? 41.063 64.863 70.472 1.00 96.65 924 PHE A CA 1
ATOM 14574 C C . PHE A 1 924 ? 39.766 64.303 71.035 1.00 96.65 924 PHE A C 1
ATOM 14575 O O . PHE A 1 924 ? 39.550 63.083 71.058 1.00 96.65 924 PHE A O 1
ATOM 14592 N N . TRP A 1 925 ? 38.872 65.189 71.460 1.00 94.51 925 TRP A N 1
ATOM 14593 C CA . TRP A 1 925 ? 37.636 64.739 72.077 1.00 94.51 925 TRP A CA 1
ATOM 14594 C C . TRP A 1 925 ? 36.728 64.056 71.068 1.00 94.51 925 TRP A C 1
ATOM 14595 O O . TRP A 1 925 ? 36.044 63.090 71.410 1.00 94.51 925 TRP A O 1
ATOM 14616 N N . ARG A 1 926 ? 36.724 64.517 69.820 1.00 97.21 926 ARG A N 1
ATOM 14617 C CA . ARG A 1 926 ? 35.927 63.857 68.795 1.00 97.21 926 ARG A CA 1
ATOM 14618 C C . ARG A 1 926 ? 36.437 62.449 68.534 1.00 97.21 926 ARG A C 1
ATOM 14619 O O . ARG A 1 926 ? 35.649 61.499 68.415 1.00 97.21 926 ARG A O 1
ATOM 14640 N N . GLU A 1 927 ? 37.754 62.306 68.374 1.00 99.06 927 GLU A N 1
ATOM 14641 C CA . GLU A 1 927 ? 38.313 60.981 68.149 1.00 99.06 927 GLU A CA 1
ATOM 14642 C C . GLU A 1 927 ? 37.986 60.053 69.305 1.00 99.06 927 GLU A C 1
ATOM 14643 O O . GLU A 1 927 ? 37.615 58.892 69.095 1.00 99.06 927 GLU A O 1
ATOM 14655 N N . ILE A 1 928 ? 38.043 60.570 70.533 1.00 98.16 928 ILE A N 1
ATOM 14656 C CA . ILE A 1 928 ? 37.746 59.729 71.682 1.00 98.16 928 ILE A CA 1
ATOM 14657 C C . ILE A 1 928 ? 36.260 59.440 71.779 1.00 98.16 928 ILE A C 1
ATOM 14658 O O . ILE A 1 928 ? 35.864 58.415 72.345 1.00 98.16 928 ILE A O 1
ATOM 14674 N N . TRP A 1 929 ? 35.421 60.308 71.222 1.00 96.15 929 TRP A N 1
ATOM 14675 C CA . TRP A 1 929 ? 33.986 60.080 71.278 1.00 96.15 929 TRP A CA 1
ATOM 14676 C C . TRP A 1 929 ? 33.588 58.985 70.307 1.00 96.15 929 TRP A C 1
ATOM 14677 O O . TRP A 1 929 ? 33.026 57.959 70.703 1.00 96.15 929 TRP A O 1
ATOM 14698 N N . LEU A 1 930 ? 33.872 59.183 69.024 1.00 98.57 930 LEU A N 1
ATOM 14699 C CA . LEU A 1 930 ? 33.449 58.178 68.061 1.00 98.57 930 LEU A CA 1
ATOM 14700 C C . LEU A 1 930 ? 34.261 56.896 68.174 1.00 98.57 930 LEU A C 1
ATOM 14701 O O . LEU A 1 930 ? 33.804 55.854 67.694 1.00 98.57 930 LEU A O 1
ATOM 14717 N N . SER A 1 931 ? 35.442 56.944 68.784 1.00 101.31 931 SER A N 1
ATOM 14718 C CA . SER A 1 931 ? 36.206 55.734 69.084 1.00 101.31 931 SER A CA 1
ATOM 14719 C C . SER A 1 931 ? 35.940 55.270 70.513 1.00 101.31 931 SER A C 1
ATOM 14720 O O . SER A 1 931 ? 36.825 55.258 71.365 1.00 101.31 931 SER A O 1
ATOM 14728 N N . SER A 1 932 ? 34.699 54.882 70.774 1.00 100.67 932 SER A N 1
ATOM 14729 C CA . SER A 1 932 ? 34.350 54.296 72.060 1.00 100.67 932 SER A CA 1
ATOM 14730 C C . SER A 1 932 ? 32.914 53.805 71.996 1.00 100.67 932 SER A C 1
ATOM 14731 O O . SER A 1 932 ? 32.211 54.005 71.002 1.00 100.67 932 SER A O 1
ATOM 14739 N N . GLN A 1 933 ? 32.493 53.147 73.077 1.00 104.53 933 GLN A N 1
ATOM 14740 C CA . GLN A 1 933 ? 31.102 52.744 73.232 1.00 104.53 933 GLN A CA 1
ATOM 14741 C C . GLN A 1 933 ? 30.578 52.988 74.642 1.00 104.53 933 GLN A C 1
ATOM 14742 O O . GLN A 1 933 ? 29.448 52.581 74.943 1.00 104.53 933 GLN A O 1
ATOM 14756 N N . GLU A 1 934 ? 31.345 53.642 75.511 1.00 104.12 934 GLU A N 1
ATOM 14757 C CA . GLU A 1 934 ? 30.955 53.805 76.900 1.00 104.12 934 GLU A CA 1
ATOM 14758 C C . GLU A 1 934 ? 30.125 55.076 77.077 1.00 104.12 934 GLU A C 1
ATOM 14759 O O . GLU A 1 934 ? 29.914 55.849 76.140 1.00 104.12 934 GLU A O 1
ATOM 14771 N N . SER A 1 935 ? 29.647 55.298 78.303 1.00 101.83 935 SER A N 1
ATOM 14772 C CA . SER A 1 935 ? 28.673 56.353 78.562 1.00 101.83 935 SER A CA 1
ATOM 14773 C C . SER A 1 935 ? 29.312 57.670 78.998 1.00 101.83 935 SER A C 1
ATOM 14774 O O . SER A 1 935 ? 29.109 58.705 78.357 1.00 101.83 935 SER A O 1
ATOM 14782 N N . TRP A 1 936 ? 30.084 57.645 80.086 1.00 101.04 936 TRP A N 1
ATOM 14783 C CA . TRP A 1 936 ? 30.520 58.899 80.696 1.00 101.04 936 TRP A CA 1
ATOM 14784 C C . TRP A 1 936 ? 31.447 59.691 79.781 1.00 101.04 936 TRP A C 1
ATOM 14785 O O . TRP A 1 936 ? 31.464 60.929 79.834 1.00 101.04 936 TRP A O 1
ATOM 14806 N N . ILE A 1 937 ? 32.200 59.007 78.923 1.00 100.59 937 ILE A N 1
ATOM 14807 C CA . ILE A 1 937 ? 33.094 59.711 78.013 1.00 100.59 937 ILE A CA 1
ATOM 14808 C C . ILE A 1 937 ? 32.289 60.552 77.035 1.00 100.59 937 ILE A C 1
ATOM 14809 O O . ILE A 1 937 ? 32.709 61.648 76.640 1.00 100.59 937 ILE A O 1
ATOM 14825 N N . HIS A 1 938 ? 31.119 60.059 76.632 1.00 100.77 938 HIS A N 1
ATOM 14826 C CA . HIS A 1 938 ? 30.245 60.849 75.776 1.00 100.77 938 HIS A CA 1
ATOM 14827 C C . HIS A 1 938 ? 29.837 62.138 76.472 1.00 100.77 938 HIS A C 1
ATOM 14828 O O . HIS A 1 938 ? 29.815 63.211 75.856 1.00 100.77 938 HIS A O 1
ATOM 14842 N N . ALA A 1 939 ? 29.504 62.048 77.760 1.00 99.61 939 ALA A N 1
ATOM 14843 C CA . ALA A 1 939 ? 29.131 63.239 78.508 1.00 99.61 939 ALA A CA 1
ATOM 14844 C C . ALA A 1 939 ? 30.291 64.214 78.581 1.00 99.61 939 ALA A C 1
ATOM 14845 O O . ALA A 1 939 ? 30.106 65.428 78.437 1.00 99.61 939 ALA A O 1
ATOM 14852 N N . LEU A 1 940 ? 31.498 63.696 78.791 1.00 97.97 940 LEU A N 1
ATOM 14853 C CA . LEU A 1 940 ? 32.662 64.569 78.859 1.00 97.97 940 LEU A CA 1
ATOM 14854 C C . LEU A 1 940 ? 32.880 65.286 77.536 1.00 97.97 940 LEU A C 1
ATOM 14855 O O . LEU A 1 940 ? 33.187 66.485 77.503 1.00 97.97 940 LEU A O 1
ATOM 14871 N N . CYS A 1 941 ? 32.701 64.570 76.431 1.00 98.80 941 CYS A N 1
ATOM 14872 C CA . CYS A 1 941 ? 32.892 65.191 75.128 1.00 98.80 941 CYS A CA 1
ATOM 14873 C C . CYS A 1 941 ? 31.832 66.251 74.866 1.00 98.80 941 CYS A C 1
ATOM 14874 O O . CYS A 1 941 ? 32.143 67.337 74.362 1.00 98.80 941 CYS A O 1
ATOM 14882 N N . GLN A 1 942 ? 30.574 65.955 75.198 1.00 99.55 942 GLN A N 1
ATOM 14883 C CA . GLN A 1 942 ? 29.523 66.949 75.016 1.00 99.55 942 GLN A CA 1
ATOM 14884 C C . GLN A 1 942 ? 29.806 68.184 75.853 1.00 99.55 942 GLN A C 1
ATOM 14885 O O . GLN A 1 942 ? 29.568 69.313 75.408 1.00 99.55 942 GLN A O 1
ATOM 14899 N N . GLU A 1 943 ? 30.312 67.990 77.070 1.00 101.20 943 GLU A N 1
ATOM 14900 C CA . GLU A 1 943 ? 30.723 69.129 77.879 1.00 101.20 943 GLU A CA 1
ATOM 14901 C C . GLU A 1 943 ? 31.793 69.936 77.164 1.00 101.20 943 GLU A C 1
ATOM 14902 O O . GLU A 1 943 ? 31.733 71.170 77.124 1.00 101.20 943 GLU A O 1
ATOM 14914 N N . ALA A 1 944 ? 32.783 69.254 76.592 1.00 99.20 944 ALA A N 1
ATOM 14915 C CA . ALA A 1 944 ? 33.831 69.957 75.866 1.00 99.20 944 ALA A CA 1
ATOM 14916 C C . ALA A 1 944 ? 33.302 70.665 74.629 1.00 99.20 944 ALA A C 1
ATOM 14917 O O . ALA A 1 944 ? 33.952 71.591 74.135 1.00 99.20 944 ALA A O 1
ATOM 14924 N N . GLY A 1 945 ? 32.148 70.251 74.114 1.00 98.46 945 GLY A N 1
ATOM 14925 C CA . GLY A 1 945 ? 31.593 70.873 72.927 1.00 98.46 945 GLY A CA 1
ATOM 14926 C C . GLY A 1 945 ? 30.941 72.211 73.192 1.00 98.46 945 GLY A C 1
ATOM 14927 O O . GLY A 1 945 ? 31.233 73.195 72.509 1.00 98.46 945 GLY A O 1
ATOM 14931 N N . ASN A 1 946 ? 30.047 72.256 74.179 1.00 102.81 946 ASN A N 1
ATOM 14932 C CA . ASN A 1 946 ? 29.375 73.480 74.601 1.00 102.81 946 ASN A CA 1
ATOM 14933 C C . ASN A 1 946 ? 29.885 73.851 75.987 1.00 102.81 946 ASN A C 1
ATOM 14934 O O . ASN A 1 946 ? 29.275 73.474 76.998 1.00 102.81 946 ASN A O 1
ATOM 14945 N N . PRO A 1 947 ? 30.994 74.593 76.099 1.00 103.82 947 PRO A N 1
ATOM 14946 C CA . PRO A 1 947 ? 31.612 74.853 77.404 1.00 103.82 947 PRO A CA 1
ATOM 14947 C C . PRO A 1 947 ? 30.981 76.010 78.179 1.00 103.82 947 PRO A C 1
ATOM 14948 O O . PRO A 1 947 ? 31.675 76.881 78.704 1.00 103.82 947 PRO A O 1
ATOM 14959 N N . ASP A 1 948 ? 29.653 75.998 78.271 1.00 110.40 948 ASP A N 1
ATOM 14960 C CA . ASP A 1 948 ? 28.896 76.857 79.178 1.00 110.40 948 ASP A CA 1
ATOM 14961 C C . ASP A 1 948 ? 29.301 78.325 79.045 1.00 110.40 948 ASP A C 1
ATOM 14962 O O . ASP A 1 948 ? 29.792 78.957 79.981 1.00 110.40 948 ASP A O 1
ATOM 14971 N N . LEU A 1 949 ? 29.097 78.859 77.845 1.00 108.79 949 LEU A N 1
ATOM 14972 C CA . LEU A 1 949 ? 29.406 80.256 77.589 1.00 108.79 949 LEU A CA 1
ATOM 14973 C C . LEU A 1 949 ? 28.614 81.158 78.527 1.00 108.79 949 LEU A C 1
ATOM 14974 O O . LEU A 1 949 ? 27.620 80.753 79.136 1.00 108.79 949 LEU A O 1
ATOM 14990 N N . GLY A 1 950 ? 29.065 82.401 78.629 1.00 110.57 950 GLY A N 1
ATOM 14991 C CA . GLY A 1 950 ? 28.509 83.360 79.565 1.00 110.57 950 GLY A CA 1
ATOM 14992 C C . GLY A 1 950 ? 28.110 84.641 78.864 1.00 110.57 950 GLY A C 1
ATOM 14993 O O . GLY A 1 950 ? 27.589 84.639 77.750 1.00 110.57 950 GLY A O 1
ATOM 14997 N N . GLU A 1 951 ? 28.367 85.750 79.546 1.00 114.04 951 GLU A N 1
ATOM 14998 C CA . GLU A 1 951 ? 27.981 87.057 79.051 1.00 114.04 951 GLU A CA 1
ATOM 14999 C C . GLU A 1 951 ? 28.775 87.420 77.799 1.00 114.04 951 GLU A C 1
ATOM 15000 O O . GLU A 1 951 ? 29.732 86.747 77.409 1.00 114.04 951 GLU A O 1
ATOM 15012 N N . ARG A 1 952 ? 28.357 88.514 77.172 1.00 112.50 952 ARG A N 1
ATOM 15013 C CA . ARG A 1 952 ? 28.932 89.008 75.929 1.00 112.50 952 ARG A CA 1
ATOM 15014 C C . ARG A 1 952 ? 29.144 90.507 76.027 1.00 112.50 952 ARG A C 1
ATOM 15015 O O . ARG A 1 952 ? 28.845 91.262 75.096 1.00 112.50 952 ARG A O 1
ATOM 15036 N N . THR A 1 953 ? 29.652 90.955 77.167 1.00 118.69 953 THR A N 1
ATOM 15037 C CA . THR A 1 953 ? 29.788 92.367 77.484 1.00 118.69 953 THR A CA 1
ATOM 15038 C C . THR A 1 953 ? 31.257 92.726 77.650 1.00 118.69 953 THR A C 1
ATOM 15039 O O . THR A 1 953 ? 32.145 91.872 77.611 1.00 118.69 953 THR A O 1
ATOM 15050 N N . LEU A 1 954 ? 31.496 94.019 77.840 1.00 116.77 954 LEU A N 1
ATOM 15051 C CA . LEU A 1 954 ? 32.816 94.500 78.198 1.00 116.77 954 LEU A CA 1
ATOM 15052 C C . LEU A 1 954 ? 33.239 93.887 79.533 1.00 116.77 954 LEU A C 1
ATOM 15053 O O . LEU A 1 954 ? 32.431 93.318 80.269 1.00 116.77 954 LEU A O 1
ATOM 15069 N N . GLU A 1 955 ? 34.535 93.999 79.828 1.00 118.15 955 GLU A N 1
ATOM 15070 C CA . GLU A 1 955 ? 35.270 93.355 80.920 1.00 118.15 955 GLU A CA 1
ATOM 15071 C C . GLU A 1 955 ? 35.558 91.893 80.576 1.00 118.15 955 GLU A C 1
ATOM 15072 O O . GLU A 1 955 ? 36.228 91.208 81.357 1.00 118.15 955 GLU A O 1
ATOM 15084 N N . SER A 1 956 ? 35.116 91.404 79.418 1.00 114.64 956 SER A N 1
ATOM 15085 C CA . SER A 1 956 ? 35.513 90.106 78.897 1.00 114.64 956 SER A CA 1
ATOM 15086 C C . SER A 1 956 ? 36.224 90.200 77.563 1.00 114.64 956 SER A C 1
ATOM 15087 O O . SER A 1 956 ? 37.129 89.404 77.303 1.00 114.64 956 SER A O 1
ATOM 15095 N N . PHE A 1 957 ? 35.856 91.169 76.724 1.00 112.27 957 PHE A N 1
ATOM 15096 C CA . PHE A 1 957 ? 36.562 91.381 75.468 1.00 112.27 957 PHE A CA 1
ATOM 15097 C C . PHE A 1 957 ? 38.045 91.629 75.694 1.00 112.27 957 PHE A C 1
ATOM 15098 O O . PHE A 1 957 ? 38.862 91.355 74.808 1.00 112.27 957 PHE A O 1
ATOM 15115 N N . THR A 1 958 ? 38.411 92.157 76.863 1.00 114.19 958 THR A N 1
ATOM 15116 C CA . THR A 1 958 ? 39.817 92.399 77.158 1.00 114.19 958 THR A CA 1
ATOM 15117 C C . THR A 1 958 ? 40.622 91.108 77.136 1.00 114.19 958 THR A C 1
ATOM 15118 O O . THR A 1 958 ? 41.822 91.132 76.838 1.00 114.19 958 THR A O 1
ATOM 15129 N N . ARG A 1 959 ? 39.985 89.980 77.457 1.00 110.90 959 ARG A N 1
ATOM 15130 C CA . ARG A 1 959 ? 40.672 88.694 77.409 1.00 110.90 959 ARG A CA 1
ATOM 15131 C C . ARG A 1 959 ? 41.288 88.444 76.040 1.00 110.90 959 ARG A C 1
ATOM 15132 O O . ARG A 1 959 ? 42.400 87.913 75.938 1.00 110.90 959 ARG A O 1
ATOM 15153 N N . LEU A 1 960 ? 40.568 88.796 74.974 1.00 110.63 960 LEU A N 1
ATOM 15154 C CA . LEU A 1 960 ? 41.085 88.602 73.627 1.00 110.63 960 LEU A CA 1
ATOM 15155 C C . LEU A 1 960 ? 42.391 89.344 73.392 1.00 110.63 960 LEU A C 1
ATOM 15156 O O . LEU A 1 960 ? 43.141 88.980 72.480 1.00 110.63 960 LEU A O 1
ATOM 15172 N N . LEU A 1 961 ? 42.682 90.368 74.189 1.00 114.91 961 LEU A N 1
ATOM 15173 C CA . LEU A 1 961 ? 43.913 91.126 74.028 1.00 114.91 961 LEU A CA 1
ATOM 15174 C C . LEU A 1 961 ? 45.083 90.486 74.753 1.00 114.91 961 LEU A C 1
ATOM 15175 O O . LEU A 1 961 ? 46.221 90.577 74.278 1.00 114.91 961 LEU A O 1
ATOM 15191 N N . GLU A 1 962 ? 44.829 89.837 75.888 1.00 119.26 962 GLU A N 1
ATOM 15192 C CA . GLU A 1 962 ? 45.896 89.201 76.648 1.00 119.26 962 GLU A CA 1
ATOM 15193 C C . GLU A 1 962 ? 46.184 87.781 76.184 1.00 119.26 962 GLU A C 1
ATOM 15194 O O . GLU A 1 962 ? 47.333 87.333 76.273 1.00 119.26 962 GLU A O 1
ATOM 15206 N N . ASP A 1 963 ? 45.176 87.063 75.691 1.00 115.98 963 ASP A N 1
ATOM 15207 C CA . ASP A 1 963 ? 45.380 85.701 75.213 1.00 115.98 963 ASP A CA 1
ATOM 15208 C C . ASP A 1 963 ? 44.324 85.310 74.185 1.00 115.98 963 ASP A C 1
ATOM 15209 O O . ASP A 1 963 ? 43.338 84.649 74.528 1.00 115.98 963 ASP A O 1
ATOM 15218 N N . PRO A 1 964 ? 44.497 85.671 72.913 1.00 109.38 964 PRO A N 1
ATOM 15219 C CA . PRO A 1 964 ? 43.510 85.267 71.905 1.00 109.38 964 PRO A CA 1
ATOM 15220 C C . PRO A 1 964 ? 43.541 83.771 71.669 1.00 109.38 964 PRO A C 1
ATOM 15221 O O . PRO A 1 964 ? 44.324 83.057 72.301 1.00 109.38 964 PRO A O 1
ATOM 15232 N N . THR A 1 965 ? 42.680 83.286 70.777 1.00 108.62 965 THR A N 1
ATOM 15233 C CA . THR A 1 965 ? 42.454 81.854 70.606 1.00 108.62 965 THR A CA 1
ATOM 15234 C C . THR A 1 965 ? 41.822 81.261 71.859 1.00 108.62 965 THR A C 1
ATOM 15235 O O . THR A 1 965 ? 42.133 80.138 72.256 1.00 108.62 965 THR A O 1
ATOM 15246 N N . THR A 1 966 ? 40.931 82.025 72.482 1.00 104.14 966 THR A N 1
ATOM 15247 C CA . THR A 1 966 ? 40.250 81.630 73.703 1.00 104.14 966 THR A CA 1
ATOM 15248 C C . THR A 1 966 ? 38.762 81.907 73.555 1.00 104.14 966 THR A C 1
ATOM 15249 O O . THR A 1 966 ? 38.288 82.315 72.493 1.00 104.14 966 THR A O 1
ATOM 15260 N N . LEU A 1 967 ? 38.029 81.684 74.642 1.00 103.28 967 LEU A N 1
ATOM 15261 C CA . LEU A 1 967 ? 36.576 81.763 74.669 1.00 103.28 967 LEU A CA 1
ATOM 15262 C C . LEU A 1 967 ? 36.123 82.614 75.846 1.00 103.28 967 LEU A C 1
ATOM 15263 O O . LEU A 1 967 ? 36.647 82.478 76.955 1.00 103.28 967 LEU A O 1
ATOM 15279 N N . ASN A 1 968 ? 35.142 83.482 75.611 1.00 106.27 968 ASN A N 1
ATOM 15280 C CA . ASN A 1 968 ? 34.466 84.163 76.712 1.00 106.27 968 ASN A CA 1
ATOM 15281 C C . ASN A 1 968 ? 33.646 83.136 77.475 1.00 106.27 968 ASN A C 1
ATOM 15282 O O . ASN A 1 968 ? 32.673 82.591 76.946 1.00 106.27 968 ASN A O 1
ATOM 15293 N N . ILE A 1 969 ? 34.041 82.868 78.714 1.00 104.65 969 ILE A N 1
ATOM 15294 C CA . ILE A 1 969 ? 33.542 81.734 79.474 1.00 104.65 969 ILE A CA 1
ATOM 15295 C C . ILE A 1 969 ? 32.882 82.219 80.755 1.00 104.65 969 ILE A C 1
ATOM 15296 O O . ILE A 1 969 ? 33.372 83.143 81.412 1.00 104.65 969 ILE A O 1
ATOM 15312 N N . ARG A 1 970 ? 31.777 81.574 81.111 1.00 108.96 970 ARG A N 1
ATOM 15313 C CA . ARG A 1 970 ? 31.124 81.770 82.399 1.00 108.96 970 ARG A CA 1
ATOM 15314 C C . ARG A 1 970 ? 31.951 81.056 83.458 1.00 108.96 970 ARG A C 1
ATOM 15315 O O . ARG A 1 970 ? 31.842 79.840 83.629 1.00 108.96 970 ARG A O 1
ATOM 15336 N N . GLY A 1 971 ? 32.777 81.812 84.178 1.00 110.93 971 GLY A N 1
ATOM 15337 C CA . GLY A 1 971 ? 33.659 81.237 85.175 1.00 110.93 971 GLY A CA 1
ATOM 15338 C C . GLY A 1 971 ? 35.074 81.774 85.146 1.00 110.93 971 GLY A C 1
ATOM 15339 O O . GLY A 1 971 ? 35.931 81.311 85.904 1.00 110.93 971 GLY A O 1
ATOM 15343 N N . GLY A 1 972 ? 35.338 82.738 84.279 1.00 110.15 972 GLY A N 1
ATOM 15344 C CA . GLY A 1 972 ? 36.591 83.453 84.320 1.00 110.15 972 GLY A CA 1
ATOM 15345 C C . GLY A 1 972 ? 37.726 82.705 83.646 1.00 110.15 972 GLY A C 1
ATOM 15346 O O . GLY A 1 972 ? 37.716 81.484 83.493 1.00 110.15 972 GLY A O 1
ATOM 15350 N N . ALA A 1 973 ? 38.725 83.476 83.241 1.00 112.61 973 ALA A N 1
ATOM 15351 C CA . ALA A 1 973 ? 39.915 82.990 82.570 1.00 112.61 973 ALA A CA 1
ATOM 15352 C C . ALA A 1 973 ? 41.061 82.909 83.573 1.00 112.61 973 ALA A C 1
ATOM 15353 O O . ALA A 1 973 ? 40.873 83.106 84.778 1.00 112.61 973 ALA A O 1
ATOM 15360 N N . SER A 1 974 ? 42.255 82.585 83.074 1.00 112.74 974 SER A N 1
ATOM 15361 C CA . SER A 1 974 ? 43.451 82.403 83.886 1.00 112.74 974 SER A CA 1
ATOM 15362 C C . SER A 1 974 ? 43.643 83.570 84.849 1.00 112.74 974 SER A C 1
ATOM 15363 O O . SER A 1 974 ? 43.290 84.707 84.511 1.00 112.74 974 SER A O 1
ATOM 15371 N N . PRO A 1 975 ? 44.197 83.348 86.047 1.00 114.23 975 PRO A N 1
ATOM 15372 C CA . PRO A 1 975 ? 44.274 84.446 87.026 1.00 114.23 975 PRO A CA 1
ATOM 15373 C C . PRO A 1 975 ? 45.206 85.579 86.624 1.00 114.23 975 PRO A C 1
ATOM 15374 O O . PRO A 1 975 ? 45.261 86.586 87.343 1.00 114.23 975 PRO A O 1
ATOM 15385 N N . THR A 1 976 ? 45.936 85.458 85.514 1.00 111.83 976 THR A N 1
ATOM 15386 C CA . THR A 1 976 ? 46.770 86.566 85.064 1.00 111.83 976 THR A CA 1
ATOM 15387 C C . THR A 1 976 ? 45.926 87.795 84.764 1.00 111.83 976 THR A C 1
ATOM 15388 O O . THR A 1 976 ? 46.287 88.918 85.139 1.00 111.83 976 THR A O 1
ATOM 15399 N N . ILE A 1 977 ? 44.789 87.598 84.098 1.00 113.10 977 ILE A N 1
ATOM 15400 C CA . ILE A 1 977 ? 43.908 88.717 83.785 1.00 113.10 977 ILE A CA 1
ATOM 15401 C C . ILE A 1 977 ? 43.396 89.341 85.071 1.00 113.10 977 ILE A C 1
ATOM 15402 O O . ILE A 1 977 ? 43.285 90.569 85.192 1.00 113.10 977 ILE A O 1
ATOM 15418 N N . LEU A 1 978 ? 43.091 88.501 86.056 1.00 112.85 978 LEU A N 1
ATOM 15419 C CA . LEU A 1 978 ? 42.576 88.997 87.322 1.00 112.85 978 LEU A CA 1
ATOM 15420 C C . LEU A 1 978 ? 43.620 89.840 88.042 1.00 112.85 978 LEU A C 1
ATOM 15421 O O . LEU A 1 978 ? 43.301 90.907 88.580 1.00 112.85 978 LEU A O 1
ATOM 15437 N N . LEU A 1 979 ? 44.875 89.384 88.051 1.00 112.38 979 LEU A N 1
ATOM 15438 C CA . LEU A 1 979 ? 45.936 90.180 88.659 1.00 112.38 979 LEU A CA 1
ATOM 15439 C C . LEU A 1 979 ? 46.119 91.497 87.929 1.00 112.38 979 LEU A C 1
ATOM 15440 O O . LEU A 1 979 ? 46.262 92.550 88.561 1.00 112.38 979 LEU A O 1
ATOM 15456 N N . LYS A 1 980 ? 46.140 91.455 86.596 1.00 115.45 980 LYS A N 1
ATOM 15457 C CA . LYS A 1 980 ? 46.291 92.685 85.830 1.00 115.45 980 LYS A CA 1
ATOM 15458 C C . LYS A 1 980 ? 45.198 93.682 86.181 1.00 115.45 980 LYS A C 1
ATOM 15459 O O . LYS A 1 980 ? 45.478 94.860 86.413 1.00 115.45 980 LYS A O 1
ATOM 15478 N N . ASP A 1 981 ? 43.952 93.220 86.267 1.00 118.06 981 ASP A N 1
ATOM 15479 C CA . ASP A 1 981 ? 42.851 94.148 86.503 1.00 118.06 981 ASP A CA 1
ATOM 15480 C C . ASP A 1 981 ? 42.855 94.662 87.938 1.00 118.06 981 ASP A C 1
ATOM 15481 O O . ASP A 1 981 ? 42.578 95.843 88.180 1.00 118.06 981 ASP A O 1
ATOM 15490 N N . ALA A 1 982 ? 43.171 93.800 88.906 1.00 115.19 982 ALA A N 1
ATOM 15491 C CA . ALA A 1 982 ? 43.219 94.249 90.293 1.00 115.19 982 ALA A CA 1
ATOM 15492 C C . ALA A 1 982 ? 44.325 95.273 90.496 1.00 115.19 982 ALA A C 1
ATOM 15493 O O . ALA A 1 982 ? 44.124 96.304 91.155 1.00 115.19 982 ALA A O 1
ATOM 15500 N N . ILE A 1 983 ? 45.506 95.003 89.943 1.00 115.88 983 ILE A N 1
ATOM 15501 C CA . ILE A 1 983 ? 46.599 95.952 90.060 1.00 115.88 983 ILE A CA 1
ATOM 15502 C C . ILE A 1 983 ? 46.283 97.222 89.289 1.00 115.88 983 ILE A C 1
ATOM 15503 O O . ILE A 1 983 ? 46.675 98.316 89.701 1.00 115.88 983 ILE A O 1
ATOM 15519 N N . ARG A 1 984 ? 45.556 97.108 88.176 1.00 116.91 984 ARG A N 1
ATOM 15520 C CA . ARG A 1 984 ? 45.076 98.295 87.482 1.00 116.91 984 ARG A CA 1
ATOM 15521 C C . ARG A 1 984 ? 44.200 99.137 88.394 1.00 116.91 984 ARG A C 1
ATOM 15522 O O . ARG A 1 984 ? 44.326 100.363 88.428 1.00 116.91 984 ARG A O 1
ATOM 15543 N N . LYS A 1 985 ? 43.289 98.494 89.124 1.00 118.28 985 LYS A N 1
ATOM 15544 C CA . LYS A 1 985 ? 42.424 99.226 90.043 1.00 118.28 985 LYS A CA 1
ATOM 15545 C C . LYS A 1 985 ? 43.244 99.938 91.111 1.00 118.28 985 LYS A C 1
ATOM 15546 O O . LYS A 1 985 ? 43.043 101.132 91.382 1.00 118.28 985 LYS A O 1
ATOM 15565 N N . ALA A 1 986 ? 44.171 99.209 91.738 1.00 119.80 986 ALA A N 1
ATOM 15566 C CA . ALA A 1 986 ? 44.980 99.808 92.794 1.00 119.80 986 ALA A CA 1
ATOM 15567 C C . ALA A 1 986 ? 45.834 100.947 92.258 1.00 119.80 986 ALA A C 1
ATOM 15568 O O . ALA A 1 986 ? 45.989 101.985 92.916 1.00 119.80 986 ALA A O 1
ATOM 15575 N N . LEU A 1 987 ? 46.283 100.834 91.016 1.00 115.91 987 LEU A N 1
ATOM 15576 C CA . LEU A 1 987 ? 47.170 101.842 90.470 1.00 115.91 987 LEU A CA 1
ATOM 15577 C C . LEU A 1 987 ? 46.380 103.051 90.007 1.00 115.91 987 LEU A C 1
ATOM 15578 O O . LEU A 1 987 ? 46.874 104.180 90.082 1.00 115.91 987 LEU A O 1
ATOM 15594 N N . TYR A 1 988 ? 45.144 102.837 89.564 1.00 116.65 988 TYR A N 1
ATOM 15595 C CA . TYR A 1 988 ? 44.306 103.954 89.163 1.00 116.65 988 TYR A CA 1
ATOM 15596 C C . TYR A 1 988 ? 43.871 104.764 90.374 1.00 116.65 988 TYR A C 1
ATOM 15597 O O . TYR A 1 988 ? 43.971 105.996 90.374 1.00 116.65 988 TYR A O 1
ATOM 15615 N N . ASP A 1 989 ? 43.390 104.095 91.424 1.00 126.61 989 ASP A N 1
ATOM 15616 C CA . ASP A 1 989 ? 42.987 104.840 92.612 1.00 126.61 989 ASP A CA 1
ATOM 15617 C C . ASP A 1 989 ? 44.168 105.281 93.475 1.00 126.61 989 ASP A C 1
ATOM 15618 O O . ASP A 1 989 ? 43.943 105.971 94.475 1.00 126.61 989 ASP A O 1
ATOM 15627 N N . GLU A 1 990 ? 45.408 104.918 93.129 1.00 126.83 990 GLU A N 1
ATOM 15628 C CA . GLU A 1 990 ? 46.578 105.430 93.837 1.00 126.83 990 GLU A CA 1
ATOM 15629 C C . GLU A 1 990 ? 47.642 105.911 92.862 1.00 126.83 990 GLU A C 1
ATOM 15630 O O . GLU A 1 990 ? 48.843 105.748 93.091 1.00 126.83 990 GLU A O 1
ATOM 15642 N N . VAL A 1 991 ? 47.217 106.518 91.753 1.00 121.21 991 VAL A N 1
ATOM 15643 C CA . VAL A 1 991 ? 48.174 107.079 90.805 1.00 121.21 991 VAL A CA 1
ATOM 15644 C C . VAL A 1 991 ? 48.952 108.228 91.428 1.00 121.21 991 VAL A C 1
ATOM 15645 O O . VAL A 1 991 ? 50.119 108.455 91.086 1.00 121.21 991 VAL A O 1
ATOM 15658 N N . ASP A 1 992 ? 48.335 108.966 92.351 1.00 123.25 992 ASP A N 1
ATOM 15659 C CA . ASP A 1 992 ? 48.980 110.153 92.897 1.00 123.25 992 ASP A CA 1
ATOM 15660 C C . ASP A 1 992 ? 50.181 109.817 93.768 1.00 123.25 992 ASP A C 1
ATOM 15661 O O . ASP A 1 992 ? 51.059 110.669 93.940 1.00 123.25 992 ASP A O 1
ATOM 15670 N N . LYS A 1 993 ? 50.245 108.604 94.318 1.00 123.59 993 LYS A N 1
ATOM 15671 C CA . LYS A 1 993 ? 51.312 108.216 95.230 1.00 123.59 993 LYS A CA 1
ATOM 15672 C C . LYS A 1 993 ? 52.451 107.499 94.520 1.00 123.59 993 LYS A C 1
ATOM 15673 O O . LYS A 1 993 ? 53.148 106.682 95.130 1.00 123.59 993 LYS A O 1
ATOM 15692 N N . VAL A 1 994 ? 52.641 107.783 93.237 1.00 121.05 994 VAL A N 1
ATOM 15693 C CA . VAL A 1 994 ? 53.856 107.436 92.514 1.00 121.05 994 VAL A CA 1
ATOM 15694 C C . VAL A 1 994 ? 54.543 108.745 92.168 1.00 121.05 994 VAL A C 1
ATOM 15695 O O . VAL A 1 994 ? 53.949 109.612 91.516 1.00 121.05 994 VAL A O 1
ATOM 15708 N N . GLU A 1 995 ? 55.790 108.891 92.609 1.00 120.49 995 GLU A N 1
ATOM 15709 C CA . GLU A 1 995 ? 56.432 110.198 92.559 1.00 120.49 995 GLU A CA 1
ATOM 15710 C C . GLU A 1 995 ? 56.638 110.674 91.128 1.00 120.49 995 GLU A C 1
ATOM 15711 O O . GLU A 1 995 ? 56.503 111.870 90.845 1.00 120.49 995 GLU A O 1
ATOM 15723 N N . ASN A 1 996 ? 56.966 109.767 90.214 1.00 119.24 996 ASN A N 1
ATOM 15724 C CA . ASN A 1 996 ? 57.401 110.201 88.895 1.00 119.24 996 ASN A CA 1
ATOM 15725 C C . ASN A 1 996 ? 56.254 110.775 88.078 1.00 119.24 996 ASN A C 1
ATOM 15726 O O . ASN A 1 996 ? 55.168 110.188 87.987 1.00 119.24 996 ASN A O 1
ATOM 15737 N N . SER A 1 997 ? 56.577 111.820 87.321 1.00 120.22 997 SER A N 1
ATOM 15738 C CA . SER A 1 997 ? 55.569 112.594 86.617 1.00 120.22 997 SER A CA 1
ATOM 15739 C C . SER A 1 997 ? 55.196 111.908 85.319 1.00 120.22 997 SER A C 1
ATOM 15740 O O . SER A 1 997 ? 54.023 111.884 84.934 1.00 120.22 997 SER A O 1
ATOM 15748 N N . GLU A 1 998 ? 56.188 111.329 84.652 1.00 116.45 998 GLU A N 1
ATOM 15749 C CA . GLU A 1 998 ? 55.932 110.631 83.404 1.00 116.45 998 GLU A CA 1
ATOM 15750 C C . GLU A 1 998 ? 55.041 109.420 83.636 1.00 116.45 998 GLU A C 1
ATOM 15751 O O . GLU A 1 998 ? 54.020 109.256 82.961 1.00 116.45 998 GLU A O 1
ATOM 15763 N N . PHE A 1 999 ? 55.435 108.531 84.549 1.00 112.22 999 PHE A N 1
ATOM 15764 C CA . PHE A 1 999 ? 54.594 107.378 84.847 1.00 112.22 999 PHE A CA 1
ATOM 15765 C C . PHE A 1 999 ? 53.214 107.803 85.341 1.00 112.22 999 PHE A C 1
ATOM 15766 O O . PHE A 1 999 ? 52.198 107.187 84.976 1.00 112.22 999 PHE A O 1
ATOM 15783 N N . ARG A 1 1000 ? 53.140 108.901 86.103 1.00 116.16 1000 ARG A N 1
ATOM 15784 C CA . ARG A 1 1000 ? 51.834 109.363 86.568 1.00 116.16 1000 ARG A CA 1
ATOM 15785 C C . ARG A 1 1000 ? 50.953 109.749 85.388 1.00 116.16 1000 ARG A C 1
ATOM 15786 O O . ARG A 1 1000 ? 49.801 109.310 85.279 1.00 116.16 1000 ARG A O 1
ATOM 15807 N N . GLU A 1 1001 ? 51.486 110.576 84.491 1.00 115.03 1001 GLU A N 1
ATOM 15808 C CA . GLU A 1 1001 ? 50.704 111.032 83.353 1.00 115.03 1001 GLU A CA 1
ATOM 15809 C C . GLU A 1 1001 ? 50.348 109.874 82.437 1.00 115.03 1001 GLU A C 1
ATOM 15810 O O . GLU A 1 1001 ? 49.269 109.860 81.837 1.00 115.03 1001 GLU A O 1
ATOM 15822 N N . ALA A 1 1002 ? 51.258 108.915 82.278 1.00 114.45 1002 ALA A N 1
ATOM 15823 C CA . ALA A 1 1002 ? 50.955 107.754 81.450 1.00 114.45 1002 ALA A CA 1
ATOM 15824 C C . ALA A 1 1002 ? 49.772 106.982 82.007 1.00 114.45 1002 ALA A C 1
ATOM 15825 O O . ALA A 1 1002 ? 48.897 106.540 81.253 1.00 114.45 1002 ALA A O 1
ATOM 15832 N N . ILE A 1 1003 ? 49.673 106.889 83.333 1.00 115.41 1003 ILE A N 1
ATOM 15833 C CA . ILE A 1 1003 ? 48.551 106.150 83.904 1.00 115.41 1003 ILE A CA 1
ATOM 15834 C C . ILE A 1 1003 ? 47.271 106.967 83.784 1.00 115.41 1003 ILE A C 1
ATOM 15835 O O . ILE A 1 1003 ? 46.180 106.421 83.532 1.00 115.41 1003 ILE A O 1
ATOM 15851 N N . LEU A 1 1004 ? 47.395 108.288 83.913 1.00 114.15 1004 LEU A N 1
ATOM 15852 C CA . LEU A 1 1004 ? 46.258 109.179 83.711 1.00 114.15 1004 LEU A CA 1
ATOM 15853 C C . LEU A 1 1004 ? 45.687 109.007 82.310 1.00 114.15 1004 LEU A C 1
ATOM 15854 O O . LEU A 1 1004 ? 44.486 108.775 82.138 1.00 114.15 1004 LEU A O 1
ATOM 15870 N N . LEU A 1 1005 ? 46.542 109.141 81.297 1.00 114.80 1005 LEU A N 1
ATOM 15871 C CA . LEU A 1 1005 ? 46.145 108.860 79.923 1.00 114.80 1005 LEU A CA 1
ATOM 15872 C C . LEU A 1 1005 ? 45.519 107.482 79.807 1.00 114.80 1005 LEU A C 1
ATOM 15873 O O . LEU A 1 1005 ? 44.547 107.293 79.066 1.00 114.80 1005 LEU A O 1
ATOM 15889 N N . SER A 1 1006 ? 46.081 106.501 80.513 1.00 117.19 1006 SER A N 1
ATOM 15890 C CA . SER A 1 1006 ? 45.573 105.138 80.451 1.00 117.19 1006 SER A CA 1
ATOM 15891 C C . SER A 1 1006 ? 44.088 105.079 80.777 1.00 117.19 1006 SER A C 1
ATOM 15892 O O . SER A 1 1006 ? 43.287 104.599 79.968 1.00 117.19 1006 SER A O 1
ATOM 15900 N N . LYS A 1 1007 ? 43.715 105.547 81.974 1.00 113.91 1007 LYS A N 1
ATOM 15901 C CA . LYS A 1 1007 ? 42.383 105.280 82.528 1.00 113.91 1007 LYS A CA 1
ATOM 15902 C C . LYS A 1 1007 ? 41.250 105.528 81.528 1.00 113.91 1007 LYS A C 1
ATOM 15903 O O . LYS A 1 1007 ? 40.478 104.620 81.202 1.00 113.91 1007 LYS A O 1
ATOM 15922 N N . THR A 1 1008 ? 41.141 106.759 81.033 1.00 112.85 1008 THR A N 1
ATOM 15923 C CA . THR A 1 1008 ? 40.079 107.128 80.095 1.00 112.85 1008 THR A CA 1
ATOM 15924 C C . THR A 1 1008 ? 40.220 106.396 78.762 1.00 112.85 1008 THR A C 1
ATOM 15925 O O . THR A 1 1008 ? 39.308 105.685 78.292 1.00 112.85 1008 THR A O 1
ATOM 15936 N N . HIS A 1 1009 ? 41.362 106.590 78.117 1.00 114.74 1009 HIS A N 1
ATOM 15937 C CA . HIS A 1 1009 ? 41.509 106.151 76.748 1.00 114.74 1009 HIS A CA 1
ATOM 15938 C C . HIS A 1 1009 ? 41.557 104.639 76.636 1.00 114.74 1009 HIS A C 1
ATOM 15939 O O . HIS A 1 1009 ? 41.359 104.125 75.539 1.00 114.74 1009 HIS A O 1
ATOM 15953 N N . ARG A 1 1010 ? 41.718 103.912 77.740 1.00 114.58 1010 ARG A N 1
ATOM 15954 C CA . ARG A 1 1010 ? 41.671 102.458 77.652 1.00 114.58 1010 ARG A CA 1
ATOM 15955 C C . ARG A 1 1010 ? 40.255 101.980 77.364 1.00 114.58 1010 ARG A C 1
ATOM 15956 O O . ARG A 1 1010 ? 40.029 101.200 76.429 1.00 114.58 1010 ARG A O 1
ATOM 15977 N N . ASP A 1 1011 ? 39.282 102.471 78.132 1.00 113.10 1011 ASP A N 1
ATOM 15978 C CA . ASP A 1 1011 ? 37.888 102.160 77.840 1.00 113.10 1011 ASP A CA 1
ATOM 15979 C C . ASP A 1 1011 ? 37.515 102.633 76.442 1.00 113.10 1011 ASP A C 1
ATOM 15980 O O . ASP A 1 1011 ? 36.897 101.890 75.665 1.00 113.10 1011 ASP A O 1
ATOM 15989 N N . ASN A 1 1012 ? 37.893 103.866 76.091 1.00 112.71 1012 ASN A N 1
ATOM 15990 C CA . ASN A 1 1012 ? 37.456 104.381 74.794 1.00 112.71 1012 ASN A CA 1
ATOM 15991 C C . ASN A 1 1012 ? 38.088 103.601 73.638 1.00 112.71 1012 ASN A C 1
ATOM 15992 O O . ASN A 1 1012 ? 37.420 103.304 72.634 1.00 112.71 1012 ASN A O 1
ATOM 16003 N N . PHE A 1 1013 ? 39.357 103.218 73.771 1.00 116.09 1013 PHE A N 1
ATOM 16004 C CA . PHE A 1 1013 ? 40.035 102.502 72.702 1.00 116.09 1013 PHE A CA 1
ATOM 16005 C C . PHE A 1 1013 ? 39.525 101.074 72.591 1.00 116.09 1013 PHE A C 1
ATOM 16006 O O . PHE A 1 1013 ? 39.428 100.534 71.482 1.00 116.09 1013 PHE A O 1
ATOM 16023 N N . ILE A 1 1014 ? 39.146 100.462 73.713 1.00 114.19 1014 ILE A N 1
ATOM 16024 C CA . ILE A 1 1014 ? 38.515 99.150 73.643 1.00 114.19 1014 ILE A CA 1
ATOM 16025 C C . ILE A 1 1014 ? 37.176 99.252 72.928 1.00 114.19 1014 ILE A C 1
ATOM 16026 O O . ILE A 1 1014 ? 36.794 98.359 72.159 1.00 114.19 1014 ILE A O 1
ATOM 16042 N N . LEU A 1 1015 ? 36.434 100.331 73.182 1.00 112.50 1015 LEU A N 1
ATOM 16043 C CA . LEU A 1 1015 ? 35.189 100.537 72.451 1.00 112.50 1015 LEU A CA 1
ATOM 16044 C C . LEU A 1 1015 ? 35.443 100.608 70.952 1.00 112.50 1015 LEU A C 1
ATOM 16045 O O . LEU A 1 1015 ? 34.722 99.989 70.164 1.00 112.50 1015 LEU A O 1
ATOM 16061 N N . PHE A 1 1016 ? 36.470 101.350 70.540 1.00 114.49 1016 PHE A N 1
ATOM 16062 C CA . PHE A 1 1016 ? 36.794 101.423 69.113 1.00 114.49 1016 PHE A CA 1
ATOM 16063 C C . PHE A 1 1016 ? 37.148 100.047 68.553 1.00 114.49 1016 PHE A C 1
ATOM 16064 O O . PHE A 1 1016 ? 36.703 99.661 67.456 1.00 114.49 1016 PHE A O 1
ATOM 16081 N N . LEU A 1 1017 ? 37.906 99.268 69.321 1.00 113.80 1017 LEU A N 1
ATOM 16082 C CA . LEU A 1 1017 ? 38.347 97.971 68.827 1.00 113.80 1017 LEU A CA 1
ATOM 16083 C C . LEU A 1 1017 ? 37.167 97.031 68.652 1.00 113.80 1017 LEU A C 1
ATOM 16084 O O . LEU A 1 1017 ? 37.110 96.270 67.680 1.00 113.80 1017 LEU A O 1
ATOM 16100 N N . ILE A 1 1018 ? 36.208 97.078 69.574 1.00 111.61 1018 ILE A N 1
ATOM 16101 C CA . ILE A 1 1018 ? 34.977 96.331 69.358 1.00 111.61 1018 ILE A CA 1
ATOM 16102 C C . ILE A 1 1018 ? 34.201 96.922 68.191 1.00 111.61 1018 ILE A C 1
ATOM 16103 O O . ILE A 1 1018 ? 33.453 96.213 67.510 1.00 111.61 1018 ILE A O 1
ATOM 16119 N N . SER A 1 1019 ? 34.370 98.217 67.930 1.00 115.01 1019 SER A N 1
ATOM 16120 C CA . SER A 1 1019 ? 33.721 98.834 66.784 1.00 115.01 1019 SER A CA 1
ATOM 16121 C C . SER A 1 1019 ? 34.299 98.359 65.463 1.00 115.01 1019 SER A C 1
ATOM 16122 O O . SER A 1 1019 ? 33.714 98.652 64.416 1.00 115.01 1019 SER A O 1
ATOM 16130 N N . VAL A 1 1020 ? 35.424 97.651 65.476 1.00 113.69 1020 VAL A N 1
ATOM 16131 C CA . VAL A 1 1020 ? 35.893 97.010 64.248 1.00 113.69 1020 VAL A CA 1
ATOM 16132 C C . VAL A 1 1020 ? 35.058 95.759 63.994 1.00 113.69 1020 VAL A C 1
ATOM 16133 O O . VAL A 1 1020 ? 34.912 94.903 64.875 1.00 113.69 1020 VAL A O 1
ATOM 16146 N N . GLU A 1 1021 ? 34.509 95.647 62.768 1.00 116.00 1021 GLU A N 1
ATOM 16147 C CA . GLU A 1 1021 ? 33.507 94.613 62.502 1.00 116.00 1021 GLU A CA 1
ATOM 16148 C C . GLU A 1 1021 ? 34.097 93.211 62.396 1.00 116.00 1021 GLU A C 1
ATOM 16149 O O . GLU A 1 1021 ? 33.685 92.325 63.165 1.00 116.00 1021 GLU A O 1
ATOM 16161 N N . PRO A 1 1022 ? 35.049 92.932 61.498 1.00 111.10 1022 PRO A N 1
ATOM 16162 C CA . PRO A 1 1022 ? 35.441 91.530 61.263 1.00 111.10 1022 PRO A CA 1
ATOM 16163 C C . PRO A 1 1022 ? 36.085 90.857 62.452 1.00 111.10 1022 PRO A C 1
ATOM 16164 O O . PRO A 1 1022 ? 36.092 89.622 62.510 1.00 111.10 1022 PRO A O 1
ATOM 16175 N N . LEU A 1 1023 ? 36.617 91.618 63.402 1.00 110.63 1023 LEU A N 1
ATOM 16176 C CA . LEU A 1 1023 ? 37.180 91.064 64.629 1.00 110.63 1023 LEU A CA 1
ATOM 16177 C C . LEU A 1 1023 ? 38.300 90.065 64.334 1.00 110.63 1023 LEU A C 1
ATOM 16178 O O . LEU A 1 1023 ? 38.216 88.875 64.638 1.00 110.63 1023 LEU A O 1
ATOM 16194 N N . PHE A 1 1024 ? 39.346 90.572 63.695 1.00 110.66 1024 PHE A N 1
ATOM 16195 C CA . PHE A 1 1024 ? 40.599 89.837 63.617 1.00 110.66 1024 PHE A CA 1
ATOM 16196 C C . PHE A 1 1024 ? 41.360 90.152 64.901 1.00 110.66 1024 PHE A C 1
ATOM 16197 O O . PHE A 1 1024 ? 41.954 91.231 65.016 1.00 110.66 1024 PHE A O 1
ATOM 16214 N N . PRO A 1 1025 ? 41.382 89.242 65.884 1.00 111.75 1025 PRO A N 1
ATOM 16215 C CA . PRO A 1 1025 ? 41.767 89.644 67.239 1.00 111.75 1025 PRO A CA 1
ATOM 16216 C C . PRO A 1 1025 ? 43.254 89.873 67.422 1.00 111.75 1025 PRO A C 1
ATOM 16217 O O . PRO A 1 1025 ? 43.651 90.681 68.263 1.00 111.75 1025 PRO A O 1
ATOM 16228 N N . ARG A 1 1026 ? 44.085 89.145 66.678 1.00 114.43 1026 ARG A N 1
ATOM 16229 C CA . ARG A 1 1026 ? 45.526 89.318 66.825 1.00 114.43 1026 ARG A CA 1
ATOM 16230 C C . ARG A 1 1026 ? 45.939 90.741 66.484 1.00 114.43 1026 ARG A C 1
ATOM 16231 O O . ARG A 1 1026 ? 46.790 91.335 67.161 1.00 114.43 1026 ARG A O 1
ATOM 16252 N N . PHE A 1 1027 ? 45.324 91.313 65.450 1.00 113.65 1027 PHE A N 1
ATOM 16253 C CA . PHE A 1 1027 ? 45.592 92.701 65.104 1.00 113.65 1027 PHE A CA 1
ATOM 16254 C C . PHE A 1 1027 ? 45.208 93.627 66.246 1.00 113.65 1027 PHE A C 1
ATOM 16255 O O . PHE A 1 1027 ? 45.945 94.563 66.573 1.00 113.65 1027 PHE A O 1
ATOM 16272 N N . LEU A 1 1028 ? 44.069 93.362 66.886 1.00 113.39 1028 LEU A N 1
ATOM 16273 C CA . LEU A 1 1028 ? 43.626 94.218 67.979 1.00 113.39 1028 LEU A CA 1
ATOM 16274 C C . LEU A 1 1028 ? 44.551 94.104 69.179 1.00 113.39 1028 LEU A C 1
ATOM 16275 O O . LEU A 1 1028 ? 44.853 95.107 69.830 1.00 113.39 1028 LEU A O 1
ATOM 16291 N N . SER A 1 1029 ? 44.988 92.888 69.498 1.00 113.58 1029 SER A N 1
ATOM 16292 C CA . SER A 1 1029 ? 45.936 92.699 70.589 1.00 113.58 1029 SER A CA 1
ATOM 16293 C C . SER A 1 1029 ? 47.220 93.471 70.328 1.00 113.58 1029 SER A C 1
ATOM 16294 O O . SER A 1 1029 ? 47.717 94.197 71.200 1.00 113.58 1029 SER A O 1
ATOM 16302 N N . GLU A 1 1030 ? 47.777 93.321 69.125 1.00 114.36 1030 GLU A N 1
ATOM 16303 C CA . GLU A 1 1030 ? 49.028 94.000 68.823 1.00 114.36 1030 GLU A CA 1
ATOM 16304 C C . GLU A 1 1030 ? 48.846 95.508 68.782 1.00 114.36 1030 GLU A C 1
ATOM 16305 O O . GLU A 1 1030 ? 49.776 96.247 69.111 1.00 114.36 1030 GLU A O 1
ATOM 16317 N N . LEU A 1 1031 ? 47.654 95.984 68.422 1.00 112.83 1031 LEU A N 1
ATOM 16318 C CA . LEU A 1 1031 ? 47.407 97.421 68.405 1.00 112.83 1031 LEU A CA 1
ATOM 16319 C C . LEU A 1 1031 ? 47.243 97.968 69.816 1.00 112.83 1031 LEU A C 1
ATOM 16320 O O . LEU A 1 1031 ? 47.718 99.067 70.122 1.00 112.83 1031 LEU A O 1
ATOM 16336 N N . PHE A 1 1032 ? 46.572 97.213 70.682 1.00 113.39 1032 PHE A N 1
ATOM 16337 C CA . PHE A 1 1032 ? 46.419 97.614 72.073 1.00 113.39 1032 PHE A CA 1
ATOM 16338 C C . PHE A 1 1032 ? 47.770 97.687 72.761 1.00 113.39 1032 PHE A C 1
ATOM 16339 O O . PHE A 1 1032 ? 48.062 98.643 73.485 1.00 113.39 1032 PHE A O 1
ATOM 16356 N N . SER A 1 1033 ? 48.612 96.679 72.542 1.00 113.05 1033 SER A N 1
ATOM 16357 C CA . SER A 1 1033 ? 49.927 96.669 73.166 1.00 113.05 1033 SER A CA 1
ATOM 16358 C C . SER A 1 1033 ? 50.928 97.568 72.453 1.00 113.05 1033 SER A C 1
ATOM 16359 O O . SER A 1 1033 ? 51.978 97.873 73.028 1.00 113.05 1033 SER A O 1
ATOM 16367 N N . SER A 1 1034 ? 50.632 98.001 71.228 1.00 114.28 1034 SER A N 1
ATOM 16368 C CA . SER A 1 1034 ? 51.543 98.837 70.462 1.00 114.28 1034 SER A CA 1
ATOM 16369 C C . SER A 1 1034 ? 51.318 100.324 70.669 1.00 114.28 1034 SER A C 1
ATOM 16370 O O . SER A 1 1034 ? 52.179 101.120 70.282 1.00 114.28 1034 SER A O 1
ATOM 16378 N N . SER A 1 1035 ? 50.186 100.722 71.236 1.00 114.48 1035 SER A N 1
ATOM 16379 C CA . SER A 1 1035 ? 49.967 102.116 71.566 1.00 114.48 1035 SER A CA 1
ATOM 16380 C C . SER A 1 1035 ? 50.527 102.405 72.954 1.00 114.48 1035 SER A C 1
ATOM 16381 O O . SER A 1 1035 ? 51.129 101.545 73.598 1.00 114.48 1035 SER A O 1
ATOM 16389 N N . PHE A 1 1036 ? 50.312 103.633 73.429 1.00 114.73 1036 PHE A N 1
ATOM 16390 C CA . PHE A 1 1036 ? 50.886 104.037 74.707 1.00 114.73 1036 PHE A CA 1
ATOM 16391 C C . PHE A 1 1036 ? 50.413 103.153 75.851 1.00 114.73 1036 PHE A C 1
ATOM 16392 O O . PHE A 1 1036 ? 51.146 102.956 76.831 1.00 114.73 1036 PHE A O 1
ATOM 16409 N N . LEU A 1 1037 ? 49.238 102.545 75.710 1.00 113.68 1037 LEU A N 1
ATOM 16410 C CA . LEU A 1 1037 ? 48.681 101.750 76.790 1.00 113.68 1037 LEU A CA 1
ATOM 16411 C C . LEU A 1 1037 ? 49.488 100.498 77.071 1.00 113.68 1037 LEU A C 1
ATOM 16412 O O . LEU A 1 1037 ? 49.274 99.865 78.109 1.00 113.68 1037 LEU A O 1
ATOM 16428 N N . GLY A 1 1038 ? 50.407 100.124 76.184 1.00 115.19 1038 GLY A N 1
ATOM 16429 C CA . GLY A 1 1038 ? 51.266 99.001 76.491 1.00 115.19 1038 GLY A CA 1
ATOM 16430 C C . GLY A 1 1038 ? 52.254 99.278 77.598 1.00 115.19 1038 GLY A C 1
ATOM 16431 O O . GLY A 1 1038 ? 52.791 98.332 78.176 1.00 115.19 1038 GLY A O 1
ATOM 16435 N N . ILE A 1 1039 ? 52.491 100.544 77.922 1.00 112.76 1039 ILE A N 1
ATOM 16436 C CA . ILE A 1 1039 ? 53.418 100.904 78.992 1.00 112.76 1039 ILE A CA 1
ATOM 16437 C C . ILE A 1 1039 ? 52.848 100.451 80.336 1.00 112.76 1039 ILE A C 1
ATOM 16438 O O . ILE A 1 1039 ? 53.454 99.594 81.018 1.00 112.76 1039 ILE A O 1
ATOM 16454 N N . PRO A 1 1040 ? 51.679 100.957 80.745 1.00 114.07 1040 PRO A N 1
ATOM 16455 C CA . PRO A 1 1040 ? 51.165 100.564 82.062 1.00 114.07 1040 PRO A CA 1
ATOM 16456 C C . PRO A 1 1040 ? 50.830 99.090 82.150 1.00 114.07 1040 PRO A C 1
ATOM 16457 O O . PRO A 1 1040 ? 51.210 98.445 83.128 1.00 114.07 1040 PRO A O 1
ATOM 16468 N N . GLU A 1 1041 ? 50.084 98.551 81.182 1.00 115.92 1041 GLU A N 1
ATOM 16469 C CA . GLU A 1 1041 ? 49.861 97.110 81.128 1.00 115.92 1041 GLU A CA 1
ATOM 16470 C C . GLU A 1 1041 ? 51.162 96.320 81.204 1.00 115.92 1041 GLU A C 1
ATOM 16471 O O . GLU A 1 1041 ? 51.213 95.273 81.861 1.00 115.92 1041 GLU A O 1
ATOM 16483 N N . SER A 1 1042 ? 52.215 96.779 80.521 1.00 115.06 1042 SER A N 1
ATOM 16484 C CA . SER A 1 1042 ? 53.500 96.091 80.619 1.00 115.06 1042 SER A CA 1
ATOM 16485 C C . SER A 1 1042 ? 53.948 95.971 82.068 1.00 115.06 1042 SER A C 1
ATOM 16486 O O . SER A 1 1042 ? 54.177 94.865 82.574 1.00 115.06 1042 SER A O 1
ATOM 16494 N N . ILE A 1 1043 ? 54.105 97.107 82.751 1.00 113.13 1043 ILE A N 1
ATOM 16495 C CA . ILE A 1 1043 ? 54.589 97.011 84.129 1.00 113.13 1043 ILE A CA 1
ATOM 16496 C C . ILE A 1 1043 ? 53.599 96.254 85.010 1.00 113.13 1043 ILE A C 1
ATOM 16497 O O . ILE A 1 1043 ? 53.997 95.512 85.921 1.00 113.13 1043 ILE A O 1
ATOM 16513 N N . ILE A 1 1044 ? 52.303 96.393 84.731 1.00 114.63 1044 ILE A N 1
ATOM 16514 C CA . ILE A 1 1044 ? 51.285 95.773 85.567 1.00 114.63 1044 ILE A CA 1
ATOM 16515 C C . ILE A 1 1044 ? 51.343 94.261 85.449 1.00 114.63 1044 ILE A C 1
ATOM 16516 O O . ILE A 1 1044 ? 51.079 93.544 86.421 1.00 114.63 1044 ILE A O 1
ATOM 16532 N N . GLY A 1 1045 ? 51.695 93.751 84.270 1.00 116.77 1045 GLY A N 1
ATOM 16533 C CA . GLY A 1 1045 ? 51.977 92.338 84.140 1.00 116.77 1045 GLY A CA 1
ATOM 16534 C C . GLY A 1 1045 ? 53.331 91.956 84.672 1.00 116.77 1045 GLY A C 1
ATOM 16535 O O . GLY A 1 1045 ? 53.556 90.786 84.998 1.00 116.77 1045 GLY A O 1
ATOM 16539 N N . LEU A 1 1046 ? 54.236 92.923 84.770 1.00 115.29 1046 LEU A N 1
ATOM 16540 C CA . LEU A 1 1046 ? 55.523 92.671 85.388 1.00 115.29 1046 LEU A CA 1
ATOM 16541 C C . LEU A 1 1046 ? 55.438 92.581 86.904 1.00 115.29 1046 LEU A C 1
ATOM 16542 O O . LEU A 1 1046 ? 56.397 92.123 87.533 1.00 115.29 1046 LEU A O 1
ATOM 16558 N N . ILE A 1 1047 ? 54.326 92.992 87.506 1.00 117.59 1047 ILE A N 1
ATOM 16559 C CA . ILE A 1 1047 ? 54.124 92.767 88.936 1.00 117.59 1047 ILE A CA 1
ATOM 16560 C C . ILE A 1 1047 ? 53.643 91.331 89.118 1.00 117.59 1047 ILE A C 1
ATOM 16561 O O . ILE A 1 1047 ? 52.540 90.982 88.692 1.00 117.59 1047 ILE A O 1
ATOM 16577 N N . GLN A 1 1048 ? 54.474 90.494 89.741 1.00 120.23 1048 GLN A N 1
ATOM 16578 C CA . GLN A 1 1048 ? 54.056 89.150 90.111 1.00 120.23 1048 GLN A CA 1
ATOM 16579 C C . GLN A 1 1048 ? 54.500 88.716 91.500 1.00 120.23 1048 GLN A C 1
ATOM 16580 O O . GLN A 1 1048 ? 54.256 87.562 91.864 1.00 120.23 1048 GLN A O 1
ATOM 16594 N N . ASN A 1 1049 ? 55.127 89.586 92.289 1.00 124.75 1049 ASN A N 1
ATOM 16595 C CA . ASN A 1 1049 ? 55.685 89.211 93.581 1.00 124.75 1049 ASN A CA 1
ATOM 16596 C C . ASN A 1 1049 ? 54.814 89.733 94.715 1.00 124.75 1049 ASN A C 1
ATOM 16597 O O . ASN A 1 1049 ? 54.447 90.917 94.743 1.00 124.75 1049 ASN A O 1
ATOM 16608 N N . SER A 1 1050 ? 54.527 88.851 95.671 1.00 127.11 1050 SER A N 1
ATOM 16609 C CA . SER A 1 1050 ? 53.659 89.212 96.782 1.00 127.11 1050 SER A CA 1
ATOM 16610 C C . SER A 1 1050 ? 54.291 90.293 97.645 1.00 127.11 1050 SER A C 1
ATOM 16611 O O . SER A 1 1050 ? 53.626 91.263 98.025 1.00 127.11 1050 SER A O 1
ATOM 16619 N N . ARG A 1 1051 ? 55.565 90.126 98.000 1.00 128.60 1051 ARG A N 1
ATOM 16620 C CA . ARG A 1 1051 ? 56.226 91.141 98.809 1.00 128.60 1051 ARG A CA 1
ATOM 16621 C C . ARG A 1 1051 ? 56.363 92.456 98.056 1.00 128.60 1051 ARG A C 1
ATOM 16622 O O . ARG A 1 1051 ? 56.283 93.528 98.667 1.00 128.60 1051 ARG A O 1
ATOM 16643 N N . THR A 1 1052 ? 56.557 92.399 96.737 1.00 122.28 1052 THR A N 1
ATOM 16644 C CA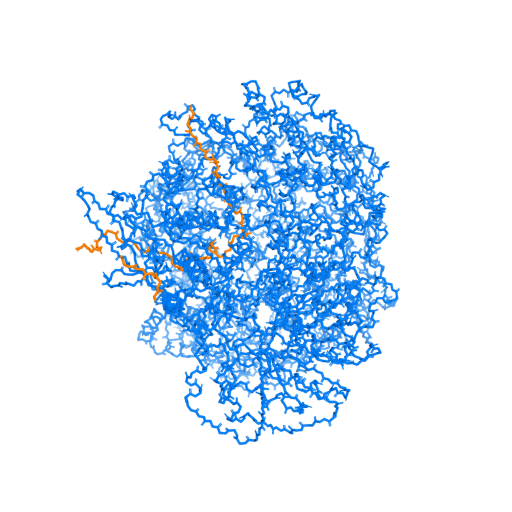 . THR A 1 1052 ? 56.538 93.616 95.933 1.00 122.28 1052 THR A CA 1
ATOM 16645 C C . THR A 1 1052 ? 55.214 94.343 96.096 1.00 122.28 1052 THR A C 1
ATOM 16646 O O . THR A 1 1052 ? 55.173 95.567 96.287 1.00 122.28 1052 THR A O 1
ATOM 16657 N N . ILE A 1 1053 ? 54.116 93.592 96.032 1.00 121.65 1053 ILE A N 1
ATOM 16658 C CA . ILE A 1 1053 ? 52.802 94.203 96.173 1.00 121.65 1053 ILE A CA 1
ATOM 16659 C C . ILE A 1 1053 ? 52.636 94.777 97.571 1.00 121.65 1053 ILE A C 1
ATOM 16660 O O . ILE A 1 1053 ? 52.134 95.893 97.746 1.00 121.65 1053 ILE A O 1
ATOM 16676 N N . ARG A 1 1054 ? 53.068 94.029 98.585 1.00 124.42 1054 ARG A N 1
ATOM 16677 C CA . ARG A 1 1054 ? 52.921 94.484 99.961 1.00 124.42 1054 ARG A CA 1
ATOM 16678 C C . ARG A 1 1054 ? 53.711 95.757 100.212 1.00 124.42 1054 ARG A C 1
ATOM 16679 O O . ARG A 1 1054 ? 53.273 96.619 100.982 1.00 124.42 1054 ARG A O 1
ATOM 16700 N N . ARG A 1 1055 ? 54.872 95.895 99.575 1.00 122.44 1055 ARG A N 1
ATOM 16701 C CA . ARG A 1 1055 ? 55.662 97.106 99.751 1.00 122.44 1055 ARG A CA 1
ATOM 16702 C C . ARG A 1 1055 ? 55.022 98.280 99.025 1.00 122.44 1055 ARG A C 1
ATOM 16703 O O . ARG A 1 1055 ? 54.818 99.348 99.613 1.00 122.44 1055 ARG A O 1
ATOM 16724 N N . GLN A 1 1056 ? 54.695 98.102 97.744 1.00 120.11 1056 GLN A N 1
ATOM 16725 C CA . GLN A 1 1056 ? 54.206 99.227 96.954 1.00 120.11 1056 GLN A CA 1
ATOM 16726 C C . GLN A 1 1056 ? 52.821 99.663 97.415 1.00 120.11 1056 GLN A C 1
ATOM 16727 O O . GLN A 1 1056 ? 52.619 100.814 97.819 1.00 120.11 1056 GLN A O 1
ATOM 16741 N N . PHE A 1 1057 ? 51.855 98.757 97.355 1.00 119.61 1057 PHE A N 1
ATOM 16742 C CA . PHE A 1 1057 ? 50.479 99.022 97.731 1.00 119.61 1057 PHE A CA 1
ATOM 16743 C C . PHE A 1 1057 ? 50.235 98.591 99.178 1.00 119.61 1057 PHE A C 1
ATOM 16744 O O . PHE A 1 1057 ? 51.158 98.216 99.906 1.00 119.61 1057 PHE A O 1
ATOM 16761 N N . ARG A 1 1058 ? 48.975 98.642 99.597 1.00 125.05 1058 ARG A N 1
ATOM 16762 C CA . ARG A 1 1058 ? 48.546 98.344 100.955 1.00 125.05 1058 ARG A CA 1
ATOM 16763 C C . ARG A 1 1058 ? 47.788 97.021 100.985 1.00 125.05 1058 ARG A C 1
ATOM 16764 O O . ARG A 1 1058 ? 47.649 96.328 99.974 1.00 125.05 1058 ARG A O 1
ATOM 16785 N N . LYS A 1 1059 ? 47.284 96.680 102.174 1.00 127.28 1059 LYS A N 1
ATOM 16786 C CA . LYS A 1 1059 ? 46.638 95.388 102.391 1.00 127.28 1059 LYS A CA 1
ATOM 16787 C C . LYS A 1 1059 ? 45.418 95.183 101.506 1.00 127.28 1059 LYS A C 1
ATOM 16788 O O . LYS A 1 1059 ? 44.963 94.044 101.359 1.00 127.28 1059 LYS A O 1
ATOM 16807 N N . SER A 1 1060 ? 44.875 96.253 100.922 1.00 123.26 1060 SER A N 1
ATOM 16808 C CA . SER A 1 1060 ? 43.681 96.127 100.095 1.00 123.26 1060 SER A CA 1
ATOM 16809 C C . SER A 1 1060 ? 43.921 95.172 98.936 1.00 123.26 1060 SER A C 1
ATOM 16810 O O . SER A 1 1060 ? 43.143 94.235 98.713 1.00 123.26 1060 SER A O 1
ATOM 16818 N N . LEU A 1 1061 ? 45.007 95.387 98.195 1.00 119.58 1061 LEU A N 1
ATOM 16819 C CA . LEU A 1 1061 ? 45.270 94.573 97.016 1.00 119.58 1061 LEU A CA 1
ATOM 16820 C C . LEU A 1 1061 ? 45.520 93.121 97.399 1.00 119.58 1061 LEU A C 1
ATOM 16821 O O . LEU A 1 1061 ? 44.982 92.200 96.775 1.00 119.58 1061 LEU A O 1
ATOM 16837 N N . SER A 1 1062 ? 46.332 92.898 98.433 1.00 119.86 1062 SER A N 1
ATOM 16838 C CA . SER A 1 1062 ? 46.648 91.534 98.839 1.00 119.86 1062 SER A CA 1
ATOM 16839 C C . SER A 1 1062 ? 45.401 90.792 99.298 1.00 119.86 1062 SER A C 1
ATOM 16840 O O . SER A 1 1062 ? 45.181 89.634 98.920 1.00 119.86 1062 SER A O 1
ATOM 16848 N N . LYS A 1 1063 ? 44.571 91.443 100.113 1.00 116.18 1063 LYS A N 1
ATOM 16849 C CA . LYS A 1 1063 ? 43.362 90.795 100.603 1.00 116.18 1063 LYS A CA 1
ATOM 16850 C C . LYS A 1 1063 ? 42.401 90.499 99.462 1.00 116.18 1063 LYS A C 1
ATOM 16851 O O . LYS A 1 1063 ? 41.807 89.413 99.400 1.00 116.18 1063 LYS A O 1
ATOM 16870 N N . THR A 1 1064 ? 42.234 91.455 98.545 1.00 116.34 1064 THR A N 1
ATOM 16871 C CA . THR A 1 1064 ? 41.362 91.228 97.401 1.00 116.34 1064 THR A CA 1
ATOM 16872 C C . THR A 1 1064 ? 41.862 90.059 96.568 1.00 116.34 1064 THR A C 1
ATOM 16873 O O . THR A 1 1064 ? 41.070 89.227 96.114 1.00 116.34 1064 THR A O 1
ATOM 16884 N N . LEU A 1 1065 ? 43.177 89.966 96.376 1.00 116.10 1065 LEU A N 1
ATOM 16885 C CA . LEU A 1 1065 ? 43.728 88.882 95.573 1.00 116.10 1065 LEU A CA 1
ATOM 16886 C C . LEU A 1 1065 ? 43.529 87.537 96.251 1.00 116.10 1065 LEU A C 1
ATOM 16887 O O . LEU A 1 1065 ? 43.202 86.543 95.591 1.00 116.10 1065 LEU A O 1
ATOM 16903 N N . GLU A 1 1066 ? 43.728 87.482 97.567 1.00 114.77 1066 GLU A N 1
ATOM 16904 C CA . GLU A 1 1066 ? 43.519 86.228 98.280 1.00 114.77 1066 GLU A CA 1
ATOM 16905 C C . GLU A 1 1066 ? 42.064 85.787 98.187 1.00 114.77 1066 GLU A C 1
ATOM 16906 O O . GLU A 1 1066 ? 41.776 84.609 97.934 1.00 114.77 1066 GLU A O 1
ATOM 16918 N N . GLU A 1 1067 ? 41.130 86.726 98.353 1.00 113.25 1067 GLU A N 1
ATOM 16919 C CA . GLU A 1 1067 ? 39.721 86.363 98.264 1.00 113.25 1067 GLU A CA 1
ATOM 16920 C C . GLU A 1 1067 ? 39.357 85.945 96.845 1.00 113.25 1067 GLU A C 1
ATOM 16921 O O . GLU A 1 1067 ? 38.538 85.037 96.643 1.00 113.25 1067 GLU A O 1
ATOM 16933 N N . SER A 1 1068 ? 39.973 86.585 95.850 1.00 112.59 1068 SER A N 1
ATOM 16934 C CA . SER A 1 1068 ? 39.716 86.213 94.466 1.00 112.59 1068 SER A CA 1
ATOM 16935 C C . SER A 1 1068 ? 40.202 84.802 94.181 1.00 112.59 1068 SER A C 1
ATOM 16936 O O . SER A 1 1068 ? 39.510 84.027 93.517 1.00 112.59 1068 SER A O 1
ATOM 16944 N N . PHE A 1 1069 ? 41.393 84.453 94.669 1.00 109.64 1069 PHE A N 1
ATOM 16945 C CA . PHE A 1 1069 ? 41.885 83.094 94.482 1.00 109.64 1069 PHE A CA 1
ATOM 16946 C C . PHE A 1 1069 ? 40.989 82.084 95.185 1.00 109.64 1069 PHE A C 1
ATOM 16947 O O . PHE A 1 1069 ? 40.746 80.988 94.663 1.00 109.64 1069 PHE A O 1
ATOM 16964 N N . TYR A 1 1070 ? 40.504 82.428 96.380 1.00 105.56 1070 TYR A N 1
ATOM 16965 C CA . TYR A 1 1070 ? 39.569 81.552 97.080 1.00 105.56 1070 TYR A CA 1
ATOM 16966 C C . TYR A 1 1070 ? 38.333 81.280 96.230 1.00 105.56 1070 TYR A C 1
ATOM 16967 O O . TYR A 1 1070 ? 37.968 80.120 95.984 1.00 105.56 1070 TYR A O 1
ATOM 16985 N N . ASN A 1 1071 ? 37.686 82.349 95.760 1.00 106.02 1071 ASN A N 1
ATOM 16986 C CA . ASN A 1 1071 ? 36.500 82.190 94.927 1.00 106.02 1071 ASN A CA 1
ATOM 16987 C C . ASN A 1 1071 ? 36.816 81.434 93.644 1.00 106.02 1071 ASN A C 1
ATOM 16988 O O . ASN A 1 1071 ? 35.995 80.641 93.167 1.00 106.02 1071 ASN A O 1
ATOM 16999 N N . SER A 1 1072 ? 38.011 81.642 93.093 1.00 108.03 1072 SER A N 1
ATOM 17000 C CA . SER A 1 1072 ? 38.371 81.008 91.834 1.00 108.03 1072 SER A CA 1
ATOM 17001 C C . SER A 1 1072 ? 38.530 79.509 92.008 1.00 108.03 1072 SER A C 1
ATOM 17002 O O . SER A 1 1072 ? 38.043 78.732 91.184 1.00 108.03 1072 SER A O 1
ATOM 17010 N N . GLU A 1 1073 ? 39.208 79.082 93.069 1.00 105.43 1073 GLU A N 1
ATOM 17011 C CA . GLU A 1 1073 ? 39.340 77.652 93.316 1.00 105.43 1073 GLU A CA 1
ATOM 17012 C C . GLU A 1 1073 ? 37.998 77.019 93.659 1.00 105.43 1073 GLU A C 1
ATOM 17013 O O . GLU A 1 1073 ? 37.745 75.865 93.286 1.00 105.43 1073 GLU A O 1
ATOM 17025 N N . ILE A 1 1074 ? 37.128 77.748 94.362 1.00 104.97 1074 ILE A N 1
ATOM 17026 C CA . ILE A 1 1074 ? 35.792 77.225 94.639 1.00 104.97 1074 ILE A CA 1
ATOM 17027 C C . ILE A 1 1074 ? 35.052 76.969 93.332 1.00 104.97 1074 ILE A C 1
ATOM 17028 O O . ILE A 1 1074 ? 34.520 75.875 93.095 1.00 104.97 1074 ILE A O 1
ATOM 17044 N N . HIS A 1 1075 ? 35.031 77.972 92.452 1.00 104.66 1075 HIS A N 1
ATOM 17045 C CA . HIS A 1 1075 ? 34.373 77.807 91.162 1.00 104.66 1075 HIS A CA 1
ATOM 17046 C C . HIS A 1 1075 ? 35.045 76.719 90.341 1.00 104.66 1075 HIS A C 1
ATOM 17047 O O . HIS A 1 1075 ? 34.377 76.012 89.582 1.00 104.66 1075 HIS A O 1
ATOM 17061 N N . GLY A 1 1076 ? 36.358 76.561 90.490 1.00 103.46 1076 GLY A N 1
ATOM 17062 C CA . GLY A 1 1076 ? 37.056 75.512 89.771 1.00 103.46 1076 GLY A CA 1
ATOM 17063 C C . GLY A 1 1076 ? 36.578 74.132 90.166 1.00 103.46 1076 GLY A C 1
ATOM 17064 O O . GLY A 1 1076 ? 36.243 73.310 89.312 1.00 103.46 1076 GLY A O 1
ATOM 17068 N N . ILE A 1 1077 ? 36.575 73.846 91.469 1.00 100.11 1077 ILE A N 1
ATOM 17069 C CA . ILE A 1 1077 ? 36.099 72.541 91.914 1.00 100.11 1077 ILE A CA 1
ATOM 17070 C C . ILE A 1 1077 ? 34.628 72.360 91.566 1.00 100.11 1077 ILE A C 1
ATOM 17071 O O . ILE A 1 1077 ? 34.185 71.244 91.254 1.00 100.11 1077 ILE A O 1
ATOM 17087 N N . SER A 1 1078 ? 33.866 73.452 91.514 1.00 101.22 1078 SER A N 1
ATOM 17088 C CA . SER A 1 1078 ? 32.468 73.319 91.123 1.00 101.22 1078 SER A CA 1
ATOM 17089 C C . SER A 1 1078 ? 32.360 72.936 89.654 1.00 101.22 1078 SER A C 1
ATOM 17090 O O . SER A 1 1078 ? 31.503 72.131 89.270 1.00 101.22 1078 SER A O 1
ATOM 17098 N N . ARG A 1 1079 ? 33.249 73.481 88.828 1.00 102.42 1079 ARG A N 1
ATOM 17099 C CA . ARG A 1 1079 ? 33.279 73.121 87.418 1.00 102.42 1079 ARG A CA 1
ATOM 17100 C C . ARG A 1 1079 ? 33.701 71.672 87.238 1.00 102.42 1079 ARG A C 1
ATOM 17101 O O . ARG A 1 1079 ? 33.145 70.955 86.400 1.00 102.42 1079 ARG A O 1
ATOM 17122 N N . MET A 1 1080 ? 34.693 71.229 88.009 1.00 99.83 1080 MET A N 1
ATOM 17123 C CA . MET A 1 1080 ? 35.130 69.842 87.925 1.00 99.83 1080 MET A CA 1
ATOM 17124 C C . MET A 1 1080 ? 34.094 68.872 88.472 1.00 99.83 1080 MET A C 1
ATOM 17125 O O . MET A 1 1080 ? 34.210 67.668 88.225 1.00 99.83 1080 MET A O 1
ATOM 17139 N N . THR A 1 1081 ? 33.102 69.358 89.218 1.00 97.52 1081 THR A N 1
ATOM 17140 C CA . THR A 1 1081 ? 32.025 68.511 89.720 1.00 97.52 1081 THR A CA 1
ATOM 17141 C C . THR A 1 1081 ? 30.657 68.944 89.201 1.00 97.52 1081 THR A C 1
ATOM 17142 O O . THR A 1 1081 ? 29.633 68.671 89.828 1.00 97.52 1081 THR A O 1
ATOM 17153 N N . GLN A 1 1082 ? 30.628 69.612 88.053 1.00 101.77 1082 GLN A N 1
ATOM 17154 C CA . GLN A 1 1082 ? 29.373 70.021 87.444 1.00 101.77 1082 GLN A CA 1
ATOM 17155 C C . GLN A 1 1082 ? 28.516 68.812 87.063 1.00 101.77 1082 GLN A C 1
ATOM 17156 O O . GLN A 1 1082 ? 28.948 67.659 87.089 1.00 101.77 1082 GLN A O 1
ATOM 17170 N N . THR A 1 1083 ? 27.270 69.115 86.719 1.00 99.92 1083 THR A N 1
ATOM 17171 C CA . THR A 1 1083 ? 26.327 68.137 86.207 1.00 99.92 1083 THR A CA 1
ATOM 17172 C C . THR A 1 1083 ? 26.795 67.596 84.849 1.00 99.92 1083 THR A C 1
ATOM 17173 O O . THR A 1 1083 ? 27.406 68.324 84.064 1.00 99.92 1083 THR A O 1
ATOM 17184 N N . PRO A 1 1084 ? 26.531 66.305 84.546 1.00 99.79 1084 PRO A N 1
ATOM 17185 C CA . PRO A 1 1084 ? 27.109 65.695 83.337 1.00 99.79 1084 PRO A CA 1
ATOM 17186 C C . PRO A 1 1084 ? 26.769 66.299 81.978 1.00 99.79 1084 PRO A C 1
ATOM 17187 O O . PRO A 1 1084 ? 27.334 65.827 80.988 1.00 99.79 1084 PRO A O 1
ATOM 17198 N N . GLN A 1 1085 ? 25.899 67.307 81.873 1.00 104.89 1085 GLN A N 1
ATOM 17199 C CA . GLN A 1 1085 ? 25.702 68.002 80.595 1.00 104.89 1085 GLN A CA 1
ATOM 17200 C C . GLN A 1 1085 ? 25.260 67.047 79.479 1.00 104.89 1085 GLN A C 1
ATOM 17201 O O . GLN A 1 1085 ? 25.971 66.821 78.498 1.00 104.89 1085 GLN A O 1
ATOM 17215 N N . ARG A 1 1086 ? 24.073 66.466 79.677 1.00 111.95 1086 ARG A N 1
ATOM 17216 C CA . ARG A 1 1086 ? 23.570 65.321 78.918 1.00 111.95 1086 ARG A CA 1
ATOM 17217 C C . ARG A 1 1086 ? 23.819 65.434 77.421 1.00 111.95 1086 ARG A C 1
ATOM 17218 O O . ARG A 1 1086 ? 23.694 66.507 76.825 1.00 111.95 1086 ARG A O 1
ATOM 17239 N N . VAL A 1 1087 ? 24.183 64.292 76.830 1.00 104.61 1087 VAL A N 1
ATOM 17240 C CA . VAL A 1 1087 ? 24.707 64.245 75.472 1.00 104.61 1087 VAL A CA 1
ATOM 17241 C C . VAL A 1 1087 ? 23.669 64.733 74.467 1.00 104.61 1087 VAL A C 1
ATOM 17242 O O . VAL A 1 1087 ? 22.459 64.755 74.727 1.00 104.61 1087 VAL A O 1
ATOM 17255 N N . GLY A 1 1088 ? 24.165 65.130 73.298 1.00 104.49 1088 GLY A N 1
ATOM 17256 C CA . GLY A 1 1088 ? 23.345 65.662 72.228 1.00 104.49 1088 GLY A CA 1
ATOM 17257 C C . GLY A 1 1088 ? 23.794 65.189 70.861 1.00 104.49 1088 GLY A C 1
ATOM 17258 O O . GLY A 1 1088 ? 23.454 65.801 69.845 1.00 104.49 1088 GLY A O 1
ATOM 17262 N N . GLY A 1 1089 ? 24.556 64.106 70.824 1.00 101.21 1089 GLY A N 1
ATOM 17263 C CA . GLY A 1 1089 ? 25.049 63.571 69.565 1.00 101.21 1089 GLY A CA 1
ATOM 17264 C C . GLY A 1 1089 ? 26.401 64.134 69.180 1.00 101.21 1089 GLY A C 1
ATOM 17265 O O . GLY A 1 1089 ? 26.769 65.255 69.527 1.00 101.21 1089 GLY A O 1
ATOM 17269 N N . VAL A 1 1090 ? 27.161 63.321 68.443 1.00 98.74 1090 VAL A N 1
ATOM 17270 C CA . VAL A 1 1090 ? 28.502 63.721 68.031 1.00 98.74 1090 VAL A CA 1
ATOM 17271 C C . VAL A 1 1090 ? 28.422 64.888 67.053 1.00 98.74 1090 VAL A C 1
ATOM 17272 O O . VAL A 1 1090 ? 27.373 65.176 66.464 1.00 98.74 1090 VAL A O 1
ATOM 17285 N N . TRP A 1 1091 ? 29.557 65.569 66.880 1.00 96.16 1091 TRP A N 1
ATOM 17286 C CA . TRP A 1 1091 ? 29.647 66.710 65.989 1.00 96.16 1091 TRP A CA 1
ATOM 17287 C C . TRP A 1 1091 ? 30.629 66.437 64.853 1.00 96.16 1091 TRP A C 1
ATOM 17288 O O . TRP A 1 1091 ? 31.617 65.723 65.047 1.00 96.16 1091 TRP A O 1
ATOM 17309 N N . PRO A 1 1092 ? 30.385 66.983 63.663 1.00 99.55 1092 PRO A N 1
ATOM 17310 C CA . PRO A 1 1092 ? 31.349 66.868 62.568 1.00 99.55 1092 PRO A CA 1
ATOM 17311 C C . PRO A 1 1092 ? 32.347 68.012 62.502 1.00 99.55 1092 PRO A C 1
ATOM 17312 O O . PRO A 1 1092 ? 32.039 69.167 62.801 1.00 99.55 1092 PRO A O 1
ATOM 17323 N N . CYS A 1 1093 ? 33.563 67.664 62.086 1.00 104.40 1093 CYS A N 1
ATOM 17324 C CA . CYS A 1 1093 ? 34.533 68.634 61.580 1.00 104.40 1093 CYS A CA 1
ATOM 17325 C C . CYS A 1 1093 ? 34.850 69.736 62.594 1.00 104.40 1093 CYS A C 1
ATOM 17326 O O . CYS A 1 1093 ? 34.574 70.918 62.381 1.00 104.40 1093 CYS A O 1
ATOM 17333 N N . SER A 1 1094 ? 35.433 69.302 63.713 1.00 100.99 1094 SER A N 1
ATOM 17334 C CA . SER A 1 1094 ? 35.601 70.101 64.924 1.00 100.99 1094 SER A CA 1
ATOM 17335 C C . SER A 1 1094 ? 35.973 71.563 64.687 1.00 100.99 1094 SER A C 1
ATOM 17336 O O . SER A 1 1094 ? 35.422 72.457 65.335 1.00 100.99 1094 SER A O 1
ATOM 17344 N N . SER A 1 1095 ? 36.935 71.828 63.804 1.00 99.52 1095 SER A N 1
ATOM 17345 C CA . SER A 1 1095 ? 37.384 73.202 63.587 1.00 99.52 1095 SER A CA 1
ATOM 17346 C C . SER A 1 1095 ? 36.222 74.128 63.241 1.00 99.52 1095 SER A C 1
ATOM 17347 O O . SER A 1 1095 ? 36.183 75.287 63.677 1.00 99.52 1095 SER A O 1
ATOM 17355 N N . GLU A 1 1096 ? 35.271 73.637 62.450 1.00 100.93 1096 GLU A N 1
ATOM 17356 C CA . GLU A 1 1096 ? 34.056 74.399 62.194 1.00 100.93 1096 GLU A CA 1
ATOM 17357 C C . GLU A 1 1096 ? 33.321 74.706 63.495 1.00 100.93 1096 GLU A C 1
ATOM 17358 O O . GLU A 1 1096 ? 32.808 75.820 63.689 1.00 100.93 1096 GLU A O 1
ATOM 17370 N N . ARG A 1 1097 ? 33.269 73.728 64.404 1.00 99.70 1097 ARG A N 1
ATOM 17371 C CA . ARG A 1 1097 ? 32.652 73.954 65.705 1.00 99.70 1097 ARG A CA 1
ATOM 17372 C C . ARG A 1 1097 ? 33.374 75.056 66.453 1.00 99.70 1097 ARG A C 1
ATOM 17373 O O . ARG A 1 1097 ? 32.738 75.912 67.067 1.00 99.70 1097 ARG A O 1
ATOM 17394 N N . ALA A 1 1098 ? 34.703 75.031 66.440 1.00 102.30 1098 ALA A N 1
ATOM 17395 C CA . ALA A 1 1098 ? 35.465 76.056 67.141 1.00 102.30 1098 ALA A CA 1
ATOM 17396 C C . ALA A 1 1098 ? 35.152 77.433 66.584 1.00 102.30 1098 ALA A C 1
ATOM 17397 O O . ALA A 1 1098 ? 34.958 78.394 67.341 1.00 102.30 1098 ALA A O 1
ATOM 17404 N N . ASP A 1 1099 ? 35.107 77.548 65.259 1.00 104.51 1099 ASP A N 1
ATOM 17405 C CA . ASP A 1 1099 ? 34.819 78.839 64.647 1.00 104.51 1099 ASP A CA 1
ATOM 17406 C C . ASP A 1 1099 ? 33.446 79.344 65.071 1.00 104.51 1099 ASP A C 1
ATOM 17407 O O . ASP A 1 1099 ? 33.302 80.490 65.512 1.00 104.51 1099 ASP A O 1
ATOM 17416 N N . LEU A 1 1100 ? 32.422 78.496 64.976 1.00 101.93 1100 LEU A N 1
ATOM 17417 C CA . LEU A 1 1100 ? 31.091 78.964 65.351 1.00 101.93 1100 LEU A CA 1
ATOM 17418 C C . LEU A 1 1100 ? 30.959 79.163 66.857 1.00 101.93 1100 LEU A C 1
ATOM 17419 O O . LEU A 1 1100 ? 30.099 79.933 67.298 1.00 101.93 1100 LEU A O 1
ATOM 17435 N N . LEU A 1 1101 ? 31.794 78.501 67.654 1.00 103.21 1101 LEU A N 1
ATOM 17436 C CA . LEU A 1 1101 ? 31.765 78.710 69.096 1.00 103.21 1101 LEU A CA 1
ATOM 17437 C C . LEU A 1 1101 ? 32.309 80.086 69.433 1.00 103.21 1101 LEU A C 1
ATOM 17438 O O . LEU A 1 1101 ? 31.701 80.839 70.204 1.00 103.21 1101 LEU A O 1
ATOM 17454 N N . ARG A 1 1102 ? 33.446 80.440 68.836 1.00 103.22 1102 ARG A N 1
ATOM 17455 C CA . ARG A 1 1102 ? 33.925 81.812 68.921 1.00 103.22 1102 ARG A CA 1
ATOM 17456 C C . ARG A 1 1102 ? 32.858 82.782 68.442 1.00 103.22 1102 ARG A C 1
ATOM 17457 O O . ARG A 1 1102 ? 32.673 83.859 69.024 1.00 103.22 1102 ARG A O 1
ATOM 17478 N N . GLU A 1 1103 ? 32.135 82.405 67.388 1.00 105.03 1103 GLU A N 1
ATOM 17479 C CA . GLU A 1 1103 ? 31.116 83.281 66.822 1.00 105.03 1103 GLU A CA 1
ATOM 17480 C C . GLU A 1 1103 ? 30.035 83.589 67.847 1.00 105.03 1103 GLU A C 1
ATOM 17481 O O . GLU A 1 1103 ? 29.769 84.753 68.162 1.00 105.03 1103 GLU A O 1
ATOM 17493 N N . ILE A 1 1104 ? 29.397 82.549 68.383 1.00 104.38 1104 ILE A N 1
ATOM 17494 C CA . ILE A 1 1104 ? 28.342 82.780 69.359 1.00 104.38 1104 ILE A CA 1
ATOM 17495 C C . ILE A 1 1104 ? 28.878 83.319 70.671 1.00 104.38 1104 ILE A C 1
ATOM 17496 O O . ILE A 1 1104 ? 28.093 83.786 71.502 1.00 104.38 1104 ILE A O 1
ATOM 17512 N N . SER A 1 1105 ? 30.192 83.260 70.887 1.00 105.60 1105 SER A N 1
ATOM 17513 C CA . SER A 1 1105 ? 30.754 83.876 72.079 1.00 105.60 1105 SER A CA 1
ATOM 17514 C C . SER A 1 1105 ? 30.850 85.386 71.921 1.00 105.60 1105 SER A C 1
ATOM 17515 O O . SER A 1 1105 ? 30.255 86.140 72.696 1.00 105.60 1105 SER A O 1
ATOM 17523 N N . TRP A 1 1106 ? 31.597 85.841 70.915 1.00 104.73 1106 TRP A N 1
ATOM 17524 C CA . TRP A 1 1106 ? 31.781 87.264 70.659 1.00 104.73 1106 TRP A CA 1
ATOM 17525 C C . TRP A 1 1106 ? 30.948 87.760 69.483 1.00 104.73 1106 TRP A C 1
ATOM 17526 O O . TRP A 1 1106 ? 31.348 88.697 68.785 1.00 104.73 1106 TRP A O 1
ATOM 17547 N N . GLY A 1 1107 ? 29.792 87.152 69.252 1.00 108.79 1107 GLY A N 1
ATOM 17548 C CA . GLY A 1 1107 ? 28.824 87.713 68.333 1.00 108.79 1107 GLY A CA 1
ATOM 17549 C C . GLY A 1 1107 ? 29.142 87.526 66.867 1.00 108.79 1107 GLY A C 1
ATOM 17550 O O . GLY A 1 1107 ? 28.433 86.809 66.155 1.00 108.79 1107 GLY A O 1
ATOM 17554 N N . ARG A 1 1108 ? 30.203 88.174 66.405 1.00 110.39 1108 ARG A N 1
ATOM 17555 C CA . ARG A 1 1108 ? 30.487 88.269 64.985 1.00 110.39 1108 ARG A CA 1
ATOM 17556 C C . ARG A 1 1108 ? 31.378 87.128 64.513 1.00 110.39 1108 ARG A C 1
ATOM 17557 O O . ARG A 1 1108 ? 31.974 86.393 65.303 1.00 110.39 1108 ARG A O 1
ATOM 17578 N N . LYS A 1 1109 ? 31.460 86.990 63.194 1.00 108.34 1109 LYS A N 1
ATOM 17579 C CA . LYS A 1 1109 ? 32.389 86.043 62.600 1.00 108.34 1109 LYS A CA 1
ATOM 17580 C C . LYS A 1 1109 ? 33.810 86.380 63.021 1.00 108.34 1109 LYS A C 1
ATOM 17581 O O . LYS A 1 1109 ? 34.179 87.550 63.143 1.00 108.34 1109 LYS A O 1
ATOM 17600 N N . VAL A 1 1110 ? 34.605 85.343 63.247 1.00 106.37 1110 VAL A N 1
ATOM 17601 C CA . VAL A 1 1110 ? 36.000 85.481 63.631 1.00 106.37 1110 VAL A CA 1
ATOM 17602 C C . VAL A 1 1110 ? 36.857 84.778 62.595 1.00 106.37 1110 VAL A C 1
ATOM 17603 O O . VAL A 1 1110 ? 36.445 83.789 61.982 1.00 106.37 1110 VAL A O 1
ATOM 17616 N N . VAL A 1 1111 ? 38.062 85.301 62.407 1.00 107.72 1111 VAL A N 1
ATOM 17617 C CA . VAL A 1 1111 ? 39.018 84.784 61.450 1.00 107.72 1111 VAL A CA 1
ATOM 17618 C C . VAL A 1 1111 ? 40.361 84.621 62.150 1.00 107.72 1111 VAL A C 1
ATOM 17619 O O . VAL A 1 1111 ? 40.517 84.948 63.325 1.00 107.72 1111 VAL A O 1
ATOM 17632 N N . GLY A 1 1112 ? 41.332 84.095 61.414 1.00 108.24 1112 GLY A N 1
ATOM 17633 C CA . GLY A 1 1112 ? 42.680 83.976 61.924 1.00 108.24 1112 GLY A CA 1
ATOM 17634 C C . GLY A 1 1112 ? 42.876 82.835 62.898 1.00 108.24 1112 GLY A C 1
ATOM 17635 O O . GLY A 1 1112 ? 43.642 81.905 62.630 1.00 108.24 1112 GLY A O 1
ATOM 17639 N N . THR A 1 1113 ? 42.183 82.894 64.035 1.00 106.32 1113 THR A N 1
ATOM 17640 C CA . THR A 1 1113 ? 42.450 81.945 65.109 1.00 106.32 1113 THR A CA 1
ATOM 17641 C C . THR A 1 1113 ? 42.105 80.522 64.707 1.00 106.32 1113 THR A C 1
ATOM 17642 O O . THR A 1 1113 ? 42.788 79.579 65.121 1.00 106.32 1113 THR A O 1
ATOM 17653 N N . THR A 1 1114 ? 41.063 80.343 63.910 1.00 105.15 1114 THR A N 1
ATOM 17654 C CA . THR A 1 1114 ? 40.589 79.009 63.567 1.00 105.15 1114 THR A CA 1
ATOM 17655 C C . THR A 1 1114 ? 41.575 78.374 62.601 1.00 105.15 1114 THR A C 1
ATOM 17656 O O . THR A 1 1114 ? 41.575 78.671 61.405 1.00 105.15 1114 THR A O 1
ATOM 17667 N N . VAL A 1 1115 ? 42.421 77.497 63.129 1.00 106.07 1115 VAL A N 1
ATOM 17668 C CA . VAL A 1 1115 ? 43.430 76.785 62.359 1.00 106.07 1115 VAL A CA 1
ATOM 17669 C C . VAL A 1 1115 ? 43.216 75.297 62.601 1.00 106.07 1115 VAL A C 1
ATOM 17670 O O . VAL A 1 1115 ? 43.099 74.884 63.756 1.00 106.07 1115 VAL A O 1
ATOM 17683 N N . PRO A 1 1116 ? 43.162 74.460 61.569 1.00 102.66 1116 PRO A N 1
ATOM 17684 C CA . PRO A 1 1116 ? 42.917 73.036 61.802 1.00 102.66 1116 PRO A CA 1
ATOM 17685 C C . PRO A 1 1116 ? 44.127 72.341 62.400 1.00 102.66 1116 PRO A C 1
ATOM 17686 O O . PRO A 1 1116 ? 45.258 72.823 62.332 1.00 102.66 1116 PRO A O 1
ATOM 17697 N N . HIS A 1 1117 ? 43.862 71.180 62.992 1.00 101.45 1117 HIS A N 1
ATOM 17698 C CA . HIS A 1 1117 ? 44.888 70.347 63.589 1.00 101.45 1117 HIS A CA 1
ATOM 17699 C C . HIS A 1 1117 ? 45.131 69.127 62.715 1.00 101.45 1117 HIS A C 1
ATOM 17700 O O . HIS A 1 1117 ? 44.159 68.500 62.273 1.00 101.45 1117 HIS A O 1
ATOM 17714 N N . PRO A 1 1118 ? 46.384 68.743 62.444 1.00 102.60 1118 PRO A N 1
ATOM 17715 C CA . PRO A 1 1118 ? 46.616 67.582 61.574 1.00 102.60 1118 PRO A CA 1
ATOM 17716 C C . PRO A 1 1118 ? 46.002 66.290 62.068 1.00 102.60 1118 PRO A C 1
ATOM 17717 O O . PRO A 1 1118 ? 45.830 65.365 61.267 1.00 102.60 1118 PRO A O 1
ATOM 17728 N N . SER A 1 1119 ? 45.663 66.183 63.351 1.00 100.63 1119 SER A N 1
ATOM 17729 C CA . SER A 1 1119 ? 45.018 64.967 63.826 1.00 100.63 1119 SER A CA 1
ATOM 17730 C C . SER A 1 1119 ? 43.666 64.746 63.168 1.00 100.63 1119 SER A C 1
ATOM 17731 O O . SER A 1 1119 ? 43.142 63.629 63.212 1.00 100.63 1119 SER A O 1
ATOM 17739 N N . GLU A 1 1120 ? 43.097 65.782 62.562 1.00 102.61 1120 GLU A N 1
ATOM 17740 C CA . GLU A 1 1120 ? 41.811 65.708 61.891 1.00 102.61 1120 GLU A CA 1
ATOM 17741 C C . GLU A 1 1120 ? 41.941 65.601 60.381 1.00 102.61 1120 GLU A C 1
ATOM 17742 O O . GLU A 1 1120 ? 41.216 64.821 59.758 1.00 102.61 1120 GLU A O 1
ATOM 17754 N N . MET A 1 1121 ? 42.863 66.357 59.781 1.00 105.55 1121 MET A N 1
ATOM 17755 C CA . MET A 1 1121 ? 43.001 66.431 58.332 1.00 105.55 1121 MET A CA 1
ATOM 17756 C C . MET A 1 1121 ? 44.180 65.619 57.810 1.00 105.55 1121 MET A C 1
ATOM 17757 O O . MET A 1 1121 ? 44.779 65.990 56.797 1.00 105.55 1121 MET A O 1
ATOM 17771 N N . LEU A 1 1122 ? 44.536 64.527 58.484 1.00 101.94 1122 LEU A N 1
ATOM 17772 C CA . LEU A 1 1122 ? 45.460 63.558 57.918 1.00 101.94 1122 LEU A CA 1
ATOM 17773 C C . LEU A 1 1122 ? 45.050 62.116 58.164 1.00 101.94 1122 LEU A C 1
ATOM 17774 O O . LEU A 1 1122 ? 45.811 61.211 57.813 1.00 101.94 1122 LEU A O 1
ATOM 17790 N N . GLY A 1 1123 ? 43.891 61.868 58.757 1.00 101.72 1123 GLY A N 1
ATOM 17791 C CA . GLY A 1 1123 ? 43.482 60.508 59.023 1.00 101.72 1123 GLY A CA 1
ATOM 17792 C C . GLY A 1 1123 ? 44.243 59.914 60.186 1.00 101.72 1123 GLY A C 1
ATOM 17793 O O . GLY A 1 1123 ? 45.232 60.487 60.649 1.00 101.72 1123 GLY A O 1
ATOM 17797 N N . LEU A 1 1124 ? 43.791 58.757 60.662 1.00 101.40 1124 LEU A N 1
ATOM 17798 C CA . LEU A 1 1124 ? 44.409 58.086 61.797 1.00 101.40 1124 LEU A CA 1
ATOM 17799 C C . LEU A 1 1124 ? 45.418 57.038 61.344 1.00 101.40 1124 LEU A C 1
ATOM 17800 O O . LEU A 1 1124 ? 46.586 57.079 61.738 1.00 101.40 1124 LEU A O 1
ATOM 17816 N N . LEU A 1 1125 ? 44.983 56.105 60.504 1.00 99.99 1125 LEU A N 1
ATOM 17817 C CA . LEU A 1 1125 ? 45.804 54.965 60.129 1.00 99.99 1125 LEU A CA 1
ATOM 17818 C C . LEU A 1 1125 ? 46.572 55.276 58.854 1.00 99.99 1125 LEU A C 1
ATOM 17819 O O . LEU A 1 1125 ? 45.945 55.457 57.803 1.00 99.99 1125 LEU A O 1
ATOM 17835 N N . PRO A 1 1126 ? 47.898 55.349 58.885 1.00 98.32 1126 PRO A N 1
ATOM 17836 C CA . PRO A 1 1126 ? 48.650 55.381 57.633 1.00 98.32 1126 PRO A CA 1
ATOM 17837 C C . PRO A 1 1126 ? 48.771 53.988 57.043 1.00 98.32 1126 PRO A C 1
ATOM 17838 O O . PRO A 1 1126 ? 48.566 52.975 57.713 1.00 98.32 1126 PRO A O 1
ATOM 17849 N N . LYS A 1 1127 ? 49.108 53.956 55.759 1.00 104.37 1127 LYS A N 1
ATOM 17850 C CA . LYS A 1 1127 ? 49.275 52.707 55.039 1.00 104.37 1127 LYS A CA 1
ATOM 17851 C C . LYS A 1 1127 ? 50.510 52.791 54.161 1.00 104.37 1127 LYS A C 1
ATOM 17852 O O . LYS A 1 1127 ? 50.839 53.848 53.617 1.00 104.37 1127 LYS A O 1
ATOM 17871 N N . SER A 1 1128 ? 51.191 51.659 54.032 1.00 106.13 1128 SER A N 1
ATOM 17872 C CA . SER A 1 1128 ? 52.377 51.588 53.203 1.00 106.13 1128 SER A CA 1
ATOM 17873 C C . SER A 1 1128 ? 52.015 51.823 51.742 1.00 106.13 1128 SER A C 1
ATOM 17874 O O . SER A 1 1128 ? 50.866 51.665 51.325 1.00 106.13 1128 SER A O 1
ATOM 17882 N N . SER A 1 1129 ? 53.022 52.213 50.957 1.00 106.79 1129 SER A N 1
ATOM 17883 C CA . SER A 1 1129 ? 52.810 52.393 49.526 1.00 106.79 1129 SER A CA 1
ATOM 17884 C C . SER A 1 1129 ? 52.331 51.106 48.877 1.00 106.79 1129 SER A C 1
ATOM 17885 O O . SER A 1 1129 ? 51.531 51.140 47.937 1.00 106.79 1129 SER A O 1
ATOM 17893 N N . ILE A 1 1130 ? 52.812 49.976 49.359 1.00 107.87 1130 ILE A N 1
ATOM 17894 C CA . ILE A 1 1130 ? 52.327 48.677 48.922 1.00 107.87 1130 ILE A CA 1
ATOM 17895 C C . ILE A 1 1130 ? 51.064 48.337 49.697 1.00 107.87 1130 ILE A C 1
ATOM 17896 O O . ILE A 1 1130 ? 50.971 48.585 50.906 1.00 107.87 1130 ILE A O 1
ATOM 17912 N N . SER A 1 1131 ? 50.082 47.764 49.004 1.00 114.63 1131 SER A N 1
ATOM 17913 C CA . SER A 1 1131 ? 48.804 47.391 49.608 1.00 114.63 1131 SER A CA 1
ATOM 17914 C C . SER A 1 1131 ? 48.088 48.607 50.202 1.00 114.63 1131 SER A C 1
ATOM 17915 O O . SER A 1 1131 ? 47.803 48.673 51.400 1.00 114.63 1131 SER A O 1
ATOM 17923 N N . CYS A 1 1132 ? 47.810 49.579 49.334 1.00 118.43 1132 CYS A N 1
ATOM 17924 C CA . CYS A 1 1132 ? 46.952 50.709 49.665 1.00 118.43 1132 CYS A CA 1
ATOM 17925 C C . CYS A 1 1132 ? 45.762 50.846 48.731 1.00 118.43 1132 CYS A C 1
ATOM 17926 O O . CYS A 1 1132 ? 44.726 51.366 49.150 1.00 118.43 1132 CYS A O 1
ATOM 17933 N N . THR A 1 1133 ? 45.888 50.409 47.482 1.00 130.05 1133 THR A N 1
ATOM 17934 C CA . THR A 1 1133 ? 44.821 50.280 46.497 1.00 130.05 1133 THR A CA 1
ATOM 17935 C C . THR A 1 1133 ? 44.440 51.635 45.902 1.00 130.05 1133 THR A C 1
ATOM 17936 O O . THR A 1 1133 ? 43.576 51.683 45.018 1.00 130.05 1133 THR A O 1
ATOM 17947 N N . CYS A 1 1134 ? 45.062 52.735 46.329 1.00 133.49 1134 CYS A N 1
ATOM 17948 C CA . CYS A 1 1134 ? 44.775 54.027 45.716 1.00 133.49 1134 CYS A CA 1
ATOM 17949 C C . CYS A 1 1134 ? 45.430 54.135 44.344 1.00 133.49 1134 CYS A C 1
ATOM 17950 O O . CYS A 1 1134 ? 44.750 54.335 43.333 1.00 133.49 1134 CYS A O 1
ATOM 17957 N N . GLY A 1 1135 ? 46.754 54.001 44.294 1.00 138.47 1135 GLY A N 1
ATOM 17958 C CA . GLY A 1 1135 ? 47.485 54.090 43.044 1.00 138.47 1135 GLY A CA 1
ATOM 17959 C C . GLY A 1 1135 ? 47.293 55.419 42.347 1.00 138.47 1135 GLY A C 1
ATOM 17960 O O . GLY A 1 1135 ? 47.774 56.453 42.821 1.00 138.47 1135 GLY A O 1
ATOM 17964 N N . ALA A 1 1136 ? 46.591 55.399 41.211 1.00 142.56 1136 ALA A N 1
ATOM 17965 C CA . ALA A 1 1136 ? 46.283 56.605 40.451 1.00 142.56 1136 ALA A CA 1
ATOM 17966 C C . ALA A 1 1136 ? 44.825 56.631 40.004 1.00 142.56 1136 ALA A C 1
ATOM 17967 O O . ALA A 1 1136 ? 44.481 57.375 39.080 1.00 142.56 1136 ALA A O 1
ATOM 17974 N N . THR A 1 1137 ? 43.967 55.840 40.641 1.00 141.88 1137 THR A N 1
ATOM 17975 C CA . THR A 1 1137 ? 42.556 55.759 40.294 1.00 141.88 1137 THR A CA 1
ATOM 17976 C C . THR A 1 1137 ? 41.714 56.497 41.327 1.00 141.88 1137 THR A C 1
ATOM 17977 O O . THR A 1 1137 ? 42.121 56.694 42.474 1.00 141.88 1137 THR A O 1
ATOM 17988 N N . GLY A 1 1138 ? 40.526 56.905 40.899 1.00 142.97 1138 GLY A N 1
ATOM 17989 C CA . GLY A 1 1138 ? 39.642 57.738 41.694 1.00 142.97 1138 GLY A CA 1
ATOM 17990 C C . GLY A 1 1138 ? 39.895 59.218 41.488 1.00 142.97 1138 GLY A C 1
ATOM 17991 O O . GLY A 1 1138 ? 38.959 60.020 41.510 1.00 142.97 1138 GLY A O 1
ATOM 17995 N N . GLY A 1 1139 ? 41.150 59.590 41.286 1.00 142.07 1139 GLY A N 1
ATOM 17996 C CA . GLY A 1 1139 ? 41.517 60.967 41.041 1.00 142.07 1139 GLY A CA 1
ATOM 17997 C C . GLY A 1 1139 ? 42.924 61.229 41.540 1.00 142.07 1139 GLY A C 1
ATOM 17998 O O . GLY A 1 1139 ? 43.639 60.318 41.948 1.00 142.07 1139 GLY A O 1
ATOM 18002 N N . GLY A 1 1140 ? 43.305 62.502 41.494 1.00 135.74 1140 GLY A N 1
ATOM 18003 C CA . GLY A 1 1140 ? 44.577 62.934 42.035 1.00 135.74 1140 GLY A CA 1
ATOM 18004 C C . GLY A 1 1140 ? 44.543 63.026 43.546 1.00 135.74 1140 GLY A C 1
ATOM 18005 O O . GLY A 1 1140 ? 44.621 64.123 44.106 1.00 135.74 1140 GLY A O 1
ATOM 18009 N N . ASN A 1 1141 ? 44.415 61.882 44.211 1.00 127.22 1141 ASN A N 1
ATOM 18010 C CA . ASN A 1 1141 ? 44.278 61.870 45.660 1.00 127.22 1141 ASN A CA 1
ATOM 18011 C C . ASN A 1 1141 ? 45.515 62.493 46.304 1.00 127.22 1141 ASN A C 1
ATOM 18012 O O . ASN A 1 1141 ? 46.641 62.092 45.979 1.00 127.22 1141 ASN A O 1
ATOM 18023 N N . PRO A 1 1142 ? 45.362 63.456 47.210 1.00 116.29 1142 PRO A N 1
ATOM 18024 C CA . PRO A 1 1142 ? 46.534 64.042 47.855 1.00 116.29 1142 PRO A CA 1
ATOM 18025 C C . PRO A 1 1142 ? 46.998 63.190 49.022 1.00 116.29 1142 PRO A C 1
ATOM 18026 O O . PRO A 1 1142 ? 46.282 62.320 49.518 1.00 116.29 1142 PRO A O 1
ATOM 18037 N N . ARG A 1 1143 ? 48.219 63.462 49.465 1.00 108.82 1143 ARG A N 1
ATOM 18038 C CA . ARG A 1 1143 ? 48.793 62.648 50.522 1.00 108.82 1143 ARG A CA 1
ATOM 18039 C C . ARG A 1 1143 ? 50.037 63.326 51.067 1.00 108.82 1143 ARG A C 1
ATOM 18040 O O . ARG A 1 1143 ? 50.594 64.237 50.449 1.00 108.82 1143 ARG A O 1
ATOM 18061 N N . VAL A 1 1144 ? 50.452 62.873 52.244 1.00 103.57 1144 VAL A N 1
ATOM 18062 C CA . VAL A 1 1144 ? 51.684 63.305 52.888 1.00 103.57 1144 VAL A CA 1
ATOM 18063 C C . VAL A 1 1144 ? 52.595 62.091 52.946 1.00 103.57 1144 VAL A C 1
ATOM 18064 O O . VAL A 1 1144 ? 52.293 61.116 53.644 1.00 103.57 1144 VAL A O 1
ATOM 18077 N N . SER A 1 1145 ? 53.699 62.133 52.205 1.00 103.25 1145 SER A N 1
ATOM 18078 C CA . SER A 1 1145 ? 54.538 60.960 52.026 1.00 103.25 1145 SER A CA 1
ATOM 18079 C C . SER A 1 1145 ? 55.676 60.957 53.033 1.00 103.25 1145 SER A C 1
ATOM 18080 O O . SER A 1 1145 ? 56.216 62.005 53.388 1.00 103.25 1145 SER A O 1
ATOM 18088 N N . VAL A 1 1146 ? 56.044 59.761 53.481 1.00 100.06 1146 VAL A N 1
ATOM 18089 C CA . VAL A 1 1146 ? 57.027 59.571 54.539 1.00 100.06 1146 VAL A CA 1
ATOM 18090 C C . VAL A 1 1146 ? 58.002 58.499 54.077 1.00 100.06 1146 VAL A C 1
ATOM 18091 O O . VAL A 1 1146 ? 57.705 57.303 54.167 1.00 100.06 1146 VAL A O 1
ATOM 18104 N N . SER A 1 1147 ? 59.174 58.918 53.612 1.00 100.53 1147 SER A N 1
ATOM 18105 C CA . SER A 1 1147 ? 60.218 57.998 53.181 1.00 100.53 1147 SER A CA 1
ATOM 18106 C C . SER A 1 1147 ? 61.123 57.693 54.368 1.00 100.53 1147 SER A C 1
ATOM 18107 O O . SER A 1 1147 ? 61.884 58.556 54.820 1.00 100.53 1147 SER A O 1
ATOM 18115 N N . VAL A 1 1148 ? 61.031 56.483 54.871 1.00 97.05 1148 VAL A N 1
ATOM 18116 C CA . VAL A 1 1148 ? 61.903 55.988 55.926 1.00 97.05 1148 VAL A CA 1
ATOM 18117 C C . VAL A 1 1148 ? 63.086 55.274 55.293 1.00 97.05 1148 VAL A C 1
ATOM 18118 O O . VAL A 1 1148 ? 62.969 54.651 54.232 1.00 97.05 1148 VAL A O 1
ATOM 18131 N N . LEU A 1 1149 ? 64.232 55.361 55.946 1.00 97.91 1149 LEU A N 1
ATOM 18132 C CA . LEU A 1 1149 ? 65.464 54.782 55.447 1.00 97.91 1149 LEU A CA 1
ATOM 18133 C C . LEU A 1 1149 ? 65.745 53.444 56.109 1.00 97.91 1149 LEU A C 1
ATOM 18134 O O . LEU A 1 1149 ? 65.303 53.186 57.231 1.00 97.91 1149 LEU A O 1
ATOM 18150 N N . PRO A 1 1150 ? 66.503 52.566 55.445 1.00 97.76 1150 PRO A N 1
ATOM 18151 C CA . PRO A 1 1150 ? 66.788 51.250 56.027 1.00 97.76 1150 PRO A CA 1
ATOM 18152 C C . PRO A 1 1150 ? 67.768 51.289 57.177 1.00 97.76 1150 PRO A C 1
ATOM 18153 O O . PRO A 1 1150 ? 67.919 50.276 57.870 1.00 97.76 1150 PRO A O 1
ATOM 18164 N N . SER A 1 1151 ? 68.435 52.415 57.405 1.00 94.60 1151 SER A N 1
ATOM 18165 C CA . SER A 1 1151 ? 69.382 52.548 58.499 1.00 94.60 1151 SER A CA 1
ATOM 18166 C C . SER A 1 1151 ? 68.709 52.738 59.852 1.00 94.60 1151 SER A C 1
ATOM 18167 O O . SER A 1 1151 ? 69.403 53.015 60.835 1.00 94.60 1151 SER A O 1
ATOM 18175 N N . PHE A 1 1152 ? 67.392 52.583 59.928 1.00 95.97 1152 PHE A N 1
ATOM 18176 C CA . PHE A 1 1152 ? 66.668 52.774 61.174 1.00 95.97 1152 PHE A CA 1
ATOM 18177 C C . PHE A 1 1152 ? 67.150 51.793 62.227 1.00 95.97 1152 PHE A C 1
ATOM 18178 O O . PHE A 1 1152 ? 67.088 50.576 62.030 1.00 95.97 1152 PHE A O 1
ATOM 18195 N N . ASP A 1 1153 ? 67.634 52.328 63.345 1.00 98.62 1153 ASP A N 1
ATOM 18196 C CA . ASP A 1 1153 ? 68.014 51.530 64.503 1.00 98.62 1153 ASP A CA 1
ATOM 18197 C C . ASP A 1 1153 ? 67.293 52.084 65.719 1.00 98.62 1153 ASP A C 1
ATOM 18198 O O . ASP A 1 1153 ? 67.521 53.233 66.110 1.00 98.62 1153 ASP A O 1
ATOM 18207 N N . GLN A 1 1154 ? 66.427 51.265 66.315 1.00 95.64 1154 GLN A N 1
ATOM 18208 C CA . GLN A 1 1154 ? 65.759 51.650 67.551 1.00 95.64 1154 GLN A CA 1
ATOM 18209 C C . GLN A 1 1154 ? 66.744 51.853 68.690 1.00 95.64 1154 GLN A C 1
ATOM 18210 O O . GLN A 1 1154 ? 66.419 52.540 69.663 1.00 95.64 1154 GLN A O 1
ATOM 18224 N N . SER A 1 1155 ? 67.937 51.281 68.587 1.00 97.48 1155 SER A N 1
ATOM 18225 C CA . SER A 1 1155 ? 68.955 51.418 69.615 1.00 97.48 1155 SER A CA 1
ATOM 18226 C C . SER A 1 1155 ? 69.580 52.803 69.497 1.00 97.48 1155 SER A C 1
ATOM 18227 O O . SER A 1 1155 ? 69.148 53.638 68.696 1.00 97.48 1155 SER A O 1
ATOM 18235 N N . PHE A 1 1156 ? 70.611 53.062 70.292 1.00 93.03 1156 PHE A N 1
ATOM 18236 C CA . PHE A 1 1156 ? 71.141 54.401 70.499 1.00 93.03 1156 PHE A CA 1
ATOM 18237 C C . PHE A 1 1156 ? 72.602 54.479 70.085 1.00 93.03 1156 PHE A C 1
ATOM 18238 O O . PHE A 1 1156 ? 73.428 55.074 70.777 1.00 93.03 1156 PHE A O 1
ATOM 18255 N N . PHE A 1 1157 ? 72.940 53.875 68.943 1.00 94.43 1157 PHE A N 1
ATOM 18256 C CA . PHE A 1 1157 ? 74.327 53.764 68.519 1.00 94.43 1157 PHE A CA 1
ATOM 18257 C C . PHE A 1 1157 ? 74.628 54.313 67.130 1.00 94.43 1157 PHE A C 1
ATOM 18258 O O . PHE A 1 1157 ? 75.800 54.314 66.742 1.00 94.43 1157 PHE A O 1
ATOM 18275 N N . SER A 1 1158 ? 73.634 54.785 66.378 1.00 93.80 1158 SER A N 1
ATOM 18276 C CA . SER A 1 1158 ? 73.832 55.054 64.955 1.00 93.80 1158 SER A CA 1
ATOM 18277 C C . SER A 1 1158 ? 73.615 56.498 64.537 1.00 93.80 1158 SER A C 1
ATOM 18278 O O . SER A 1 1158 ? 74.327 56.984 63.662 1.00 93.80 1158 SER A O 1
ATOM 18286 N N . ARG A 1 1159 ? 72.590 57.170 65.053 1.00 92.39 1159 ARG A N 1
ATOM 18287 C CA . ARG A 1 1159 ? 72.291 58.583 64.815 1.00 92.39 1159 ARG A CA 1
ATOM 18288 C C . ARG A 1 1159 ? 71.809 58.846 63.388 1.00 92.39 1159 ARG A C 1
ATOM 18289 O O . ARG A 1 1159 ? 71.420 59.972 63.079 1.00 92.39 1159 ARG A O 1
ATOM 18310 N N . GLY A 1 1160 ? 71.750 57.839 62.528 1.00 94.80 1160 GLY A N 1
ATOM 18311 C CA . GLY A 1 1160 ? 71.301 58.031 61.172 1.00 94.80 1160 GLY A CA 1
ATOM 18312 C C . GLY A 1 1160 ? 72.231 58.937 60.392 1.00 94.80 1160 GLY A C 1
ATOM 18313 O O . GLY A 1 1160 ? 73.160 59.536 60.942 1.00 94.80 1160 GLY A O 1
ATOM 18317 N N . PRO A 1 1161 ? 71.998 59.058 59.090 1.00 97.19 1161 PRO A N 1
ATOM 18318 C CA . PRO A 1 1161 ? 72.771 60.009 58.287 1.00 97.19 1161 PRO A CA 1
ATOM 18319 C C . PRO A 1 1161 ? 72.232 61.426 58.331 1.00 97.19 1161 PRO A C 1
ATOM 18320 O O . PRO A 1 1161 ? 72.972 62.390 58.119 1.00 97.19 1161 PRO A O 1
ATOM 18331 N N . LEU A 1 1162 ? 70.940 61.558 58.600 1.00 99.09 1162 LEU A N 1
ATOM 18332 C CA . LEU A 1 1162 ? 70.238 62.805 58.351 1.00 99.09 1162 LEU A CA 1
ATOM 18333 C C . LEU A 1 1162 ? 70.298 63.735 59.558 1.00 99.09 1162 LEU A C 1
ATOM 18334 O O . LEU A 1 1162 ? 70.764 63.377 60.640 1.00 99.09 1162 LEU A O 1
ATOM 18350 N N . LYS A 1 1163 ? 69.806 64.954 59.346 1.00 97.68 1163 LYS A N 1
ATOM 18351 C CA . LYS A 1 1163 ? 69.774 65.991 60.370 1.00 97.68 1163 LYS A CA 1
ATOM 18352 C C . LYS A 1 1163 ? 68.444 65.993 61.117 1.00 97.68 1163 LYS A C 1
ATOM 18353 O O . LYS A 1 1163 ? 68.412 65.860 62.344 1.00 97.68 1163 LYS A O 1
ATOM 18372 N N . GLY A 1 1164 ? 67.346 66.145 60.387 1.00 99.33 1164 GLY A N 1
ATOM 18373 C CA . GLY A 1 1164 ? 66.016 66.238 60.945 1.00 99.33 1164 GLY A CA 1
ATOM 18374 C C . GLY A 1 1164 ? 65.296 67.471 60.450 1.00 99.33 1164 GLY A C 1
ATOM 18375 O O . GLY A 1 1164 ? 65.812 68.254 59.656 1.00 99.33 1164 GLY A O 1
ATOM 18379 N N . TYR A 1 1165 ? 64.069 67.635 60.938 1.00 99.82 1165 TYR A N 1
ATOM 18380 C CA . TYR A 1 1165 ? 63.273 68.816 60.622 1.00 99.82 1165 TYR A CA 1
ATOM 18381 C C . TYR A 1 1165 ? 62.375 69.105 61.812 1.00 99.82 1165 TYR A C 1
ATOM 18382 O O . TYR A 1 1165 ? 61.402 68.381 62.040 1.00 99.82 1165 TYR A O 1
ATOM 18400 N N . LEU A 1 1166 ? 62.701 70.157 62.561 1.00 100.76 1166 LEU A N 1
ATOM 18401 C CA . LEU A 1 1166 ? 61.938 70.538 63.739 1.00 100.76 1166 LEU A CA 1
ATOM 18402 C C . LEU A 1 1166 ? 61.140 71.815 63.559 1.00 100.76 1166 LEU A C 1
ATOM 18403 O O . LEU A 1 1166 ? 60.082 71.960 64.173 1.00 100.76 1166 LEU A O 1
ATOM 18419 N N . GLY A 1 1167 ? 61.630 72.740 62.748 1.00 99.86 1167 GLY A N 1
ATOM 18420 C CA . GLY A 1 1167 ? 60.995 74.024 62.540 1.00 99.86 1167 GLY A CA 1
ATOM 18421 C C . GLY A 1 1167 ? 61.647 75.103 63.375 1.00 99.86 1167 GLY A C 1
ATOM 18422 O O . GLY A 1 1167 ? 62.689 74.910 64.007 1.00 99.86 1167 GLY A O 1
ATOM 18426 N N . SER A 1 1168 ? 61.007 76.266 63.375 1.00 104.36 1168 SER A N 1
ATOM 18427 C CA . SER A 1 1168 ? 61.456 77.371 64.201 1.00 104.36 1168 SER A CA 1
ATOM 18428 C C . SER A 1 1168 ? 60.727 77.365 65.541 1.00 104.36 1168 SER A C 1
ATOM 18429 O O . SER A 1 1168 ? 59.796 76.592 65.774 1.00 104.36 1168 SER A O 1
ATOM 18437 N N . SER A 1 1169 ? 61.172 78.245 66.431 1.00 108.02 1169 SER A N 1
ATOM 18438 C CA . SER A 1 1169 ? 60.573 78.353 67.757 1.00 108.02 1169 SER A CA 1
ATOM 18439 C C . SER A 1 1169 ? 60.917 79.715 68.330 1.00 108.02 1169 SER A C 1
ATOM 18440 O O . SER A 1 1169 ? 62.095 80.012 68.549 1.00 108.02 1169 SER A O 1
ATOM 18448 N N . THR A 1 1170 ? 59.903 80.533 68.576 1.00 119.17 1170 THR A N 1
ATOM 18449 C CA . THR A 1 1170 ? 60.122 81.858 69.132 1.00 119.17 1170 THR A CA 1
ATOM 18450 C C . THR A 1 1170 ? 60.312 81.782 70.640 1.00 119.17 1170 THR A C 1
ATOM 18451 O O . THR A 1 1170 ? 59.591 81.063 71.338 1.00 119.17 1170 THR A O 1
ATOM 18462 N N . SER A 1 1171 ? 61.290 82.538 71.140 1.00 124.58 1171 SER A N 1
ATOM 18463 C CA . SER A 1 1171 ? 61.660 82.503 72.554 1.00 124.58 1171 SER A CA 1
ATOM 18464 C C . SER A 1 1171 ? 60.847 83.557 73.298 1.00 124.58 1171 SER A C 1
ATOM 18465 O O . SER A 1 1171 ? 61.328 84.639 73.640 1.00 124.58 1171 SER A O 1
ATOM 18473 N N . MET A 1 1172 ? 59.576 83.220 73.543 1.00 130.60 1172 MET A N 1
ATOM 18474 C CA . MET A 1 1172 ? 58.669 84.115 74.254 1.00 130.60 1172 MET A CA 1
ATOM 18475 C C . MET A 1 1172 ? 57.815 83.377 75.281 1.00 130.60 1172 MET A C 1
ATOM 18476 O O . MET A 1 1172 ? 56.754 83.886 75.662 1.00 130.60 1172 MET A O 1
ATOM 18490 N N . SER A 1 1173 ? 58.236 82.188 75.731 1.00 129.16 1173 SER A N 1
ATOM 18491 C CA . SER A 1 1173 ? 57.475 81.432 76.719 1.00 129.16 1173 SER A CA 1
ATOM 18492 C C . SER A 1 1173 ? 58.382 80.825 77.785 1.00 129.16 1173 SER A C 1
ATOM 18493 O O . SER A 1 1173 ? 58.051 79.786 78.368 1.00 129.16 1173 SER A O 1
ATOM 18501 N N . THR A 1 1174 ? 59.519 81.465 78.062 1.00 132.37 1174 THR A N 1
ATOM 18502 C CA . THR A 1 1174 ? 60.445 81.031 79.108 1.00 132.37 1174 THR A CA 1
ATOM 18503 C C . THR A 1 1174 ? 60.901 79.588 78.876 1.00 132.37 1174 THR A C 1
ATOM 18504 O O . THR A 1 1174 ? 60.676 78.693 79.693 1.00 132.37 1174 THR A O 1
ATOM 18515 N N . GLN A 1 1175 ? 61.550 79.380 77.732 1.00 121.58 1175 GLN A N 1
ATOM 18516 C CA . GLN A 1 1175 ? 62.029 78.066 77.319 1.00 121.58 1175 GLN A CA 1
ATOM 18517 C C . GLN A 1 1175 ? 63.449 78.170 76.780 1.00 121.58 1175 GLN A C 1
ATOM 18518 O O . GLN A 1 1175 ? 63.811 77.521 75.794 1.00 121.58 1175 GLN A O 1
ATOM 18532 N N . LEU A 1 1176 ? 64.281 78.970 77.441 1.00 118.70 1176 LEU A N 1
ATOM 18533 C CA . LEU A 1 1176 ? 65.579 79.367 76.915 1.00 118.70 1176 LEU A CA 1
ATOM 18534 C C . LEU A 1 1176 ? 66.695 78.378 77.244 1.00 118.70 1176 LEU A C 1
ATOM 18535 O O . LEU A 1 1176 ? 67.869 78.706 77.039 1.00 118.70 1176 LEU A O 1
ATOM 18551 N N . PHE A 1 1177 ? 66.360 77.189 77.752 1.00 110.62 1177 PHE A N 1
ATOM 18552 C CA . PHE A 1 1177 ? 67.277 76.145 78.213 1.00 110.62 1177 PHE A CA 1
ATOM 18553 C C . PHE A 1 1177 ? 67.909 76.485 79.559 1.00 110.62 1177 PHE A C 1
ATOM 18554 O O . PHE A 1 1177 ? 68.632 75.653 80.123 1.00 110.62 1177 PHE A O 1
ATOM 18571 N N . HIS A 1 1178 ? 67.644 77.668 80.102 1.00 120.93 1178 HIS A N 1
ATOM 18572 C CA . HIS A 1 1178 ? 67.939 78.037 81.476 1.00 120.93 1178 HIS A CA 1
ATOM 18573 C C . HIS A 1 1178 ? 66.706 78.762 82.000 1.00 120.93 1178 HIS A C 1
ATOM 18574 O O . HIS A 1 1178 ? 65.664 78.800 81.340 1.00 120.93 1178 HIS A O 1
ATOM 18588 N N . ALA A 1 1179 ? 66.803 79.333 83.198 1.00 124.52 1179 ALA A N 1
ATOM 18589 C CA . ALA A 1 1179 ? 65.818 80.327 83.630 1.00 124.52 1179 ALA A CA 1
ATOM 18590 C C . ALA A 1 1179 ? 66.568 81.417 84.388 1.00 124.52 1179 ALA A C 1
ATOM 18591 O O . ALA A 1 1179 ? 66.812 81.300 85.592 1.00 124.52 1179 ALA A O 1
ATOM 18598 N N . TRP A 1 1180 ? 66.936 82.474 83.665 1.00 124.68 1180 TRP A N 1
ATOM 18599 C CA . TRP A 1 1180 ? 67.475 83.698 84.243 1.00 124.68 1180 TRP A CA 1
ATOM 18600 C C . TRP A 1 1180 ? 66.570 84.896 84.003 1.00 124.68 1180 TRP A C 1
ATOM 18601 O O . TRP A 1 1180 ? 66.231 85.613 84.951 1.00 124.68 1180 TRP A O 1
ATOM 18622 N N . GLU A 1 1181 ? 66.168 85.128 82.756 1.00 131.76 1181 GLU A N 1
ATOM 18623 C CA . GLU A 1 1181 ? 65.297 86.240 82.397 1.00 131.76 1181 GLU A CA 1
ATOM 18624 C C . GLU A 1 1181 ? 64.566 85.861 81.115 1.00 131.76 1181 GLU A C 1
ATOM 18625 O O . GLU A 1 1181 ? 64.801 84.796 80.537 1.00 131.76 1181 GLU A O 1
ATOM 18637 N N . LYS A 1 1182 ? 63.674 86.746 80.670 1.00 130.74 1182 LYS A N 1
ATOM 18638 C CA . LYS A 1 1182 ? 62.864 86.526 79.480 1.00 130.74 1182 LYS A CA 1
ATOM 18639 C C . LYS A 1 1182 ? 63.014 87.714 78.533 1.00 130.74 1182 LYS A C 1
ATOM 18640 O O . LYS A 1 1182 ? 63.746 88.670 78.804 1.00 130.74 1182 LYS A O 1
ATOM 18659 N N . VAL A 1 1183 ? 62.302 87.639 77.410 1.00 129.51 1183 VAL A N 1
ATOM 18660 C CA . VAL A 1 1183 ? 62.423 88.561 76.283 1.00 129.51 1183 VAL A CA 1
ATOM 18661 C C . VAL A 1 1183 ? 61.047 89.014 75.809 1.00 129.51 1183 VAL A C 1
ATOM 18662 O O . VAL A 1 1183 ? 60.752 89.020 74.613 1.00 129.51 1183 VAL A O 1
ATOM 18667 N N . THR A 1 1184 ? 60.182 89.382 76.761 1.00 124.82 1184 THR A N 1
ATOM 18668 C CA . THR A 1 1184 ? 58.748 89.515 76.502 1.00 124.82 1184 THR A CA 1
ATOM 18669 C C . THR A 1 1184 ? 58.444 90.418 75.308 1.00 124.82 1184 THR A C 1
ATOM 18670 O O . THR A 1 1184 ? 57.813 89.986 74.336 1.00 124.82 1184 THR A O 1
ATOM 18681 N N . ASN A 1 1185 ? 58.877 91.677 75.362 1.00 117.60 1185 ASN A N 1
ATOM 18682 C CA . ASN A 1 1185 ? 58.591 92.650 74.317 1.00 117.60 1185 ASN A CA 1
ATOM 18683 C C . ASN A 1 1185 ? 59.879 93.326 73.872 1.00 117.60 1185 ASN A C 1
ATOM 18684 O O . ASN A 1 1185 ? 60.951 93.100 74.438 1.00 117.60 1185 ASN A O 1
ATOM 18695 N N . VAL A 1 1186 ? 59.761 94.163 72.837 1.00 114.01 1186 VAL A N 1
ATOM 18696 C CA . VAL A 1 1186 ? 60.877 94.981 72.375 1.00 114.01 1186 VAL A CA 1
ATOM 18697 C C . VAL A 1 1186 ? 60.536 96.453 72.538 1.00 114.01 1186 VAL A C 1
ATOM 18698 O O . VAL A 1 1186 ? 61.222 97.180 73.264 1.00 114.01 1186 VAL A O 1
ATOM 18711 N N . HIS A 1 1187 ? 59.470 96.904 71.879 1.00 112.97 1187 HIS A N 1
ATOM 18712 C CA . HIS A 1 1187 ? 59.031 98.286 72.026 1.00 112.97 1187 HIS A CA 1
ATOM 18713 C C . HIS A 1 1187 ? 57.709 98.506 71.302 1.00 112.97 1187 HIS A C 1
ATOM 18714 O O . HIS A 1 1187 ? 57.396 97.858 70.291 1.00 112.97 1187 HIS A O 1
ATOM 18728 N N . VAL A 1 1188 ? 57.008 99.537 71.766 1.00 112.56 1188 VAL A N 1
ATOM 18729 C CA . VAL A 1 1188 ? 55.694 99.868 71.237 1.00 112.56 1188 VAL A CA 1
ATOM 18730 C C . VAL A 1 1188 ? 55.826 100.466 69.846 1.00 112.56 1188 VAL A C 1
ATOM 18731 O O . VAL A 1 1188 ? 55.017 100.188 68.952 1.00 112.56 1188 VAL A O 1
ATOM 18744 N N . VAL A 1 1189 ? 56.854 101.282 69.634 1.00 110.76 1189 VAL A N 1
ATOM 18745 C CA . VAL A 1 1189 ? 57.029 101.931 68.344 1.00 110.76 1189 VAL A CA 1
ATOM 18746 C C . VAL A 1 1189 ? 57.384 100.900 67.285 1.00 110.76 1189 VAL A C 1
ATOM 18747 O O . VAL A 1 1189 ? 56.892 100.957 66.151 1.00 110.76 1189 VAL A O 1
ATOM 18760 N N . LYS A 1 1190 ? 58.237 99.938 67.633 1.00 112.76 1190 LYS A N 1
ATOM 18761 C CA . LYS A 1 1190 ? 58.574 98.896 66.674 1.00 112.76 1190 LYS A CA 1
ATOM 18762 C C . LYS A 1 1190 ? 57.367 98.016 66.376 1.00 112.76 1190 LYS A C 1
ATOM 18763 O O . LYS A 1 1190 ? 57.164 97.599 65.228 1.00 112.76 1190 LYS A O 1
ATOM 18782 N N . ARG A 1 1191 ? 56.519 97.767 67.377 1.00 112.57 1191 ARG A N 1
ATOM 18783 C CA . ARG A 1 1191 ? 55.299 97.015 67.095 1.00 112.57 1191 ARG A CA 1
ATOM 18784 C C . ARG A 1 1191 ? 54.374 97.794 66.160 1.00 112.57 1191 ARG A C 1
ATOM 18785 O O . ARG A 1 1191 ? 53.769 97.221 65.238 1.00 112.57 1191 ARG A O 1
ATOM 18806 N N . ALA A 1 1192 ? 54.286 99.108 66.354 1.00 111.60 1192 ALA A N 1
ATOM 18807 C CA . ALA A 1 1192 ? 53.447 99.926 65.487 1.00 111.60 1192 ALA A CA 1
ATOM 18808 C C . ALA A 1 1192 ? 53.974 99.925 64.060 1.00 111.60 1192 ALA A C 1
ATOM 18809 O O . ALA A 1 1192 ? 53.202 99.854 63.093 1.00 111.60 1192 ALA A O 1
ATOM 18816 N N . LEU A 1 1193 ? 55.291 100.007 63.911 1.00 111.76 1193 LEU A N 1
ATOM 18817 C CA . LEU A 1 1193 ? 55.876 99.923 62.582 1.00 111.76 1193 LEU A CA 1
ATOM 18818 C C . LEU A 1 1193 ? 55.601 98.572 61.943 1.00 111.76 1193 LEU A C 1
ATOM 18819 O O . LEU A 1 1193 ? 55.425 98.486 60.724 1.00 111.76 1193 LEU A O 1
ATOM 18835 N N . SER A 1 1194 ? 55.568 97.505 62.738 1.00 114.44 1194 SER A N 1
ATOM 18836 C CA . SER A 1 1194 ? 55.200 96.213 62.175 1.00 114.44 1194 SER A CA 1
ATOM 18837 C C . SER A 1 1194 ? 53.769 96.241 61.647 1.00 114.44 1194 SER A C 1
ATOM 18838 O O . SER A 1 1194 ? 53.471 95.672 60.587 1.00 114.44 1194 SER A O 1
ATOM 18846 N N . LEU A 1 1195 ? 52.866 96.907 62.367 1.00 112.27 1195 LEU A N 1
ATOM 18847 C CA . LEU A 1 1195 ? 51.511 97.066 61.838 1.00 112.27 1195 LEU A CA 1
ATOM 18848 C C . LEU A 1 1195 ? 51.532 97.800 60.503 1.00 112.27 1195 LEU A C 1
ATOM 18849 O O . LEU A 1 1195 ? 50.871 97.392 59.533 1.00 112.27 1195 LEU A O 1
ATOM 18865 N N . LYS A 1 1196 ? 52.299 98.887 60.434 1.00 115.50 1196 LYS A N 1
ATOM 18866 C CA . LYS A 1 1196 ? 52.413 99.615 59.176 1.00 115.50 1196 LYS A CA 1
ATOM 18867 C C . LYS A 1 1196 ? 52.969 98.727 58.072 1.00 115.50 1196 LYS A C 1
ATOM 18868 O O . LYS A 1 1196 ? 52.621 98.898 56.898 1.00 115.50 1196 LYS A O 1
ATOM 18887 N N . GLU A 1 1197 ? 53.827 97.773 58.431 1.00 117.29 1197 GLU A N 1
ATOM 18888 C CA . GLU A 1 1197 ? 54.290 96.789 57.459 1.00 117.29 1197 GLU A CA 1
ATOM 18889 C C . GLU A 1 1197 ? 53.153 95.877 57.027 1.00 117.29 1197 GLU A C 1
ATOM 18890 O O . GLU A 1 1197 ? 53.156 95.373 55.899 1.00 117.29 1197 GLU A O 1
ATOM 18902 N N . SER A 1 1198 ? 52.181 95.660 57.909 1.00 113.37 1198 SER A N 1
ATOM 18903 C CA . SER A 1 1198 ? 51.029 94.807 57.620 1.00 113.37 1198 SER A CA 1
ATOM 18904 C C . SER A 1 1198 ? 49.775 95.630 57.355 1.00 113.37 1198 SER A C 1
ATOM 18905 O O . SER A 1 1198 ? 48.660 95.234 57.705 1.00 113.37 1198 SER A O 1
ATOM 18913 N N . ILE A 1 1199 ? 49.944 96.793 56.728 1.00 112.67 1199 ILE A N 1
ATOM 18914 C CA . ILE A 1 1199 ? 48.801 97.646 56.402 1.00 112.67 1199 ILE A CA 1
ATOM 18915 C C . ILE A 1 1199 ? 47.981 97.058 55.253 1.00 112.67 1199 ILE A C 1
ATOM 18916 O O . ILE A 1 1199 ? 46.754 96.956 55.346 1.00 112.67 1199 ILE A O 1
ATOM 18932 N N . ASN A 1 1200 ? 48.626 96.667 54.156 1.00 113.50 1200 ASN A N 1
ATOM 18933 C CA . ASN A 1 1200 ? 47.910 96.330 52.929 1.00 113.50 1200 ASN A CA 1
ATOM 18934 C C . ASN A 1 1200 ? 47.495 94.872 52.839 1.00 113.50 1200 ASN A C 1
ATOM 18935 O O . ASN A 1 1200 ? 46.817 94.498 51.877 1.00 113.50 1200 ASN A O 1
ATOM 18946 N N . TRP A 1 1201 ? 47.891 94.040 53.798 1.00 117.93 1201 TRP A N 1
ATOM 18947 C CA . TRP A 1 1201 ? 47.498 92.637 53.766 1.00 117.93 1201 TRP A CA 1
ATOM 18948 C C . TRP A 1 1201 ? 45.983 92.497 53.824 1.00 117.93 1201 TRP A C 1
ATOM 18949 O O . TRP A 1 1201 ? 45.381 91.801 52.999 1.00 117.93 1201 TRP A O 1
ATOM 18970 N N . PHE A 1 1202 ? 45.351 93.157 54.798 1.00 112.26 1202 PHE A N 1
ATOM 18971 C CA . PHE A 1 1202 ? 43.915 93.028 55.003 1.00 112.26 1202 PHE A CA 1
ATOM 18972 C C . PHE A 1 1202 ? 43.241 94.367 55.282 1.00 112.26 1202 PHE A C 1
ATOM 18973 O O . PHE A 1 1202 ? 42.132 94.388 55.825 1.00 112.26 1202 PHE A O 1
ATOM 18990 N N . ILE A 1 1203 ? 43.880 95.482 54.941 1.00 111.42 1203 ILE A N 1
ATOM 18991 C CA . ILE A 1 1203 ? 43.299 96.806 55.113 1.00 111.42 1203 ILE A CA 1
ATOM 18992 C C . ILE A 1 1203 ? 43.680 97.650 53.907 1.00 111.42 1203 ILE A C 1
ATOM 18993 O O . ILE A 1 1203 ? 44.778 97.523 53.359 1.00 111.42 1203 ILE A O 1
ATOM 19009 N N . THR A 1 1204 ? 42.767 98.523 53.502 1.00 111.50 1204 THR A N 1
ATOM 19010 C CA . THR A 1 1204 ? 42.997 99.408 52.375 1.00 111.50 1204 THR A CA 1
ATOM 19011 C C . THR A 1 1204 ? 43.655 100.694 52.854 1.00 111.50 1204 THR A C 1
ATOM 19012 O O . THR A 1 1204 ? 43.514 101.091 54.013 1.00 111.50 1204 THR A O 1
ATOM 19023 N N . ARG A 1 1205 ? 44.379 101.347 51.944 1.00 116.38 1205 ARG A N 1
ATOM 19024 C CA . ARG A 1 1205 ? 45.209 102.479 52.342 1.00 116.38 1205 ARG A CA 1
ATOM 19025 C C . ARG A 1 1205 ? 44.357 103.655 52.798 1.00 116.38 1205 ARG A C 1
ATOM 19026 O O . ARG A 1 1205 ? 44.469 104.113 53.939 1.00 116.38 1205 ARG A O 1
ATOM 19047 N N . ASP A 1 1206 ? 43.498 104.163 51.919 1.00 115.53 1206 ASP A N 1
ATOM 19048 C CA . ASP A 1 1206 ? 42.648 105.302 52.262 1.00 115.53 1206 ASP A CA 1
ATOM 19049 C C . ASP A 1 1206 ? 41.463 104.807 53.085 1.00 115.53 1206 ASP A C 1
ATOM 19050 O O . ASP A 1 1206 ? 40.331 104.695 52.608 1.00 115.53 1206 ASP A O 1
ATOM 19059 N N . SER A 1 1207 ? 41.726 104.519 54.357 1.00 117.13 1207 SER A N 1
ATOM 19060 C CA . SER A 1 1207 ? 40.659 104.099 55.252 1.00 117.13 1207 SER A CA 1
ATOM 19061 C C . SER A 1 1207 ? 40.887 104.662 56.649 1.00 117.13 1207 SER A C 1
ATOM 19062 O O . SER A 1 1207 ? 41.890 105.330 56.942 1.00 117.13 1207 SER A O 1
ATOM 19070 N N . ASN A 1 1208 ? 39.998 104.246 57.548 1.00 118.22 1208 ASN A N 1
ATOM 19071 C CA . ASN A 1 1208 ? 39.990 104.764 58.902 1.00 118.22 1208 ASN A CA 1
ATOM 19072 C C . ASN A 1 1208 ? 41.039 104.077 59.748 1.00 118.22 1208 ASN A C 1
ATOM 19073 O O . ASN A 1 1208 ? 41.635 104.708 60.623 1.00 118.22 1208 ASN A O 1
ATOM 19084 N N . LEU A 1 1209 ? 41.309 102.804 59.481 1.00 114.86 1209 LEU A N 1
ATOM 19085 C CA . LEU A 1 1209 ? 42.304 102.101 60.274 1.00 114.86 1209 LEU A CA 1
ATOM 19086 C C . LEU A 1 1209 ? 43.707 102.542 59.888 1.00 114.86 1209 LEU A C 1
ATOM 19087 O O . LEU A 1 1209 ? 44.581 102.665 60.750 1.00 114.86 1209 LEU A O 1
ATOM 19103 N N . ALA A 1 1210 ? 43.940 102.794 58.601 1.00 115.34 1210 ALA A N 1
ATOM 19104 C CA . ALA A 1 1210 ? 45.201 103.401 58.190 1.00 115.34 1210 ALA A CA 1
ATOM 19105 C C . ALA A 1 1210 ? 45.367 104.775 58.821 1.00 115.34 1210 ALA A C 1
ATOM 19106 O O . ALA A 1 1210 ? 46.443 105.113 59.337 1.00 115.34 1210 ALA A O 1
ATOM 19113 N N . GLN A 1 1211 ? 44.302 105.585 58.791 1.00 117.49 1211 GLN A N 1
ATOM 19114 C CA . GLN A 1 1211 ? 44.357 106.874 59.471 1.00 117.49 1211 GLN A CA 1
ATOM 19115 C C . GLN A 1 1211 ? 44.693 106.691 60.945 1.00 117.49 1211 GLN A C 1
ATOM 19116 O O . GLN A 1 1211 ? 45.477 107.458 61.514 1.00 117.49 1211 GLN A O 1
ATOM 19130 N N . ALA A 1 1212 ? 44.137 105.650 61.564 1.00 117.20 1212 ALA A N 1
ATOM 19131 C CA . ALA A 1 1212 ? 44.364 105.400 62.981 1.00 117.20 1212 ALA A CA 1
ATOM 19132 C C . ALA A 1 1212 ? 45.811 105.023 63.255 1.00 117.20 1212 ALA A C 1
ATOM 19133 O O . ALA A 1 1212 ? 46.411 105.511 64.215 1.00 117.20 1212 ALA A O 1
ATOM 19140 N N . LEU A 1 1213 ? 46.382 104.141 62.437 1.00 113.77 1213 LEU A N 1
ATOM 19141 C CA . LEU A 1 1213 ? 47.762 103.724 62.658 1.00 113.77 1213 LEU A CA 1
ATOM 19142 C C . LEU A 1 1213 ? 48.714 104.894 62.471 1.00 113.77 1213 LEU A C 1
ATOM 19143 O O . LEU A 1 1213 ? 49.676 105.058 63.238 1.00 113.77 1213 LEU A O 1
ATOM 19159 N N . ILE A 1 1214 ? 48.463 105.721 61.457 1.00 117.18 1214 ILE A N 1
ATOM 19160 C CA . ILE A 1 1214 ? 49.314 106.887 61.252 1.00 117.18 1214 ILE A CA 1
ATOM 19161 C C . ILE A 1 1214 ? 49.177 107.843 62.428 1.00 117.18 1214 ILE A C 1
ATOM 19162 O O . ILE A 1 1214 ? 50.175 108.372 62.934 1.00 117.18 1214 ILE A O 1
ATOM 19178 N N . ARG A 1 1215 ? 47.946 108.060 62.901 1.00 116.58 1215 ARG A N 1
ATOM 19179 C CA . ARG A 1 1215 ? 47.746 108.904 64.072 1.00 116.58 1215 ARG A CA 1
ATOM 19180 C C . ARG A 1 1215 ? 48.461 108.330 65.285 1.00 116.58 1215 ARG A C 1
ATOM 19181 O O . ARG A 1 1215 ? 48.993 109.075 66.111 1.00 116.58 1215 ARG A O 1
ATOM 19202 N N . ASN A 1 1216 ? 48.511 107.004 65.392 1.00 115.45 1216 ASN A N 1
ATOM 19203 C CA . ASN A 1 1216 ? 49.125 106.370 66.552 1.00 115.45 1216 ASN A CA 1
ATOM 19204 C C . ASN A 1 1216 ? 50.630 106.587 66.554 1.00 115.45 1216 ASN A C 1
ATOM 19205 O O . ASN A 1 1216 ? 51.207 107.038 67.554 1.00 115.45 1216 ASN A O 1
ATOM 19216 N N . ILE A 1 1217 ? 51.285 106.284 65.434 1.00 114.88 1217 ILE A N 1
ATOM 19217 C CA . ILE A 1 1217 ? 52.732 106.456 65.400 1.00 114.88 1217 ILE A CA 1
ATOM 19218 C C . ILE A 1 1217 ? 53.102 107.930 65.441 1.00 114.88 1217 ILE A C 1
ATOM 19219 O O . ILE A 1 1217 ? 54.186 108.287 65.918 1.00 114.88 1217 ILE A O 1
ATOM 19235 N N . MET A 1 1218 ? 52.226 108.814 64.961 1.00 118.49 1218 MET A N 1
ATOM 19236 C CA . MET A 1 1218 ? 52.496 110.239 65.074 1.00 118.49 1218 MET A CA 1
ATOM 19237 C C . MET A 1 1218 ? 52.233 110.759 66.478 1.00 118.49 1218 MET A C 1
ATOM 19238 O O . MET A 1 1218 ? 52.801 111.786 66.863 1.00 118.49 1218 MET A O 1
ATOM 19252 N N . SER A 1 1219 ? 51.391 110.073 67.249 1.00 116.97 1219 SER A N 1
ATOM 19253 C CA . SER A 1 1219 ? 51.191 110.434 68.643 1.00 116.97 1219 SER A CA 1
ATOM 19254 C C . SER A 1 1219 ? 52.368 109.998 69.496 1.00 116.97 1219 SER A C 1
ATOM 19255 O O . SER A 1 1219 ? 52.815 110.745 70.372 1.00 116.97 1219 SER A O 1
ATOM 19263 N N . LEU A 1 1220 ? 52.891 108.801 69.246 1.00 111.01 1220 LEU A N 1
ATOM 19264 C CA . LEU A 1 1220 ? 54.077 108.336 69.954 1.00 111.01 1220 LEU A CA 1
ATOM 19265 C C . LEU A 1 1220 ? 55.362 108.926 69.397 1.00 111.01 1220 LEU A C 1
ATOM 19266 O O . LEU A 1 1220 ? 56.445 108.442 69.732 1.00 111.01 1220 LEU A O 1
ATOM 19282 N N . THR A 1 1221 ? 55.268 109.927 68.532 1.00 115.36 1221 THR A N 1
ATOM 19283 C CA . THR A 1 1221 ? 56.408 110.716 68.105 1.00 115.36 1221 THR A CA 1
ATOM 19284 C C . THR A 1 1221 ? 55.923 112.149 67.953 1.00 115.36 1221 THR A C 1
ATOM 19285 O O . THR A 1 1221 ? 54.819 112.498 68.381 1.00 115.36 1221 THR A O 1
ATOM 19296 N N . GLY A 1 1222 ? 56.753 112.989 67.348 1.00 119.12 1222 GLY A N 1
ATOM 19297 C CA . GLY A 1 1222 ? 56.355 114.339 67.040 1.00 119.12 1222 GLY A CA 1
ATOM 19298 C C . GLY A 1 1222 ? 55.658 114.384 65.700 1.00 119.12 1222 GLY A C 1
ATOM 19299 O O . GLY A 1 1222 ? 55.821 113.486 64.869 1.00 119.12 1222 GLY A O 1
ATOM 19303 N N . PRO A 1 1223 ? 54.864 115.426 65.452 1.00 123.17 1223 PRO A N 1
ATOM 19304 C CA . PRO A 1 1223 ? 54.219 115.536 64.139 1.00 123.17 1223 PRO A CA 1
ATOM 19305 C C . PRO A 1 1223 ? 55.210 115.727 63.010 1.00 123.17 1223 PRO A C 1
ATOM 19306 O O . PRO A 1 1223 ? 54.848 115.521 61.845 1.00 123.17 1223 PRO A O 1
ATOM 19317 N N . ASP A 1 1224 ? 56.445 116.115 63.316 1.00 125.61 1224 ASP A N 1
ATOM 19318 C CA . ASP A 1 1224 ? 57.509 116.195 62.318 1.00 125.61 1224 ASP A CA 1
ATOM 19319 C C . ASP A 1 1224 ? 58.289 114.885 62.232 1.00 125.61 1224 ASP A C 1
ATOM 19320 O O . ASP A 1 1224 ? 59.513 114.860 62.348 1.00 125.61 1224 ASP A O 1
ATOM 19329 N N . PHE A 1 1225 ? 57.573 113.781 62.009 1.00 122.62 1225 PHE A N 1
ATOM 19330 C CA . PHE A 1 1225 ? 58.221 112.492 61.810 1.00 122.62 1225 PHE A CA 1
ATOM 19331 C C . PHE A 1 1225 ? 58.353 112.189 60.321 1.00 122.62 1225 PHE A C 1
ATOM 19332 O O . PHE A 1 1225 ? 57.408 112.419 59.559 1.00 122.62 1225 PHE A O 1
ATOM 19349 N N . PRO A 1 1226 ? 59.494 111.674 59.844 1.00 123.69 1226 PRO A N 1
ATOM 19350 C CA . PRO A 1 1226 ? 59.594 111.303 58.418 1.00 123.69 1226 PRO A CA 1
ATOM 19351 C C . PRO A 1 1226 ? 58.978 109.939 58.112 1.00 123.69 1226 PRO A C 1
ATOM 19352 O O . PRO A 1 1226 ? 59.645 108.909 58.026 1.00 123.69 1226 PRO A O 1
ATOM 19363 N N . LEU A 1 1227 ? 57.655 109.925 57.964 1.00 121.93 1227 LEU A N 1
ATOM 19364 C CA . LEU A 1 1227 ? 56.943 108.696 57.650 1.00 121.93 1227 LEU A CA 1
ATOM 19365 C C . LEU A 1 1227 ? 57.449 108.097 56.338 1.00 121.93 1227 LEU A C 1
ATOM 19366 O O . LEU A 1 1227 ? 58.030 108.779 55.494 1.00 121.93 1227 LEU A O 1
ATOM 19382 N N . GLU A 1 1228 ? 57.206 106.801 56.168 1.00 120.39 1228 GLU A N 1
ATOM 19383 C CA . GLU A 1 1228 ? 57.850 106.022 55.119 1.00 120.39 1228 GLU A CA 1
ATOM 19384 C C . GLU A 1 1228 ? 57.025 105.905 53.847 1.00 120.39 1228 GLU A C 1
ATOM 19385 O O . GLU A 1 1228 ? 57.423 105.163 52.945 1.00 120.39 1228 GLU A O 1
ATOM 19397 N N . GLU A 1 1229 ? 55.903 106.616 53.738 1.00 129.10 1229 GLU A N 1
ATOM 19398 C CA . GLU A 1 1229 ? 55.074 106.548 52.537 1.00 129.10 1229 GLU A CA 1
ATOM 19399 C C . GLU A 1 1229 ? 54.637 105.108 52.264 1.00 129.10 1229 GLU A C 1
ATOM 19400 O O . GLU A 1 1229 ? 54.991 104.504 51.249 1.00 129.10 1229 GLU A O 1
ATOM 19412 N N . ALA A 1 1230 ? 53.874 104.560 53.222 1.00 124.92 1230 ALA A N 1
ATOM 19413 C CA . ALA A 1 1230 ? 53.542 103.144 53.349 1.00 124.92 1230 ALA A CA 1
ATOM 19414 C C . ALA A 1 1230 ? 53.164 102.531 52.006 1.00 124.92 1230 ALA A C 1
ATOM 19415 O O . ALA A 1 1230 ? 52.496 103.173 51.187 1.00 124.92 1230 ALA A O 1
ATOM 19422 N N . PRO A 1 1231 ? 53.577 101.289 51.754 1.00 120.97 1231 PRO A N 1
ATOM 19423 C CA . PRO A 1 1231 ? 53.839 100.848 50.379 1.00 120.97 1231 PRO A CA 1
ATOM 19424 C C . PRO A 1 1231 ? 52.618 100.772 49.482 1.00 120.97 1231 PRO A C 1
ATOM 19425 O O . PRO A 1 1231 ? 51.484 101.004 49.912 1.00 120.97 1231 PRO A O 1
ATOM 19436 N N . VAL A 1 1232 ? 52.869 100.428 48.220 1.00 123.65 1232 VAL A N 1
ATOM 19437 C CA . VAL A 1 1232 ? 51.872 100.470 47.158 1.00 123.65 1232 VAL A CA 1
ATOM 19438 C C . VAL A 1 1232 ? 51.716 99.072 46.573 1.00 123.65 1232 VAL A C 1
ATOM 19439 O O . VAL A 1 1232 ? 51.385 98.913 45.392 1.00 123.65 1232 VAL A O 1
ATOM 19452 N N . PHE A 1 1233 ? 51.952 98.052 47.393 1.00 123.22 1233 PHE A N 1
ATOM 19453 C CA . PHE A 1 1233 ? 51.840 96.658 46.990 1.00 123.22 1233 PHE A CA 1
ATOM 19454 C C . PHE A 1 1233 ? 50.597 96.039 47.607 1.00 123.22 1233 PHE A C 1
ATOM 19455 O O . PHE A 1 1233 ? 49.918 96.641 48.442 1.00 123.22 1233 PHE A O 1
ATOM 19472 N N . LYS A 1 1234 ? 50.315 94.807 47.190 1.00 125.36 1234 LYS A N 1
ATOM 19473 C CA . LYS A 1 1234 ? 49.088 94.125 47.589 1.00 125.36 1234 LYS A CA 1
ATOM 19474 C C . LYS A 1 1234 ? 49.372 92.627 47.599 1.00 125.36 1234 LYS A C 1
ATOM 19475 O O . LYS A 1 1234 ? 49.423 91.999 46.538 1.00 125.36 1234 LYS A O 1
ATOM 19494 N N . ARG A 1 1235 ? 49.553 92.067 48.791 1.00 122.53 1235 ARG A N 1
ATOM 19495 C CA . ARG A 1 1235 ? 49.651 90.617 48.944 1.00 122.53 1235 ARG A CA 1
ATOM 19496 C C . ARG A 1 1235 ? 48.278 90.012 49.205 1.00 122.53 1235 ARG A C 1
ATOM 19497 O O . ARG A 1 1235 ? 48.056 89.277 50.164 1.00 122.53 1235 ARG A O 1
ATOM 19518 N N . THR A 1 1236 ? 47.342 90.313 48.305 1.00 127.75 1236 THR A N 1
ATOM 19519 C CA . THR A 1 1236 ? 45.999 89.761 48.422 1.00 127.75 1236 THR A CA 1
ATOM 19520 C C . THR A 1 1236 ? 46.014 88.240 48.352 1.00 127.75 1236 THR A C 1
ATOM 19521 O O . THR A 1 1236 ? 45.129 87.583 48.913 1.00 127.75 1236 THR A O 1
ATOM 19532 N N . GLY A 1 1237 ? 47.007 87.669 47.679 1.00 123.71 1237 GLY A N 1
ATOM 19533 C CA . GLY A 1 1237 ? 47.139 86.231 47.576 1.00 123.71 1237 GLY A CA 1
ATOM 19534 C C . GLY A 1 1237 ? 47.953 85.621 48.696 1.00 123.71 1237 GLY A C 1
ATOM 19535 O O . GLY A 1 1237 ? 49.069 85.147 48.463 1.00 123.71 1237 GLY A O 1
ATOM 19539 N N . SER A 1 1238 ? 47.423 85.627 49.916 1.00 121.14 1238 SER A N 1
ATOM 19540 C CA . SER A 1 1238 ? 48.155 85.079 51.048 1.00 121.14 1238 SER A CA 1
ATOM 19541 C C . SER A 1 1238 ? 47.178 84.734 52.159 1.00 121.14 1238 SER A C 1
ATOM 19542 O O . SER A 1 1238 ? 45.988 85.046 52.093 1.00 121.14 1238 SER A O 1
ATOM 19550 N N . ALA A 1 1239 ? 47.711 84.091 53.191 1.00 117.15 1239 ALA A N 1
ATOM 19551 C CA . ALA A 1 1239 ? 46.919 83.636 54.324 1.00 117.15 1239 ALA A CA 1
ATOM 19552 C C . ALA A 1 1239 ? 46.680 84.800 55.278 1.00 117.15 1239 ALA A C 1
ATOM 19553 O O . ALA A 1 1239 ? 46.959 85.960 54.966 1.00 117.15 1239 ALA A O 1
ATOM 19560 N N . LEU A 1 1240 ? 46.132 84.495 56.453 1.00 111.54 1240 LEU A N 1
ATOM 19561 C CA . LEU A 1 1240 ? 45.830 85.502 57.459 1.00 111.54 1240 LEU A CA 1
ATOM 19562 C C . LEU A 1 1240 ? 46.332 85.157 58.850 1.00 111.54 1240 LEU A C 1
ATOM 19563 O O . LEU A 1 1240 ? 46.510 86.077 59.656 1.00 111.54 1240 LEU A O 1
ATOM 19579 N N . HIS A 1 1241 ? 46.591 83.885 59.157 1.00 113.65 1241 HIS A N 1
ATOM 19580 C CA . HIS A 1 1241 ? 47.208 83.496 60.419 1.00 113.65 1241 HIS A CA 1
ATOM 19581 C C . HIS A 1 1241 ? 48.718 83.344 60.287 1.00 113.65 1241 HIS A C 1
ATOM 19582 O O . HIS A 1 1241 ? 49.335 82.574 61.030 1.00 113.65 1241 HIS A O 1
ATOM 19596 N N . ARG A 1 1242 ? 49.317 84.060 59.342 1.00 115.69 1242 ARG A N 1
ATOM 19597 C CA . ARG A 1 1242 ? 50.759 84.168 59.178 1.00 115.69 1242 ARG A CA 1
ATOM 19598 C C . ARG A 1 1242 ? 51.193 85.612 59.379 1.00 115.69 1242 ARG A C 1
ATOM 19599 O O . ARG A 1 1242 ? 52.057 86.130 58.670 1.00 115.69 1242 ARG A O 1
ATOM 19620 N N . PHE A 1 1243 ? 50.596 86.268 60.374 1.00 115.13 1243 PHE A N 1
ATOM 19621 C CA . PHE A 1 1243 ? 50.678 87.720 60.489 1.00 115.13 1243 PHE A CA 1
ATOM 19622 C C . PHE A 1 1243 ? 52.110 88.190 60.702 1.00 115.13 1243 PHE A C 1
ATOM 19623 O O . PHE A 1 1243 ? 52.623 89.028 59.951 1.00 115.13 1243 PHE A O 1
ATOM 19640 N N . LYS A 1 1244 ? 52.771 87.666 61.730 1.00 119.14 1244 LYS A N 1
ATOM 19641 C CA . LYS A 1 1244 ? 54.075 88.170 62.127 1.00 119.14 1244 LYS A CA 1
ATOM 19642 C C . LYS A 1 1244 ? 54.882 87.051 62.762 1.00 119.14 1244 LYS A C 1
ATOM 19643 O O . LYS A 1 1244 ? 54.336 86.191 63.455 1.00 119.14 1244 LYS A O 1
ATOM 19662 N N . SER A 1 1245 ? 56.196 87.097 62.553 1.00 125.97 1245 SER A N 1
ATOM 19663 C CA . SER A 1 1245 ? 57.114 86.146 63.178 1.00 125.97 1245 SER A CA 1
ATOM 19664 C C . SER A 1 1245 ? 57.582 86.673 64.534 1.00 125.97 1245 SER A C 1
ATOM 19665 O O . SER A 1 1245 ? 58.774 86.824 64.801 1.00 125.97 1245 SER A O 1
ATOM 19673 N N . ALA A 1 1246 ? 56.605 86.950 65.398 1.00 123.95 1246 ALA A N 1
ATOM 19674 C CA . ALA A 1 1246 ? 56.866 87.521 66.713 1.00 123.95 1246 ALA A CA 1
ATOM 19675 C C . ALA A 1 1246 ? 56.488 86.595 67.856 1.00 123.95 1246 ALA A C 1
ATOM 19676 O O . ALA A 1 1246 ? 57.315 86.351 68.743 1.00 123.95 1246 ALA A O 1
ATOM 19683 N N . ARG A 1 1247 ? 55.266 86.069 67.861 1.00 121.22 1247 ARG A N 1
ATOM 19684 C CA . ARG A 1 1247 ? 54.729 85.408 69.042 1.00 121.22 1247 ARG A CA 1
ATOM 19685 C C . ARG A 1 1247 ? 54.277 83.977 68.814 1.00 121.22 1247 ARG A C 1
ATOM 19686 O O . ARG A 1 1247 ? 54.464 83.137 69.698 1.00 121.22 1247 ARG A O 1
ATOM 19707 N N . TYR A 1 1248 ? 53.678 83.674 67.662 1.00 116.80 1248 TYR A N 1
ATOM 19708 C CA . TYR A 1 1248 ? 53.065 82.371 67.438 1.00 116.80 1248 TYR A CA 1
ATOM 19709 C C . TYR A 1 1248 ? 53.396 81.721 66.105 1.00 116.80 1248 TYR A C 1
ATOM 19710 O O . TYR A 1 1248 ? 53.140 80.522 65.953 1.00 116.80 1248 TYR A O 1
ATOM 19728 N N . SER A 1 1249 ? 53.965 82.447 65.149 1.00 115.73 1249 SER A N 1
ATOM 19729 C CA . SER A 1 1249 ? 54.062 81.925 63.796 1.00 115.73 1249 SER A CA 1
ATOM 19730 C C . SER A 1 1249 ? 55.117 80.829 63.728 1.00 115.73 1249 SER A C 1
ATOM 19731 O O . SER A 1 1249 ? 55.740 80.455 64.726 1.00 115.73 1249 SER A O 1
ATOM 19739 N N . GLU A 1 1250 ? 55.304 80.302 62.520 1.00 112.81 1250 GLU A N 1
ATOM 19740 C CA . GLU A 1 1250 ? 56.244 79.219 62.269 1.00 112.81 1250 GLU A CA 1
ATOM 19741 C C . GLU A 1 1250 ? 55.905 78.022 63.153 1.00 112.81 1250 GLU A C 1
ATOM 19742 O O . GLU A 1 1250 ? 56.685 77.594 64.004 1.00 112.81 1250 GLU A O 1
ATOM 19754 N N . GLY A 1 1251 ? 54.697 77.508 62.945 1.00 107.85 1251 GLY A N 1
ATOM 19755 C CA . GLY A 1 1251 ? 54.218 76.418 63.773 1.00 107.85 1251 GLY A CA 1
ATOM 19756 C C . GLY A 1 1251 ? 55.133 75.211 63.686 1.00 107.85 1251 GLY A C 1
ATOM 19757 O O . GLY A 1 1251 ? 55.596 74.832 62.608 1.00 107.85 1251 GLY A O 1
ATOM 19761 N N . GLY A 1 1252 ? 55.395 74.607 64.842 1.00 101.97 1252 GLY A N 1
ATOM 19762 C CA . GLY A 1 1252 ? 56.259 73.450 64.925 1.00 101.97 1252 GLY A CA 1
ATOM 19763 C C . GLY A 1 1252 ? 57.286 73.532 66.030 1.00 101.97 1252 GLY A C 1
ATOM 19764 O O . GLY A 1 1252 ? 58.046 74.499 66.128 1.00 101.97 1252 GLY A O 1
ATOM 19768 N N . TYR A 1 1253 ? 57.310 72.497 66.866 1.00 103.95 1253 TYR A N 1
ATOM 19769 C CA . TYR A 1 1253 ? 58.227 72.409 67.989 1.00 103.95 1253 TYR A CA 1
ATOM 19770 C C . TYR A 1 1253 ? 58.925 71.062 68.100 1.00 103.95 1253 TYR A C 1
ATOM 19771 O O . TYR A 1 1253 ? 59.896 70.958 68.856 1.00 103.95 1253 TYR A O 1
ATOM 19789 N N . SER A 1 1254 ? 58.476 70.041 67.371 1.00 99.69 1254 SER A N 1
ATOM 19790 C CA . SER A 1 1254 ? 59.138 68.739 67.329 1.00 99.69 1254 SER A CA 1
ATOM 19791 C C . SER A 1 1254 ? 59.252 68.120 68.721 1.00 99.69 1254 SER A C 1
ATOM 19792 O O . SER A 1 1254 ? 60.340 67.877 69.244 1.00 99.69 1254 SER A O 1
ATOM 19800 N N . SER A 1 1255 ? 58.084 67.869 69.312 1.00 97.66 1255 SER A N 1
ATOM 19801 C CA . SER A 1 1255 ? 57.989 67.343 70.668 1.00 97.66 1255 SER A CA 1
ATOM 19802 C C . SER A 1 1255 ? 58.813 66.085 70.899 1.00 97.66 1255 SER A C 1
ATOM 19803 O O . SER A 1 1255 ? 59.088 65.746 72.054 1.00 97.66 1255 SER A O 1
ATOM 19811 N N . VAL A 1 1256 ? 59.171 65.367 69.853 1.00 95.08 1256 VAL A N 1
ATOM 19812 C CA . VAL A 1 1256 ? 59.958 64.148 69.957 1.00 95.08 1256 VAL A CA 1
ATOM 19813 C C . VAL A 1 1256 ? 61.412 64.478 69.654 1.00 95.08 1256 VAL A C 1
ATOM 19814 O O . VAL A 1 1256 ? 61.713 65.404 68.893 1.00 95.08 1256 VAL A O 1
ATOM 19827 N N . CYS A 1 1257 ? 62.322 63.733 70.276 1.00 99.51 1257 CYS A N 1
ATOM 19828 C CA . CYS A 1 1257 ? 63.739 63.969 70.062 1.00 99.51 1257 CYS A CA 1
ATOM 19829 C C . CYS A 1 1257 ? 64.072 63.769 68.586 1.00 99.51 1257 CYS A C 1
ATOM 19830 O O . CYS A 1 1257 ? 63.503 62.883 67.939 1.00 99.51 1257 CYS A O 1
ATOM 19838 N N . PRO A 1 1258 ? 64.992 64.553 68.019 1.00 95.45 1258 PRO A N 1
ATOM 19839 C CA . PRO A 1 1258 ? 65.278 64.416 66.588 1.00 95.45 1258 PRO A CA 1
ATOM 19840 C C . PRO A 1 1258 ? 66.109 63.200 66.219 1.00 95.45 1258 PRO A C 1
ATOM 19841 O O . PRO A 1 1258 ? 66.365 62.990 65.027 1.00 95.45 1258 PRO A O 1
ATOM 19852 N N . ASN A 1 1259 ? 66.435 62.328 67.170 1.00 93.72 1259 ASN A N 1
ATOM 19853 C CA . ASN A 1 1259 ? 67.425 61.299 66.886 1.00 93.72 1259 ASN A CA 1
ATOM 19854 C C . ASN A 1 1259 ? 66.877 60.294 65.884 1.00 93.72 1259 ASN A C 1
ATOM 19855 O O . ASN A 1 1259 ? 67.485 60.053 64.832 1.00 93.72 1259 ASN A O 1
ATOM 19866 N N . LEU A 1 1260 ? 65.670 59.794 66.129 1.00 94.14 1260 LEU A N 1
ATOM 19867 C CA . LEU A 1 1260 ? 65.065 58.888 65.170 1.00 94.14 1260 LEU A CA 1
ATOM 19868 C C . LEU A 1 1260 ? 64.673 59.638 63.913 1.00 94.14 1260 LEU A C 1
ATOM 19869 O O . LEU A 1 1260 ? 64.644 59.055 62.824 1.00 94.14 1260 LEU A O 1
ATOM 19885 N N . LEU A 1 1261 ? 64.406 60.940 64.035 1.00 96.68 1261 LEU A N 1
ATOM 19886 C CA . LEU A 1 1261 ? 64.135 61.736 62.850 1.00 96.68 1261 LEU A CA 1
ATOM 19887 C C . LEU A 1 1261 ? 65.326 61.802 61.909 1.00 96.68 1261 LEU A C 1
ATOM 19888 O O . LEU A 1 1261 ? 65.178 62.310 60.794 1.00 96.68 1261 LEU A O 1
ATOM 19904 N N . SER A 1 1262 ? 66.498 61.314 62.321 1.00 96.77 1262 SER A N 1
ATOM 19905 C CA . SER A 1 1262 ? 67.607 61.212 61.387 1.00 96.77 1262 SER A CA 1
ATOM 19906 C C . SER A 1 1262 ? 67.404 60.123 60.344 1.00 96.77 1262 SER A C 1
ATOM 19907 O O . SER A 1 1262 ? 68.227 60.007 59.431 1.00 96.77 1262 SER A O 1
ATOM 19915 N N . HIS A 1 1263 ? 66.357 59.311 60.467 1.00 95.88 1263 HIS A N 1
ATOM 19916 C CA . HIS A 1 1263 ? 66.098 58.215 59.548 1.00 95.88 1263 HIS A CA 1
ATOM 19917 C C . HIS A 1 1263 ? 64.990 58.516 58.547 1.00 95.88 1263 HIS A C 1
ATOM 19918 O O . HIS A 1 1263 ? 64.625 57.630 57.768 1.00 95.88 1263 HIS A O 1
ATOM 19932 N N . ILE A 1 1264 ? 64.456 59.736 58.535 1.00 95.28 1264 ILE A N 1
ATOM 19933 C CA . ILE A 1 1264 ? 63.160 60.016 57.930 1.00 95.28 1264 ILE A CA 1
ATOM 19934 C C . ILE A 1 1264 ? 63.240 61.246 57.040 1.00 95.28 1264 ILE A C 1
ATOM 19935 O O . ILE A 1 1264 ? 63.902 62.233 57.379 1.00 95.28 1264 ILE A O 1
ATOM 19951 N N . SER A 1 1265 ? 62.546 61.183 55.904 1.00 101.63 1265 SER A N 1
ATOM 19952 C CA . SER A 1 1265 ? 62.237 62.340 55.081 1.00 101.63 1265 SER A CA 1
ATOM 19953 C C . SER A 1 1265 ? 60.730 62.384 54.883 1.00 101.63 1265 SER A C 1
ATOM 19954 O O . SER A 1 1265 ? 60.064 61.348 54.898 1.00 101.63 1265 SER A O 1
ATOM 19962 N N . VAL A 1 1266 ? 60.191 63.588 54.702 1.00 102.33 1266 VAL A N 1
ATOM 19963 C CA . VAL A 1 1266 ? 58.746 63.790 54.673 1.00 102.33 1266 VAL A CA 1
ATOM 19964 C C . VAL A 1 1266 ? 58.404 64.780 53.573 1.00 102.33 1266 VAL A C 1
ATOM 19965 O O . VAL A 1 1266 ? 58.745 65.961 53.675 1.00 102.33 1266 VAL A O 1
ATOM 19978 N N . SER A 1 1267 ? 57.684 64.316 52.558 1.00 106.33 1267 SER A N 1
ATOM 19979 C CA . SER A 1 1267 ? 57.394 65.099 51.370 1.00 106.33 1267 SER A CA 1
ATOM 19980 C C . SER A 1 1267 ? 55.922 65.470 51.290 1.00 106.33 1267 SER A C 1
ATOM 19981 O O . SER A 1 1267 ? 55.040 64.745 51.770 1.00 106.33 1267 SER A O 1
ATOM 19989 N N . THR A 1 1268 ? 55.686 66.614 50.647 1.00 106.92 1268 THR A N 1
ATOM 19990 C CA . THR A 1 1268 ? 54.372 67.211 50.509 1.00 106.92 1268 THR A CA 1
ATOM 19991 C C . THR A 1 1268 ? 54.013 67.524 49.066 1.00 106.92 1268 THR A C 1
ATOM 19992 O O . THR A 1 1268 ? 52.942 68.090 48.824 1.00 106.92 1268 THR A O 1
ATOM 20003 N N . ASP A 1 1269 ? 54.872 67.181 48.104 1.00 114.51 1269 ASP A N 1
ATOM 20004 C CA . ASP A 1 1269 ? 54.624 67.569 46.721 1.00 114.51 1269 ASP A CA 1
ATOM 20005 C C . ASP A 1 1269 ? 53.351 66.939 46.183 1.00 114.51 1269 ASP A C 1
ATOM 20006 O O . ASP A 1 1269 ? 52.745 67.469 45.245 1.00 114.51 1269 ASP A O 1
ATOM 20015 N N . THR A 1 1270 ? 52.940 65.805 46.750 1.00 115.83 1270 THR A N 1
ATOM 20016 C CA . THR A 1 1270 ? 51.656 65.226 46.377 1.00 115.83 1270 THR A CA 1
ATOM 20017 C C . THR A 1 1270 ? 50.531 66.224 46.610 1.00 115.83 1270 THR A C 1
ATOM 20018 O O . THR A 1 1270 ? 49.639 66.386 45.766 1.00 115.83 1270 THR A O 1
ATOM 20029 N N . MET A 1 1271 ? 50.592 66.951 47.727 1.00 115.60 1271 MET A N 1
ATOM 20030 C CA . MET A 1 1271 ? 49.586 67.960 48.024 1.00 115.60 1271 MET A CA 1
ATOM 20031 C C . MET A 1 1271 ? 49.563 69.089 47.006 1.00 115.60 1271 MET A C 1
ATOM 20032 O O . MET A 1 1271 ? 48.642 69.910 47.046 1.00 115.60 1271 MET A O 1
ATOM 20046 N N . SER A 1 1272 ? 50.540 69.152 46.095 1.00 121.44 1272 SER A N 1
ATOM 20047 C CA . SER A 1 1272 ? 50.451 70.085 44.977 1.00 121.44 1272 SER A CA 1
ATOM 20048 C C . SER A 1 1272 ? 49.161 69.890 44.192 1.00 121.44 1272 SER A C 1
ATOM 20049 O O . SER A 1 1272 ? 48.655 70.842 43.585 1.00 121.44 1272 SER A O 1
ATOM 20057 N N . ASP A 1 1273 ? 48.604 68.674 44.207 1.00 124.54 1273 ASP A N 1
ATOM 20058 C CA . ASP A 1 1273 ? 47.333 68.438 43.534 1.00 124.54 1273 ASP A CA 1
ATOM 20059 C C . ASP A 1 1273 ? 46.252 69.395 44.017 1.00 124.54 1273 ASP A C 1
ATOM 20060 O O . ASP A 1 1273 ? 45.362 69.769 43.242 1.00 124.54 1273 ASP A O 1
ATOM 20069 N N . LEU A 1 1274 ? 46.323 69.819 45.284 1.00 122.53 1274 LEU A N 1
ATOM 20070 C CA . LEU A 1 1274 ? 45.319 70.732 45.818 1.00 122.53 1274 LEU A CA 1
ATOM 20071 C C . LEU A 1 1274 ? 45.236 72.006 44.995 1.00 122.53 1274 LEU A C 1
ATOM 20072 O O . LEU A 1 1274 ? 44.147 72.567 44.824 1.00 122.53 1274 LEU A O 1
ATOM 20088 N N . THR A 1 1275 ? 46.366 72.479 44.473 1.00 129.30 1275 THR A N 1
ATOM 20089 C CA . THR A 1 1275 ? 46.335 73.624 43.561 1.00 129.30 1275 THR A CA 1
ATOM 20090 C C . THR A 1 1275 ? 46.213 73.162 42.113 1.00 129.30 1275 THR A C 1
ATOM 20091 O O . THR A 1 1275 ? 47.006 73.529 41.247 1.00 129.30 1275 THR A O 1
ATOM 20102 N N . GLN A 1 1276 ? 45.187 72.350 41.844 1.00 131.52 1276 GLN A N 1
ATOM 20103 C CA . GLN A 1 1276 ? 44.814 72.064 40.465 1.00 131.52 1276 GLN A CA 1
ATOM 20104 C C . GLN A 1 1276 ? 43.961 73.189 39.895 1.00 131.52 1276 GLN A C 1
ATOM 20105 O O . GLN A 1 1276 ? 44.091 73.537 38.716 1.00 131.52 1276 GLN A O 1
ATOM 20119 N N . ASP A 1 1277 ? 43.087 73.761 40.723 1.00 133.10 1277 ASP A N 1
ATOM 20120 C CA . ASP A 1 1277 ? 42.303 74.935 40.375 1.00 133.10 1277 ASP A CA 1
ATOM 20121 C C . ASP A 1 1277 ? 42.752 76.178 41.127 1.00 133.10 1277 ASP A C 1
ATOM 20122 O O . ASP A 1 1277 ? 42.159 77.245 40.942 1.00 133.10 1277 ASP A O 1
ATOM 20131 N N . GLY A 1 1278 ? 43.771 76.071 41.965 1.00 130.00 1278 GLY A N 1
ATOM 20132 C CA . GLY A 1 1278 ? 44.270 77.223 42.715 1.00 130.00 1278 GLY A CA 1
ATOM 20133 C C . GLY A 1 1278 ? 43.506 77.415 44.027 1.00 130.00 1278 GLY A C 1
ATOM 20134 O O . GLY A 1 1278 ? 43.695 76.656 44.970 1.00 130.00 1278 GLY A O 1
ATOM 20138 N N . LYS A 1 1279 ? 42.658 78.442 44.065 1.00 132.04 1279 LYS A N 1
ATOM 20139 C CA . LYS A 1 1279 ? 41.802 78.809 45.190 1.00 132.04 1279 LYS A CA 1
ATOM 20140 C C . LYS A 1 1279 ? 42.573 79.384 46.372 1.00 132.04 1279 LYS A C 1
ATOM 20141 O O . LYS A 1 1279 ? 41.946 79.756 47.370 1.00 132.04 1279 LYS A O 1
ATOM 20160 N N . ASN A 1 1280 ? 43.900 79.479 46.299 1.00 128.56 1280 ASN A N 1
ATOM 20161 C CA . ASN A 1 1280 ? 44.714 80.040 47.374 1.00 128.56 1280 ASN A CA 1
ATOM 20162 C C . ASN A 1 1280 ? 44.481 79.289 48.685 1.00 128.56 1280 ASN A C 1
ATOM 20163 O O . ASN A 1 1280 ? 44.103 79.867 49.705 1.00 128.56 1280 ASN A O 1
ATOM 20174 N N . TYR A 1 1281 ? 44.708 77.975 48.643 1.00 127.80 1281 TYR A N 1
ATOM 20175 C CA . TYR A 1 1281 ? 44.589 77.176 49.858 1.00 127.80 1281 TYR A CA 1
ATOM 20176 C C . TYR A 1 1281 ? 45.587 77.643 50.909 1.00 127.80 1281 TYR A C 1
ATOM 20177 O O . TYR A 1 1281 ? 45.202 78.102 51.991 1.00 127.80 1281 TYR A O 1
ATOM 20195 N N . ASP A 1 1282 ? 46.877 77.551 50.589 1.00 129.97 1282 ASP A N 1
ATOM 20196 C CA . ASP A 1 1282 ? 47.968 78.111 51.387 1.00 129.97 1282 ASP A CA 1
ATOM 20197 C C . ASP A 1 1282 ? 47.846 77.738 52.865 1.00 129.97 1282 ASP A C 1
ATOM 20198 O O . ASP A 1 1282 ? 47.731 78.595 53.744 1.00 129.97 1282 ASP A O 1
ATOM 20207 N N . PHE A 1 1283 ? 47.881 76.436 53.128 1.00 117.59 1283 PHE A N 1
ATOM 20208 C CA . PHE A 1 1283 ? 47.815 75.920 54.487 1.00 117.59 1283 PHE A CA 1
ATOM 20209 C C . PHE A 1 1283 ? 49.211 75.537 54.958 1.00 117.59 1283 PHE A C 1
ATOM 20210 O O . PHE A 1 1283 ? 50.089 75.207 54.158 1.00 117.59 1283 PHE A O 1
ATOM 20227 N N . MET A 1 1284 ? 49.408 75.596 56.271 1.00 115.44 1284 MET A N 1
ATOM 20228 C CA . MET A 1 1284 ? 50.712 75.298 56.844 1.00 115.44 1284 MET A CA 1
ATOM 20229 C C . MET A 1 1284 ? 51.011 73.808 56.749 1.00 115.44 1284 MET A C 1
ATOM 20230 O O . MET A 1 1284 ? 50.199 72.972 57.157 1.00 115.44 1284 MET A O 1
ATOM 20244 N N . PHE A 1 1285 ? 52.184 73.480 56.212 1.00 107.59 1285 PHE A N 1
ATOM 20245 C CA . PHE A 1 1285 ? 52.615 72.097 56.074 1.00 107.59 1285 PHE A CA 1
ATOM 20246 C C . PHE A 1 1285 ? 53.371 71.575 57.287 1.00 107.59 1285 PHE A C 1
ATOM 20247 O O . PHE A 1 1285 ? 53.480 70.352 57.458 1.00 107.59 1285 PHE A O 1
ATOM 20264 N N . GLN A 1 1286 ? 53.893 72.470 58.129 1.00 107.49 1286 GLN A N 1
ATOM 20265 C CA . GLN A 1 1286 ? 54.810 72.030 59.179 1.00 107.49 1286 GLN A CA 1
ATOM 20266 C C . GLN A 1 1286 ? 54.120 71.130 60.192 1.00 107.49 1286 GLN A C 1
ATOM 20267 O O . GLN A 1 1286 ? 54.700 70.091 60.560 1.00 107.49 1286 GLN A O 1
ATOM 20281 N N . PRO A 1 1287 ? 52.936 71.464 60.713 1.00 104.67 1287 PRO A N 1
ATOM 20282 C CA . PRO A 1 1287 ? 52.262 70.520 61.613 1.00 104.67 1287 PRO A CA 1
ATOM 20283 C C . PRO A 1 1287 ? 52.019 69.169 60.974 1.00 104.67 1287 PRO A C 1
ATOM 20284 O O . PRO A 1 1287 ? 52.108 68.138 61.650 1.00 104.67 1287 PRO A O 1
ATOM 20295 N N . LEU A 1 1288 ? 51.728 69.149 59.673 1.00 104.08 1288 LEU A N 1
ATOM 20296 C CA . LEU A 1 1288 ? 51.547 67.882 58.975 1.00 104.08 1288 LEU A CA 1
ATOM 20297 C C . LEU A 1 1288 ? 52.821 67.057 59.024 1.00 104.08 1288 LEU A C 1
ATOM 20298 O O . LEU A 1 1288 ? 52.807 65.882 59.424 1.00 104.08 1288 LEU A O 1
ATOM 20314 N N . MET A 1 1289 ? 53.935 67.663 58.603 1.00 102.82 1289 MET A N 1
ATOM 20315 C CA . MET A 1 1289 ? 55.222 66.982 58.635 1.00 102.82 1289 MET A CA 1
ATOM 20316 C C . MET A 1 1289 ? 55.507 66.432 60.020 1.00 102.82 1289 MET A C 1
ATOM 20317 O O . MET A 1 1289 ? 55.935 65.285 60.176 1.00 102.82 1289 MET A O 1
ATOM 20331 N N . LEU A 1 1290 ? 55.260 67.245 61.042 1.00 100.22 1290 LEU A N 1
ATOM 20332 C CA . LEU A 1 1290 ? 55.659 66.864 62.389 1.00 100.22 1290 LEU A CA 1
ATOM 20333 C C . LEU A 1 1290 ? 54.793 65.734 62.929 1.00 100.22 1290 LEU A C 1
ATOM 20334 O O . LEU A 1 1290 ? 55.306 64.792 63.549 1.00 100.22 1290 LEU A O 1
ATOM 20350 N N . TYR A 1 1291 ? 53.481 65.814 62.713 1.00 96.66 1291 TYR A N 1
ATOM 20351 C CA . TYR A 1 1291 ? 52.592 64.742 63.138 1.00 96.66 1291 TYR A CA 1
ATOM 20352 C C . TYR A 1 1291 ? 52.981 63.430 62.477 1.00 96.66 1291 TYR A C 1
ATOM 20353 O O . TYR A 1 1291 ? 53.072 62.379 63.135 1.00 96.66 1291 TYR A O 1
ATOM 20371 N N . ALA A 1 1292 ? 53.241 63.482 61.168 1.00 98.88 1292 ALA A N 1
ATOM 20372 C CA . ALA A 1 1292 ? 53.634 62.277 60.454 1.00 98.88 1292 ALA A CA 1
ATOM 20373 C C . ALA A 1 1292 ? 54.928 61.713 61.017 1.00 98.88 1292 ALA A C 1
ATOM 20374 O O . ALA A 1 1292 ? 55.020 60.516 61.303 1.00 98.88 1292 ALA A O 1
ATOM 20381 N N . GLN A 1 1293 ? 55.943 62.567 61.174 1.00 96.54 1293 GLN A N 1
ATOM 20382 C CA . GLN A 1 1293 ? 57.216 62.144 61.741 1.00 96.54 1293 GLN A CA 1
ATOM 20383 C C . GLN A 1 1293 ? 57.015 61.410 63.054 1.00 96.54 1293 GLN A C 1
ATOM 20384 O O . GLN A 1 1293 ? 57.469 60.274 63.233 1.00 96.54 1293 GLN A O 1
ATOM 20398 N N . THR A 1 1294 ? 56.332 62.066 63.988 1.00 95.29 1294 THR A N 1
ATOM 20399 C CA . THR A 1 1294 ? 56.141 61.509 65.319 1.00 95.29 1294 THR A CA 1
ATOM 20400 C C . THR A 1 1294 ? 55.505 60.129 65.253 1.00 95.29 1294 THR A C 1
ATOM 20401 O O . THR A 1 1294 ? 56.067 59.134 65.742 1.00 95.29 1294 THR A O 1
ATOM 20412 N N . TRP A 1 1295 ? 54.335 60.040 64.629 1.00 94.06 1295 TRP A N 1
ATOM 20413 C CA . TRP A 1 1295 ? 53.589 58.801 64.768 1.00 94.06 1295 TRP A CA 1
ATOM 20414 C C . TRP A 1 1295 ? 54.111 57.697 63.865 1.00 94.06 1295 TRP A C 1
ATOM 20415 O O . TRP A 1 1295 ? 53.988 56.520 64.221 1.00 94.06 1295 TRP A O 1
ATOM 20436 N N . THR A 1 1296 ? 54.793 58.033 62.772 1.00 94.89 1296 THR A N 1
ATOM 20437 C CA . THR A 1 1296 ? 55.408 56.986 61.976 1.00 94.89 1296 THR A CA 1
ATOM 20438 C C . THR A 1 1296 ? 56.680 56.476 62.631 1.00 94.89 1296 THR A C 1
ATOM 20439 O O . THR A 1 1296 ? 56.993 55.290 62.509 1.00 94.89 1296 THR A O 1
ATOM 20450 N N . SER A 1 1297 ? 57.423 57.333 63.334 1.00 94.79 1297 SER A N 1
ATOM 20451 C CA . SER A 1 1297 ? 58.528 56.832 64.136 1.00 94.79 1297 SER A CA 1
ATOM 20452 C C . SER A 1 1297 ? 58.025 55.874 65.200 1.00 94.79 1297 SER A C 1
ATOM 20453 O O . SER A 1 1297 ? 58.625 54.816 65.433 1.00 94.79 1297 SER A O 1
ATOM 20461 N N . GLU A 1 1298 ? 56.922 56.228 65.861 1.00 95.65 1298 GLU A N 1
ATOM 20462 C CA . GLU A 1 1298 ? 56.383 55.333 66.879 1.00 95.65 1298 GLU A CA 1
ATOM 20463 C C . GLU A 1 1298 ? 55.938 54.011 66.267 1.00 95.65 1298 GLU A C 1
ATOM 20464 O O . GLU A 1 1298 ? 56.196 52.930 66.824 1.00 95.65 1298 GLU A O 1
ATOM 20476 N N . LEU A 1 1299 ? 55.363 54.071 65.068 1.00 96.41 1299 LEU A N 1
ATOM 20477 C CA . LEU A 1 1299 ? 54.844 52.875 64.426 1.00 96.41 1299 LEU A CA 1
ATOM 20478 C C . LEU A 1 1299 ? 55.950 52.023 63.831 1.00 96.41 1299 LEU A C 1
ATOM 20479 O O . LEU A 1 1299 ? 55.753 50.822 63.631 1.00 96.41 1299 LEU A O 1
ATOM 20495 N N . VAL A 1 1300 ? 57.097 52.624 63.537 1.00 95.85 1300 VAL A N 1
ATOM 20496 C CA . VAL A 1 1300 ? 58.250 51.857 63.096 1.00 95.85 1300 VAL A CA 1
ATOM 20497 C C . VAL A 1 1300 ? 58.909 51.170 64.279 1.00 95.85 1300 VAL A C 1
ATOM 20498 O O . VAL A 1 1300 ? 59.189 49.967 64.242 1.00 95.85 1300 VAL A O 1
ATOM 20511 N N . GLN A 1 1301 ? 59.171 51.921 65.350 1.00 96.43 1301 GLN A N 1
ATOM 20512 C CA . GLN A 1 1301 ? 59.829 51.324 66.502 1.00 96.43 1301 GLN A CA 1
ATOM 20513 C C . GLN A 1 1301 ? 58.972 50.266 67.179 1.00 96.43 1301 GLN A C 1
ATOM 20514 O O . GLN A 1 1301 ? 59.517 49.441 67.919 1.00 96.43 1301 GLN A O 1
ATOM 20528 N N . ARG A 1 1302 ? 57.657 50.260 66.952 1.00 100.45 1302 ARG A N 1
ATOM 20529 C CA . ARG A 1 1302 ? 56.842 49.157 67.452 1.00 100.45 1302 ARG A CA 1
ATOM 20530 C C . ARG A 1 1302 ? 56.772 47.975 66.493 1.00 100.45 1302 ARG A C 1
ATOM 20531 O O . ARG A 1 1302 ? 56.187 46.947 66.850 1.00 100.45 1302 ARG A O 1
ATOM 20552 N N . ASP A 1 1303 ? 57.343 48.087 65.292 1.00 105.57 1303 ASP A N 1
ATOM 20553 C CA . ASP A 1 1303 ? 57.407 46.961 64.359 1.00 105.57 1303 ASP A CA 1
ATOM 20554 C C . ASP A 1 1303 ? 58.650 47.158 63.497 1.00 105.57 1303 ASP A C 1
ATOM 20555 O O . ASP A 1 1303 ? 58.628 47.945 62.546 1.00 105.57 1303 ASP A O 1
ATOM 20564 N N . THR A 1 1304 ? 59.719 46.437 63.823 1.00 104.74 1304 THR A N 1
ATOM 20565 C CA . THR A 1 1304 ? 61.011 46.640 63.181 1.00 104.74 1304 THR A CA 1
ATOM 20566 C C . THR A 1 1304 ? 61.147 45.912 61.847 1.00 104.74 1304 THR A C 1
ATOM 20567 O O . THR A 1 1304 ? 62.268 45.789 61.342 1.00 104.74 1304 THR A O 1
ATOM 20578 N N . ARG A 1 1305 ? 60.050 45.440 61.257 1.00 104.98 1305 ARG A N 1
ATOM 20579 C CA . ARG A 1 1305 ? 60.125 44.775 59.962 1.00 104.98 1305 ARG A CA 1
ATOM 20580 C C . ARG A 1 1305 ? 60.089 45.763 58.808 1.00 104.98 1305 ARG A C 1
ATOM 20581 O O . ARG A 1 1305 ? 60.751 45.549 57.787 1.00 104.98 1305 ARG A O 1
ATOM 20602 N N . LEU A 1 1306 ? 59.330 46.841 58.959 1.00 102.11 1306 LEU A N 1
ATOM 20603 C CA . LEU A 1 1306 ? 59.127 47.818 57.891 1.00 102.11 1306 LEU A CA 1
ATOM 20604 C C . LEU A 1 1306 ? 60.153 48.945 57.950 1.00 102.11 1306 LEU A C 1
ATOM 20605 O O . LEU A 1 1306 ? 59.832 50.129 57.960 1.00 102.11 1306 LEU A O 1
ATOM 20621 N N . ARG A 1 1307 ? 61.426 48.562 57.946 1.00 103.23 1307 ARG A N 1
ATOM 20622 C CA . ARG A 1 1307 ? 62.494 49.538 58.079 1.00 103.23 1307 ARG A CA 1
ATOM 20623 C C . ARG A 1 1307 ? 62.701 50.379 56.828 1.00 103.23 1307 ARG A C 1
ATOM 20624 O O . ARG A 1 1307 ? 63.499 51.318 56.873 1.00 103.23 1307 ARG A O 1
ATOM 20645 N N . ASP A 1 1308 ? 62.027 50.063 55.721 1.00 102.97 1308 ASP A N 1
ATOM 20646 C CA . ASP A 1 1308 ? 62.191 50.834 54.495 1.00 102.97 1308 ASP A CA 1
ATOM 20647 C C . ASP A 1 1308 ? 60.876 51.109 53.779 1.00 102.97 1308 ASP A C 1
ATOM 20648 O O . ASP A 1 1308 ? 60.902 51.610 52.648 1.00 102.97 1308 ASP A O 1
ATOM 20657 N N . SER A 1 1309 ? 59.736 50.805 54.385 1.00 104.73 1309 SER A N 1
ATOM 20658 C CA . SER A 1 1309 ? 58.453 50.930 53.700 1.00 104.73 1309 SER A CA 1
ATOM 20659 C C . SER A 1 1309 ? 57.988 52.376 53.788 1.00 104.73 1309 SER A C 1
ATOM 20660 O O . SER A 1 1309 ? 57.502 52.825 54.828 1.00 104.73 1309 SER A O 1
ATOM 20668 N N . THR A 1 1310 ? 58.141 53.108 52.691 1.00 103.82 1310 THR A N 1
ATOM 20669 C CA . THR A 1 1310 ? 57.635 54.470 52.619 1.00 103.82 1310 THR A CA 1
ATOM 20670 C C . THR A 1 1310 ? 56.125 54.481 52.802 1.00 103.82 1310 THR A C 1
ATOM 20671 O O . THR A 1 1310 ? 55.396 53.810 52.066 1.00 103.82 1310 THR A O 1
ATOM 20682 N N . PHE A 1 1311 ? 55.658 55.255 53.774 1.00 100.35 1311 PHE A N 1
ATOM 20683 C CA . PHE A 1 1311 ? 54.241 55.399 54.059 1.00 100.35 1311 PHE A CA 1
ATOM 20684 C C . PHE A 1 1311 ? 53.672 56.625 53.362 1.00 100.35 1311 PHE A C 1
ATOM 20685 O O . PHE A 1 1311 ? 54.399 57.477 52.852 1.00 100.35 1311 PHE A O 1
ATOM 20702 N N . HIS A 1 1312 ? 52.345 56.720 53.365 1.00 104.56 1312 HIS A N 1
ATOM 20703 C CA . HIS A 1 1312 ? 51.692 57.920 52.866 1.00 104.56 1312 HIS A CA 1
ATOM 20704 C C . HIS A 1 1312 ? 50.340 58.081 53.544 1.00 104.56 1312 HIS A C 1
ATOM 20705 O O . HIS A 1 1312 ? 49.519 57.160 53.533 1.00 104.56 1312 HIS A O 1
ATOM 20719 N N . TRP A 1 1313 ? 50.138 59.248 54.155 1.00 98.77 1313 TRP A N 1
ATOM 20720 C CA . TRP A 1 1313 ? 48.909 59.575 54.861 1.00 98.77 1313 TRP A CA 1
ATOM 20721 C C . TRP A 1 1313 ? 47.924 60.250 53.919 1.00 98.77 1313 TRP A C 1
ATOM 20722 O O . TRP A 1 1313 ? 48.300 61.125 53.136 1.00 98.77 1313 TRP A O 1
ATOM 20743 N N . HIS A 1 1314 ? 46.660 59.848 54.010 1.00 104.46 1314 HIS A N 1
ATOM 20744 C CA . HIS A 1 1314 ? 45.581 60.425 53.224 1.00 104.46 1314 HIS A CA 1
ATOM 20745 C C . HIS A 1 1314 ? 44.725 61.335 54.097 1.00 104.46 1314 HIS A C 1
ATOM 20746 O O . HIS A 1 1314 ? 44.714 61.221 55.325 1.00 104.46 1314 HIS A O 1
ATOM 20760 N N . LEU A 1 1315 ? 43.999 62.243 53.448 1.00 106.11 1315 LEU A N 1
ATOM 20761 C CA . LEU A 1 1315 ? 43.103 63.152 54.150 1.00 106.11 1315 LEU A CA 1
ATOM 20762 C C . LEU A 1 1315 ? 41.763 62.485 54.430 1.00 106.11 1315 LEU A C 1
ATOM 20763 O O . LEU A 1 1315 ? 41.276 61.671 53.640 1.00 106.11 1315 LEU A O 1
ATOM 20779 N N . ARG A 1 1316 ? 41.157 62.852 55.560 1.00 105.79 1316 ARG A N 1
ATOM 20780 C CA . ARG A 1 1316 ? 39.874 62.303 55.982 1.00 105.79 1316 ARG A CA 1
ATOM 20781 C C . ARG A 1 1316 ? 38.747 63.325 55.981 1.00 105.79 1316 ARG A C 1
ATOM 20782 O O . ARG A 1 1316 ? 37.699 63.083 55.377 1.00 105.79 1316 ARG A O 1
ATOM 20803 N N . CYS A 1 1317 ? 38.926 64.457 56.658 1.00 110.68 1317 CYS A N 1
ATOM 20804 C CA . CYS A 1 1317 ? 38.019 65.588 56.512 1.00 110.68 1317 CYS A CA 1
ATOM 20805 C C . CYS A 1 1317 ? 38.410 66.409 55.296 1.00 110.68 1317 CYS A C 1
ATOM 20806 O O . CYS A 1 1317 ? 39.576 66.782 55.142 1.00 110.68 1317 CYS A O 1
ATOM 20813 N N . ASN A 1 1318 ? 37.439 66.687 54.432 1.00 112.57 1318 ASN A N 1
ATOM 20814 C CA . ASN A 1 1318 ? 37.606 67.757 53.465 1.00 112.57 1318 ASN A CA 1
ATOM 20815 C C . ASN A 1 1318 ? 37.094 69.084 53.998 1.00 112.57 1318 ASN A C 1
ATOM 20816 O O . ASN A 1 1318 ? 37.598 70.138 53.598 1.00 112.57 1318 ASN A O 1
ATOM 20827 N N . ARG A 1 1319 ? 36.238 69.056 55.014 1.00 108.16 1319 ARG A N 1
ATOM 20828 C CA . ARG A 1 1319 ? 35.644 70.289 55.495 1.00 108.16 1319 ARG A CA 1
ATOM 20829 C C . ARG A 1 1319 ? 36.598 71.039 56.400 1.00 108.16 1319 ARG A C 1
ATOM 20830 O O . ARG A 1 1319 ? 36.420 72.241 56.614 1.00 108.16 1319 ARG A O 1
ATOM 20851 N N . CYS A 1 1320 ? 37.607 70.350 56.927 1.00 110.20 1320 CYS A N 1
ATOM 20852 C CA . CYS A 1 1320 ? 38.726 71.045 57.542 1.00 110.20 1320 CYS A CA 1
ATOM 20853 C C . CYS A 1 1320 ? 39.375 72.009 56.560 1.00 110.20 1320 CYS A C 1
ATOM 20854 O O . CYS A 1 1320 ? 39.676 73.152 56.919 1.00 110.20 1320 CYS A O 1
ATOM 20861 N N . VAL A 1 1321 ? 39.641 71.559 55.326 1.00 112.63 1321 VAL A N 1
ATOM 20862 C CA . VAL A 1 1321 ? 40.417 72.401 54.420 1.00 112.63 1321 VAL A CA 1
ATOM 20863 C C . VAL A 1 1321 ? 39.636 73.674 54.135 1.00 112.63 1321 VAL A C 1
ATOM 20864 O O . VAL A 1 1321 ? 38.436 73.636 53.835 1.00 112.63 1321 VAL A O 1
ATOM 20877 N N . ARG A 1 1322 ? 40.304 74.810 54.269 1.00 111.43 1322 ARG A N 1
ATOM 20878 C CA . ARG A 1 1322 ? 39.639 76.109 54.219 1.00 111.43 1322 ARG A CA 1
ATOM 20879 C C . ARG A 1 1322 ? 40.221 76.951 53.097 1.00 111.43 1322 ARG A C 1
ATOM 20880 O O . ARG A 1 1322 ? 41.390 77.372 53.189 1.00 111.43 1322 ARG A O 1
ATOM 20901 N N . PRO A 1 1323 ? 39.482 77.218 52.024 1.00 119.04 1323 PRO A N 1
ATOM 20902 C CA . PRO A 1 1323 ? 39.857 78.332 51.154 1.00 119.04 1323 PRO A CA 1
ATOM 20903 C C . PRO A 1 1323 ? 39.870 79.632 51.939 1.00 119.04 1323 PRO A C 1
ATOM 20904 O O . PRO A 1 1323 ? 38.963 79.912 52.724 1.00 119.04 1323 PRO A O 1
ATOM 20915 N N . ILE A 1 1324 ? 40.921 80.423 51.725 1.00 120.40 1324 ILE A N 1
ATOM 20916 C CA . ILE A 1 1324 ? 41.148 81.606 52.551 1.00 120.40 1324 ILE A CA 1
ATOM 20917 C C . ILE A 1 1324 ? 39.985 82.583 52.432 1.00 120.40 1324 ILE A C 1
ATOM 20918 O O . ILE A 1 1324 ? 39.491 83.099 53.442 1.00 120.40 1324 ILE A O 1
ATOM 20934 N N . ASP A 1 1325 ? 39.508 82.828 51.213 1.00 122.21 1325 ASP A N 1
ATOM 20935 C CA . ASP A 1 1325 ? 38.462 83.819 50.964 1.00 122.21 1325 ASP A CA 1
ATOM 20936 C C . ASP A 1 1325 ? 38.841 85.159 51.600 1.00 122.21 1325 ASP A C 1
ATOM 20937 O O . ASP A 1 1325 ? 38.187 85.657 52.518 1.00 122.21 1325 ASP A O 1
ATOM 20946 N N . ASP A 1 1326 ? 39.962 85.701 51.112 1.00 118.19 1326 ASP A N 1
ATOM 20947 C CA . ASP A 1 1326 ? 40.589 86.885 51.692 1.00 118.19 1326 ASP A CA 1
ATOM 20948 C C . ASP A 1 1326 ? 39.579 87.990 51.969 1.00 118.19 1326 ASP A C 1
ATOM 20949 O O . ASP A 1 1326 ? 38.623 88.192 51.217 1.00 118.19 1326 ASP A O 1
ATOM 20958 N N . VAL A 1 1327 ? 39.803 88.697 53.076 1.00 113.15 1327 VAL A N 1
ATOM 20959 C CA . VAL A 1 1327 ? 38.824 89.592 53.671 1.00 113.15 1327 VAL A CA 1
ATOM 20960 C C . VAL A 1 1327 ? 39.538 90.872 54.085 1.00 113.15 1327 VAL A C 1
ATOM 20961 O O . VAL A 1 1327 ? 40.766 90.930 54.155 1.00 113.15 1327 VAL A O 1
ATOM 20974 N N . THR A 1 1328 ? 38.747 91.907 54.360 1.00 114.11 1328 THR A N 1
ATOM 20975 C CA . THR A 1 1328 ? 39.258 93.225 54.689 1.00 114.11 1328 THR A CA 1
ATOM 20976 C C . THR A 1 1328 ? 38.510 93.784 55.888 1.00 114.11 1328 THR A C 1
ATOM 20977 O O . THR A 1 1328 ? 37.383 93.385 56.189 1.00 114.11 1328 THR A O 1
ATOM 20988 N N . LEU A 1 1329 ? 39.162 94.721 56.569 1.00 113.71 1329 LEU A N 1
ATOM 20989 C CA . LEU A 1 1329 ? 38.641 95.347 57.773 1.00 113.71 1329 LEU A CA 1
ATOM 20990 C C . LEU A 1 1329 ? 38.443 96.831 57.521 1.00 113.71 1329 LEU A C 1
ATOM 20991 O O . LEU A 1 1329 ? 39.279 97.480 56.886 1.00 113.71 1329 LEU A O 1
ATOM 21007 N N . GLU A 1 1330 ? 37.335 97.362 58.023 1.00 119.19 1330 GLU A N 1
ATOM 21008 C CA . GLU A 1 1330 ? 37.002 98.757 57.794 1.00 119.19 1330 GLU A CA 1
ATOM 21009 C C . GLU A 1 1330 ? 35.985 99.192 58.835 1.00 119.19 1330 GLU A C 1
ATOM 21010 O O . GLU A 1 1330 ? 35.273 98.369 59.415 1.00 119.19 1330 GLU A O 1
ATOM 21022 N N . THR A 1 1331 ? 35.937 100.501 59.067 1.00 117.46 1331 THR A N 1
ATOM 21023 C CA . THR A 1 1331 ? 35.003 101.081 60.017 1.00 117.46 1331 THR A CA 1
ATOM 21024 C C . THR A 1 1331 ? 34.617 102.476 59.563 1.00 117.46 1331 THR A C 1
ATOM 21025 O O . THR A 1 1331 ? 35.308 103.107 58.759 1.00 117.46 1331 THR A O 1
ATOM 21036 N N . SER A 1 1332 ? 33.498 102.950 60.104 1.00 119.94 1332 SER A N 1
ATOM 21037 C CA . SER A 1 1332 ? 33.093 104.338 59.963 1.00 119.94 1332 SER A CA 1
ATOM 21038 C C . SER A 1 1332 ? 33.486 105.185 61.162 1.00 119.94 1332 SER A C 1
ATOM 21039 O O . SER A 1 1332 ? 33.501 106.416 61.054 1.00 119.94 1332 SER A O 1
ATOM 21047 N N . GLN A 1 1333 ? 33.807 104.559 62.290 1.00 118.79 1333 GLN A N 1
ATOM 21048 C CA . GLN A 1 1333 ? 34.186 105.292 63.487 1.00 118.79 1333 GLN A CA 1
ATOM 21049 C C . GLN A 1 1333 ? 35.646 105.718 63.418 1.00 118.79 1333 GLN A C 1
ATOM 21050 O O . GLN A 1 1333 ? 36.516 104.943 63.012 1.00 118.79 1333 GLN A O 1
ATOM 21064 N N . ILE A 1 1334 ? 35.906 106.961 63.818 1.00 119.72 1334 ILE A N 1
ATOM 21065 C CA . ILE A 1 1334 ? 37.251 107.513 63.915 1.00 119.72 1334 ILE A CA 1
ATOM 21066 C C . ILE A 1 1334 ? 37.499 107.901 65.364 1.00 119.72 1334 ILE A C 1
ATOM 21067 O O . ILE A 1 1334 ? 36.600 108.413 66.039 1.00 119.72 1334 ILE A O 1
ATOM 21083 N N . PHE A 1 1335 ? 38.720 107.658 65.837 1.00 118.32 1335 PHE A N 1
ATOM 21084 C CA . PHE A 1 1335 ? 39.115 107.973 67.205 1.00 118.32 1335 PHE A CA 1
ATOM 21085 C C . PHE A 1 1335 ? 40.406 108.772 67.164 1.00 118.32 1335 PHE A C 1
ATOM 21086 O O . PHE A 1 1335 ? 41.396 108.326 66.575 1.00 118.32 1335 PHE A O 1
ATOM 21103 N N . GLU A 1 1336 ? 40.392 109.947 67.786 1.00 121.36 1336 GLU A N 1
ATOM 21104 C CA . GLU A 1 1336 ? 41.563 110.807 67.844 1.00 121.36 1336 GLU A CA 1
ATOM 21105 C C . GLU A 1 1336 ? 42.427 110.430 69.038 1.00 121.36 1336 GLU A C 1
ATOM 21106 O O . GLU A 1 1336 ? 41.917 110.149 70.126 1.00 121.36 1336 GLU A O 1
ATOM 21118 N N . PHE A 1 1337 ? 43.736 110.427 68.826 1.00 118.43 1337 PHE A N 1
ATOM 21119 C CA . PHE A 1 1337 ? 44.682 110.131 69.886 1.00 118.43 1337 PHE A CA 1
ATOM 21120 C C . PHE A 1 1337 ? 45.148 111.412 70.564 1.00 118.43 1337 PHE A C 1
ATOM 21121 O O . PHE A 1 1337 ? 45.055 112.501 69.990 1.00 118.43 1337 PHE A O 1
ATOM 21138 N N . PRO A 1 1338 ? 45.657 111.318 71.789 1.00 117.34 1338 PRO A N 1
ATOM 21139 C CA . PRO A 1 1338 ? 46.300 112.468 72.424 1.00 117.34 1338 PRO A CA 1
ATOM 21140 C C . PRO A 1 1338 ? 47.797 112.510 72.151 1.00 117.34 1338 PRO A C 1
ATOM 21141 O O . PRO A 1 1338 ? 48.429 111.505 71.823 1.00 117.34 1338 PRO A O 1
ATOM 21152 N N . ASP A 1 1339 ? 48.361 113.704 72.305 1.00 112.56 1339 ASP A N 1
ATOM 21153 C CA . ASP A 1 1339 ? 49.806 113.852 72.211 1.00 112.56 1339 ASP A CA 1
ATOM 21154 C C . ASP A 1 1339 ? 50.472 113.137 73.373 1.00 112.56 1339 ASP A C 1
ATOM 21155 O O . ASP A 1 1339 ? 50.032 113.254 74.520 1.00 112.56 1339 ASP A O 1
ATOM 21164 N N . VAL A 1 1340 ? 51.528 112.384 73.074 1.00 111.67 1340 VAL A N 1
ATOM 21165 C CA . VAL A 1 1340 ? 52.277 111.670 74.099 1.00 111.67 1340 VAL A CA 1
ATOM 21166 C C . VAL A 1 1340 ? 53.764 111.973 73.939 1.00 111.67 1340 VAL A C 1
ATOM 21167 O O . VAL A 1 1340 ? 54.613 111.317 74.553 1.00 111.67 1340 VAL A O 1
ATOM 21180 N N . SER A 1 1341 ? 54.099 112.979 73.130 1.00 112.86 1341 SER A N 1
ATOM 21181 C CA . SER A 1 1341 ? 55.481 113.412 72.978 1.00 112.86 1341 SER A CA 1
ATOM 21182 C C . SER A 1 1341 ? 55.832 114.580 73.885 1.00 112.86 1341 SER A C 1
ATOM 21183 O O . SER A 1 1341 ? 56.962 114.660 74.375 1.00 112.86 1341 SER A O 1
ATOM 21191 N N . LYS A 1 1342 ? 54.889 115.488 74.113 1.00 114.35 1342 LYS A N 1
ATOM 21192 C CA . LYS A 1 1342 ? 55.062 116.575 75.063 1.00 114.35 1342 LYS A CA 1
ATOM 21193 C C . LYS A 1 1342 ? 54.527 116.235 76.446 1.00 114.35 1342 LYS A C 1
ATOM 21194 O O . LYS A 1 1342 ? 54.390 117.137 77.279 1.00 114.35 1342 LYS A O 1
ATOM 21213 N N . ARG A 1 1343 ? 54.221 114.964 76.707 1.00 111.49 1343 ARG A N 1
ATOM 21214 C CA . ARG A 1 1343 ? 53.656 114.551 77.985 1.00 111.49 1343 ARG A CA 1
ATOM 21215 C C . ARG A 1 1343 ? 54.493 113.450 78.613 1.00 111.49 1343 ARG A C 1
ATOM 21216 O O . ARG A 1 1343 ? 54.598 113.365 79.840 1.00 111.49 1343 ARG A O 1
ATOM 21237 N N . ILE A 1 1344 ? 55.082 112.597 77.780 1.00 110.65 1344 ILE A N 1
ATOM 21238 C CA . ILE A 1 1344 ? 55.979 111.539 78.225 1.00 110.65 1344 ILE A CA 1
ATOM 21239 C C . ILE A 1 1344 ? 57.228 111.612 77.362 1.00 110.65 1344 ILE A C 1
ATOM 21240 O O . ILE A 1 1344 ? 57.251 111.083 76.246 1.00 110.65 1344 ILE A O 1
ATOM 21256 N N . SER A 1 1345 ? 58.263 112.265 77.868 1.00 113.07 1345 SER A N 1
ATOM 21257 C CA . SER A 1 1345 ? 59.603 112.039 77.368 1.00 113.07 1345 SER A CA 1
ATOM 21258 C C . SER A 1 1345 ? 60.211 110.892 78.168 1.00 113.07 1345 SER A C 1
ATOM 21259 O O . SER A 1 1345 ? 59.574 110.312 79.049 1.00 113.07 1345 SER A O 1
ATOM 21267 N N . ARG A 1 1346 ? 61.442 110.526 77.834 1.00 112.95 1346 ARG A N 1
ATOM 21268 C CA . ARG A 1 1346 ? 62.232 109.534 78.551 1.00 112.95 1346 ARG A CA 1
ATOM 21269 C C . ARG A 1 1346 ? 61.678 108.118 78.452 1.00 112.95 1346 ARG A C 1
ATOM 21270 O O . ARG A 1 1346 ? 62.242 107.215 79.081 1.00 112.95 1346 ARG A O 1
ATOM 21291 N N . MET A 1 1347 ? 60.598 107.889 77.706 1.00 112.68 1347 MET A N 1
ATOM 21292 C CA . MET A 1 1347 ? 60.086 106.541 77.488 1.00 112.68 1347 MET A CA 1
ATOM 21293 C C . MET A 1 1347 ? 59.966 106.235 76.005 1.00 112.68 1347 MET A C 1
ATOM 21294 O O . MET A 1 1347 ? 60.143 105.088 75.584 1.00 112.68 1347 MET A O 1
ATOM 21308 N N . VAL A 1 1348 ? 59.653 107.255 75.212 1.00 110.72 1348 VAL A N 1
ATOM 21309 C CA . VAL A 1 1348 ? 59.270 107.065 73.821 1.00 110.72 1348 VAL A CA 1
ATOM 21310 C C . VAL A 1 1348 ? 60.068 107.973 72.891 1.00 110.72 1348 VAL A C 1
ATOM 21311 O O . VAL A 1 1348 ? 60.010 107.829 71.665 1.00 110.72 1348 VAL A O 1
ATOM 21324 N N . SER A 1 1349 ? 60.853 108.886 73.462 1.00 111.05 1349 SER A N 1
ATOM 21325 C CA . SER A 1 1349 ? 61.346 110.017 72.683 1.00 111.05 1349 SER A CA 1
ATOM 21326 C C . SER A 1 1349 ? 62.291 109.583 71.566 1.00 111.05 1349 SER A C 1
ATOM 21327 O O . SER A 1 1349 ? 62.215 110.110 70.450 1.00 111.05 1349 SER A O 1
ATOM 21335 N N . GLY A 1 1350 ? 63.184 108.636 71.845 1.00 107.05 1350 GLY A N 1
ATOM 21336 C CA . GLY A 1 1350 ? 64.206 108.245 70.889 1.00 107.05 1350 GLY A CA 1
ATOM 21337 C C . GLY A 1 1350 ? 64.411 106.753 70.750 1.00 107.05 1350 GLY A C 1
ATOM 21338 O O . GLY A 1 1350 ? 65.529 106.308 70.477 1.00 107.05 1350 GLY A O 1
ATOM 21342 N N . ALA A 1 1351 ? 63.353 105.967 70.941 1.00 110.35 1351 ALA A N 1
ATOM 21343 C CA . ALA A 1 1351 ? 63.522 104.522 71.041 1.00 110.35 1351 ALA A CA 1
ATOM 21344 C C . ALA A 1 1351 ? 64.073 103.914 69.761 1.00 110.35 1351 ALA A C 1
ATOM 21345 O O . ALA A 1 1351 ? 64.814 102.927 69.820 1.00 110.35 1351 ALA A O 1
ATOM 21352 N N . VAL A 1 1352 ? 63.725 104.475 68.607 1.00 111.98 1352 VAL A N 1
ATOM 21353 C CA . VAL A 1 1352 ? 64.070 103.883 67.316 1.00 111.98 1352 VAL A CA 1
ATOM 21354 C C . VAL A 1 1352 ? 64.862 104.898 66.495 1.00 111.98 1352 VAL A C 1
ATOM 21355 O O . VAL A 1 1352 ? 64.543 106.095 66.528 1.00 111.98 1352 VAL A O 1
ATOM 21368 N N . PRO A 1 1353 ? 65.895 104.480 65.742 1.00 114.73 1353 PRO A N 1
ATOM 21369 C CA . PRO A 1 1353 ? 66.693 105.453 64.984 1.00 114.73 1353 PRO A CA 1
ATOM 21370 C C . PRO A 1 1353 ? 66.004 105.994 63.741 1.00 114.73 1353 PRO A C 1
ATOM 21371 O O . PRO A 1 1353 ? 64.844 105.676 63.462 1.00 114.73 1353 PRO A O 1
ATOM 21382 N N . HIS A 1 1354 ? 66.729 106.824 62.993 1.00 122.41 1354 HIS A N 1
ATOM 21383 C CA . HIS A 1 1354 ? 66.211 107.437 61.783 1.00 122.41 1354 HIS A CA 1
ATOM 21384 C C . HIS A 1 1354 ? 65.822 106.371 60.759 1.00 122.41 1354 HIS A C 1
ATOM 21385 O O . HIS A 1 1354 ? 66.160 105.191 60.881 1.00 122.41 1354 HIS A O 1
ATOM 21399 N N . PHE A 1 1355 ? 65.097 106.818 59.730 1.00 125.33 1355 PHE A N 1
ATOM 21400 C CA . PHE A 1 1355 ? 64.577 105.944 58.688 1.00 125.33 1355 PHE A CA 1
ATOM 21401 C C . PHE A 1 1355 ? 64.906 106.414 57.284 1.00 125.33 1355 PHE A C 1
ATOM 21402 O O . PHE A 1 1355 ? 64.770 105.620 56.347 1.00 125.33 1355 PHE A O 1
ATOM 21419 N N . GLN A 1 1356 ? 65.342 107.659 57.106 1.00 124.68 1356 GLN A N 1
ATOM 21420 C CA . GLN A 1 1356 ? 65.868 108.127 55.829 1.00 124.68 1356 GLN A CA 1
ATOM 21421 C C . GLN A 1 1356 ? 64.842 107.961 54.704 1.00 124.68 1356 GLN A C 1
ATOM 21422 O O . GLN A 1 1356 ? 65.029 107.207 53.748 1.00 124.68 1356 GLN A O 1
ATOM 21436 N N . ARG A 1 1357 ? 63.723 108.663 54.879 1.00 123.32 1357 ARG A N 1
ATOM 21437 C CA . ARG A 1 1357 ? 62.616 108.652 53.929 1.00 123.32 1357 ARG A CA 1
ATOM 21438 C C . ARG A 1 1357 ? 63.089 108.872 52.501 1.00 123.32 1357 ARG A C 1
ATOM 21439 O O . ARG A 1 1357 ? 63.923 109.741 52.234 1.00 123.32 1357 ARG A O 1
ATOM 21460 N N . LEU A 1 1358 ? 62.546 108.066 51.584 1.00 114.47 1358 LEU A N 1
ATOM 21461 C CA . LEU A 1 1358 ? 62.833 108.129 50.167 1.00 114.47 1358 LEU A CA 1
ATOM 21462 C C . LEU A 1 1358 ? 61.597 108.591 49.398 1.00 114.47 1358 LEU A C 1
ATOM 21463 O O . LEU A 1 1358 ? 60.472 108.254 49.778 1.00 114.47 1358 LEU A O 1
ATOM 21479 N N . PRO A 1 1359 ? 61.760 109.358 48.316 1.00 117.29 1359 PRO A N 1
ATOM 21480 C CA . PRO A 1 1359 ? 60.595 109.754 47.518 1.00 117.29 1359 PRO A CA 1
ATOM 21481 C C . PRO A 1 1359 ? 60.268 108.747 46.426 1.00 117.29 1359 PRO A C 1
ATOM 21482 O O . PRO A 1 1359 ? 61.147 108.214 45.746 1.00 117.29 1359 PRO A O 1
ATOM 21493 N N . ASP A 1 1360 ? 58.973 108.498 46.254 1.00 122.90 1360 ASP A N 1
ATOM 21494 C CA . ASP A 1 1360 ? 58.488 107.505 45.309 1.00 122.90 1360 ASP A CA 1
ATOM 21495 C C . ASP A 1 1360 ? 58.276 108.135 43.932 1.00 122.90 1360 ASP A C 1
ATOM 21496 O O . ASP A 1 1360 ? 58.255 109.358 43.775 1.00 122.90 1360 ASP A O 1
ATOM 21505 N N . ILE A 1 1361 ? 58.133 107.274 42.920 1.00 121.11 1361 ILE A N 1
ATOM 21506 C CA . ILE A 1 1361 ? 58.093 107.694 41.521 1.00 121.11 1361 ILE A CA 1
ATOM 21507 C C . ILE A 1 1361 ? 56.878 107.104 40.802 1.00 121.11 1361 ILE A C 1
ATOM 21508 O O . ILE A 1 1361 ? 56.719 107.276 39.588 1.00 121.11 1361 ILE A O 1
ATOM 21524 N N . ARG A 1 1362 ? 56.007 106.416 41.536 1.00 123.83 1362 ARG A N 1
ATOM 21525 C CA . ARG A 1 1362 ? 54.726 105.878 41.079 1.00 123.83 1362 ARG A CA 1
ATOM 21526 C C . ARG A 1 1362 ? 54.849 104.629 40.208 1.00 123.83 1362 ARG A C 1
ATOM 21527 O O . ARG A 1 1362 ? 53.806 104.086 39.825 1.00 123.83 1362 ARG A O 1
ATOM 21548 N N . LEU A 1 1363 ? 56.056 104.159 39.880 1.00 118.43 1363 LEU A N 1
ATOM 21549 C CA . LEU A 1 1363 ? 56.286 102.743 39.577 1.00 118.43 1363 LEU A CA 1
ATOM 21550 C C . LEU A 1 1363 ? 55.379 102.218 38.459 1.00 118.43 1363 LEU A C 1
ATOM 21551 O O . LEU A 1 1363 ? 54.540 101.341 38.677 1.00 118.43 1363 LEU A O 1
ATOM 21567 N N . ARG A 1 1364 ? 55.544 102.794 37.258 1.00 116.04 1364 ARG A N 1
ATOM 21568 C CA . ARG A 1 1364 ? 54.615 102.669 36.136 1.00 116.04 1364 ARG A CA 1
ATOM 21569 C C . ARG A 1 1364 ? 54.122 101.238 35.942 1.00 116.04 1364 ARG A C 1
ATOM 21570 O O . ARG A 1 1364 ? 54.892 100.283 36.098 1.00 116.04 1364 ARG A O 1
ATOM 21591 N N . PRO A 1 1365 ? 52.849 101.057 35.602 1.00 114.02 1365 PRO A N 1
ATOM 21592 C CA . PRO A 1 1365 ? 52.205 99.753 35.778 1.00 114.02 1365 PRO A CA 1
ATOM 21593 C C . PRO A 1 1365 ? 52.716 98.714 34.793 1.00 114.02 1365 PRO A C 1
ATOM 21594 O O . PRO A 1 1365 ? 53.456 99.001 33.851 1.00 114.02 1365 PRO A O 1
ATOM 21605 N N . GLY A 1 1366 ? 52.295 97.476 35.038 1.00 117.76 1366 GLY A N 1
ATOM 21606 C CA . GLY A 1 1366 ? 52.776 96.334 34.289 1.00 117.76 1366 GLY A CA 1
ATOM 21607 C C . GLY A 1 1366 ? 51.974 95.958 33.060 1.00 117.76 1366 GLY A C 1
ATOM 21608 O O . GLY A 1 1366 ? 52.546 95.814 31.978 1.00 117.76 1366 GLY A O 1
ATOM 21612 N N . ASP A 1 1367 ? 50.655 95.810 33.196 1.00 120.04 1367 ASP A N 1
ATOM 21613 C CA . ASP A 1 1367 ? 49.819 95.243 32.136 1.00 120.04 1367 ASP A CA 1
ATOM 21614 C C . ASP A 1 1367 ? 50.317 93.846 31.762 1.00 120.04 1367 ASP A C 1
ATOM 21615 O O . ASP A 1 1367 ? 50.733 93.579 30.633 1.00 120.04 1367 ASP A O 1
ATOM 21624 N N . PHE A 1 1368 ? 50.275 92.952 32.749 1.00 116.49 1368 PHE A N 1
ATOM 21625 C CA . PHE A 1 1368 ? 50.966 91.672 32.671 1.00 116.49 1368 PHE A CA 1
ATOM 21626 C C . PHE A 1 1368 ? 50.136 90.590 31.992 1.00 116.49 1368 PHE A C 1
ATOM 21627 O O . PHE A 1 1368 ? 50.605 89.960 31.040 1.00 116.49 1368 PHE A O 1
ATOM 21644 N N . GLU A 1 1369 ? 48.907 90.358 32.452 1.00 122.09 1369 GLU A N 1
ATOM 21645 C CA . GLU A 1 1369 ? 48.079 89.297 31.879 1.00 122.09 1369 GLU A CA 1
ATOM 21646 C C . GLU A 1 1369 ? 47.504 89.763 30.539 1.00 122.09 1369 GLU A C 1
ATOM 21647 O O . GLU A 1 1369 ? 46.301 89.968 30.366 1.00 122.09 1369 GLU A O 1
ATOM 21659 N N . SER A 1 1370 ? 48.408 89.951 29.576 1.00 119.10 1370 SER A N 1
ATOM 21660 C CA . SER A 1 1370 ? 48.021 90.088 28.179 1.00 119.10 1370 SER A CA 1
ATOM 21661 C C . SER A 1 1370 ? 48.950 89.317 27.250 1.00 119.10 1370 SER A C 1
ATOM 21662 O O . SER A 1 1370 ? 48.819 89.447 26.026 1.00 119.10 1370 SER A O 1
ATOM 21670 N N . LEU A 1 1371 ? 49.875 88.530 27.785 1.00 121.29 1371 LEU A N 1
ATOM 21671 C CA . LEU A 1 1371 ? 50.947 87.899 27.030 1.00 121.29 1371 LEU A CA 1
ATOM 21672 C C . LEU A 1 1371 ? 50.777 86.384 27.063 1.00 121.29 1371 LEU A C 1
ATOM 21673 O O . LEU A 1 1371 ? 49.871 85.851 27.704 1.00 121.29 1371 LEU A O 1
ATOM 21689 N N . SER A 1 1372 ? 51.665 85.693 26.357 1.00 119.50 1372 SER A N 1
ATOM 21690 C CA . SER A 1 1372 ? 51.701 84.241 26.312 1.00 119.50 1372 SER A CA 1
ATOM 21691 C C . SER A 1 1372 ? 52.892 83.740 27.121 1.00 119.50 1372 SER A C 1
ATOM 21692 O O . SER A 1 1372 ? 53.671 84.519 27.676 1.00 119.50 1372 SER A O 1
ATOM 21700 N N . GLY A 1 1373 ? 53.027 82.416 27.178 1.00 119.55 1373 GLY A N 1
ATOM 21701 C CA . GLY A 1 1373 ? 54.100 81.827 27.962 1.00 119.55 1373 GLY A CA 1
ATOM 21702 C C . GLY A 1 1373 ? 55.470 82.248 27.473 1.00 119.55 1373 GLY A C 1
ATOM 21703 O O . GLY A 1 1373 ? 56.295 82.748 28.242 1.00 119.55 1373 GLY A O 1
ATOM 21707 N N . ARG A 1 1374 ? 55.725 82.068 26.177 1.00 119.07 1374 ARG A N 1
ATOM 21708 C CA . ARG A 1 1374 ? 57.037 82.370 25.625 1.00 119.07 1374 ARG A CA 1
ATOM 21709 C C . ARG A 1 1374 ? 57.388 83.848 25.699 1.00 119.07 1374 ARG A C 1
ATOM 21710 O O . ARG A 1 1374 ? 58.558 84.194 25.499 1.00 119.07 1374 ARG A O 1
ATOM 21731 N N . GLU A 1 1375 ? 56.426 84.724 25.986 1.00 122.02 1375 GLU A N 1
ATOM 21732 C CA . GLU A 1 1375 ? 56.682 86.157 26.004 1.00 122.02 1375 GLU A CA 1
ATOM 21733 C C . GLU A 1 1375 ? 57.048 86.690 27.382 1.00 122.02 1375 GLU A C 1
ATOM 21734 O O . GLU A 1 1375 ? 57.530 87.825 27.471 1.00 122.02 1375 GLU A O 1
ATOM 21746 N N . LYS A 1 1376 ? 56.841 85.914 28.449 1.00 117.92 1376 LYS A N 1
ATOM 21747 C CA . LYS A 1 1376 ? 57.006 86.421 29.806 1.00 117.92 1376 LYS A CA 1
ATOM 21748 C C . LYS A 1 1376 ? 57.839 85.546 30.725 1.00 117.92 1376 LYS A C 1
ATOM 21749 O O . LYS A 1 1376 ? 58.294 86.043 31.766 1.00 117.92 1376 LYS A O 1
ATOM 21768 N N . SER A 1 1377 ? 58.029 84.266 30.412 1.00 113.25 1377 SER A N 1
ATOM 21769 C CA . SER A 1 1377 ? 58.895 83.450 31.252 1.00 113.25 1377 SER A CA 1
ATOM 21770 C C . SER A 1 1377 ? 60.287 84.055 31.348 1.00 113.25 1377 SER A C 1
ATOM 21771 O O . SER A 1 1377 ? 60.948 83.935 32.385 1.00 113.25 1377 SER A O 1
ATOM 21779 N N . HIS A 1 1378 ? 60.743 84.701 30.273 1.00 111.55 1378 HIS A N 1
ATOM 21780 C CA . HIS A 1 1378 ? 61.943 85.525 30.334 1.00 111.55 1378 HIS A CA 1
ATOM 21781 C C . HIS A 1 1378 ? 61.865 86.522 31.480 1.00 111.55 1378 HIS A C 1
ATOM 21782 O O . HIS A 1 1378 ? 62.820 86.689 32.250 1.00 111.55 1378 HIS A O 1
ATOM 21796 N N . HIS A 1 1379 ? 60.717 87.187 31.615 1.00 110.35 1379 HIS A N 1
ATOM 21797 C CA . HIS A 1 1379 ? 60.563 88.183 32.666 1.00 110.35 1379 HIS A CA 1
ATOM 21798 C C . HIS A 1 1379 ? 60.623 87.539 34.041 1.00 110.35 1379 HIS A C 1
ATOM 21799 O O . HIS A 1 1379 ? 61.270 88.063 34.955 1.00 110.35 1379 HIS A O 1
ATOM 21813 N N . ILE A 1 1380 ? 59.951 86.400 34.203 1.00 107.68 1380 ILE A N 1
ATOM 21814 C CA . ILE A 1 1380 ? 59.957 85.719 35.493 1.00 107.68 1380 ILE A CA 1
ATOM 21815 C C . ILE A 1 1380 ? 61.374 85.319 35.872 1.00 107.68 1380 ILE A C 1
ATOM 21816 O O . ILE A 1 1380 ? 61.802 85.480 37.025 1.00 107.68 1380 ILE A O 1
ATOM 21832 N N . GLY A 1 1381 ? 62.125 84.795 34.906 1.00 106.15 1381 GLY A N 1
ATOM 21833 C CA . GLY A 1 1381 ? 63.494 84.400 35.182 1.00 106.15 1381 GLY A CA 1
ATOM 21834 C C . GLY A 1 1381 ? 64.358 85.576 35.577 1.00 106.15 1381 GLY A C 1
ATOM 21835 O O . GLY A 1 1381 ? 65.121 85.506 36.545 1.00 106.15 1381 GLY A O 1
ATOM 21839 N N . SER A 1 1382 ? 64.263 86.667 34.817 1.00 106.95 1382 SER A N 1
ATOM 21840 C CA . SER A 1 1382 ? 65.036 87.858 35.142 1.00 106.95 1382 SER A CA 1
ATOM 21841 C C . SER A 1 1382 ? 64.696 88.358 36.537 1.00 106.95 1382 SER A C 1
ATOM 21842 O O . SER A 1 1382 ? 65.585 88.766 37.293 1.00 106.95 1382 SER A O 1
ATOM 21850 N N . ALA A 1 1383 ? 63.420 88.289 36.913 1.00 103.70 1383 ALA A N 1
ATOM 21851 C CA . ALA A 1 1383 ? 63.013 88.771 38.226 1.00 103.70 1383 ALA A CA 1
ATOM 21852 C C . ALA A 1 1383 ? 63.602 87.908 39.327 1.00 103.70 1383 ALA A C 1
ATOM 21853 O O . ALA A 1 1383 ? 64.146 88.421 40.316 1.00 103.70 1383 ALA A O 1
ATOM 21860 N N . GLN A 1 1384 ? 63.499 86.590 39.172 1.00 104.54 1384 GLN A N 1
ATOM 21861 C CA . GLN A 1 1384 ? 64.039 85.689 40.182 1.00 104.54 1384 GLN A CA 1
ATOM 21862 C C . GLN A 1 1384 ? 65.540 85.884 40.332 1.00 104.54 1384 GLN A C 1
ATOM 21863 O O . GLN A 1 1384 ? 66.062 85.970 41.452 1.00 104.54 1384 GLN A O 1
ATOM 21877 N N . GLY A 1 1385 ? 66.250 85.975 39.209 1.00 102.38 1385 GLY A N 1
ATOM 21878 C CA . GLY A 1 1385 ? 67.687 86.160 39.274 1.00 102.38 1385 GLY A CA 1
ATOM 21879 C C . GLY A 1 1385 ? 68.070 87.466 39.935 1.00 102.38 1385 GLY A C 1
ATOM 21880 O O . GLY A 1 1385 ? 68.965 87.506 40.783 1.00 102.38 1385 GLY A O 1
ATOM 21884 N N . LEU A 1 1386 ? 67.393 88.550 39.558 1.00 102.75 1386 LEU A N 1
ATOM 21885 C CA . LEU A 1 1386 ? 67.681 89.851 40.142 1.00 102.75 1386 LEU A CA 1
ATOM 21886 C C . LEU A 1 1386 ? 67.483 89.824 41.649 1.00 102.75 1386 LEU A C 1
ATOM 21887 O O . LEU A 1 1386 ? 68.356 90.256 42.412 1.00 102.75 1386 LEU A O 1
ATOM 21903 N N . LEU A 1 1387 ? 66.342 89.303 42.098 1.00 102.41 1387 LEU A N 1
ATOM 21904 C CA . LEU A 1 1387 ? 66.062 89.295 43.528 1.00 102.41 1387 LEU A CA 1
ATOM 21905 C C . LEU A 1 1387 ? 67.075 88.445 44.279 1.00 102.41 1387 LEU A C 1
ATOM 21906 O O . LEU A 1 1387 ? 67.582 88.848 45.335 1.00 102.41 1387 LEU A O 1
ATOM 21922 N N . TYR A 1 1388 ? 67.375 87.255 43.758 1.00 99.67 1388 TYR A N 1
ATOM 21923 C CA . TYR A 1 1388 ? 68.317 86.378 44.439 1.00 99.67 1388 TYR A CA 1
ATOM 21924 C C . TYR A 1 1388 ? 69.682 87.035 44.553 1.00 99.67 1388 TYR A C 1
ATOM 21925 O O . TYR A 1 1388 ? 70.295 87.048 45.627 1.00 99.67 1388 TYR A O 1
ATOM 21943 N N . SER A 1 1389 ? 70.185 87.566 43.445 1.00 100.73 1389 SER A N 1
ATOM 21944 C CA . SER A 1 1389 ? 71.513 88.152 43.465 1.00 100.73 1389 SER A CA 1
ATOM 21945 C C . SER A 1 1389 ? 71.573 89.373 44.362 1.00 100.73 1389 SER A C 1
ATOM 21946 O O . SER A 1 1389 ? 72.603 89.624 44.991 1.00 100.73 1389 SER A O 1
ATOM 21954 N N . ILE A 1 1390 ? 70.487 90.137 44.450 1.00 101.31 1390 ILE A N 1
ATOM 21955 C CA . ILE A 1 1390 ? 70.463 91.261 45.378 1.00 101.31 1390 ILE A CA 1
ATOM 21956 C C . ILE A 1 1390 ? 70.545 90.758 46.812 1.00 101.31 1390 ILE A C 1
ATOM 21957 O O . ILE A 1 1390 ? 71.367 91.225 47.613 1.00 101.31 1390 ILE A O 1
ATOM 21973 N N . LEU A 1 1391 ? 69.707 89.780 47.149 1.00 101.40 1391 LEU A N 1
ATOM 21974 C CA . LEU A 1 1391 ? 69.693 89.242 48.500 1.00 101.40 1391 LEU A CA 1
ATOM 21975 C C . LEU A 1 1391 ? 70.994 88.540 48.852 1.00 101.40 1391 LEU A C 1
ATOM 21976 O O . LEU A 1 1391 ? 71.243 88.273 50.030 1.00 101.40 1391 LEU A O 1
ATOM 21992 N N . VAL A 1 1392 ? 71.802 88.200 47.857 1.00 100.91 1392 VAL A N 1
ATOM 21993 C CA . VAL A 1 1392 ? 73.136 87.670 48.117 1.00 100.91 1392 VAL A CA 1
ATOM 21994 C C . VAL A 1 1392 ? 74.155 88.791 48.270 1.00 100.91 1392 VAL A C 1
ATOM 21995 O O . VAL A 1 1392 ? 75.051 88.709 49.112 1.00 100.91 1392 VAL A O 1
ATOM 22008 N N . ALA A 1 1393 ? 74.040 89.847 47.465 1.00 101.90 1393 ALA A N 1
ATOM 22009 C CA . ALA A 1 1393 ? 75.009 90.932 47.533 1.00 101.90 1393 ALA A CA 1
ATOM 22010 C C . ALA A 1 1393 ? 74.910 91.673 48.856 1.00 101.90 1393 ALA A C 1
ATOM 22011 O O . ALA A 1 1393 ? 75.933 92.078 49.420 1.00 101.90 1393 ALA A O 1
ATOM 22018 N N . ILE A 1 1394 ? 73.695 91.878 49.358 1.00 101.36 1394 ILE A N 1
ATOM 22019 C CA . ILE A 1 1394 ? 73.492 92.317 50.735 1.00 101.36 1394 ILE A CA 1
ATOM 22020 C C . ILE A 1 1394 ? 73.147 91.091 51.564 1.00 101.36 1394 ILE A C 1
ATOM 22021 O O . ILE A 1 1394 ? 72.241 90.327 51.215 1.00 101.36 1394 ILE A O 1
ATOM 22037 N N . HIS A 1 1395 ? 73.882 90.884 52.653 1.00 97.25 1395 HIS A N 1
ATOM 22038 C CA . HIS A 1 1395 ? 73.859 89.605 53.355 1.00 97.25 1395 HIS A CA 1
ATOM 22039 C C . HIS A 1 1395 ? 72.583 89.495 54.187 1.00 97.25 1395 HIS A C 1
ATOM 22040 O O . HIS A 1 1395 ? 72.581 89.559 55.418 1.00 97.25 1395 HIS A O 1
ATOM 22054 N N . ASP A 1 1396 ? 71.476 89.333 53.474 1.00 102.79 1396 ASP A N 1
ATOM 22055 C CA . ASP A 1 1396 ? 70.208 88.998 54.090 1.00 102.79 1396 ASP A CA 1
ATOM 22056 C C . ASP A 1 1396 ? 70.123 87.494 54.323 1.00 102.79 1396 ASP A C 1
ATOM 22057 O O . ASP A 1 1396 ? 70.828 86.698 53.699 1.00 102.79 1396 ASP A O 1
ATOM 22066 N N . SER A 1 1397 ? 69.246 87.112 55.245 1.00 109.31 1397 SER A N 1
ATOM 22067 C CA . SER A 1 1397 ? 69.005 85.707 55.530 1.00 109.31 1397 SER A CA 1
ATOM 22068 C C . SER A 1 1397 ? 68.095 85.044 54.507 1.00 109.31 1397 SER A C 1
ATOM 22069 O O . SER A 1 1397 ? 68.010 83.811 54.489 1.00 109.31 1397 SER A O 1
ATOM 22077 N N . GLY A 1 1398 ? 67.423 85.819 53.660 1.00 107.58 1398 GLY A N 1
ATOM 22078 C CA . GLY A 1 1398 ? 66.476 85.260 52.716 1.00 107.58 1398 GLY A CA 1
ATOM 22079 C C . GLY A 1 1398 ? 67.098 84.907 51.383 1.00 107.58 1398 GLY A C 1
ATOM 22080 O O . GLY A 1 1398 ? 66.403 84.823 50.368 1.00 107.58 1398 GLY A O 1
ATOM 22084 N N . TYR A 1 1399 ? 68.410 84.691 51.377 1.00 106.06 1399 TYR A N 1
ATOM 22085 C CA . TYR A 1 1399 ? 69.113 84.282 50.172 1.00 106.06 1399 TYR A CA 1
ATOM 22086 C C . TYR A 1 1399 ? 69.031 82.783 49.924 1.00 106.06 1399 TYR A C 1
ATOM 22087 O O . TYR A 1 1399 ? 69.404 82.335 48.836 1.00 106.06 1399 TYR A O 1
ATOM 22105 N N . ASN A 1 1400 ? 68.553 82.006 50.892 1.00 108.21 1400 ASN A N 1
ATOM 22106 C CA . ASN A 1 1400 ? 68.459 80.554 50.795 1.00 108.21 1400 ASN A CA 1
ATOM 22107 C C . ASN A 1 1400 ? 67.088 80.082 51.256 1.00 108.21 1400 ASN A C 1
ATOM 22108 O O . ASN A 1 1400 ? 66.952 79.119 52.013 1.00 108.21 1400 ASN A O 1
ATOM 22119 N N . ASP A 1 1401 ? 66.044 80.767 50.800 1.00 109.40 1401 ASP A N 1
ATOM 22120 C CA . ASP A 1 1401 ? 64.670 80.434 51.144 1.00 109.40 1401 ASP A CA 1
ATOM 22121 C C . ASP A 1 1401 ? 63.917 79.988 49.900 1.00 109.40 1401 ASP A C 1
ATOM 22122 O O . ASP A 1 1401 ? 64.149 80.500 48.801 1.00 109.40 1401 ASP A O 1
ATOM 22131 N N . GLY A 1 1402 ? 63.010 79.035 50.086 1.00 110.93 1402 GLY A N 1
ATOM 22132 C CA . GLY A 1 1402 ? 62.241 78.474 49.000 1.00 110.93 1402 GLY A CA 1
ATOM 22133 C C . GLY A 1 1402 ? 61.109 79.332 48.500 1.00 110.93 1402 GLY A C 1
ATOM 22134 O O . GLY A 1 1402 ? 60.390 78.920 47.586 1.00 110.93 1402 GLY A O 1
ATOM 22138 N N . THR A 1 1403 ? 60.925 80.518 49.070 1.00 109.08 1403 THR A N 1
ATOM 22139 C CA . THR A 1 1403 ? 59.882 81.428 48.616 1.00 109.08 1403 THR A CA 1
ATOM 22140 C C . THR A 1 1403 ? 60.273 82.180 47.353 1.00 109.08 1403 THR A C 1
ATOM 22141 O O . THR A 1 1403 ? 59.470 82.974 46.853 1.00 109.08 1403 THR A O 1
ATOM 22152 N N . ILE A 1 1404 ? 61.475 81.952 46.835 1.00 107.14 1404 ILE A N 1
ATOM 22153 C CA . ILE A 1 1404 ? 61.964 82.642 45.654 1.00 107.14 1404 ILE A CA 1
ATOM 22154 C C . ILE A 1 1404 ? 61.846 81.772 44.412 1.00 107.14 1404 ILE A C 1
ATOM 22155 O O . ILE A 1 1404 ? 61.441 82.249 43.352 1.00 107.14 1404 ILE A O 1
ATOM 22171 N N . PHE A 1 1405 ? 62.202 80.502 44.537 1.00 105.33 1405 PHE A N 1
ATOM 22172 C CA . PHE A 1 1405 ? 62.055 79.531 43.467 1.00 105.33 1405 PHE A CA 1
ATOM 22173 C C . PHE A 1 1405 ? 60.970 78.541 43.861 1.00 105.33 1405 PHE A C 1
ATOM 22174 O O . PHE A 1 1405 ? 61.277 77.456 44.372 1.00 105.33 1405 PHE A O 1
ATOM 22191 N N . PRO A 1 1406 ? 59.701 78.869 43.653 1.00 110.79 1406 PRO A N 1
ATOM 22192 C CA . PRO A 1 1406 ? 58.638 77.929 44.018 1.00 110.79 1406 PRO A CA 1
ATOM 22193 C C . PRO A 1 1406 ? 58.574 76.755 43.061 1.00 110.79 1406 PRO A C 1
ATOM 22194 O O . PRO A 1 1406 ? 59.336 76.699 42.091 1.00 110.79 1406 PRO A O 1
ATOM 22205 N N . VAL A 1 1407 ? 57.657 75.826 43.316 1.00 109.43 1407 VAL A N 1
ATOM 22206 C CA . VAL A 1 1407 ? 57.572 74.586 42.554 1.00 109.43 1407 VAL A CA 1
ATOM 22207 C C . VAL A 1 1407 ? 56.285 74.463 41.758 1.00 109.43 1407 VAL A C 1
ATOM 22208 O O . VAL A 1 1407 ? 56.162 73.523 40.958 1.00 109.43 1407 VAL A O 1
ATOM 22221 N N . ASN A 1 1408 ? 55.328 75.371 41.932 1.00 111.54 1408 ASN A N 1
ATOM 22222 C CA . ASN A 1 1408 ? 54.116 75.390 41.130 1.00 111.54 1408 ASN A CA 1
ATOM 22223 C C . ASN A 1 1408 ? 54.270 76.224 39.869 1.00 111.54 1408 ASN A C 1
ATOM 22224 O O . ASN A 1 1408 ? 53.263 76.654 39.296 1.00 111.54 1408 ASN A O 1
ATOM 22235 N N . ILE A 1 1409 ? 55.505 76.459 39.430 1.00 110.97 1409 ILE A N 1
ATOM 22236 C CA . ILE A 1 1409 ? 55.769 77.286 38.257 1.00 110.97 1409 ILE A CA 1
ATOM 22237 C C . ILE A 1 1409 ? 56.606 76.583 37.205 1.00 110.97 1409 ILE A C 1
ATOM 22238 O O . ILE A 1 1409 ? 56.560 76.972 36.024 1.00 110.97 1409 ILE A O 1
ATOM 22254 N N . TYR A 1 1410 ? 57.364 75.544 37.552 1.00 109.24 1410 TYR A N 1
ATOM 22255 C CA . TYR A 1 1410 ? 58.146 74.837 36.549 1.00 109.24 1410 TYR A CA 1
ATOM 22256 C C . TYR A 1 1410 ? 57.282 73.943 35.676 1.00 109.24 1410 TYR A C 1
ATOM 22257 O O . TYR A 1 1410 ? 57.603 73.733 34.502 1.00 109.24 1410 TYR A O 1
ATOM 22275 N N . GLY A 1 1411 ? 56.196 73.400 36.226 1.00 110.45 1411 GLY A N 1
ATOM 22276 C CA . GLY A 1 1411 ? 55.383 72.486 35.450 1.00 110.45 1411 GLY A CA 1
ATOM 22277 C C . GLY A 1 1411 ? 54.709 73.139 34.264 1.00 110.45 1411 GLY A C 1
ATOM 22278 O O . GLY A 1 1411 ? 54.433 72.472 33.263 1.00 110.45 1411 GLY A O 1
ATOM 22282 N N . LYS A 1 1412 ? 54.437 74.442 34.349 1.00 116.69 1412 LYS A N 1
ATOM 22283 C CA . LYS A 1 1412 ? 53.844 75.191 33.243 1.00 116.69 1412 LYS A CA 1
ATOM 22284 C C . LYS A 1 1412 ? 54.698 76.437 33.031 1.00 116.69 1412 LYS A C 1
ATOM 22285 O O . LYS A 1 1412 ? 54.419 77.502 33.588 1.00 116.69 1412 LYS A O 1
ATOM 22304 N N . VAL A 1 1413 ? 55.743 76.296 32.219 1.00 113.35 1413 VAL A N 1
ATOM 22305 C CA . VAL A 1 1413 ? 56.579 77.419 31.813 1.00 113.35 1413 VAL A CA 1
ATOM 22306 C C . VAL A 1 1413 ? 57.408 76.968 30.621 1.00 113.35 1413 VAL A C 1
ATOM 22307 O O . VAL A 1 1413 ? 57.687 75.777 30.464 1.00 113.35 1413 VAL A O 1
ATOM 22320 N N . SER A 1 1414 ? 57.811 77.915 29.783 1.00 114.67 1414 SER A N 1
ATOM 22321 C CA . SER A 1 1414 ? 58.741 77.576 28.713 1.00 114.67 1414 SER A CA 1
ATOM 22322 C C . SER A 1 1414 ? 60.157 77.484 29.278 1.00 114.67 1414 SER A C 1
ATOM 22323 O O . SER A 1 1414 ? 60.668 78.478 29.813 1.00 114.67 1414 SER A O 1
ATOM 22331 N N . PRO A 1 1415 ? 60.840 76.343 29.136 1.00 113.46 1415 PRO A N 1
ATOM 22332 C CA . PRO A 1 1415 ? 62.107 76.176 29.859 1.00 113.46 1415 PRO A CA 1
ATOM 22333 C C . PRO A 1 1415 ? 63.232 77.022 29.304 1.00 113.46 1415 PRO A C 1
ATOM 22334 O O . PRO A 1 1415 ? 64.026 77.583 30.072 1.00 113.46 1415 PRO A O 1
ATOM 22345 N N . ARG A 1 1416 ? 63.332 77.106 27.979 1.00 115.33 1416 ARG A N 1
ATOM 22346 C CA . ARG A 1 1416 ? 64.401 77.876 27.360 1.00 115.33 1416 ARG A CA 1
ATOM 22347 C C . ARG A 1 1416 ? 64.338 79.330 27.799 1.00 115.33 1416 ARG A C 1
ATOM 22348 O O . ARG A 1 1416 ? 65.337 79.904 28.258 1.00 115.33 1416 ARG A O 1
ATOM 22369 N N . ASP A 1 1417 ? 63.159 79.938 27.675 1.00 112.04 1417 ASP A N 1
ATOM 22370 C CA . ASP A 1 1417 ? 62.998 81.329 28.069 1.00 112.04 1417 ASP A CA 1
ATOM 22371 C C . ASP A 1 1417 ? 63.191 81.500 29.567 1.00 112.04 1417 ASP A C 1
ATOM 22372 O O . ASP A 1 1417 ? 63.764 82.501 30.012 1.00 112.04 1417 ASP A O 1
ATOM 22381 N N . TYR A 1 1418 ? 62.763 80.514 30.358 1.00 108.29 1418 TYR A N 1
ATOM 22382 C CA . TYR A 1 1418 ? 62.947 80.602 31.803 1.00 108.29 1418 TYR A CA 1
ATOM 22383 C C . TYR A 1 1418 ? 64.425 80.682 32.158 1.00 108.29 1418 TYR A C 1
ATOM 22384 O O . TYR A 1 1418 ? 64.856 81.550 32.930 1.00 108.29 1418 TYR A O 1
ATOM 22402 N N . LEU A 1 1419 ? 65.222 79.781 31.592 1.00 106.22 1419 LEU A N 1
ATOM 22403 C CA . LEU A 1 1419 ? 66.636 79.744 31.933 1.00 106.22 1419 LEU A CA 1
ATOM 22404 C C . LEU A 1 1419 ? 67.372 80.962 31.396 1.00 106.22 1419 LEU A C 1
ATOM 22405 O O . LEU A 1 1419 ? 68.254 81.511 32.070 1.00 106.22 1419 LEU A O 1
ATOM 22421 N N . ARG A 1 1420 ? 67.034 81.402 30.184 1.00 107.11 1420 ARG A N 1
ATOM 22422 C CA . ARG A 1 1420 ? 67.664 82.609 29.668 1.00 107.11 1420 ARG A CA 1
ATOM 22423 C C . ARG A 1 1420 ? 67.315 83.823 30.520 1.00 107.11 1420 ARG A C 1
ATOM 22424 O O . ARG A 1 1420 ? 68.155 84.715 30.716 1.00 107.11 1420 ARG A O 1
ATOM 22445 N N . GLY A 1 1421 ? 66.107 83.854 31.081 1.00 106.69 1421 GLY A N 1
ATOM 22446 C CA . GLY A 1 1421 ? 65.767 84.927 31.995 1.00 106.69 1421 GLY A CA 1
ATOM 22447 C C . GLY A 1 1421 ? 66.564 84.862 33.280 1.00 106.69 1421 GLY A C 1
ATOM 22448 O O . GLY A 1 1421 ? 66.995 85.893 33.807 1.00 106.69 1421 GLY A O 1
ATOM 22452 N N . LEU A 1 1422 ? 66.745 83.656 33.818 1.00 101.14 1422 LEU A N 1
ATOM 22453 C CA . LEU A 1 1422 ? 67.624 83.503 34.970 1.00 101.14 1422 LEU A CA 1
ATOM 22454 C C . LEU A 1 1422 ? 69.008 84.050 34.680 1.00 101.14 1422 LEU A C 1
ATOM 22455 O O . LEU A 1 1422 ? 69.618 84.710 35.529 1.00 101.14 1422 LEU A O 1
ATOM 22471 N N . ALA A 1 1423 ? 69.521 83.780 33.483 1.00 104.02 1423 ALA A N 1
ATOM 22472 C CA . ALA A 1 1423 ? 70.834 84.294 33.115 1.00 104.02 1423 ALA A CA 1
ATOM 22473 C C . ALA A 1 1423 ? 70.846 85.814 33.116 1.00 104.02 1423 ALA A C 1
ATOM 22474 O O . ALA A 1 1423 ? 71.777 86.444 33.631 1.00 104.02 1423 ALA A O 1
ATOM 22481 N N . ARG A 1 1424 ? 69.818 86.416 32.521 1.00 107.19 1424 ARG A N 1
ATOM 22482 C CA . ARG A 1 1424 ? 69.697 87.871 32.506 1.00 107.19 1424 ARG A CA 1
ATOM 22483 C C . ARG A 1 1424 ? 69.730 88.439 33.924 1.00 107.19 1424 ARG A C 1
ATOM 22484 O O . ARG A 1 1424 ? 70.475 89.391 34.226 1.00 107.19 1424 ARG A O 1
ATOM 22505 N N . GLY A 1 1425 ? 68.920 87.858 34.810 1.00 103.66 1425 GLY A N 1
ATOM 22506 C CA . GLY A 1 1425 ? 68.853 88.352 36.174 1.00 103.66 1425 GLY A CA 1
ATOM 22507 C C . GLY A 1 1425 ? 70.171 88.213 36.907 1.00 103.66 1425 GLY A C 1
ATOM 22508 O O . GLY A 1 1425 ? 70.607 89.131 37.608 1.00 103.66 1425 GLY A O 1
ATOM 22512 N N . VAL A 1 1426 ? 70.825 87.064 36.747 1.00 103.23 1426 VAL A N 1
ATOM 22513 C CA . VAL A 1 1426 ? 72.126 86.850 37.364 1.00 103.23 1426 VAL A CA 1
ATOM 22514 C C . VAL A 1 1426 ? 73.131 87.864 36.843 1.00 103.23 1426 VAL A C 1
ATOM 22515 O O . VAL A 1 1426 ? 74.008 88.327 37.578 1.00 103.23 1426 VAL A O 1
ATOM 22528 N N . LEU A 1 1427 ? 73.011 88.236 35.572 1.00 106.47 1427 LEU A N 1
ATOM 22529 C CA . LEU A 1 1427 ? 73.957 89.180 34.992 1.00 106.47 1427 LEU A CA 1
ATOM 22530 C C . LEU A 1 1427 ? 73.812 90.557 35.628 1.00 106.47 1427 LEU A C 1
ATOM 22531 O O . LEU A 1 1427 ? 74.803 91.187 36.025 1.00 106.47 1427 LEU A O 1
ATOM 22547 N N . ILE A 1 1428 ? 72.581 91.039 35.757 1.00 104.43 1428 ILE A N 1
ATOM 22548 C CA . ILE A 1 1428 ? 72.442 92.375 36.336 1.00 104.43 1428 ILE A CA 1
ATOM 22549 C C . ILE A 1 1428 ? 72.724 92.348 37.845 1.00 104.43 1428 ILE A C 1
ATOM 22550 O O . ILE A 1 1428 ? 73.224 93.332 38.426 1.00 104.43 1428 ILE A O 1
ATOM 22566 N N . GLY A 1 1429 ? 72.456 91.222 38.503 1.00 105.60 1429 GLY A N 1
ATOM 22567 C CA . GLY A 1 1429 ? 72.955 91.050 39.857 1.00 105.60 1429 GLY A CA 1
ATOM 22568 C C . GLY A 1 1429 ? 74.468 91.129 39.936 1.00 105.60 1429 GLY A C 1
ATOM 22569 O O . GLY A 1 1429 ? 75.036 91.666 40.895 1.00 105.60 1429 GLY A O 1
ATOM 22573 N N . SER A 1 1430 ? 75.147 90.590 38.930 1.00 109.15 1430 SER A N 1
ATOM 22574 C CA . SER A 1 1430 ? 76.585 90.769 38.870 1.00 109.15 1430 SER A CA 1
ATOM 22575 C C . SER A 1 1430 ? 76.932 92.234 38.710 1.00 109.15 1430 SER A C 1
ATOM 22576 O O . SER A 1 1430 ? 77.977 92.684 39.186 1.00 109.15 1430 SER A O 1
ATOM 22584 N N . SER A 1 1431 ? 76.067 92.990 38.039 1.00 109.72 1431 SER A N 1
ATOM 22585 C CA . SER A 1 1431 ? 76.284 94.430 37.941 1.00 109.72 1431 SER A CA 1
ATOM 22586 C C . SER A 1 1431 ? 76.327 95.069 39.324 1.00 109.72 1431 SER A C 1
ATOM 22587 O O . SER A 1 1431 ? 77.216 95.879 39.624 1.00 109.72 1431 SER A O 1
ATOM 22595 N N . ILE A 1 1432 ? 75.364 94.727 40.183 1.00 107.85 1432 ILE A N 1
ATOM 22596 C CA . ILE A 1 1432 ? 75.380 95.353 41.512 1.00 107.85 1432 ILE A CA 1
ATOM 22597 C C . ILE A 1 1432 ? 76.594 94.885 42.310 1.00 107.85 1432 ILE A C 1
ATOM 22598 O O . ILE A 1 1432 ? 77.226 95.676 43.028 1.00 107.85 1432 ILE A O 1
ATOM 22614 N N . CYS A 1 1433 ? 76.924 93.594 42.234 1.00 107.58 1433 CYS A N 1
ATOM 22615 C CA . CYS A 1 1433 ? 78.112 93.138 42.951 1.00 107.58 1433 CYS A CA 1
ATOM 22616 C C . CYS A 1 1433 ? 79.381 93.791 42.414 1.00 107.58 1433 CYS A C 1
ATOM 22617 O O . CYS A 1 1433 ? 80.360 93.946 43.153 1.00 107.58 1433 CYS A O 1
ATOM 22625 N N . PHE A 1 1434 ? 79.373 94.216 41.149 1.00 109.25 1434 PHE A N 1
ATOM 22626 C CA . PHE A 1 1434 ? 80.499 94.973 40.619 1.00 109.25 1434 PHE A CA 1
ATOM 22627 C C . PHE A 1 1434 ? 80.532 96.360 41.222 1.00 109.25 1434 PHE A C 1
ATOM 22628 O O . PHE A 1 1434 ? 81.603 96.884 41.547 1.00 109.25 1434 PHE A O 1
ATOM 22645 N N . LEU A 1 1435 ? 79.360 96.976 41.353 1.00 109.39 1435 LEU A N 1
ATOM 22646 C CA . LEU A 1 1435 ? 79.283 98.279 41.997 1.00 109.39 1435 LEU A CA 1
ATOM 22647 C C . LEU A 1 1435 ? 79.861 98.217 43.401 1.00 109.39 1435 LEU A C 1
ATOM 22648 O O . LEU A 1 1435 ? 80.537 99.150 43.848 1.00 109.39 1435 LEU A O 1
ATOM 22664 N N . THR A 1 1436 ? 79.603 97.121 44.110 1.00 108.81 1436 THR A N 1
ATOM 22665 C CA . THR A 1 1436 ? 80.159 96.975 45.453 1.00 108.81 1436 THR A CA 1
ATOM 22666 C C . THR A 1 1436 ? 81.667 96.743 45.405 1.00 108.81 1436 THR A C 1
ATOM 22667 O O . THR A 1 1436 ? 82.445 97.522 45.966 1.00 108.81 1436 THR A O 1
ATOM 22678 N N . ARG A 1 1437 ? 82.102 95.675 44.734 1.00 107.54 1437 ARG A N 1
ATOM 22679 C CA . ARG A 1 1437 ? 83.515 95.291 44.701 1.00 107.54 1437 ARG A CA 1
ATOM 22680 C C . ARG A 1 1437 ? 84.233 96.143 43.662 1.00 107.54 1437 ARG A C 1
ATOM 22681 O O . ARG A 1 1437 ? 84.480 95.728 42.528 1.00 107.54 1437 ARG A O 1
ATOM 22702 N N . MET A 1 1438 ? 84.583 97.362 44.067 1.00 110.10 1438 MET A N 1
ATOM 22703 C CA . MET A 1 1438 ? 85.171 98.351 43.160 1.00 110.10 1438 MET A CA 1
ATOM 22704 C C . MET A 1 1438 ? 86.331 99.040 43.875 1.00 110.10 1438 MET A C 1
ATOM 22705 O O . MET A 1 1438 ? 86.139 100.033 44.581 1.00 110.10 1438 MET A O 1
ATOM 22719 N N . THR A 1 1439 ? 87.531 98.508 43.678 1.00 112.62 1439 THR A N 1
ATOM 22720 C CA . THR A 1 1439 ? 88.756 99.120 44.167 1.00 112.62 1439 THR A CA 1
ATOM 22721 C C . THR A 1 1439 ? 89.320 100.047 43.091 1.00 112.62 1439 THR A C 1
ATOM 22722 O O . THR A 1 1439 ? 88.671 100.328 42.083 1.00 112.62 1439 THR A O 1
ATOM 22733 N N . ASN A 1 1440 ? 90.541 100.537 43.301 1.00 116.34 1440 ASN A N 1
ATOM 22734 C CA . ASN A 1 1440 ? 91.125 101.540 42.422 1.00 116.34 1440 ASN A CA 1
ATOM 22735 C C . ASN A 1 1440 ? 91.886 100.949 41.244 1.00 116.34 1440 ASN A C 1
ATOM 22736 O O . ASN A 1 1440 ? 92.150 101.671 40.275 1.00 116.34 1440 ASN A O 1
ATOM 22747 N N . ILE A 1 1441 ? 92.243 99.666 41.297 1.00 119.22 1441 ILE A N 1
ATOM 22748 C CA . ILE A 1 1441 ? 93.020 99.028 40.237 1.00 119.22 1441 ILE A CA 1
ATOM 22749 C C . ILE A 1 1441 ? 92.121 98.130 39.398 1.00 119.22 1441 ILE A C 1
ATOM 22750 O O . ILE A 1 1441 ? 92.374 97.926 38.206 1.00 119.22 1441 ILE A O 1
ATOM 22766 N N . ASN A 1 1442 ? 91.063 97.587 40.004 1.00 115.96 1442 ASN A N 1
ATOM 22767 C CA . ASN A 1 1442 ? 90.135 96.759 39.245 1.00 115.96 1442 ASN A CA 1
ATOM 22768 C C . ASN A 1 1442 ? 89.360 97.555 38.206 1.00 115.96 1442 ASN A C 1
ATOM 22769 O O . ASN A 1 1442 ? 88.752 96.955 37.314 1.00 115.96 1442 ASN A O 1
ATOM 22780 N N . ILE A 1 1443 ? 89.362 98.885 38.300 1.00 118.28 1443 ILE A N 1
ATOM 22781 C CA . ILE A 1 1443 ? 88.635 99.700 37.333 1.00 118.28 1443 ILE A CA 1
ATOM 22782 C C . ILE A 1 1443 ? 89.183 99.478 35.933 1.00 118.28 1443 ILE A C 1
ATOM 22783 O O . ILE A 1 1443 ? 88.424 99.374 34.963 1.00 118.28 1443 ILE A O 1
ATOM 22799 N N . ASN A 1 1444 ? 90.501 99.388 35.805 1.00 124.60 1444 ASN A N 1
ATOM 22800 C CA . ASN A 1 1444 ? 91.123 99.244 34.497 1.00 124.60 1444 ASN A CA 1
ATOM 22801 C C . ASN A 1 1444 ? 91.053 97.821 33.956 1.00 124.60 1444 ASN A C 1
ATOM 22802 O O . ASN A 1 1444 ? 91.596 97.561 32.877 1.00 124.60 1444 ASN A O 1
ATOM 22813 N N . ARG A 1 1445 ? 90.404 96.902 34.666 1.00 124.26 1445 ARG A N 1
ATOM 22814 C CA . ARG A 1 1445 ? 90.168 95.541 34.181 1.00 124.26 1445 ARG A CA 1
ATOM 22815 C C . ARG A 1 1445 ? 88.752 95.141 34.565 1.00 124.26 1445 ARG A C 1
ATOM 22816 O O . ARG A 1 1445 ? 88.538 94.249 35.394 1.00 124.26 1445 ARG A O 1
ATOM 22837 N N . PRO A 1 1446 ? 87.752 95.790 33.977 1.00 119.47 1446 PRO A N 1
ATOM 22838 C CA . PRO A 1 1446 ? 86.372 95.583 34.428 1.00 119.47 1446 PRO A CA 1
ATOM 22839 C C . PRO A 1 1446 ? 85.688 94.359 33.838 1.00 119.47 1446 PRO A C 1
ATOM 22840 O O . PRO A 1 1446 ? 84.753 93.826 34.439 1.00 119.47 1446 PRO A O 1
ATOM 22851 N N . LEU A 1 1447 ? 86.124 93.907 32.663 1.00 118.76 1447 LEU A N 1
ATOM 22852 C CA . LEU A 1 1447 ? 85.466 92.763 32.039 1.00 118.76 1447 LEU A CA 1
ATOM 22853 C C . LEU A 1 1447 ? 85.734 91.483 32.821 1.00 118.76 1447 LEU A C 1
ATOM 22854 O O . LEU A 1 1447 ? 84.807 90.716 33.123 1.00 118.76 1447 LEU A O 1
ATOM 22870 N N . GLU A 1 1448 ? 87.004 91.226 33.142 1.00 118.74 1448 GLU A N 1
ATOM 22871 C CA . GLU A 1 1448 ? 87.332 90.095 33.998 1.00 118.74 1448 GLU A CA 1
ATOM 22872 C C . GLU A 1 1448 ? 86.646 90.215 35.347 1.00 118.74 1448 GLU A C 1
ATOM 22873 O O . GLU A 1 1448 ? 86.257 89.203 35.941 1.00 118.74 1448 GLU A O 1
ATOM 22885 N N . LEU A 1 1449 ? 86.472 91.441 35.835 1.00 114.40 1449 LEU A N 1
ATOM 22886 C CA . LEU A 1 1449 ? 85.750 91.646 37.082 1.00 114.40 1449 LEU A CA 1
ATOM 22887 C C . LEU A 1 1449 ? 84.306 91.190 36.949 1.00 114.40 1449 LEU A C 1
ATOM 22888 O O . LEU A 1 1449 ? 83.770 90.511 37.830 1.00 114.40 1449 LEU A O 1
ATOM 22904 N N . VAL A 1 1450 ? 83.659 91.561 35.844 1.00 113.92 1450 VAL A N 1
ATOM 22905 C CA . VAL A 1 1450 ? 82.274 91.161 35.619 1.00 113.92 1450 VAL A CA 1
ATOM 22906 C C . VAL A 1 1450 ? 82.172 89.645 35.566 1.00 113.92 1450 VAL A C 1
ATOM 22907 O O . VAL A 1 1450 ? 81.277 89.039 36.168 1.00 113.92 1450 VAL A O 1
ATOM 22920 N N . SER A 1 1451 ? 83.092 89.012 34.839 1.00 115.37 1451 SER A N 1
ATOM 22921 C CA . SER A 1 1451 ? 83.071 87.557 34.728 1.00 115.37 1451 SER A CA 1
ATOM 22922 C C . SER A 1 1451 ? 83.240 86.902 36.094 1.00 115.37 1451 SER A C 1
ATOM 22923 O O . SER A 1 1451 ? 82.492 85.985 36.456 1.00 115.37 1451 SER A O 1
ATOM 22931 N N . GLY A 1 1452 ? 84.216 87.369 36.874 1.00 110.73 1452 GLY A N 1
ATOM 22932 C CA . GLY A 1 1452 ? 84.441 86.789 38.184 1.00 110.73 1452 GLY A CA 1
ATOM 22933 C C . GLY A 1 1452 ? 83.281 87.015 39.126 1.00 110.73 1452 GLY A C 1
ATOM 22934 O O . GLY A 1 1452 ? 82.971 86.159 39.960 1.00 110.73 1452 GLY A O 1
ATOM 22938 N N . VAL A 1 1453 ? 82.601 88.148 38.988 1.00 108.83 1453 VAL A N 1
ATOM 22939 C CA . VAL A 1 1453 ? 81.468 88.435 39.854 1.00 108.83 1453 VAL A CA 1
ATOM 22940 C C . VAL A 1 1453 ? 80.299 87.528 39.500 1.00 108.83 1453 VAL A C 1
ATOM 22941 O O . VAL A 1 1453 ? 79.599 87.006 40.382 1.00 108.83 1453 VAL A O 1
ATOM 22954 N N . ILE A 1 1454 ? 80.076 87.322 38.203 1.00 108.24 1454 ILE A N 1
ATOM 22955 C CA . ILE A 1 1454 ? 79.066 86.368 37.765 1.00 108.24 1454 ILE A CA 1
ATOM 22956 C C . ILE A 1 1454 ? 79.387 84.987 38.310 1.00 108.24 1454 ILE A C 1
ATOM 22957 O O . ILE A 1 1454 ? 78.495 84.249 38.746 1.00 108.24 1454 ILE A O 1
ATOM 22973 N N . SER A 1 1455 ? 80.667 84.617 38.296 1.00 110.31 1455 SER A N 1
ATOM 22974 C CA . SER A 1 1455 ? 81.060 83.314 38.815 1.00 110.31 1455 SER A CA 1
ATOM 22975 C C . SER A 1 1455 ? 80.792 83.219 40.311 1.00 110.31 1455 SER A C 1
ATOM 22976 O O . SER A 1 1455 ? 80.396 82.163 40.812 1.00 110.31 1455 SER A O 1
ATOM 22984 N N . TYR A 1 1456 ? 81.001 84.314 41.040 1.00 105.34 1456 TYR A N 1
ATOM 22985 C CA . TYR A 1 1456 ? 80.704 84.317 42.469 1.00 105.34 1456 TYR A CA 1
ATOM 22986 C C . TYR A 1 1456 ? 79.218 84.091 42.714 1.00 105.34 1456 TYR A C 1
ATOM 22987 O O . TYR A 1 1456 ? 78.826 83.295 43.584 1.00 105.34 1456 TYR A O 1
ATOM 23005 N N . ILE A 1 1457 ? 78.377 84.788 41.951 1.00 104.01 1457 ILE A N 1
ATOM 23006 C CA . ILE A 1 1457 ? 76.937 84.600 42.092 1.00 104.01 1457 ILE A CA 1
ATOM 23007 C C . ILE A 1 1457 ? 76.562 83.161 41.777 1.00 104.01 1457 ILE A C 1
ATOM 23008 O O . ILE A 1 1457 ? 75.751 82.544 42.479 1.00 104.01 1457 ILE A O 1
ATOM 23024 N N . LEU A 1 1458 ? 77.147 82.602 40.722 1.00 105.75 1458 LEU A N 1
ATOM 23025 C CA . LEU A 1 1458 ? 76.822 81.232 40.357 1.00 105.75 1458 LEU A CA 1
ATOM 23026 C C . LEU A 1 1458 ? 77.307 80.255 41.415 1.00 105.75 1458 LEU A C 1
ATOM 23027 O O . LEU A 1 1458 ? 76.677 79.221 41.637 1.00 105.75 1458 LEU A O 1
ATOM 23043 N N . LEU A 1 1459 ? 78.396 80.578 42.102 1.00 107.65 1459 LEU A N 1
ATOM 23044 C CA . LEU A 1 1459 ? 78.862 79.728 43.188 1.00 107.65 1459 LEU A CA 1
ATOM 23045 C C . LEU A 1 1459 ? 77.843 79.706 44.320 1.00 107.65 1459 LEU A C 1
ATOM 23046 O O . LEU A 1 1459 ? 77.439 78.636 44.805 1.00 107.65 1459 LEU A O 1
ATOM 23062 N N . ARG A 1 1460 ? 77.415 80.890 44.761 1.00 104.74 1460 ARG A N 1
ATOM 23063 C CA . ARG A 1 1460 ? 76.388 80.933 45.797 1.00 104.74 1460 ARG A CA 1
ATOM 23064 C C . ARG A 1 1460 ? 75.112 80.230 45.344 1.00 104.74 1460 ARG A C 1
ATOM 23065 O O . ARG A 1 1460 ? 74.417 79.596 46.152 1.00 104.74 1460 ARG A O 1
ATOM 23086 N N . LEU A 1 1461 ? 74.822 80.271 44.045 1.00 104.40 1461 LEU A N 1
ATOM 23087 C CA . LEU A 1 1461 ? 73.630 79.592 43.559 1.00 104.40 1461 LEU A CA 1
ATOM 23088 C C . LEU A 1 1461 ? 73.819 78.085 43.561 1.00 104.40 1461 LEU A C 1
ATOM 23089 O O . LEU A 1 1461 ? 72.861 77.342 43.795 1.00 104.40 1461 LEU A O 1
ATOM 23105 N N . ASP A 1 1462 ? 75.043 77.620 43.315 1.00 107.39 1462 ASP A N 1
ATOM 23106 C CA . ASP A 1 1462 ? 75.344 76.209 43.504 1.00 107.39 1462 ASP A CA 1
ATOM 23107 C C . ASP A 1 1462 ? 75.078 75.818 44.943 1.00 107.39 1462 ASP A C 1
ATOM 23108 O O . ASP A 1 1462 ? 74.620 74.705 45.225 1.00 107.39 1462 ASP A O 1
ATOM 23117 N N . ASN A 1 1463 ? 75.349 76.731 45.866 1.00 109.13 1463 ASN A N 1
ATOM 23118 C CA . ASN A 1 1463 ? 75.021 76.469 47.259 1.00 109.13 1463 ASN A CA 1
ATOM 23119 C C . ASN A 1 1463 ? 73.530 76.596 47.552 1.00 109.13 1463 ASN A C 1
ATOM 23120 O O . ASN A 1 1463 ? 73.097 76.185 48.633 1.00 109.13 1463 ASN A O 1
ATOM 23131 N N . HIS A 1 1464 ? 72.738 77.139 46.633 1.00 106.07 1464 HIS A N 1
ATOM 23132 C CA . HIS A 1 1464 ? 71.277 77.122 46.807 1.00 106.07 1464 HIS A CA 1
ATOM 23133 C C . HIS A 1 1464 ? 70.731 75.716 46.569 1.00 106.07 1464 HIS A C 1
ATOM 23134 O O . HIS A 1 1464 ? 70.881 75.194 45.457 1.00 106.07 1464 HIS A O 1
ATOM 23148 N N . PRO A 1 1465 ? 70.098 75.059 47.558 1.00 103.54 1465 PRO A N 1
ATOM 23149 C CA . PRO A 1 1465 ? 69.586 73.702 47.310 1.00 103.54 1465 PRO A CA 1
ATOM 23150 C C . PRO A 1 1465 ? 68.440 73.563 46.311 1.00 103.54 1465 PRO A C 1
ATOM 23151 O O . PRO A 1 1465 ? 68.539 72.853 45.295 1.00 103.54 1465 PRO A O 1
ATOM 23162 N N . SER A 1 1466 ? 67.392 74.355 46.503 1.00 104.79 1466 SER A N 1
ATOM 23163 C CA . SER A 1 1466 ? 66.097 73.913 46.006 1.00 104.79 1466 SER A CA 1
ATOM 23164 C C . SER A 1 1466 ? 65.954 74.120 44.512 1.00 104.79 1466 SER A C 1
ATOM 23165 O O . SER A 1 1466 ? 64.996 73.611 43.915 1.00 104.79 1466 SER A O 1
ATOM 23173 N N . LEU A 1 1467 ? 66.924 74.790 43.895 1.00 103.43 1467 LEU A N 1
ATOM 23174 C CA . LEU A 1 1467 ? 66.940 74.911 42.450 1.00 103.43 1467 LEU A CA 1
ATOM 23175 C C . LEU A 1 1467 ? 66.882 73.543 41.794 1.00 103.43 1467 LEU A C 1
ATOM 23176 O O . LEU A 1 1467 ? 66.189 73.364 40.784 1.00 103.43 1467 LEU A O 1
ATOM 23192 N N . TYR A 1 1468 ? 67.576 72.548 42.367 1.00 106.13 1468 TYR A N 1
ATOM 23193 C CA . TYR A 1 1468 ? 67.603 71.249 41.695 1.00 106.13 1468 TYR A CA 1
ATOM 23194 C C . TYR A 1 1468 ? 66.210 70.649 41.512 1.00 106.13 1468 TYR A C 1
ATOM 23195 O O . TYR A 1 1468 ? 66.038 69.759 40.668 1.00 106.13 1468 TYR A O 1
ATOM 23213 N N . ILE A 1 1469 ? 65.203 71.160 42.228 1.00 106.05 1469 ILE A N 1
ATOM 23214 C CA . ILE A 1 1469 ? 63.843 70.662 42.062 1.00 106.05 1469 ILE A CA 1
ATOM 23215 C C . ILE A 1 1469 ? 63.391 70.747 40.614 1.00 106.05 1469 ILE A C 1
ATOM 23216 O O . ILE A 1 1469 ? 62.611 69.904 40.148 1.00 106.05 1469 ILE A O 1
ATOM 23232 N N . MET A 1 1470 ? 63.913 71.714 39.857 1.00 106.60 1470 MET A N 1
ATOM 23233 C CA . MET A 1 1470 ? 63.438 71.893 38.491 1.00 106.60 1470 MET A CA 1
ATOM 23234 C C . MET A 1 1470 ? 63.716 70.682 37.616 1.00 106.60 1470 MET A C 1
ATOM 23235 O O . MET A 1 1470 ? 63.188 70.612 36.502 1.00 106.60 1470 MET A O 1
ATOM 23249 N N . LEU A 1 1471 ? 64.519 69.731 38.086 1.00 106.56 1471 LEU A N 1
ATOM 23250 C CA . LEU A 1 1471 ? 64.786 68.524 37.326 1.00 106.56 1471 LEU A CA 1
ATOM 23251 C C . LEU A 1 1471 ? 63.638 67.524 37.368 1.00 106.56 1471 LEU A C 1
ATOM 23252 O O . LEU A 1 1471 ? 63.797 66.417 36.847 1.00 106.56 1471 LEU A O 1
ATOM 23268 N N . ARG A 1 1472 ? 62.497 67.864 37.975 1.00 107.21 1472 ARG A N 1
ATOM 23269 C CA . ARG A 1 1472 ? 61.364 66.945 37.936 1.00 107.21 1472 ARG A CA 1
ATOM 23270 C C . ARG A 1 1472 ? 60.590 67.035 36.627 1.00 107.21 1472 ARG A C 1
ATOM 23271 O O . ARG A 1 1472 ? 60.053 66.025 36.161 1.00 107.21 1472 ARG A O 1
ATOM 23292 N N . GLU A 1 1473 ? 60.519 68.213 36.026 1.00 111.90 1473 GLU A N 1
ATOM 23293 C CA . GLU A 1 1473 ? 59.771 68.386 34.787 1.00 111.90 1473 GLU A CA 1
ATOM 23294 C C . GLU A 1 1473 ? 60.596 67.874 33.609 1.00 111.90 1473 GLU A C 1
ATOM 23295 O O . GLU A 1 1473 ? 61.704 68.375 33.385 1.00 111.90 1473 GLU A O 1
ATOM 23307 N N . PRO A 1 1474 ? 60.111 66.893 32.836 1.00 113.74 1474 PRO A N 1
ATOM 23308 C CA . PRO A 1 1474 ? 60.939 66.368 31.736 1.00 113.74 1474 PRO A CA 1
ATOM 23309 C C . PRO A 1 1474 ? 61.310 67.393 30.678 1.00 113.74 1474 PRO A C 1
ATOM 23310 O O . PRO A 1 1474 ? 62.367 67.254 30.050 1.00 113.74 1474 PRO A O 1
ATOM 23321 N N . SER A 1 1475 ? 60.481 68.414 30.450 1.00 112.64 1475 SER A N 1
ATOM 23322 C CA . SER A 1 1475 ? 60.822 69.421 29.448 1.00 112.64 1475 SER A CA 1
ATOM 23323 C C . SER A 1 1475 ? 62.092 70.158 29.836 1.00 112.64 1475 SER A C 1
ATOM 23324 O O . SER A 1 1475 ? 62.997 70.355 29.010 1.00 112.64 1475 SER A O 1
ATOM 23332 N N . LEU A 1 1476 ? 62.185 70.548 31.104 1.00 109.74 1476 LEU A N 1
ATOM 23333 C CA . LEU A 1 1476 ? 63.371 71.233 31.585 1.00 109.74 1476 LEU A CA 1
ATOM 23334 C C . LEU A 1 1476 ? 64.594 70.340 31.473 1.00 109.74 1476 LEU A C 1
ATOM 23335 O O . LEU A 1 1476 ? 65.679 70.807 31.117 1.00 109.74 1476 LEU A O 1
ATOM 23351 N N . ARG A 1 1477 ? 64.446 69.055 31.792 1.00 109.82 1477 ARG A N 1
ATOM 23352 C CA . ARG A 1 1477 ? 65.564 68.131 31.648 1.00 109.82 1477 ARG A CA 1
ATOM 23353 C C . ARG A 1 1477 ? 66.026 68.051 30.200 1.00 109.82 1477 ARG A C 1
ATOM 23354 O O . ARG A 1 1477 ? 67.228 68.085 29.920 1.00 109.82 1477 ARG A O 1
ATOM 23375 N N . GLY A 1 1478 ? 65.088 67.903 29.265 1.00 109.56 1478 GLY A N 1
ATOM 23376 C CA . GLY A 1 1478 ? 65.476 67.847 27.866 1.00 109.56 1478 GLY A CA 1
ATOM 23377 C C . GLY A 1 1478 ? 66.208 69.099 27.424 1.00 109.56 1478 GLY A C 1
ATOM 23378 O O . GLY A 1 1478 ? 67.217 69.026 26.713 1.00 109.56 1478 GLY A O 1
ATOM 23382 N N . GLU A 1 1479 ? 65.779 70.253 27.932 1.00 112.53 1479 GLU A N 1
ATOM 23383 C CA . GLU A 1 1479 ? 66.384 71.504 27.496 1.00 112.53 1479 GLU A CA 1
ATOM 23384 C C . GLU A 1 1479 ? 67.721 71.741 28.174 1.00 112.53 1479 GLU A C 1
ATOM 23385 O O . GLU A 1 1479 ? 68.597 72.400 27.602 1.00 112.53 1479 GLU A O 1
ATOM 23397 N N . ILE A 1 1480 ? 67.892 71.214 29.382 1.00 106.22 1480 ILE A N 1
ATOM 23398 C CA . ILE A 1 1480 ? 69.110 71.431 30.145 1.00 106.22 1480 ILE A CA 1
ATOM 23399 C C . ILE A 1 1480 ? 70.185 70.412 29.799 1.00 106.22 1480 ILE A C 1
ATOM 23400 O O . ILE A 1 1480 ? 71.376 70.694 29.990 1.00 106.22 1480 ILE A O 1
ATOM 23416 N N . PHE A 1 1481 ? 69.800 69.237 29.309 1.00 106.84 1481 PHE A N 1
ATOM 23417 C CA . PHE A 1 1481 ? 70.737 68.223 28.862 1.00 106.84 1481 PHE A CA 1
ATOM 23418 C C . PHE A 1 1481 ? 70.890 68.186 27.348 1.00 106.84 1481 PHE A C 1
ATOM 23419 O O . PHE A 1 1481 ? 71.646 67.354 26.841 1.00 106.84 1481 PHE A O 1
ATOM 23436 N N . SER A 1 1482 ? 70.198 69.062 26.612 1.00 109.46 1482 SER A N 1
ATOM 23437 C CA . SER A 1 1482 ? 70.471 69.173 25.183 1.00 109.46 1482 SER A CA 1
ATOM 23438 C C . SER A 1 1482 ? 71.911 69.593 24.919 1.00 109.46 1482 SER A C 1
ATOM 23439 O O . SER A 1 1482 ? 72.478 69.249 23.876 1.00 109.46 1482 SER A O 1
ATOM 23447 N N . ILE A 1 1483 ? 72.507 70.340 25.840 1.00 110.97 1483 ILE A N 1
ATOM 23448 C CA . ILE A 1 1483 ? 73.904 70.758 25.767 1.00 110.97 1483 ILE A CA 1
ATOM 23449 C C . ILE A 1 1483 ? 74.737 69.704 26.490 1.00 110.97 1483 ILE A C 1
ATOM 23450 O O . ILE A 1 1483 ? 74.193 68.990 27.344 1.00 110.97 1483 ILE A O 1
ATOM 23466 N N . PRO A 1 1484 ? 76.024 69.536 26.179 1.00 111.64 1484 PRO A N 1
ATOM 23467 C CA . PRO A 1 1484 ? 76.825 68.554 26.921 1.00 111.64 1484 PRO A CA 1
ATOM 23468 C C . PRO A 1 1484 ? 76.867 68.851 28.411 1.00 111.64 1484 PRO A C 1
ATOM 23469 O O . PRO A 1 1484 ? 77.140 69.976 28.832 1.00 111.64 1484 PRO A O 1
ATOM 23480 N N . GLN A 1 1485 ? 76.601 67.818 29.209 1.00 108.47 1485 GLN A N 1
ATOM 23481 C CA . GLN A 1 1485 ? 76.552 67.937 30.659 1.00 108.47 1485 GLN A CA 1
ATOM 23482 C C . GLN A 1 1485 ? 77.175 66.707 31.293 1.00 108.47 1485 GLN A C 1
ATOM 23483 O O . GLN A 1 1485 ? 76.893 65.578 30.882 1.00 108.47 1485 GLN A O 1
ATOM 23497 N N . LYS A 1 1486 ? 78.013 66.935 32.296 1.00 110.20 1486 LYS A N 1
ATOM 23498 C CA . LYS A 1 1486 ? 78.568 65.849 33.088 1.00 110.20 1486 LYS A CA 1
ATOM 23499 C C . LYS A 1 1486 ? 77.448 65.119 33.815 1.00 110.20 1486 LYS A C 1
ATOM 23500 O O . LYS A 1 1486 ? 76.753 65.705 34.649 1.00 110.20 1486 LYS A O 1
ATOM 23519 N N . ILE A 1 1487 ? 77.270 63.844 33.493 1.00 108.36 1487 ILE A N 1
ATOM 23520 C CA . ILE A 1 1487 ? 76.212 63.039 34.094 1.00 108.36 1487 ILE A CA 1
ATOM 23521 C C . ILE A 1 1487 ? 76.677 62.558 35.465 1.00 108.36 1487 ILE A C 1
ATOM 23522 O O . ILE A 1 1487 ? 77.852 62.199 35.623 1.00 108.36 1487 ILE A O 1
ATOM 23538 N N . PRO A 1 1488 ? 75.811 62.524 36.471 1.00 105.91 1488 PRO A N 1
ATOM 23539 C CA . PRO A 1 1488 ? 76.194 61.993 37.778 1.00 105.91 1488 PRO A CA 1
ATOM 23540 C C . PRO A 1 1488 ? 76.130 60.471 37.801 1.00 105.91 1488 PRO A C 1
ATOM 23541 O O . PRO A 1 1488 ? 75.842 59.818 36.801 1.00 105.91 1488 PRO A O 1
ATOM 23552 N N . ALA A 1 1489 ? 76.404 59.914 38.984 1.00 110.96 1489 ALA A N 1
ATOM 23553 C CA . ALA A 1 1489 ? 76.415 58.474 39.194 1.00 110.96 1489 ALA A CA 1
ATOM 23554 C C . ALA A 1 1489 ? 75.689 58.060 40.467 1.00 110.96 1489 ALA A C 1
ATOM 23555 O O . ALA A 1 1489 ? 75.800 56.898 40.874 1.00 110.96 1489 ALA A O 1
ATOM 23562 N N . ALA A 1 1490 ? 74.959 58.969 41.104 1.00 110.75 1490 ALA A N 1
ATOM 23563 C CA . ALA A 1 1490 ? 74.198 58.677 42.308 1.00 110.75 1490 ALA A CA 1
ATOM 23564 C C . ALA A 1 1490 ? 72.708 58.685 42.004 1.00 110.75 1490 ALA A C 1
ATOM 23565 O O . ALA A 1 1490 ? 72.214 59.568 41.296 1.00 110.75 1490 ALA A O 1
ATOM 23572 N N . TYR A 1 1491 ? 71.992 57.702 42.548 1.00 109.07 1491 TYR A N 1
ATOM 23573 C CA . TYR A 1 1491 ? 70.536 57.707 42.436 1.00 109.07 1491 TYR A CA 1
ATOM 23574 C C . TYR A 1 1491 ? 69.920 58.906 43.136 1.00 109.07 1491 TYR A C 1
ATOM 23575 O O . TYR A 1 1491 ? 69.167 59.653 42.488 1.00 109.07 1491 TYR A O 1
ATOM 23593 N N . PRO A 1 1492 ? 70.179 59.157 44.413 1.00 107.80 1492 PRO A N 1
ATOM 23594 C CA . PRO A 1 1492 ? 69.513 60.286 45.070 1.00 107.80 1492 PRO A CA 1
ATOM 23595 C C . PRO A 1 1492 ? 70.166 61.593 44.642 1.00 107.80 1492 PRO A C 1
ATOM 23596 O O . PRO A 1 1492 ? 71.033 62.151 45.313 1.00 107.80 1492 PRO A O 1
ATOM 23607 N N . THR A 1 1493 ? 69.750 62.055 43.465 1.00 108.42 1493 THR A N 1
ATOM 23608 C CA . THR A 1 1493 ? 70.341 63.226 42.832 1.00 108.42 1493 THR A CA 1
ATOM 23609 C C . THR A 1 1493 ? 70.389 64.391 43.802 1.00 108.42 1493 THR A C 1
ATOM 23610 O O . THR A 1 1493 ? 69.356 64.856 44.291 1.00 108.42 1493 THR A O 1
ATOM 23621 N N . THR A 1 1494 ? 71.601 64.850 44.074 1.00 110.55 1494 THR A N 1
ATOM 23622 C CA . THR A 1 1494 ? 71.869 65.759 45.172 1.00 110.55 1494 THR A CA 1
ATOM 23623 C C . THR A 1 1494 ? 71.908 67.196 44.677 1.00 110.55 1494 THR A C 1
ATOM 23624 O O . THR A 1 1494 ? 71.783 67.483 43.484 1.00 110.55 1494 THR A O 1
ATOM 23635 N N . MET A 1 1495 ? 72.088 68.110 45.626 1.00 109.43 1495 MET A N 1
ATOM 23636 C CA . MET A 1 1495 ? 72.304 69.505 45.278 1.00 109.43 1495 MET A CA 1
ATOM 23637 C C . MET A 1 1495 ? 73.503 69.650 44.359 1.00 109.43 1495 MET A C 1
ATOM 23638 O O . MET A 1 1495 ? 73.452 70.393 43.372 1.00 109.43 1495 MET A O 1
ATOM 23652 N N . LYS A 1 1496 ? 74.585 68.934 44.663 1.00 110.69 1496 LYS A N 1
ATOM 23653 C CA . LYS A 1 1496 ? 75.858 69.174 43.996 1.00 110.69 1496 LYS A CA 1
ATOM 23654 C C . LYS A 1 1496 ? 75.741 68.981 42.490 1.00 110.69 1496 LYS A C 1
ATOM 23655 O O . LYS A 1 1496 ? 75.924 69.924 41.714 1.00 110.69 1496 LYS A O 1
ATOM 23674 N N . GLU A 1 1497 ? 75.394 67.770 42.061 1.00 111.53 1497 GLU A N 1
ATOM 23675 C CA . GLU A 1 1497 ? 75.403 67.464 40.636 1.00 111.53 1497 GLU A CA 1
ATOM 23676 C C . GLU A 1 1497 ? 74.298 68.204 39.895 1.00 111.53 1497 GLU A C 1
ATOM 23677 O O . GLU A 1 1497 ? 74.511 68.693 38.779 1.00 111.53 1497 GLU A O 1
ATOM 23689 N N . GLY A 1 1498 ? 73.108 68.281 40.487 1.00 108.32 1498 GLY A N 1
ATOM 23690 C CA . GLY A 1 1498 ? 72.010 68.955 39.815 1.00 108.32 1498 GLY A CA 1
ATOM 23691 C C . GLY A 1 1498 ? 72.295 70.425 39.590 1.00 108.32 1498 GLY A C 1
ATOM 23692 O O . GLY A 1 1498 ? 72.129 70.950 38.482 1.00 108.32 1498 GLY A O 1
ATOM 23696 N N . ASN A 1 1499 ? 72.736 71.113 40.641 1.00 106.65 1499 ASN A N 1
ATOM 23697 C CA . ASN A 1 1499 ? 73.068 72.516 40.483 1.00 106.65 1499 ASN A CA 1
ATOM 23698 C C . ASN A 1 1499 ? 74.276 72.689 39.580 1.00 106.65 1499 ASN A C 1
ATOM 23699 O O . ASN A 1 1499 ? 74.364 73.682 38.856 1.00 106.65 1499 ASN A O 1
ATOM 23710 N N . ARG A 1 1500 ? 75.198 71.726 39.578 1.00 108.93 1500 ARG A N 1
ATOM 23711 C CA . ARG A 1 1500 ? 76.325 71.803 38.661 1.00 108.93 1500 ARG A CA 1
ATOM 23712 C C . ARG A 1 1500 ? 75.849 71.752 37.219 1.00 108.93 1500 ARG A C 1
ATOM 23713 O O . ARG A 1 1500 ? 76.341 72.497 36.368 1.00 108.93 1500 ARG A O 1
ATOM 23734 N N . SER A 1 1501 ? 74.873 70.893 36.932 1.00 107.54 1501 SER A N 1
ATOM 23735 C CA . SER A 1 1501 ? 74.332 70.813 35.580 1.00 107.54 1501 SER A CA 1
ATOM 23736 C C . SER A 1 1501 ? 73.629 72.107 35.196 1.00 107.54 1501 SER A C 1
ATOM 23737 O O . SER A 1 1501 ? 73.836 72.643 34.097 1.00 107.54 1501 SER A O 1
ATOM 23745 N N . ILE A 1 1502 ? 72.778 72.616 36.089 1.00 102.72 1502 ILE A N 1
ATOM 23746 C CA . ILE A 1 1502 ? 72.062 73.855 35.800 1.00 102.72 1502 ILE A CA 1
ATOM 23747 C C . ILE A 1 1502 ? 73.047 74.986 35.547 1.00 102.72 1502 ILE A C 1
ATOM 23748 O O . ILE A 1 1502 ? 72.893 75.778 34.608 1.00 102.72 1502 ILE A O 1
ATOM 23764 N N . LEU A 1 1503 ? 74.087 75.065 36.369 1.00 105.76 1503 LEU A N 1
ATOM 23765 C CA . LEU A 1 1503 ? 75.049 76.143 36.236 1.00 105.76 1503 LEU A CA 1
ATOM 23766 C C . LEU A 1 1503 ? 75.934 75.958 35.021 1.00 105.76 1503 LEU A C 1
ATOM 23767 O O . LEU A 1 1503 ? 76.418 76.941 34.459 1.00 105.76 1503 LEU A O 1
ATOM 23783 N N . CYS A 1 1504 ? 76.147 74.719 34.586 1.00 105.61 1504 CYS A N 1
ATOM 23784 C CA . CYS A 1 1504 ? 76.882 74.518 33.350 1.00 105.61 1504 CYS A CA 1
ATOM 23785 C C . CYS A 1 1504 ? 76.056 74.993 32.170 1.00 105.61 1504 CYS A C 1
ATOM 23786 O O . CYS A 1 1504 ? 76.585 75.620 31.246 1.00 105.61 1504 CYS A O 1
ATOM 23794 N N . TYR A 1 1505 ? 74.748 74.742 32.203 1.00 104.05 1505 TYR A N 1
ATOM 23795 C CA . TYR A 1 1505 ? 73.895 75.289 31.155 1.00 104.05 1505 TYR A CA 1
ATOM 23796 C C . TYR A 1 1505 ? 73.903 76.809 31.183 1.00 104.05 1505 TYR A C 1
ATOM 23797 O O . TYR A 1 1505 ? 73.900 77.455 30.133 1.00 104.05 1505 TYR A O 1
ATOM 23815 N N . LEU A 1 1506 ? 73.900 77.399 32.376 1.00 103.83 1506 LEU A N 1
ATOM 23816 C CA . LEU A 1 1506 ? 73.907 78.855 32.463 1.00 103.83 1506 LEU A CA 1
ATOM 23817 C C . LEU A 1 1506 ? 75.224 79.435 31.959 1.00 103.83 1506 LEU A C 1
ATOM 23818 O O . LEU A 1 1506 ? 75.239 80.420 31.210 1.00 103.83 1506 LEU A O 1
ATOM 23834 N N . GLN A 1 1507 ? 76.343 78.846 32.377 1.00 107.92 1507 GLN A N 1
ATOM 23835 C CA . GLN A 1 1507 ? 77.644 79.261 31.878 1.00 107.92 1507 GLN A CA 1
ATOM 23836 C C . GLN A 1 1507 ? 77.787 79.021 30.387 1.00 107.92 1507 GLN A C 1
ATOM 23837 O O . GLN A 1 1507 ? 78.631 79.659 29.752 1.00 107.92 1507 GLN A O 1
ATOM 23851 N N . HIS A 1 1508 ? 77.014 78.093 29.819 1.00 108.02 1508 HIS A N 1
ATOM 23852 C CA . HIS A 1 1508 ? 77.016 77.940 28.372 1.00 108.02 1508 HIS A CA 1
ATOM 23853 C C . HIS A 1 1508 ? 76.154 78.999 27.708 1.00 108.02 1508 HIS A C 1
ATOM 23854 O O . HIS A 1 1508 ? 76.476 79.468 26.613 1.00 108.02 1508 HIS A O 1
ATOM 23868 N N . VAL A 1 1509 ? 75.051 79.375 28.353 1.00 105.54 1509 VAL A N 1
ATOM 23869 C CA . VAL A 1 1509 ? 74.239 80.478 27.852 1.00 105.54 1509 VAL A CA 1
ATOM 23870 C C . VAL A 1 1509 ? 75.096 81.722 27.746 1.00 105.54 1509 VAL A C 1
ATOM 23871 O O . VAL A 1 1509 ? 75.256 82.312 26.671 1.00 105.54 1509 VAL A O 1
ATOM 23884 N N . LEU A 1 1510 ? 75.657 82.136 28.871 1.00 107.88 1510 LEU A N 1
ATOM 23885 C CA . LEU A 1 1510 ? 76.668 83.165 28.842 1.00 107.88 1510 LEU A CA 1
ATOM 23886 C C . LEU A 1 1510 ? 77.892 82.637 28.106 1.00 107.88 1510 LEU A C 1
ATOM 23887 O O . LEU A 1 1510 ? 78.111 81.430 28.000 1.00 107.88 1510 LEU A O 1
ATOM 23903 N N . ARG A 1 1511 ? 78.661 83.557 27.536 1.00 114.88 1511 ARG A N 1
ATOM 23904 C CA . ARG A 1 1511 ? 79.941 83.299 26.890 1.00 114.88 1511 ARG A CA 1
ATOM 23905 C C . ARG A 1 1511 ? 79.793 82.621 25.533 1.00 114.88 1511 ARG A C 1
ATOM 23906 O O . ARG A 1 1511 ? 80.802 82.427 24.846 1.00 114.88 1511 ARG A O 1
ATOM 23927 N N . TYR A 1 1512 ? 78.582 82.256 25.120 1.00 112.58 1512 TYR A N 1
ATOM 23928 C CA . TYR A 1 1512 ? 78.268 81.823 23.763 1.00 112.58 1512 TYR A CA 1
ATOM 23929 C C . TYR A 1 1512 ? 77.129 82.617 23.152 1.00 112.58 1512 TYR A C 1
ATOM 23930 O O . TYR A 1 1512 ? 77.146 82.885 21.948 1.00 112.58 1512 TYR A O 1
ATOM 23948 N N . GLU A 1 1513 ? 76.140 83.002 23.960 1.00 111.82 1513 GLU A N 1
ATOM 23949 C CA . GLU A 1 1513 ? 74.858 83.501 23.485 1.00 111.82 1513 GLU A CA 1
ATOM 23950 C C . GLU A 1 1513 ? 74.471 84.796 24.185 1.00 111.82 1513 GLU A C 1
ATOM 23951 O O . GLU A 1 1513 ? 73.285 85.109 24.312 1.00 111.82 1513 GLU A O 1
ATOM 23963 N N . ARG A 1 1514 ? 75.459 85.562 24.643 1.00 112.97 1514 ARG A N 1
ATOM 23964 C CA . ARG A 1 1514 ? 75.156 86.796 25.353 1.00 112.97 1514 ARG A CA 1
ATOM 23965 C C . ARG A 1 1514 ? 74.511 87.818 24.433 1.00 112.97 1514 ARG A C 1
ATOM 23966 O O . ARG A 1 1514 ? 73.750 88.674 24.895 1.00 112.97 1514 ARG A O 1
ATOM 23987 N N . GLU A 1 1515 ? 74.795 87.742 23.134 1.00 120.02 1515 GLU A N 1
ATOM 23988 C CA . GLU A 1 1515 ? 74.232 88.707 22.201 1.00 120.02 1515 GLU A CA 1
ATOM 23989 C C . GLU A 1 1515 ? 72.723 88.550 22.087 1.00 120.02 1515 GLU A C 1
ATOM 23990 O O . GLU A 1 1515 ? 72.014 89.540 21.882 1.00 120.02 1515 GLU A O 1
ATOM 24002 N N . ILE A 1 1516 ? 72.216 87.324 22.214 1.00 112.94 1516 ILE A N 1
ATOM 24003 C CA . ILE A 1 1516 ? 70.778 87.109 22.104 1.00 112.94 1516 ILE A CA 1
ATOM 24004 C C . ILE A 1 1516 ? 70.055 87.849 23.216 1.00 112.94 1516 ILE A C 1
ATOM 24005 O O . ILE A 1 1516 ? 68.981 88.425 23.004 1.00 112.94 1516 ILE A O 1
ATOM 24021 N N . ILE A 1 1517 ? 70.630 87.850 24.412 1.00 113.04 1517 ILE A N 1
ATOM 24022 C CA . ILE A 1 1517 ? 70.128 88.705 25.476 1.00 113.04 1517 ILE A CA 1
ATOM 24023 C C . ILE A 1 1517 ? 70.675 90.114 25.273 1.00 113.04 1517 ILE A C 1
ATOM 24024 O O . ILE A 1 1517 ? 71.657 90.332 24.559 1.00 113.04 1517 ILE A O 1
ATOM 24040 N N . THR A 1 1518 ? 70.022 91.088 25.902 1.00 116.48 1518 THR A N 1
ATOM 24041 C CA . THR A 1 1518 ? 70.368 92.499 25.774 1.00 116.48 1518 THR A CA 1
ATOM 24042 C C . THR A 1 1518 ? 70.106 93.032 24.371 1.00 116.48 1518 THR A C 1
ATOM 24043 O O . THR A 1 1518 ? 70.650 94.072 23.986 1.00 116.48 1518 THR A O 1
ATOM 24054 N N . ALA A 1 1519 ? 69.280 92.333 23.601 1.00 117.75 1519 ALA A N 1
ATOM 24055 C CA . ALA A 1 1519 ? 68.948 92.694 22.232 1.00 117.75 1519 ALA A CA 1
ATOM 24056 C C . ALA A 1 1519 ? 67.526 92.211 21.976 1.00 117.75 1519 ALA A C 1
ATOM 24057 O O . ALA A 1 1519 ? 66.800 91.868 22.914 1.00 117.75 1519 ALA A O 1
ATOM 24064 N N . SER A 1 1520 ? 67.120 92.184 20.701 1.00 125.11 1520 SER A N 1
ATOM 24065 C CA . SER A 1 1520 ? 65.750 91.822 20.353 1.00 125.11 1520 SER A CA 1
ATOM 24066 C C . SER A 1 1520 ? 64.809 92.778 21.074 1.00 125.11 1520 SER A C 1
ATOM 24067 O O . SER A 1 1520 ? 64.075 92.360 21.979 1.00 125.11 1520 SER A O 1
ATOM 24075 N N . PRO A 1 1521 ? 64.807 94.073 20.688 1.00 125.49 1521 PRO A N 1
ATOM 24076 C CA . PRO A 1 1521 ? 64.396 95.154 21.598 1.00 125.49 1521 PRO A CA 1
ATOM 24077 C C . PRO A 1 1521 ? 63.114 94.933 22.386 1.00 125.49 1521 PRO A C 1
ATOM 24078 O O . PRO A 1 1521 ? 62.959 95.540 23.450 1.00 125.49 1521 PRO A O 1
ATOM 24089 N N . GLU A 1 1522 ? 62.194 94.099 21.906 1.00 126.03 1522 GLU A N 1
ATOM 24090 C CA . GLU A 1 1522 ? 61.096 93.668 22.771 1.00 126.03 1522 GLU A CA 1
ATOM 24091 C C . GLU A 1 1522 ? 61.464 92.383 23.507 1.00 126.03 1522 GLU A C 1
ATOM 24092 O O . GLU A 1 1522 ? 60.755 91.379 23.478 1.00 126.03 1522 GLU A O 1
ATOM 24104 N N . ASN A 1 1523 ? 62.612 92.428 24.181 1.00 117.46 1523 ASN A N 1
ATOM 24105 C CA . ASN A 1 1523 ? 62.911 91.573 25.317 1.00 117.46 1523 ASN A CA 1
ATOM 24106 C C . ASN A 1 1523 ? 63.605 92.343 26.431 1.00 117.46 1523 ASN A C 1
ATOM 24107 O O . ASN A 1 1523 ? 64.014 91.728 27.420 1.00 117.46 1523 ASN A O 1
ATOM 24118 N N . ASP A 1 1524 ? 63.762 93.660 26.295 1.00 116.47 1524 ASP A N 1
ATOM 24119 C CA . ASP A 1 1524 ? 64.679 94.426 27.126 1.00 116.47 1524 ASP A CA 1
ATOM 24120 C C . ASP A 1 1524 ? 64.034 94.983 28.384 1.00 116.47 1524 ASP A C 1
ATOM 24121 O O . ASP A 1 1524 ? 64.723 95.151 29.396 1.00 116.47 1524 ASP A O 1
ATOM 24130 N N . TRP A 1 1525 ? 62.742 95.296 28.341 1.00 107.86 1525 TRP A N 1
ATOM 24131 C CA . TRP A 1 1525 ? 62.080 95.849 29.510 1.00 107.86 1525 TRP A CA 1
ATOM 24132 C C . TRP A 1 1525 ? 62.186 94.886 30.682 1.00 107.86 1525 TRP A C 1
ATOM 24133 O O . TRP A 1 1525 ? 62.145 93.665 30.514 1.00 107.86 1525 TRP A O 1
ATOM 24154 N N . LEU A 1 1526 ? 62.315 95.450 31.875 1.00 106.40 1526 LEU A N 1
ATOM 24155 C CA . LEU A 1 1526 ? 62.593 94.699 33.091 1.00 106.40 1526 LEU A CA 1
ATOM 24156 C C . LEU A 1 1526 ? 61.356 94.744 33.974 1.00 106.40 1526 LEU A C 1
ATOM 24157 O O . LEU A 1 1526 ? 61.034 95.787 34.552 1.00 106.40 1526 LEU A O 1
ATOM 24173 N N . TRP A 1 1527 ? 60.675 93.612 34.082 1.00 109.96 1527 TRP A N 1
ATOM 24174 C CA . TRP A 1 1527 ? 59.430 93.507 34.826 1.00 109.96 1527 TRP A CA 1
ATOM 24175 C C . TRP A 1 1527 ? 59.741 93.010 36.229 1.00 109.96 1527 TRP A C 1
ATOM 24176 O O . TRP A 1 1527 ? 60.234 91.890 36.398 1.00 109.96 1527 TRP A O 1
ATOM 24197 N N . ILE A 1 1528 ? 59.451 93.834 37.226 1.00 108.57 1528 ILE A N 1
ATOM 24198 C CA . ILE A 1 1528 ? 59.688 93.491 38.620 1.00 108.57 1528 ILE A CA 1
ATOM 24199 C C . ILE A 1 1528 ? 58.385 93.018 39.236 1.00 108.57 1528 ILE A C 1
ATOM 24200 O O . ILE A 1 1528 ? 57.304 93.519 38.904 1.00 108.57 1528 ILE A O 1
ATOM 24216 N N . PHE A 1 1529 ? 58.492 92.055 40.135 1.00 110.62 1529 PHE A N 1
ATOM 24217 C CA . PHE A 1 1529 ? 57.365 91.440 40.809 1.00 110.62 1529 PHE A CA 1
ATOM 24218 C C . PHE A 1 1529 ? 57.300 91.956 42.244 1.00 110.62 1529 PHE A C 1
ATOM 24219 O O . PHE A 1 1529 ? 58.112 92.785 42.664 1.00 110.62 1529 PHE A O 1
ATOM 24236 N N . SER A 1 1530 ? 56.324 91.458 43.000 1.00 120.51 1530 SER A N 1
ATOM 24237 C CA . SER A 1 1530 ? 55.944 92.029 44.288 1.00 120.51 1530 SER A CA 1
ATOM 24238 C C . SER A 1 1530 ? 55.949 90.971 45.377 1.00 120.51 1530 SER A C 1
ATOM 24239 O O . SER A 1 1530 ? 55.027 90.873 46.189 1.00 120.51 1530 SER A O 1
ATOM 24247 N N . ASP A 1 1531 ? 56.997 90.152 45.402 1.00 123.05 1531 ASP A N 1
ATOM 24248 C CA . ASP A 1 1531 ? 57.194 89.245 46.523 1.00 123.05 1531 ASP A CA 1
ATOM 24249 C C . ASP A 1 1531 ? 57.919 89.945 47.665 1.00 123.05 1531 ASP A C 1
ATOM 24250 O O . ASP A 1 1531 ? 57.678 89.632 48.835 1.00 123.05 1531 ASP A O 1
ATOM 24259 N N . PHE A 1 1532 ? 58.783 90.905 47.345 1.00 117.65 1532 PHE A N 1
ATOM 24260 C CA . PHE A 1 1532 ? 59.525 91.695 48.321 1.00 117.65 1532 PHE A CA 1
ATOM 24261 C C . PHE A 1 1532 ? 59.447 93.175 47.962 1.00 117.65 1532 PHE A C 1
ATOM 24262 O O . PHE A 1 1532 ? 60.436 93.909 47.989 1.00 117.65 1532 PHE A O 1
ATOM 24279 N N . ARG A 1 1533 ? 58.247 93.640 47.616 1.00 119.97 1533 ARG A N 1
ATOM 24280 C CA . ARG A 1 1533 ? 58.058 95.033 47.215 1.00 119.97 1533 ARG A CA 1
ATOM 24281 C C . ARG A 1 1533 ? 57.962 95.892 48.470 1.00 119.97 1533 ARG A C 1
ATOM 24282 O O . ARG A 1 1533 ? 56.892 96.342 48.888 1.00 119.97 1533 ARG A O 1
ATOM 24303 N N . SER A 1 1534 ? 59.116 96.101 49.085 1.00 115.97 1534 SER A N 1
ATOM 24304 C CA . SER A 1 1534 ? 59.323 97.136 50.081 1.00 115.97 1534 SER A CA 1
ATOM 24305 C C . SER A 1 1534 ? 60.285 98.167 49.512 1.00 115.97 1534 SER A C 1
ATOM 24306 O O . SER A 1 1534 ? 60.930 97.947 48.484 1.00 115.97 1534 SER A O 1
ATOM 24314 N N . ALA A 1 1535 ? 60.368 99.310 50.190 1.00 108.37 1535 ALA A N 1
ATOM 24315 C CA . ALA A 1 1535 ? 61.195 100.398 49.686 1.00 108.37 1535 ALA A CA 1
ATOM 24316 C C . ALA A 1 1535 ? 62.647 99.978 49.536 1.00 108.37 1535 ALA A C 1
ATOM 24317 O O . ALA A 1 1535 ? 63.346 100.470 48.643 1.00 108.37 1535 ALA A O 1
ATOM 24324 N N . LYS A 1 1536 ? 63.124 99.091 50.409 1.00 109.52 1536 LYS A N 1
ATOM 24325 C CA . LYS A 1 1536 ? 64.523 98.682 50.368 1.00 109.52 1536 LYS A CA 1
ATOM 24326 C C . LYS A 1 1536 ? 64.880 98.055 49.024 1.00 109.52 1536 LYS A C 1
ATOM 24327 O O . LYS A 1 1536 ? 65.741 98.562 48.296 1.00 109.52 1536 LYS A O 1
ATOM 24346 N N . MET A 1 1537 ? 64.226 96.943 48.677 1.00 112.90 1537 MET A N 1
ATOM 24347 C CA . MET A 1 1537 ? 64.559 96.246 47.436 1.00 112.90 1537 MET A CA 1
ATOM 24348 C C . MET A 1 1537 ? 64.319 97.118 46.211 1.00 112.90 1537 MET A C 1
ATOM 24349 O O . MET A 1 1537 ? 65.004 96.963 45.194 1.00 112.90 1537 MET A O 1
ATOM 24363 N N . THR A 1 1538 ? 63.361 98.040 46.293 1.00 108.80 1538 THR A N 1
ATOM 24364 C CA . THR A 1 1538 ? 62.934 98.802 45.126 1.00 108.80 1538 THR A CA 1
ATOM 24365 C C . THR A 1 1538 ? 64.082 99.617 44.547 1.00 108.80 1538 THR A C 1
ATOM 24366 O O . THR A 1 1538 ? 64.489 99.430 43.388 1.00 108.80 1538 THR A O 1
ATOM 24377 N N . TYR A 1 1539 ? 64.627 100.526 45.351 1.00 111.21 1539 TYR A N 1
ATOM 24378 C CA . TYR A 1 1539 ? 65.675 101.396 44.846 1.00 111.21 1539 TYR A CA 1
ATOM 24379 C C . TYR A 1 1539 ? 66.922 100.597 44.523 1.00 111.21 1539 TYR A C 1
ATOM 24380 O O . TYR A 1 1539 ? 67.655 100.941 43.591 1.00 111.21 1539 TYR A O 1
ATOM 24398 N N . LEU A 1 1540 ? 67.140 99.492 45.233 1.00 106.52 1540 LEU A N 1
ATOM 24399 C CA . LEU A 1 1540 ? 68.237 98.606 44.881 1.00 106.52 1540 LEU A CA 1
ATOM 24400 C C . LEU A 1 1540 ? 68.038 98.016 43.494 1.00 106.52 1540 LEU A C 1
ATOM 24401 O O . LEU A 1 1540 ? 68.993 97.891 42.723 1.00 106.52 1540 LEU A O 1
ATOM 24417 N N . SER A 1 1541 ? 66.800 97.665 43.150 1.00 105.02 1541 SER A N 1
ATOM 24418 C CA . SER A 1 1541 ? 66.540 97.093 41.836 1.00 105.02 1541 SER A CA 1
ATOM 24419 C C . SER A 1 1541 ? 66.776 98.120 40.742 1.00 105.02 1541 SER A C 1
ATOM 24420 O O . SER A 1 1541 ? 67.412 97.827 39.717 1.00 105.02 1541 SER A O 1
ATOM 24428 N N . LEU A 1 1542 ? 66.273 99.334 40.945 1.00 108.54 1542 LEU A N 1
ATOM 24429 C CA . LEU A 1 1542 ? 66.509 100.386 39.963 1.00 108.54 1542 LEU A CA 1
ATOM 24430 C C . LEU A 1 1542 ? 68.001 100.665 39.818 1.00 108.54 1542 LEU A C 1
ATOM 24431 O O . LEU A 1 1542 ? 68.499 100.900 38.708 1.00 108.54 1542 LEU A O 1
ATOM 24447 N N . ILE A 1 1543 ? 68.735 100.596 40.927 1.00 107.98 1543 ILE A N 1
ATOM 24448 C CA . ILE A 1 1543 ? 70.171 100.829 40.886 1.00 107.98 1543 ILE A CA 1
ATOM 24449 C C . ILE A 1 1543 ? 70.865 99.727 40.104 1.00 107.98 1543 ILE A C 1
ATOM 24450 O O . ILE A 1 1543 ? 71.785 99.990 39.323 1.00 107.98 1543 ILE A O 1
ATOM 24466 N N . THR A 1 1544 ? 70.464 98.475 40.327 1.00 107.36 1544 THR A N 1
ATOM 24467 C CA . THR A 1 1544 ? 71.055 97.376 39.576 1.00 107.36 1544 THR A CA 1
ATOM 24468 C C . THR A 1 1544 ? 70.842 97.568 38.087 1.00 107.36 1544 THR A C 1
ATOM 24469 O O . THR A 1 1544 ? 71.765 97.370 37.293 1.00 107.36 1544 THR A O 1
ATOM 24480 N N . TYR A 1 1545 ? 69.628 97.942 37.685 1.00 109.40 1545 TYR A N 1
ATOM 24481 C CA . TYR A 1 1545 ? 69.375 98.106 36.257 1.00 109.40 1545 TYR A CA 1
ATOM 24482 C C . TYR A 1 1545 ? 70.200 99.252 35.678 1.00 109.40 1545 TYR A C 1
ATOM 24483 O O . TYR A 1 1545 ? 70.776 99.123 34.588 1.00 109.40 1545 TYR A O 1
ATOM 24501 N N . GLN A 1 1546 ? 70.305 100.365 36.409 1.00 110.69 1546 GLN A N 1
ATOM 24502 C CA . GLN A 1 1546 ? 71.106 101.485 35.922 1.00 110.69 1546 GLN A CA 1
ATOM 24503 C C . GLN A 1 1546 ? 72.569 101.082 35.791 1.00 110.69 1546 GLN A C 1
ATOM 24504 O O . GLN A 1 1546 ? 73.229 101.381 34.783 1.00 110.69 1546 GLN A O 1
ATOM 24518 N N . SER A 1 1547 ? 73.080 100.360 36.785 1.00 109.47 1547 SER A N 1
ATOM 24519 C CA . SER A 1 1547 ? 74.471 99.947 36.757 1.00 109.47 1547 SER A CA 1
ATOM 24520 C C . SER A 1 1547 ? 74.709 98.923 35.665 1.00 109.47 1547 SER A C 1
ATOM 24521 O O . SER A 1 1547 ? 75.801 98.869 35.095 1.00 109.47 1547 SER A O 1
ATOM 24529 N N . HIS A 1 1548 ? 73.702 98.111 35.353 1.00 109.92 1548 HIS A N 1
ATOM 24530 C CA . HIS A 1 1548 ? 73.856 97.156 34.267 1.00 109.92 1548 HIS A CA 1
ATOM 24531 C C . HIS A 1 1548 ? 73.931 97.872 32.934 1.00 109.92 1548 HIS A C 1
ATOM 24532 O O . HIS A 1 1548 ? 74.748 97.516 32.084 1.00 109.92 1548 HIS A O 1
ATOM 24546 N N . LEU A 1 1549 ? 73.106 98.900 32.741 1.00 111.00 1549 LEU A N 1
ATOM 24547 C CA . LEU A 1 1549 ? 73.177 99.655 31.494 1.00 111.00 1549 LEU A CA 1
ATOM 24548 C C . LEU A 1 1549 ? 74.513 100.377 31.360 1.00 111.00 1549 LEU A C 1
ATOM 24549 O O . LEU A 1 1549 ? 75.051 100.510 30.242 1.00 111.00 1549 LEU A O 1
ATOM 24565 N N . LEU A 1 1550 ? 75.072 100.812 32.495 1.00 112.53 1550 LEU A N 1
ATOM 24566 C CA . LEU A 1 1550 ? 76.324 101.560 32.498 1.00 112.53 1550 LEU A CA 1
ATOM 24567 C C . LEU A 1 1550 ? 77.537 100.656 32.335 1.00 112.53 1550 LEU A C 1
ATOM 24568 O O . LEU A 1 1550 ? 78.536 101.076 31.744 1.00 112.53 1550 LEU A O 1
ATOM 24584 N N . LEU A 1 1551 ? 77.482 99.428 32.850 1.00 112.35 1551 LEU A N 1
ATOM 24585 C CA . LEU A 1 1551 ? 78.485 98.441 32.470 1.00 112.35 1551 LEU A CA 1
ATOM 24586 C C . LEU A 1 1551 ? 78.334 98.080 31.002 1.00 112.35 1551 LEU A C 1
ATOM 24587 O O . LEU A 1 1551 ? 79.327 97.941 30.279 1.00 112.35 1551 LEU A O 1
ATOM 24603 N N . GLN A 1 1552 ? 77.096 97.929 30.549 1.00 113.44 1552 GLN A N 1
ATOM 24604 C CA . GLN A 1 1552 ? 76.767 98.066 29.148 1.00 113.44 1552 GLN A CA 1
ATOM 24605 C C . GLN A 1 1552 ? 76.784 99.550 28.795 1.00 113.44 1552 GLN A C 1
ATOM 24606 O O . GLN A 1 1552 ? 77.140 100.406 29.600 1.00 113.44 1552 GLN A O 1
ATOM 24620 N N . ARG A 1 1553 ? 76.435 99.857 27.561 1.00 116.07 1553 ARG A N 1
ATOM 24621 C CA . ARG A 1 1553 ? 76.776 101.126 26.925 1.00 116.07 1553 ARG A CA 1
ATOM 24622 C C . ARG A 1 1553 ? 78.287 101.364 26.943 1.00 116.07 1553 ARG A C 1
ATOM 24623 O O . ARG A 1 1553 ? 78.740 102.511 26.882 1.00 116.07 1553 ARG A O 1
ATOM 24644 N N . VAL A 1 1554 ? 79.072 100.290 27.025 1.00 119.21 1554 VAL A N 1
ATOM 24645 C CA . VAL A 1 1554 ? 80.527 100.364 27.130 1.00 119.21 1554 VAL A CA 1
ATOM 24646 C C . VAL A 1 1554 ? 81.123 99.109 26.512 1.00 119.21 1554 VAL A C 1
ATOM 24647 O O . VAL A 1 1554 ? 80.629 97.999 26.732 1.00 119.21 1554 VAL A O 1
ATOM 24660 N N . GLU A 1 1555 ? 82.184 99.291 25.747 1.00 129.00 1555 GLU A N 1
ATOM 24661 C CA . GLU A 1 1555 ? 82.990 98.190 25.230 1.00 129.00 1555 GLU A CA 1
ATOM 24662 C C . GLU A 1 1555 ? 84.463 98.329 25.586 1.00 129.00 1555 GLU A C 1
ATOM 24663 O O . GLU A 1 1555 ? 85.126 97.318 25.831 1.00 129.00 1555 GLU A O 1
ATOM 24675 N N . ARG A 1 1556 ? 84.987 99.550 25.626 1.00 135.12 1556 ARG A N 1
ATOM 24676 C CA . ARG A 1 1556 ? 86.366 99.825 25.994 1.00 135.12 1556 ARG A CA 1
ATOM 24677 C C . ARG A 1 1556 ? 86.436 100.166 27.484 1.00 135.12 1556 ARG A C 1
ATOM 24678 O O . ARG A 1 1556 ? 85.452 100.042 28.219 1.00 135.12 1556 ARG A O 1
ATOM 24699 N N . ASN A 1 1557 ? 87.614 100.584 27.942 1.00 127.01 1557 ASN A N 1
ATOM 24700 C CA . ASN A 1 1557 ? 87.785 100.993 29.328 1.00 127.01 1557 ASN A CA 1
ATOM 24701 C C . ASN A 1 1557 ? 86.853 102.149 29.677 1.00 127.01 1557 ASN A C 1
ATOM 24702 O O . ASN A 1 1557 ? 86.315 102.840 28.808 1.00 127.01 1557 ASN A O 1
ATOM 24713 N N . LEU A 1 1558 ? 86.676 102.358 30.978 1.00 119.88 1558 LEU A N 1
ATOM 24714 C CA . LEU A 1 1558 ? 85.744 103.354 31.477 1.00 119.88 1558 LEU A CA 1
ATOM 24715 C C . LEU A 1 1558 ? 86.309 104.761 31.300 1.00 119.88 1558 LEU A C 1
ATOM 24716 O O . LEU A 1 1558 ? 87.438 104.963 30.844 1.00 119.88 1558 LEU A O 1
ATOM 24732 N N . SER A 1 1559 ? 85.493 105.746 31.670 1.00 122.45 1559 SER A N 1
ATOM 24733 C CA . SER A 1 1559 ? 85.895 107.141 31.725 1.00 122.45 1559 SER A CA 1
ATOM 24734 C C . SER A 1 1559 ? 85.607 107.676 33.119 1.00 122.45 1559 SER A C 1
ATOM 24735 O O . SER A 1 1559 ? 84.836 107.092 33.885 1.00 122.45 1559 SER A O 1
ATOM 24743 N N . LYS A 1 1560 ? 86.232 108.811 33.438 1.00 123.79 1560 LYS A N 1
ATOM 24744 C CA . LYS A 1 1560 ? 86.088 109.376 34.774 1.00 123.79 1560 LYS A CA 1
ATOM 24745 C C . LYS A 1 1560 ? 84.647 109.771 35.068 1.00 123.79 1560 LYS A C 1
ATOM 24746 O O . LYS A 1 1560 ? 84.215 109.717 36.224 1.00 123.79 1560 LYS A O 1
ATOM 24765 N N . SER A 1 1561 ? 83.889 110.172 34.046 1.00 122.25 1561 SER A N 1
ATOM 24766 C CA . SER A 1 1561 ? 82.486 110.507 34.261 1.00 122.25 1561 SER A CA 1
ATOM 24767 C C . SER A 1 1561 ? 81.682 109.271 34.639 1.00 122.25 1561 SER A C 1
ATOM 24768 O O . SER A 1 1561 ? 80.810 109.327 35.518 1.00 122.25 1561 SER A O 1
ATOM 24776 N N . MET A 1 1562 ? 81.959 108.149 33.976 1.00 120.54 1562 MET A N 1
ATOM 24777 C CA . MET A 1 1562 ? 81.335 106.891 34.360 1.00 120.54 1562 MET A CA 1
ATOM 24778 C C . MET A 1 1562 ? 81.668 106.552 35.802 1.00 120.54 1562 MET A C 1
ATOM 24779 O O . MET A 1 1562 ? 80.799 106.122 36.569 1.00 120.54 1562 MET A O 1
ATOM 24793 N N . ARG A 1 1563 ? 82.928 106.749 36.188 1.00 118.33 1563 ARG A N 1
ATOM 24794 C CA . ARG A 1 1563 ? 83.330 106.472 37.559 1.00 118.33 1563 ARG A CA 1
ATOM 24795 C C . ARG A 1 1563 ? 82.590 107.376 38.532 1.00 118.33 1563 ARG A C 1
ATOM 24796 O O . ARG A 1 1563 ? 82.183 106.936 39.610 1.00 118.33 1563 ARG A O 1
ATOM 24817 N N . ASP A 1 1564 ? 82.394 108.642 38.163 1.00 120.76 1564 ASP A N 1
ATOM 24818 C CA . ASP A 1 1564 ? 81.671 109.565 39.030 1.00 120.76 1564 ASP A CA 1
ATOM 24819 C C . ASP A 1 1564 ? 80.235 109.098 39.225 1.00 120.76 1564 ASP A C 1
ATOM 24820 O O . ASP A 1 1564 ? 79.721 109.068 40.352 1.00 120.76 1564 ASP A O 1
ATOM 24829 N N . ASN A 1 1565 ? 79.570 108.733 38.128 1.00 115.73 1565 ASN A N 1
ATOM 24830 C CA . ASN A 1 1565 ? 78.198 108.247 38.227 1.00 115.73 1565 ASN A CA 1
ATOM 24831 C C . ASN A 1 1565 ? 78.127 106.987 39.081 1.00 115.73 1565 ASN A C 1
ATOM 24832 O O . ASN A 1 1565 ? 77.200 106.815 39.885 1.00 115.73 1565 ASN A O 1
ATOM 24843 N N . LEU A 1 1566 ? 79.114 106.106 38.940 1.00 113.28 1566 LEU A N 1
ATOM 24844 C CA . LEU A 1 1566 ? 79.106 104.869 39.708 1.00 113.28 1566 LEU A CA 1
ATOM 24845 C C . LEU A 1 1566 ? 79.338 105.136 41.189 1.00 113.28 1566 LEU A C 1
ATOM 24846 O O . LEU A 1 1566 ? 78.732 104.484 42.046 1.00 113.28 1566 LEU A O 1
ATOM 24862 N N . ARG A 1 1567 ? 80.199 106.101 41.512 1.00 113.20 1567 ARG A N 1
ATOM 24863 C CA . ARG A 1 1567 ? 80.405 106.450 42.912 1.00 113.20 1567 ARG A CA 1
ATOM 24864 C C . ARG A 1 1567 ? 79.151 107.076 43.498 1.00 113.20 1567 ARG A C 1
ATOM 24865 O O . ARG A 1 1567 ? 78.831 106.860 44.673 1.00 113.20 1567 ARG A O 1
ATOM 24886 N N . GLN A 1 1568 ? 78.422 107.846 42.692 1.00 114.18 1568 GLN A N 1
ATOM 24887 C CA . GLN A 1 1568 ? 77.165 108.407 43.170 1.00 114.18 1568 GLN A CA 1
ATOM 24888 C C . GLN A 1 1568 ? 76.154 107.305 43.448 1.00 114.18 1568 GLN A C 1
ATOM 24889 O O . GLN A 1 1568 ? 75.438 107.347 44.455 1.00 114.18 1568 GLN A O 1
ATOM 24903 N N . LEU A 1 1569 ? 76.091 106.300 42.574 1.00 110.40 1569 LEU A N 1
ATOM 24904 C CA . LEU A 1 1569 ? 75.206 105.168 42.829 1.00 110.40 1569 LEU A CA 1
ATOM 24905 C C . LEU A 1 1569 ? 75.620 104.420 44.089 1.00 110.40 1569 LEU A C 1
ATOM 24906 O O . LEU A 1 1569 ? 74.767 103.968 44.866 1.00 110.40 1569 LEU A O 1
ATOM 24922 N N . SER A 1 1570 ? 76.927 104.273 44.302 1.00 108.58 1570 SER A N 1
ATOM 24923 C CA . SER A 1 1570 ? 77.411 103.628 45.516 1.00 108.58 1570 SER A CA 1
ATOM 24924 C C . SER A 1 1570 ? 76.971 104.402 46.749 1.00 108.58 1570 SER A C 1
ATOM 24925 O O . SER A 1 1570 ? 76.490 103.816 47.726 1.00 108.58 1570 SER A O 1
ATOM 24933 N N . SER A 1 1571 ? 77.110 105.726 46.709 1.00 109.21 1571 SER A N 1
ATOM 24934 C CA . SER A 1 1571 ? 76.686 106.551 47.833 1.00 109.21 1571 SER A CA 1
ATOM 24935 C C . SER A 1 1571 ? 75.188 106.430 48.057 1.00 109.21 1571 SER A C 1
ATOM 24936 O O . SER A 1 1571 ? 74.718 106.427 49.200 1.00 109.21 1571 SER A O 1
ATOM 24944 N N . LEU A 1 1572 ? 74.420 106.322 46.976 1.00 109.31 1572 LEU A N 1
ATOM 24945 C CA . LEU A 1 1572 ? 72.973 106.251 47.118 1.00 109.31 1572 LEU A CA 1
ATOM 24946 C C . LEU A 1 1572 ? 72.555 104.938 47.762 1.00 109.31 1572 LEU A C 1
ATOM 24947 O O . LEU A 1 1572 ? 71.689 104.920 48.647 1.00 109.31 1572 LEU A O 1
ATOM 24963 N N . MET A 1 1573 ? 73.133 103.822 47.314 1.00 107.94 1573 MET A N 1
ATOM 24964 C CA . MET A 1 1573 ? 72.802 102.558 47.959 1.00 107.94 1573 MET A CA 1
ATOM 24965 C C . MET A 1 1573 ? 73.323 102.519 49.388 1.00 107.94 1573 MET A C 1
ATOM 24966 O O . MET A 1 1573 ? 72.726 101.862 50.249 1.00 107.94 1573 MET A O 1
ATOM 24980 N N . ARG A 1 1574 ? 74.400 103.251 49.672 1.00 106.19 1574 ARG A N 1
ATOM 24981 C CA . ARG A 1 1574 ? 74.851 103.364 51.052 1.00 106.19 1574 ARG A CA 1
ATOM 24982 C C . ARG A 1 1574 ? 73.823 104.097 51.895 1.00 106.19 1574 ARG A C 1
ATOM 24983 O O . ARG A 1 1574 ? 73.545 103.705 53.034 1.00 106.19 1574 ARG A O 1
ATOM 25004 N N . GLN A 1 1575 ? 73.244 105.160 51.344 1.00 113.56 1575 GLN A N 1
ATOM 25005 C CA . GLN A 1 1575 ? 72.267 105.936 52.091 1.00 113.56 1575 GLN A CA 1
ATOM 25006 C C . GLN A 1 1575 ? 71.000 105.131 52.332 1.00 113.56 1575 GLN A C 1
ATOM 25007 O O . GLN A 1 1575 ? 70.468 105.107 53.447 1.00 113.56 1575 GLN A O 1
ATOM 25021 N N . VAL A 1 1576 ? 70.504 104.456 51.295 1.00 107.89 1576 VAL A N 1
ATOM 25022 C CA . VAL A 1 1576 ? 69.261 103.706 51.453 1.00 107.89 1576 VAL A CA 1
ATOM 25023 C C . VAL A 1 1576 ? 69.464 102.499 52.351 1.00 107.89 1576 VAL A C 1
ATOM 25024 O O . VAL A 1 1576 ? 68.540 102.083 53.058 1.00 107.89 1576 VAL A O 1
ATOM 25037 N N . LEU A 1 1577 ? 70.658 101.916 52.341 1.00 104.26 1577 LEU A N 1
ATOM 25038 C CA . LEU A 1 1577 ? 70.889 100.643 53.015 1.00 104.26 1577 LEU A CA 1
ATOM 25039 C C . LEU A 1 1577 ? 71.353 100.867 54.454 1.00 104.26 1577 LEU A C 1
ATOM 25040 O O . LEU A 1 1577 ? 72.390 100.377 54.897 1.00 104.26 1577 LEU A O 1
ATOM 25056 N N . GLY A 1 1578 ? 70.542 101.622 55.188 1.00 106.38 1578 GLY A N 1
ATOM 25057 C CA . GLY A 1 1578 ? 70.835 101.909 56.575 1.00 106.38 1578 GLY A CA 1
ATOM 25058 C C . GLY A 1 1578 ? 72.145 102.654 56.740 1.00 106.38 1578 GLY A C 1
ATOM 25059 O O . GLY A 1 1578 ? 72.570 103.436 55.884 1.00 106.38 1578 GLY A O 1
ATOM 25063 N N . GLY A 1 1579 ? 72.795 102.405 57.872 1.00 104.28 1579 GLY A N 1
ATOM 25064 C CA . GLY A 1 1579 ? 74.069 103.020 58.181 1.00 104.28 1579 GLY A CA 1
ATOM 25065 C C . GLY A 1 1579 ? 73.922 104.294 58.982 1.00 104.28 1579 GLY A C 1
ATOM 25066 O O . GLY A 1 1579 ? 72.966 104.439 59.749 1.00 104.28 1579 GLY A O 1
ATOM 25070 N N . HIS A 1 1580 ? 74.870 105.219 58.829 1.00 104.36 1580 HIS A N 1
ATOM 25071 C CA . HIS A 1 1580 ? 74.849 106.488 59.546 1.00 104.36 1580 HIS A CA 1
ATOM 25072 C C . HIS A 1 1580 ? 75.184 107.641 58.605 1.00 104.36 1580 HIS A C 1
ATOM 25073 O O . HIS A 1 1580 ? 75.887 108.587 58.976 1.00 104.36 1580 HIS A O 1
ATOM 25087 N N . GLY A 1 1581 ? 74.682 107.578 57.371 1.00 116.16 1581 GLY A N 1
ATOM 25088 C CA . GLY A 1 1581 ? 74.821 108.662 56.425 1.00 116.16 1581 GLY A CA 1
ATOM 25089 C C . GLY A 1 1581 ? 73.568 109.523 56.357 1.00 116.16 1581 GLY A C 1
ATOM 25090 O O . GLY A 1 1581 ? 72.547 109.236 56.975 1.00 116.16 1581 GLY A O 1
ATOM 25094 N N . GLU A 1 1582 ? 73.667 110.602 55.583 1.00 127.27 1582 GLU A N 1
ATOM 25095 C CA . GLU A 1 1582 ? 72.500 111.430 55.323 1.00 127.27 1582 GLU A CA 1
ATOM 25096 C C . GLU A 1 1582 ? 71.451 110.615 54.570 1.00 127.27 1582 GLU A C 1
ATOM 25097 O O . GLU A 1 1582 ? 71.742 109.563 53.996 1.00 127.27 1582 GLU A O 1
ATOM 25109 N N . ASP A 1 1583 ? 70.211 111.108 54.572 1.00 127.00 1583 ASP A N 1
ATOM 25110 C CA . ASP A 1 1583 ? 69.102 110.235 54.196 1.00 127.00 1583 ASP A CA 1
ATOM 25111 C C . ASP A 1 1583 ? 69.052 109.996 52.689 1.00 127.00 1583 ASP A C 1
ATOM 25112 O O . ASP A 1 1583 ? 69.131 108.849 52.236 1.00 127.00 1583 ASP A O 1
ATOM 25121 N N . THR A 1 1584 ? 68.891 111.053 51.888 1.00 128.91 1584 THR A N 1
ATOM 25122 C CA . THR A 1 1584 ? 69.172 110.970 50.459 1.00 128.91 1584 THR A CA 1
ATOM 25123 C C . THR A 1 1584 ? 70.012 112.112 49.912 1.00 128.91 1584 THR A C 1
ATOM 25124 O O . THR A 1 1584 ? 70.615 111.948 48.844 1.00 128.91 1584 THR A O 1
ATOM 25135 N N . LEU A 1 1585 ? 70.039 113.264 50.580 1.00 132.45 1585 LEU A N 1
ATOM 25136 C CA . LEU A 1 1585 ? 70.770 114.487 50.251 1.00 132.45 1585 LEU A CA 1
ATOM 25137 C C . LEU A 1 1585 ? 70.156 115.256 49.081 1.00 132.45 1585 LEU A C 1
ATOM 25138 O O . LEU A 1 1585 ? 70.623 116.363 48.787 1.00 132.45 1585 LEU A O 1
ATOM 25154 N N . GLU A 1 1586 ? 69.115 114.736 48.428 1.00 133.10 1586 GLU A N 1
ATOM 25155 C CA . GLU A 1 1586 ? 68.389 115.455 47.383 1.00 133.10 1586 GLU A CA 1
ATOM 25156 C C . GLU A 1 1586 ? 67.213 114.587 46.949 1.00 133.10 1586 GLU A C 1
ATOM 25157 O O . GLU A 1 1586 ? 67.074 113.438 47.379 1.00 133.10 1586 GLU A O 1
ATOM 25169 N N . SER A 1 1587 ? 66.363 115.156 46.099 1.00 127.12 1587 SER A N 1
ATOM 25170 C CA . SER A 1 1587 ? 65.407 114.390 45.303 1.00 127.12 1587 SER A CA 1
ATOM 25171 C C . SER A 1 1587 ? 65.527 114.674 43.813 1.00 127.12 1587 SER A C 1
ATOM 25172 O O . SER A 1 1587 ? 65.371 113.756 42.996 1.00 127.12 1587 SER A O 1
ATOM 25180 N N . ASP A 1 1588 ? 65.838 115.917 43.438 1.00 129.45 1588 ASP A N 1
ATOM 25181 C CA . ASP A 1 1588 ? 65.921 116.261 42.024 1.00 129.45 1588 ASP A CA 1
ATOM 25182 C C . ASP A 1 1588 ? 67.145 115.626 41.382 1.00 129.45 1588 ASP A C 1
ATOM 25183 O O . ASP A 1 1588 ? 67.077 115.136 40.250 1.00 129.45 1588 ASP A O 1
ATOM 25192 N N . ASP A 1 1589 ? 68.267 115.601 42.101 1.00 126.01 1589 ASP A N 1
ATOM 25193 C CA . ASP A 1 1589 ? 69.441 114.898 41.604 1.00 126.01 1589 ASP A CA 1
ATOM 25194 C C . ASP A 1 1589 ? 69.158 113.409 41.463 1.00 126.01 1589 ASP A C 1
ATOM 25195 O O . ASP A 1 1589 ? 69.610 112.770 40.508 1.00 126.01 1589 ASP A O 1
ATOM 25204 N N . ASN A 1 1590 ? 68.380 112.850 42.391 1.00 117.93 1590 ASN A N 1
ATOM 25205 C CA . ASN A 1 1590 ? 68.013 111.439 42.327 1.00 117.93 1590 ASN A CA 1
ATOM 25206 C C . ASN A 1 1590 ? 67.236 111.131 41.052 1.00 117.93 1590 ASN A C 1
ATOM 25207 O O . ASN A 1 1590 ? 67.598 110.227 40.282 1.00 117.93 1590 ASN A O 1
ATOM 25218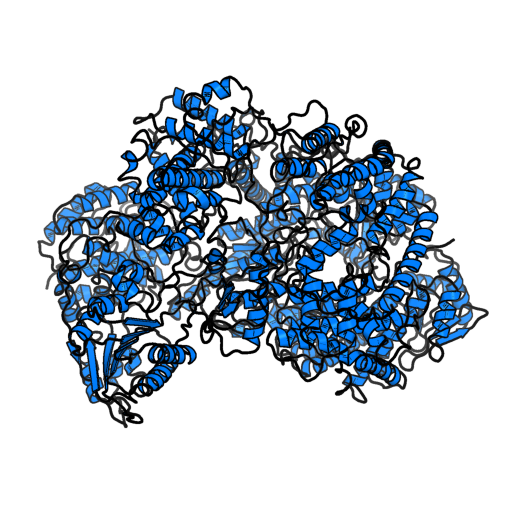 N N . ILE A 1 1591 ? 66.125 111.838 40.843 1.00 119.81 1591 ILE A N 1
ATOM 25219 C CA . ILE A 1 1591 ? 65.325 111.584 39.650 1.00 119.81 1591 ILE A CA 1
ATOM 25220 C C . ILE A 1 1591 ? 66.136 111.860 38.390 1.00 119.81 1591 ILE A C 1
ATOM 25221 O O . ILE A 1 1591 ? 66.033 111.125 37.406 1.00 119.81 1591 ILE A O 1
ATOM 25237 N N . GLN A 1 1592 ? 66.955 112.915 38.389 1.00 123.80 1592 GLN A N 1
ATOM 25238 C CA . GLN A 1 1592 ? 67.760 113.197 37.208 1.00 123.80 1592 GLN A CA 1
ATOM 25239 C C . GLN A 1 1592 ? 68.824 112.139 36.967 1.00 123.80 1592 GLN A C 1
ATOM 25240 O O . GLN A 1 1592 ? 69.284 111.988 35.830 1.00 123.80 1592 GLN A O 1
ATOM 25254 N N . ARG A 1 1593 ? 69.228 111.412 38.004 1.00 117.37 1593 ARG A N 1
ATOM 25255 C CA . ARG A 1 1593 ? 70.230 110.371 37.857 1.00 117.37 1593 ARG A CA 1
ATOM 25256 C C . ARG A 1 1593 ? 69.640 109.027 37.472 1.00 117.37 1593 ARG A C 1
ATOM 25257 O O . ARG A 1 1593 ? 70.359 108.195 36.909 1.00 117.37 1593 ARG A O 1
ATOM 25278 N N . LEU A 1 1594 ? 68.358 108.794 37.765 1.00 112.20 1594 LEU A N 1
ATOM 25279 C CA . LEU A 1 1594 ? 67.733 107.517 37.436 1.00 112.20 1594 LEU A CA 1
ATOM 25280 C C . LEU A 1 1594 ? 66.754 107.569 36.271 1.00 112.20 1594 LEU A C 1
ATOM 25281 O O . LEU A 1 1594 ? 66.412 106.511 35.735 1.00 112.20 1594 LEU A O 1
ATOM 25297 N N . LEU A 1 1595 ? 66.307 108.749 35.854 1.00 116.56 1595 LEU A N 1
ATOM 25298 C CA . LEU A 1 1595 ? 65.378 108.820 34.741 1.00 116.56 1595 LEU A CA 1
ATOM 25299 C C . LEU A 1 1595 ? 66.103 108.573 33.429 1.00 116.56 1595 LEU A C 1
ATOM 25300 O O . LEU A 1 1595 ? 67.319 108.743 33.313 1.00 116.56 1595 LEU A O 1
ATOM 25316 N N . LYS A 1 1596 ? 65.327 108.141 32.440 1.00 121.01 1596 LYS A N 1
ATOM 25317 C CA . LYS A 1 1596 ? 65.749 107.827 31.080 1.00 121.01 1596 LYS A CA 1
ATOM 25318 C C . LYS A 1 1596 ? 66.593 106.558 31.029 1.00 121.01 1596 LYS A C 1
ATOM 25319 O O . LYS A 1 1596 ? 66.954 106.118 29.930 1.00 121.01 1596 LYS A O 1
ATOM 25338 N N . ASP A 1 1597 ? 66.877 105.921 32.173 1.00 114.69 1597 ASP A N 1
ATOM 25339 C CA . ASP A 1 1597 ? 67.691 104.717 32.200 1.00 114.69 1597 ASP A CA 1
ATOM 25340 C C . ASP A 1 1597 ? 67.023 103.545 32.899 1.00 114.69 1597 ASP A C 1
ATOM 25341 O O . ASP A 1 1597 ? 67.219 102.403 32.478 1.00 114.69 1597 ASP A O 1
ATOM 25350 N N . SER A 1 1598 ? 66.259 103.791 33.957 1.00 112.75 1598 SER A N 1
ATOM 25351 C CA . SER A 1 1598 ? 65.554 102.720 34.658 1.00 112.75 1598 SER A CA 1
ATOM 25352 C C . SER A 1 1598 ? 64.060 102.952 34.800 1.00 112.75 1598 SER A C 1
ATOM 25353 O O . SER A 1 1598 ? 63.283 101.995 34.723 1.00 112.75 1598 SER A O 1
ATOM 25361 N N . LEU A 1 1599 ? 63.634 104.198 34.995 1.00 114.27 1599 LEU A N 1
ATOM 25362 C CA . LEU A 1 1599 ? 62.242 104.439 35.353 1.00 114.27 1599 LEU A CA 1
ATOM 25363 C C . LEU A 1 1599 ? 61.319 104.174 34.176 1.00 114.27 1599 LEU A C 1
ATOM 25364 O O . LEU A 1 1599 ? 60.259 103.559 34.339 1.00 114.27 1599 LEU A O 1
ATOM 25380 N N . ARG A 1 1600 ? 61.705 104.623 32.985 1.00 114.06 1600 ARG A N 1
ATOM 25381 C CA . ARG A 1 1600 ? 60.966 104.324 31.773 1.00 114.06 1600 ARG A CA 1
ATOM 25382 C C . ARG A 1 1600 ? 61.465 103.056 31.104 1.00 114.06 1600 ARG A C 1
ATOM 25383 O O . ARG A 1 1600 ? 61.297 102.894 29.890 1.00 114.06 1600 ARG A O 1
ATOM 25404 N N . ARG A 1 1601 ? 62.100 102.169 31.870 1.00 108.95 1601 ARG A N 1
ATOM 25405 C CA . ARG A 1 1601 ? 62.480 100.855 31.378 1.00 108.95 1601 ARG A CA 1
ATOM 25406 C C . ARG A 1 1601 ? 62.188 99.766 32.402 1.00 108.95 1601 ARG A C 1
ATOM 25407 O O . ARG A 1 1601 ? 62.646 98.631 32.224 1.00 108.95 1601 ARG A O 1
ATOM 25428 N N . THR A 1 1602 ? 61.453 100.079 33.465 1.00 109.38 1602 THR A N 1
ATOM 25429 C CA . THR A 1 1602 ? 60.811 99.088 34.313 1.00 109.38 1602 THR A CA 1
ATOM 25430 C C . THR A 1 1602 ? 59.304 99.170 34.125 1.00 109.38 1602 THR A C 1
ATOM 25431 O O . THR A 1 1602 ? 58.753 100.244 33.872 1.00 109.38 1602 THR A O 1
ATOM 25442 N N . ARG A 1 1603 ? 58.643 98.021 34.236 1.00 112.89 1603 ARG A N 1
ATOM 25443 C CA . ARG A 1 1603 ? 57.184 97.938 34.207 1.00 112.89 1603 ARG A CA 1
ATOM 25444 C C . ARG A 1 1603 ? 56.778 97.125 35.430 1.00 112.89 1603 ARG A C 1
ATOM 25445 O O . ARG A 1 1603 ? 56.652 95.900 35.368 1.00 112.89 1603 ARG A O 1
ATOM 25466 N N . TRP A 1 1604 ? 56.581 97.817 36.543 1.00 113.27 1604 TRP A N 1
ATOM 25467 C CA . TRP A 1 1604 ? 56.202 97.164 37.782 1.00 113.27 1604 TRP A CA 1
ATOM 25468 C C . TRP A 1 1604 ? 54.803 96.575 37.680 1.00 113.27 1604 TRP A C 1
ATOM 25469 O O . TRP A 1 1604 ? 53.925 97.112 37.001 1.00 113.27 1604 TRP A O 1
ATOM 25490 N N . VAL A 1 1605 ? 54.606 95.455 38.368 1.00 115.58 1605 VAL A N 1
ATOM 25491 C CA . VAL A 1 1605 ? 53.314 94.789 38.457 1.00 115.58 1605 VAL A CA 1
ATOM 25492 C C . VAL A 1 1605 ? 52.886 94.747 39.913 1.00 115.58 1605 VAL A C 1
ATOM 25493 O O . VAL A 1 1605 ? 53.720 94.609 40.814 1.00 115.58 1605 VAL A O 1
ATOM 25506 N N . ASP A 1 1606 ? 51.584 94.868 40.136 1.00 121.00 1606 ASP A N 1
ATOM 25507 C CA . ASP A 1 1606 ? 50.996 94.673 41.457 1.00 121.00 1606 ASP A CA 1
ATOM 25508 C C . ASP A 1 1606 ? 50.489 93.239 41.598 1.00 121.00 1606 ASP A C 1
ATOM 25509 O O . ASP A 1 1606 ? 49.295 92.978 41.734 1.00 121.00 1606 ASP A O 1
ATOM 25518 N N . GLN A 1 1607 ? 51.428 92.298 41.560 1.00 116.12 1607 GLN A N 1
ATOM 25519 C CA . GLN A 1 1607 ? 51.082 90.887 41.619 1.00 116.12 1607 GLN A CA 1
ATOM 25520 C C . GLN A 1 1607 ? 52.306 90.085 42.023 1.00 116.12 1607 GLN A C 1
ATOM 25521 O O . GLN A 1 1607 ? 53.441 90.476 41.745 1.00 116.12 1607 GLN A O 1
ATOM 25535 N N . GLU A 1 1608 ? 52.058 88.960 42.681 1.00 123.15 1608 GLU A N 1
ATOM 25536 C CA . GLU A 1 1608 ? 53.107 88.036 43.076 1.00 123.15 1608 GLU A CA 1
ATOM 25537 C C . GLU A 1 1608 ? 53.326 86.992 41.986 1.00 123.15 1608 GLU A C 1
ATOM 25538 O O . GLU A 1 1608 ? 52.443 86.713 41.173 1.00 123.15 1608 GLU A O 1
ATOM 25550 N N . VAL A 1 1609 ? 54.524 86.405 41.986 1.00 116.94 1609 VAL A N 1
ATOM 25551 C CA . VAL A 1 1609 ? 54.888 85.480 40.919 1.00 116.94 1609 VAL A CA 1
ATOM 25552 C C . VAL A 1 1609 ? 54.035 84.220 40.985 1.00 116.94 1609 VAL A C 1
ATOM 25553 O O . VAL A 1 1609 ? 53.551 83.727 39.957 1.00 116.94 1609 VAL A O 1
ATOM 25566 N N . ARG A 1 1610 ? 53.735 83.756 42.196 1.00 119.82 1610 ARG A N 1
ATOM 25567 C CA . ARG A 1 1610 ? 53.114 82.449 42.368 1.00 119.82 1610 ARG A CA 1
ATOM 25568 C C . ARG A 1 1610 ? 51.750 82.418 41.701 1.00 119.82 1610 ARG A C 1
ATOM 25569 O O . ARG A 1 1610 ? 51.499 81.617 40.793 1.00 119.82 1610 ARG A O 1
ATOM 25590 N N . HIS A 1 1611 ? 50.864 83.316 42.120 1.00 123.14 1611 HIS A N 1
ATOM 25591 C CA . HIS A 1 1611 ? 49.519 83.349 41.575 1.00 123.14 1611 HIS A CA 1
ATOM 25592 C C . HIS A 1 1611 ? 49.488 83.605 40.073 1.00 123.14 1611 HIS A C 1
ATOM 25593 O O . HIS A 1 1611 ? 48.428 83.415 39.462 1.00 123.14 1611 HIS A O 1
ATOM 25607 N N . ALA A 1 1612 ? 50.611 83.991 39.447 1.00 119.80 1612 ALA A N 1
ATOM 25608 C CA . ALA A 1 1612 ? 50.612 84.084 37.991 1.00 119.80 1612 ALA A CA 1
ATOM 25609 C C . ALA A 1 1612 ? 50.230 82.760 37.341 1.00 119.80 1612 ALA A C 1
ATOM 25610 O O . ALA A 1 1612 ? 49.618 82.760 36.259 1.00 119.80 1612 ALA A O 1
ATOM 25617 N N . ALA A 1 1613 ? 50.434 81.648 38.059 1.00 118.16 1613 ALA A N 1
ATOM 25618 C CA . ALA A 1 1613 ? 50.072 80.326 37.568 1.00 118.16 1613 ALA A CA 1
ATOM 25619 C C . ALA A 1 1613 ? 48.617 80.258 37.155 1.00 118.16 1613 ALA A C 1
ATOM 25620 O O . ALA A 1 1613 ? 48.245 79.392 36.356 1.00 118.16 1613 ALA A O 1
ATOM 25627 N N . ARG A 1 1614 ? 47.785 81.150 37.685 1.00 124.34 1614 ARG A N 1
ATOM 25628 C CA . ARG A 1 1614 ? 46.388 81.171 37.293 1.00 124.34 1614 ARG A CA 1
ATOM 25629 C C . ARG A 1 1614 ? 46.237 81.440 35.803 1.00 124.34 1614 ARG A C 1
ATOM 25630 O O . ARG A 1 1614 ? 45.716 80.603 35.058 1.00 124.34 1614 ARG A O 1
ATOM 25651 N N . THR A 1 1615 ? 46.702 82.600 35.339 1.00 124.74 1615 THR A N 1
ATOM 25652 C CA . THR A 1 1615 ? 46.045 83.145 34.152 1.00 124.74 1615 THR A CA 1
ATOM 25653 C C . THR A 1 1615 ? 46.695 82.715 32.840 1.00 124.74 1615 THR A C 1
ATOM 25654 O O . THR A 1 1615 ? 46.041 82.102 31.991 1.00 124.74 1615 THR A O 1
ATOM 25665 N N . MET A 1 1616 ? 47.976 83.017 32.670 1.00 123.52 1616 MET A N 1
ATOM 25666 C CA . MET A 1 1616 ? 48.708 82.724 31.443 1.00 123.52 1616 MET A CA 1
ATOM 25667 C C . MET A 1 1616 ? 49.833 81.730 31.650 1.00 123.52 1616 MET A C 1
ATOM 25668 O O . MET A 1 1616 ? 50.037 80.850 30.810 1.00 123.52 1616 MET A O 1
ATOM 25682 N N . THR A 1 1617 ? 50.572 81.857 32.754 1.00 120.89 1617 THR A N 1
ATOM 25683 C CA . THR A 1 1617 ? 51.624 80.900 33.065 1.00 120.89 1617 THR A CA 1
ATOM 25684 C C . THR A 1 1617 ? 51.075 79.484 33.129 1.00 120.89 1617 THR A C 1
ATOM 25685 O O . THR A 1 1617 ? 51.789 78.524 32.818 1.00 120.89 1617 THR A O 1
ATOM 25696 N N . GLY A 1 1618 ? 49.812 79.334 33.528 1.00 121.00 1618 GLY A N 1
ATOM 25697 C CA . GLY A 1 1618 ? 49.221 78.013 33.583 1.00 121.00 1618 GLY A CA 1
ATOM 25698 C C . GLY A 1 1618 ? 48.922 77.445 32.212 1.00 121.00 1618 GLY A C 1
ATOM 25699 O O . GLY A 1 1618 ? 48.898 76.224 32.032 1.00 121.00 1618 GLY A O 1
ATOM 25703 N N . ASP A 1 1619 ? 48.693 78.306 31.228 1.00 122.01 1619 ASP A N 1
ATOM 25704 C CA . ASP A 1 1619 ? 48.467 77.835 29.871 1.00 122.01 1619 ASP A CA 1
ATOM 25705 C C . ASP A 1 1619 ? 49.768 77.259 29.333 1.00 122.01 1619 ASP A C 1
ATOM 25706 O O . ASP A 1 1619 ? 50.704 78.003 29.026 1.00 122.01 1619 ASP A O 1
ATOM 25715 N N . TYR A 1 1620 ? 49.832 75.936 29.228 1.00 124.99 1620 TYR A N 1
ATOM 25716 C CA . TYR A 1 1620 ? 51.038 75.286 28.736 1.00 124.99 1620 TYR A CA 1
ATOM 25717 C C . TYR A 1 1620 ? 51.320 75.695 27.296 1.00 124.99 1620 TYR A C 1
ATOM 25718 O O . TYR A 1 1620 ? 50.406 75.836 26.480 1.00 124.99 1620 TYR A O 1
ATOM 25736 N N . SER A 1 1621 ? 52.604 75.891 26.989 1.00 124.26 1621 SER A N 1
ATOM 25737 C CA . SER A 1 1621 ? 53.052 76.195 25.639 1.00 124.26 1621 SER A CA 1
ATOM 25738 C C . SER A 1 1621 ? 53.471 74.893 24.964 1.00 124.26 1621 SER A C 1
ATOM 25739 O O . SER A 1 1621 ? 54.588 74.411 25.208 1.00 124.26 1621 SER A O 1
ATOM 25747 N N . PRO A 1 1622 ? 52.629 74.271 24.135 1.00 133.62 1622 PRO A N 1
ATOM 25748 C CA . PRO A 1 1622 ? 53.059 73.045 23.442 1.00 133.62 1622 PRO A CA 1
ATOM 25749 C C . PRO A 1 1622 ? 54.288 73.285 22.579 1.00 133.62 1622 PRO A C 1
ATOM 25750 O O . PRO A 1 1622 ? 54.292 74.140 21.691 1.00 133.62 1622 PRO A O 1
ATOM 25761 N N . ASN A 1 1623 ? 55.339 72.515 22.850 1.00 141.22 1623 ASN A N 1
ATOM 25762 C CA . ASN A 1 1623 ? 56.584 72.627 22.100 1.00 141.22 1623 ASN A CA 1
ATOM 25763 C C . ASN A 1 1623 ? 56.384 72.035 20.713 1.00 141.22 1623 ASN A C 1
ATOM 25764 O O . ASN A 1 1623 ? 56.330 70.812 20.548 1.00 141.22 1623 ASN A O 1
ATOM 25775 N N . LYS A 1 1624 ? 56.271 72.907 19.712 1.00 143.27 1624 LYS A N 1
ATOM 25776 C CA . LYS A 1 1624 ? 56.025 72.501 18.335 1.00 143.27 1624 LYS A CA 1
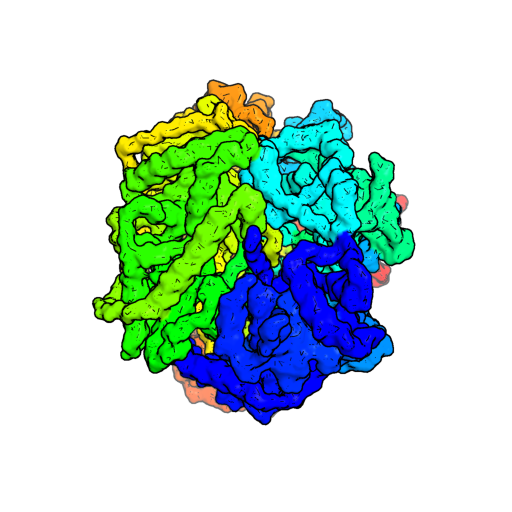ATOM 25777 C C . LYS A 1 1624 ? 57.313 72.330 17.532 1.00 143.27 1624 LYS A C 1
ATOM 25778 O O . LYS A 1 1624 ? 57.295 72.459 16.301 1.00 143.27 1624 LYS A O 1
ATOM 25797 N N . LYS A 1 1625 ? 58.428 72.051 18.202 1.00 143.14 1625 LYS A N 1
ATOM 25798 C CA . LYS A 1 1625 ? 59.662 71.618 17.564 1.00 143.14 1625 LYS A CA 1
ATOM 25799 C C . LYS A 1 1625 ? 59.774 70.100 17.664 1.00 143.14 1625 LYS A C 1
ATOM 25800 O O . LYS A 1 1625 ? 59.175 69.472 18.542 1.00 143.14 1625 LYS A O 1
ATOM 25819 N N . VAL A 1 1626 ? 60.554 69.511 16.754 1.00 149.76 1626 VAL A N 1
ATOM 25820 C CA . VAL A 1 1626 ? 60.620 68.056 16.635 1.00 149.76 1626 VAL A CA 1
ATOM 25821 C C . VAL A 1 1626 ? 62.038 67.538 16.839 1.00 149.76 1626 VAL A C 1
ATOM 25822 O O . VAL A 1 1626 ? 62.288 66.738 17.747 1.00 149.76 1626 VAL A O 1
ATOM 25835 N N . SER A 1 1627 ? 62.975 67.984 16.008 1.00 156.22 1627 SER A N 1
ATOM 25836 C CA . SER A 1 1627 ? 64.319 67.413 16.008 1.00 156.22 1627 SER A CA 1
ATOM 25837 C C . SER A 1 1627 ? 65.274 68.389 15.331 1.00 156.22 1627 SER A C 1
ATOM 25838 O O . SER A 1 1627 ? 64.914 69.533 15.032 1.00 156.22 1627 SER A O 1
ATOM 25846 N N . ARG A 1 1628 ? 66.504 67.925 15.089 1.00 152.22 1628 ARG A N 1
ATOM 25847 C CA . ARG A 1 1628 ? 67.560 68.719 14.470 1.00 152.22 1628 ARG A CA 1
ATOM 25848 C C . ARG A 1 1628 ? 68.165 68.002 13.265 1.00 152.22 1628 ARG A C 1
ATOM 25849 O O . ARG A 1 1628 ? 69.316 68.256 12.901 1.00 152.22 1628 ARG A O 1
ATOM 25870 N N . LYS A 1 1629 ? 67.398 67.109 12.632 1.00 158.17 1629 LYS A N 1
ATOM 25871 C CA . LYS A 1 1629 ? 67.783 66.484 11.364 1.00 158.17 1629 LYS A CA 1
ATOM 25872 C C . LYS A 1 1629 ? 69.120 65.741 11.466 1.00 158.17 1629 LYS A C 1
ATOM 25873 O O . LYS A 1 1629 ? 70.096 66.068 10.787 1.00 158.17 1629 LYS A O 1
ATOM 25892 N N . VAL A 1 1630 ? 69.148 64.727 12.335 1.00 157.40 1630 VAL A N 1
ATOM 25893 C CA . VAL A 1 1630 ? 70.316 63.873 12.516 1.00 157.40 1630 VAL A CA 1
ATOM 25894 C C . VAL A 1 1630 ? 69.933 62.442 12.158 1.00 157.40 1630 VAL A C 1
ATOM 25895 O O . VAL A 1 1630 ? 68.763 62.055 12.187 1.00 157.40 1630 VAL A O 1
ATOM 25908 N N . GLY A 1 1631 ? 70.949 61.655 11.816 1.00 157.06 1631 GLY A N 1
ATOM 25909 C CA . GLY A 1 1631 ? 70.756 60.323 11.285 1.00 157.06 1631 GLY A CA 1
ATOM 25910 C C . GLY A 1 1631 ? 70.207 59.341 12.308 1.00 157.06 1631 GLY A C 1
ATOM 25911 O O . GLY A 1 1631 ? 69.836 59.681 13.433 1.00 157.06 1631 GLY A O 1
ATOM 25915 N N . CYS A 1 1632 ? 70.163 58.074 11.883 1.00 151.05 1632 CYS A N 1
ATOM 25916 C CA . CYS A 1 1632 ? 69.570 57.002 12.676 1.00 151.05 1632 CYS A CA 1
ATOM 25917 C C . CYS A 1 1632 ? 70.422 56.600 13.873 1.00 151.05 1632 CYS A C 1
ATOM 25918 O O . CYS A 1 1632 ? 69.909 55.924 14.770 1.00 151.05 1632 CYS A O 1
ATOM 25926 N N . SER A 1 1633 ? 71.691 57.004 13.918 1.00 141.79 1633 SER A N 1
ATOM 25927 C CA . SER A 1 1633 ? 72.580 56.688 15.034 1.00 141.79 1633 SER A CA 1
ATOM 25928 C C . SER A 1 1633 ? 72.688 55.175 15.244 1.00 141.79 1633 SER A C 1
ATOM 25929 O O . SER A 1 1633 ? 72.319 54.632 16.286 1.00 141.79 1633 SER A O 1
ATOM 25937 N N . GLU A 1 1634 ? 73.190 54.501 14.208 1.00 133.08 1634 GLU A N 1
ATOM 25938 C CA . GLU A 1 1634 ? 73.413 53.061 14.261 1.00 133.08 1634 GLU A CA 1
ATOM 25939 C C . GLU A 1 1634 ? 74.249 52.680 15.477 1.00 133.08 1634 GLU A C 1
ATOM 25940 O O . GLU A 1 1634 ? 75.205 53.370 15.834 1.00 133.08 1634 GLU A O 1
ATOM 25952 N N . TRP A 1 1635 ? 73.893 51.559 16.095 1.00 122.81 1635 TRP A N 1
ATOM 25953 C CA . TRP A 1 1635 ? 74.450 51.149 17.375 1.00 122.81 1635 TRP A CA 1
ATOM 25954 C C . TRP A 1 1635 ? 75.621 50.194 17.180 1.00 122.81 1635 TRP A C 1
ATOM 25955 O O . TRP A 1 1635 ? 75.875 49.695 16.083 1.00 122.81 1635 TRP A O 1
ATOM 25976 N N . VAL A 1 1636 ? 76.339 49.940 18.278 1.00 117.10 1636 VAL A N 1
ATOM 25977 C CA . VAL A 1 1636 ? 77.644 49.294 18.218 1.00 117.10 1636 VAL A CA 1
ATOM 25978 C C . VAL A 1 1636 ? 77.877 48.467 19.476 1.00 117.10 1636 VAL A C 1
ATOM 25979 O O . VAL A 1 1636 ? 77.187 48.617 20.486 1.00 117.10 1636 VAL A O 1
ATOM 25992 N N . CYS A 1 1637 ? 78.877 47.594 19.402 1.00 114.94 1637 CYS A N 1
ATOM 25993 C CA . CYS A 1 1637 ? 79.272 46.703 20.482 1.00 114.94 1637 CYS A CA 1
ATOM 25994 C C . CYS A 1 1637 ? 80.774 46.472 20.364 1.00 114.94 1637 CYS A C 1
ATOM 25995 O O . CYS A 1 1637 ? 81.475 47.193 19.646 1.00 114.94 1637 CYS A O 1
ATOM 26003 N N . SER A 1 1638 ? 81.276 45.475 21.085 1.00 113.82 1638 SER A N 1
ATOM 26004 C CA . SER A 1 1638 ? 82.689 45.128 21.029 1.00 113.82 1638 SER A CA 1
ATOM 26005 C C . SER A 1 1638 ? 82.833 43.636 21.317 1.00 113.82 1638 SER A C 1
ATOM 26006 O O . SER A 1 1638 ? 81.847 42.893 21.348 1.00 113.82 1638 SER A O 1
ATOM 26014 N N . ALA A 1 1639 ? 84.072 43.197 21.529 1.00 116.48 1639 ALA A N 1
ATOM 26015 C CA . ALA A 1 1639 ? 84.402 41.779 21.593 1.00 116.48 1639 ALA A CA 1
ATOM 26016 C C . ALA A 1 1639 ? 84.024 41.208 22.959 1.00 116.48 1639 ALA A C 1
ATOM 26017 O O . ALA A 1 1639 ? 83.394 41.870 23.789 1.00 116.48 1639 ALA A O 1
ATOM 26024 N N . GLN A 1 1640 ? 84.408 39.958 23.203 1.00 119.28 1640 GLN A N 1
ATOM 26025 C CA . GLN A 1 1640 ? 84.018 39.244 24.410 1.00 119.28 1640 GLN A CA 1
ATOM 26026 C C . GLN A 1 1640 ? 84.910 38.017 24.559 1.00 119.28 1640 GLN A C 1
ATOM 26027 O O . GLN A 1 1640 ? 85.843 37.804 23.781 1.00 119.28 1640 GLN A O 1
ATOM 26041 N N . GLN A 1 1641 ? 84.608 37.203 25.568 1.00 119.42 1641 GLN A N 1
ATOM 26042 C CA . GLN A 1 1641 ? 85.292 35.934 25.757 1.00 119.42 1641 GLN A CA 1
ATOM 26043 C C . GLN A 1 1641 ? 84.495 35.086 26.735 1.00 119.42 1641 GLN A C 1
ATOM 26044 O O . GLN A 1 1641 ? 83.963 35.602 27.722 1.00 119.42 1641 GLN A O 1
ATOM 26058 N N . VAL A 1 1642 ? 84.433 33.789 26.459 1.00 123.27 1642 VAL A N 1
ATOM 26059 C CA . VAL A 1 1642 ? 83.668 32.843 27.262 1.00 123.27 1642 VAL A CA 1
ATOM 26060 C C . VAL A 1 1642 ? 84.632 32.063 28.142 1.00 123.27 1642 VAL A C 1
ATOM 26061 O O . VAL A 1 1642 ? 85.819 31.917 27.829 1.00 123.27 1642 VAL A O 1
ATOM 26074 N N . ALA A 1 1643 ? 84.116 31.563 29.261 1.00 122.31 1643 ALA A N 1
ATOM 26075 C CA . ALA A 1 1643 ? 84.873 30.695 30.146 1.00 122.31 1643 ALA A CA 1
ATOM 26076 C C . ALA A 1 1643 ? 83.911 29.705 30.777 1.00 122.31 1643 ALA A C 1
ATOM 26077 O O . ALA A 1 1643 ? 82.713 29.970 30.915 1.00 122.31 1643 ALA A O 1
ATOM 26084 N N . VAL A 1 1644 ? 84.454 28.572 31.174 1.00 124.43 1644 VAL A N 1
ATOM 26085 C CA . VAL A 1 1644 ? 83.658 27.468 31.692 1.00 124.43 1644 VAL A CA 1
ATOM 26086 C C . VAL A 1 1644 ? 83.663 27.523 33.210 1.00 124.43 1644 VAL A C 1
ATOM 26087 O O . VAL A 1 1644 ? 84.597 28.034 33.838 1.00 124.43 1644 VAL A O 1
ATOM 26100 N N . SER A 1 1645 ? 82.597 26.992 33.807 1.00 124.41 1645 SER A N 1
ATOM 26101 C CA . SER A 1 1645 ? 82.481 26.922 35.261 1.00 124.41 1645 SER A CA 1
ATOM 26102 C C . SER A 1 1645 ? 81.573 25.742 35.586 1.00 124.41 1645 SER A C 1
ATOM 26103 O O . SER A 1 1645 ? 80.351 25.841 35.444 1.00 124.41 1645 SER A O 1
ATOM 26111 N N . THR A 1 1646 ? 82.176 24.640 36.012 1.00 127.18 1646 THR A N 1
ATOM 26112 C CA . THR A 1 1646 ? 81.452 23.448 36.412 1.00 127.18 1646 THR A CA 1
ATOM 26113 C C . THR A 1 1646 ? 81.421 23.359 37.936 1.00 127.18 1646 THR A C 1
ATOM 26114 O O . THR A 1 1646 ? 81.968 24.208 38.643 1.00 127.18 1646 THR A O 1
ATOM 26125 N N . SER A 1 1647 ? 80.766 22.321 38.452 1.00 127.99 1647 SER A N 1
ATOM 26126 C CA . SER A 1 1647 ? 80.545 22.227 39.887 1.00 127.99 1647 SER A CA 1
ATOM 26127 C C . SER A 1 1647 ? 80.361 20.771 40.291 1.00 127.99 1647 SER A C 1
ATOM 26128 O O . SER A 1 1647 ? 80.029 19.915 39.468 1.00 127.99 1647 SER A O 1
ATOM 26136 N N . ALA A 1 1648 ? 80.587 20.505 41.575 1.00 130.65 1648 ALA A N 1
ATOM 26137 C CA . ALA A 1 1648 ? 80.306 19.207 42.181 1.00 130.65 1648 ALA A CA 1
ATOM 26138 C C . ALA A 1 1648 ? 80.329 19.373 43.698 1.00 130.65 1648 ALA A C 1
ATOM 26139 O O . ALA A 1 1648 ? 80.534 20.473 44.221 1.00 130.65 1648 ALA A O 1
ATOM 26146 N N . ASN A 1 1649 ? 80.104 18.257 44.404 1.00 136.60 1649 ASN A N 1
ATOM 26147 C CA . ASN A 1 1649 ? 80.033 18.310 45.865 1.00 136.60 1649 ASN A CA 1
ATOM 26148 C C . ASN A 1 1649 ? 81.395 18.502 46.521 1.00 136.60 1649 ASN A C 1
ATOM 26149 O O . ASN A 1 1649 ? 81.571 19.482 47.267 1.00 136.60 1649 ASN A O 1
ATOM 26160 N N . PRO A 1 1650 ? 82.392 17.636 46.295 1.00 138.18 1650 PRO A N 1
ATOM 26161 C CA . PRO A 1 1650 ? 83.540 17.590 47.226 1.00 138.18 1650 PRO A CA 1
ATOM 26162 C C . PRO A 1 1650 ? 84.344 18.876 47.282 1.00 138.18 1650 PRO A C 1
ATOM 26163 O O . PRO A 1 1650 ? 84.668 19.355 48.376 1.00 138.18 1650 PRO A O 1
ATOM 26174 N N . ALA A 1 1651 ? 84.680 19.443 46.131 1.00 139.20 1651 ALA A N 1
ATOM 26175 C CA . ALA A 1 1651 ? 85.392 20.711 46.059 1.00 139.20 1651 ALA A CA 1
ATOM 26176 C C . ALA A 1 1651 ? 86.743 20.664 46.764 1.00 139.20 1651 ALA A C 1
ATOM 26177 O O . ALA A 1 1651 ? 86.938 21.362 47.768 1.00 139.20 1651 ALA A O 1
ATOM 26184 N N . PRO A 1 1652 ? 87.706 19.863 46.280 1.00 140.61 1652 PRO A N 1
ATOM 26185 C CA . PRO A 1 1652 ? 89.069 19.958 46.821 1.00 140.61 1652 PRO A CA 1
ATOM 26186 C C . PRO A 1 1652 ? 89.703 21.293 46.471 1.00 140.61 1652 PRO A C 1
ATOM 26187 O O . PRO A 1 1652 ? 89.096 22.097 45.756 1.00 140.61 1652 PRO A O 1
ATOM 26198 N N . VAL A 1 1653 ? 90.918 21.544 46.950 1.00 138.80 1653 VAL A N 1
ATOM 26199 C CA . VAL A 1 1653 ? 91.527 22.862 46.812 1.00 138.80 1653 VAL A CA 1
ATOM 26200 C C . VAL A 1 1653 ? 93.033 22.705 46.659 1.00 138.80 1653 VAL A C 1
ATOM 26201 O O . VAL A 1 1653 ? 93.655 21.858 47.308 1.00 138.80 1653 VAL A O 1
ATOM 26214 N N . SER A 1 1654 ? 93.610 23.530 45.789 1.00 136.99 1654 SER A N 1
ATOM 26215 C CA . SER A 1 1654 ? 95.047 23.675 45.643 1.00 136.99 1654 SER A CA 1
ATOM 26216 C C . SER A 1 1654 ? 95.493 24.969 46.320 1.00 136.99 1654 SER A C 1
ATOM 26217 O O . SER A 1 1654 ? 94.681 25.745 46.829 1.00 136.99 1654 SER A O 1
ATOM 26225 N N . GLU A 1 1655 ? 96.804 25.206 46.318 1.00 133.38 1655 GLU A N 1
ATOM 26226 C CA . GLU A 1 1655 ? 97.401 26.367 46.974 1.00 133.38 1655 GLU A CA 1
ATOM 26227 C C . GLU A 1 1655 ? 97.976 27.381 45.998 1.00 133.38 1655 GLU A C 1
ATOM 26228 O O . GLU A 1 1655 ? 97.876 28.588 46.237 1.00 133.38 1655 GLU A O 1
ATOM 26240 N N . LEU A 1 1656 ? 98.538 26.927 44.876 1.00 130.42 1656 LEU A N 1
ATOM 26241 C CA . LEU A 1 1656 ? 99.153 27.860 43.939 1.00 130.42 1656 LEU A CA 1
ATOM 26242 C C . LEU A 1 1656 ? 98.101 28.663 43.194 1.00 130.42 1656 LEU A C 1
ATOM 26243 O O . LEU A 1 1656 ? 98.345 29.818 42.829 1.00 130.42 1656 LEU A O 1
ATOM 26259 N N . ASP A 1 1657 ? 96.929 28.077 42.966 1.00 130.10 1657 ASP A N 1
ATOM 26260 C CA . ASP A 1 1657 ? 95.870 28.804 42.282 1.00 130.10 1657 ASP A CA 1
ATOM 26261 C C . ASP A 1 1657 ? 95.371 29.956 43.140 1.00 130.10 1657 ASP A C 1
ATOM 26262 O O . ASP A 1 1657 ? 95.225 31.085 42.658 1.00 130.10 1657 ASP A O 1
ATOM 26271 N N . ILE A 1 1658 ? 95.108 29.690 44.420 1.00 129.16 1658 ILE A N 1
ATOM 26272 C CA . ILE A 1 1658 ? 94.778 30.768 45.346 1.00 129.16 1658 ILE A CA 1
ATOM 26273 C C . ILE A 1 1658 ? 95.921 31.769 45.403 1.00 129.16 1658 ILE A C 1
ATOM 26274 O O . ILE A 1 1658 ? 95.701 32.986 45.467 1.00 129.16 1658 ILE A O 1
ATOM 26290 N N . ARG A 1 1659 ? 97.157 31.277 45.301 1.00 129.83 1659 ARG A N 1
ATOM 26291 C CA . ARG A 1 1659 ? 98.320 32.139 45.471 1.00 129.83 1659 ARG A CA 1
ATOM 26292 C C . ARG A 1 1659 ? 98.445 33.124 44.319 1.00 129.83 1659 ARG A C 1
ATOM 26293 O O . ARG A 1 1659 ? 98.847 34.275 44.517 1.00 129.83 1659 ARG A O 1
ATOM 26314 N N . ALA A 1 1660 ? 98.109 32.685 43.110 1.00 126.82 1660 ALA A N 1
ATOM 26315 C CA . ALA A 1 1660 ? 98.221 33.510 41.915 1.00 126.82 1660 ALA A CA 1
ATOM 26316 C C . ALA A 1 1660 ? 96.938 34.259 41.586 1.00 126.82 1660 ALA A C 1
ATOM 26317 O O . ALA A 1 1660 ? 96.978 35.190 40.774 1.00 126.82 1660 ALA A O 1
ATOM 26324 N N . LEU A 1 1661 ? 95.811 33.883 42.191 1.00 123.01 1661 LEU A N 1
ATOM 26325 C CA . LEU A 1 1661 ? 94.517 34.461 41.862 1.00 123.01 1661 LEU A CA 1
ATOM 26326 C C . LEU A 1 1661 ? 94.008 35.444 42.904 1.00 123.01 1661 LEU A C 1
ATOM 26327 O O . LEU A 1 1661 ? 93.365 36.432 42.538 1.00 123.01 1661 LEU A O 1
ATOM 26343 N N . SER A 1 1662 ? 94.285 35.215 44.186 1.00 123.64 1662 SER A N 1
ATOM 26344 C CA . SER A 1 1662 ? 93.636 35.946 45.263 1.00 123.64 1662 SER A CA 1
ATOM 26345 C C . SER A 1 1662 ? 94.364 37.231 45.635 1.00 123.64 1662 SER A C 1
ATOM 26346 O O . SER A 1 1662 ? 94.177 37.736 46.747 1.00 123.64 1662 SER A O 1
ATOM 26354 N N . LYS A 1 1663 ? 95.181 37.769 44.734 1.00 116.09 1663 LYS A N 1
ATOM 26355 C CA . LYS A 1 1663 ? 95.992 38.957 44.996 1.00 116.09 1663 LYS A CA 1
ATOM 26356 C C . LYS A 1 1663 ? 95.414 40.120 44.197 1.00 116.09 1663 LYS A C 1
ATOM 26357 O O . LYS A 1 1663 ? 95.737 40.306 43.021 1.00 116.09 1663 LYS A O 1
ATOM 26376 N N . ARG A 1 1664 ? 94.564 40.905 44.852 1.00 116.19 1664 ARG A N 1
ATOM 26377 C CA . ARG A 1 1664 ? 93.900 42.029 44.206 1.00 116.19 1664 ARG A CA 1
ATOM 26378 C C . ARG A 1 1664 ? 94.909 43.122 43.887 1.00 116.19 1664 ARG A C 1
ATOM 26379 O O . ARG A 1 1664 ? 95.572 43.647 44.787 1.00 116.19 1664 ARG A O 1
ATOM 26400 N N . PHE A 1 1665 ? 95.022 43.462 42.608 1.00 108.33 1665 PHE A N 1
ATOM 26401 C CA . PHE A 1 1665 ? 95.845 44.566 42.151 1.00 108.33 1665 PHE A CA 1
ATOM 26402 C C . PHE A 1 1665 ? 94.944 45.752 41.821 1.00 108.33 1665 PHE A C 1
ATOM 26403 O O . PHE A 1 1665 ? 93.728 45.712 42.010 1.00 108.33 1665 PHE A O 1
ATOM 26420 N N . GLN A 1 1666 ? 95.551 46.826 41.326 1.00 108.56 1666 GLN A N 1
ATOM 26421 C CA . GLN A 1 1666 ? 94.781 47.941 40.782 1.00 108.56 1666 GLN A CA 1
ATOM 26422 C C . GLN A 1 1666 ? 95.685 48.777 39.892 1.00 108.56 1666 GLN A C 1
ATOM 26423 O O . GLN A 1 1666 ? 96.748 49.225 40.332 1.00 108.56 1666 GLN A O 1
ATOM 26437 N N . ASN A 1 1667 ? 95.266 48.978 38.645 1.00 112.49 1667 ASN A N 1
ATOM 26438 C CA . ASN A 1 1667 ? 96.039 49.688 37.636 1.00 112.49 1667 ASN A CA 1
ATOM 26439 C C . ASN A 1 1667 ? 95.085 50.262 36.599 1.00 112.49 1667 ASN A C 1
ATOM 26440 O O . ASN A 1 1667 ? 94.803 49.598 35.595 1.00 112.49 1667 ASN A O 1
ATOM 26451 N N . PRO A 1 1668 ? 94.572 51.470 36.782 1.00 110.46 1668 PRO A N 1
ATOM 26452 C CA . PRO A 1 1668 ? 93.614 52.006 35.812 1.00 110.46 1668 PRO A CA 1
ATOM 26453 C C . PRO A 1 1668 ? 94.313 52.498 34.557 1.00 110.46 1668 PRO A C 1
ATOM 26454 O O . PRO A 1 1668 ? 94.999 53.525 34.568 1.00 110.46 1668 PRO A O 1
ATOM 26465 N N . LEU A 1 1669 ? 94.149 51.754 33.472 1.00 111.26 1669 LEU A N 1
ATOM 26466 C CA . LEU A 1 1669 ? 94.289 52.257 32.115 1.00 111.26 1669 LEU A CA 1
ATOM 26467 C C . LEU A 1 1669 ? 92.983 52.134 31.355 1.00 111.26 1669 LEU A C 1
ATOM 26468 O O . LEU A 1 1669 ? 92.512 53.097 30.732 1.00 111.26 1669 LEU A O 1
ATOM 26484 N N . ILE A 1 1670 ? 92.360 50.965 31.441 1.00 107.88 1670 ILE A N 1
ATOM 26485 C CA . ILE A 1 1670 ? 91.214 50.683 30.604 1.00 107.88 1670 ILE A CA 1
ATOM 26486 C C . ILE A 1 1670 ? 89.945 51.224 31.236 1.00 107.88 1670 ILE A C 1
ATOM 26487 O O . ILE A 1 1670 ? 88.990 51.555 30.526 1.00 107.88 1670 ILE A O 1
ATOM 26503 N N . SER A 1 1671 ? 89.923 51.377 32.562 1.00 105.14 1671 SER A N 1
ATOM 26504 C CA . SER A 1 1671 ? 88.842 52.119 33.194 1.00 105.14 1671 SER A CA 1
ATOM 26505 C C . SER A 1 1671 ? 88.827 53.572 32.755 1.00 105.14 1671 SER A C 1
ATOM 26506 O O . SER A 1 1671 ? 87.815 54.254 32.942 1.00 105.14 1671 SER A O 1
ATOM 26514 N N . GLY A 1 1672 ? 89.927 54.058 32.188 1.00 107.93 1672 GLY A N 1
ATOM 26515 C CA . GLY A 1 1672 ? 89.972 55.377 31.603 1.00 107.93 1672 GLY A CA 1
ATOM 26516 C C . GLY A 1 1672 ? 89.712 55.332 30.117 1.00 107.93 1672 GLY A C 1
ATOM 26517 O O . GLY A 1 1672 ? 89.231 56.306 29.534 1.00 107.93 1672 GLY A O 1
ATOM 26521 N N . LEU A 1 1673 ? 90.034 54.207 29.482 1.00 107.90 1673 LEU A N 1
ATOM 26522 C CA . LEU A 1 1673 ? 89.611 54.041 28.099 1.00 107.90 1673 LEU A CA 1
ATOM 26523 C C . LEU A 1 1673 ? 88.110 53.828 27.970 1.00 107.90 1673 LEU A C 1
ATOM 26524 O O . LEU A 1 1673 ? 87.581 53.954 26.862 1.00 107.90 1673 LEU A O 1
ATOM 26540 N N . ARG A 1 1674 ? 87.414 53.520 29.061 1.00 107.81 1674 ARG A N 1
ATOM 26541 C CA . ARG A 1 1674 ? 85.957 53.428 29.029 1.00 107.81 1674 ARG A CA 1
ATOM 26542 C C . ARG A 1 1674 ? 85.444 54.859 29.012 1.00 107.81 1674 ARG A C 1
ATOM 26543 O O . ARG A 1 1674 ? 85.129 55.447 30.046 1.00 107.81 1674 ARG A O 1
ATOM 26564 N N . VAL A 1 1675 ? 85.377 55.423 27.806 1.00 106.21 1675 VAL A N 1
ATOM 26565 C CA . VAL A 1 1675 ? 85.143 56.855 27.649 1.00 106.21 1675 VAL A CA 1
ATOM 26566 C C . VAL A 1 1675 ? 83.803 57.244 28.250 1.00 106.21 1675 VAL A C 1
ATOM 26567 O O . VAL A 1 1675 ? 83.719 58.086 29.151 1.00 106.21 1675 VAL A O 1
ATOM 26580 N N . VAL A 1 1676 ? 82.733 56.644 27.744 1.00 110.71 1676 VAL A N 1
ATOM 26581 C CA . VAL A 1 1676 ? 81.399 57.009 28.183 1.00 110.71 1676 VAL A CA 1
ATOM 26582 C C . VAL A 1 1676 ? 81.205 56.601 29.634 1.00 110.71 1676 VAL A C 1
ATOM 26583 O O . VAL A 1 1676 ? 81.695 55.556 30.080 1.00 110.71 1676 VAL A O 1
ATOM 26596 N N . GLN A 1 1677 ? 80.488 57.435 30.378 1.00 108.28 1677 GLN A N 1
ATOM 26597 C CA . GLN A 1 1677 ? 80.110 57.137 31.749 1.00 108.28 1677 GLN A CA 1
ATOM 26598 C C . GLN A 1 1677 ? 78.661 57.543 31.933 1.00 108.28 1677 GLN A C 1
ATOM 26599 O O . GLN A 1 1677 ? 78.297 58.680 31.621 1.00 108.28 1677 GLN A O 1
ATOM 26613 N N . TRP A 1 1678 ? 77.839 56.618 32.421 1.00 111.20 1678 TRP A N 1
ATOM 26614 C CA . TRP A 1 1678 ? 76.476 56.941 32.817 1.00 111.20 1678 TRP A CA 1
ATOM 26615 C C . TRP A 1 1678 ? 76.265 56.756 34.307 1.00 111.20 1678 TRP A C 1
ATOM 26616 O O . TRP A 1 1678 ? 75.765 57.672 34.970 1.00 111.20 1678 TRP A O 1
ATOM 26637 N N . ALA A 1 1679 ? 76.621 55.597 34.857 1.00 116.62 1679 ALA A N 1
ATOM 26638 C CA . ALA A 1 1679 ? 76.901 55.481 36.280 1.00 116.62 1679 ALA A CA 1
ATOM 26639 C C . ALA A 1 1679 ? 78.357 55.153 36.566 1.00 116.62 1679 ALA A C 1
ATOM 26640 O O . ALA A 1 1679 ? 79.013 55.869 37.329 1.00 116.62 1679 ALA A O 1
ATOM 26647 N N . THR A 1 1680 ? 78.884 54.078 35.971 1.00 120.29 1680 THR A N 1
ATOM 26648 C CA . THR A 1 1680 ? 80.305 53.777 36.049 1.00 120.29 1680 THR A CA 1
ATOM 26649 C C . THR A 1 1680 ? 80.914 53.293 34.741 1.00 120.29 1680 THR A C 1
ATOM 26650 O O . THR A 1 1680 ? 82.096 52.937 34.734 1.00 120.29 1680 THR A O 1
ATOM 26661 N N . GLY A 1 1681 ? 80.165 53.265 33.644 1.00 111.65 1681 GLY A N 1
ATOM 26662 C CA . GLY A 1 1681 ? 80.684 52.700 32.414 1.00 111.65 1681 GLY A CA 1
ATOM 26663 C C . GLY A 1 1681 ? 80.652 51.183 32.389 1.00 111.65 1681 GLY A C 1
ATOM 26664 O O . GLY A 1 1681 ? 81.675 50.544 32.127 1.00 111.65 1681 GLY A O 1
ATOM 26668 N N . ALA A 1 1682 ? 79.482 50.597 32.655 1.00 114.16 1682 ALA A N 1
ATOM 26669 C CA . ALA A 1 1682 ? 79.312 49.151 32.725 1.00 114.16 1682 ALA A CA 1
ATOM 26670 C C . ALA A 1 1682 ? 78.566 48.569 31.534 1.00 114.16 1682 ALA A C 1
ATOM 26671 O O . ALA A 1 1682 ? 78.729 47.377 31.231 1.00 114.16 1682 ALA A O 1
ATOM 26678 N N . HIS A 1 1683 ? 77.741 49.372 30.865 1.00 112.25 1683 HIS A N 1
ATOM 26679 C CA . HIS A 1 1683 ? 77.035 48.874 29.696 1.00 112.25 1683 HIS A CA 1
ATOM 26680 C C . HIS A 1 1683 ? 78.007 48.429 28.619 1.00 112.25 1683 HIS A C 1
ATOM 26681 O O . HIS A 1 1683 ? 77.700 47.513 27.848 1.00 112.25 1683 HIS A O 1
ATOM 26695 N N . TYR A 1 1684 ? 79.172 49.073 28.542 1.00 109.95 1684 TYR A N 1
ATOM 26696 C CA . TYR A 1 1684 ? 80.253 48.561 27.712 1.00 109.95 1684 TYR A CA 1
ATOM 26697 C C . TYR A 1 1684 ? 80.502 47.087 27.980 1.00 109.95 1684 TYR A C 1
ATOM 26698 O O . TYR A 1 1684 ? 80.718 46.302 27.050 1.00 109.95 1684 TYR A O 1
ATOM 26716 N N . LYS A 1 1685 ? 80.470 46.693 29.252 1.00 111.32 1685 LYS A N 1
ATOM 26717 C CA . LYS A 1 1685 ? 80.757 45.313 29.608 1.00 111.32 1685 LYS A CA 1
ATOM 26718 C C . LYS A 1 1685 ? 79.555 44.403 29.420 1.00 111.32 1685 LYS A C 1
ATOM 26719 O O . LYS A 1 1685 ? 79.734 43.200 29.202 1.00 111.32 1685 LYS A O 1
ATOM 26738 N N . LEU A 1 1686 ? 78.338 44.944 29.483 1.00 111.44 1686 LEU A N 1
ATOM 26739 C CA . LEU A 1 1686 ? 77.136 44.117 29.420 1.00 111.44 1686 LEU A CA 1
ATOM 26740 C C . LEU A 1 1686 ? 76.408 44.190 28.083 1.00 111.44 1686 LEU A C 1
ATOM 26741 O O . LEU A 1 1686 ? 75.280 43.700 27.978 1.00 111.44 1686 LEU A O 1
ATOM 26757 N N . LYS A 1 1687 ? 77.018 44.783 27.059 1.00 113.76 1687 LYS A N 1
ATOM 26758 C CA . LYS A 1 1687 ? 76.523 44.576 25.698 1.00 113.76 1687 LYS A CA 1
ATOM 26759 C C . LYS A 1 1687 ? 76.620 43.117 25.267 1.00 113.76 1687 LYS A C 1
ATOM 26760 O O . LYS A 1 1687 ? 75.590 42.527 24.891 1.00 113.76 1687 LYS A O 1
ATOM 26779 N N . PRO A 1 1688 ? 77.797 42.479 25.291 1.00 114.41 1688 PRO A N 1
ATOM 26780 C CA . PRO A 1 1688 ? 77.965 41.247 24.506 1.00 114.41 1688 PRO A CA 1
ATOM 26781 C C . PRO A 1 1688 ? 77.163 40.077 25.029 1.00 114.41 1688 PRO A C 1
ATOM 26782 O O . PRO A 1 1688 ? 76.673 39.265 24.235 1.00 114.41 1688 PRO A O 1
ATOM 26793 N N . ILE A 1 1689 ? 77.040 39.949 26.348 1.00 114.94 1689 ILE A N 1
ATOM 26794 C CA . ILE A 1 1689 ? 76.315 38.819 26.920 1.00 114.94 1689 ILE A CA 1
ATOM 26795 C C . ILE A 1 1689 ? 74.879 38.810 26.416 1.00 114.94 1689 ILE A C 1
ATOM 26796 O O . ILE A 1 1689 ? 74.351 37.778 25.978 1.00 114.94 1689 ILE A O 1
ATOM 26812 N N . LEU A 1 1690 ? 74.244 39.975 26.425 1.00 113.16 1690 LEU A N 1
ATOM 26813 C CA . LEU A 1 1690 ? 72.857 40.046 26.004 1.00 113.16 1690 LEU A CA 1
ATOM 26814 C C . LEU A 1 1690 ? 72.736 39.992 24.492 1.00 113.16 1690 LEU A C 1
ATOM 26815 O O . LEU A 1 1690 ? 71.746 39.464 23.975 1.00 113.16 1690 LEU A O 1
ATOM 26831 N N . ASP A 1 1691 ? 73.728 40.514 23.765 1.00 118.62 1691 ASP A N 1
ATOM 26832 C CA . ASP A 1 1691 ? 73.742 40.293 22.324 1.00 118.62 1691 ASP A CA 1
ATOM 26833 C C . ASP A 1 1691 ? 73.843 38.810 21.996 1.00 118.62 1691 ASP A C 1
ATOM 26834 O O . ASP A 1 1691 ? 73.378 38.374 20.937 1.00 118.62 1691 ASP A O 1
ATOM 26843 N N . ASP A 1 1692 ? 74.446 38.023 22.889 1.00 119.18 1692 ASP A N 1
ATOM 26844 C CA . ASP A 1 1692 ? 74.486 36.577 22.714 1.00 119.18 1692 ASP A CA 1
ATOM 26845 C C . ASP A 1 1692 ? 73.175 35.932 23.129 1.00 119.18 1692 ASP A C 1
ATOM 26846 O O . ASP A 1 1692 ? 72.810 34.876 22.601 1.00 119.18 1692 ASP A O 1
ATOM 26855 N N . LEU A 1 1693 ? 72.449 36.558 24.047 1.00 114.56 1693 LEU A N 1
ATOM 26856 C CA . LEU A 1 1693 ? 71.195 35.982 24.503 1.00 114.56 1693 LEU A CA 1
ATOM 26857 C C . LEU A 1 1693 ? 70.187 35.942 23.358 1.00 114.56 1693 LEU A C 1
ATOM 26858 O O . LEU A 1 1693 ? 70.177 36.808 22.480 1.00 114.56 1693 LEU A O 1
ATOM 26874 N N . ASN A 1 1694 ? 69.337 34.914 23.369 1.00 115.28 1694 ASN A N 1
ATOM 26875 C CA . ASN A 1 1694 ? 68.470 34.589 22.242 1.00 115.28 1694 ASN A CA 1
ATOM 26876 C C . ASN A 1 1694 ? 67.028 34.373 22.685 1.00 115.28 1694 ASN A C 1
ATOM 26877 O O . ASN A 1 1694 ? 66.376 33.410 22.270 1.00 115.28 1694 ASN A O 1
ATOM 26888 N N . VAL A 1 1695 ? 66.510 35.252 23.543 1.00 117.17 1695 VAL A N 1
ATOM 26889 C CA . VAL A 1 1695 ? 65.094 35.227 23.904 1.00 117.17 1695 VAL A CA 1
ATOM 26890 C C . VAL A 1 1695 ? 64.386 36.553 23.681 1.00 117.17 1695 VAL A C 1
ATOM 26891 O O . VAL A 1 1695 ? 63.149 36.562 23.544 1.00 117.17 1695 VAL A O 1
ATOM 26904 N N . PHE A 1 1696 ? 65.091 37.683 23.612 1.00 115.80 1696 PHE A N 1
ATOM 26905 C CA . PHE A 1 1696 ? 64.468 39.002 23.620 1.00 115.80 1696 PHE A CA 1
ATOM 26906 C C . PHE A 1 1696 ? 63.503 39.104 24.796 1.00 115.80 1696 PHE A C 1
ATOM 26907 O O . PHE A 1 1696 ? 62.283 39.153 24.598 1.00 115.80 1696 PHE A O 1
ATOM 26924 N N . PRO A 1 1697 ? 64.008 39.132 26.029 1.00 113.65 1697 PRO A N 1
ATOM 26925 C CA . PRO A 1 1697 ? 63.121 39.039 27.192 1.00 113.65 1697 PRO A CA 1
ATOM 26926 C C . PRO A 1 1697 ? 62.230 40.257 27.339 1.00 113.65 1697 PRO A C 1
ATOM 26927 O O . PRO A 1 1697 ? 62.660 41.396 27.148 1.00 113.65 1697 PRO A O 1
ATOM 26938 N N . SER A 1 1698 ? 60.970 40.001 27.685 1.00 109.33 1698 SER A N 1
ATOM 26939 C CA . SER A 1 1698 ? 60.040 41.088 27.952 1.00 109.33 1698 SER A CA 1
ATOM 26940 C C . SER A 1 1698 ? 60.310 41.777 29.284 1.00 109.33 1698 SER A C 1
ATOM 26941 O O . SER A 1 1698 ? 59.968 42.953 29.440 1.00 109.33 1698 SER A O 1
ATOM 26949 N N . LEU A 1 1699 ? 60.890 41.071 30.256 1.00 110.77 1699 LEU A N 1
ATOM 26950 C CA . LEU A 1 1699 ? 60.889 41.517 31.650 1.00 110.77 1699 LEU A CA 1
ATOM 26951 C C . LEU A 1 1699 ? 62.254 41.299 32.290 1.00 110.77 1699 LEU A C 1
ATOM 26952 O O . LEU A 1 1699 ? 62.638 40.153 32.571 1.00 110.77 1699 LEU A O 1
ATOM 26968 N N . CYS A 1 1700 ? 63.002 42.388 32.475 1.00 110.50 1700 CYS A N 1
ATOM 26969 C CA . CYS A 1 1700 ? 64.230 42.370 33.253 1.00 110.50 1700 CYS A CA 1
ATOM 26970 C C . CYS A 1 1700 ? 64.030 42.903 34.672 1.00 110.50 1700 CYS A C 1
ATOM 26971 O O . CYS A 1 1700 ? 63.233 43.816 34.922 1.00 110.50 1700 CYS A O 1
ATOM 26979 N N . LEU A 1 1701 ? 64.818 42.353 35.593 1.00 107.54 1701 LEU A N 1
ATOM 26980 C CA . LEU A 1 1701 ? 64.880 42.804 36.983 1.00 107.54 1701 LEU A CA 1
ATOM 26981 C C . LEU A 1 1701 ? 66.315 43.214 37.283 1.00 107.54 1701 LEU A C 1
ATOM 26982 O O . LEU A 1 1701 ? 67.165 42.361 37.561 1.00 107.54 1701 LEU A O 1
ATOM 26998 N N . VAL A 1 1702 ? 66.603 44.498 37.154 1.00 106.77 1702 VAL A N 1
ATOM 26999 C CA . VAL A 1 1702 ? 67.931 45.023 37.440 1.00 106.77 1702 VAL A CA 1
ATOM 27000 C C . VAL A 1 1702 ? 68.013 45.371 38.914 1.00 106.77 1702 VAL A C 1
ATOM 27001 O O . VAL A 1 1702 ? 67.095 46.000 39.454 1.00 106.77 1702 VAL A O 1
ATOM 27014 N N . VAL A 1 1703 ? 69.112 44.988 39.578 1.00 109.04 1703 VAL A N 1
ATOM 27015 C CA . VAL A 1 1703 ? 69.274 45.303 40.990 1.00 109.04 1703 VAL A CA 1
ATOM 27016 C C . VAL A 1 1703 ? 70.698 45.732 41.311 1.00 109.04 1703 VAL A C 1
ATOM 27017 O O . VAL A 1 1703 ? 71.673 45.345 40.646 1.00 109.04 1703 VAL A O 1
ATOM 27030 N N . GLY A 1 1704 ? 70.805 46.457 42.433 1.00 115.21 1704 GLY A N 1
ATOM 27031 C CA . GLY A 1 1704 ? 72.079 46.901 42.936 1.00 115.21 1704 GLY A CA 1
ATOM 27032 C C . GLY A 1 1704 ? 72.687 48.086 42.222 1.00 115.21 1704 GLY A C 1
ATOM 27033 O O . GLY A 1 1704 ? 73.568 48.742 42.790 1.00 115.21 1704 GLY A O 1
ATOM 27037 N N . ASP A 1 1705 ? 72.251 48.398 41.006 1.00 115.77 1705 ASP A N 1
ATOM 27038 C CA . ASP A 1 1705 ? 72.917 49.441 40.248 1.00 115.77 1705 ASP A CA 1
ATOM 27039 C C . ASP A 1 1705 ? 72.511 50.812 40.774 1.00 115.77 1705 ASP A C 1
ATOM 27040 O O . ASP A 1 1705 ? 71.491 50.971 41.448 1.00 115.77 1705 ASP A O 1
ATOM 27049 N N . GLY A 1 1706 ? 73.330 51.809 40.461 1.00 114.06 1706 GLY A N 1
ATOM 27050 C CA . GLY A 1 1706 ? 73.048 53.161 40.884 1.00 114.06 1706 GLY A CA 1
ATOM 27051 C C . GLY A 1 1706 ? 72.059 53.896 40.008 1.00 114.06 1706 GLY A C 1
ATOM 27052 O O . GLY A 1 1706 ? 71.077 54.452 40.503 1.00 114.06 1706 GLY A O 1
ATOM 27056 N N . SER A 1 1707 ? 72.302 53.903 38.702 1.00 114.49 1707 SER A N 1
ATOM 27057 C CA . SER A 1 1707 ? 71.555 54.788 37.814 1.00 114.49 1707 SER A CA 1
ATOM 27058 C C . SER A 1 1707 ? 71.631 54.283 36.384 1.00 114.49 1707 SER A C 1
ATOM 27059 O O . SER A 1 1707 ? 72.731 54.146 35.840 1.00 114.49 1707 SER A O 1
ATOM 27067 N N . GLY A 1 1708 ? 70.475 54.008 35.783 1.00 114.36 1708 GLY A N 1
ATOM 27068 C CA . GLY A 1 1708 ? 70.391 53.854 34.341 1.00 114.36 1708 GLY A CA 1
ATOM 27069 C C . GLY A 1 1708 ? 71.318 52.820 33.746 1.00 114.36 1708 GLY A C 1
ATOM 27070 O O . GLY A 1 1708 ? 71.021 51.626 33.802 1.00 114.36 1708 GLY A O 1
ATOM 27074 N N . GLY A 1 1709 ? 72.305 53.271 32.978 1.00 115.19 1709 GLY A N 1
ATOM 27075 C CA . GLY A 1 1709 ? 73.483 52.463 32.749 1.00 115.19 1709 GLY A CA 1
ATOM 27076 C C . GLY A 1 1709 ? 73.188 51.120 32.125 1.00 115.19 1709 GLY A C 1
ATOM 27077 O O . GLY A 1 1709 ? 72.832 51.012 30.949 1.00 115.19 1709 GLY A O 1
ATOM 27081 N N . ILE A 1 1710 ? 73.384 50.080 32.934 1.00 113.23 1710 ILE A N 1
ATOM 27082 C CA . ILE A 1 1710 ? 73.048 48.722 32.521 1.00 113.23 1710 ILE A CA 1
ATOM 27083 C C . ILE A 1 1710 ? 71.588 48.653 32.096 1.00 113.23 1710 ILE A C 1
ATOM 27084 O O . ILE A 1 1710 ? 71.247 48.104 31.040 1.00 113.23 1710 ILE A O 1
ATOM 27100 N N . SER A 1 1711 ? 70.706 49.218 32.919 1.00 110.21 1711 SER A N 1
ATOM 27101 C CA . SER A 1 1711 ? 69.288 49.260 32.590 1.00 110.21 1711 SER A CA 1
ATOM 27102 C C . SER A 1 1711 ? 69.063 50.000 31.285 1.00 110.21 1711 SER A C 1
ATOM 27103 O O . SER A 1 1711 ? 68.286 49.563 30.429 1.00 110.21 1711 SER A O 1
ATOM 27111 N N . ARG A 1 1712 ? 69.708 51.153 31.139 1.00 111.18 1712 ARG A N 1
ATOM 27112 C CA . ARG A 1 1712 ? 69.510 51.951 29.934 1.00 111.18 1712 ARG A CA 1
ATOM 27113 C C . ARG A 1 1712 ? 69.929 51.176 28.689 1.00 111.18 1712 ARG A C 1
ATOM 27114 O O . ARG A 1 1712 ? 69.261 51.236 27.649 1.00 111.18 1712 ARG A O 1
ATOM 27135 N N . ALA A 1 1713 ? 71.018 50.419 28.785 1.00 112.69 1713 ALA A N 1
ATOM 27136 C CA . ALA A 1 1713 ? 71.450 49.598 27.659 1.00 112.69 1713 ALA A CA 1
ATOM 27137 C C . ALA A 1 1713 ? 70.448 48.490 27.385 1.00 112.69 1713 ALA A C 1
ATOM 27138 O O . ALA A 1 1713 ? 70.185 48.144 26.224 1.00 112.69 1713 ALA A O 1
ATOM 27145 N N . VAL A 1 1714 ? 69.892 47.913 28.448 1.00 109.98 1714 VAL A N 1
ATOM 27146 C CA . VAL A 1 1714 ? 68.867 46.891 28.292 1.00 109.98 1714 VAL A CA 1
ATOM 27147 C C . VAL A 1 1714 ? 67.690 47.451 27.511 1.00 109.98 1714 VAL A C 1
ATOM 27148 O O . VAL A 1 1714 ? 67.111 46.775 26.653 1.00 109.98 1714 VAL A O 1
ATOM 27161 N N . LEU A 1 1715 ? 67.317 48.694 27.801 1.00 113.16 1715 LEU A N 1
ATOM 27162 C CA . LEU A 1 1715 ? 66.211 49.315 27.080 1.00 113.16 1715 LEU A CA 1
ATOM 27163 C C . LEU A 1 1715 ? 66.605 49.680 25.658 1.00 113.16 1715 LEU A C 1
ATOM 27164 O O . LEU A 1 1715 ? 65.742 49.749 24.776 1.00 113.16 1715 LEU A O 1
ATOM 27180 N N . ASN A 1 1716 ? 67.890 49.927 25.416 1.00 112.19 1716 ASN A N 1
ATOM 27181 C CA . ASN A 1 1716 ? 68.349 50.145 24.048 1.00 112.19 1716 ASN A CA 1
ATOM 27182 C C . ASN A 1 1716 ? 68.163 48.886 23.218 1.00 112.19 1716 ASN A C 1
ATOM 27183 O O . ASN A 1 1716 ? 67.490 48.901 22.182 1.00 112.19 1716 ASN A O 1
ATOM 27194 N N . MET A 1 1717 ? 68.778 47.786 23.652 1.00 113.14 1717 MET A N 1
ATOM 27195 C CA . MET A 1 1717 ? 68.785 46.573 22.842 1.00 113.14 1717 MET A CA 1
ATOM 27196 C C . MET A 1 1717 ? 67.370 46.071 22.589 1.00 113.14 1717 MET A C 1
ATOM 27197 O O . MET A 1 1717 ? 66.921 45.997 21.440 1.00 113.14 1717 MET A O 1
ATOM 27211 N N . PHE A 1 1718 ? 66.645 45.735 23.651 1.00 112.40 1718 PHE A N 1
ATOM 27212 C CA . PHE A 1 1718 ? 65.324 45.144 23.490 1.00 112.40 1718 PHE A CA 1
ATOM 27213 C C . PHE A 1 1718 ? 64.251 46.227 23.571 1.00 112.40 1718 PHE A C 1
ATOM 27214 O O . PHE A 1 1718 ? 63.945 46.703 24.671 1.00 112.40 1718 PHE A O 1
ATOM 27231 N N . PRO A 1 1719 ? 63.650 46.647 22.450 1.00 111.29 1719 PRO A N 1
ATOM 27232 C CA . PRO A 1 1719 ? 62.585 47.658 22.554 1.00 111.29 1719 PRO A CA 1
ATOM 27233 C C . PRO A 1 1719 ? 61.370 47.174 23.321 1.00 111.29 1719 PRO A C 1
ATOM 27234 O O . PRO A 1 1719 ? 60.744 47.954 24.050 1.00 111.29 1719 PRO A O 1
ATOM 27245 N N . ASP A 1 1720 ? 61.029 45.896 23.185 1.00 112.73 1720 ASP A N 1
ATOM 27246 C CA . ASP A 1 1720 ? 59.832 45.335 23.810 1.00 112.73 1720 ASP A CA 1
ATOM 27247 C C . ASP A 1 1720 ? 60.188 44.740 25.169 1.00 112.73 1720 ASP A C 1
ATOM 27248 O O . ASP A 1 1720 ? 59.998 43.556 25.441 1.00 112.73 1720 ASP A O 1
ATOM 27257 N N . ALA A 1 1721 ? 60.717 45.605 26.026 1.00 114.61 1721 ALA A N 1
ATOM 27258 C CA . ALA A 1 1721 ? 61.259 45.197 27.309 1.00 114.61 1721 ALA A CA 1
ATOM 27259 C C . ALA A 1 1721 ? 60.861 46.201 28.375 1.00 114.61 1721 ALA A C 1
ATOM 27260 O O . ALA A 1 1721 ? 60.652 47.384 28.092 1.00 114.61 1721 ALA A O 1
ATOM 27267 N N . LYS A 1 1722 ? 60.750 45.710 29.605 1.00 112.55 1722 LYS A N 1
ATOM 27268 C CA . LYS A 1 1722 ? 60.439 46.539 30.754 1.00 112.55 1722 LYS A CA 1
ATOM 27269 C C . LYS A 1 1722 ? 61.312 46.085 31.916 1.00 112.55 1722 LYS A C 1
ATOM 27270 O O . LYS A 1 1722 ? 62.029 45.081 31.826 1.00 112.55 1722 LYS A O 1
ATOM 27289 N N . LEU A 1 1723 ? 61.199 46.795 33.035 1.00 111.95 1723 LEU A N 1
ATOM 27290 C CA . LEU A 1 1723 ? 62.288 46.876 33.996 1.00 111.95 1723 LEU A CA 1
ATOM 27291 C C . LEU A 1 1723 ? 61.776 46.984 35.416 1.00 111.95 1723 LEU A C 1
ATOM 27292 O O . LEU A 1 1723 ? 60.741 47.602 35.674 1.00 111.95 1723 LEU A O 1
ATOM 27308 N N . VAL A 1 1724 ? 62.525 46.380 36.328 1.00 108.75 1724 VAL A N 1
ATOM 27309 C CA . VAL A 1 1724 ? 62.310 46.550 37.758 1.00 108.75 1724 VAL A CA 1
ATOM 27310 C C . VAL A 1 1724 ? 63.624 47.026 38.371 1.00 108.75 1724 VAL A C 1
ATOM 27311 O O . VAL A 1 1724 ? 64.578 46.247 38.518 1.00 108.75 1724 VAL A O 1
ATOM 27324 N N . PHE A 1 1725 ? 63.709 48.340 38.600 1.00 106.21 1725 PHE A N 1
ATOM 27325 C CA . PHE A 1 1725 ? 64.810 49.000 39.309 1.00 106.21 1725 PHE A CA 1
ATOM 27326 C C . PHE A 1 1725 ? 64.817 48.666 40.796 1.00 106.21 1725 PHE A C 1
ATOM 27327 O O . PHE A 1 1725 ? 63.904 49.054 41.530 1.00 106.21 1725 PHE A O 1
ATOM 27344 N N . ASN A 1 1726 ? 65.841 47.944 41.240 1.00 111.88 1726 ASN A N 1
ATOM 27345 C CA . ASN A 1 1726 ? 66.172 47.757 42.651 1.00 111.88 1726 ASN A CA 1
ATOM 27346 C C . ASN A 1 1726 ? 67.431 48.534 43.041 1.00 111.88 1726 ASN A C 1
ATOM 27347 O O . ASN A 1 1726 ? 68.378 47.966 43.598 1.00 111.88 1726 ASN A O 1
ATOM 27358 N N . SER A 1 1727 ? 67.579 49.727 42.477 1.00 113.79 1727 SER A N 1
ATOM 27359 C CA . SER A 1 1727 ? 68.642 50.640 42.883 1.00 113.79 1727 SER A CA 1
ATOM 27360 C C . SER A 1 1727 ? 68.417 51.188 44.295 1.00 113.79 1727 SER A C 1
ATOM 27361 O O . SER A 1 1727 ? 67.351 51.726 44.606 1.00 113.79 1727 SER A O 1
ATOM 27369 N N . LEU A 1 1728 ? 69.436 51.047 45.143 1.00 110.28 1728 LEU A N 1
ATOM 27370 C CA . LEU A 1 1728 ? 69.437 51.589 46.501 1.00 110.28 1728 LEU A CA 1
ATOM 27371 C C . LEU A 1 1728 ? 69.308 53.111 46.520 1.00 110.28 1728 LEU A C 1
ATOM 27372 O O . LEU A 1 1728 ? 69.806 53.812 45.635 1.00 110.28 1728 LEU A O 1
ATOM 27388 N N . LEU A 1 1729 ? 68.620 53.621 47.549 1.00 108.79 1729 LEU A N 1
ATOM 27389 C CA . LEU A 1 1729 ? 68.463 55.065 47.724 1.00 108.79 1729 LEU A CA 1
ATOM 27390 C C . LEU A 1 1729 ? 69.683 55.709 48.378 1.00 108.79 1729 LEU A C 1
ATOM 27391 O O . LEU A 1 1729 ? 70.335 56.570 47.780 1.00 108.79 1729 LEU A O 1
ATOM 27407 N N . GLU A 1 1730 ? 70.021 55.275 49.593 1.00 115.44 1730 GLU A N 1
ATOM 27408 C CA . GLU A 1 1730 ? 71.119 55.841 50.384 1.00 115.44 1730 GLU A CA 1
ATOM 27409 C C . GLU A 1 1730 ? 71.077 57.373 50.408 1.00 115.44 1730 GLU A C 1
ATOM 27410 O O . GLU A 1 1730 ? 71.995 58.058 49.954 1.00 115.44 1730 GLU A O 1
ATOM 27422 N N . VAL A 1 1731 ? 69.980 57.907 50.949 1.00 108.77 1731 VAL A N 1
ATOM 27423 C CA . VAL A 1 1731 ? 69.788 59.355 50.973 1.00 108.77 1731 VAL A CA 1
ATOM 27424 C C . VAL A 1 1731 ? 70.846 60.011 51.855 1.00 108.77 1731 VAL A C 1
ATOM 27425 O O . VAL A 1 1731 ? 71.378 59.402 52.792 1.00 108.77 1731 VAL A O 1
ATOM 27438 N N . ASN A 1 1732 ? 71.155 61.268 51.545 1.00 110.72 1732 ASN A N 1
ATOM 27439 C CA . ASN A 1 1732 ? 72.063 62.101 52.320 1.00 110.72 1732 ASN A CA 1
ATOM 27440 C C . ASN A 1 1732 ? 71.356 63.380 52.751 1.00 110.72 1732 ASN A C 1
ATOM 27441 O O . ASN A 1 1732 ? 70.276 63.719 52.262 1.00 110.72 1732 ASN A O 1
ATOM 27452 N N . ASP A 1 1733 ? 71.988 64.093 53.681 1.00 109.82 1733 ASP A N 1
ATOM 27453 C CA . ASP A 1 1733 ? 71.427 65.324 54.231 1.00 109.82 1733 ASP A CA 1
ATOM 27454 C C . ASP A 1 1733 ? 71.612 66.534 53.324 1.00 109.82 1733 ASP A C 1
ATOM 27455 O O . ASP A 1 1733 ? 71.220 67.639 53.712 1.00 109.82 1733 ASP A O 1
ATOM 27464 N N . LEU A 1 1734 ? 72.183 66.364 52.137 1.00 112.33 1734 LEU A N 1
ATOM 27465 C CA . LEU A 1 1734 ? 72.339 67.470 51.202 1.00 112.33 1734 LEU A CA 1
ATOM 27466 C C . LEU A 1 1734 ? 71.085 67.729 50.382 1.00 112.33 1734 LEU A C 1
ATOM 27467 O O . LEU A 1 1734 ? 71.104 68.604 49.510 1.00 112.33 1734 LEU A O 1
ATOM 27483 N N . MET A 1 1735 ? 70.004 67.002 50.637 1.00 113.19 1735 MET A N 1
ATOM 27484 C CA . MET A 1 1735 ? 68.804 67.096 49.823 1.00 113.19 1735 MET A CA 1
ATOM 27485 C C . MET A 1 1735 ? 67.984 68.293 50.298 1.00 113.19 1735 MET A C 1
ATOM 27486 O O . MET A 1 1735 ? 68.430 69.095 51.122 1.00 113.19 1735 MET A O 1
ATOM 27500 N N . ALA A 1 1736 ? 66.766 68.426 49.785 1.00 111.15 1736 ALA A N 1
ATOM 27501 C CA . ALA A 1 1736 ? 65.862 69.469 50.230 1.00 111.15 1736 ALA A CA 1
ATOM 27502 C C . ALA A 1 1736 ? 65.293 69.112 51.596 1.00 111.15 1736 ALA A C 1
ATOM 27503 O O . ALA A 1 1736 ? 65.642 68.095 52.200 1.00 111.15 1736 ALA A O 1
ATOM 27510 N N . SER A 1 1737 ? 64.396 69.960 52.094 1.00 112.85 1737 SER A N 1
ATOM 27511 C CA . SER A 1 1737 ? 63.888 69.762 53.442 1.00 112.85 1737 SER A CA 1
ATOM 27512 C C . SER A 1 1737 ? 62.820 68.678 53.479 1.00 112.85 1737 SER A C 1
ATOM 27513 O O . SER A 1 1737 ? 62.980 67.662 54.165 1.00 112.85 1737 SER A O 1
ATOM 27521 N N . GLY A 1 1738 ? 61.728 68.876 52.740 1.00 110.78 1738 GLY A N 1
ATOM 27522 C CA . GLY A 1 1738 ? 60.665 67.891 52.715 1.00 110.78 1738 GLY A CA 1
ATOM 27523 C C . GLY A 1 1738 ? 60.509 67.081 51.447 1.00 110.78 1738 GLY A C 1
ATOM 27524 O O . GLY A 1 1738 ? 60.240 65.879 51.508 1.00 110.78 1738 GLY A O 1
ATOM 27528 N N . THR A 1 1739 ? 60.746 67.709 50.300 1.00 109.77 1739 THR A N 1
ATOM 27529 C CA . THR A 1 1739 ? 60.280 67.163 49.034 1.00 109.77 1739 THR A CA 1
ATOM 27530 C C . THR A 1 1739 ? 60.896 65.795 48.750 1.00 109.77 1739 THR A C 1
ATOM 27531 O O . THR A 1 1739 ? 61.976 65.451 49.237 1.00 109.77 1739 THR A O 1
ATOM 27542 N N . HIS A 1 1740 ? 60.188 65.012 47.945 1.00 105.71 1740 HIS A N 1
ATOM 27543 C CA . HIS A 1 1740 ? 60.646 63.677 47.621 1.00 105.71 1740 HIS A CA 1
ATOM 27544 C C . HIS A 1 1740 ? 61.831 63.734 46.658 1.00 105.71 1740 HIS A C 1
ATOM 27545 O O . HIS A 1 1740 ? 61.981 64.698 45.904 1.00 105.71 1740 HIS A O 1
ATOM 27559 N N . PRO A 1 1741 ? 62.683 62.711 46.655 1.00 104.14 1741 PRO A N 1
ATOM 27560 C CA . PRO A 1 1741 ? 63.753 62.643 45.658 1.00 104.14 1741 PRO A CA 1
ATOM 27561 C C . PRO A 1 1741 ? 63.206 62.379 44.267 1.00 104.14 1741 PRO A C 1
ATOM 27562 O O . PRO A 1 1741 ? 62.045 62.021 44.075 1.00 104.14 1741 PRO A O 1
ATOM 27573 N N . LEU A 1 1742 ? 64.085 62.532 43.291 1.00 106.62 1742 LEU A N 1
ATOM 27574 C CA . LEU A 1 1742 ? 63.751 62.428 41.883 1.00 106.62 1742 LEU A CA 1
ATOM 27575 C C . LEU A 1 1742 ? 64.417 61.212 41.246 1.00 106.62 1742 LEU A C 1
ATOM 27576 O O . LEU A 1 1742 ? 65.428 60.713 41.750 1.00 106.62 1742 LEU A O 1
ATOM 27592 N N . PRO A 1 1743 ? 63.877 60.703 40.140 1.00 108.63 1743 PRO A N 1
ATOM 27593 C CA . PRO A 1 1743 ? 64.382 59.447 39.578 1.00 108.63 1743 PRO A CA 1
ATOM 27594 C C . PRO A 1 1743 ? 65.794 59.593 39.045 1.00 108.63 1743 PRO A C 1
ATOM 27595 O O . PRO A 1 1743 ? 66.315 60.713 38.944 1.00 108.63 1743 PRO A O 1
ATOM 27606 N N . PRO A 1 1744 ? 66.446 58.487 38.682 1.00 111.07 1744 PRO A N 1
ATOM 27607 C CA . PRO A 1 1744 ? 67.838 58.579 38.227 1.00 111.07 1744 PRO A CA 1
ATOM 27608 C C . PRO A 1 1744 ? 67.969 59.299 36.896 1.00 111.07 1744 PRO A C 1
ATOM 27609 O O . PRO A 1 1744 ? 67.317 58.947 35.904 1.00 111.07 1744 PRO A O 1
ATOM 27620 N N . SER A 1 1745 ? 68.964 60.181 36.832 1.00 111.70 1745 SER A N 1
ATOM 27621 C CA . SER A 1 1745 ? 69.020 61.126 35.728 1.00 111.70 1745 SER A CA 1
ATOM 27622 C C . SER A 1 1745 ? 69.315 60.412 34.427 1.00 111.70 1745 SER A C 1
ATOM 27623 O O . SER A 1 1745 ? 68.768 60.781 33.378 1.00 111.70 1745 SER A O 1
ATOM 27631 N N . ALA A 1 1746 ? 70.069 59.316 34.509 1.00 111.36 1746 ALA A N 1
ATOM 27632 C CA . ALA A 1 1746 ? 70.442 58.577 33.314 1.00 111.36 1746 ALA A CA 1
ATOM 27633 C C . ALA A 1 1746 ? 69.209 58.159 32.539 1.00 111.36 1746 ALA A C 1
ATOM 27634 O O . ALA A 1 1746 ? 69.140 58.346 31.318 1.00 111.36 1746 ALA A O 1
ATOM 27641 N N . ILE A 1 1747 ? 68.180 57.686 33.237 1.00 111.19 1747 ILE A N 1
ATOM 27642 C CA . ILE A 1 1747 ? 67.026 57.199 32.500 1.00 111.19 1747 ILE A CA 1
ATOM 27643 C C . ILE A 1 1747 ? 66.250 58.377 31.955 1.00 111.19 1747 ILE A C 1
ATOM 27644 O O . ILE A 1 1747 ? 65.735 58.333 30.833 1.00 111.19 1747 ILE A O 1
ATOM 27660 N N . MET A 1 1748 ? 66.150 59.450 32.735 1.00 111.35 1748 MET A N 1
ATOM 27661 C CA . MET A 1 1748 ? 65.530 60.643 32.197 1.00 111.35 1748 MET A CA 1
ATOM 27662 C C . MET A 1 1748 ? 66.340 61.251 31.060 1.00 111.35 1748 MET A C 1
ATOM 27663 O O . MET A 1 1748 ? 65.815 62.114 30.349 1.00 111.35 1748 MET A O 1
ATOM 27677 N N . ARG A 1 1749 ? 67.595 60.832 30.868 1.00 111.14 1749 ARG A N 1
ATOM 27678 C CA . ARG A 1 1749 ? 68.317 61.243 29.672 1.00 111.14 1749 ARG A CA 1
ATOM 27679 C C . ARG A 1 1749 ? 67.885 60.448 28.449 1.00 111.14 1749 ARG A C 1
ATOM 27680 O O . ARG A 1 1749 ? 68.008 60.939 27.323 1.00 111.14 1749 ARG A O 1
ATOM 27701 N N . GLY A 1 1750 ? 67.383 59.233 28.647 1.00 113.37 1750 GLY A N 1
ATOM 27702 C CA . GLY A 1 1750 ? 67.040 58.376 27.532 1.00 113.37 1750 GLY A CA 1
ATOM 27703 C C . GLY A 1 1750 ? 66.001 58.940 26.590 1.00 113.37 1750 GLY A C 1
ATOM 27704 O O . GLY A 1 1750 ? 66.301 59.223 25.426 1.00 113.37 1750 GLY A O 1
ATOM 27708 N N . GLY A 1 1751 ? 64.783 59.108 27.078 1.00 118.15 1751 GLY A N 1
ATOM 27709 C CA . GLY A 1 1751 ? 63.720 59.652 26.260 1.00 118.15 1751 GLY A CA 1
ATOM 27710 C C . GLY A 1 1751 ? 62.352 59.243 26.764 1.00 118.15 1751 GLY A C 1
ATOM 27711 O O . GLY A 1 1751 ? 62.205 58.499 27.739 1.00 118.15 1751 GLY A O 1
ATOM 27715 N N . ASN A 1 1752 ? 61.353 59.644 25.982 1.00 120.42 1752 ASN A N 1
ATOM 27716 C CA . ASN A 1 1752 ? 59.961 59.483 26.382 1.00 120.42 1752 ASN A CA 1
ATOM 27717 C C . ASN A 1 1752 ? 59.511 58.040 26.213 1.00 120.42 1752 ASN A C 1
ATOM 27718 O O . ASN A 1 1752 ? 58.882 57.469 27.110 1.00 120.42 1752 ASN A O 1
ATOM 27729 N N . ASP A 1 1753 ? 59.826 57.436 25.068 1.00 120.96 1753 ASP A N 1
ATOM 27730 C CA . ASP A 1 1753 ? 59.411 56.060 24.822 1.00 120.96 1753 ASP A CA 1
ATOM 27731 C C . ASP A 1 1753 ? 60.121 55.108 25.775 1.00 120.96 1753 ASP A C 1
ATOM 27732 O O . ASP A 1 1753 ? 59.494 54.221 26.370 1.00 120.96 1753 ASP A O 1
ATOM 27741 N N . ILE A 1 1754 ? 61.437 55.273 25.922 1.00 115.84 1754 ILE A N 1
ATOM 27742 C CA . ILE A 1 1754 ? 62.200 54.432 26.837 1.00 115.84 1754 ILE A CA 1
ATOM 27743 C C . ILE A 1 1754 ? 61.695 54.596 28.269 1.00 115.84 1754 ILE A C 1
ATOM 27744 O O . ILE A 1 1754 ? 61.565 53.609 29.019 1.00 115.84 1754 ILE A O 1
ATOM 27760 N N . VAL A 1 1755 ? 61.249 55.801 28.622 1.00 115.43 1755 VAL A N 1
ATOM 27761 C CA . VAL A 1 1755 ? 60.786 56.012 29.984 1.00 115.43 1755 VAL A CA 1
ATOM 27762 C C . VAL A 1 1755 ? 59.429 55.362 30.182 1.00 115.43 1755 VAL A C 1
ATOM 27763 O O . VAL A 1 1755 ? 59.192 54.692 31.193 1.00 115.43 1755 VAL A O 1
ATOM 27776 N N . SER A 1 1756 ? 58.516 55.542 29.229 1.00 116.39 1756 SER A N 1
ATOM 27777 C CA . SER A 1 1756 ? 57.206 54.923 29.362 1.00 116.39 1756 SER A CA 1
ATOM 27778 C C . SER A 1 1756 ? 57.302 53.405 29.373 1.00 116.39 1756 SER A C 1
ATOM 27779 O O . SER A 1 1756 ? 56.511 52.745 30.055 1.00 116.39 1756 SER A O 1
ATOM 27787 N N . ARG A 1 1757 ? 58.255 52.827 28.637 1.00 115.52 1757 ARG A N 1
ATOM 27788 C CA . ARG A 1 1757 ? 58.462 51.388 28.748 1.00 115.52 1757 ARG A CA 1
ATOM 27789 C C . ARG A 1 1757 ? 59.232 51.002 30.003 1.00 115.52 1757 ARG A C 1
ATOM 27790 O O . ARG A 1 1757 ? 59.442 49.805 30.227 1.00 115.52 1757 ARG A O 1
ATOM 27811 N N . VAL A 1 1758 ? 59.648 51.966 30.830 1.00 113.28 1758 VAL A N 1
ATOM 27812 C CA . VAL A 1 1758 ? 59.848 51.639 32.242 1.00 113.28 1758 VAL A CA 1
ATOM 27813 C C . VAL A 1 1758 ? 58.485 51.563 32.926 1.00 113.28 1758 VAL A C 1
ATOM 27814 O O . VAL A 1 1758 ? 57.501 52.149 32.469 1.00 113.28 1758 VAL A O 1
ATOM 27827 N N . ILE A 1 1759 ? 58.420 50.829 34.040 1.00 110.67 1759 ILE A N 1
ATOM 27828 C CA . ILE A 1 1759 ? 57.123 50.545 34.651 1.00 110.67 1759 ILE A CA 1
ATOM 27829 C C . ILE A 1 1759 ? 56.566 51.788 35.333 1.00 110.67 1759 ILE A C 1
ATOM 27830 O O . ILE A 1 1759 ? 55.480 52.272 34.995 1.00 110.67 1759 ILE A O 1
ATOM 27846 N N . ASP A 1 1760 ? 57.301 52.315 36.305 1.00 110.55 1760 ASP A N 1
ATOM 27847 C CA . ASP A 1 1760 ? 56.850 53.469 37.075 1.00 110.55 1760 ASP A CA 1
ATOM 27848 C C . ASP A 1 1760 ? 58.076 54.228 37.542 1.00 110.55 1760 ASP A C 1
ATOM 27849 O O . ASP A 1 1760 ? 58.858 53.707 38.342 1.00 110.55 1760 ASP A O 1
ATOM 27858 N N . LEU A 1 1761 ? 58.237 55.451 37.055 1.00 110.67 1761 LEU A N 1
ATOM 27859 C CA . LEU A 1 1761 ? 59.430 56.232 37.331 1.00 110.67 1761 LEU A CA 1
ATOM 27860 C C . LEU A 1 1761 ? 59.229 57.240 38.450 1.00 110.67 1761 LEU A C 1
ATOM 27861 O O . LEU A 1 1761 ? 60.154 57.484 39.228 1.00 110.67 1761 LEU A O 1
ATOM 27877 N N . ASP A 1 1762 ? 58.040 57.825 38.556 1.00 111.55 1762 ASP A N 1
ATOM 27878 C CA . ASP A 1 1762 ? 57.748 58.782 39.613 1.00 111.55 1762 ASP A CA 1
ATOM 27879 C C . ASP A 1 1762 ? 57.295 58.112 40.900 1.00 111.55 1762 ASP A C 1
ATOM 27880 O O . ASP A 1 1762 ? 56.790 58.799 41.794 1.00 111.55 1762 ASP A O 1
ATOM 27889 N N . SER A 1 1763 ? 57.456 56.792 41.017 1.00 107.99 1763 SER A N 1
ATOM 27890 C CA . SER A 1 1763 ? 57.028 56.077 42.211 1.00 107.99 1763 SER A CA 1
ATOM 27891 C C . SER A 1 1763 ? 58.054 55.043 42.651 1.00 107.99 1763 SER A C 1
ATOM 27892 O O . SER A 1 1763 ? 57.688 54.009 43.217 1.00 107.99 1763 SER A O 1
ATOM 27900 N N . ILE A 1 1764 ? 59.337 55.294 42.400 1.00 106.70 1764 ILE A N 1
ATOM 27901 C CA . ILE A 1 1764 ? 60.365 54.346 42.816 1.00 106.70 1764 ILE A CA 1
ATOM 27902 C C . ILE A 1 1764 ? 60.665 54.497 44.297 1.00 106.70 1764 ILE A C 1
ATOM 27903 O O . ILE A 1 1764 ? 60.635 53.522 45.056 1.00 106.70 1764 ILE A O 1
ATOM 27919 N N . TRP A 1 1765 ? 60.975 55.724 44.721 1.00 104.66 1765 TRP A N 1
ATOM 27920 C CA . TRP A 1 1765 ? 61.321 55.979 46.115 1.00 104.66 1765 TRP A CA 1
ATOM 27921 C C . TRP A 1 1765 ? 60.240 55.497 47.067 1.00 104.66 1765 TRP A C 1
ATOM 27922 O O . TRP A 1 1765 ? 60.538 55.128 48.208 1.00 104.66 1765 TRP A O 1
ATOM 27943 N N . GLU A 1 1766 ? 58.986 55.490 46.623 1.00 104.10 1766 GLU A N 1
ATOM 27944 C CA . GLU A 1 1766 ? 57.928 54.904 47.430 1.00 104.10 1766 GLU A CA 1
ATOM 27945 C C . GLU A 1 1766 ? 58.140 53.415 47.646 1.00 104.10 1766 GLU A C 1
ATOM 27946 O O . GLU A 1 1766 ? 57.619 52.861 48.620 1.00 104.10 1766 GLU A O 1
ATOM 27958 N N . LYS A 1 1767 ? 58.898 52.755 46.762 1.00 105.40 1767 LYS A N 1
ATOM 27959 C CA . LYS A 1 1767 ? 59.172 51.337 46.905 1.00 105.40 1767 LYS A CA 1
ATOM 27960 C C . LYS A 1 1767 ? 60.451 51.123 47.707 1.00 105.40 1767 LYS A C 1
ATOM 27961 O O . LYS A 1 1767 ? 61.325 51.994 47.734 1.00 105.40 1767 LYS A O 1
ATOM 27980 N N . PRO A 1 1768 ? 60.603 49.981 48.365 1.00 104.26 1768 PRO A N 1
ATOM 27981 C CA . PRO A 1 1768 ? 61.824 49.728 49.125 1.00 104.26 1768 PRO A CA 1
ATOM 27982 C C . PRO A 1 1768 ? 62.990 49.394 48.209 1.00 104.26 1768 PRO A C 1
ATOM 27983 O O . PRO A 1 1768 ? 62.833 49.126 47.018 1.00 104.26 1768 PRO A O 1
ATOM 27994 N N . SER A 1 1769 ? 64.180 49.424 48.803 1.00 108.58 1769 SER A N 1
ATOM 27995 C CA . SER A 1 1769 ? 65.404 49.087 48.092 1.00 108.58 1769 SER A CA 1
ATOM 27996 C C . SER A 1 1769 ? 66.337 48.214 48.921 1.00 108.58 1769 SER A C 1
ATOM 27997 O O . SER A 1 1769 ? 67.492 48.020 48.524 1.00 108.58 1769 SER A O 1
ATOM 28005 N N . ASP A 1 1770 ? 65.882 47.680 50.047 1.00 110.10 1770 ASP A N 1
ATOM 28006 C CA . ASP A 1 1770 ? 66.748 46.932 50.950 1.00 110.10 1770 ASP A CA 1
ATOM 28007 C C . ASP A 1 1770 ? 66.929 45.538 50.370 1.00 110.10 1770 ASP A C 1
ATOM 28008 O O . ASP A 1 1770 ? 66.053 44.680 50.490 1.00 110.10 1770 ASP A O 1
ATOM 28017 N N . LEU A 1 1771 ? 68.078 45.317 49.735 1.00 111.76 1771 LEU A N 1
ATOM 28018 C CA . LEU A 1 1771 ? 68.385 44.005 49.185 1.00 111.76 1771 LEU A CA 1
ATOM 28019 C C . LEU A 1 1771 ? 68.415 42.940 50.266 1.00 111.76 1771 LEU A C 1
ATOM 28020 O O . LEU A 1 1771 ? 68.033 41.792 50.019 1.00 111.76 1771 LEU A O 1
ATOM 28036 N N . ARG A 1 1772 ? 68.867 43.296 51.461 1.00 110.71 1772 ARG A N 1
ATOM 28037 C CA . ARG A 1 1772 ? 69.028 42.328 52.531 1.00 110.71 1772 ARG A CA 1
ATOM 28038 C C . ARG A 1 1772 ? 67.712 41.937 53.192 1.00 110.71 1772 ARG A C 1
ATOM 28039 O O . ARG A 1 1772 ? 67.719 41.052 54.054 1.00 110.71 1772 ARG A O 1
ATOM 28060 N N . ASN A 1 1773 ? 66.597 42.561 52.823 1.00 109.05 1773 ASN A N 1
ATOM 28061 C CA . ASN A 1 1773 ? 65.281 42.220 53.346 1.00 109.05 1773 ASN A CA 1
ATOM 28062 C C . ASN A 1 1773 ? 64.471 41.453 52.308 1.00 109.05 1773 ASN A C 1
ATOM 28063 O O . ASN A 1 1773 ? 64.856 41.329 51.143 1.00 109.05 1773 ASN A O 1
ATOM 28074 N N . LEU A 1 1774 ? 63.329 40.934 52.757 1.00 108.53 1774 LEU A N 1
ATOM 28075 C CA . LEU A 1 1774 ? 62.458 40.115 51.923 1.00 108.53 1774 LEU A CA 1
ATOM 28076 C C . LEU A 1 1774 ? 61.395 40.925 51.190 1.00 108.53 1774 LEU A C 1
ATOM 28077 O O . LEU A 1 1774 ? 60.947 40.520 50.102 1.00 108.53 1774 LEU A O 1
ATOM 28093 N N . ALA A 1 1775 ? 60.970 42.047 51.773 1.00 108.09 1775 ALA A N 1
ATOM 28094 C CA . ALA A 1 1775 ? 59.866 42.804 51.197 1.00 108.09 1775 ALA A CA 1
ATOM 28095 C C . ALA A 1 1775 ? 60.170 43.262 49.781 1.00 108.09 1775 ALA A C 1
ATOM 28096 O O . ALA A 1 1775 ? 59.258 43.374 48.956 1.00 108.09 1775 ALA A O 1
ATOM 28103 N N . THR A 1 1776 ? 61.438 43.532 49.481 1.00 107.30 1776 THR A N 1
ATOM 28104 C CA . THR A 1 1776 ? 61.817 43.878 48.118 1.00 107.30 1776 THR A CA 1
ATOM 28105 C C . THR A 1 1776 ? 61.430 42.775 47.138 1.00 107.30 1776 THR A C 1
ATOM 28106 O O . THR A 1 1776 ? 60.877 43.037 46.059 1.00 107.30 1776 THR A O 1
ATOM 28117 N N . TRP A 1 1777 ? 61.676 41.527 47.514 1.00 107.33 1777 TRP A N 1
ATOM 28118 C CA . TRP A 1 1777 ? 61.405 40.436 46.596 1.00 107.33 1777 TRP A CA 1
ATOM 28119 C C . TRP A 1 1777 ? 59.920 40.134 46.542 1.00 107.33 1777 TRP A C 1
ATOM 28120 O O . TRP A 1 1777 ? 59.400 39.736 45.488 1.00 107.33 1777 TRP A O 1
ATOM 28141 N N . LYS A 1 1778 ? 59.211 40.384 47.640 1.00 106.31 1778 LYS A N 1
ATOM 28142 C CA . LYS A 1 1778 ? 57.760 40.307 47.564 1.00 106.31 1778 LYS A CA 1
ATOM 28143 C C . LYS A 1 1778 ? 57.210 41.382 46.640 1.00 106.31 1778 LYS A C 1
ATOM 28144 O O . LYS A 1 1778 ? 56.216 41.151 45.946 1.00 106.31 1778 LYS A O 1
ATOM 28163 N N . TYR A 1 1779 ? 57.859 42.545 46.590 1.00 105.72 1779 TYR A N 1
ATOM 28164 C CA . TYR A 1 1779 ? 57.432 43.589 45.664 1.00 105.72 1779 TYR A CA 1
ATOM 28165 C C . TYR A 1 1779 ? 57.668 43.166 44.223 1.00 105.72 1779 TYR A C 1
ATOM 28166 O O . TYR A 1 1779 ? 56.847 43.446 43.339 1.00 105.72 1779 TYR A O 1
ATOM 28184 N N . PHE A 1 1780 ? 58.789 42.494 43.968 1.00 106.89 1780 PHE A N 1
ATOM 28185 C CA . PHE A 1 1780 ? 59.040 41.979 42.624 1.00 106.89 1780 PHE A CA 1
ATOM 28186 C C . PHE A 1 1780 ? 57.963 40.984 42.212 1.00 106.89 1780 PHE A C 1
ATOM 28187 O O . PHE A 1 1780 ? 57.415 41.057 41.102 1.00 106.89 1780 PHE A O 1
ATOM 28204 N N . GLN A 1 1781 ? 57.638 40.047 43.101 1.00 108.55 1781 GLN A N 1
ATOM 28205 C CA . GLN A 1 1781 ? 56.589 39.085 42.784 1.00 108.55 1781 GLN A CA 1
ATOM 28206 C C . GLN A 1 1781 ? 55.248 39.783 42.586 1.00 108.55 1781 GLN A C 1
ATOM 28207 O O . GLN A 1 1781 ? 54.450 39.384 41.727 1.00 108.55 1781 GLN A O 1
ATOM 28221 N N . SER A 1 1782 ? 54.980 40.827 43.371 1.00 111.06 1782 SER A N 1
ATOM 28222 C CA . SER A 1 1782 ? 53.742 41.578 43.200 1.00 111.06 1782 SER A CA 1
ATOM 28223 C C . SER A 1 1782 ? 53.683 42.236 41.831 1.00 111.06 1782 SER A C 1
ATOM 28224 O O . SER A 1 1782 ? 52.616 42.299 41.213 1.00 111.06 1782 SER A O 1
ATOM 28232 N N . VAL A 1 1783 ? 54.812 42.757 41.351 1.00 107.17 1783 VAL A N 1
ATOM 28233 C CA . VAL A 1 1783 ? 54.838 43.323 40.005 1.00 107.17 1783 VAL A CA 1
ATOM 28234 C C . VAL A 1 1783 ? 54.549 42.238 38.981 1.00 107.17 1783 VAL A C 1
ATOM 28235 O O . VAL A 1 1783 ? 53.767 42.434 38.037 1.00 107.17 1783 VAL A O 1
ATOM 28248 N N . GLN A 1 1784 ? 55.128 41.056 39.191 1.00 108.80 1784 GLN A N 1
ATOM 28249 C CA . GLN A 1 1784 ? 54.917 39.959 38.254 1.00 108.80 1784 GLN A CA 1
ATOM 28250 C C . GLN A 1 1784 ? 53.453 39.562 38.207 1.00 108.80 1784 GLN A C 1
ATOM 28251 O O . GLN A 1 1784 ? 52.948 39.166 37.151 1.00 108.80 1784 GLN A O 1
ATOM 28265 N N . LYS A 1 1785 ? 52.762 39.650 39.340 1.00 112.55 1785 LYS A N 1
ATOM 28266 C CA . LYS A 1 1785 ? 51.362 39.247 39.370 1.00 112.55 1785 LYS A CA 1
ATOM 28267 C C . LYS A 1 1785 ? 50.458 40.342 38.822 1.00 112.55 1785 LYS A C 1
ATOM 28268 O O . LYS A 1 1785 ? 49.529 40.054 38.060 1.00 112.55 1785 LYS A O 1
ATOM 28287 N N . GLN A 1 1786 ? 50.705 41.599 39.196 1.00 112.98 1786 GLN A N 1
ATOM 28288 C CA . GLN A 1 1786 ? 49.834 42.674 38.737 1.00 112.98 1786 GLN A CA 1
ATOM 28289 C C . GLN A 1 1786 ? 49.927 42.842 37.230 1.00 112.98 1786 GLN A C 1
ATOM 28290 O O . GLN A 1 1786 ? 48.927 43.157 36.575 1.00 112.98 1786 GLN A O 1
ATOM 28304 N N . VAL A 1 1787 ? 51.113 42.637 36.662 1.00 111.42 1787 VAL A N 1
ATOM 28305 C CA . VAL A 1 1787 ? 51.296 42.746 35.221 1.00 111.42 1787 VAL A CA 1
ATOM 28306 C C . VAL A 1 1787 ? 51.173 41.361 34.610 1.00 111.42 1787 VAL A C 1
ATOM 28307 O O . VAL A 1 1787 ? 51.676 40.375 35.161 1.00 111.42 1787 VAL A O 1
ATOM 28320 N N . ASN A 1 1788 ? 50.499 41.279 33.464 1.00 116.97 1788 ASN A N 1
ATOM 28321 C CA . ASN A 1 1788 ? 50.294 40.000 32.786 1.00 116.97 1788 ASN A CA 1
ATOM 28322 C C . ASN A 1 1788 ? 51.591 39.613 32.078 1.00 116.97 1788 ASN A C 1
ATOM 28323 O O . ASN A 1 1788 ? 51.714 39.627 30.852 1.00 116.97 1788 ASN A O 1
ATOM 28334 N N . MET A 1 1789 ? 52.575 39.252 32.893 1.00 114.52 1789 MET A N 1
ATOM 28335 C CA . MET A 1 1789 ? 53.913 38.964 32.406 1.00 114.52 1789 MET A CA 1
ATOM 28336 C C . MET A 1 1789 ? 54.622 38.109 33.444 1.00 114.52 1789 MET A C 1
ATOM 28337 O O . MET A 1 1789 ? 54.161 37.962 34.578 1.00 114.52 1789 MET A O 1
ATOM 28351 N N . SER A 1 1790 ? 55.750 37.541 33.035 1.00 111.45 1790 SER A N 1
ATOM 28352 C CA . SER A 1 1790 ? 56.557 36.695 33.896 1.00 111.45 1790 SER A CA 1
ATOM 28353 C C . SER A 1 1790 ? 58.022 37.020 33.668 1.00 111.45 1790 SER A C 1
ATOM 28354 O O . SER A 1 1790 ? 58.444 37.241 32.530 1.00 111.45 1790 SER A O 1
ATOM 28362 N N . TYR A 1 1791 ? 58.782 37.067 34.758 1.00 109.04 1791 TYR A N 1
ATOM 28363 C CA . TYR A 1 1791 ? 60.191 37.421 34.675 1.00 109.04 1791 TYR A CA 1
ATOM 28364 C C . TYR A 1 1791 ? 60.928 36.482 33.735 1.00 109.04 1791 TYR A C 1
ATOM 28365 O O . TYR A 1 1791 ? 60.663 35.278 33.698 1.00 109.04 1791 TYR A O 1
ATOM 28383 N N . ASP A 1 1792 ? 61.837 37.043 32.969 1.00 113.14 1792 ASP A N 1
ATOM 28384 C CA . ASP A 1 1792 ? 62.712 36.273 32.098 1.00 113.14 1792 ASP A CA 1
ATOM 28385 C C . ASP A 1 1792 ? 64.183 36.559 32.339 1.00 113.14 1792 ASP A C 1
ATOM 28386 O O . ASP A 1 1792 ? 65.005 35.642 32.207 1.00 113.14 1792 ASP A O 1
ATOM 28395 N N . LEU A 1 1793 ? 64.543 37.803 32.673 1.00 109.55 1793 LEU A N 1
ATOM 28396 C CA . LEU A 1 1793 ? 65.934 38.145 32.920 1.00 109.55 1793 LEU A CA 1
ATOM 28397 C C . LEU A 1 1793 ? 66.104 38.781 34.289 1.00 109.55 1793 LEU A C 1
ATOM 28398 O O . LEU A 1 1793 ? 65.258 39.552 34.753 1.00 109.55 1793 LEU A O 1
ATOM 28414 N N . ILE A 1 1794 ? 67.250 38.502 34.898 1.00 108.37 1794 ILE A N 1
ATOM 28415 C CA . ILE A 1 1794 ? 67.661 39.154 36.133 1.00 108.37 1794 ILE A CA 1
ATOM 28416 C C . ILE A 1 1794 ? 69.107 39.591 35.988 1.00 108.37 1794 ILE A C 1
ATOM 28417 O O . ILE A 1 1794 ? 69.931 38.873 35.411 1.00 108.37 1794 ILE A O 1
ATOM 28433 N N . ILE A 1 1795 ? 69.411 40.770 36.517 1.00 108.30 1795 ILE A N 1
ATOM 28434 C CA . ILE A 1 1795 ? 70.749 41.344 36.490 1.00 108.30 1795 ILE A CA 1
ATOM 28435 C C . ILE A 1 1795 ? 71.091 41.820 37.891 1.00 108.30 1795 ILE A C 1
ATOM 28436 O O . ILE A 1 1795 ? 70.299 42.537 38.512 1.00 108.30 1795 ILE A O 1
ATOM 28452 N N . CYS A 1 1796 ? 72.263 41.427 38.388 1.00 112.67 1796 CYS A N 1
ATOM 28453 C CA . CYS A 1 1796 ? 72.743 41.894 39.683 1.00 112.67 1796 CYS A CA 1
ATOM 28454 C C . CYS A 1 1796 ? 74.128 42.485 39.507 1.00 112.67 1796 CYS A C 1
ATOM 28455 O O . CYS A 1 1796 ? 75.052 41.801 39.034 1.00 112.67 1796 CYS A O 1
ATOM 28463 N N . ASP A 1 1797 ? 74.263 43.757 39.899 1.00 115.58 1797 ASP A N 1
ATOM 28464 C CA . ASP A 1 1797 ? 75.510 44.489 39.707 1.00 115.58 1797 ASP A CA 1
ATOM 28465 C C . ASP A 1 1797 ? 75.872 45.258 40.964 1.00 115.58 1797 ASP A C 1
ATOM 28466 O O . ASP A 1 1797 ? 76.394 46.376 40.900 1.00 115.58 1797 ASP A O 1
ATOM 28475 N N . ALA A 1 1798 ? 75.604 44.674 42.126 1.00 118.73 1798 ALA A N 1
ATOM 28476 C CA . ALA A 1 1798 ? 75.936 45.319 43.390 1.00 118.73 1798 ALA A CA 1
ATOM 28477 C C . ALA A 1 1798 ? 77.410 45.086 43.682 1.00 118.73 1798 ALA A C 1
ATOM 28478 O O . ALA A 1 1798 ? 77.830 43.952 43.933 1.00 118.73 1798 ALA A O 1
ATOM 28485 N N . GLU A 1 1799 ? 78.199 46.156 43.651 1.00 122.81 1799 GLU A N 1
ATOM 28486 C CA . GLU A 1 1799 ? 79.599 46.074 44.039 1.00 122.81 1799 GLU A CA 1
ATOM 28487 C C . GLU A 1 1799 ? 79.695 46.129 45.558 1.00 122.81 1799 GLU A C 1
ATOM 28488 O O . GLU A 1 1799 ? 79.218 47.080 46.185 1.00 122.81 1799 GLU A O 1
ATOM 28500 N N . VAL A 1 1800 ? 80.268 45.088 46.152 1.00 124.02 1800 VAL A N 1
ATOM 28501 C CA . VAL A 1 1800 ? 80.464 45.033 47.595 1.00 124.02 1800 VAL A CA 1
ATOM 28502 C C . VAL A 1 1800 ? 81.768 44.308 47.876 1.00 124.02 1800 VAL A C 1
ATOM 28503 O O . VAL A 1 1800 ? 82.084 43.299 47.239 1.00 124.02 1800 VAL A O 1
ATOM 28516 N N . THR A 1 1801 ? 82.523 44.827 48.843 1.00 128.69 1801 THR A N 1
ATOM 28517 C CA . THR A 1 1801 ? 83.708 44.150 49.349 1.00 128.69 1801 THR A CA 1
ATOM 28518 C C . THR A 1 1801 ? 83.416 43.323 50.592 1.00 128.69 1801 THR A C 1
ATOM 28519 O O . THR A 1 1801 ? 84.175 42.395 50.896 1.00 128.69 1801 THR A O 1
ATOM 28530 N N . ASP A 1 1802 ? 82.332 43.626 51.301 1.00 126.61 1802 ASP A N 1
ATOM 28531 C CA . ASP A 1 1802 ? 81.963 42.890 52.497 1.00 126.61 1802 ASP A CA 1
ATOM 28532 C C . ASP A 1 1802 ? 81.426 41.512 52.105 1.00 126.61 1802 ASP A C 1
ATOM 28533 O O . ASP A 1 1802 ? 81.370 41.151 50.926 1.00 126.61 1802 ASP A O 1
ATOM 28542 N N . ILE A 1 1803 ? 81.025 40.728 53.110 1.00 120.33 1803 ILE A N 1
ATOM 28543 C CA . ILE A 1 1803 ? 80.669 39.324 52.934 1.00 120.33 1803 ILE A CA 1
ATOM 28544 C C . ILE A 1 1803 ? 79.219 39.058 53.324 1.00 120.33 1803 ILE A C 1
ATOM 28545 O O . ILE A 1 1803 ? 78.466 38.432 52.570 1.00 120.33 1803 ILE A O 1
ATOM 28561 N N . ALA A 1 1804 ? 78.816 39.499 54.515 1.00 119.21 1804 ALA A N 1
ATOM 28562 C CA . ALA A 1 1804 ? 77.486 39.169 55.017 1.00 119.21 1804 ALA A CA 1
ATOM 28563 C C . ALA A 1 1804 ? 76.395 39.707 54.100 1.00 119.21 1804 ALA A C 1
ATOM 28564 O O . ALA A 1 1804 ? 75.390 39.027 53.842 1.00 119.21 1804 ALA A O 1
ATOM 28571 N N . SER A 1 1805 ? 76.578 40.927 53.595 1.00 118.25 1805 SER A N 1
ATOM 28572 C CA . SER A 1 1805 ? 75.566 41.540 52.747 1.00 118.25 1805 SER A CA 1
ATOM 28573 C C . SER A 1 1805 ? 75.367 40.735 51.471 1.00 118.25 1805 SER A C 1
ATOM 28574 O O . SER A 1 1805 ? 74.233 40.449 51.071 1.00 118.25 1805 SER A O 1
ATOM 28582 N N . ILE A 1 1806 ? 76.465 40.356 50.817 1.00 117.14 1806 ILE A N 1
ATOM 28583 C CA . ILE A 1 1806 ? 76.344 39.600 49.579 1.00 117.14 1806 ILE A CA 1
ATOM 28584 C C . ILE A 1 1806 ? 75.806 38.203 49.859 1.00 117.14 1806 ILE A C 1
ATOM 28585 O O . ILE A 1 1806 ? 75.089 37.630 49.030 1.00 117.14 1806 ILE A O 1
ATOM 28601 N N . ASN A 1 1807 ? 76.110 37.641 51.032 1.00 116.76 1807 ASN A N 1
ATOM 28602 C CA . ASN A 1 1807 ? 75.526 36.355 51.400 1.00 116.76 1807 ASN A CA 1
ATOM 28603 C C . ASN A 1 1807 ? 74.009 36.451 51.463 1.00 116.76 1807 ASN A C 1
ATOM 28604 O O . ASN A 1 1807 ? 73.292 35.612 50.903 1.00 116.76 1807 ASN A O 1
ATOM 28615 N N . ARG A 1 1808 ? 73.506 37.472 52.157 1.00 116.87 1808 ARG A N 1
ATOM 28616 C CA . ARG A 1 1808 ? 72.063 37.670 52.236 1.00 116.87 1808 ARG A CA 1
ATOM 28617 C C . ARG A 1 1808 ? 71.472 37.894 50.850 1.00 116.87 1808 ARG A C 1
ATOM 28618 O O . ARG A 1 1808 ? 70.413 37.340 50.512 1.00 116.87 1808 ARG A O 1
ATOM 28639 N N . ILE A 1 1809 ? 72.153 38.701 50.034 1.00 115.41 1809 ILE A N 1
ATOM 28640 C CA . ILE A 1 1809 ? 71.682 38.984 48.682 1.00 115.41 1809 ILE A CA 1
ATOM 28641 C C . ILE A 1 1809 ? 71.510 37.688 47.908 1.00 115.41 1809 ILE A C 1
ATOM 28642 O O . ILE A 1 1809 ? 70.494 37.471 47.238 1.00 115.41 1809 ILE A O 1
ATOM 28658 N N . THR A 1 1810 ? 72.491 36.796 48.012 1.00 116.22 1810 THR A N 1
ATOM 28659 C CA . THR A 1 1810 ? 72.447 35.575 47.225 1.00 116.22 1810 THR A CA 1
ATOM 28660 C C . THR A 1 1810 ? 71.395 34.619 47.762 1.00 116.22 1810 THR A C 1
ATOM 28661 O O . THR A 1 1810 ? 70.721 33.936 46.985 1.00 116.22 1810 THR A O 1
ATOM 28672 N N . LEU A 1 1811 ? 71.237 34.562 49.085 1.00 115.35 1811 LEU A N 1
ATOM 28673 C CA . LEU A 1 1811 ? 70.166 33.759 49.667 1.00 115.35 1811 LEU A CA 1
ATOM 28674 C C . LEU A 1 1811 ? 68.815 34.160 49.090 1.00 115.35 1811 LEU A C 1
ATOM 28675 O O . LEU A 1 1811 ? 68.044 33.314 48.609 1.00 115.35 1811 LEU A O 1
ATOM 28691 N N . LEU A 1 1812 ? 68.517 35.459 49.111 1.00 112.27 1812 LEU A N 1
ATOM 28692 C CA . LEU A 1 1812 ? 67.196 35.882 48.666 1.00 112.27 1812 LEU A CA 1
ATOM 28693 C C . LEU A 1 1812 ? 67.049 35.784 47.154 1.00 112.27 1812 LEU A C 1
ATOM 28694 O O . LEU A 1 1812 ? 65.966 35.446 46.663 1.00 112.27 1812 LEU A O 1
ATOM 28710 N N . MET A 1 1813 ? 68.123 36.019 46.397 1.00 113.13 1813 MET A N 1
ATOM 28711 C CA . MET A 1 1813 ? 68.038 35.834 44.953 1.00 113.13 1813 MET A CA 1
ATOM 28712 C C . MET A 1 1813 ? 67.799 34.375 44.599 1.00 113.13 1813 MET A C 1
ATOM 28713 O O . MET A 1 1813 ? 67.079 34.074 43.637 1.00 113.13 1813 MET A O 1
ATOM 28727 N N . SER A 1 1814 ? 68.377 33.460 45.375 1.00 114.71 1814 SER A N 1
ATOM 28728 C CA . SER A 1 1814 ? 68.151 32.044 45.140 1.00 114.71 1814 SER A CA 1
ATOM 28729 C C . SER A 1 1814 ? 66.704 31.684 45.425 1.00 114.71 1814 SER A C 1
ATOM 28730 O O . SER A 1 1814 ? 66.061 30.986 44.634 1.00 114.71 1814 SER A O 1
ATOM 28738 N N . ASP A 1 1815 ? 66.174 32.145 46.559 1.00 117.03 1815 ASP A N 1
ATOM 28739 C CA . ASP A 1 1815 ? 64.774 31.855 46.852 1.00 117.03 1815 ASP A CA 1
ATOM 28740 C C . ASP A 1 1815 ? 63.850 32.482 45.814 1.00 117.03 1815 ASP A C 1
ATOM 28741 O O . ASP A 1 1815 ? 62.792 31.928 45.508 1.00 117.03 1815 ASP A O 1
ATOM 28750 N N . PHE A 1 1816 ? 64.277 33.578 45.190 1.00 110.56 1816 PHE A N 1
ATOM 28751 C CA . PHE A 1 1816 ? 63.474 34.222 44.154 1.00 110.56 1816 PHE A CA 1
ATOM 28752 C C . PHE A 1 1816 ? 63.437 33.372 42.888 1.00 110.56 1816 PHE A C 1
ATOM 28753 O O . PHE A 1 1816 ? 62.363 32.973 42.399 1.00 110.56 1816 PHE A O 1
ATOM 28770 N N . ALA A 1 1817 ? 64.618 33.071 42.350 1.00 112.63 1817 ALA A N 1
ATOM 28771 C CA . ALA A 1 1817 ? 64.681 32.254 41.150 1.00 112.63 1817 ALA A CA 1
ATOM 28772 C C . ALA A 1 1817 ? 64.033 30.901 41.372 1.00 112.63 1817 ALA A C 1
ATOM 28773 O O . ALA A 1 1817 ? 63.468 30.323 40.438 1.00 112.63 1817 ALA A O 1
ATOM 28780 N N . LEU A 1 1818 ? 64.094 30.380 42.597 1.00 114.98 1818 LEU A N 1
ATOM 28781 C CA . LEU A 1 1818 ? 63.309 29.199 42.907 1.00 114.98 1818 LEU A CA 1
ATOM 28782 C C . LEU A 1 1818 ? 61.822 29.518 42.890 1.00 114.98 1818 LEU A C 1
ATOM 28783 O O . LEU A 1 1818 ? 61.012 28.661 42.521 1.00 114.98 1818 LEU A O 1
ATOM 28799 N N . SER A 1 1819 ? 61.448 30.742 43.257 1.00 114.99 1819 SER A N 1
ATOM 28800 C CA . SER A 1 1819 ? 60.097 31.238 43.005 1.00 114.99 1819 SER A CA 1
ATOM 28801 C C . SER A 1 1819 ? 60.022 31.967 41.673 1.00 114.99 1819 SER A C 1
ATOM 28802 O O . SER A 1 1819 ? 59.541 33.092 41.571 1.00 114.99 1819 SER A O 1
ATOM 28810 N N . ILE A 1 1820 ? 60.466 31.271 40.638 1.00 114.32 1820 ILE A N 1
ATOM 28811 C CA . ILE A 1 1820 ? 60.075 31.527 39.255 1.00 114.32 1820 ILE A CA 1
ATOM 28812 C C . ILE A 1 1820 ? 59.956 30.167 38.582 1.00 114.32 1820 ILE A C 1
ATOM 28813 O O . ILE A 1 1820 ? 60.743 29.257 38.863 1.00 114.32 1820 ILE A O 1
ATOM 28829 N N . ASP A 1 1821 ? 58.970 30.027 37.695 1.00 120.05 1821 ASP A N 1
ATOM 28830 C CA . ASP A 1 1821 ? 58.697 28.766 37.017 1.00 120.05 1821 ASP A CA 1
ATOM 28831 C C . ASP A 1 1821 ? 59.101 28.750 35.553 1.00 120.05 1821 ASP A C 1
ATOM 28832 O O . ASP A 1 1821 ? 59.502 27.700 35.050 1.00 120.05 1821 ASP A O 1
ATOM 28841 N N . GLY A 1 1822 ? 59.006 29.879 34.860 1.00 119.98 1822 GLY A N 1
ATOM 28842 C CA . GLY A 1 1822 ? 59.290 29.926 33.447 1.00 119.98 1822 GLY A CA 1
ATOM 28843 C C . GLY A 1 1822 ? 60.775 29.864 33.168 1.00 119.98 1822 GLY A C 1
ATOM 28844 O O . GLY A 1 1822 ? 61.588 29.671 34.077 1.00 119.98 1822 GLY A O 1
ATOM 28848 N N . PRO A 1 1823 ? 61.162 30.006 31.900 1.00 116.15 1823 PRO A N 1
ATOM 28849 C CA . PRO A 1 1823 ? 62.588 30.095 31.581 1.00 116.15 1823 PRO A CA 1
ATOM 28850 C C . PRO A 1 1823 ? 63.213 31.274 32.299 1.00 116.15 1823 PRO A C 1
ATOM 28851 O O . PRO A 1 1823 ? 62.533 32.219 32.702 1.00 116.15 1823 PRO A O 1
ATOM 28862 N N . LEU A 1 1824 ? 64.531 31.218 32.458 1.00 112.65 1824 LEU A N 1
ATOM 28863 C CA . LEU A 1 1824 ? 65.187 32.285 33.194 1.00 112.65 1824 LEU A CA 1
ATOM 28864 C C . LEU A 1 1824 ? 66.652 32.373 32.816 1.00 112.65 1824 LEU A C 1
ATOM 28865 O O . LEU A 1 1824 ? 67.333 31.350 32.673 1.00 112.65 1824 LEU A O 1
ATOM 28881 N N . TYR A 1 1825 ? 67.125 33.610 32.678 1.00 112.56 1825 TYR A N 1
ATOM 28882 C CA . TYR A 1 1825 ? 68.542 33.911 32.562 1.00 112.56 1825 TYR A CA 1
ATOM 28883 C C . TYR A 1 1825 ? 68.921 34.916 33.639 1.00 112.56 1825 TYR A C 1
ATOM 28884 O O . TYR A 1 1825 ? 68.268 35.957 33.785 1.00 112.56 1825 TYR A O 1
ATOM 28902 N N . LEU A 1 1826 ? 69.969 34.598 34.390 1.00 111.01 1826 LEU A N 1
ATOM 28903 C CA . LEU A 1 1826 ? 70.490 35.462 35.437 1.00 111.01 1826 LEU A CA 1
ATOM 28904 C C . LEU A 1 1826 ? 71.908 35.875 35.087 1.00 111.01 1826 LEU A C 1
ATOM 28905 O O . LEU A 1 1826 ? 72.682 35.077 34.551 1.00 111.01 1826 LEU A O 1
ATOM 28921 N N . VAL A 1 1827 ? 72.243 37.120 35.404 1.00 109.85 1827 VAL A N 1
ATOM 28922 C CA . VAL A 1 1827 ? 73.589 37.651 35.258 1.00 109.85 1827 VAL A CA 1
ATOM 28923 C C . VAL A 1 1827 ? 74.038 38.167 36.613 1.00 109.85 1827 VAL A C 1
ATOM 28924 O O . VAL A 1 1827 ? 73.318 38.938 37.259 1.00 109.85 1827 VAL A O 1
ATOM 28937 N N . PHE A 1 1828 ? 75.224 37.742 37.039 1.00 114.48 1828 PHE A N 1
ATOM 28938 C CA . PHE A 1 1828 ? 75.793 38.138 38.319 1.00 114.48 1828 PHE A CA 1
ATOM 28939 C C . PHE A 1 1828 ? 77.182 38.690 38.060 1.00 114.48 1828 PHE A C 1
ATOM 28940 O O . PHE A 1 1828 ? 78.024 37.998 37.471 1.00 114.48 1828 PHE A O 1
ATOM 28957 N N . LYS A 1 1829 ? 77.420 39.934 38.477 1.00 114.96 1829 LYS A N 1
ATOM 28958 C CA . LYS A 1 1829 ? 78.777 40.458 38.460 1.00 114.96 1829 LYS A CA 1
ATOM 28959 C C . LYS A 1 1829 ? 79.507 40.009 39.716 1.00 114.96 1829 LYS A C 1
ATOM 28960 O O . LYS A 1 1829 ? 78.953 40.058 40.816 1.00 114.96 1829 LYS A O 1
ATOM 28979 N N . THR A 1 1830 ? 80.759 39.585 39.557 1.00 116.33 1830 THR A N 1
ATOM 28980 C CA . THR A 1 1830 ? 81.531 39.136 40.703 1.00 116.33 1830 THR A CA 1
ATOM 28981 C C . THR A 1 1830 ? 83.009 39.386 40.459 1.00 116.33 1830 THR A C 1
ATOM 28982 O O . THR A 1 1830 ? 83.446 39.650 39.336 1.00 116.33 1830 THR A O 1
ATOM 28993 N N . TYR A 1 1831 ? 83.777 39.270 41.536 1.00 117.23 1831 TYR A N 1
ATOM 28994 C CA . TYR A 1 1831 ? 85.223 39.402 41.509 1.00 117.23 1831 TYR A CA 1
ATOM 28995 C C . TYR A 1 1831 ? 85.845 38.052 41.835 1.00 117.23 1831 TYR A C 1
ATOM 28996 O O . TYR A 1 1831 ? 85.458 37.407 42.815 1.00 117.23 1831 TYR A O 1
ATOM 29014 N N . GLY A 1 1832 ? 86.806 37.628 41.012 1.00 117.56 1832 GLY A N 1
ATOM 29015 C CA . GLY A 1 1832 ? 87.355 36.289 41.147 1.00 117.56 1832 GLY A CA 1
ATOM 29016 C C . GLY A 1 1832 ? 88.018 36.036 42.484 1.00 117.56 1832 GLY A C 1
ATOM 29017 O O . GLY A 1 1832 ? 88.110 34.888 42.927 1.00 117.56 1832 GLY A O 1
ATOM 29021 N N . THR A 1 1833 ? 88.488 37.094 43.144 1.00 117.85 1833 THR A N 1
ATOM 29022 C CA . THR A 1 1833 ? 89.171 36.928 44.421 1.00 117.85 1833 THR A CA 1
ATOM 29023 C C . THR A 1 1833 ? 88.247 36.295 45.450 1.00 117.85 1833 THR A C 1
ATOM 29024 O O . THR A 1 1833 ? 88.626 35.348 46.146 1.00 117.85 1833 THR A O 1
ATOM 29035 N N . MET A 1 1834 ? 87.021 36.804 45.553 1.00 120.80 1834 MET A N 1
ATOM 29036 C CA . MET A 1 1834 ? 86.048 36.229 46.469 1.00 120.80 1834 MET A CA 1
ATOM 29037 C C . MET A 1 1834 ? 85.581 34.850 46.036 1.00 120.80 1834 MET A C 1
ATOM 29038 O O . MET A 1 1834 ? 84.960 34.148 46.839 1.00 120.80 1834 MET A O 1
ATOM 29052 N N . LEU A 1 1835 ? 85.869 34.439 44.804 1.00 117.86 1835 LEU A N 1
ATOM 29053 C CA . LEU A 1 1835 ? 85.372 33.172 44.291 1.00 117.86 1835 LEU A CA 1
ATOM 29054 C C . LEU A 1 1835 ? 86.135 31.968 44.820 1.00 117.86 1835 LEU A C 1
ATOM 29055 O O . LEU A 1 1835 ? 85.819 30.841 44.424 1.00 117.86 1835 LEU A O 1
ATOM 29071 N N . VAL A 1 1836 ? 87.131 32.175 45.679 1.00 120.30 1836 VAL A N 1
ATOM 29072 C CA . VAL A 1 1836 ? 87.828 31.073 46.336 1.00 120.30 1836 VAL A CA 1
ATOM 29073 C C . VAL A 1 1836 ? 87.833 31.188 47.847 1.00 120.30 1836 VAL A C 1
ATOM 29074 O O . VAL A 1 1836 ? 88.044 30.173 48.535 1.00 120.30 1836 VAL A O 1
ATOM 29087 N N . ASN A 1 1837 ? 87.635 32.367 48.414 1.00 118.51 1837 ASN A N 1
ATOM 29088 C CA . ASN A 1 1837 ? 87.420 32.479 49.844 1.00 118.51 1837 ASN A CA 1
ATOM 29089 C C . ASN A 1 1837 ? 86.189 31.658 50.210 1.00 118.51 1837 ASN A C 1
ATOM 29090 O O . ASN A 1 1837 ? 85.086 31.984 49.747 1.00 118.51 1837 ASN A O 1
ATOM 29101 N N . PRO A 1 1838 ? 86.311 30.608 51.027 1.00 120.15 1838 PRO A N 1
ATOM 29102 C CA . PRO A 1 1838 ? 85.143 29.754 51.281 1.00 120.15 1838 PRO A CA 1
ATOM 29103 C C . PRO A 1 1838 ? 84.017 30.461 52.011 1.00 120.15 1838 PRO A C 1
ATOM 29104 O O . PRO A 1 1838 ? 82.916 29.903 52.091 1.00 120.15 1838 PRO A O 1
ATOM 29115 N N . ASN A 1 1839 ? 84.250 31.657 52.543 1.00 117.91 1839 ASN A N 1
ATOM 29116 C CA . ASN A 1 1839 ? 83.220 32.421 53.226 1.00 117.91 1839 ASN A CA 1
ATOM 29117 C C . ASN A 1 1839 ? 82.401 33.291 52.283 1.00 117.91 1839 ASN A C 1
ATOM 29118 O O . ASN A 1 1839 ? 81.605 34.108 52.754 1.00 117.91 1839 ASN A O 1
ATOM 29129 N N . TYR A 1 1840 ? 82.570 33.140 50.969 1.00 117.52 1840 TYR A N 1
ATOM 29130 C CA . TYR A 1 1840 ? 81.780 33.933 50.036 1.00 117.52 1840 TYR A CA 1
ATOM 29131 C C . TYR A 1 1840 ? 80.352 33.416 49.953 1.00 117.52 1840 TYR A C 1
ATOM 29132 O O . TYR A 1 1840 ? 79.395 34.183 50.093 1.00 117.52 1840 TYR A O 1
ATOM 29150 N N . LYS A 1 1841 ? 80.196 32.114 49.725 1.00 120.24 1841 LYS A N 1
ATOM 29151 C CA . LYS A 1 1841 ? 78.888 31.474 49.651 1.00 120.24 1841 LYS A CA 1
ATOM 29152 C C . LYS A 1 1841 ? 78.045 32.108 48.546 1.00 120.24 1841 LYS A C 1
ATOM 29153 O O . LYS A 1 1841 ? 76.954 32.632 48.779 1.00 120.24 1841 LYS A O 1
ATOM 29172 N N . ALA A 1 1842 ? 78.576 32.051 47.327 1.00 119.81 1842 ALA A N 1
ATOM 29173 C CA . ALA A 1 1842 ? 77.895 32.582 46.155 1.00 119.81 1842 ALA A CA 1
ATOM 29174 C C . ALA A 1 1842 ? 77.481 31.498 45.176 1.00 119.81 1842 ALA A C 1
ATOM 29175 O O . ALA A 1 1842 ? 76.305 31.404 44.826 1.00 119.81 1842 ALA A O 1
ATOM 29182 N N . ILE A 1 1843 ? 78.410 30.650 44.745 1.00 118.26 1843 ILE A N 1
ATOM 29183 C CA . ILE A 1 1843 ? 78.056 29.601 43.798 1.00 118.26 1843 ILE A CA 1
ATOM 29184 C C . ILE A 1 1843 ? 77.341 28.462 44.506 1.00 118.26 1843 ILE A C 1
ATOM 29185 O O . ILE A 1 1843 ? 76.293 27.989 44.054 1.00 118.26 1843 ILE A O 1
ATOM 29201 N N . GLN A 1 1844 ? 77.870 28.040 45.654 1.00 123.74 1844 GLN A N 1
ATOM 29202 C CA . GLN A 1 1844 ? 77.259 26.963 46.420 1.00 123.74 1844 GLN A CA 1
ATOM 29203 C C . GLN A 1 1844 ? 75.954 27.385 47.072 1.00 123.74 1844 GLN A C 1
ATOM 29204 O O . GLN A 1 1844 ? 75.233 26.525 47.588 1.00 123.74 1844 GLN A O 1
ATOM 29218 N N . HIS A 1 1845 ? 75.641 28.678 47.061 1.00 118.84 1845 HIS A N 1
ATOM 29219 C CA . HIS A 1 1845 ? 74.436 29.216 47.668 1.00 118.84 1845 HIS A CA 1
ATOM 29220 C C . HIS A 1 1845 ? 73.415 29.677 46.648 1.00 118.84 1845 HIS A C 1
ATOM 29221 O O . HIS A 1 1845 ? 72.222 29.707 46.953 1.00 118.84 1845 HIS A O 1
ATOM 29235 N N . LEU A 1 1846 ? 73.860 30.028 45.446 1.00 115.45 1846 LEU A N 1
ATOM 29236 C CA . LEU A 1 1846 ? 72.987 30.446 44.363 1.00 115.45 1846 LEU A CA 1
ATOM 29237 C C . LEU A 1 1846 ? 72.628 29.310 43.424 1.00 115.45 1846 LEU A C 1
ATOM 29238 O O . LEU A 1 1846 ? 71.513 29.290 42.896 1.00 115.45 1846 LEU A O 1
ATOM 29254 N N . SER A 1 1847 ? 73.531 28.354 43.210 1.00 120.72 1847 SER A N 1
ATOM 29255 C CA . SER A 1 1847 ? 73.285 27.267 42.266 1.00 120.72 1847 SER A CA 1
ATOM 29256 C C . SER A 1 1847 ? 72.342 26.248 42.903 1.00 120.72 1847 SER A C 1
ATOM 29257 O O . SER A 1 1847 ? 72.699 25.105 43.195 1.00 120.72 1847 SER A O 1
ATOM 29265 N N . ARG A 1 1848 ? 71.109 26.697 43.120 1.00 120.81 1848 ARG A N 1
ATOM 29266 C CA . ARG A 1 1848 ? 70.034 25.836 43.584 1.00 120.81 1848 ARG A CA 1
ATOM 29267 C C . ARG A 1 1848 ? 68.806 25.933 42.690 1.00 120.81 1848 ARG A C 1
ATOM 29268 O O . ARG A 1 1848 ? 67.752 25.396 43.048 1.00 120.81 1848 ARG A O 1
ATOM 29289 N N . ALA A 1 1849 ? 68.893 26.646 41.568 1.00 118.47 1849 ALA A N 1
ATOM 29290 C CA . ALA A 1 1849 ? 67.883 26.550 40.530 1.00 118.47 1849 ALA A CA 1
ATOM 29291 C C . ALA A 1 1849 ? 68.449 26.409 39.127 1.00 118.47 1849 ALA A C 1
ATOM 29292 O O . ALA A 1 1849 ? 67.695 26.043 38.220 1.00 118.47 1849 ALA A O 1
ATOM 29299 N N . PHE A 1 1850 ? 69.740 26.656 38.922 1.00 114.69 1850 PHE A N 1
ATOM 29300 C CA . PHE A 1 1850 ? 70.285 26.785 37.577 1.00 114.69 1850 PHE A CA 1
ATOM 29301 C C . PHE A 1 1850 ? 71.241 25.651 37.248 1.00 114.69 1850 PHE A C 1
ATOM 29302 O O . PHE A 1 1850 ? 72.321 25.571 37.854 1.00 114.69 1850 PHE A O 1
ATOM 29319 N N . PRO A 1 1851 ? 70.914 24.753 36.319 1.00 114.61 1851 PRO A N 1
ATOM 29320 C CA . PRO A 1 1851 ? 71.940 23.839 35.813 1.00 114.61 1851 PRO A CA 1
ATOM 29321 C C . PRO A 1 1851 ? 72.921 24.471 34.839 1.00 114.61 1851 PRO A C 1
ATOM 29322 O O . PRO A 1 1851 ? 74.102 24.114 34.861 1.00 114.61 1851 PRO A O 1
ATOM 29333 N N . SER A 1 1852 ? 72.479 25.402 33.987 1.00 118.09 1852 SER A N 1
ATOM 29334 C CA . SER A 1 1852 ? 73.347 25.877 32.914 1.00 118.09 1852 SER A CA 1
ATOM 29335 C C . SER A 1 1852 ? 74.137 27.093 33.379 1.00 118.09 1852 SER A C 1
ATOM 29336 O O . SER A 1 1852 ? 73.560 28.051 33.898 1.00 118.09 1852 SER A O 1
ATOM 29344 N N . VAL A 1 1853 ? 75.456 27.051 33.192 1.00 116.96 1853 VAL A N 1
ATOM 29345 C CA . VAL A 1 1853 ? 76.349 28.110 33.646 1.00 116.96 1853 VAL A CA 1
ATOM 29346 C C . VAL A 1 1853 ? 77.376 28.413 32.569 1.00 116.96 1853 VAL A C 1
ATOM 29347 O O . VAL A 1 1853 ? 77.858 27.504 31.885 1.00 116.96 1853 VAL A O 1
ATOM 29360 N N . THR A 1 1854 ? 77.747 29.689 32.457 1.00 118.39 1854 THR A N 1
ATOM 29361 C CA . THR A 1 1854 ? 78.879 30.104 31.633 1.00 118.39 1854 THR A CA 1
ATOM 29362 C C . THR A 1 1854 ? 79.417 31.418 32.175 1.00 118.39 1854 THR A C 1
ATOM 29363 O O . THR A 1 1854 ? 78.648 32.361 32.370 1.00 118.39 1854 THR A O 1
ATOM 29374 N N . GLY A 1 1855 ? 80.724 31.489 32.413 1.00 117.08 1855 GLY A N 1
ATOM 29375 C CA . GLY A 1 1855 ? 81.342 32.741 32.791 1.00 117.08 1855 GLY A CA 1
ATOM 29376 C C . GLY A 1 1855 ? 81.694 33.555 31.561 1.00 117.08 1855 GLY A C 1
ATOM 29377 O O . GLY A 1 1855 ? 81.943 33.010 30.491 1.00 117.08 1855 GLY A O 1
ATOM 29381 N N . PHE A 1 1856 ? 81.729 34.875 31.726 1.00 118.01 1856 PHE A N 1
ATOM 29382 C CA . PHE A 1 1856 ? 82.017 35.769 30.620 1.00 118.01 1856 PHE A CA 1
ATOM 29383 C C . PHE A 1 1856 ? 82.973 36.861 31.063 1.00 118.01 1856 PHE A C 1
ATOM 29384 O O . PHE A 1 1856 ? 82.903 37.353 32.199 1.00 118.01 1856 PHE A O 1
ATOM 29401 N N . ILE A 1 1857 ? 83.866 37.220 30.142 1.00 112.86 1857 ILE A N 1
ATOM 29402 C CA . ILE A 1 1857 ? 84.842 38.284 30.307 1.00 112.86 1857 ILE A CA 1
ATOM 29403 C C . ILE A 1 1857 ? 84.728 39.192 29.094 1.00 112.86 1857 ILE A C 1
ATOM 29404 O O . ILE A 1 1857 ? 84.324 38.761 28.009 1.00 112.86 1857 ILE A O 1
ATOM 29420 N N . THR A 1 1858 ? 85.094 40.454 29.281 1.00 111.70 1858 THR A N 1
ATOM 29421 C CA . THR A 1 1858 ? 84.974 41.474 28.256 1.00 111.70 1858 THR A CA 1
ATOM 29422 C C . THR A 1 1858 ? 86.348 41.997 27.873 1.00 111.70 1858 THR A C 1
ATOM 29423 O O . THR A 1 1858 ? 87.308 41.917 28.642 1.00 111.70 1858 THR A O 1
ATOM 29434 N N . GLN A 1 1859 ? 86.426 42.547 26.664 1.00 110.39 1859 GLN A N 1
ATOM 29435 C CA . GLN A 1 1859 ? 87.644 43.194 26.211 1.00 110.39 1859 GLN A CA 1
ATOM 29436 C C . GLN A 1 1859 ? 87.852 44.553 26.856 1.00 110.39 1859 GLN A C 1
ATOM 29437 O O . GLN A 1 1859 ? 88.928 45.137 26.696 1.00 110.39 1859 GLN A O 1
ATOM 29451 N N . VAL A 1 1860 ? 86.859 45.063 27.573 1.00 108.42 1860 VAL A N 1
ATOM 29452 C CA . VAL A 1 1860 ? 86.977 46.304 28.331 1.00 108.42 1860 VAL A CA 1
ATOM 29453 C C . VAL A 1 1860 ? 86.731 45.944 29.790 1.00 108.42 1860 VAL A C 1
ATOM 29454 O O . VAL A 1 1860 ? 85.596 45.864 30.264 1.00 108.42 1860 VAL A O 1
ATOM 29467 N N . THR A 1 1861 ? 87.816 45.707 30.512 1.00 108.80 1861 THR A N 1
ATOM 29468 C CA . THR A 1 1861 ? 87.759 45.434 31.933 1.00 108.80 1861 THR A CA 1
ATOM 29469 C C . THR A 1 1861 ? 89.044 45.968 32.536 1.00 108.80 1861 THR A C 1
ATOM 29470 O O . THR A 1 1861 ? 90.050 46.106 31.835 1.00 108.80 1861 THR A O 1
ATOM 29481 N N . SER A 1 1862 ? 88.997 46.294 33.827 1.00 107.21 1862 SER A N 1
ATOM 29482 C CA . SER A 1 1862 ? 90.137 46.917 34.483 1.00 107.21 1862 SER A CA 1
ATOM 29483 C C . SER A 1 1862 ? 91.395 46.091 34.261 1.00 107.21 1862 SER A C 1
ATOM 29484 O O . SER A 1 1862 ? 91.365 44.860 34.322 1.00 107.21 1862 SER A O 1
ATOM 29492 N N . SER A 1 1863 ? 92.501 46.793 34.004 1.00 111.84 1863 SER A N 1
ATOM 29493 C CA . SER A 1 1863 ? 93.663 46.179 33.368 1.00 111.84 1863 SER A CA 1
ATOM 29494 C C . SER A 1 1863 ? 94.158 44.953 34.118 1.00 111.84 1863 SER A C 1
ATOM 29495 O O . SER A 1 1863 ? 94.693 44.026 33.502 1.00 111.84 1863 SER A O 1
ATOM 29503 N N . PHE A 1 1864 ? 94.000 44.927 35.435 1.00 112.38 1864 PHE A N 1
ATOM 29504 C CA . PHE A 1 1864 ? 94.305 43.744 36.238 1.00 112.38 1864 PHE A CA 1
ATOM 29505 C C . PHE A 1 1864 ? 93.171 43.603 37.248 1.00 112.38 1864 PHE A C 1
ATOM 29506 O O . PHE A 1 1864 ? 93.210 44.194 38.329 1.00 112.38 1864 PHE A O 1
ATOM 29523 N N . SER A 1 1865 ? 92.163 42.822 36.885 1.00 110.64 1865 SER A N 1
ATOM 29524 C CA . SER A 1 1865 ? 90.987 42.661 37.718 1.00 110.64 1865 SER A CA 1
ATOM 29525 C C . SER A 1 1865 ? 90.369 41.309 37.435 1.00 110.64 1865 SER A C 1
ATOM 29526 O O . SER A 1 1865 ? 90.256 40.904 36.276 1.00 110.64 1865 SER A O 1
ATOM 29534 N N . SER A 1 1866 ? 89.964 40.621 38.494 1.00 116.10 1866 SER A N 1
ATOM 29535 C CA . SER A 1 1866 ? 89.284 39.342 38.334 1.00 116.10 1866 SER A CA 1
ATOM 29536 C C . SER A 1 1866 ? 87.777 39.536 38.255 1.00 116.10 1866 SER A C 1
ATOM 29537 O O . SER A 1 1866 ? 87.010 38.910 38.977 1.00 116.10 1866 SER A O 1
ATOM 29545 N N . GLU A 1 1867 ? 87.345 40.387 37.333 1.00 115.70 1867 GLU A N 1
ATOM 29546 C CA . GLU A 1 1867 ? 85.925 40.598 37.105 1.00 115.70 1867 GLU A CA 1
ATOM 29547 C C . GLU A 1 1867 ? 85.378 39.492 36.221 1.00 115.70 1867 GLU A C 1
ATOM 29548 O O . GLU A 1 1867 ? 85.919 39.221 35.145 1.00 115.70 1867 GLU A O 1
ATOM 29560 N N . LEU A 1 1868 ? 84.314 38.846 36.682 1.00 116.51 1868 LEU A N 1
ATOM 29561 C CA . LEU A 1 1868 ? 83.600 37.855 35.894 1.00 116.51 1868 LEU A CA 1
ATOM 29562 C C . LEU A 1 1868 ? 82.123 38.190 35.903 1.00 116.51 1868 LEU A C 1
ATOM 29563 O O . LEU A 1 1868 ? 81.548 38.449 36.966 1.00 116.51 1868 LEU A O 1
ATOM 29579 N N . TYR A 1 1869 ? 81.508 38.166 34.727 1.00 113.92 1869 TYR A N 1
ATOM 29580 C CA . TYR A 1 1869 ? 80.059 38.229 34.619 1.00 113.92 1869 TYR A CA 1
ATOM 29581 C C . TYR A 1 1869 ? 79.604 36.803 34.374 1.00 113.92 1869 TYR A C 1
ATOM 29582 O O . TYR A 1 1869 ? 79.730 36.285 33.263 1.00 113.92 1869 TYR A O 1
ATOM 29600 N N . LEU A 1 1870 ? 79.121 36.145 35.420 1.00 114.34 1870 LEU A N 1
ATOM 29601 C CA . LEU A 1 1870 ? 78.682 34.769 35.274 1.00 114.34 1870 LEU A CA 1
ATOM 29602 C C . LEU A 1 1870 ? 77.202 34.762 34.928 1.00 114.34 1870 LEU A C 1
ATOM 29603 O O . LEU A 1 1870 ? 76.404 35.484 35.540 1.00 114.34 1870 LEU A O 1
ATOM 29619 N N . ARG A 1 1871 ? 76.853 33.972 33.920 1.00 114.15 1871 ARG A N 1
ATOM 29620 C CA . ARG A 1 1871 ? 75.504 33.887 33.394 1.00 114.15 1871 ARG A CA 1
ATOM 29621 C C . ARG A 1 1871 ? 74.968 32.500 33.704 1.00 114.15 1871 ARG A C 1
ATOM 29622 O O . ARG A 1 1871 ? 75.520 31.493 33.240 1.00 114.15 1871 ARG A O 1
ATOM 29643 N N . PHE A 1 1872 ? 73.918 32.459 34.510 1.00 113.65 1872 PHE A N 1
ATOM 29644 C CA . PHE A 1 1872 ? 73.164 31.252 34.783 1.00 113.65 1872 PHE A CA 1
ATOM 29645 C C . PHE A 1 1872 ? 71.933 31.201 33.894 1.00 113.65 1872 PHE A C 1
ATOM 29646 O O . PHE A 1 1872 ? 71.392 32.233 33.491 1.00 113.65 1872 PHE A O 1
ATOM 29663 N N . SER A 1 1873 ? 71.475 29.987 33.620 1.00 115.37 1873 SER A N 1
ATOM 29664 C CA . SER A 1 1873 ? 70.275 29.797 32.829 1.00 115.37 1873 SER A CA 1
ATOM 29665 C C . SER A 1 1873 ? 69.582 28.506 33.236 1.00 115.37 1873 SER A C 1
ATOM 29666 O O . SER A 1 1873 ? 70.234 27.491 33.537 1.00 115.37 1873 SER A O 1
ATOM 29674 N N . LYS A 1 1874 ? 68.249 28.585 33.265 1.00 116.53 1874 LYS A N 1
ATOM 29675 C CA . LYS A 1 1874 ? 67.379 27.463 33.578 1.00 116.53 1874 LYS A CA 1
ATOM 29676 C C . LYS A 1 1874 ? 66.110 27.572 32.749 1.00 116.53 1874 LYS A C 1
ATOM 29677 O O . LYS A 1 1874 ? 65.836 28.597 32.115 1.00 116.53 1874 LYS A O 1
ATOM 29696 N N . ARG A 1 1875 ? 65.314 26.506 32.805 1.00 119.12 1875 ARG A N 1
ATOM 29697 C CA . ARG A 1 1875 ? 64.058 26.420 32.082 1.00 119.12 1875 ARG A CA 1
ATOM 29698 C C . ARG A 1 1875 ? 62.842 26.199 32.968 1.00 119.12 1875 ARG A C 1
ATOM 29699 O O . ARG A 1 1875 ? 61.721 26.426 32.501 1.00 119.12 1875 ARG A O 1
ATOM 29720 N N . GLY A 1 1876 ? 63.022 25.767 34.217 1.00 119.94 1876 GLY A N 1
ATOM 29721 C CA . GLY A 1 1876 ? 61.911 25.641 35.143 1.00 119.94 1876 GLY A CA 1
ATOM 29722 C C . GLY A 1 1876 ? 61.977 24.453 36.081 1.00 119.94 1876 GLY A C 1
ATOM 29723 O O . GLY A 1 1876 ? 62.240 23.325 35.655 1.00 119.94 1876 GLY A O 1
ATOM 29727 N N . LYS A 1 1877 ? 61.725 24.705 37.367 1.00 120.40 1877 LYS A N 1
ATOM 29728 C CA . LYS A 1 1877 ? 61.535 23.658 38.372 1.00 120.40 1877 LYS A CA 1
ATOM 29729 C C . LYS A 1 1877 ? 62.740 22.719 38.456 1.00 120.40 1877 LYS A C 1
ATOM 29730 O O . LYS A 1 1877 ? 62.650 21.516 38.202 1.00 120.40 1877 LYS A O 1
ATOM 29749 N N . PHE A 1 1878 ? 63.882 23.302 38.809 1.00 118.26 1878 PHE A N 1
ATOM 29750 C CA . PHE A 1 1878 ? 65.097 22.558 39.105 1.00 118.26 1878 PHE A CA 1
ATOM 29751 C C . PHE A 1 1878 ? 65.609 22.983 40.472 1.00 118.26 1878 PHE A C 1
ATOM 29752 O O . PHE A 1 1878 ? 65.559 24.167 40.812 1.00 118.26 1878 PHE A O 1
ATOM 29769 N N . PHE A 1 1879 ? 66.079 22.015 41.262 1.00 122.62 1879 PHE A N 1
ATOM 29770 C CA . PHE A 1 1879 ? 66.483 22.263 42.641 1.00 122.62 1879 PHE A CA 1
ATOM 29771 C C . PHE A 1 1879 ? 67.978 22.100 42.880 1.00 122.62 1879 PHE A C 1
ATOM 29772 O O . PHE A 1 1879 ? 68.608 23.028 43.391 1.00 122.62 1879 PHE A O 1
ATOM 29789 N N . ARG A 1 1880 ? 68.574 20.964 42.510 1.00 122.40 1880 ARG A N 1
ATOM 29790 C CA . ARG A 1 1880 ? 70.026 20.771 42.598 1.00 122.40 1880 ARG A CA 1
ATOM 29791 C C . ARG A 1 1880 ? 70.568 21.171 43.972 1.00 122.40 1880 ARG A C 1
ATOM 29792 O O . ARG A 1 1880 ? 71.375 22.092 44.100 1.00 122.40 1880 ARG A O 1
ATOM 29813 N N . ASP A 1 1881 ? 70.100 20.449 44.998 1.00 129.14 1881 ASP A N 1
ATOM 29814 C CA . ASP A 1 1881 ? 70.055 20.924 46.382 1.00 129.14 1881 ASP A CA 1
ATOM 29815 C C . ASP A 1 1881 ? 71.275 21.732 46.814 1.00 129.14 1881 ASP A C 1
ATOM 29816 O O . ASP A 1 1881 ? 71.136 22.789 47.437 1.00 129.14 1881 ASP A O 1
ATOM 29825 N N . ALA A 1 1882 ? 72.477 21.256 46.509 1.00 130.04 1882 ALA A N 1
ATOM 29826 C CA . ALA A 1 1882 ? 73.654 22.075 46.766 1.00 130.04 1882 ALA A CA 1
ATOM 29827 C C . ALA A 1 1882 ? 74.845 21.480 46.042 1.00 130.04 1882 ALA A C 1
ATOM 29828 O O . ALA A 1 1882 ? 74.984 20.257 45.964 1.00 130.04 1882 ALA A O 1
ATOM 29835 N N . GLU A 1 1883 ? 75.700 22.357 45.523 1.00 129.41 1883 GLU A N 1
ATOM 29836 C CA . GLU A 1 1883 ? 76.866 21.936 44.760 1.00 129.41 1883 GLU A CA 1
ATOM 29837 C C . GLU A 1 1883 ? 77.955 22.981 44.922 1.00 129.41 1883 GLU A C 1
ATOM 29838 O O . GLU A 1 1883 ? 77.752 24.147 44.575 1.00 129.41 1883 GLU A O 1
ATOM 29850 N N . TYR A 1 1884 ? 79.103 22.559 45.443 1.00 128.75 1884 TYR A N 1
ATOM 29851 C CA . TYR A 1 1884 ? 80.238 23.448 45.608 1.00 128.75 1884 TYR A CA 1
ATOM 29852 C C . TYR A 1 1884 ? 80.980 23.582 44.280 1.00 128.75 1884 TYR A C 1
ATOM 29853 O O . TYR A 1 1884 ? 80.597 23.001 43.261 1.00 128.75 1884 TYR A O 1
ATOM 29871 N N . LEU A 1 1885 ? 82.057 24.357 44.290 1.00 125.35 1885 LEU A N 1
ATOM 29872 C CA . LEU A 1 1885 ? 82.869 24.597 43.107 1.00 125.35 1885 LEU A CA 1
ATOM 29873 C C . LEU A 1 1885 ? 84.075 23.667 43.098 1.00 125.35 1885 LEU A C 1
ATOM 29874 O O . LEU A 1 1885 ? 84.750 23.497 44.117 1.00 125.35 1885 LEU A O 1
ATOM 29890 N N . THR A 1 1886 ? 84.345 23.074 41.940 1.00 130.01 1886 THR A N 1
ATOM 29891 C CA . THR A 1 1886 ? 85.411 22.091 41.801 1.00 130.01 1886 THR A CA 1
ATOM 29892 C C . THR A 1 1886 ? 86.756 22.801 41.658 1.00 130.01 1886 THR A C 1
ATOM 29893 O O . THR A 1 1886 ? 86.869 24.017 41.837 1.00 130.01 1886 THR A O 1
ATOM 29904 N N . SER A 1 1887 ? 87.796 22.033 41.330 1.00 133.09 1887 SER A N 1
ATOM 29905 C CA . SER A 1 1887 ? 89.164 22.525 41.250 1.00 133.09 1887 SER A CA 1
ATOM 29906 C C . SER A 1 1887 ? 89.698 22.619 39.831 1.00 133.09 1887 SER A C 1
ATOM 29907 O O . SER A 1 1887 ? 90.564 23.452 39.571 1.00 133.09 1887 SER A O 1
ATOM 29915 N N . SER A 1 1888 ? 89.221 21.781 38.914 1.00 129.46 1888 SER A N 1
ATOM 29916 C CA . SER A 1 1888 ? 89.730 21.813 37.548 1.00 129.46 1888 SER A CA 1
ATOM 29917 C C . SER A 1 1888 ? 89.346 23.114 36.851 1.00 129.46 1888 SER A C 1
ATOM 29918 O O . SER A 1 1888 ? 90.191 23.786 36.236 1.00 129.46 1888 SER A O 1
ATOM 29926 N N . THR A 1 1889 ? 88.069 23.485 36.933 1.00 125.44 1889 THR A N 1
ATOM 29927 C CA . THR A 1 1889 ? 87.654 24.768 36.387 1.00 125.44 1889 THR A CA 1
ATOM 29928 C C . THR A 1 1889 ? 88.337 25.914 37.114 1.00 125.44 1889 THR A C 1
ATOM 29929 O O . THR A 1 1889 ? 88.615 26.954 36.511 1.00 125.44 1889 THR A O 1
ATOM 29940 N N . LEU A 1 1890 ? 88.635 25.733 38.399 1.00 125.97 1890 LEU A N 1
ATOM 29941 C CA . LEU A 1 1890 ? 89.362 26.758 39.134 1.00 125.97 1890 LEU A CA 1
ATOM 29942 C C . LEU A 1 1890 ? 90.768 26.929 38.577 1.00 125.97 1890 LEU A C 1
ATOM 29943 O O . LEU A 1 1890 ? 91.275 28.051 38.488 1.00 125.97 1890 LEU A O 1
ATOM 29959 N N . ARG A 1 1891 ? 91.411 25.825 38.200 1.00 125.83 1891 ARG A N 1
ATOM 29960 C CA . ARG A 1 1891 ? 92.720 25.905 37.562 1.00 125.83 1891 ARG A CA 1
ATOM 29961 C C . ARG A 1 1891 ? 92.628 26.642 36.236 1.00 125.83 1891 ARG A C 1
ATOM 29962 O O . ARG A 1 1891 ? 93.447 27.520 35.938 1.00 125.83 1891 ARG A O 1
ATOM 29983 N N . GLU A 1 1892 ? 91.643 26.287 35.412 1.00 123.79 1892 GLU A N 1
ATOM 29984 C CA . GLU A 1 1892 ? 91.518 26.974 34.129 1.00 123.79 1892 GLU A CA 1
ATOM 29985 C C . GLU A 1 1892 ? 91.224 28.457 34.325 1.00 123.79 1892 GLU A C 1
ATOM 29986 O O . GLU A 1 1892 ? 91.691 29.302 33.545 1.00 123.79 1892 GLU A O 1
ATOM 29998 N N . MET A 1 1893 ? 90.515 28.796 35.401 1.00 122.32 1893 MET A N 1
ATOM 29999 C CA . MET A 1 1893 ? 90.221 30.193 35.673 1.00 122.32 1893 MET A CA 1
ATOM 30000 C C . MET A 1 1893 ? 91.461 30.922 36.162 1.00 122.32 1893 MET A C 1
ATOM 30001 O O . MET A 1 1893 ? 91.696 32.077 35.794 1.00 122.32 1893 MET A O 1
ATOM 30015 N N . SER A 1 1894 ? 92.282 30.252 36.968 1.00 124.70 1894 SER A N 1
ATOM 30016 C CA . SER A 1 1894 ? 93.571 30.806 37.350 1.00 124.70 1894 SER A CA 1
ATOM 30017 C C . SER A 1 1894 ? 94.544 30.850 36.185 1.00 124.70 1894 SER A C 1
ATOM 30018 O O . SER A 1 1894 ? 95.594 31.490 36.298 1.00 124.70 1894 SER A O 1
ATOM 30026 N N . LEU A 1 1895 ? 94.216 30.190 35.079 1.00 121.85 1895 LEU A N 1
ATOM 30027 C CA . LEU A 1 1895 ? 95.004 30.328 33.867 1.00 121.85 1895 LEU A CA 1
ATOM 30028 C C . LEU A 1 1895 ? 94.550 31.504 33.022 1.00 121.85 1895 LEU A C 1
ATOM 30029 O O . LEU A 1 1895 ? 95.382 32.133 32.359 1.00 121.85 1895 LEU A O 1
ATOM 30045 N N . VAL A 1 1896 ? 93.252 31.811 33.022 1.00 118.19 1896 VAL A N 1
ATOM 30046 C CA . VAL A 1 1896 ? 92.771 33.024 32.361 1.00 118.19 1896 VAL A CA 1
ATOM 30047 C C . VAL A 1 1896 ? 91.763 33.763 33.233 1.00 118.19 1896 VAL A C 1
ATOM 30048 O O . VAL A 1 1896 ? 90.593 33.374 33.318 1.00 118.19 1896 VAL A O 1
ATOM 30061 N N . LEU A 1 1897 ? 92.214 34.824 33.909 1.00 117.60 1897 LEU A N 1
ATOM 30062 C CA . LEU A 1 1897 ? 91.295 35.718 34.602 1.00 117.60 1897 LEU A CA 1
ATOM 30063 C C . LEU A 1 1897 ? 91.637 37.192 34.431 1.00 117.60 1897 LEU A C 1
ATOM 30064 O O . LEU A 1 1897 ? 91.069 38.026 35.146 1.00 117.60 1897 LEU A O 1
ATOM 30080 N N . PHE A 1 1898 ? 92.556 37.545 33.535 1.00 113.39 1898 PHE A N 1
ATOM 30081 C CA . PHE A 1 1898 ? 92.880 38.924 33.171 1.00 113.39 1898 PHE A CA 1
ATOM 30082 C C . PHE A 1 1898 ? 93.526 39.713 34.303 1.00 113.39 1898 PHE A C 1
ATOM 30083 O O . PHE A 1 1898 ? 93.770 40.915 34.142 1.00 113.39 1898 PHE A O 1
ATOM 30100 N N . ASN A 1 1899 ? 93.825 39.079 35.435 1.00 117.03 1899 ASN A N 1
ATOM 30101 C CA . ASN A 1 1899 ? 94.484 39.722 36.566 1.00 117.03 1899 ASN A CA 1
ATOM 30102 C C . ASN A 1 1899 ? 95.865 39.153 36.832 1.00 117.03 1899 ASN A C 1
ATOM 30103 O O . ASN A 1 1899 ? 96.784 39.903 37.165 1.00 117.03 1899 ASN A O 1
ATOM 30114 N N . CYS A 1 1900 ? 96.028 37.842 36.690 1.00 119.93 1900 CYS A N 1
ATOM 30115 C CA . CYS A 1 1900 ? 97.323 37.193 36.770 1.00 119.93 1900 CYS A CA 1
ATOM 30116 C C . CYS A 1 1900 ? 97.981 37.044 35.407 1.00 119.93 1900 CYS A C 1
ATOM 30117 O O . CYS A 1 1900 ? 99.049 36.431 35.312 1.00 119.93 1900 CYS A O 1
ATOM 30125 N N . SER A 1 1901 ? 97.376 37.590 34.358 1.00 114.69 1901 SER A N 1
ATOM 30126 C CA . SER A 1 1901 ? 97.962 37.539 33.034 1.00 114.69 1901 SER A CA 1
ATOM 30127 C C . SER A 1 1901 ? 99.085 38.561 32.918 1.00 114.69 1901 SER A C 1
ATOM 30128 O O . SER A 1 1901 ? 99.337 39.357 33.826 1.00 114.69 1901 SER A O 1
ATOM 30136 N N . SER A 1 1902 ? 99.768 38.532 31.783 1.00 118.55 1902 SER A N 1
ATOM 30137 C CA . SER A 1 1902 ? 100.929 39.389 31.646 1.00 118.55 1902 SER A CA 1
ATOM 30138 C C . SER A 1 1902 ? 100.538 40.851 31.416 1.00 118.55 1902 SER A C 1
ATOM 30139 O O . SER A 1 1902 ? 99.525 41.150 30.760 1.00 118.55 1902 SER A O 1
ATOM 30147 N N . PRO A 1 1903 ? 101.380 41.788 31.863 1.00 115.12 1903 PRO A N 1
ATOM 30148 C CA . PRO A 1 1903 ? 101.182 43.175 31.450 1.00 115.12 1903 PRO A CA 1
ATOM 30149 C C . PRO A 1 1903 ? 101.383 43.362 29.967 1.00 115.12 1903 PRO A C 1
ATOM 30150 O O . PRO A 1 1903 ? 100.839 44.314 29.398 1.00 115.12 1903 PRO A O 1
ATOM 30161 N N . LYS A 1 1904 ? 102.104 42.452 29.314 1.00 118.07 1904 LYS A N 1
ATOM 30162 C CA . LYS A 1 1904 ? 102.174 42.472 27.861 1.00 118.07 1904 LYS A CA 1
ATOM 30163 C C . LYS A 1 1904 ? 100.790 42.282 27.261 1.00 118.07 1904 LYS A C 1
ATOM 30164 O O . LYS A 1 1904 ? 100.377 43.020 26.359 1.00 118.07 1904 LYS A O 1
ATOM 30183 N N . SER A 1 1905 ? 100.041 41.315 27.789 1.00 115.80 1905 SER A N 1
ATOM 30184 C CA . SER A 1 1905 ? 98.694 41.072 27.294 1.00 115.80 1905 SER A CA 1
ATOM 30185 C C . SER A 1 1905 ? 97.782 42.256 27.578 1.00 115.80 1905 SER A C 1
ATOM 30186 O O . SER A 1 1905 ? 96.983 42.653 26.718 1.00 115.80 1905 SER A O 1
ATOM 30194 N N . GLU A 1 1906 ? 97.894 42.849 28.769 1.00 117.40 1906 GLU A N 1
ATOM 30195 C CA . GLU A 1 1906 ? 97.012 43.974 29.076 1.00 117.40 1906 GLU A CA 1
ATOM 30196 C C . GLU A 1 1906 ? 97.325 45.177 28.195 1.00 117.40 1906 GLU A C 1
ATOM 30197 O O . GLU A 1 1906 ? 96.411 45.855 27.700 1.00 117.40 1906 GLU A O 1
ATOM 30209 N N . MET A 1 1907 ? 98.611 45.444 27.974 1.00 119.55 1907 MET A N 1
ATOM 30210 C CA . MET A 1 1907 ? 99.009 46.520 27.079 1.00 119.55 1907 MET A CA 1
ATOM 30211 C C . MET A 1 1907 ? 98.493 46.271 25.673 1.00 119.55 1907 MET A C 1
ATOM 30212 O O . MET A 1 1907 ? 98.031 47.199 24.999 1.00 119.55 1907 MET A O 1
ATOM 30226 N N . GLN A 1 1908 ? 98.587 45.029 25.199 1.00 117.07 1908 GLN A N 1
ATOM 30227 C CA . GLN A 1 1908 ? 98.141 44.749 23.843 1.00 117.07 1908 GLN A CA 1
ATOM 30228 C C . GLN A 1 1908 ? 96.636 44.930 23.724 1.00 117.07 1908 GLN A C 1
ATOM 30229 O O . GLN A 1 1908 ? 96.151 45.424 22.704 1.00 117.07 1908 GLN A O 1
ATOM 30243 N N . ARG A 1 1909 ? 95.881 44.564 24.761 1.00 110.42 1909 ARG A N 1
ATOM 30244 C CA . ARG A 1 1909 ? 94.448 44.853 24.759 1.00 110.42 1909 ARG A CA 1
ATOM 30245 C C . ARG A 1 1909 ? 94.192 46.349 24.634 1.00 110.42 1909 ARG A C 1
ATOM 30246 O O . ARG A 1 1909 ? 93.422 46.805 23.769 1.00 110.42 1909 ARG A O 1
ATOM 30267 N N . ALA A 1 1910 ? 94.818 47.127 25.518 1.00 111.18 1910 ALA A N 1
ATOM 30268 C CA . ALA A 1 1910 ? 94.547 48.557 25.559 1.00 111.18 1910 ALA A CA 1
ATOM 30269 C C . ALA A 1 1910 ? 94.997 49.256 24.286 1.00 111.18 1910 ALA A C 1
ATOM 30270 O O . ALA A 1 1910 ? 94.433 50.293 23.919 1.00 111.18 1910 ALA A O 1
ATOM 30277 N N . ARG A 1 1911 ? 96.002 48.714 23.603 1.00 113.23 1911 ARG A N 1
ATOM 30278 C CA . ARG A 1 1911 ? 96.365 49.228 22.290 1.00 113.23 1911 ARG A CA 1
ATOM 30279 C C . ARG A 1 1911 ? 95.464 48.680 21.195 1.00 113.23 1911 ARG A C 1
ATOM 30280 O O . ARG A 1 1911 ? 95.384 49.275 20.115 1.00 113.23 1911 ARG A O 1
ATOM 30301 N N . SER A 1 1912 ? 94.777 47.570 21.460 1.00 112.79 1912 SER A N 1
ATOM 30302 C CA . SER A 1 1912 ? 93.923 46.951 20.458 1.00 112.79 1912 SER A CA 1
ATOM 30303 C C . SER A 1 1912 ? 92.635 47.733 20.278 1.00 112.79 1912 SER A C 1
ATOM 30304 O O . SER A 1 1912 ? 92.289 48.125 19.159 1.00 112.79 1912 SER A O 1
ATOM 30312 N N . LEU A 1 1913 ? 91.903 47.956 21.364 1.00 107.22 1913 LEU A N 1
ATOM 30313 C CA . LEU A 1 1913 ? 90.593 48.575 21.206 1.00 107.22 1913 LEU A CA 1
ATOM 30314 C C . LEU A 1 1913 ? 90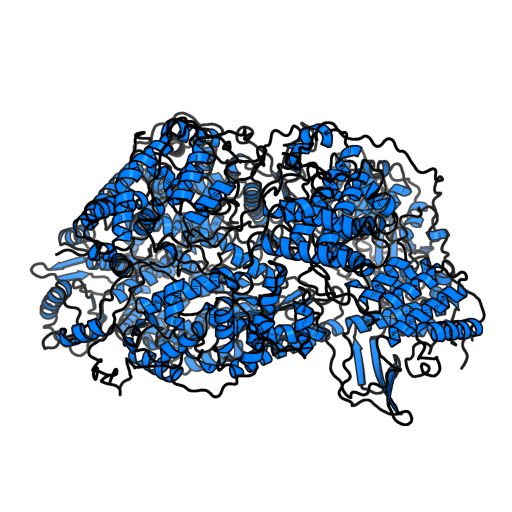.730 49.999 20.673 1.00 107.22 1913 LEU A C 1
ATOM 30315 O O . LEU A 1 1913 ? 91.740 50.673 20.891 1.00 107.22 1913 LEU A O 1
ATOM 30331 N N . ASN A 1 1914 ? 89.693 50.454 19.973 1.00 107.69 1914 ASN A N 1
ATOM 30332 C CA . ASN A 1 1914 ? 89.694 51.736 19.285 1.00 107.69 1914 ASN A CA 1
ATOM 30333 C C . ASN A 1 1914 ? 88.661 52.674 19.896 1.00 107.69 1914 ASN A C 1
ATOM 30334 O O . ASN A 1 1914 ? 87.883 52.299 20.775 1.00 107.69 1914 ASN A O 1
ATOM 30345 N N . TYR A 1 1915 ? 88.666 53.912 19.404 1.00 104.80 1915 TYR A N 1
ATOM 30346 C CA . TYR A 1 1915 ? 87.766 54.959 19.871 1.00 104.80 1915 TYR A CA 1
ATOM 30347 C C . TYR A 1 1915 ? 86.415 54.934 19.169 1.00 104.80 1915 TYR A C 1
ATOM 30348 O O . TYR A 1 1915 ? 85.372 55.112 19.813 1.00 104.80 1915 TYR A O 1
ATOM 30366 N N . GLN A 1 1916 ? 86.420 54.714 17.855 1.00 107.24 1916 GLN A N 1
ATOM 30367 C CA . GLN A 1 1916 ? 85.180 54.773 17.093 1.00 107.24 1916 GLN A CA 1
ATOM 30368 C C . GLN A 1 1916 ? 84.228 53.664 17.510 1.00 107.24 1916 GLN A C 1
ATOM 30369 O O . GLN A 1 1916 ? 83.016 53.887 17.622 1.00 107.24 1916 GLN A O 1
ATOM 30383 N N . ASP A 1 1917 ? 84.768 52.481 17.805 1.00 110.02 1917 ASP A N 1
ATOM 30384 C CA . ASP A 1 1917 ? 83.940 51.347 18.199 1.00 110.02 1917 ASP A CA 1
ATOM 30385 C C . ASP A 1 1917 ? 83.229 51.601 19.518 1.00 110.02 1917 ASP A C 1
ATOM 30386 O O . ASP A 1 1917 ? 82.237 50.928 19.816 1.00 110.02 1917 ASP A O 1
ATOM 30395 N N . LEU A 1 1918 ? 83.707 52.566 20.302 1.00 108.40 1918 LEU A N 1
ATOM 30396 C CA . LEU A 1 1918 ? 83.164 52.852 21.616 1.00 108.40 1918 LEU A CA 1
ATOM 30397 C C . LEU A 1 1918 ? 82.388 54.154 21.682 1.00 108.40 1918 LEU A C 1
ATOM 30398 O O . LEU A 1 1918 ? 81.633 54.348 22.639 1.00 108.40 1918 LEU A O 1
ATOM 30414 N N . VAL A 1 1919 ? 82.554 55.043 20.706 1.00 110.31 1919 VAL A N 1
ATOM 30415 C CA . VAL A 1 1919 ? 81.809 56.298 20.696 1.00 110.31 1919 VAL A CA 1
ATOM 30416 C C . VAL A 1 1919 ? 80.630 56.229 19.733 1.00 110.31 1919 VAL A C 1
ATOM 30417 O O . VAL A 1 1919 ? 79.617 56.904 19.943 1.00 110.31 1919 VAL A O 1
ATOM 30430 N N . ARG A 1 1920 ? 80.742 55.428 18.673 1.00 112.47 1920 ARG A N 1
ATOM 30431 C CA . ARG A 1 1920 ? 79.735 55.473 17.624 1.00 112.47 1920 ARG A CA 1
ATOM 30432 C C . ARG A 1 1920 ? 78.385 55.005 18.152 1.00 112.47 1920 ARG A C 1
ATOM 30433 O O . ARG A 1 1920 ? 78.298 54.197 19.080 1.00 112.47 1920 ARG A O 1
ATOM 30454 N N . GLY A 1 1921 ? 77.335 55.529 17.550 1.00 117.50 1921 GLY A N 1
ATOM 30455 C CA . GLY A 1 1921 ? 75.970 55.313 18.005 1.00 117.50 1921 GLY A CA 1
ATOM 30456 C C . GLY A 1 1921 ? 75.485 56.354 18.977 1.00 117.50 1921 GLY A C 1
ATOM 30457 O O . GLY A 1 1921 ? 74.398 56.903 18.808 1.00 117.50 1921 GLY A O 1
ATOM 30461 N N . PHE A 1 1922 ? 76.277 56.643 19.999 1.00 112.49 1922 PHE A N 1
ATOM 30462 C CA . PHE A 1 1922 ? 75.916 57.694 20.922 1.00 112.49 1922 PHE A CA 1
ATOM 30463 C C . PHE A 1 1922 ? 75.961 59.044 20.212 1.00 112.49 1922 PHE A C 1
ATOM 30464 O O . PHE A 1 1922 ? 76.644 59.198 19.198 1.00 112.49 1922 PHE A O 1
ATOM 30481 N N . PRO A 1 1923 ? 75.242 60.038 20.719 1.00 115.12 1923 PRO A N 1
ATOM 30482 C CA . PRO A 1 1923 ? 75.286 61.369 20.117 1.00 115.12 1923 PRO A CA 1
ATOM 30483 C C . PRO A 1 1923 ? 76.521 62.129 20.587 1.00 115.12 1923 PRO A C 1
ATOM 30484 O O . PRO A 1 1923 ? 77.352 61.615 21.332 1.00 115.12 1923 PRO A O 1
ATOM 30495 N N . GLU A 1 1924 ? 76.623 63.379 20.141 1.00 120.47 1924 GLU A N 1
ATOM 30496 C CA . GLU A 1 1924 ? 77.724 64.256 20.507 1.00 120.47 1924 GLU A CA 1
ATOM 30497 C C . GLU A 1 1924 ? 77.441 65.049 21.775 1.00 120.47 1924 GLU A C 1
ATOM 30498 O O . GLU A 1 1924 ? 78.076 66.085 21.999 1.00 120.47 1924 GLU A O 1
ATOM 30510 N N . GLU A 1 1925 ? 76.509 64.587 22.604 1.00 119.83 1925 GLU A N 1
ATOM 30511 C CA . GLU A 1 1925 ? 76.093 65.299 23.805 1.00 119.83 1925 GLU A CA 1
ATOM 30512 C C . GLU A 1 1925 ? 76.631 64.694 25.087 1.00 119.83 1925 GLU A C 1
ATOM 30513 O O . GLU A 1 1925 ? 77.012 65.430 25.997 1.00 119.83 1925 GLU A O 1
ATOM 30525 N N . ILE A 1 1926 ? 76.682 63.365 25.186 1.00 113.43 1926 ILE A N 1
ATOM 30526 C CA . ILE A 1 1926 ? 77.152 62.744 26.416 1.00 113.43 1926 ILE A CA 1
ATOM 30527 C C . ILE A 1 1926 ? 78.648 62.932 26.603 1.00 113.43 1926 ILE A C 1
ATOM 30528 O O . ILE A 1 1926 ? 79.161 62.728 27.709 1.00 113.43 1926 ILE A O 1
ATOM 30544 N N . ILE A 1 1927 ? 79.367 63.325 25.555 1.00 111.91 1927 ILE A N 1
ATOM 30545 C CA . ILE A 1 1927 ? 80.803 63.562 25.649 1.00 111.91 1927 ILE A CA 1
ATOM 30546 C C . ILE A 1 1927 ? 80.995 64.931 26.289 1.00 111.91 1927 ILE A C 1
ATOM 30547 O O . ILE A 1 1927 ? 80.896 65.962 25.623 1.00 111.91 1927 ILE A O 1
ATOM 30563 N N . SER A 1 1928 ? 81.268 64.943 27.589 1.00 114.81 1928 SER A N 1
ATOM 30564 C CA . SER A 1 1928 ? 81.575 66.189 28.267 1.00 114.81 1928 SER A CA 1
ATOM 30565 C C . SER A 1 1928 ? 82.790 66.840 27.624 1.00 114.81 1928 SER A C 1
ATOM 30566 O O . SER A 1 1928 ? 83.707 66.165 27.150 1.00 114.81 1928 SER A O 1
ATOM 30574 N N . ASN A 1 1929 ? 82.773 68.163 27.582 1.00 118.66 1929 ASN A N 1
ATOM 30575 C CA . ASN A 1 1929 ? 83.867 68.909 26.986 1.00 118.66 1929 ASN A CA 1
ATOM 30576 C C . ASN A 1 1929 ? 85.131 68.589 27.778 1.00 118.66 1929 ASN A C 1
ATOM 30577 O O . ASN A 1 1929 ? 85.246 69.005 28.937 1.00 118.66 1929 ASN A O 1
ATOM 30588 N N . PRO A 1 1930 ? 86.098 67.861 27.209 1.00 117.03 1930 PRO A N 1
ATOM 30589 C CA . PRO A 1 1930 ? 87.290 67.518 27.997 1.00 117.03 1930 PRO A CA 1
ATOM 30590 C C . PRO A 1 1930 ? 88.101 68.724 28.414 1.00 117.03 1930 PRO A C 1
ATOM 30591 O O . PRO A 1 1930 ? 88.791 68.686 29.441 1.00 117.03 1930 PRO A O 1
ATOM 30602 N N . TYR A 1 1931 ? 88.010 69.812 27.657 1.00 118.09 1931 TYR A N 1
ATOM 30603 C CA . TYR A 1 1931 ? 88.806 70.992 27.958 1.00 118.09 1931 TYR A CA 1
ATOM 30604 C C . TYR A 1 1931 ? 88.327 71.654 29.243 1.00 118.09 1931 TYR A C 1
ATOM 30605 O O . TYR A 1 1931 ? 89.139 72.081 30.076 1.00 118.09 1931 TYR A O 1
ATOM 30623 N N . ASN A 1 1932 ? 87.007 71.758 29.408 1.00 119.10 1932 ASN A N 1
ATOM 30624 C CA . ASN A 1 1932 ? 86.446 72.321 30.630 1.00 119.10 1932 ASN A CA 1
ATOM 30625 C C . ASN A 1 1932 ? 86.885 71.523 31.849 1.00 119.10 1932 ASN A C 1
ATOM 30626 O O . ASN A 1 1932 ? 87.316 72.092 32.859 1.00 119.10 1932 ASN A O 1
ATOM 30637 N N . GLU A 1 1933 ? 86.784 70.195 31.772 1.00 118.58 1933 GLU A N 1
ATOM 30638 C CA . GLU A 1 1933 ? 87.196 69.359 32.892 1.00 118.58 1933 GLU A CA 1
ATOM 30639 C C . GLU A 1 1933 ? 88.685 69.507 33.166 1.00 118.58 1933 GLU A C 1
ATOM 30640 O O . GLU A 1 1933 ? 89.118 69.505 34.326 1.00 118.58 1933 GLU A O 1
ATOM 30652 N N . MET A 1 1934 ? 89.484 69.648 32.107 1.00 118.90 1934 MET A N 1
ATOM 30653 C CA . MET A 1 1934 ? 90.919 69.833 32.282 1.00 118.90 1934 MET A CA 1
ATOM 30654 C C . MET A 1 1934 ? 91.208 71.102 33.071 1.00 118.90 1934 MET A C 1
ATOM 30655 O O . MET A 1 1934 ? 91.913 71.073 34.090 1.00 118.90 1934 MET A O 1
ATOM 30669 N N . ILE A 1 1935 ? 90.656 72.230 32.617 1.00 119.88 1935 ILE A N 1
ATOM 30670 C CA . ILE A 1 1935 ? 90.911 73.490 33.307 1.00 119.88 1935 ILE A CA 1
ATOM 30671 C C . ILE A 1 1935 ? 90.363 73.440 34.722 1.00 119.88 1935 ILE A C 1
ATOM 30672 O O . ILE A 1 1935 ? 90.947 74.024 35.644 1.00 119.88 1935 ILE A O 1
ATOM 30688 N N . ILE A 1 1936 ? 89.259 72.724 34.930 1.00 119.58 1936 ILE A N 1
ATOM 30689 C CA . ILE A 1 1936 ? 88.667 72.663 36.257 1.00 119.58 1936 ILE A CA 1
ATOM 30690 C C . ILE A 1 1936 ? 89.590 71.923 37.211 1.00 119.58 1936 ILE A C 1
ATOM 30691 O O . ILE A 1 1936 ? 89.872 72.399 38.314 1.00 119.58 1936 ILE A O 1
ATOM 30707 N N . THR A 1 1937 ? 90.072 70.745 36.806 1.00 119.95 1937 THR A N 1
ATOM 30708 C CA . THR A 1 1937 ? 90.979 70.004 37.677 1.00 119.95 1937 THR A CA 1
ATOM 30709 C C . THR A 1 1937 ? 92.273 70.770 37.914 1.00 119.95 1937 THR A C 1
ATOM 30710 O O . THR A 1 1937 ? 92.824 70.741 39.026 1.00 119.95 1937 THR A O 1
ATOM 30721 N N . LEU A 1 1938 ? 92.735 71.524 36.917 1.00 120.96 1938 LEU A N 1
ATOM 30722 C CA . LEU A 1 1938 ? 93.990 72.237 37.105 1.00 120.96 1938 LEU A CA 1
ATOM 30723 C C . LEU A 1 1938 ? 93.816 73.382 38.090 1.00 120.96 1938 LEU A C 1
ATOM 30724 O O . LEU A 1 1938 ? 94.617 73.541 39.017 1.00 120.96 1938 LEU A O 1
ATOM 30740 N N . ILE A 1 1939 ? 92.765 74.185 37.919 1.00 122.04 1939 ILE A N 1
ATOM 30741 C CA . ILE A 1 1939 ? 92.513 75.246 38.883 1.00 122.04 1939 ILE A CA 1
ATOM 30742 C C . ILE A 1 1939 ? 92.214 74.669 40.258 1.00 122.04 1939 ILE A C 1
ATOM 30743 O O . ILE A 1 1939 ? 92.510 75.298 41.280 1.00 122.04 1939 ILE A O 1
ATOM 30759 N N . ASP A 1 1940 ? 91.630 73.469 40.314 1.00 124.86 1940 ASP A N 1
ATOM 30760 C CA . ASP A 1 1940 ? 91.482 72.787 41.593 1.00 124.86 1940 ASP A CA 1
ATOM 30761 C C . ASP A 1 1940 ? 92.839 72.496 42.210 1.00 124.86 1940 ASP A C 1
ATOM 30762 O O . ASP A 1 1940 ? 92.973 72.478 43.439 1.00 124.86 1940 ASP A O 1
ATOM 30771 N N . SER A 1 1941 ? 93.864 72.299 41.379 1.00 125.17 1941 SER A N 1
ATOM 30772 C CA . SER A 1 1941 ? 95.213 72.070 41.877 1.00 125.17 1941 SER A CA 1
ATOM 30773 C C . SER A 1 1941 ? 96.002 73.361 42.073 1.00 125.17 1941 SER A C 1
ATOM 30774 O O . SER A 1 1941 ? 97.234 73.314 42.152 1.00 125.17 1941 SER A O 1
ATOM 30782 N N . ASP A 1 1942 ? 95.324 74.504 42.160 1.00 127.32 1942 ASP A N 1
ATOM 30783 C CA . ASP A 1 1942 ? 95.958 75.786 42.466 1.00 127.32 1942 ASP A CA 1
ATOM 30784 C C . ASP A 1 1942 ? 97.061 76.114 41.457 1.00 127.32 1942 ASP A C 1
ATOM 30785 O O . ASP A 1 1942 ? 98.239 76.239 41.794 1.00 127.32 1942 ASP A O 1
ATOM 30794 N N . VAL A 1 1943 ? 96.651 76.229 40.198 1.00 125.30 1943 VAL A N 1
ATOM 30795 C CA . VAL A 1 1943 ? 97.521 76.645 39.109 1.00 125.30 1943 VAL A CA 1
ATOM 30796 C C . VAL A 1 1943 ? 96.981 77.953 38.548 1.00 125.30 1943 VAL A C 1
ATOM 30797 O O . VAL A 1 1943 ? 95.804 78.286 38.702 1.00 125.30 1943 VAL A O 1
ATOM 30810 N N . GLU A 1 1944 ? 97.864 78.704 37.897 1.00 130.28 1944 GLU A N 1
ATOM 30811 C CA . GLU A 1 1944 ? 97.510 80.039 37.431 1.00 130.28 1944 GLU A CA 1
ATOM 30812 C C . GLU A 1 1944 ? 96.457 79.939 36.335 1.00 130.28 1944 GLU A C 1
ATOM 30813 O O . GLU A 1 1944 ? 96.655 79.253 35.325 1.00 130.28 1944 GLU A O 1
ATOM 30825 N N . SER A 1 1945 ? 95.338 80.636 36.541 1.00 128.72 1945 SER A N 1
ATOM 30826 C CA . SER A 1 1945 ? 94.206 80.506 35.633 1.00 128.72 1945 SER A CA 1
ATOM 30827 C C . SER A 1 1945 ? 94.566 80.975 34.233 1.00 128.72 1945 SER A C 1
ATOM 30828 O O . SER A 1 1945 ? 94.218 80.320 33.245 1.00 128.72 1945 SER A O 1
ATOM 30836 N N . PHE A 1 1946 ? 95.271 82.102 34.131 1.00 129.91 1946 PHE A N 1
ATOM 30837 C CA . PHE A 1 1946 ? 95.698 82.599 32.828 1.00 129.91 1946 PHE A CA 1
ATOM 30838 C C . PHE A 1 1946 ? 96.531 81.558 32.095 1.00 129.91 1946 PHE A C 1
ATOM 30839 O O . PHE A 1 1946 ? 96.272 81.236 30.927 1.00 129.91 1946 PHE A O 1
ATOM 30856 N N . LEU A 1 1947 ? 97.544 81.024 32.776 1.00 127.92 1947 LEU A N 1
ATOM 30857 C CA . LEU A 1 1947 ? 98.452 80.074 32.149 1.00 127.92 1947 LEU A CA 1
ATOM 30858 C C . LEU A 1 1947 ? 97.704 78.835 31.680 1.00 127.92 1947 LEU A C 1
ATOM 30859 O O . LEU A 1 1947 ? 97.837 78.421 30.523 1.00 127.92 1947 LEU A O 1
ATOM 30875 N N . VAL A 1 1948 ? 96.937 78.208 32.573 1.00 124.89 1948 VAL A N 1
ATOM 30876 C CA . VAL A 1 1948 ? 96.260 76.971 32.195 1.00 124.89 1948 VAL A CA 1
ATOM 30877 C C . VAL A 1 1948 ? 95.225 77.217 31.107 1.00 124.89 1948 VAL A C 1
ATOM 30878 O O . VAL A 1 1948 ? 95.024 76.365 30.233 1.00 124.89 1948 VAL A O 1
ATOM 30891 N N . HIS A 1 1949 ? 94.551 78.368 31.131 1.00 122.74 1949 HIS A N 1
ATOM 30892 C CA . HIS A 1 1949 ? 93.606 78.674 30.065 1.00 122.74 1949 HIS A CA 1
ATOM 30893 C C . HIS A 1 1949 ? 94.316 78.789 28.725 1.00 122.74 1949 HIS A C 1
ATOM 30894 O O . HIS A 1 1949 ? 93.847 78.245 27.720 1.00 122.74 1949 HIS A O 1
ATOM 30908 N N . LYS A 1 1950 ? 95.451 79.490 28.692 1.00 126.36 1950 LYS A N 1
ATOM 30909 C CA . LYS A 1 1950 ? 96.218 79.583 27.454 1.00 126.36 1950 LYS A CA 1
ATOM 30910 C C . LYS A 1 1950 ? 96.671 78.205 26.996 1.00 126.36 1950 LYS A C 1
ATOM 30911 O O . LYS A 1 1950 ? 96.633 77.887 25.799 1.00 126.36 1950 LYS A O 1
ATOM 30930 N N . MET A 1 1951 ? 97.099 77.374 27.944 1.00 125.24 1951 MET A N 1
ATOM 30931 C CA . MET A 1 1951 ? 97.539 76.021 27.628 1.00 125.24 1951 MET A CA 1
ATOM 30932 C C . MET A 1 1951 ? 96.427 75.233 26.956 1.00 125.24 1951 MET A C 1
ATOM 30933 O O . MET A 1 1951 ? 96.616 74.636 25.890 1.00 125.24 1951 MET A O 1
ATOM 30947 N N . VAL A 1 1952 ? 95.247 75.235 27.570 1.00 122.96 1952 VAL A N 1
ATOM 30948 C CA . VAL A 1 1952 ? 94.139 74.444 27.060 1.00 122.96 1952 VAL A CA 1
ATOM 30949 C C . VAL A 1 1952 ? 93.638 75.004 25.737 1.00 122.96 1952 VAL A C 1
ATOM 30950 O O . VAL A 1 1952 ? 93.203 74.247 24.862 1.00 122.96 1952 VAL A O 1
ATOM 30963 N N . ASP A 1 1953 ? 93.703 76.322 25.549 1.00 126.35 1953 ASP A N 1
ATOM 30964 C CA . ASP A 1 1953 ? 93.307 76.882 24.264 1.00 126.35 1953 ASP A CA 1
ATOM 30965 C C . ASP A 1 1953 ? 94.268 76.455 23.164 1.00 126.35 1953 ASP A C 1
ATOM 30966 O O . ASP A 1 1953 ? 93.837 76.106 22.059 1.00 126.35 1953 ASP A O 1
ATOM 30975 N N . ASP A 1 1954 ? 95.574 76.479 23.440 1.00 127.84 1954 ASP A N 1
ATOM 30976 C CA . ASP A 1 1954 ? 96.527 75.997 22.447 1.00 127.84 1954 ASP A CA 1
ATOM 30977 C C . ASP A 1 1954 ? 96.311 74.517 22.166 1.00 127.84 1954 ASP A C 1
ATOM 30978 O O . ASP A 1 1954 ? 96.428 74.064 21.018 1.00 127.84 1954 ASP A O 1
ATOM 30987 N N . LEU A 1 1955 ? 95.940 73.759 23.197 1.00 122.26 1955 LEU A N 1
ATOM 30988 C CA . LEU A 1 1955 ? 95.704 72.331 23.022 1.00 122.26 1955 LEU A CA 1
ATOM 30989 C C . LEU A 1 1955 ? 94.487 72.084 22.143 1.00 122.26 1955 LEU A C 1
ATOM 30990 O O . LEU A 1 1955 ? 94.483 71.166 21.316 1.00 122.26 1955 LEU A O 1
ATOM 31006 N N . GLU A 1 1956 ? 93.445 72.893 22.315 1.00 125.18 1956 GLU A N 1
ATOM 31007 C CA . GLU A 1 1956 ? 92.269 72.780 21.462 1.00 125.18 1956 GLU A CA 1
ATOM 31008 C C . GLU A 1 1956 ? 92.597 73.171 20.030 1.00 125.18 1956 GLU A C 1
ATOM 31009 O O . GLU A 1 1956 ? 92.199 72.483 19.084 1.00 125.18 1956 GLU A O 1
ATOM 31021 N N . LEU A 1 1957 ? 93.323 74.273 19.853 1.00 125.17 1957 LEU A N 1
ATOM 31022 C CA . LEU A 1 1957 ? 93.524 74.807 18.513 1.00 125.17 1957 LEU A CA 1
ATOM 31023 C C . LEU A 1 1957 ? 94.486 73.956 17.700 1.00 125.17 1957 LEU A C 1
ATOM 31024 O O . LEU A 1 1957 ? 94.369 73.906 16.471 1.00 125.17 1957 LEU A O 1
ATOM 31040 N N . GLN A 1 1958 ? 95.426 73.272 18.345 1.00 126.62 1958 GLN A N 1
ATOM 31041 C CA . GLN A 1 1958 ? 96.485 72.653 17.567 1.00 126.62 1958 GLN A CA 1
ATOM 31042 C C . GLN A 1 1958 ? 95.972 71.413 16.841 1.00 126.62 1958 GLN A C 1
ATOM 31043 O O . GLN A 1 1958 ? 94.981 70.791 17.231 1.00 126.62 1958 GLN A O 1
ATOM 31057 N N . ARG A 1 1959 ? 96.672 71.065 15.762 1.00 127.55 1959 ARG A N 1
ATOM 31058 C CA . ARG A 1 1959 ? 96.346 69.928 14.912 1.00 127.55 1959 ARG A CA 1
ATOM 31059 C C . ARG A 1 1959 ? 97.529 68.974 14.880 1.00 127.55 1959 ARG A C 1
ATOM 31060 O O . ARG A 1 1959 ? 98.661 69.396 14.621 1.00 127.55 1959 ARG A O 1
ATOM 31081 N N . GLY A 1 1960 ? 97.263 67.696 15.140 1.00 130.51 1960 GLY A N 1
ATOM 31082 C CA . GLY A 1 1960 ? 98.300 66.686 15.162 1.00 130.51 1960 GLY A CA 1
ATOM 31083 C C . GLY A 1 1960 ? 98.393 65.980 16.495 1.00 130.51 1960 GLY A C 1
ATOM 31084 O O . GLY A 1 1960 ? 98.609 66.609 17.535 1.00 130.51 1960 GLY A O 1
ATOM 31088 N N . THR A 1 1961 ? 98.218 64.659 16.466 1.00 124.85 1961 THR A N 1
ATOM 31089 C CA . THR A 1 1961 ? 98.264 63.870 17.693 1.00 124.85 1961 THR A CA 1
ATOM 31090 C C . THR A 1 1961 ? 99.599 64.020 18.411 1.00 124.85 1961 THR A C 1
ATOM 31091 O O . THR A 1 1961 ? 99.641 64.017 19.646 1.00 124.85 1961 THR A O 1
ATOM 31102 N N . LEU A 1 1962 ? 100.693 64.158 17.662 1.00 127.57 1962 LEU A N 1
ATOM 31103 C CA . LEU A 1 1962 ? 102.010 64.293 18.275 1.00 127.57 1962 LEU A CA 1
ATOM 31104 C C . LEU A 1 1962 ? 102.096 65.560 19.116 1.00 127.57 1962 LEU A C 1
ATOM 31105 O O . LEU A 1 1962 ? 102.410 65.514 20.313 1.00 127.57 1962 LEU A O 1
ATOM 31121 N N . SER A 1 1963 ? 101.835 66.711 18.494 1.00 129.04 1963 SER A N 1
ATOM 31122 C CA . SER A 1 1963 ? 101.942 67.974 19.212 1.00 129.04 1963 SER A CA 1
ATOM 31123 C C . SER A 1 1963 ? 100.981 68.029 20.389 1.00 129.04 1963 SER A C 1
ATOM 31124 O O . SER A 1 1963 ? 101.289 68.647 21.414 1.00 129.04 1963 SER A O 1
ATOM 31132 N N . LYS A 1 1964 ? 99.832 67.366 20.279 1.00 125.90 1964 LYS A N 1
ATOM 31133 C CA . LYS A 1 1964 ? 98.866 67.390 21.370 1.00 125.90 1964 LYS A CA 1
ATOM 31134 C C . LYS A 1 1964 ? 99.406 66.658 22.593 1.00 125.90 1964 LYS A C 1
ATOM 31135 O O . LYS A 1 1964 ? 99.320 67.159 23.721 1.00 125.90 1964 LYS A O 1
ATOM 31154 N N . VAL A 1 1965 ? 99.993 65.478 22.391 1.00 124.45 1965 VAL A N 1
ATOM 31155 C CA . VAL A 1 1965 ? 100.528 64.743 23.532 1.00 124.45 1965 VAL A CA 1
ATOM 31156 C C . VAL A 1 1965 ? 101.775 65.433 24.071 1.00 124.45 1965 VAL A C 1
ATOM 31157 O O . VAL A 1 1965 ? 102.055 65.384 25.278 1.00 124.45 1965 VAL A O 1
ATOM 31170 N N . ALA A 1 1966 ? 102.539 66.095 23.203 1.00 127.66 1966 ALA A N 1
ATOM 31171 C CA . ALA A 1 1966 ? 103.664 66.879 23.698 1.00 127.66 1966 ALA A CA 1
ATOM 31172 C C . ALA A 1 1966 ? 103.182 68.012 24.593 1.00 127.66 1966 ALA A C 1
ATOM 31173 O O . ALA A 1 1966 ? 103.758 68.267 25.658 1.00 127.66 1966 ALA A O 1
ATOM 31180 N N . ILE A 1 1967 ? 102.117 68.698 24.181 1.00 124.38 1967 ILE A N 1
ATOM 31181 C CA . ILE A 1 1967 ? 101.546 69.741 25.021 1.00 124.38 1967 ILE A CA 1
ATOM 31182 C C . ILE A 1 1967 ? 101.020 69.149 26.317 1.00 124.38 1967 ILE A C 1
ATOM 31183 O O . ILE A 1 1967 ? 101.071 69.795 27.367 1.00 124.38 1967 ILE A O 1
ATOM 31199 N N . ILE A 1 1968 ? 100.512 67.918 26.272 1.00 120.39 1968 ILE A N 1
ATOM 31200 C CA . ILE A 1 1968 ? 100.066 67.257 27.495 1.00 120.39 1968 ILE A CA 1
ATOM 31201 C C . ILE A 1 1968 ? 101.234 67.095 28.459 1.00 120.39 1968 ILE A C 1
ATOM 31202 O O . ILE A 1 1968 ? 101.129 67.385 29.658 1.00 120.39 1968 ILE A O 1
ATOM 31218 N N . ILE A 1 1969 ? 102.366 66.615 27.946 1.00 122.91 1969 ILE A N 1
ATOM 31219 C CA . ILE A 1 1969 ? 103.543 66.469 28.796 1.00 122.91 1969 ILE A CA 1
ATOM 31220 C C . ILE A 1 1969 ? 103.994 67.830 29.304 1.00 122.91 1969 ILE A C 1
ATOM 31221 O O . ILE A 1 1969 ? 104.542 67.945 30.408 1.00 122.91 1969 ILE A O 1
ATOM 31237 N N . ALA A 1 1970 ? 103.774 68.880 28.515 1.00 126.56 1970 ALA A N 1
ATOM 31238 C CA . ALA A 1 1970 ? 104.085 70.221 28.998 1.00 126.56 1970 ALA A CA 1
ATOM 31239 C C . ALA A 1 1970 ? 103.193 70.596 30.176 1.00 126.56 1970 ALA A C 1
ATOM 31240 O O . ALA A 1 1970 ? 103.655 71.211 31.145 1.00 126.56 1970 ALA A O 1
ATOM 31247 N N . ILE A 1 1971 ? 101.905 70.251 30.101 1.00 123.52 1971 ILE A N 1
ATOM 31248 C CA . ILE A 1 1971 ? 101.029 70.444 31.255 1.00 123.52 1971 ILE A CA 1
ATOM 31249 C C . ILE A 1 1971 ? 101.589 69.696 32.450 1.00 123.52 1971 ILE A C 1
ATOM 31250 O O . ILE A 1 1971 ? 101.586 70.196 33.580 1.00 123.52 1971 ILE A O 1
ATOM 31266 N N . MET A 1 1972 ? 102.086 68.486 32.213 1.00 122.15 1972 MET A N 1
ATOM 31267 C CA . MET A 1 1972 ? 102.581 67.667 33.312 1.00 122.15 1972 MET A CA 1
ATOM 31268 C C . MET A 1 1972 ? 103.771 68.333 33.992 1.00 122.15 1972 MET A C 1
ATOM 31269 O O . MET A 1 1972 ? 103.819 68.449 35.224 1.00 122.15 1972 MET A O 1
ATOM 31283 N N . ILE A 1 1973 ? 104.730 68.807 33.198 1.00 122.90 1973 ILE A N 1
ATOM 31284 C CA . ILE A 1 1973 ? 105.939 69.377 33.785 1.00 122.90 1973 ILE A CA 1
ATOM 31285 C C . ILE A 1 1973 ? 105.637 70.716 34.446 1.00 122.90 1973 ILE A C 1
ATOM 31286 O O . ILE A 1 1973 ? 106.173 71.022 35.516 1.00 122.90 1973 ILE A O 1
ATOM 31302 N N . VAL A 1 1974 ? 104.776 71.537 33.840 1.00 123.83 1974 VAL A N 1
ATOM 31303 C CA . VAL A 1 1974 ? 104.481 72.817 34.474 1.00 123.83 1974 VAL A CA 1
ATOM 31304 C C . VAL A 1 1974 ? 103.687 72.605 35.755 1.00 123.83 1974 VAL A C 1
ATOM 31305 O O . VAL A 1 1974 ? 103.842 73.361 36.717 1.00 123.83 1974 VAL A O 1
ATOM 31318 N N . PHE A 1 1975 ? 102.838 71.579 35.799 1.00 120.01 1975 PHE A N 1
ATOM 31319 C CA . PHE A 1 1975 ? 102.130 71.241 37.028 1.00 120.01 1975 PHE A CA 1
ATOM 31320 C C . PHE A 1 1975 ? 103.109 70.833 38.122 1.00 120.01 1975 PHE A C 1
ATOM 31321 O O . PHE A 1 1975 ? 103.108 71.393 39.233 1.00 120.01 1975 PHE A O 1
ATOM 31338 N N . SER A 1 1976 ? 103.994 69.888 37.798 1.00 119.47 1976 SER A N 1
ATOM 31339 C CA . SER A 1 1976 ? 104.977 69.393 38.749 1.00 119.47 1976 SER A CA 1
ATOM 31340 C C . SER A 1 1976 ? 106.072 70.402 39.056 1.00 119.47 1976 SER A C 1
ATOM 31341 O O . SER A 1 1976 ? 106.922 70.114 39.904 1.00 119.47 1976 SER A O 1
ATOM 31349 N N . ASN A 1 1977 ? 106.115 71.532 38.353 1.00 126.14 1977 ASN A N 1
ATOM 31350 C CA . ASN A 1 1977 ? 106.997 72.634 38.717 1.00 126.14 1977 ASN A CA 1
ATOM 31351 C C . ASN A 1 1977 ? 106.292 73.708 39.528 1.00 126.14 1977 ASN A C 1
ATOM 31352 O O . ASN A 1 1977 ? 106.910 74.310 40.411 1.00 126.14 1977 ASN A O 1
ATOM 31363 N N . ARG A 1 1978 ? 105.017 73.978 39.246 1.00 125.82 1978 ARG A N 1
ATOM 31364 C CA . ARG A 1 1978 ? 104.268 74.905 40.083 1.00 125.82 1978 ARG A CA 1
ATOM 31365 C C . ARG A 1 1978 ? 104.185 74.380 41.504 1.00 125.82 1978 ARG A C 1
ATOM 31366 O O . ARG A 1 1978 ? 104.460 75.111 42.462 1.00 125.82 1978 ARG A O 1
ATOM 31387 N N . VAL A 1 1979 ? 103.800 73.113 41.665 1.00 120.16 1979 VAL A N 1
ATOM 31388 C CA . VAL A 1 1979 ? 104.057 72.430 42.924 1.00 120.16 1979 VAL A CA 1
ATOM 31389 C C . VAL A 1 1979 ? 105.447 71.822 42.830 1.00 120.16 1979 VAL A C 1
ATOM 31390 O O . VAL A 1 1979 ? 105.965 71.584 41.739 1.00 120.16 1979 VAL A O 1
ATOM 31403 N N . PHE A 1 1980 ? 106.064 71.572 43.982 1.00 114.38 1980 PHE A N 1
ATOM 31404 C CA . PHE A 1 1980 ? 107.423 71.038 44.033 1.00 114.38 1980 PHE A CA 1
ATOM 31405 C C . PHE A 1 1980 ? 108.378 71.932 43.239 1.00 114.38 1980 PHE A C 1
ATOM 31406 O O . PHE A 1 1980 ? 109.014 71.506 42.276 1.00 114.38 1980 PHE A O 1
ATOM 31423 N N . ASN A 1 1981 ? 108.455 73.196 43.651 1.00 121.37 1981 ASN A N 1
ATOM 31424 C CA . ASN A 1 1981 ? 109.204 74.184 42.886 1.00 121.37 1981 ASN A CA 1
ATOM 31425 C C . ASN A 1 1981 ? 110.673 73.806 42.830 1.00 121.37 1981 ASN A C 1
ATOM 31426 O O . ASN A 1 1981 ? 111.369 73.823 43.849 1.00 121.37 1981 ASN A O 1
ATOM 31437 N N . VAL A 1 1982 ? 111.147 73.465 41.637 1.00 120.02 1982 VAL A N 1
ATOM 31438 C CA . VAL A 1 1982 ? 112.505 72.977 41.453 1.00 120.02 1982 VAL A CA 1
ATOM 31439 C C . VAL A 1 1982 ? 113.424 74.138 41.112 1.00 120.02 1982 VAL A C 1
ATOM 31440 O O . VAL A 1 1982 ? 114.395 74.409 41.827 1.00 120.02 1982 VAL A O 1
ATOM 31453 N N . SER A 1 1983 ? 113.123 74.835 40.017 1.00 124.69 1983 SER A N 1
ATOM 31454 C CA . SER A 1 1983 ? 114.023 75.874 39.535 1.00 124.69 1983 SER A CA 1
ATOM 31455 C C . SER A 1 1983 ? 114.073 77.080 40.460 1.00 124.69 1983 SER A C 1
ATOM 31456 O O . SER A 1 1983 ? 114.982 77.905 40.330 1.00 124.69 1983 SER A O 1
ATOM 31464 N N . LYS A 1 1984 ? 113.130 77.207 41.376 1.00 124.69 1984 LYS A N 1
ATOM 31465 C CA . LYS A 1 1984 ? 113.190 78.277 42.356 1.00 124.69 1984 LYS A CA 1
ATOM 31466 C C . LYS A 1 1984 ? 114.352 78.008 43.306 1.00 124.69 1984 LYS A C 1
ATOM 31467 O O . LYS A 1 1984 ? 114.390 76.936 43.922 1.00 124.69 1984 LYS A O 1
ATOM 31486 N N . PRO A 1 1985 ? 115.322 78.927 43.459 1.00 129.02 1985 PRO A N 1
ATOM 31487 C CA . PRO A 1 1985 ? 116.448 78.655 44.366 1.00 129.02 1985 PRO A CA 1
ATOM 31488 C C . PRO A 1 1985 ? 116.086 78.479 45.836 1.00 129.02 1985 PRO A C 1
ATOM 31489 O O . PRO A 1 1985 ? 116.972 78.160 46.636 1.00 129.02 1985 PRO A O 1
ATOM 31500 N N . LEU A 1 1986 ? 114.819 78.676 46.203 1.00 127.74 1986 LEU A N 1
ATOM 31501 C CA . LEU A 1 1986 ? 114.321 78.461 47.565 1.00 127.74 1986 LEU A CA 1
ATOM 31502 C C . LEU A 1 1986 ? 115.234 79.103 48.614 1.00 127.74 1986 LEU A C 1
ATOM 31503 O O . LEU A 1 1986 ? 115.803 78.445 49.484 1.00 127.74 1986 LEU A O 1
ATOM 31519 N N . THR A 1 1987 ? 115.351 80.429 48.516 1.00 132.10 1987 THR A N 1
ATOM 31520 C CA . THR A 1 1987 ? 116.275 81.179 49.361 1.00 132.10 1987 THR A CA 1
ATOM 31521 C C . THR A 1 1987 ? 116.026 80.959 50.848 1.00 132.10 1987 THR A C 1
ATOM 31522 O O . THR A 1 1987 ? 116.941 81.174 51.651 1.00 132.10 1987 THR A O 1
ATOM 31533 N N . ASP A 1 1988 ? 114.802 80.540 51.241 1.00 130.95 1988 ASP A N 1
ATOM 31534 C CA . ASP A 1 1988 ? 114.494 80.348 52.651 1.00 130.95 1988 ASP A CA 1
ATOM 31535 C C . ASP A 1 1988 ? 114.798 78.914 53.088 1.00 130.95 1988 ASP A C 1
ATOM 31536 O O . ASP A 1 1988 ? 114.796 77.993 52.265 1.00 130.95 1988 ASP A O 1
ATOM 31545 N N . PRO A 1 1989 ? 115.064 78.693 54.387 1.00 126.92 1989 PRO A N 1
ATOM 31546 C CA . PRO A 1 1989 ? 115.455 77.356 54.854 1.00 126.92 1989 PRO A CA 1
ATOM 31547 C C . PRO A 1 1989 ? 114.272 76.465 55.200 1.00 126.92 1989 PRO A C 1
ATOM 31548 O O . PRO A 1 1989 ? 114.423 75.249 55.388 1.00 126.92 1989 PRO A O 1
ATOM 31559 N N . SER A 1 1990 ? 113.106 77.085 55.372 1.00 125.37 1990 SER A N 1
ATOM 31560 C CA . SER A 1 1990 ? 111.893 76.358 55.713 1.00 125.37 1990 SER A CA 1
ATOM 31561 C C . SER A 1 1990 ? 111.252 75.785 54.455 1.00 125.37 1990 SER A C 1
ATOM 31562 O O . SER A 1 1990 ? 110.891 76.525 53.535 1.00 125.37 1990 SER A O 1
ATOM 31570 N N . PHE A 1 1991 ? 111.111 74.467 54.432 1.00 120.50 1991 PHE A N 1
ATOM 31571 C CA . PHE A 1 1991 ? 110.448 73.716 53.377 1.00 120.50 1991 PHE A CA 1
ATOM 31572 C C . PHE A 1 1991 ? 109.115 73.223 53.921 1.00 120.50 1991 PHE A C 1
ATOM 31573 O O . PHE A 1 1991 ? 109.081 72.349 54.799 1.00 120.50 1991 PHE A O 1
ATOM 31590 N N . TYR A 1 1992 ? 108.026 73.805 53.421 1.00 121.75 1992 TYR A N 1
ATOM 31591 C CA . TYR A 1 1992 ? 106.677 73.417 53.802 1.00 121.75 1992 TYR A CA 1
ATOM 31592 C C . TYR A 1 1992 ? 106.110 72.565 52.674 1.00 121.75 1992 TYR A C 1
ATOM 31593 O O . TYR A 1 1992 ? 105.615 73.117 51.680 1.00 121.75 1992 TYR A O 1
ATOM 31611 N N . PRO A 1 1993 ? 106.160 71.237 52.756 1.00 116.45 1993 PRO A N 1
ATOM 31612 C CA . PRO A 1 1993 ? 105.588 70.419 51.694 1.00 116.45 1993 PRO A CA 1
ATOM 31613 C C . PRO A 1 1993 ? 104.074 70.450 51.746 1.00 116.45 1993 PRO A C 1
ATOM 31614 O O . PRO A 1 1993 ? 103.485 70.859 52.757 1.00 116.45 1993 PRO A O 1
ATOM 31625 N N . PRO A 1 1994 ? 103.412 70.015 50.690 1.00 112.74 1994 PRO A N 1
ATOM 31626 C CA . PRO A 1 1994 ? 101.954 70.103 50.650 1.00 112.74 1994 PRO A CA 1
ATOM 31627 C C . PRO A 1 1994 ? 101.283 68.922 51.326 1.00 112.74 1994 PRO A C 1
ATOM 31628 O O . PRO A 1 1994 ? 101.952 67.987 51.776 1.00 112.74 1994 PRO A O 1
ATOM 31639 N N . SER A 1 1995 ? 99.957 68.955 51.389 1.00 116.08 1995 SER A N 1
ATOM 31640 C CA . SER A 1 1995 ? 99.205 67.899 52.040 1.00 116.08 1995 SER A CA 1
ATOM 31641 C C . SER A 1 1995 ? 99.324 66.591 51.268 1.00 116.08 1995 SER A C 1
ATOM 31642 O O . SER A 1 1995 ? 99.704 66.554 50.096 1.00 116.08 1995 SER A O 1
ATOM 31650 N N . ASP A 1 1996 ? 98.981 65.503 51.951 1.00 114.67 1996 ASP A N 1
ATOM 31651 C CA . ASP A 1 1996 ? 98.959 64.201 51.294 1.00 114.67 1996 ASP A CA 1
ATOM 31652 C C . ASP A 1 1996 ? 97.936 64.124 50.169 1.00 114.67 1996 ASP A C 1
ATOM 31653 O O . ASP A 1 1996 ? 98.233 63.474 49.152 1.00 114.67 1996 ASP A O 1
ATOM 31662 N N . PRO A 1 1997 ? 96.735 64.703 50.283 1.00 114.30 1997 PRO A N 1
ATOM 31663 C CA . PRO A 1 1997 ? 95.829 64.730 49.123 1.00 114.30 1997 PRO A CA 1
ATOM 31664 C C . PRO A 1 1997 ? 96.449 65.300 47.861 1.00 114.30 1997 PRO A C 1
ATOM 31665 O O . PRO A 1 1997 ? 96.309 64.716 46.777 1.00 114.30 1997 PRO A O 1
ATOM 31676 N N . LYS A 1 1998 ? 97.127 66.440 47.972 1.00 114.51 1998 LYS A N 1
ATOM 31677 C CA . LYS A 1 1998 ? 97.759 67.030 46.801 1.00 114.51 1998 LYS A CA 1
ATOM 31678 C C . LYS A 1 1998 ? 98.865 66.133 46.271 1.00 114.51 1998 LYS A C 1
ATOM 31679 O O . LYS A 1 1998 ? 99.061 66.035 45.054 1.00 114.51 1998 LYS A O 1
ATOM 31698 N N . ILE A 1 1999 ? 99.571 65.447 47.167 1.00 113.17 1999 ILE A N 1
ATOM 31699 C CA . ILE A 1 1999 ? 100.619 64.529 46.741 1.00 113.17 1999 ILE A CA 1
ATOM 31700 C C . ILE A 1 1999 ? 100.017 63.379 45.951 1.00 113.17 1999 ILE A C 1
ATOM 31701 O O . ILE A 1 1999 ? 100.557 62.962 44.920 1.00 113.17 1999 ILE A O 1
ATOM 31717 N N . LEU A 1 2000 ? 98.894 62.843 46.427 1.00 113.16 2000 LEU A N 1
ATOM 31718 C CA . LEU A 1 2000 ? 98.242 61.746 45.723 1.00 113.16 2000 LEU A CA 1
ATOM 31719 C C . LEU A 1 2000 ? 97.732 62.193 44.364 1.00 113.16 2000 LEU A C 1
ATOM 31720 O O . LEU A 1 2000 ? 97.873 61.468 43.374 1.00 113.16 2000 LEU A O 1
ATOM 31736 N N . ARG A 1 2001 ? 97.120 63.374 44.306 1.00 113.95 2001 ARG A N 1
ATOM 31737 C CA . ARG A 1 2001 ? 96.692 63.935 43.030 1.00 113.95 2001 ARG A CA 1
ATOM 31738 C C . ARG A 1 2001 ? 97.862 64.019 42.059 1.00 113.95 2001 ARG A C 1
ATOM 31739 O O . ARG A 1 2001 ? 97.771 63.573 40.904 1.00 113.95 2001 ARG A O 1
ATOM 31760 N N . HIS A 1 2002 ? 98.978 64.575 42.528 1.00 114.65 2002 HIS A N 1
ATOM 31761 C CA . HIS A 1 2002 ? 100.161 64.726 41.694 1.00 114.65 2002 HIS A CA 1
ATOM 31762 C C . HIS A 1 2002 ? 100.641 63.376 41.185 1.00 114.65 2002 HIS A C 1
ATOM 31763 O O . HIS A 1 2002 ? 100.836 63.184 39.979 1.00 114.65 2002 HIS A O 1
ATOM 31777 N N . PHE A 1 2003 ? 100.810 62.421 42.098 1.00 114.98 2003 PHE A N 1
ATOM 31778 C CA . PHE A 1 2003 ? 101.334 61.114 41.725 1.00 114.98 2003 PHE A CA 1
ATOM 31779 C C . PHE A 1 2003 ? 100.424 60.423 40.727 1.00 114.98 2003 PHE A C 1
ATOM 31780 O O . PHE A 1 2003 ? 100.895 59.831 39.748 1.00 114.98 2003 PHE A O 1
ATOM 31797 N N . ASN A 1 2004 ? 99.115 60.488 40.960 1.00 114.57 2004 ASN A N 1
ATOM 31798 C CA . ASN A 1 2004 ? 98.174 59.821 40.075 1.00 114.57 2004 ASN A CA 1
ATOM 31799 C C . ASN A 1 2004 ? 98.235 60.407 38.676 1.00 114.57 2004 ASN A C 1
ATOM 31800 O O . ASN A 1 2004 ? 98.339 59.671 37.689 1.00 114.57 2004 ASN A O 1
ATOM 31811 N N . ILE A 1 2005 ? 98.176 61.736 38.567 1.00 114.76 2005 ILE A N 1
ATOM 31812 C CA . ILE A 1 2005 ? 98.196 62.357 37.246 1.00 114.76 2005 ILE A CA 1
ATOM 31813 C C . ILE A 1 2005 ? 99.494 62.025 36.518 1.00 114.76 2005 ILE A C 1
ATOM 31814 O O . ILE A 1 2005 ? 99.486 61.646 35.338 1.00 114.76 2005 ILE A O 1
ATOM 31830 N N . CYS A 1 2006 ? 100.629 62.132 37.219 1.00 118.39 2006 CYS A N 1
ATOM 31831 C CA . CYS A 1 2006 ? 101.914 61.826 36.595 1.00 118.39 2006 CYS A CA 1
ATOM 31832 C C . CYS A 1 2006 ? 101.954 60.394 36.085 1.00 118.39 2006 CYS A C 1
ATOM 31833 O O . CYS A 1 2006 ? 102.258 60.148 34.909 1.00 118.39 2006 CYS A O 1
ATOM 31841 N N . CYS A 1 2007 ? 101.673 59.430 36.962 1.00 117.35 2007 CYS A N 1
ATOM 31842 C CA . CYS A 1 2007 ? 101.835 58.041 36.571 1.00 117.35 2007 CYS A CA 1
ATOM 31843 C C . CYS A 1 2007 ? 100.836 57.655 35.495 1.00 117.35 2007 CYS A C 1
ATOM 31844 O O . CYS A 1 2007 ? 101.160 56.855 34.616 1.00 117.35 2007 CYS A O 1
ATOM 31852 N N . SER A 1 2008 ? 99.636 58.235 35.519 1.00 115.64 2008 SER A N 1
ATOM 31853 C CA . SER A 1 2008 ? 98.654 57.930 34.487 1.00 115.64 2008 SER A CA 1
ATOM 31854 C C . SER A 1 2008 ? 99.102 58.455 33.132 1.00 115.64 2008 SER A C 1
ATOM 31855 O O . SER A 1 2008 ? 99.027 57.741 32.123 1.00 115.64 2008 SER A O 1
ATOM 31863 N N . THR A 1 2009 ? 99.554 59.710 33.087 1.00 116.32 2009 THR A N 1
ATOM 31864 C CA . THR A 1 2009 ? 100.061 60.268 31.839 1.00 116.32 2009 THR A CA 1
ATOM 31865 C C . THR A 1 2009 ? 101.195 59.415 31.292 1.00 116.32 2009 THR A C 1
ATOM 31866 O O . THR A 1 2009 ? 101.213 59.056 30.106 1.00 116.32 2009 THR A O 1
ATOM 31877 N N . MET A 1 2010 ? 102.138 59.050 32.158 1.00 121.26 2010 MET A N 1
ATOM 31878 C CA . MET A 1 2010 ? 103.295 58.299 31.694 1.00 121.26 2010 MET A CA 1
ATOM 31879 C C . MET A 1 2010 ? 102.907 56.893 31.260 1.00 121.26 2010 MET A C 1
ATOM 31880 O O . MET A 1 2010 ? 103.486 56.359 30.308 1.00 121.26 2010 MET A O 1
ATOM 31894 N N . MET A 1 2011 ? 101.928 56.284 31.928 1.00 116.91 2011 MET A N 1
ATOM 31895 C CA . MET A 1 2011 ? 101.482 54.955 31.536 1.00 116.91 2011 MET A CA 1
ATOM 31896 C C . MET A 1 2011 ? 100.816 54.996 30.171 1.00 116.91 2011 MET A C 1
ATOM 31897 O O . MET A 1 2011 ? 101.072 54.139 29.318 1.00 116.91 2011 MET A O 1
ATOM 31911 N N . TYR A 1 2012 ? 99.945 55.980 29.953 1.00 114.19 2012 TYR A N 1
ATOM 31912 C CA . TYR A 1 2012 ? 99.330 56.123 28.641 1.00 114.19 2012 TYR A CA 1
ATOM 31913 C C . TYR A 1 2012 ? 100.390 56.329 27.570 1.00 114.19 2012 TYR A C 1
ATOM 31914 O O . TYR A 1 2012 ? 100.283 55.783 26.465 1.00 114.19 2012 TYR A O 1
ATOM 31932 N N . LEU A 1 2013 ? 101.430 57.101 27.882 1.00 119.21 2013 LEU A N 1
ATOM 31933 C CA . LEU A 1 2013 ? 102.469 57.350 26.889 1.00 119.21 2013 LEU A CA 1
ATOM 31934 C C . LEU A 1 2013 ? 103.241 56.077 26.572 1.00 119.21 2013 LEU A C 1
ATOM 31935 O O . LEU A 1 2013 ? 103.501 55.767 25.403 1.00 119.21 2013 LEU A O 1
ATOM 31951 N N . SER A 1 2014 ? 103.617 55.327 27.608 1.00 117.99 2014 SER A N 1
ATOM 31952 C CA . SER A 1 2014 ? 104.304 54.060 27.392 1.00 117.99 2014 SER A CA 1
ATOM 31953 C C . SER A 1 2014 ? 103.448 53.116 26.563 1.00 117.99 2014 SER A C 1
ATOM 31954 O O . SER A 1 2014 ? 103.957 52.402 25.692 1.00 117.99 2014 SER A O 1
ATOM 31962 N N . THR A 1 2015 ? 102.141 53.108 26.818 1.00 116.36 2015 THR A N 1
ATOM 31963 C CA . THR A 1 2015 ? 101.240 52.271 26.038 1.00 116.36 2015 THR A CA 1
ATOM 31964 C C . THR A 1 2015 ? 101.239 52.694 24.580 1.00 116.36 2015 THR A C 1
ATOM 31965 O O . THR A 1 2015 ? 101.299 51.855 23.674 1.00 116.36 2015 THR A O 1
ATOM 31976 N N . ALA A 1 2016 ? 101.163 54.002 24.335 1.00 118.92 2016 ALA A N 1
ATOM 31977 C CA . ALA A 1 2016 ? 101.230 54.500 22.968 1.00 118.92 2016 ALA A CA 1
ATOM 31978 C C . ALA A 1 2016 ? 102.530 54.094 22.294 1.00 118.92 2016 ALA A C 1
ATOM 31979 O O . ALA A 1 2016 ? 102.552 53.856 21.081 1.00 118.92 2016 ALA A O 1
ATOM 31986 N N . LEU A 1 2017 ? 103.616 54.007 23.060 1.00 121.11 2017 LEU A N 1
ATOM 31987 C CA . LEU A 1 2017 ? 104.907 53.594 22.532 1.00 121.11 2017 LEU A CA 1
ATOM 31988 C C . LEU A 1 2017 ? 105.202 52.119 22.754 1.00 121.11 2017 LEU A C 1
ATOM 31989 O O . LEU A 1 2017 ? 106.140 51.595 22.144 1.00 121.11 2017 LEU A O 1
ATOM 32005 N N . GLY A 1 2018 ? 104.435 51.436 23.596 1.00 117.64 2018 GLY A N 1
ATOM 32006 C CA . GLY A 1 2018 ? 104.609 50.006 23.739 1.00 117.64 2018 GLY A CA 1
ATOM 32007 C C . GLY A 1 2018 ? 105.896 49.582 24.413 1.00 117.64 2018 GLY A C 1
ATOM 32008 O O . GLY A 1 2018 ? 106.751 48.959 23.777 1.00 117.64 2018 GLY A O 1
ATOM 32012 N N . ASP A 1 2019 ? 106.055 49.914 25.693 1.00 122.31 2019 ASP A N 1
ATOM 32013 C CA . ASP A 1 2019 ? 107.270 49.614 26.450 1.00 122.31 2019 ASP A CA 1
ATOM 32014 C C . ASP A 1 2019 ? 106.881 48.822 27.697 1.00 122.31 2019 ASP A C 1
ATOM 32015 O O . ASP A 1 2019 ? 106.476 49.393 28.719 1.00 122.31 2019 ASP A O 1
ATOM 32024 N N . VAL A 1 2020 ? 107.038 47.505 27.612 1.00 118.03 2020 VAL A N 1
ATOM 32025 C CA . VAL A 1 2020 ? 106.568 46.578 28.639 1.00 118.03 2020 VAL A CA 1
ATOM 32026 C C . VAL A 1 2020 ? 107.322 46.722 29.960 1.00 118.03 2020 VAL A C 1
ATOM 32027 O O . VAL A 1 2020 ? 106.681 46.612 31.013 1.00 118.03 2020 VAL A O 1
ATOM 32040 N N . PRO A 1 2021 ? 108.643 46.949 30.002 1.00 120.76 2021 PRO A N 1
ATOM 32041 C CA . PRO A 1 2021 ? 109.260 47.066 31.330 1.00 120.76 2021 PRO A CA 1
ATOM 32042 C C . PRO A 1 2021 ? 108.832 48.327 32.050 1.00 120.76 2021 PRO A C 1
ATOM 32043 O O . PRO A 1 2021 ? 108.609 48.296 33.266 1.00 120.76 2021 PRO A O 1
ATOM 32054 N N . SER A 1 2022 ? 108.712 49.445 31.331 1.00 120.18 2022 SER A N 1
ATOM 32055 C CA . SER A 1 2022 ? 108.174 50.653 31.942 1.00 120.18 2022 SER A CA 1
ATOM 32056 C C . SER A 1 2022 ? 106.747 50.436 32.420 1.00 120.18 2022 SER A C 1
ATOM 32057 O O . SER A 1 2022 ? 106.365 50.909 33.498 1.00 120.18 2022 SER A O 1
ATOM 32065 N N . PHE A 1 2023 ? 105.946 49.710 31.638 1.00 117.61 2023 PHE A N 1
ATOM 32066 C CA . PHE A 1 2023 ? 104.582 49.431 32.072 1.00 117.61 2023 PHE A CA 1
ATOM 32067 C C . PHE A 1 2023 ? 104.579 48.600 33.345 1.00 117.61 2023 PHE A C 1
ATOM 32068 O O . PHE A 1 2023 ? 103.783 48.846 34.259 1.00 117.61 2023 PHE A O 1
ATOM 32085 N N . ALA A 1 2024 ? 105.473 47.616 33.425 1.00 119.00 2024 ALA A N 1
ATOM 32086 C CA . ALA A 1 2024 ? 105.554 46.788 34.620 1.00 119.00 2024 ALA A CA 1
ATOM 32087 C C . ALA A 1 2024 ? 105.987 47.616 35.817 1.00 119.00 2024 ALA A C 1
ATOM 32088 O O . ALA A 1 2024 ? 105.449 47.462 36.917 1.00 119.00 2024 ALA A O 1
ATOM 32095 N N . ARG A 1 2025 ? 106.943 48.519 35.613 1.00 119.68 2025 ARG A N 1
ATOM 32096 C CA . ARG A 1 2025 ? 107.416 49.354 36.708 1.00 119.68 2025 ARG A CA 1
ATOM 32097 C C . ARG A 1 2025 ? 106.310 50.272 37.207 1.00 119.68 2025 ARG A C 1
ATOM 32098 O O . ARG A 1 2025 ? 106.180 50.505 38.414 1.00 119.68 2025 ARG A O 1
ATOM 32119 N N . LEU A 1 2026 ? 105.497 50.802 36.295 1.00 117.30 2026 LEU A N 1
ATOM 32120 C CA . LEU A 1 2026 ? 104.406 51.674 36.718 1.00 117.30 2026 LEU A CA 1
ATOM 32121 C C . LEU A 1 2026 ? 103.312 50.883 37.428 1.00 117.30 2026 LEU A C 1
ATOM 32122 O O . LEU A 1 2026 ? 102.730 51.361 38.413 1.00 117.30 2026 LEU A O 1
ATOM 32138 N N . HIS A 1 2027 ? 103.012 49.678 36.939 1.00 113.92 2027 HIS A N 1
ATOM 32139 C CA . HIS A 1 2027 ? 102.111 48.793 37.670 1.00 113.92 2027 HIS A CA 1
ATOM 32140 C C . HIS A 1 2027 ? 102.637 48.534 39.072 1.00 113.92 2027 HIS A C 1
ATOM 32141 O O . HIS A 1 2027 ? 101.869 48.503 40.043 1.00 113.92 2027 HIS A O 1
ATOM 32155 N N . ASP A 1 2028 ? 103.954 48.379 39.198 1.00 117.73 2028 ASP A N 1
ATOM 32156 C CA . ASP A 1 2028 ? 104.556 48.169 40.506 1.00 117.73 2028 ASP A CA 1
ATOM 32157 C C . ASP A 1 2028 ? 104.365 49.390 41.386 1.00 117.73 2028 ASP A C 1
ATOM 32158 O O . ASP A 1 2028 ? 104.041 49.264 42.570 1.00 117.73 2028 ASP A O 1
ATOM 32167 N N . LEU A 1 2029 ? 104.591 50.581 40.833 1.00 114.30 2029 LEU A N 1
ATOM 32168 C CA . LEU A 1 2029 ? 104.378 51.804 41.600 1.00 114.30 2029 LEU A CA 1
ATOM 32169 C C . LEU A 1 2029 ? 102.952 51.875 42.123 1.00 114.30 2029 LEU A C 1
ATOM 32170 O O . LEU A 1 2029 ? 102.724 52.168 43.302 1.00 114.30 2029 LEU A O 1
ATOM 32186 N N . TYR A 1 2030 ? 101.974 51.602 41.261 1.00 114.30 2030 TYR A N 1
ATOM 32187 C CA . TYR A 1 2030 ? 100.585 51.692 41.699 1.00 114.30 2030 TYR A CA 1
ATOM 32188 C C . TYR A 1 2030 ? 100.277 50.655 42.767 1.00 114.30 2030 TYR A C 1
ATOM 32189 O O . TYR A 1 2030 ? 99.611 50.961 43.762 1.00 114.30 2030 TYR A O 1
ATOM 32207 N N . ASN A 1 2031 ? 100.753 49.425 42.589 1.00 114.47 2031 ASN A N 1
ATOM 32208 C CA . ASN A 1 2031 ? 100.426 48.383 43.552 1.00 114.47 2031 ASN A CA 1
ATOM 32209 C C . ASN A 1 2031 ? 101.202 48.526 44.853 1.00 114.47 2031 ASN A C 1
ATOM 32210 O O . ASN A 1 2031 ? 100.770 47.989 45.878 1.00 114.47 2031 ASN A O 1
ATOM 32221 N N . ARG A 1 2032 ? 102.321 49.230 44.838 1.00 113.76 2032 ARG A N 1
ATOM 32222 C CA . ARG A 1 2032 ? 103.136 49.443 46.023 1.00 113.76 2032 ARG A CA 1
ATOM 32223 C C . ARG A 1 2032 ? 102.704 50.716 46.725 1.00 113.76 2032 ARG A C 1
ATOM 32224 O O . ARG A 1 2032 ? 101.983 51.541 46.162 1.00 113.76 2032 ARG A O 1
ATOM 32245 N N . PRO A 1 2033 ? 103.121 50.914 47.974 1.00 109.18 2033 PRO A N 1
ATOM 32246 C CA . PRO A 1 2033 ? 102.840 52.188 48.632 1.00 109.18 2033 PRO A CA 1
ATOM 32247 C C . PRO A 1 2033 ? 103.527 53.333 47.909 1.00 109.18 2033 PRO A C 1
ATOM 32248 O O . PRO A 1 2033 ? 104.455 53.140 47.121 1.00 109.18 2033 PRO A O 1
ATOM 32259 N N . ILE A 1 2034 ? 103.060 54.539 48.191 1.00 113.00 2034 ILE A N 1
ATOM 32260 C CA . ILE A 1 2034 ? 103.624 55.744 47.601 1.00 113.00 2034 ILE A CA 1
ATOM 32261 C C . ILE A 1 2034 ? 104.682 56.296 48.540 1.00 113.00 2034 ILE A C 1
ATOM 32262 O O . ILE A 1 2034 ? 104.427 56.466 49.737 1.00 113.00 2034 ILE A O 1
ATOM 32278 N N . THR A 1 2035 ? 105.868 56.572 48.002 1.00 115.69 2035 THR A N 1
ATOM 32279 C CA . THR A 1 2035 ? 106.996 57.063 48.794 1.00 115.69 2035 THR A CA 1
ATOM 32280 C C . THR A 1 2035 ? 107.732 58.122 47.981 1.00 115.69 2035 THR A C 1
ATOM 32281 O O . THR A 1 2035 ? 108.538 57.793 47.107 1.00 115.69 2035 THR A O 1
ATOM 32292 N N . TYR A 1 2036 ? 107.449 59.389 48.269 1.00 114.50 2036 TYR A N 1
ATOM 32293 C CA . TYR A 1 2036 ? 108.216 60.500 47.721 1.00 114.50 2036 TYR A CA 1
ATOM 32294 C C . TYR A 1 2036 ? 109.500 60.628 48.524 1.00 114.50 2036 TYR A C 1
ATOM 32295 O O . TYR A 1 2036 ? 109.488 61.070 49.679 1.00 114.50 2036 TYR A O 1
ATOM 32313 N N . TYR A 1 2037 ? 110.604 60.192 47.926 1.00 116.09 2037 TYR A N 1
ATOM 32314 C CA . TYR A 1 2037 ? 111.931 60.352 48.493 1.00 116.09 2037 TYR A CA 1
ATOM 32315 C C . TYR A 1 2037 ? 112.479 61.721 48.111 1.00 116.09 2037 TYR A C 1
ATOM 32316 O O . TYR A 1 2037 ? 112.689 62.003 46.924 1.00 116.09 2037 TYR A O 1
ATOM 32334 N N . PHE A 1 2038 ? 112.691 62.565 49.112 1.00 115.66 2038 PHE A N 1
ATOM 32335 C CA . PHE A 1 2038 ? 113.169 63.926 48.935 1.00 115.66 2038 PHE A CA 1
ATOM 32336 C C . PHE A 1 2038 ? 114.667 63.994 49.180 1.00 115.66 2038 PHE A C 1
ATOM 32337 O O . PHE A 1 2038 ? 115.219 63.250 49.992 1.00 115.66 2038 PHE A O 1
ATOM 32354 N N . ARG A 1 2039 ? 115.328 64.862 48.430 1.00 119.66 2039 ARG A N 1
ATOM 32355 C CA . ARG A 1 2039 ? 116.723 65.197 48.663 1.00 119.66 2039 ARG A CA 1
ATOM 32356 C C . ARG A 1 2039 ? 116.979 66.542 47.999 1.00 119.66 2039 ARG A C 1
ATOM 32357 O O . ARG A 1 2039 ? 116.050 67.196 47.514 1.00 119.66 2039 ARG A O 1
ATOM 32378 N N . LYS A 1 2040 ? 118.238 66.961 47.966 1.00 123.12 2040 LYS A N 1
ATOM 32379 C CA . LYS A 1 2040 ? 118.561 68.267 47.420 1.00 123.12 2040 LYS A CA 1
ATOM 32380 C C . LYS A 1 2040 ? 119.939 68.225 46.787 1.00 123.12 2040 LYS A C 1
ATOM 32381 O O . LYS A 1 2040 ? 120.686 67.254 46.923 1.00 123.12 2040 LYS A O 1
ATOM 32400 N N . GLN A 1 2041 ? 120.260 69.304 46.085 1.00 122.75 2041 GLN A N 1
ATOM 32401 C CA . GLN A 1 2041 ? 121.526 69.451 45.394 1.00 122.75 2041 GLN A CA 1
ATOM 32402 C C . GLN A 1 2041 ? 121.988 70.889 45.541 1.00 122.75 2041 GLN A C 1
ATOM 32403 O O . GLN A 1 2041 ? 121.179 71.791 45.759 1.00 122.75 2041 GLN A O 1
ATOM 32417 N N . VAL A 1 2042 ? 123.296 71.092 45.439 1.00 125.37 2042 VAL A N 1
ATOM 32418 C CA . VAL A 1 2042 ? 123.897 72.419 45.484 1.00 125.37 2042 VAL A CA 1
ATOM 32419 C C . VAL A 1 2042 ? 124.612 72.646 44.164 1.00 125.37 2042 VAL A C 1
ATOM 32420 O O . VAL A 1 2042 ? 125.468 71.844 43.771 1.00 125.37 2042 VAL A O 1
ATOM 32433 N N . ILE A 1 2043 ? 124.240 73.714 43.465 1.00 131.30 2043 ILE A N 1
ATOM 32434 C CA . ILE A 1 2043 ? 125.009 74.192 42.330 1.00 131.30 2043 ILE A CA 1
ATOM 32435 C C . ILE A 1 2043 ? 125.716 75.472 42.756 1.00 131.30 2043 ILE A C 1
ATOM 32436 O O . ILE A 1 2043 ? 125.374 76.090 43.772 1.00 131.30 2043 ILE A O 1
ATOM 32452 N N . ARG A 1 2044 ? 126.658 75.913 41.916 1.00 138.97 2044 ARG A N 1
ATOM 32453 C CA . ARG A 1 2044 ? 127.688 76.836 42.376 1.00 138.97 2044 ARG A CA 1
ATOM 32454 C C . ARG A 1 2044 ? 127.005 78.084 42.896 1.00 138.97 2044 ARG A C 1
ATOM 32455 O O . ARG A 1 2044 ? 126.381 78.828 42.132 1.00 138.97 2044 ARG A O 1
ATOM 32476 N N . GLY A 1 2045 ? 127.121 78.308 44.198 1.00 134.39 2045 GLY A N 1
ATOM 32477 C CA . GLY A 1 2045 ? 126.220 79.225 44.850 1.00 134.39 2045 GLY A CA 1
ATOM 32478 C C . GLY A 1 2045 ? 125.124 78.466 45.566 1.00 134.39 2045 GLY A C 1
ATOM 32479 O O . GLY A 1 2045 ? 125.325 77.878 46.632 1.00 134.39 2045 GLY A O 1
ATOM 32483 N N . ASN A 1 2046 ? 123.947 78.489 44.952 1.00 130.65 2046 ASN A N 1
ATOM 32484 C CA . ASN A 1 2046 ? 122.683 78.194 45.611 1.00 130.65 2046 ASN A CA 1
ATOM 32485 C C . ASN A 1 2046 ? 122.348 76.705 45.545 1.00 130.65 2046 ASN A C 1
ATOM 32486 O O . ASN A 1 2046 ? 123.128 75.878 45.066 1.00 130.65 2046 ASN A O 1
ATOM 32497 N N . VAL A 1 2047 ? 121.170 76.360 46.065 1.00 126.51 2047 VAL A N 1
ATOM 32498 C CA . VAL A 1 2047 ? 120.708 74.985 46.148 1.00 126.51 2047 VAL A CA 1
ATOM 32499 C C . VAL A 1 2047 ? 119.423 74.834 45.341 1.00 126.51 2047 VAL A C 1
ATOM 32500 O O . VAL A 1 2047 ? 118.799 75.807 44.921 1.00 126.51 2047 VAL A O 1
ATOM 32513 N N . TYR A 1 2048 ? 119.035 73.577 45.145 1.00 123.87 2048 TYR A N 1
ATOM 32514 C CA . TYR A 1 2048 ? 117.774 73.218 44.519 1.00 123.87 2048 TYR A CA 1
ATOM 32515 C C . TYR A 1 2048 ? 117.286 71.921 45.146 1.00 123.87 2048 TYR A C 1
ATOM 32516 O O . TYR A 1 2048 ? 118.055 71.170 45.750 1.00 123.87 2048 TYR A O 1
ATOM 32534 N N . LEU A 1 2049 ? 115.996 71.664 44.984 1.00 117.01 2049 LEU A N 1
ATOM 32535 C CA . LEU A 1 2049 ? 115.353 70.483 45.531 1.00 117.01 2049 LEU A CA 1
ATOM 32536 C C . LEU A 1 2049 ? 115.346 69.355 44.499 1.00 117.01 2049 LEU A C 1
ATOM 32537 O O . LEU A 1 2049 ? 115.621 69.558 43.316 1.00 117.01 2049 LEU A O 1
ATOM 32553 N N . SER A 1 2050 ? 115.035 68.147 44.964 1.00 121.65 2050 SER A N 1
ATOM 32554 C CA . SER A 1 2050 ? 114.959 66.986 44.093 1.00 121.65 2050 SER A CA 1
ATOM 32555 C C . SER A 1 2050 ? 114.070 65.940 44.747 1.00 121.65 2050 SER A C 1
ATOM 32556 O O . SER A 1 2050 ? 114.107 65.763 45.967 1.00 121.65 2050 SER A O 1
ATOM 32564 N N . TRP A 1 2051 ? 113.267 65.262 43.932 1.00 115.65 2051 TRP A N 1
ATOM 32565 C CA . TRP A 1 2051 ? 112.360 64.236 44.414 1.00 115.65 2051 TRP A CA 1
ATOM 32566 C C . TRP A 1 2051 ? 112.410 63.042 43.480 1.00 115.65 2051 TRP A C 1
ATOM 32567 O O . TRP A 1 2051 ? 112.673 63.180 42.283 1.00 115.65 2051 TRP A O 1
ATOM 32588 N N . SER A 1 2052 ? 112.150 61.865 44.040 1.00 114.99 2052 SER A N 1
ATOM 32589 C CA . SER A 1 2052 ? 112.121 60.649 43.245 1.00 114.99 2052 SER A CA 1
ATOM 32590 C C . SER A 1 2052 ? 111.162 59.651 43.869 1.00 114.99 2052 SER A C 1
ATOM 32591 O O . SER A 1 2052 ? 110.860 59.711 45.064 1.00 114.99 2052 SER A O 1
ATOM 32599 N N . TRP A 1 2053 ? 110.646 58.760 43.028 1.00 112.19 2053 TRP A N 1
ATOM 32600 C CA . TRP A 1 2053 ? 109.828 57.657 43.503 1.00 112.19 2053 TRP A CA 1
ATOM 32601 C C . TRP A 1 2053 ? 110.646 56.436 43.890 1.00 112.19 2053 TRP A C 1
ATOM 32602 O O . TRP A 1 2053 ? 110.226 55.678 44.771 1.00 112.19 2053 TRP A O 1
ATOM 32623 N N . SER A 1 2054 ? 111.796 56.224 43.253 1.00 116.38 2054 SER A N 1
ATOM 32624 C CA . SER A 1 2054 ? 112.661 55.075 43.524 1.00 116.38 2054 SER A CA 1
ATOM 32625 C C . SER A 1 2054 ? 114.035 55.575 43.951 1.00 116.38 2054 SER A C 1
ATOM 32626 O O . SER A 1 2054 ? 114.930 55.744 43.122 1.00 116.38 2054 SER A O 1
ATOM 32634 N N . ASN A 1 2055 ? 114.198 55.796 45.252 1.00 120.08 2055 ASN A N 1
ATOM 32635 C CA . ASN A 1 2055 ? 115.495 56.085 45.848 1.00 120.08 2055 ASN A CA 1
ATOM 32636 C C . ASN A 1 2055 ? 115.364 55.866 47.347 1.00 120.08 2055 ASN A C 1
ATOM 32637 O O . ASN A 1 2055 ? 114.263 55.695 47.870 1.00 120.08 2055 ASN A O 1
ATOM 32648 N N . ASP A 1 2056 ? 116.504 55.818 48.031 1.00 124.99 2056 ASP A N 1
ATOM 32649 C CA . ASP A 1 2056 ? 116.538 55.888 49.492 1.00 124.99 2056 ASP A CA 1
ATOM 32650 C C . ASP A 1 2056 ? 117.586 56.912 49.915 1.00 124.99 2056 ASP A C 1
ATOM 32651 O O . ASP A 1 2056 ? 118.768 56.570 50.008 1.00 124.99 2056 ASP A O 1
ATOM 32660 N N . THR A 1 2057 ? 117.175 58.160 50.159 1.00 124.51 2057 THR A N 1
ATOM 32661 C CA . THR A 1 2057 ? 117.990 59.088 50.935 1.00 124.51 2057 THR A CA 1
ATOM 32662 C C . THR A 1 2057 ? 117.279 59.519 52.222 1.00 124.51 2057 THR A C 1
ATOM 32663 O O . THR A 1 2057 ? 117.621 60.533 52.834 1.00 124.51 2057 THR A O 1
ATOM 32674 N N . SER A 1 2058 ? 116.285 58.742 52.639 1.00 123.74 2058 SER A N 1
ATOM 32675 C CA . SER A 1 2058 ? 115.856 58.567 54.022 1.00 123.74 2058 SER A CA 1
ATOM 32676 C C . SER A 1 2058 ? 115.091 59.740 54.627 1.00 123.74 2058 SER A C 1
ATOM 32677 O O . SER A 1 2058 ? 114.617 59.635 55.762 1.00 123.74 2058 SER A O 1
ATOM 32685 N N . VAL A 1 2059 ? 114.962 60.856 53.910 1.00 122.36 2059 VAL A N 1
ATOM 32686 C CA . VAL A 1 2059 ? 113.929 61.850 54.197 1.00 122.36 2059 VAL A CA 1
ATOM 32687 C C . VAL A 1 2059 ? 112.765 61.647 53.237 1.00 122.36 2059 VAL A C 1
ATOM 32688 O O . VAL A 1 2059 ? 112.771 62.189 52.127 1.00 122.36 2059 VAL A O 1
ATOM 32701 N N . PHE A 1 2060 ? 111.765 60.870 53.640 1.00 116.96 2060 PHE A N 1
ATOM 32702 C CA . PHE A 1 2060 ? 110.666 60.539 52.747 1.00 116.96 2060 PHE A CA 1
ATOM 32703 C C . PHE A 1 2060 ? 109.325 60.944 53.337 1.00 116.96 2060 PHE A C 1
ATOM 32704 O O . PHE A 1 2060 ? 109.142 60.996 54.556 1.00 116.96 2060 PHE A O 1
ATOM 32721 N N . LYS A 1 2061 ? 108.385 61.226 52.438 1.00 114.15 2061 LYS A N 1
ATOM 32722 C CA . LYS A 1 2061 ? 106.962 61.259 52.752 1.00 114.15 2061 LYS A CA 1
ATOM 32723 C C . LYS A 1 2061 ? 106.306 60.039 52.121 1.00 114.15 2061 LYS A C 1
ATOM 32724 O O . LYS A 1 2061 ? 106.392 59.857 50.903 1.00 114.15 2061 LYS A O 1
ATOM 32743 N N . ARG A 1 2062 ? 105.640 59.216 52.928 1.00 112.68 2062 ARG A N 1
ATOM 32744 C CA . ARG A 1 2062 ? 104.985 58.027 52.407 1.00 112.68 2062 ARG A CA 1
ATOM 32745 C C . ARG A 1 2062 ? 103.513 58.005 52.781 1.00 112.68 2062 ARG A C 1
ATOM 32746 O O . ARG A 1 2062 ? 103.102 58.544 53.812 1.00 112.68 2062 ARG A O 1
ATOM 32767 N N . VAL A 1 2063 ? 102.732 57.370 51.914 1.00 114.14 2063 VAL A N 1
ATOM 32768 C CA . VAL A 1 2063 ? 101.322 57.091 52.158 1.00 114.14 2063 VAL A CA 1
ATOM 32769 C C . VAL A 1 2063 ? 101.013 55.687 51.657 1.00 114.14 2063 VAL A C 1
ATOM 32770 O O . VAL A 1 2063 ? 101.466 55.282 50.578 1.00 114.14 2063 VAL A O 1
ATOM 32783 N N . ALA A 1 2064 ? 100.246 54.943 52.455 1.00 112.32 2064 ALA A N 1
ATOM 32784 C CA . ALA A 1 2064 ? 99.920 53.549 52.187 1.00 112.32 2064 ALA A CA 1
ATOM 32785 C C . ALA A 1 2064 ? 98.543 53.380 51.557 1.00 112.32 2064 ALA A C 1
ATOM 32786 O O . ALA A 1 2064 ? 97.880 52.361 51.780 1.00 112.32 2064 ALA A O 1
ATOM 32793 N N . CYS A 1 2065 ? 98.093 54.357 50.779 1.00 117.62 2065 CYS A N 1
ATOM 32794 C CA . CYS A 1 2065 ? 96.799 54.248 50.123 1.00 117.62 2065 CYS A CA 1
ATOM 32795 C C . CYS A 1 2065 ? 96.691 55.336 49.069 1.00 117.62 2065 CYS A C 1
ATOM 32796 O O . CYS A 1 2065 ? 97.065 56.483 49.321 1.00 117.62 2065 CYS A O 1
ATOM 32804 N N . ASN A 1 2066 ? 96.175 54.971 47.897 1.00 115.49 2066 ASN A N 1
ATOM 32805 C CA . ASN A 1 2066 ? 96.033 55.942 46.821 1.00 115.49 2066 ASN A CA 1
ATOM 32806 C C . ASN A 1 2066 ? 94.782 56.789 47.008 1.00 115.49 2066 ASN A C 1
ATOM 32807 O O . ASN A 1 2066 ? 94.855 58.018 47.105 1.00 115.49 2066 ASN A O 1
ATOM 32818 N N . SER A 1 2067 ? 93.621 56.144 47.046 1.00 115.98 2067 SER A N 1
ATOM 32819 C CA . SER A 1 2067 ? 92.332 56.759 47.350 1.00 115.98 2067 SER A CA 1
ATOM 32820 C C . SER A 1 2067 ? 91.913 57.819 46.340 1.00 115.98 2067 SER A C 1
ATOM 32821 O O . SER A 1 2067 ? 90.931 58.532 46.578 1.00 115.98 2067 SER A O 1
ATOM 32829 N N . SER A 1 2068 ? 92.635 57.958 45.224 1.00 116.03 2068 SER A N 1
ATOM 32830 C CA . SER A 1 2068 ? 92.265 58.920 44.193 1.00 116.03 2068 SER A CA 1
ATOM 32831 C C . SER A 1 2068 ? 92.408 58.337 42.793 1.00 116.03 2068 SER A C 1
ATOM 32832 O O . SER A 1 2068 ? 92.524 59.099 41.825 1.00 116.03 2068 SER A O 1
ATOM 32840 N N . LEU A 1 2069 ? 92.411 57.009 42.661 1.00 113.47 2069 LEU A N 1
ATOM 32841 C CA . LEU A 1 2069 ? 92.565 56.392 41.348 1.00 113.47 2069 LEU A CA 1
ATOM 32842 C C . LEU A 1 2069 ? 91.466 56.827 40.389 1.00 113.47 2069 LEU A C 1
ATOM 32843 O O . LEU A 1 2069 ? 91.676 56.845 39.168 1.00 113.47 2069 LEU A O 1
ATOM 32859 N N . SER A 1 2070 ? 90.294 57.187 40.918 1.00 112.68 2070 SER A N 1
ATOM 32860 C CA . SER A 1 2070 ? 89.245 57.740 40.074 1.00 112.68 2070 SER A CA 1
ATOM 32861 C C . SER A 1 2070 ? 89.737 58.974 39.337 1.00 112.68 2070 SER A C 1
ATOM 32862 O O . SER A 1 2070 ? 89.362 59.203 38.183 1.00 112.68 2070 SER A O 1
ATOM 32870 N N . LEU A 1 2071 ? 90.625 59.746 39.962 1.00 112.27 2071 LEU A N 1
ATOM 32871 C CA . LEU A 1 2071 ? 91.185 60.910 39.292 1.00 112.27 2071 LEU A CA 1
ATOM 32872 C C . LEU A 1 2071 ? 92.135 60.493 38.183 1.00 112.27 2071 LEU A C 1
ATOM 32873 O O . LEU A 1 2071 ? 92.206 61.154 37.140 1.00 112.27 2071 LEU A O 1
ATOM 32889 N N . SER A 1 2072 ? 92.862 59.396 38.384 1.00 111.68 2072 SER A N 1
ATOM 32890 C CA . SER A 1 2072 ? 93.715 58.879 37.325 1.00 111.68 2072 SER A CA 1
ATOM 32891 C C . SER A 1 2072 ? 92.885 58.464 36.123 1.00 111.68 2072 SER A C 1
ATOM 32892 O O . SER A 1 2072 ? 93.214 58.798 34.976 1.00 111.68 2072 SER A O 1
ATOM 32900 N N . SER A 1 2073 ? 91.787 57.757 36.370 1.00 108.28 2073 SER A N 1
ATOM 32901 C CA . SER A 1 2073 ? 90.908 57.375 35.275 1.00 108.28 2073 SER A CA 1
ATOM 32902 C C . SER A 1 2073 ? 90.316 58.604 34.601 1.00 108.28 2073 SER A C 1
ATOM 32903 O O . SER A 1 2073 ? 90.142 58.630 33.378 1.00 108.28 2073 SER A O 1
ATOM 32911 N N . HIS A 1 2074 ? 89.998 59.631 35.385 1.00 108.40 2074 HIS A N 1
ATOM 32912 C CA . HIS A 1 2074 ? 89.471 60.866 34.821 1.00 108.40 2074 HIS A CA 1
ATOM 32913 C C . HIS A 1 2074 ? 90.474 61.503 33.870 1.00 108.40 2074 HIS A C 1
ATOM 32914 O O . HIS A 1 2074 ? 90.127 61.902 32.750 1.00 108.40 2074 HIS A O 1
ATOM 32928 N N . TRP A 1 2075 ? 91.731 61.605 34.300 1.00 111.76 2075 TRP A N 1
ATOM 32929 C CA . TRP A 1 2075 ? 92.755 62.186 33.439 1.00 111.76 2075 TRP A CA 1
ATOM 32930 C C . TRP A 1 2075 ? 92.959 61.345 32.188 1.00 111.76 2075 TRP A C 1
ATOM 32931 O O . TRP A 1 2075 ? 93.214 61.879 31.101 1.00 111.76 2075 TRP A O 1
ATOM 32952 N N . ILE A 1 2076 ? 92.843 60.025 32.320 1.00 108.45 2076 ILE A N 1
ATOM 32953 C CA . ILE A 1 2076 ? 92.997 59.158 31.159 1.00 108.45 2076 ILE A CA 1
ATOM 32954 C C . ILE A 1 2076 ? 91.875 59.415 30.161 1.00 108.45 2076 ILE A C 1
ATOM 32955 O O . ILE A 1 2076 ? 92.105 59.525 28.950 1.00 108.45 2076 ILE A O 1
ATOM 32971 N N . ARG A 1 2077 ? 90.641 59.511 30.657 1.00 105.21 2077 ARG A N 1
ATOM 32972 C CA . ARG A 1 2077 ? 89.518 59.820 29.781 1.00 105.21 2077 ARG A CA 1
ATOM 32973 C C . ARG A 1 2077 ? 89.734 61.150 29.086 1.00 105.21 2077 ARG A C 1
ATOM 32974 O O . ARG A 1 2077 ? 89.443 61.294 27.895 1.00 105.21 2077 ARG A O 1
ATOM 32995 N N . LEU A 1 2078 ? 90.249 62.135 29.817 1.00 110.97 2078 LEU A N 1
ATOM 32996 C CA . LEU A 1 2078 ? 90.463 63.450 29.227 1.00 110.97 2078 LEU A CA 1
ATOM 32997 C C . LEU A 1 2078 ? 91.471 63.376 28.094 1.00 110.97 2078 LEU A C 1
ATOM 32998 O O . LEU A 1 2078 ? 91.207 63.832 26.975 1.00 110.97 2078 LEU A O 1
ATOM 33014 N N . ILE A 1 2079 ? 92.641 62.803 28.371 1.00 113.30 2079 ILE A N 1
ATOM 33015 C CA . ILE A 1 2079 ? 93.692 62.769 27.362 1.00 113.30 2079 ILE A CA 1
ATOM 33016 C C . ILE A 1 2079 ? 93.277 61.918 26.171 1.00 113.30 2079 ILE A C 1
ATOM 33017 O O . ILE A 1 2079 ? 93.703 62.178 25.038 1.00 113.30 2079 ILE A O 1
ATOM 33033 N N . TYR A 1 2080 ? 92.403 60.933 26.380 1.00 109.09 2080 TYR A N 1
ATOM 33034 C CA . TYR A 1 2080 ? 91.980 60.110 25.257 1.00 109.09 2080 TYR A CA 1
ATOM 33035 C C . TYR A 1 2080 ? 90.934 60.821 24.419 1.00 109.09 2080 TYR A C 1
ATOM 33036 O O . TYR A 1 2080 ? 91.013 60.814 23.188 1.00 109.09 2080 TYR A O 1
ATOM 33054 N N . LYS A 1 2081 ? 89.947 61.440 25.064 1.00 108.79 2081 LYS A N 1
ATOM 33055 C CA . LYS A 1 2081 ? 88.965 62.213 24.326 1.00 108.79 2081 LYS A CA 1
ATOM 33056 C C . LYS A 1 2081 ? 89.605 63.385 23.605 1.00 108.79 2081 LYS A C 1
ATOM 33057 O O . LYS A 1 2081 ? 89.041 63.879 22.623 1.00 108.79 2081 LYS A O 1
ATOM 33076 N N . ILE A 1 2082 ? 90.767 63.841 24.066 1.00 113.08 2082 ILE A N 1
ATOM 33077 C CA . ILE A 1 2082 ? 91.505 64.861 23.330 1.00 113.08 2082 ILE A CA 1
ATOM 33078 C C . ILE A 1 2082 ? 92.216 64.246 22.135 1.00 113.08 2082 ILE A C 1
ATOM 33079 O O . ILE A 1 2082 ? 92.041 64.684 20.992 1.00 113.08 2082 ILE A O 1
ATOM 33095 N N . VAL A 1 2083 ? 93.037 63.232 22.385 1.00 113.72 2083 VAL A N 1
ATOM 33096 C CA . VAL A 1 2083 ? 93.756 62.513 21.341 1.00 113.72 2083 VAL A CA 1
ATOM 33097 C C . VAL A 1 2083 ? 92.981 61.234 21.064 1.00 113.72 2083 VAL A C 1
ATOM 33098 O O . VAL A 1 2083 ? 93.157 60.231 21.760 1.00 113.72 2083 VAL A O 1
ATOM 33111 N N . LYS A 1 2084 ? 92.137 61.244 20.039 1.00 109.07 2084 LYS A N 1
ATOM 33112 C CA . LYS A 1 2084 ? 91.362 60.049 19.716 1.00 109.07 2084 LYS A CA 1
ATOM 33113 C C . LYS A 1 2084 ? 92.157 59.099 18.828 1.00 109.07 2084 LYS A C 1
ATOM 33114 O O . LYS A 1 2084 ? 91.707 58.701 17.756 1.00 109.07 2084 LYS A O 1
ATOM 33133 N N . THR A 1 2085 ? 93.357 58.731 19.267 1.00 113.25 2085 THR A N 1
ATOM 33134 C CA . THR A 1 2085 ? 94.095 57.639 18.641 1.00 113.25 2085 THR A CA 1
ATOM 33135 C C . THR A 1 2085 ? 95.139 57.142 19.625 1.00 113.25 2085 THR A C 1
ATOM 33136 O O . THR A 1 2085 ? 96.038 57.899 20.003 1.00 113.25 2085 THR A O 1
ATOM 33147 N N . THR A 1 2086 ? 95.018 55.891 20.041 1.00 113.99 2086 THR A N 1
ATOM 33148 C CA . THR A 1 2086 ? 96.082 55.196 20.744 1.00 113.99 2086 THR A CA 1
ATOM 33149 C C . THR A 1 2086 ? 96.972 54.519 19.704 1.00 113.99 2086 THR A C 1
ATOM 33150 O O . THR A 1 2086 ? 96.849 54.775 18.504 1.00 113.99 2086 THR A O 1
ATOM 33161 N N . ARG A 1 2087 ? 97.890 53.666 20.161 1.00 116.34 2087 ARG A N 1
ATOM 33162 C CA . ARG A 1 2087 ? 98.926 53.049 19.326 1.00 116.34 2087 ARG A CA 1
ATOM 33163 C C . ARG A 1 2087 ? 99.580 54.083 18.414 1.00 116.34 2087 ARG A C 1
ATOM 33164 O O . ARG A 1 2087 ? 99.765 53.877 17.214 1.00 116.34 2087 ARG A O 1
ATOM 33185 N N . LEU A 1 2088 ? 99.937 55.211 19.017 1.00 122.19 2088 LEU A N 1
ATOM 33186 C CA . LEU A 1 2088 ? 100.600 56.285 18.303 1.00 122.19 2088 LEU A CA 1
ATOM 33187 C C . LEU A 1 2088 ? 101.953 55.817 17.777 1.00 122.19 2088 LEU A C 1
ATOM 33188 O O . LEU A 1 2088 ? 102.520 54.822 18.233 1.00 122.19 2088 LEU A O 1
ATOM 33204 N N . VAL A 1 2089 ? 102.467 56.555 16.796 1.00 127.93 2089 VAL A N 1
ATOM 33205 C CA . VAL A 1 2089 ? 103.735 56.232 16.159 1.00 127.93 2089 VAL A CA 1
ATOM 33206 C C . VAL A 1 2089 ? 104.417 57.530 15.758 1.00 127.93 2089 VAL A C 1
ATOM 33207 O O . VAL A 1 2089 ? 103.762 58.514 15.405 1.00 127.93 2089 VAL A O 1
ATOM 33220 N N . GLY A 1 2090 ? 105.736 57.523 15.811 1.00 133.20 2090 GLY A N 1
ATOM 33221 C CA . GLY A 1 2090 ? 106.524 58.693 15.477 1.00 133.20 2090 GLY A CA 1
ATOM 33222 C C . GLY A 1 2090 ? 107.848 58.671 16.206 1.00 133.20 2090 GLY A C 1
ATOM 33223 O O . GLY A 1 2090 ? 108.081 57.872 17.111 1.00 133.20 2090 GLY A O 1
ATOM 33227 N N . SER A 1 2091 ? 108.727 59.576 15.791 1.00 134.23 2091 SER A N 1
ATOM 33228 C CA . SER A 1 2091 ? 110.062 59.635 16.367 1.00 134.23 2091 SER A CA 1
ATOM 33229 C C . SER A 1 2091 ? 110.007 60.159 17.795 1.00 134.23 2091 SER A C 1
ATOM 33230 O O . SER A 1 2091 ? 109.351 61.167 18.076 1.00 134.23 2091 SER A O 1
ATOM 33238 N N . ILE A 1 2092 ? 110.705 59.471 18.700 1.00 130.31 2092 ILE A N 1
ATOM 33239 C CA . ILE A 1 2092 ? 110.827 59.955 20.070 1.00 130.31 2092 ILE A CA 1
ATOM 33240 C C . ILE A 1 2092 ? 111.601 61.264 20.100 1.00 130.31 2092 ILE A C 1
ATOM 33241 O O . ILE A 1 2092 ? 111.366 62.115 20.965 1.00 130.31 2092 ILE A O 1
ATOM 33257 N N . LYS A 1 2093 ? 112.532 61.446 19.162 1.00 131.14 2093 LYS A N 1
ATOM 33258 C CA . LYS A 1 2093 ? 113.299 62.684 19.103 1.00 131.14 2093 LYS A CA 1
ATOM 33259 C C . LYS A 1 2093 ? 112.378 63.872 18.880 1.00 131.14 2093 LYS A C 1
ATOM 33260 O O . LYS A 1 2093 ? 112.526 64.919 19.525 1.00 131.14 2093 LYS A O 1
ATOM 33279 N N . ASP A 1 2094 ? 111.404 63.714 17.985 1.00 135.65 2094 ASP A N 1
ATOM 33280 C CA . ASP A 1 2094 ? 110.488 64.805 17.683 1.00 135.65 2094 ASP A CA 1
ATOM 33281 C C . ASP A 1 2094 ? 109.688 65.195 18.916 1.00 135.65 2094 ASP A C 1
ATOM 33282 O O . ASP A 1 2094 ? 109.462 66.383 19.165 1.00 135.65 2094 ASP A O 1
ATOM 33291 N N . LEU A 1 2095 ? 109.249 64.207 19.699 1.00 130.15 2095 LEU A N 1
ATOM 33292 C CA . LEU A 1 2095 ? 108.560 64.512 20.948 1.00 130.15 2095 LEU A CA 1
ATOM 33293 C C . LEU A 1 2095 ? 109.441 65.341 21.869 1.00 130.15 2095 LEU A C 1
ATOM 33294 O O . LEU A 1 2095 ? 108.983 66.326 22.459 1.00 130.15 2095 LEU A O 1
ATOM 33310 N N . SER A 1 2096 ? 110.711 64.957 22.001 1.00 128.65 2096 SER A N 1
ATOM 33311 C CA . SER A 1 2096 ? 111.618 65.685 22.879 1.00 128.65 2096 SER A CA 1
ATOM 33312 C C . SER A 1 2096 ? 111.767 67.130 22.426 1.00 128.65 2096 SER A C 1
ATOM 33313 O O . SER A 1 2096 ? 111.640 68.064 23.228 1.00 128.65 2096 SER A O 1
ATOM 33321 N N . ARG A 1 2097 ? 112.026 67.335 21.136 1.00 131.40 2097 ARG A N 1
ATOM 33322 C CA . ARG A 1 2097 ? 112.249 68.690 20.651 1.00 131.40 2097 ARG A CA 1
ATOM 33323 C C . ARG A 1 2097 ? 110.978 69.524 20.749 1.00 131.40 2097 ARG A C 1
ATOM 33324 O O . ARG A 1 2097 ? 111.032 70.715 21.082 1.00 131.40 2097 ARG A O 1
ATOM 33345 N N . GLU A 1 2098 ? 109.821 68.913 20.492 1.00 131.08 2098 GLU A N 1
ATOM 33346 C CA . GLU A 1 2098 ? 108.565 69.648 20.572 1.00 131.08 2098 GLU A CA 1
ATOM 33347 C C . GLU A 1 2098 ? 108.267 70.057 22.006 1.00 131.08 2098 GLU A C 1
ATOM 33348 O O . GLU A 1 2098 ? 107.831 71.188 22.260 1.00 131.08 2098 GLU A O 1
ATOM 33360 N N . VAL A 1 2099 ? 108.485 69.146 22.955 1.00 129.39 2099 VAL A N 1
ATOM 33361 C CA . VAL A 1 2099 ? 108.274 69.477 24.359 1.00 129.39 2099 VAL A CA 1
ATOM 33362 C C . VAL A 1 2099 ? 109.229 70.580 24.785 1.00 129.39 2099 VAL A C 1
ATOM 33363 O O . VAL A 1 2099 ? 108.848 71.503 25.512 1.00 129.39 2099 VAL A O 1
ATOM 33376 N N . GLU A 1 2100 ? 110.482 70.509 24.332 1.00 131.67 2100 GLU A N 1
ATOM 33377 C CA . GLU A 1 2100 ? 111.447 71.550 24.664 1.00 131.67 2100 GLU A CA 1
ATOM 33378 C C . GLU A 1 2100 ? 110.994 72.905 24.136 1.00 131.67 2100 GLU A C 1
ATOM 33379 O O . GLU A 1 2100 ? 111.092 73.921 24.836 1.00 131.67 2100 GLU A O 1
ATOM 33391 N N . ARG A 1 2101 ? 110.489 72.938 22.902 1.00 136.64 2101 ARG A N 1
ATOM 33392 C CA . ARG A 1 2101 ? 110.039 74.197 22.319 1.00 136.64 2101 ARG A CA 1
ATOM 33393 C C . ARG A 1 2101 ? 108.845 74.756 23.082 1.00 136.64 2101 ARG A C 1
ATOM 33394 O O . ARG A 1 2101 ? 108.820 75.937 23.460 1.00 136.64 2101 ARG A O 1
ATOM 33415 N N . HIS A 1 2102 ? 107.839 73.913 23.321 1.00 131.93 2102 HIS A N 1
ATOM 33416 C CA . HIS A 1 2102 ? 106.669 74.368 24.060 1.00 131.93 2102 HIS A CA 1
ATOM 33417 C C . HIS A 1 2102 ? 107.044 74.820 25.462 1.00 131.93 2102 HIS A C 1
ATOM 33418 O O . HIS A 1 2102 ? 106.425 75.739 26.007 1.00 131.93 2102 HIS A O 1
ATOM 33432 N N . LEU A 1 2103 ? 108.075 74.215 26.047 1.00 130.66 2103 LEU A N 1
ATOM 33433 C CA . LEU A 1 2103 ? 108.491 74.612 27.383 1.00 130.66 2103 LEU A CA 1
ATOM 33434 C C . LEU A 1 2103 ? 109.188 75.964 27.361 1.00 130.66 2103 LEU A C 1
ATOM 33435 O O . LEU A 1 2103 ? 108.937 76.809 28.227 1.00 130.66 2103 LEU A O 1
ATOM 33451 N N . HIS A 1 2104 ? 110.069 76.187 26.381 1.00 132.53 2104 HIS A N 1
ATOM 33452 C CA . HIS A 1 2104 ? 110.643 77.518 26.211 1.00 132.53 2104 HIS A CA 1
ATOM 33453 C C . HIS A 1 2104 ? 109.556 78.559 26.017 1.00 132.53 2104 HIS A C 1
ATOM 33454 O O . HIS A 1 2104 ? 109.726 79.717 26.414 1.00 132.53 2104 HIS A O 1
ATOM 33468 N N . ARG A 1 2105 ? 108.435 78.172 25.408 1.00 131.56 2105 ARG A N 1
ATOM 33469 C CA . ARG A 1 2105 ? 107.344 79.125 25.235 1.00 131.56 2105 ARG A CA 1
ATOM 33470 C C . ARG A 1 2105 ? 106.627 79.399 26.553 1.00 131.56 2105 ARG A C 1
ATOM 33471 O O . ARG A 1 2105 ? 106.446 80.559 26.942 1.00 131.56 2105 ARG A O 1
ATOM 33492 N N . TYR A 1 2106 ? 106.213 78.345 27.256 1.00 130.71 2106 TYR A N 1
ATOM 33493 C CA . TYR A 1 2106 ? 105.285 78.521 28.369 1.00 130.71 2106 TYR A CA 1
ATOM 33494 C C . TYR A 1 2106 ? 105.988 78.956 29.652 1.00 130.71 2106 TYR A C 1
ATOM 33495 O O . TYR A 1 2106 ? 105.685 80.017 30.206 1.00 130.71 2106 TYR A O 1
ATOM 33513 N N . ASN A 1 2107 ? 106.927 78.145 30.143 1.00 129.37 2107 ASN A N 1
ATOM 33514 C CA . ASN A 1 2107 ? 107.518 78.393 31.455 1.00 129.37 2107 ASN A CA 1
ATOM 33515 C C . ASN A 1 2107 ? 108.683 79.372 31.417 1.00 129.37 2107 ASN A C 1
ATOM 33516 O O . ASN A 1 2107 ? 108.828 80.190 32.331 1.00 129.37 2107 ASN A O 1
ATOM 33527 N N . ARG A 1 2108 ? 109.531 79.286 30.394 1.00 131.58 2108 ARG A N 1
ATOM 33528 C CA . ARG A 1 2108 ? 110.653 80.184 30.141 1.00 131.58 2108 ARG A CA 1
ATOM 33529 C C . ARG A 1 2108 ? 111.831 79.946 31.075 1.00 131.58 2108 ARG A C 1
ATOM 33530 O O . ARG A 1 2108 ? 112.869 80.595 30.904 1.00 131.58 2108 ARG A O 1
ATOM 33551 N N . TRP A 1 2109 ? 111.722 79.035 32.043 1.00 127.51 2109 TRP A N 1
ATOM 33552 C CA . TRP A 1 2109 ? 112.769 78.818 33.034 1.00 127.51 2109 TRP A CA 1
ATOM 33553 C C . TRP A 1 2109 ? 113.398 77.439 32.947 1.00 127.51 2109 TRP A C 1
ATOM 33554 O O . TRP A 1 2109 ? 114.628 77.326 32.878 1.00 127.51 2109 TRP A O 1
ATOM 33575 N N . ILE A 1 2110 ? 112.590 76.388 32.941 1.00 126.98 2110 ILE A N 1
ATOM 33576 C CA . ILE A 1 2110 ? 113.095 75.032 33.117 1.00 126.98 2110 ILE A CA 1
ATOM 33577 C C . ILE A 1 2110 ? 113.416 74.414 31.764 1.00 126.98 2110 ILE A C 1
ATOM 33578 O O . ILE A 1 2110 ? 112.924 74.835 30.716 1.00 126.98 2110 ILE A O 1
ATOM 33594 N N . THR A 1 2111 ? 114.263 73.390 31.808 1.00 130.10 2111 THR A N 1
ATOM 33595 C CA . THR A 1 2111 ? 114.610 72.578 30.653 1.00 130.10 2111 THR A CA 1
ATOM 33596 C C . THR A 1 2111 ? 114.603 71.129 31.119 1.00 130.10 2111 THR A C 1
ATOM 33597 O O . THR A 1 2111 ? 114.184 70.824 32.238 1.00 130.10 2111 THR A O 1
ATOM 33608 N N . LEU A 1 2112 ? 115.076 70.228 30.264 1.00 129.83 2112 LEU A N 1
ATOM 33609 C CA . LEU A 1 2112 ? 115.068 68.810 30.593 1.00 129.83 2112 LEU A CA 1
ATOM 33610 C C . LEU A 1 2112 ? 116.305 68.380 31.366 1.00 129.83 2112 LEU A C 1
ATOM 33611 O O . LEU A 1 2112 ? 116.232 67.431 32.159 1.00 129.83 2112 LEU A O 1
ATOM 33627 N N . GLU A 1 2113 ? 117.448 69.026 31.131 1.00 133.38 2113 GLU A N 1
ATOM 33628 C CA . GLU A 1 2113 ? 118.638 68.682 31.894 1.00 133.38 2113 GLU A CA 1
ATOM 33629 C C . GLU A 1 2113 ? 118.531 69.103 33.352 1.00 133.38 2113 GLU A C 1
ATOM 33630 O O . GLU A 1 2113 ? 119.238 68.542 34.196 1.00 133.38 2113 GLU A O 1
ATOM 33642 N N . ASP A 1 2114 ? 117.666 70.065 33.671 1.00 130.97 2114 ASP A N 1
ATOM 33643 C CA . ASP A 1 2114 ? 117.319 70.348 35.057 1.00 130.97 2114 ASP A CA 1
ATOM 33644 C C . ASP A 1 2114 ? 116.295 69.372 35.614 1.00 130.97 2114 ASP A C 1
ATOM 33645 O O . ASP A 1 2114 ? 115.877 69.531 36.765 1.00 130.97 2114 ASP A O 1
ATOM 33654 N N . ILE A 1 2115 ? 115.887 68.377 34.827 1.00 124.05 2115 ILE A N 1
ATOM 33655 C CA . ILE A 1 2115 ? 114.827 67.453 35.193 1.00 124.05 2115 ILE A CA 1
ATOM 33656 C C . ILE A 1 2115 ? 115.346 66.033 35.347 1.00 124.05 2115 ILE A C 1
ATOM 33657 O O . ILE A 1 2115 ? 114.929 65.312 36.259 1.00 124.05 2115 ILE A O 1
ATOM 33673 N N . ARG A 1 2116 ? 116.235 65.604 34.459 1.00 124.18 2116 ARG A N 1
ATOM 33674 C CA . ARG A 1 2116 ? 116.703 64.227 34.503 1.00 124.18 2116 ARG A CA 1
ATOM 33675 C C . ARG A 1 2116 ? 117.438 63.953 35.807 1.00 124.18 2116 ARG A C 1
ATOM 33676 O O . ARG A 1 2116 ? 118.309 64.723 36.222 1.00 124.18 2116 ARG A O 1
ATOM 33697 N N . SER A 1 2117 ? 117.062 62.856 36.463 1.00 127.47 2117 SER A N 1
ATOM 33698 C CA . SER A 1 2117 ? 117.653 62.412 37.724 1.00 127.47 2117 SER A CA 1
ATOM 33699 C C . SER A 1 2117 ? 117.477 63.444 38.834 1.00 127.47 2117 SER A C 1
ATOM 33700 O O . SER A 1 2117 ? 118.212 63.426 39.827 1.00 127.47 2117 SER A O 1
ATOM 33708 N N . ARG A 1 2118 ? 116.505 64.345 38.684 1.00 122.79 2118 ARG A N 1
ATOM 33709 C CA . ARG A 1 2118 ? 116.210 65.349 39.691 1.00 122.79 2118 ARG A CA 1
ATOM 33710 C C . ARG A 1 2118 ? 114.728 65.480 40.007 1.00 122.79 2118 ARG A C 1
ATOM 33711 O O . ARG A 1 2118 ? 114.390 66.105 41.018 1.00 122.79 2118 ARG A O 1
ATOM 33732 N N . SER A 1 2119 ? 113.840 64.911 39.192 1.00 120.04 2119 SER A N 1
ATOM 33733 C CA . SER A 1 2119 ? 112.419 64.849 39.509 1.00 120.04 2119 SER A CA 1
ATOM 33734 C C . SER A 1 2119 ? 111.880 63.433 39.359 1.00 120.04 2119 SER A C 1
ATOM 33735 O O . SER A 1 2119 ? 110.874 63.074 39.979 1.00 120.04 2119 SER A O 1
ATOM 33743 N N . SER A 1 2120 ? 112.535 62.636 38.515 1.00 120.58 2120 SER A N 1
ATOM 33744 C CA . SER A 1 2120 ? 112.152 61.257 38.237 1.00 120.58 2120 SER A CA 1
ATOM 33745 C C . SER A 1 2120 ? 110.867 61.173 37.423 1.00 120.58 2120 SER A C 1
ATOM 33746 O O . SER A 1 2120 ? 110.142 60.180 37.510 1.00 120.58 2120 SER A O 1
ATOM 33754 N N . LEU A 1 2121 ? 110.558 62.201 36.631 1.00 117.97 2121 LEU A N 1
ATOM 33755 C CA . LEU A 1 2121 ? 109.376 62.117 35.782 1.00 117.97 2121 LEU A CA 1
ATOM 33756 C C . LEU A 1 2121 ? 109.659 61.338 34.507 1.00 117.97 2121 LEU A C 1
ATOM 33757 O O . LEU A 1 2121 ? 109.031 60.309 34.243 1.00 117.97 2121 LEU A O 1
ATOM 33773 N N . LEU A 1 2122 ? 110.601 61.819 33.704 1.00 121.85 2122 LEU A N 1
ATOM 33774 C CA . LEU A 1 2122 ? 111.031 61.115 32.498 1.00 121.85 2122 LEU A CA 1
ATOM 33775 C C . LEU A 1 2122 ? 112.221 60.199 32.761 1.00 121.85 2122 LEU A C 1
ATOM 33776 O O . LEU A 1 2122 ? 113.244 60.272 32.086 1.00 121.85 2122 LEU A O 1
ATOM 33792 N N . ASP A 1 2123 ? 112.085 59.308 33.735 1.00 122.74 2123 ASP A N 1
ATOM 33793 C CA . ASP A 1 2123 ? 113.073 58.267 33.978 1.00 122.74 2123 ASP A CA 1
ATOM 33794 C C . ASP A 1 2123 ? 112.656 56.910 33.427 1.00 122.74 2123 ASP A C 1
ATOM 33795 O O . ASP A 1 2123 ? 113.371 55.926 33.641 1.00 122.74 2123 ASP A O 1
ATOM 33804 N N . TYR A 1 2124 ? 111.526 56.834 32.725 1.00 116.73 2124 TYR A N 1
ATOM 33805 C CA . TYR A 1 2124 ? 111.023 55.594 32.151 1.00 116.73 2124 TYR A CA 1
ATOM 33806 C C . TYR A 1 2124 ? 111.035 55.600 30.633 1.00 116.73 2124 TYR A C 1
ATOM 33807 O O . TYR A 1 2124 ? 111.594 54.693 30.010 1.00 116.73 2124 TYR A O 1
ATOM 33825 N N . SER A 1 2125 ? 110.430 56.609 30.019 1.00 122.91 2125 SER A N 1
ATOM 33826 C CA . SER A 1 2125 ? 110.534 56.791 28.584 1.00 122.91 2125 SER A CA 1
ATOM 33827 C C . SER A 1 2125 ? 111.957 57.201 28.213 1.00 122.91 2125 SER A C 1
ATOM 33828 O O . SER A 1 2125 ? 112.827 57.391 29.067 1.00 122.91 2125 SER A O 1
ATOM 33836 N N . CYS A 1 2126 ? 112.193 57.343 26.909 1.00 134.70 2126 CYS A N 1
ATOM 33837 C CA . CYS A 1 2126 ? 113.484 57.760 26.377 1.00 134.70 2126 CYS A CA 1
ATOM 33838 C C . CYS A 1 2126 ? 113.505 59.245 26.043 1.00 134.70 2126 CYS A C 1
ATOM 33839 O O . CYS A 1 2126 ? 114.206 59.665 25.116 1.00 134.70 2126 CYS A O 1
ATOM 33847 N N . LEU A 1 2127 ? 112.744 60.043 26.784 1.00 126.41 2127 LEU A N 1
ATOM 33848 C CA . LEU A 1 2127 ? 112.661 61.482 26.564 1.00 126.41 2127 LEU A CA 1
ATOM 33849 C C . LEU A 1 2127 ? 112.992 62.255 27.833 1.00 126.41 2127 LEU A C 1
ATOM 33850 O O . LEU A 1 2127 ? 113.903 63.082 27.849 1.00 126.41 2127 LEU A O 1
ATOM 33866 N N . UNK B 2 1 ? 114.602 45.901 22.376 1.00 172.06 1 UNK B N 1
ATOM 33867 C CA . UNK B 2 1 ? 114.433 46.972 23.351 1.00 172.06 1 UNK B CA 1
ATOM 33868 C C . UNK B 2 1 ? 113.715 48.158 22.721 1.00 172.06 1 UNK B C 1
ATOM 33869 O O . UNK B 2 1 ? 113.230 48.072 21.592 1.00 172.06 1 UNK B O 1
ATOM 33874 N N . UNK B 2 2 ? 113.650 49.263 23.457 1.00 159.50 2 UNK B N 1
ATOM 33875 C CA . UNK B 2 2 ? 112.991 50.472 22.979 1.00 159.50 2 UNK B CA 1
ATOM 33876 C C . UNK B 2 2 ? 113.731 51.711 23.464 1.00 159.50 2 UNK B C 1
ATOM 33877 O O . UNK B 2 2 ? 114.355 52.420 22.674 1.00 159.50 2 UNK B O 1
ATOM 33880 N N . UNK B 2 3 ? 113.660 51.968 24.765 1.00 148.79 3 UNK B N 1
ATOM 33881 C CA . UNK B 2 3 ? 114.301 53.143 25.340 1.00 148.79 3 UNK B CA 1
ATOM 33882 C C . UNK B 2 3 ? 115.795 52.906 25.532 1.00 148.79 3 UNK B C 1
ATOM 33883 O O . UNK B 2 3 ? 116.213 51.812 25.914 1.00 148.79 3 UNK B O 1
ATOM 33886 N N . UNK B 2 4 ? 116.587 53.939 25.259 1.00 156.53 4 UNK B N 1
ATOM 33887 C CA . UNK B 2 4 ? 118.038 53.879 25.406 1.00 156.53 4 UNK B CA 1
ATOM 33888 C C . UNK B 2 4 ? 118.485 54.733 26.586 1.00 156.53 4 UNK B C 1
ATOM 33889 O O . UNK B 2 4 ? 117.659 55.349 27.261 1.00 156.53 4 UNK B O 1
ATOM 33892 N N . UNK B 2 5 ? 119.793 54.765 26.826 1.00 157.58 5 UNK B N 1
ATOM 33893 C CA . UNK B 2 5 ? 120.361 55.532 27.929 1.00 157.58 5 UNK B CA 1
ATOM 33894 C C . UNK B 2 5 ? 120.932 56.852 27.427 1.00 157.58 5 UNK B C 1
ATOM 33895 O O . UNK B 2 5 ? 121.571 56.896 26.376 1.00 157.58 5 UNK B O 1
ATOM 33898 N N . GLU B 2 6 ? 126.637 63.985 46.223 1.00 126.54 51 GLU B N 1
ATOM 33899 C CA . GLU B 2 6 ? 125.305 64.555 46.376 1.00 126.54 51 GLU B CA 1
ATOM 33900 C C . GLU B 2 6 ? 125.030 64.899 47.833 1.00 126.54 51 GLU B C 1
ATOM 33901 O O . GLU B 2 6 ? 125.619 64.313 48.741 1.00 126.54 51 GLU B O 1
ATOM 33912 N N . ASP B 2 7 ? 124.132 65.854 48.047 1.00 126.41 52 ASP B N 1
ATOM 33913 C CA . ASP B 2 7 ? 123.795 66.327 49.379 1.00 126.41 52 ASP B CA 1
ATOM 33914 C C . ASP B 2 7 ? 122.620 65.527 49.940 1.00 126.41 52 ASP B C 1
ATOM 33915 O O . ASP B 2 7 ? 122.170 64.537 49.359 1.00 126.41 52 ASP B O 1
ATOM 33924 N N . MET B 2 8 ? 122.118 65.964 51.092 1.00 129.55 53 MET B N 1
ATOM 33925 C CA . MET B 2 8 ? 120.978 65.350 51.755 1.00 129.55 53 MET B CA 1
ATOM 33926 C C . MET B 2 8 ? 120.231 66.441 52.502 1.00 129.55 53 MET B C 1
ATOM 33927 O O . MET B 2 8 ? 120.820 67.443 52.912 1.00 129.55 53 MET B O 1
ATOM 33941 N N . GLY B 2 9 ? 118.931 66.234 52.686 1.00 124.20 54 GLY B N 1
ATOM 33942 C CA . GLY B 2 9 ? 118.106 67.260 53.285 1.00 124.20 54 GLY B CA 1
ATOM 33943 C C . GLY B 2 9 ? 117.987 67.164 54.790 1.00 124.20 54 GLY B C 1
ATOM 33944 O O . GLY B 2 9 ? 117.405 66.208 55.309 1.00 124.20 54 GLY B O 1
ATOM 33948 N N . ARG B 2 10 ? 118.550 68.135 55.506 1.00 125.23 55 ARG B N 1
ATOM 33949 C CA . ARG B 2 10 ? 118.171 68.398 56.889 1.00 125.23 55 ARG B CA 1
ATOM 33950 C C . ARG B 2 10 ? 118.008 69.894 57.111 1.00 125.23 55 ARG B C 1
ATOM 33951 O O . ARG B 2 10 ? 118.457 70.443 58.122 1.00 125.23 55 ARG B O 1
ATOM 33972 N N . LEU B 2 11 ? 117.374 70.578 56.164 1.00 124.70 56 LEU B N 1
ATOM 33973 C CA . LEU B 2 11 ? 116.995 71.965 56.366 1.00 124.70 56 LEU B CA 1
ATOM 33974 C C . LEU B 2 11 ? 115.760 72.021 57.257 1.00 124.70 56 LEU B C 1
ATOM 33975 O O . LEU B 2 11 ? 115.289 71.002 57.769 1.00 124.70 56 LEU B O 1
ATOM 33991 N N . HIS B 2 12 ? 115.223 73.224 57.458 1.00 129.66 57 HIS B N 1
ATOM 33992 C CA . HIS B 2 12 ? 113.974 73.326 58.198 1.00 129.66 57 HIS B CA 1
ATOM 33993 C C . HIS B 2 12 ? 112.914 72.595 57.388 1.00 129.66 57 HIS B C 1
ATOM 33994 O O . HIS B 2 12 ? 112.618 73.006 56.268 1.00 129.66 57 HIS B O 1
ATOM 34008 N N . LEU B 2 13 ? 112.392 71.482 57.901 1.00 121.87 58 LEU B N 1
ATOM 34009 C CA . LEU B 2 13 ? 111.486 70.609 57.154 1.00 121.87 58 LEU B CA 1
ATOM 34010 C C . LEU B 2 13 ? 110.182 70.473 57.931 1.00 121.87 58 LEU B C 1
ATOM 34011 O O . LEU B 2 13 ? 110.081 69.650 58.846 1.00 121.87 58 LEU B O 1
ATOM 34027 N N . ASP B 2 14 ? 109.180 71.270 57.568 1.00 120.96 59 ASP B N 1
ATOM 34028 C CA . ASP B 2 14 ? 107.900 71.205 58.252 1.00 120.96 59 ASP B CA 1
ATOM 34029 C C . ASP B 2 14 ? 107.129 69.965 57.820 1.00 120.96 59 ASP B C 1
ATOM 34030 O O . ASP B 2 14 ? 107.337 69.426 56.730 1.00 120.96 59 ASP B O 1
ATOM 34039 N N . ASP B 2 15 ? 106.238 69.509 58.693 1.00 123.78 60 ASP B N 1
ATOM 34040 C CA . ASP B 2 15 ? 105.327 68.426 58.363 1.00 123.78 60 ASP B CA 1
ATOM 34041 C C . ASP B 2 15 ? 104.095 68.975 57.656 1.00 123.78 60 ASP B C 1
ATOM 34042 O O . ASP B 2 15 ? 103.657 70.100 57.910 1.00 123.78 60 ASP B O 1
ATOM 34051 N N . GLY B 2 16 ? 103.533 68.162 56.766 1.00 116.85 61 GLY B N 1
ATOM 34052 C CA . GLY B 2 16 ? 102.326 68.543 56.061 1.00 116.85 61 GLY B CA 1
ATOM 34053 C C . GLY B 2 16 ? 101.103 68.495 56.948 1.00 116.85 61 GLY B C 1
ATOM 34054 O O . GLY B 2 16 ? 101.214 68.619 58.171 1.00 116.85 61 GLY B O 1
ATOM 34058 N N . LYS B 2 17 ? 99.927 68.321 56.347 1.00 112.85 62 LYS B N 1
ATOM 34059 C CA . LYS B 2 17 ? 98.704 68.155 57.127 1.00 112.85 62 LYS B CA 1
ATOM 34060 C C . LYS B 2 17 ? 97.765 67.224 56.361 1.00 112.85 62 LYS B C 1
ATOM 34061 O O . LYS B 2 17 ? 97.049 67.657 55.456 1.00 112.85 62 LYS B O 1
ATOM 34080 N N . SER B 2 18 ? 97.793 65.947 56.719 1.00 112.87 63 SER B N 1
ATOM 34081 C CA . SER B 2 18 ? 96.875 64.941 56.195 1.00 112.87 63 SER B CA 1
ATOM 34082 C C . SER B 2 18 ? 95.479 64.979 56.814 1.00 112.87 63 SER B C 1
ATOM 34083 O O . SER B 2 18 ? 94.487 64.923 56.077 1.00 112.87 63 SER B O 1
ATOM 34091 N N . PRO B 2 19 ? 95.341 65.057 58.145 1.00 107.75 64 PRO B N 1
ATOM 34092 C CA . PRO B 2 19 ? 94.023 64.782 58.734 1.00 107.75 64 PRO B CA 1
ATOM 34093 C C . PRO B 2 19 ? 93.019 65.886 58.493 1.00 107.75 64 PRO B C 1
ATOM 34094 O O . PRO B 2 19 ? 91.834 65.602 58.286 1.00 107.75 64 PRO B O 1
ATOM 34105 N N . ASN B 2 20 ? 93.455 67.146 58.515 1.00 111.19 65 ASN B N 1
ATOM 34106 C CA . ASN B 2 20 ? 92.542 68.273 58.321 1.00 111.19 65 ASN B CA 1
ATOM 34107 C C . ASN B 2 20 ? 92.210 68.376 56.832 1.00 111.19 65 ASN B C 1
ATOM 34108 O O . ASN B 2 20 ? 92.630 69.286 56.115 1.00 111.19 65 ASN B O 1
ATOM 34119 N N . HIS B 2 21 ? 91.425 67.400 56.378 1.00 115.07 66 HIS B N 1
ATOM 34120 C CA . HIS B 2 21 ? 91.040 67.259 54.986 1.00 115.07 66 HIS B CA 1
ATOM 34121 C C . HIS B 2 21 ? 89.576 67.587 54.738 1.00 115.07 66 HIS B C 1
ATOM 34122 O O . HIS B 2 21 ? 89.159 67.641 53.576 1.00 115.07 66 HIS B O 1
ATOM 34136 N N . GLY B 2 22 ? 88.789 67.818 55.790 1.00 110.93 67 GLY B N 1
ATOM 34137 C CA . GLY B 2 22 ? 87.374 68.084 55.614 1.00 110.93 67 GLY B CA 1
ATOM 34138 C C . GLY B 2 22 ? 87.089 69.316 54.786 1.00 110.93 67 GLY B C 1
ATOM 34139 O O . GLY B 2 22 ? 86.017 69.414 54.181 1.00 110.93 67 GLY B O 1
ATOM 34143 N N . GLU B 2 23 ? 88.025 70.260 54.747 1.00 116.93 68 GLU B N 1
ATOM 34144 C CA . GLU B 2 23 ? 87.822 71.485 53.986 1.00 116.93 68 GLU B CA 1
ATOM 34145 C C . GLU B 2 23 ? 87.958 71.265 52.485 1.00 116.93 68 GLU B C 1
ATOM 34146 O O . GLU B 2 23 ? 87.266 71.931 51.706 1.00 116.93 68 GLU B O 1
ATOM 34158 N N . ILE B 2 24 ? 88.827 70.348 52.060 1.00 120.48 69 ILE B N 1
ATOM 34159 C CA . ILE B 2 24 ? 89.006 70.087 50.634 1.00 120.48 69 ILE B CA 1
ATOM 34160 C C . ILE B 2 24 ? 88.117 68.950 50.140 1.00 120.48 69 ILE B C 1
ATOM 34161 O O . ILE B 2 24 ? 87.758 68.919 48.959 1.00 120.48 69 ILE B O 1
ATOM 34177 N N . ALA B 2 25 ? 87.748 68.011 51.012 1.00 118.03 70 ALA B N 1
ATOM 34178 C CA . ALA B 2 25 ? 86.910 66.900 50.587 1.00 118.03 70 ALA B CA 1
ATOM 34179 C C . ALA B 2 25 ? 85.490 67.326 50.243 1.00 118.03 70 ALA B C 1
ATOM 34180 O O . ALA B 2 25 ? 84.733 66.510 49.707 1.00 118.03 70 ALA B O 1
ATOM 34187 N N . LYS B 2 26 ? 85.112 68.568 50.534 1.00 123.45 71 LYS B N 1
ATOM 34188 C CA . LYS B 2 26 ? 83.775 69.060 50.218 1.00 123.45 71 LYS B CA 1
ATOM 34189 C C . LYS B 2 26 ? 83.859 70.567 50.041 1.00 123.45 71 LYS B C 1
ATOM 34190 O O . LYS B 2 26 ? 84.012 71.293 51.027 1.00 123.45 71 LYS B O 1
ATOM 34209 N N . VAL B 2 27 ? 83.762 71.039 48.799 1.00 125.92 72 VAL B N 1
ATOM 34210 C CA . VAL B 2 27 ? 83.400 72.433 48.542 1.00 125.92 72 VAL B CA 1
ATOM 34211 C C . VAL B 2 27 ? 81.876 72.431 48.463 1.00 125.92 72 VAL B C 1
ATOM 34212 O O . VAL B 2 27 ? 81.284 72.334 47.387 1.00 125.92 72 VAL B O 1
ATOM 34225 N N . GLY B 2 28 ? 81.236 72.550 49.625 1.00 121.16 73 GLY B N 1
ATOM 34226 C CA . GLY B 2 28 ? 79.789 72.513 49.714 1.00 121.16 73 GLY B CA 1
ATOM 34227 C C . GLY B 2 28 ? 79.185 73.813 50.195 1.00 121.16 73 GLY B C 1
ATOM 34228 O O . GLY B 2 28 ? 78.050 74.144 49.840 1.00 121.16 73 GLY B O 1
ATOM 34232 N N . GLU B 2 29 ? 79.933 74.551 51.009 1.00 121.95 74 GLU B N 1
ATOM 34233 C CA . GLU B 2 29 ? 79.492 75.815 51.579 1.00 121.95 74 GLU B CA 1
ATOM 34234 C C . GLU B 2 29 ? 80.254 76.974 50.950 1.00 121.95 74 GLU B C 1
ATOM 34235 O O . GLU B 2 29 ? 81.284 76.800 50.294 1.00 121.95 74 GLU B O 1
ATOM 34247 N N . GLY B 2 30 ? 79.720 78.171 51.165 1.00 115.49 75 GLY B N 1
ATOM 34248 C CA . GLY B 2 30 ? 80.207 79.410 50.570 1.00 115.49 75 GLY B CA 1
ATOM 34249 C C . GLY B 2 30 ? 80.321 80.495 51.629 1.00 115.49 75 GLY B C 1
ATOM 34250 O O . GLY B 2 30 ? 79.874 81.629 51.441 1.00 115.49 75 GLY B O 1
ATOM 34253 N N . LYS B 2 31 ? 80.897 80.132 52.779 1.00 116.10 76 LYS B N 1
ATOM 34254 C CA . LYS B 2 31 ? 80.927 81.008 53.948 1.00 116.10 76 LYS B CA 1
ATOM 34255 C C . LYS B 2 31 ? 81.444 82.402 53.606 1.00 116.10 76 LYS B C 1
ATOM 34256 O O . LYS B 2 31 ? 80.743 83.400 53.800 1.00 116.10 76 LYS B O 1
ATOM 34275 N N . TYR B 2 32 ? 82.667 82.492 53.086 1.00 111.65 77 TYR B N 1
ATOM 34276 C CA . TYR B 2 32 ? 83.242 83.785 52.742 1.00 111.65 77 TYR B CA 1
ATOM 34277 C C . TYR B 2 32 ? 84.255 83.619 51.621 1.00 111.65 77 TYR B C 1
ATOM 34278 O O . TYR B 2 32 ? 84.812 82.539 51.409 1.00 111.65 77 TYR B O 1
ATOM 34296 N N . ARG B 2 33 ? 84.486 84.718 50.906 1.00 117.15 78 ARG B N 1
ATOM 34297 C CA . ARG B 2 33 ? 85.461 84.767 49.826 1.00 117.15 78 ARG B CA 1
ATOM 34298 C C . ARG B 2 33 ? 85.728 86.228 49.496 1.00 117.15 78 ARG B C 1
ATOM 34299 O O . ARG B 2 33 ? 84.810 87.051 49.509 1.00 117.15 78 ARG B O 1
ATOM 34320 N N . GLU B 2 34 ? 86.989 86.537 49.212 1.00 112.24 79 GLU B N 1
ATOM 34321 C CA . GLU B 2 34 ? 87.502 87.899 49.108 1.00 112.24 79 GLU B CA 1
ATOM 34322 C C . GLU B 2 34 ? 88.341 88.052 47.848 1.00 112.24 79 GLU B C 1
ATOM 34323 O O . GLU B 2 34 ? 89.431 88.627 47.868 1.00 112.24 79 GLU B O 1
ATOM 34335 N N . ASP B 2 35 ? 87.812 87.536 46.733 1.00 124.69 80 ASP B N 1
ATOM 34336 C CA . ASP B 2 35 ? 88.615 87.150 45.572 1.00 124.69 80 ASP B CA 1
ATOM 34337 C C . ASP B 2 35 ? 89.599 88.238 45.149 1.00 124.69 80 ASP B C 1
ATOM 34338 O O . ASP B 2 35 ? 90.815 88.015 45.145 1.00 124.69 80 ASP B O 1
ATOM 34347 N N . PHE B 2 36 ? 89.103 89.430 44.812 1.00 119.39 81 PHE B N 1
ATOM 34348 C CA . PHE B 2 36 ? 89.978 90.537 44.429 1.00 119.39 81 PHE B CA 1
ATOM 34349 C C . PHE B 2 36 ? 90.861 90.140 43.242 1.00 119.39 81 PHE B C 1
ATOM 34350 O O . PHE B 2 36 ? 92.080 90.014 43.355 1.00 119.39 81 PHE B O 1
ATOM 34367 N N . GLN B 2 37 ? 90.199 89.847 42.123 1.00 126.95 82 GLN B N 1
ATOM 34368 C CA . GLN B 2 37 ? 90.863 89.317 40.937 1.00 126.95 82 GLN B CA 1
ATOM 34369 C C . GLN B 2 37 ? 92.105 90.131 40.585 1.00 126.95 82 GLN B C 1
ATOM 34370 O O . GLN B 2 37 ? 92.168 91.343 40.807 1.00 126.95 82 GLN B O 1
ATOM 34384 N N . MET B 2 38 ? 93.098 89.435 40.031 1.00 129.75 83 MET B N 1
ATOM 34385 C CA . MET B 2 38 ? 94.490 89.856 40.094 1.00 129.75 83 MET B CA 1
ATOM 34386 C C . MET B 2 38 ? 94.713 91.191 39.390 1.00 129.75 83 MET B C 1
ATOM 34387 O O . MET B 2 38 ? 93.845 91.727 38.698 1.00 129.75 83 MET B O 1
ATOM 34401 N N . ASP B 2 39 ? 95.910 91.731 39.607 1.00 132.98 84 ASP B N 1
ATOM 34402 C CA . ASP B 2 39 ? 96.327 93.021 39.087 1.00 132.98 84 ASP B CA 1
ATOM 34403 C C . ASP B 2 39 ? 97.642 92.865 38.339 1.00 132.98 84 ASP B C 1
ATOM 34404 O O . ASP B 2 39 ? 98.370 91.885 38.516 1.00 132.98 84 ASP B O 1
ATOM 34413 N N . GLU B 2 40 ? 97.934 93.858 37.497 1.00 137.67 85 GLU B N 1
ATOM 34414 C CA . GLU B 2 40 ? 99.148 93.890 36.694 1.00 137.67 85 GLU B CA 1
ATOM 34415 C C . GLU B 2 40 ? 100.014 95.108 36.967 1.00 137.67 85 GLU B C 1
ATOM 34416 O O . GLU B 2 40 ? 101.220 95.054 36.701 1.00 137.67 85 GLU B O 1
ATOM 34428 N N . GLY B 2 41 ? 99.443 96.192 37.486 1.00 138.14 86 GLY B N 1
ATOM 34429 C CA . GLY B 2 41 ? 100.196 97.384 37.822 1.00 138.14 86 GLY B CA 1
ATOM 34430 C C . GLY B 2 41 ? 99.983 98.508 36.831 1.00 138.14 86 GLY B C 1
ATOM 34431 O O . GLY B 2 41 ? 99.875 99.675 37.222 1.00 138.14 86 GLY B O 1
ATOM 34435 N N . GLU B 2 42 ? 99.903 98.163 35.549 1.00 137.33 87 GLU B N 1
ATOM 34436 C CA . GLU B 2 42 ? 99.686 99.133 34.477 1.00 137.33 87 GLU B CA 1
ATOM 34437 C C . GLU B 2 42 ? 100.663 100.302 34.551 1.00 137.33 87 GLU B C 1
ATOM 34438 O O . GLU B 2 42 ? 100.271 101.433 34.839 1.00 137.33 87 GLU B O 1
#

Solvent-accessible surface area: 86810 Å² total; per-residue (Å²): 180,122,95,62,44,32,54,35,24,8,50,45,46,13,24,23,24,54,4,115,28,0,24,100,33,26,93,109,54,136,114,31,143,75,20,85,129,71,104,36,12,58,78,1,10,134,4,3,86,69,47,18,160,132,134,55,57,60,88,28,68,24,6,22,113,1,26,46,26,1,16,38,39,7,33,164,3,2,98,39,108,27,137,32,5,74,129,14,2,72,77,0,14,109,4,3,74,62,0,28,48,0,41,90,0,5,43,52,7,3,46,30,7,26,18,197,78,32,124,91,13,9,1,52,8,2,118,180,85,5,55,107,69,65,38,2,75,4,2,3,6,3,2,1,4,2,17,2,5,36,2,2,1,6,4,4,11,11,71,94,134,96,18,9,127,31,1,21,72,33,29,160,154,19,10,54,62,57,132,75,70,54,8,2,59,0,116,18,134,18,4,22,39,3,3,0,2,16,35,15,2,5,0,75,76,0,36,0,3,3,16,54,25,2,2,3,7,2,9,28,7,4,1,3,4,0,0,0,1,0,4,10,33,21,52,40,41,134,48,30,43,111,65,0,28,69,23,0,16,95,0,0,43,11,0,2,60,2,9,28,106,22,18,53,53,0,15,52,0,4,75,8,0,48,32,36,0,7,22,14,2,16,77,67,2,29,132,84,9,89,62,9,86,55,36,42,72,26,46,99,23,2,156,93,44,30,70,98,7,37,145,73,69,26,77,3,0,110,140,0,7,140,4,1,79,106,2,104,74,23,25,3,2,2,2,0,4,3,0,34,87,3,7,2,18,7,10,13,63,22,40,93,5,0,42,95,15,82,80,36,0,66,86,164,49,179,47,71,125,65,25,2,59,29,1,0,0,25,1,0,88,73,3,2,32,51,0,15,15,66,64,11,37,9,2,25,69,46,196,163,28,53,148,141,30,37,0,13,51,25,27,154,8,34,6,35,1,11,152,117,16,23,117,132,12,26,87,49,3,48,135,5,43,11,64,42,6,18,47,9,19,57,1,46,10,15,22,25,5,14,31,60,84,23,13,0,18,49,44,88,122,6,39,61,50,38,98,136,64,204,20,9,40,19,84,13,49,26,0,5,31,6,8,11,48,106,77,19,22,21,6,62,106,37,7,129,48,1,27,161,21,35,15,90,85,102,16,1,0,1,0,0,60,12,53,47,47,40,17,74,49,53,14,83,15,68,17,5,20,4,26,41,2,8,10,0,7,13,8,5,32,32,16,1,11,61,93,0,4,94,16,26,78,5,6,3,16,66,13,5,12,2,96,2,2,84,31,2,10,77,16,3,59,2,3,0,48,134,61,61,31,44,0,5,0,0,8,21,3,62,17,66,82,5,25,16,12,1,34,43,109,2,0,59,39,0,0,39,10,2,0,66,1,3,32,4,122,122,2,8,6,55,0,2,69,10,2,71,118,0,25,0,5,2,9,57,33,6,44,10,21,26,48,167,167,114,68,7,127,25,78,85,66,112,116,9,32,2,6,14,75,10,2,42,0,0,4,53,53,11,8,37,25,0,0,0,0,0,0,5,13,0,0,49,81,16,0,91,133,100,4,57,72,11,68,18,2,0,23,0,67,38,0,3,2,6,1,12,0,44,7,34,139,54,43,52,124,111,3,12,85,70,24,0,87,10,0,18,134,20,0,53,36,1,26,146,8,0,24,100,0,0,69,78,3,10,1,80,15,69,115,104,43,6,12,12,4,6,2,1,1,34,2,17,87,10,1,0,3,3,0,4,5,5,9,10,3,0,63,73,0,12,90,1,24,4,18,61,83,54,83,54,24,18,10,23,43,12,2,60,27,0,8,63,13,0,4,24,1,0,2,16,8,11,8,0,3,20,1,3,12,5,0,2,3,0,0,0,0,1,0,16,12,11,2,31,9,0,20,25,25,75,9,65,17,129,140,2,48,88,18,119,62,110,66,3,12,18,4,0,0,4,0,0,0,0,3,85,14,2,8,0,48,9,6,5,0,1,2,90,0,6,3,41,52,35,18,0,49,0,1,3,0,0,2,5,0,44,11,0,8,75,16,23,173,57,92,34,0,46,12,0,0,14,1,0,0,66,1,56,32,26,112,162,84,82,135,1,9,9,25,5,13,51,52,19,16,15,0,2,17,138,38,37,36,53,51,68,16,70,32,41,46,16,1,4,138,15,6,37,106,39,20,91,139,1,115,17,60,17,10,90,57,4,1,93,11,0,81,71,44,33,62,69,1,2,102,9,1,52,48,1,103,28,1,3,0,33,0,2,18,12,3,10,26,0,0,4,1,7,10,2,16,19,8,2,22,44,12,116,24,21,96,2,6,130,102,49,18,143,131,73,8,32,137,71,5,54,102,19,18,87,86,36,5,79,76,7,15,59,9,1,53,59,108,62,53,206,75,65,43,89,7,76,4,0,5,83,54,0,19,81,4,4,63,99,4,19,13,64,135,2,18,13,7,15,4,27,2,3,4,9,13,1,10,25,126,15,107,22,25,66,93,20,135,31,77,100,98,85,41,56,82,25,47,0,0,0,6,1,7,23,43,10,61,55,62,22,81,11,20,11,60,32,124,18,63,8,13,52,14,26,26,60,62,94,28,23,41,47,101,131,66,84,47,51,30,87,12,7,8,102,32,4,36,35,1,22,133,10,10,16,23,4,4,58,134,132,9,30,1,10,93,8,7,50,64,2,17,77,10,3,22,19,111,130,62,56,85,54,107,27,36,60,28,85,82,77,13,19,4,34,35,105,12,25,90,28,71,25,15,100,9,1,2,6,0,6,0,1,7,5,3,0,4,4,11,4,4,25,39,22,8,52,52,36,63,146,108,6,121,35,48,33,28,32,69,40,6,1,17,3,1,0,8,6,10,0,2,3,34,1,7,77,65,78,206,41,59,8,20,3,8,3,2,57,50,128,18,114,142,2,38,105,54,48,119,90,56,81,1,103,18,115,94,99,42,110,23,24,46,0,41,184,118,1,54,76,12,8,68,11,13,32,63,155,52,25,122,31,41,64,48,214,19,144,105,8,113,10,65,69,51,52,6,130,92,2,1,13,15,0,0,0,13,9,1,4,33,2,0,2,0,2,12,12,57,49,97,8,67,57,67,48,75,7,6,15,75,48,5,9,37,71,21,14,11,72,24,0,0,52,0,2,1,17,0,3,10,2,0,0,1,1,0,0,4,18,80,3,6,89,71,12,10,77,69,13,107,106,10,18,56,13,5,9,53,37,0,9,53,22,2,15,26,1,37,24,1,2,10,1,3,59,38,78,39,1,3,47,27,0,12,36,46,51,8,83,26,16,55,47,8,12,6,16,28,73,42,2,0,87,8,0,13,56,9,1,100,47,2,13,167,144,51,89,129,92,12,66,31,61,116,173,61,38,108,1,16,16,19,7,44,70,20,62,58,106,19,10,12,0,7,0,0,0,5,1,0,18,10,17,29,59,139,47,161,193,111,28,57,162,80,34,51,80,44,2,62,63,0,12,35,15,3,57,26,17,11,33,21,86,38,95,52,30,129,96,56,99,62,10,72,134,44,3,73,124,25,0,9,142,53,2,42,5,13,76,42,29,12,82,32,1,20,104,73,67,5,19,92,104,37,95,93,172,132,148,91,150,200,111,60,132,52,124,116,34,42,38,49,82,72,80,14,93,27,84,27,34,102,114,32,90,107,40,125,96,7,56,178,42,0,47,104,141,55,84,6,12,2,0,17,0,2,21,4,3,70,14,14,79,1,8,1,17,5,3,15,8,1,5,101,69,16,123,62,151,1,39,2,0,0,2,1,21,13,28,2,0,5,1,0,6,3,0,4,51,55,11,74,118,1,75,2,6,28,2,6,75,9,111,7,49,70,65,20,26,82,5,23,32,6,6,22,1,5,0,0,34,46,36,23,132,87,12,34,86,60,11,53,44,24,114,28,21,13,10,34,16,5,6,21,126,31,92,48,1,6,108,29,1,23,53,3,46,154,126,43,147,56,64,3,19,0,1,1,3,16,18,135,48,111,90,72,71,21,7,34,115,3,0,61,11,2,3,83,2,1,61,56,6,92,26,72,0,32,0,2,6,26,4,52,0,18,24,19,24,71,102,83,10,84,5,20,46,47,3,0,63,2,0,59,59,34,39,5,3,4,3,56,5,3,33,0,10,15,4,12,10,3,11,36,0,15,7,188,28,144,99,113,66,99,49,34,94,26,26,32,80,7,12,141,52,9,18,133,31,1,30,9,51,34,53,40,127,54,2,10,125,27,1,103,57,16,66,11,105,41,9,25,108,10,21,60,151,21,15,30,22,63,15,47,58,28,0,25,98,16,5,76,88,6,85,14,85,54,141,33,5,72,95,2,8,74,36,0,91,139,47,200,37,47,46,16,31,2,0,0,1,9,1,4,7,8,9,6,6,25,73,22,13,69,5,29,107,50,34,128,69,77,41,41,157,20,30,20,6,28,79,6,15,46,3,3,0,5,0,0,0,2,8,0,7,1,6,4,4,63,26,22,53,77,3,0,32,107,1,22,65,15,17,55,111,57,10,7,0,35,16,33,29,46,91,82,241,81,63,37,29,11,1,2,9,9,66,62,123,21,75,33,101,33,112,10,23,32,17,55,26,74,79,24,0,7,39,5,0,22,3,0,0,17,14,5,101,69,10,123,19,127,56,54,44,141,73,2,22,157,42,5,54,151,7,4,104,121,22,28,205,200,4,50,24,142,34,11,120,93,18,2,9,7,19,56,14,20,49,11,162,74,45,79,154,183,64,92,15,209,72,131,101,70,79,12,116,4,5,21,40,4,65,108,57,70,95,18,110,27,165,86,135,50,88,42,66,127,78,137,68,153

Foldseek 3Di:
DDDALLDQAQQAAFAFVQVVQLLVVLVHDDRPQAHPDDPLSVQLSVVVNVVPVDDLNPPADTALCLVLLVLVLLLVVLQPADPPLVVVLVVVLVLLVQQQCVCVLVCLQCVLLPFDDQPVGLSNLCPPDQDPDSLNSNLSSLVVLLVVLSLLSLQLSATDVLLVVQSCVLVPVFKDADPVGGWIWGADPRQGIWTSSNFWIAGVVSGYIDGSSQSSQSSLLSLLVNLLVSLVTDDRDPPDDPVLSVLVVQLLVLLSVLCNQPTLVSLVLLVLLQLLLVVLLQVVQCVLVVLFDFDFQQVVLSVVVLVVVCVPSHNSSVSNVVSLVVDDDNLSSLLVNQPSSSNGAGNADQQLLQQVLQCLFQDDDDFDQQLLLLLLLVVLVLVQVQCCQFFVAGQFDCVQADDPQVVVQCRVFSFDDDDVSCVVVSRPCLSTQGAAFDEAFQFFAVQQQFAFQQAADWDVVLVVCVVPRDKYFDRGDGGVQVPLQDDHDGPVVLQVCVLVVDPDLTQLEKEWGFGHDPSDNSTAIDIHGHDSVSRLQRSVVVVCVVPPCVSADQAQDQFFDVSVLLSVLVQQQQAQASAQFKWKKKKWFFFDPLQSQQFQSSPDSNLQSVQRRNRGGCNSSCVQVSQAQHKYAYRRIDNQFDDPVPWTPGHPPPSGGGIGRHTGGGGPPTPLPVQQSSLVSQLCVLCCVLPNQKGWHDNRGGIMIMDMDGDFRDDDPVQVSVVSVVVVVSVVSSVVSSQVVCVSSSGHTDSNNTDMHGQWDDDLNFIQGRNQGRAHLSNLSSCQQVFDGLDANALQRNLVSLVVSLLVRQQSAADSVSSVSSSVNSNSVNVVVCQSDPSLLSHHDCPQVVDGDPLVNLLVCLQAAPDLQQLANHYHHPLCLLFPLALASLQSSLLSLLSSCVSDDDDLSLLVNLSSLQRAADDQDPVQLVVLLVDNNHFRHDQDHDCLSVQLVLVLVQCLVVLVPRNDQQSSVLNVQQPPVVVVLVVVQLLWAQCASVLVNLLCCLFSNVNSSVVSSSPSHPVVCVVPGPVPSVVVSSVVVNVNSVSNSCSSSDDSNDHDDRDPDSLVSSQVNRCVRNPHGYDQSSAHACSAFFGSYWDFPPPPPPPCPPHLFFWKKKWFALVQDPDSSHLAFASFDFWDDAQQPQRSSDHDRGDPDTHSLVSLVLVLLVCQAFADCPAQVVVVSVLRNCQLEPVPAQDAPRDDFHPPLAADNQRDPHRRPTTGGLSHHCSSSSRMFMARVSVVVVCPVHLSQHHDCHSVRSSCSRSVSSVCSSPVFPNGGMIITGTDDPVSRDRRPRHHIHGPDHDHDHHSQVRRDNHRHGRDDHQLHDDDDPQAAFPDQPDAQLQPLLQLLLQLLQVLLVCSSNVDPCNQDQVSPDDLQLQQHQQVSNLNSVLNNLQLSLLVSCLSNDRDVCLQVVVVSSVVSSVVSLVVVLVRFPVLVSVFHLNNLCVLLVFFAAAEQFFQDFSNRSSRSSVVSSVCCPPPPVVVPPDPVSVQFHEHEVPPPDPLVVVVSLLSQLSSVLVPVDDHRDDVVSVVLSVLSVVQNSLNSDTPDRSRVDRVVVCVSRPPGRSVRYHYHNHHPNVVCNRRSVPHDPDPDDDDDDDPQDDFADDWDWADFDWFAPADDDDVLLVLAQDDFADDDLQLVLQFCNNRSCCNVVVPVVVPDDDLAAEEEEAQGGACRVVVSNCVPRVNHEYHYLHANSDHNSHDRHHDGAGGSSQSVRDDSSVVSYPDGRCPSSQGNQLLHQVNLVVVVVVCVVDVHFHAEYEYDNDDPDAPSQQSNLQNVQVSLLVGFAKYKYKYKDFVNLLPVPSRCHCQRNPQAFPDKMWMDHLRDGQATQIITIMTIDGGDGGPPGIHTHCPSSVVCSVDRNHSDASLVSLVSSQPDADCSNCGSPDPRNRHDLLVVQLVVLVVLVDDSVQSVVLSVCLVPDDDLLLNLLSVVLVLVVSVCVAQPFLPLCPDPDDDHDDPVSVLLNVLQLLLSVLQVCSLVVDRVLNVVSSVCRRAWFKWDKDWQDDDPTIGIFTARDDDPPPIDIRRDNSVNVSSSSSSSSSCVSNRHGNHDDDPVVSQVSSQVVCCVRVVGDHCVSPPVGYHRPPRPPD/DPDDDDDDDDDPDDDDDDPPCPCVVDPDDCPDDDCPDDDDPD